Protein 2LT5 (pdb70)

Foldseek 3Di:
DLAAKDWDKDWAWFFFWDAQLATQGGAGTNDGDDDDDDDDPDPRRPPPHGRVVVCVQAEDCDPPDDPPCCCVPPNVPHDFKGKHWNDDRCQRRNQDDRDNPGGGDIDDGITIITMMGGDD

InterPro domains:
  IPR001427 Pancreatic ribonuclease [PTHR11437] (5-99)
  IPR023411 Ribonuclease A, active site [PS00127] (30-36)
  IPR023412 Ribonuclease A-domain [PF00074] (5-98)
  IPR023412 Ribonuclease A-domain [SM00092] (1-102)
  IPR036816 Ribonuclease A-like domain superfamily [G3DSA:3.10.130.10] (1-104)
  IPR036816 Ribonuclease A-like domain superfamily [SSF54076] (1-102)

Organism: Lithobates pipiens (NCBI:txid8404)

Sequence (120 aa):
RPCKYKLKKSTNKFCVTCENQAPVHFVGVGSCGSGGSGIFLETSLSAGSDWLTFQKKHITNTRDVDCDNIMSTNLFHCKDKNTFIYSRPEPVKAICKGIIASKNVLTTSEFYLSDCNVTSRPCKYKLKKSTNKFCVTCENQAPVHFVGVGSCGSGGSGIFLETSLSAGSDWLTFQKKHITNTRDVDCDNIMSTNLFHCKDKNTFIYSRPEPVKAICKGIIASKNVLTTSEFYLSDCNVTSRPCKYKLKKSTNKFCVTCENQAPVHFVGVGSCGSGGSGIFLETSLSAGSDWLTFQKKHITNTRDVDCDNIMSTNLFHCKDKNTFIYSRPEPVKAICKGIIASKNVLTTSEFYLSDCNVTSRPCKYKLKKSTNKFCVTCENQAPVHFVGVGSCGSGGSGIFLETSLSAGSDWLTFQKKHITNTRDVDCDNIMSTNLFHCKDKNTFIYSRPEPVKAICKGIIASKNVLTTSEFYLSDCNVTSRPCKYKLKKSTNKFCVTCENQAPVHFVGVGSCGSGGSGIFLETSLSAGSDWLTFQKKHITNTRDVDCDNIMSTNLFHCKDKNTFIYSRPEPVKAICKGIIASKNVLTTSEFYLSDCNVTSRPCKYKLKKSTNKFCVTCENQAPVHFVGVGSCGSGGSGIFLETSLSAGSDWLTFQKKHITNTRDVDCDNIMSTNLFHCKDKNTFIYSRPEPVKAICKGIIASKNVLTTSEFYLSDCNVTSRPCKYKLKKSTNKFCVTCENQAPVHFVGVGSCGSGGSGIFLETSLSAGSDWLTFQKKHITNTRDVDCDNIMSTNLFHCKDKNTFIYSRPEPVKAICKGIIASKNVLTTSEFYLSDCNVTSRPCKYKLKKSTNKFCVTCENQAPVHFVGVGSCGSGGSGIFLETSLSAGSDWLTFQKKHITNTRDVDCDNIMSTNLFHCKDKNTFIYSRPEPVKAICKGIIASKNVLTTSEFYLSDCNVTSRPCKYKLKKSTNKFCVTCENQAPVHFVGVGSCGSGGSGIFLETSLSAGSDWLTFQKKHITNTRDVDCDNIMSTNLFHCKDKNTFIYSRPEPVKAICKGIIASKNVLTTSEFYLSDCNVTSRPCKYKLKKSTNKFCVTCENQAPVHFVGVGSCGSGGSGIFLETSLSAGSDWLTFQKKHITNTRDVDCDNIMSTNLFHCKDKNTFIYSRPEPVKAICKGIIASKNVLTTSEFYLSDCNVTSRPCKYKLKKSTNKFCVTCENQAPVHFVGVGSCGSGGSGIFLETSLSAGSDWLTFQKKHITNTRDVDCDNIMSTNLFHCKDKNTFIYSRPEPVKAICKGIIASKNVLTTSEFYLSDCNVTSRPCKYKLKKSTNKFCVTCENQAPVHFVGVGSCGSGGSGIFLETSLSAGSDWLTFQKKHITNTRDVDCDNIMSTNLFHCKDKNTFIYSRPEPVKAICKGIIASKNVLTTSEFYLSDCNVTSRPCKYKLKKSTNKFCVTCENQAPVHFVGVGSCGSGGSGIFLETSLSAGSDWLTFQKKHITNTRDVDCDNIMSTNLFHCKDKNTFIYSRPEPVKAICKGIIASKNVLTTSEFYLSDCNVTSRPCKYKLKKSTNKFCVTCENQAPVHFVGVGSCGSGGSGIFLETSLSAGSDWLTFQKKHITNTRDVDCDNIMSTNLFHCKDKNTFIYSRPEPVKAICKGIIASKNVLTTSEFYLSDCNVTSRPCKYKLKKSTNKFCVTCENQAPVHFVGVGSCGSGGSGIFLETSLSAGSDWLTFQKKHITNTRDVDCDNIMSTNLFHCKDKNTFIYSRPEPVKAICKGIIASKNVLTTSEFYLSDCNVTSRPCKYKLKKSTNKFCVTCENQAPVHFVGVGSCGSGGSGIFLETSLSAGSDWLTFQKKHITNTRDVDCDNIMSTNLFHCKDKNTFIYSRPEPVKAICKGIIASKNVLTTSEFYLSDCNVTSRPCKYKLKKSTNKFCVTCENQAPVHFVGVGSCGSGGSGIFLETSLSAGSDWLTFQKKHITNTRDVDCDNIMSTNLFHCKDKNTFIYSRPEPVKAICKGIIASKNVLTTSEFYLSDCNVTSRPCKYKLKKSTNKFCVTCENQAPVHFVGVGSCGSGGSGIFLETSLSAGSDWLTFQKKHITNTRDVDCDNIMSTNLFHCKDKNTFIYSRPEPVKAICKGIIASKNVLTTSEFYLSDCNVTSRPCKYKLKKSTNKFCVTCENQAPVHFVGVGSCGSGGSGIFLETSLSAGSDWLTFQKKHITNTRDVDCDNIMSTNLFHCKDKNTFIYSRPEPVKAICKGIIASKNVLTTSEFYLSDCNVTSRPCKYKLKKSTNKFCVTCENQAPVHFVGVGSCGSGGSGIFLETSLSAGSDWLTFQKKHITNTRDVDCDNIMSTNLFHCKDKNTFIYSRPEPVKAICKGIIASKNVLTTSEFYLSDCNVTS

Solvent-accessible surface area: 7928 Å² total; per-residue (Å²): 189,50,19,131,33,111,142,114,77,50,67,29,55,0,2,2,26,0,57,89,80,13,0,11,43,37,41,15,58,38,67,64,50,121,74,86,80,86,132,168,177,97,80,31,7,51,89,89,53,75,13,107,67,0,40,135,88,11,22,32,118,84,96,137,29,98,11,32,93,5,121,103,67,114,24,114,122,72,44,117,120,25,12,14,0,98,12,166,59,111,52,0,81,77,41,5,193,52,55,116,88,54,142,23,97,50,19,112,59,122,24,124,1,2,23,3,42,54,58,168

Nearest PDB structures (foldseek):
  2lt5-assembly1_A  TM=9.961E-01  e=8.147E-23  Lithobates pipiens
  3phn-assembly1_A  TM=7.892E-01  e=6.060E-07  Lithobates pipiens
  3fd7-assembly1_A  TM=7.829E-01  e=6.432E-07  Lithobates pipiens
  1yv6-assembly1_A  TM=7.990E-01  e=1.573E-06  Lithobates pipiens
  1oj8-assembly1_A  TM=7.736E-01  e=8.734E-04  Aquarana catesbeiana

Structure (mmCIF, N/CA/C/O backbone):
data_2LT5
#
_entry.id   2LT5
#
loop_
_atom_site.group_PDB
_atom_site.id
_atom_site.type_symbol
_atom_site.label_atom_id
_atom_site.label_alt_id
_atom_site.label_comp_id
_atom_site.label_asym_id
_atom_site.label_entity_id
_atom_site.label_seq_id
_atom_site.pdbx_PDB_ins_code
_atom_site.Cartn_x
_atom_site.Cartn_y
_atom_site.Cartn_z
_atom_site.occupancy
_atom_site.B_iso_or_equiv
_atom_site.auth_seq_id
_atom_site.auth_comp_id
_atom_site.auth_asym_id
_atom_site.auth_atom_id
_atom_site.pdbx_PDB_model_num
ATOM 1 N N . ARG A 1 1 ? 17.682 -6.051 18.671 1.00 0.00 1 ARG A N 1
ATOM 2 C CA . ARG A 1 1 ? 18.215 -5.942 17.284 1.00 0.00 1 ARG A CA 1
ATOM 3 C C . ARG A 1 1 ? 17.873 -7.203 16.471 1.00 0.00 1 ARG A C 1
ATOM 4 O O . ARG A 1 1 ? 18.614 -8.185 16.566 1.00 0.00 1 ARG A O 1
ATOM 27 N N . PRO A 1 2 ? 16.760 -7.238 15.702 1.00 0.00 2 PRO A N 1
ATOM 28 C CA . PRO A 1 2 ? 16.366 -8.448 14.965 1.00 0.00 2 PRO A CA 1
ATOM 29 C C . PRO A 1 2 ? 17.264 -8.732 13.748 1.00 0.00 2 PRO A C 1
ATOM 30 O O . PRO A 1 2 ? 17.783 -9.841 13.602 1.00 0.00 2 PRO A O 1
ATOM 41 N N . CYS A 1 3 ? 17.437 -7.736 12.873 1.00 0.00 3 CYS A N 1
ATOM 42 C CA . CYS A 1 3 ? 18.187 -7.804 11.610 1.00 0.00 3 CYS A CA 1
ATOM 43 C C . CYS A 1 3 ? 18.932 -6.477 11.355 1.00 0.00 3 CYS A C 1
ATOM 44 O O . CYS A 1 3 ? 18.821 -5.535 12.146 1.00 0.00 3 CYS A O 1
ATOM 51 N N . LYS A 1 4 ? 19.695 -6.389 10.258 1.00 0.00 4 LYS A N 1
ATOM 52 C CA . LYS A 1 4 ? 20.487 -5.206 9.882 1.00 0.00 4 LYS A CA 1
ATOM 53 C C . LYS A 1 4 ? 19.819 -4.468 8.720 1.00 0.00 4 LYS A C 1
ATOM 54 O O . LYS A 1 4 ? 19.541 -5.072 7.682 1.00 0.00 4 LYS A O 1
ATOM 73 N N . TYR A 1 5 ? 19.585 -3.167 8.887 1.00 0.00 5 TYR A N 1
ATOM 74 C CA . TYR A 1 5 ? 18.932 -2.298 7.900 1.00 0.00 5 TYR A CA 1
ATOM 75 C C . TYR A 1 5 ? 19.698 -0.975 7.711 1.00 0.00 5 TYR A C 1
ATOM 76 O O . TYR A 1 5 ? 20.415 -0.529 8.613 1.00 0.00 5 TYR A O 1
ATOM 94 N N . LYS A 1 6 ? 19.527 -0.334 6.548 1.00 0.00 6 LYS A N 1
ATOM 95 C CA . LYS A 1 6 ? 20.104 0.975 6.190 1.00 0.00 6 LYS A CA 1
ATOM 96 C C . LYS A 1 6 ? 19.087 2.119 6.331 1.00 0.00 6 LYS A C 1
ATOM 97 O O . LYS A 1 6 ? 17.874 1.911 6.234 1.00 0.00 6 LYS A O 1
ATOM 116 N N . LEU A 1 7 ? 19.595 3.329 6.568 1.00 0.00 7 LEU A N 1
ATOM 117 C CA . LEU A 1 7 ? 18.822 4.534 6.894 1.00 0.00 7 LEU A CA 1
ATOM 118 C C . LEU A 1 7 ? 18.263 5.214 5.630 1.00 0.00 7 LEU A C 1
ATOM 119 O O . LEU A 1 7 ? 19.016 5.756 4.817 1.00 0.00 7 LEU A O 1
ATOM 135 N N . LYS A 1 8 ? 16.932 5.192 5.475 1.00 0.00 8 LYS A N 1
ATOM 136 C CA . LYS A 1 8 ? 16.179 5.877 4.420 1.00 0.00 8 LYS A CA 1
ATOM 137 C C . LYS A 1 8 ? 14.987 6.644 5.007 1.00 0.00 8 LYS A C 1
ATOM 138 O O . LYS A 1 8 ? 14.104 6.056 5.630 1.00 0.00 8 LYS A O 1
ATOM 157 N N . LYS A 1 9 ? 14.965 7.964 4.819 1.00 0.00 9 LYS A N 1
ATOM 158 C CA . LYS A 1 9 ? 13.834 8.860 5.146 1.00 0.00 9 LYS A CA 1
ATOM 159 C C . LYS A 1 9 ? 13.523 9.798 3.974 1.00 0.00 9 LYS A C 1
ATOM 160 O O . LYS A 1 9 ? 14.421 10.162 3.213 1.00 0.00 9 LYS A O 1
ATOM 179 N N . SER A 1 10 ? 12.258 10.196 3.841 1.00 0.00 10 SER A N 1
ATOM 180 C CA . SER A 1 10 ? 11.773 11.154 2.837 1.00 0.00 10 SER A CA 1
ATOM 181 C C . SER A 1 10 ? 10.561 11.946 3.347 1.00 0.00 10 SER A C 1
ATOM 182 O O . SER A 1 10 ? 10.020 11.666 4.421 1.00 0.00 10 SER A O 1
ATOM 190 N N . THR A 1 11 ? 10.093 12.921 2.566 1.00 0.00 11 THR A N 1
ATOM 191 C CA . THR A 1 11 ? 8.849 13.651 2.833 1.00 0.00 11 THR A CA 1
ATOM 192 C C . THR A 1 11 ? 8.088 13.929 1.537 1.00 0.00 11 THR A C 1
ATOM 193 O O . THR A 1 11 ? 8.489 14.783 0.746 1.00 0.00 11 THR A O 1
ATOM 204 N N . ASN A 1 12 ? 7.015 13.171 1.288 1.00 0.00 12 ASN A N 1
ATOM 205 C CA . ASN A 1 12 ? 6.256 13.173 0.028 1.00 0.00 12 ASN A CA 1
ATOM 206 C C . ASN A 1 12 ? 4.889 12.470 0.146 1.00 0.00 12 ASN A C 1
ATOM 207 O O . ASN A 1 12 ? 4.586 11.845 1.159 1.00 0.00 12 ASN A O 1
ATOM 218 N N . LYS A 1 13 ? 4.083 12.555 -0.917 1.00 0.00 13 LYS A N 1
ATOM 219 C CA . LYS A 1 13 ? 2.835 11.803 -1.143 1.00 0.00 13 LYS A CA 1
ATOM 220 C C . LYS A 1 13 ? 3.054 10.291 -1.307 1.00 0.00 13 LYS A C 1
ATOM 221 O O . LYS A 1 13 ? 4.184 9.811 -1.413 1.00 0.00 13 LYS A O 1
ATOM 240 N N . PHE A 1 14 ? 1.955 9.545 -1.373 1.00 0.00 14 PHE A N 1
ATOM 241 C CA . PHE A 1 14 ? 1.900 8.089 -1.547 1.00 0.00 14 PHE A CA 1
ATOM 242 C C . PHE A 1 14 ? 0.713 7.701 -2.436 1.00 0.00 14 PHE A C 1
ATOM 243 O O . PHE A 1 14 ? -0.262 8.453 -2.548 1.00 0.00 14 PHE A O 1
ATOM 260 N N . CYS A 1 15 ? 0.805 6.537 -3.079 1.00 0.00 15 CYS A N 1
ATOM 261 C CA . CYS A 1 15 ? -0.251 5.939 -3.900 1.00 0.00 15 CYS A CA 1
ATOM 262 C C . CYS A 1 15 ? -0.790 4.643 -3.279 1.00 0.00 15 CYS A C 1
ATOM 263 O O . CYS A 1 15 ? -0.048 3.859 -2.681 1.00 0.00 15 CYS A O 1
ATOM 270 N N . VAL A 1 16 ? -2.089 4.406 -3.469 1.00 0.00 16 VAL A N 1
ATOM 271 C CA . VAL A 1 16 ? -2.867 3.279 -2.904 1.00 0.00 16 VAL A CA 1
ATOM 272 C C . VAL A 1 16 ? -4.013 2.845 -3.845 1.00 0.00 16 VAL A C 1
ATOM 273 O O . VAL A 1 16 ? -4.187 3.434 -4.910 1.00 0.00 16 VAL A O 1
ATOM 286 N N . THR A 1 17 ? -4.818 1.841 -3.463 1.00 0.00 17 THR A N 1
ATOM 287 C CA . THR A 1 17 ? -6.030 1.386 -4.195 1.00 0.00 17 THR A CA 1
ATOM 288 C C . THR A 1 17 ? -7.275 1.396 -3.301 1.00 0.00 17 THR A C 1
ATOM 289 O O . THR A 1 17 ? -7.309 0.688 -2.294 1.00 0.00 17 THR A O 1
ATOM 300 N N . CYS A 1 18 ? -8.301 2.183 -3.656 1.00 0.00 18 CYS A N 1
ATOM 301 C CA . CYS A 1 18 ? -9.588 2.236 -2.956 1.00 0.00 18 CYS A CA 1
ATOM 302 C C . CYS A 1 18 ? -10.540 1.152 -3.453 1.00 0.00 18 CYS A C 1
ATOM 303 O O . CYS A 1 18 ? -10.771 1.023 -4.654 1.00 0.00 18 CYS A O 1
ATOM 310 N N . GLU A 1 19 ? -11.142 0.417 -2.526 1.00 0.00 19 GLU A N 1
ATOM 311 C CA . GLU A 1 19 ? -12.145 -0.606 -2.805 1.00 0.00 19 GLU A CA 1
ATOM 312 C C . GLU A 1 19 ? -13.258 -0.525 -1.753 1.00 0.00 19 GLU A C 1
ATOM 313 O O . GLU A 1 19 ? -13.028 -0.776 -0.571 1.00 0.00 19 GLU A O 1
ATOM 325 N N . ASN A 1 20 ? -14.459 -0.128 -2.185 1.00 0.00 20 ASN A N 1
ATOM 326 C CA . ASN A 1 20 ? -15.605 0.205 -1.325 1.00 0.00 20 ASN A CA 1
ATOM 327 C C . ASN A 1 20 ? -15.286 1.353 -0.333 1.00 0.00 20 ASN A C 1
ATOM 328 O O . ASN A 1 20 ? -15.434 1.225 0.884 1.00 0.00 20 ASN A O 1
ATOM 339 N N . GLN A 1 21 ? -14.896 2.510 -0.888 1.00 0.00 21 GLN A N 1
ATOM 340 C CA . GLN A 1 21 ? -14.735 3.819 -0.223 1.00 0.00 21 GLN A CA 1
ATOM 341 C C . GLN A 1 21 ? -13.632 3.867 0.854 1.00 0.00 21 GLN A C 1
ATOM 342 O O . GLN A 1 21 ? -13.691 4.678 1.782 1.00 0.00 21 GLN A O 1
ATOM 356 N N . ALA A 1 22 ? -12.626 2.997 0.745 1.00 0.00 22 ALA A N 1
ATOM 357 C CA . ALA A 1 22 ? -11.539 2.855 1.696 1.00 0.00 22 ALA A CA 1
ATOM 358 C C . ALA A 1 22 ? -10.340 2.159 1.016 1.00 0.00 22 ALA A C 1
ATOM 359 O O . ALA A 1 22 ? -10.531 1.192 0.271 1.00 0.00 22 ALA A O 1
ATOM 366 N N . PRO A 1 23 ? -9.107 2.654 1.206 1.00 0.00 23 PRO A N 1
ATOM 367 C CA . PRO A 1 23 ? -7.903 2.074 0.621 1.00 0.00 23 PRO A CA 1
ATOM 368 C C . PRO A 1 23 ? -7.427 0.794 1.328 1.00 0.00 23 PRO A C 1
ATOM 369 O O . PRO A 1 23 ? -6.948 0.825 2.459 1.00 0.00 23 PRO A O 1
ATOM 380 N N . VAL A 1 24 ? -7.545 -0.344 0.636 1.00 0.00 24 VAL A N 1
ATOM 381 C CA . VAL A 1 24 ? -7.175 -1.694 1.103 1.00 0.00 24 VAL A CA 1
ATOM 382 C C . VAL A 1 24 ? -5.938 -2.254 0.383 1.00 0.00 24 VAL A C 1
ATOM 383 O O . VAL A 1 24 ? -5.708 -3.459 0.421 1.00 0.00 24 VAL A O 1
ATOM 396 N N . HIS A 1 25 ? -5.139 -1.425 -0.307 1.00 0.00 25 HIS A N 1
ATOM 397 C CA . HIS A 1 25 ? -3.897 -1.864 -0.975 1.00 0.00 25 HIS A CA 1
ATOM 398 C C . HIS A 1 25 ? -2.905 -0.712 -1.074 1.00 0.00 25 HIS A C 1
ATOM 399 O O . HIS A 1 25 ? -3.293 0.392 -1.456 1.00 0.00 25 HIS A O 1
ATOM 414 N N . PHE A 1 26 ? -1.628 -0.963 -0.799 1.00 0.00 26 PHE A N 1
ATOM 415 C CA . PHE A 1 26 ? -0.558 -0.009 -1.104 1.00 0.00 26 PHE A CA 1
ATOM 416 C C . PHE A 1 26 ? -0.187 -0.093 -2.595 1.00 0.00 26 PHE A C 1
ATOM 417 O O . PHE A 1 26 ? -0.369 -1.145 -3.213 1.00 0.00 26 PHE A O 1
ATOM 434 N N . VAL A 1 27 ? 0.312 1.000 -3.182 1.00 0.00 27 VAL A N 1
ATOM 435 C CA . VAL A 1 27 ? 0.811 1.026 -4.576 1.00 0.00 27 VAL A CA 1
ATOM 436 C C . VAL A 1 27 ? 2.237 1.578 -4.687 1.00 0.00 27 VAL A C 1
ATOM 437 O O . VAL A 1 27 ? 3.061 0.974 -5.377 1.00 0.00 27 VAL A O 1
ATOM 450 N N . GLY A 1 28 ? 2.555 2.713 -4.053 1.00 0.00 28 GLY A N 1
ATOM 451 C CA . GLY A 1 28 ? 3.871 3.342 -4.206 1.00 0.00 28 GLY A CA 1
ATOM 452 C C . GLY A 1 28 ? 4.056 4.652 -3.442 1.00 0.00 28 GLY A C 1
ATOM 453 O O . GLY A 1 28 ? 3.194 5.080 -2.675 1.00 0.00 28 GLY A O 1
ATOM 457 N N . VAL A 1 29 ? 5.206 5.292 -3.658 1.00 0.00 29 VAL A N 1
ATOM 458 C CA . VAL A 1 29 ? 5.667 6.504 -2.958 1.00 0.00 29 VAL A CA 1
ATOM 459 C C . VAL A 1 29 ? 6.013 7.592 -3.978 1.00 0.00 29 VAL A C 1
ATOM 460 O O . VAL A 1 29 ? 6.835 7.368 -4.868 1.00 0.00 29 VAL A O 1
ATOM 473 N N . GLY A 1 30 ? 5.352 8.753 -3.892 1.00 0.00 30 GLY A N 1
ATOM 474 C CA . GLY A 1 30 ? 5.497 9.861 -4.851 1.00 0.00 30 GLY A CA 1
ATOM 475 C C . GLY A 1 30 ? 5.049 9.566 -6.297 1.00 0.00 30 GLY A C 1
ATOM 476 O O . GLY A 1 30 ? 5.230 10.409 -7.176 1.00 0.00 30 GLY A O 1
ATOM 480 N N . SER A 1 31 ? 4.487 8.380 -6.555 1.00 0.00 31 SER A N 1
ATOM 481 C CA . SER A 1 31 ? 4.041 7.859 -7.856 1.00 0.00 31 SER A CA 1
ATOM 482 C C . SER A 1 31 ? 3.194 6.587 -7.667 1.00 0.00 31 SER A C 1
ATOM 483 O O . SER A 1 31 ? 3.229 5.964 -6.601 1.00 0.00 31 SER A O 1
ATOM 491 N N . CYS A 1 32 ? 2.450 6.181 -8.699 1.00 0.00 32 CYS A N 1
ATOM 492 C CA . CYS A 1 32 ? 1.681 4.938 -8.770 1.00 0.00 32 CYS A CA 1
ATOM 493 C C . CYS A 1 32 ? 2.368 3.911 -9.694 1.00 0.00 32 CYS A C 1
ATOM 494 O O . CYS A 1 32 ? 2.459 4.116 -10.907 1.00 0.00 32 CYS A O 1
ATOM 501 N N . GLY A 1 33 ? 2.854 2.804 -9.124 1.00 0.00 33 GLY A N 1
ATOM 502 C CA . GLY A 1 33 ? 3.523 1.710 -9.842 1.00 0.00 33 GLY A CA 1
ATOM 503 C C . GLY A 1 33 ? 2.536 0.665 -10.378 1.00 0.00 33 GLY A C 1
ATOM 504 O O . GLY A 1 33 ? 1.809 0.040 -9.602 1.00 0.00 33 GLY A O 1
ATOM 508 N N . SER A 1 34 ? 2.503 0.464 -11.698 1.00 0.00 34 SER A N 1
ATOM 509 C CA . SER A 1 34 ? 1.630 -0.469 -12.412 1.00 0.00 34 SER A CA 1
ATOM 510 C C . SER A 1 34 ? 1.758 -1.924 -11.928 1.00 0.00 34 SER A C 1
ATOM 511 O O . SER A 1 34 ? 2.865 -2.440 -11.751 1.00 0.00 34 SER A O 1
ATOM 519 N N . GLY A 1 35 ? 0.618 -2.602 -11.744 1.00 0.00 35 GLY A N 1
ATOM 520 C CA . GLY A 1 35 ? 0.505 -3.952 -11.165 1.00 0.00 35 GLY A CA 1
ATOM 521 C C . GLY A 1 35 ? 0.244 -5.086 -12.169 1.00 0.00 35 GLY A C 1
ATOM 522 O O . GLY A 1 35 ? -0.143 -6.182 -11.764 1.00 0.00 35 GLY A O 1
ATOM 526 N N . GLY A 1 36 ? 0.431 -4.845 -13.471 1.00 0.00 36 GLY A N 1
ATOM 527 C CA . GLY A 1 36 ? 0.091 -5.744 -14.589 1.00 0.00 36 GLY A CA 1
ATOM 528 C C . GLY A 1 36 ? 1.008 -6.964 -14.796 1.00 0.00 36 GLY A C 1
ATOM 529 O O . GLY A 1 36 ? 1.216 -7.381 -15.938 1.00 0.00 36 GLY A O 1
ATOM 533 N N . SER A 1 37 ? 1.568 -7.530 -13.722 1.00 0.00 37 SER A N 1
ATOM 534 C CA . SER A 1 37 ? 2.457 -8.708 -13.710 1.00 0.00 37 SER A CA 1
ATOM 535 C C . SER A 1 37 ? 2.071 -9.708 -12.606 1.00 0.00 37 SER A C 1
ATOM 536 O O . SER A 1 37 ? 1.313 -9.384 -11.690 1.00 0.00 37 SER A O 1
ATOM 544 N N . GLY A 1 38 ? 2.630 -10.923 -12.652 1.00 0.00 38 GLY A N 1
ATOM 545 C CA . GLY A 1 38 ? 2.356 -12.032 -11.718 1.00 0.00 38 GLY A CA 1
ATOM 546 C C . GLY A 1 38 ? 3.023 -11.932 -10.334 1.00 0.00 38 GLY A C 1
ATOM 547 O O . GLY A 1 38 ? 3.119 -12.936 -9.625 1.00 0.00 38 GLY A O 1
ATOM 551 N N . ILE A 1 39 ? 3.526 -10.752 -9.959 1.00 0.00 39 ILE A N 1
ATOM 552 C CA . ILE A 1 39 ? 4.257 -10.479 -8.710 1.00 0.00 39 ILE A CA 1
ATOM 553 C C . ILE A 1 39 ? 3.341 -10.682 -7.489 1.00 0.00 39 ILE A C 1
ATOM 554 O O . ILE A 1 39 ? 2.175 -10.279 -7.486 1.00 0.00 39 ILE A O 1
ATOM 570 N N . PHE A 1 40 ? 3.898 -11.281 -6.434 1.00 0.00 40 PHE A N 1
ATOM 571 C CA . PHE A 1 40 ? 3.217 -11.599 -5.167 1.00 0.00 40 PHE A CA 1
ATOM 572 C C . PHE A 1 40 ? 4.095 -11.325 -3.921 1.00 0.00 40 PHE A C 1
ATOM 573 O O . PHE A 1 40 ? 3.836 -11.839 -2.833 1.00 0.00 40 PHE A O 1
ATOM 590 N N . LEU A 1 41 ? 5.161 -10.525 -4.067 1.00 0.00 41 LEU A N 1
ATOM 591 C CA . LEU A 1 41 ? 6.086 -10.177 -2.976 1.00 0.00 41 LEU A CA 1
ATOM 592 C C . LEU A 1 41 ? 5.488 -9.144 -1.999 1.00 0.00 41 LEU A C 1
ATOM 593 O O . LEU A 1 41 ? 5.970 -8.985 -0.877 1.00 0.00 41 LEU A O 1
ATOM 609 N N . GLU A 1 42 ? 4.437 -8.441 -2.427 1.00 0.00 42 GLU A N 1
ATOM 610 C CA . GLU A 1 42 ? 3.662 -7.485 -1.632 1.00 0.00 42 GLU A CA 1
ATOM 611 C C . GLU A 1 42 ? 2.735 -8.169 -0.604 1.00 0.00 42 GLU A C 1
ATOM 612 O O . GLU A 1 42 ? 2.529 -9.385 -0.629 1.00 0.00 42 GLU A O 1
ATOM 624 N N . THR A 1 43 ? 2.141 -7.378 0.298 1.00 0.00 43 THR A N 1
ATOM 625 C CA . THR A 1 43 ? 1.214 -7.888 1.336 1.00 0.00 43 THR A CA 1
ATOM 626 C C . THR A 1 43 ? -0.169 -8.267 0.773 1.00 0.00 43 THR A C 1
ATOM 627 O O . THR A 1 43 ? -0.849 -9.124 1.340 1.00 0.00 43 THR A O 1
ATOM 638 N N . SER A 1 44 ? -0.582 -7.651 -0.346 1.00 0.00 44 SER A N 1
ATOM 639 C CA . SER A 1 44 ? -1.879 -7.826 -1.032 1.00 0.00 44 SER A CA 1
ATOM 640 C C . SER A 1 44 ? -3.101 -7.882 -0.092 1.00 0.00 44 SER A C 1
ATOM 641 O O . SER A 1 44 ? -3.844 -8.865 -0.047 1.00 0.00 44 SER A O 1
ATOM 649 N N . LEU A 1 45 ? -3.340 -6.781 0.635 1.00 0.00 45 LEU A N 1
ATOM 650 C CA . LEU A 1 45 ? -4.465 -6.615 1.579 1.00 0.00 45 LEU A CA 1
ATOM 651 C C . LEU A 1 45 ? -5.872 -6.615 0.925 1.00 0.00 45 LEU A C 1
ATOM 652 O O . LEU A 1 45 ? -6.882 -6.607 1.630 1.00 0.00 45 LEU A O 1
ATOM 668 N N . SER A 1 46 ? -5.962 -6.674 -0.406 1.00 0.00 46 SER A N 1
ATOM 669 C CA . SER A 1 46 ? -7.222 -6.794 -1.167 1.00 0.00 46 SER A CA 1
ATOM 670 C C . SER A 1 46 ? -8.022 -8.064 -0.854 1.00 0.00 46 SER A C 1
ATOM 671 O O . SER A 1 46 ? -9.250 -8.010 -0.765 1.00 0.00 46 SER A O 1
ATOM 679 N N . ALA A 1 47 ? -7.341 -9.200 -0.679 1.00 0.00 47 ALA A N 1
ATOM 680 C CA . ALA A 1 47 ? -7.941 -10.512 -0.436 1.00 0.00 47 ALA A CA 1
ATOM 681 C C . ALA A 1 47 ? -7.490 -11.082 0.920 1.00 0.00 47 ALA A C 1
ATOM 682 O O . ALA A 1 47 ? -6.329 -11.458 1.104 1.00 0.00 47 ALA A O 1
ATOM 689 N N . GLY A 1 48 ? -8.418 -11.115 1.879 1.00 0.00 48 GLY A N 1
ATOM 690 C CA . GLY A 1 48 ? -8.197 -11.587 3.252 1.00 0.00 48 GLY A CA 1
ATOM 691 C C . GLY A 1 48 ? -7.892 -10.487 4.281 1.00 0.00 48 GLY A C 1
ATOM 692 O O . GLY A 1 48 ? -7.712 -10.805 5.460 1.00 0.00 48 GLY A O 1
ATOM 696 N N . SER A 1 49 ? -7.855 -9.209 3.876 1.00 0.00 49 SER A N 1
ATOM 697 C CA . SER A 1 49 ? -7.676 -8.050 4.767 1.00 0.00 49 SER A CA 1
ATOM 698 C C . SER A 1 49 ? -8.620 -6.897 4.385 1.00 0.00 49 SER A C 1
ATOM 699 O O . SER A 1 49 ? -9.574 -7.081 3.624 1.00 0.00 49 SER A O 1
ATOM 707 N N . ASP A 1 50 ? -8.412 -5.717 4.970 1.00 0.00 50 ASP A N 1
ATOM 708 C CA . ASP A 1 50 ? -9.252 -4.532 4.828 1.00 0.00 50 ASP A CA 1
ATOM 709 C C . ASP A 1 50 ? -8.411 -3.266 5.090 1.00 0.00 50 ASP A C 1
ATOM 710 O O . ASP A 1 50 ? -7.278 -3.323 5.574 1.00 0.00 50 ASP A O 1
ATOM 719 N N . TRP A 1 51 ? -8.995 -2.101 4.842 1.00 0.00 51 TRP A N 1
ATOM 720 C CA . TRP A 1 51 ? -8.495 -0.786 5.253 1.00 0.00 51 TRP A CA 1
ATOM 721 C C . TRP A 1 51 ? -8.269 -0.725 6.774 1.00 0.00 51 TRP A C 1
ATOM 722 O O . TRP A 1 51 ? -7.295 -0.139 7.254 1.00 0.00 51 TRP A O 1
ATOM 743 N N . LEU A 1 52 ? -9.154 -1.373 7.538 1.00 0.00 52 LEU A N 1
ATOM 744 C CA . LEU A 1 52 ? -9.144 -1.447 9.001 1.00 0.00 52 LEU A CA 1
ATOM 745 C C . LEU A 1 52 ? -7.846 -2.060 9.568 1.00 0.00 52 LEU A C 1
ATOM 746 O O . LEU A 1 52 ? -7.452 -1.728 10.686 1.00 0.00 52 LEU A O 1
ATOM 762 N N . THR A 1 53 ? -7.157 -2.907 8.795 1.00 0.00 53 THR A N 1
ATOM 763 C CA . THR A 1 53 ? -5.849 -3.503 9.126 1.00 0.00 53 THR A CA 1
ATOM 764 C C . THR A 1 53 ? -4.682 -2.930 8.309 1.00 0.00 53 THR A C 1
ATOM 765 O O . THR A 1 53 ? -3.563 -2.887 8.819 1.00 0.00 53 THR A O 1
ATOM 776 N N . PHE A 1 54 ? -4.927 -2.382 7.112 1.00 0.00 54 PHE A N 1
ATOM 777 C CA . PHE A 1 54 ? -3.965 -1.639 6.273 1.00 0.00 54 PHE A CA 1
ATOM 778 C C . PHE A 1 54 ? -3.231 -0.538 7.049 1.00 0.00 54 PHE A C 1
ATOM 779 O O . PHE A 1 54 ? -2.012 -0.394 6.928 1.00 0.00 54 PHE A O 1
ATOM 796 N N . GLN A 1 55 ? -3.973 0.196 7.884 1.00 0.00 55 GLN A N 1
ATOM 797 C CA . GLN A 1 55 ? -3.442 1.203 8.805 1.00 0.00 55 GLN A CA 1
ATOM 798 C C . GLN A 1 55 ? -2.386 0.591 9.729 1.00 0.00 55 GLN A C 1
ATOM 799 O O . GLN A 1 55 ? -1.214 0.957 9.650 1.00 0.00 55 GLN A O 1
ATOM 813 N N . LYS A 1 56 ? -2.775 -0.380 10.569 1.00 0.00 56 LYS A N 1
ATOM 814 C CA . LYS A 1 56 ? -1.824 -1.031 11.504 1.00 0.00 56 LYS A CA 1
ATOM 815 C C . LYS A 1 56 ? -0.635 -1.707 10.802 1.00 0.00 56 LYS A C 1
ATOM 816 O O . LYS A 1 56 ? 0.435 -1.824 11.401 1.00 0.00 56 LYS A O 1
ATOM 835 N N . LYS A 1 57 ? -0.805 -2.141 9.545 1.00 0.00 57 LYS A N 1
ATOM 836 C CA . LYS A 1 57 ? 0.216 -2.853 8.760 1.00 0.00 57 LYS A CA 1
ATOM 837 C C . LYS A 1 57 ? 1.479 -2.013 8.508 1.00 0.00 57 LYS A C 1
ATOM 838 O O . LYS A 1 57 ? 2.579 -2.480 8.806 1.00 0.00 57 LYS A O 1
ATOM 857 N N . HIS A 1 58 ? 1.347 -0.800 7.949 1.00 0.00 58 HIS A N 1
ATOM 858 C CA . HIS A 1 58 ? 2.495 0.058 7.586 1.00 0.00 58 HIS A CA 1
ATOM 859 C C . HIS A 1 58 ? 2.232 1.575 7.708 1.00 0.00 58 HIS A C 1
ATOM 860 O O . HIS A 1 58 ? 2.906 2.383 7.072 1.00 0.00 58 HIS A O 1
ATOM 875 N N . ILE A 1 59 ? 1.261 1.992 8.514 1.00 0.00 59 ILE A N 1
ATOM 876 C CA . ILE A 1 59 ? 0.961 3.409 8.807 1.00 0.00 59 ILE A CA 1
ATOM 877 C C . ILE A 1 59 ? 0.990 3.634 10.324 1.00 0.00 59 ILE A C 1
ATOM 878 O O . ILE A 1 59 ? 0.705 2.728 11.111 1.00 0.00 59 ILE A O 1
ATOM 894 N N . THR A 1 60 ? 1.351 4.843 10.751 1.00 0.00 60 THR A N 1
ATOM 895 C CA . THR A 1 60 ? 1.316 5.244 12.166 1.00 0.00 60 THR A CA 1
ATOM 896 C C . THR A 1 60 ? 0.939 6.714 12.364 1.00 0.00 60 THR A C 1
ATOM 897 O O . THR A 1 60 ? 1.251 7.570 11.537 1.00 0.00 60 THR A O 1
ATOM 908 N N . ASN A 1 61 ? 0.310 7.016 13.504 1.00 0.00 61 ASN A N 1
ATOM 909 C CA . ASN A 1 61 ? 0.076 8.365 14.014 1.00 0.00 61 ASN A CA 1
ATOM 910 C C . ASN A 1 61 ? 1.284 8.930 14.802 1.00 0.00 61 ASN A C 1
ATOM 911 O O . ASN A 1 61 ? 1.228 10.066 15.275 1.00 0.00 61 ASN A O 1
ATOM 922 N N . THR A 1 62 ? 2.367 8.155 14.954 1.00 0.00 62 THR A N 1
ATOM 923 C CA . THR A 1 62 ? 3.623 8.534 15.625 1.00 0.00 62 THR A CA 1
ATOM 924 C C . THR A 1 62 ? 4.772 7.585 15.239 1.00 0.00 62 THR A C 1
ATOM 925 O O . THR A 1 62 ? 4.787 6.411 15.620 1.00 0.00 62 THR A O 1
ATOM 936 N N . ARG A 1 63 ? 5.741 8.046 14.431 1.00 0.00 63 ARG A N 1
ATOM 937 C CA . ARG A 1 63 ? 6.957 7.266 14.135 1.00 0.00 63 ARG A CA 1
ATOM 938 C C . ARG A 1 63 ? 7.841 7.140 15.383 1.00 0.00 63 ARG A C 1
ATOM 939 O O . ARG A 1 63 ? 8.504 8.095 15.788 1.00 0.00 63 ARG A O 1
ATOM 960 N N . ASP A 1 64 ? 7.892 5.933 15.942 1.00 0.00 64 ASP A N 1
ATOM 961 C CA . ASP A 1 64 ? 8.800 5.528 17.029 1.00 0.00 64 ASP A CA 1
ATOM 962 C C . ASP A 1 64 ? 9.819 4.452 16.582 1.00 0.00 64 ASP A C 1
ATOM 963 O O . ASP A 1 64 ? 10.581 3.918 17.391 1.00 0.00 64 ASP A O 1
ATOM 972 N N . VAL A 1 65 ? 9.838 4.118 15.285 1.00 0.00 65 VAL A N 1
ATOM 973 C CA . VAL A 1 65 ? 10.678 3.066 14.691 1.00 0.00 65 VAL A CA 1
ATOM 974 C C . VAL A 1 65 ? 12.144 3.508 14.584 1.00 0.00 65 VAL A C 1
ATOM 975 O O . VAL A 1 65 ? 12.441 4.612 14.122 1.00 0.00 65 VAL A O 1
ATOM 988 N N . ASP A 1 66 ? 13.056 2.601 14.951 1.00 0.00 66 ASP A N 1
ATOM 989 C CA . ASP A 1 66 ? 14.521 2.762 14.874 1.00 0.00 66 ASP A CA 1
ATOM 990 C C . ASP A 1 66 ? 15.218 1.626 14.083 1.00 0.00 66 ASP A C 1
ATOM 991 O O . ASP A 1 66 ? 16.443 1.588 13.987 1.00 0.00 66 ASP A O 1
ATOM 1000 N N . CYS A 1 67 ? 14.438 0.698 13.506 1.00 0.00 67 CYS A N 1
ATOM 1001 C CA . CYS A 1 67 ? 14.876 -0.462 12.706 1.00 0.00 67 CYS A CA 1
ATOM 1002 C C . CYS A 1 67 ? 15.858 -1.416 13.434 1.00 0.00 67 CYS A C 1
ATOM 1003 O O . CYS A 1 67 ? 16.696 -2.075 12.821 1.00 0.00 67 CYS A O 1
ATOM 1010 N N . ASP A 1 68 ? 15.717 -1.507 14.761 1.00 0.00 68 ASP A N 1
ATOM 1011 C CA . ASP A 1 68 ? 16.495 -2.320 15.707 1.00 0.00 68 ASP A CA 1
ATOM 1012 C C . ASP A 1 68 ? 15.648 -2.840 16.894 1.00 0.00 68 ASP A C 1
ATOM 1013 O O . ASP A 1 68 ? 16.025 -3.826 17.526 1.00 0.00 68 ASP A O 1
ATOM 1022 N N . ASN A 1 69 ? 14.484 -2.236 17.178 1.00 0.00 69 ASN A N 1
ATOM 1023 C CA . ASN A 1 69 ? 13.560 -2.613 18.260 1.00 0.00 69 ASN A CA 1
ATOM 1024 C C . ASN A 1 69 ? 12.239 -3.234 17.753 1.00 0.00 69 ASN A C 1
ATOM 1025 O O . ASN A 1 69 ? 11.424 -3.688 18.556 1.00 0.00 69 ASN A O 1
ATOM 1036 N N . ILE A 1 70 ? 12.033 -3.322 16.430 1.00 0.00 70 ILE A N 1
ATOM 1037 C CA . ILE A 1 70 ? 10.831 -3.901 15.782 1.00 0.00 70 ILE A CA 1
ATOM 1038 C C . ILE A 1 70 ? 10.654 -5.411 16.025 1.00 0.00 70 ILE A C 1
ATOM 1039 O O . ILE A 1 70 ? 9.617 -5.981 15.703 1.00 0.00 70 ILE A O 1
ATOM 1055 N N . MET A 1 71 ? 11.628 -6.040 16.688 1.00 0.00 71 MET A N 1
ATOM 1056 C CA . MET A 1 71 ? 11.469 -7.333 17.378 1.00 0.00 71 MET A CA 1
ATOM 1057 C C . MET A 1 71 ? 10.309 -7.353 18.398 1.00 0.00 71 MET A C 1
ATOM 1058 O O . MET A 1 71 ? 9.732 -8.411 18.655 1.00 0.00 71 MET A O 1
ATOM 1072 N N . SER A 1 72 ? 9.964 -6.197 18.980 1.00 0.00 72 SER A N 1
ATOM 1073 C CA . SER A 1 72 ? 8.890 -6.028 19.971 1.00 0.00 72 SER A CA 1
ATOM 1074 C C . SER A 1 72 ? 7.509 -5.764 19.340 1.00 0.00 72 SER A C 1
ATOM 1075 O O . SER A 1 72 ? 6.480 -6.098 19.935 1.00 0.00 72 SER A O 1
ATOM 1083 N N . THR A 1 73 ? 7.463 -5.183 18.134 1.00 0.00 73 THR A N 1
ATOM 1084 C CA . THR A 1 73 ? 6.223 -4.864 17.397 1.00 0.00 73 THR A CA 1
ATOM 1085 C C . THR A 1 73 ? 5.751 -6.043 16.529 1.00 0.00 73 THR A C 1
ATOM 1086 O O . THR A 1 73 ? 6.364 -7.113 16.513 1.00 0.00 73 THR A O 1
ATOM 1097 N N . ASN A 1 74 ? 4.650 -5.869 15.786 1.00 0.00 74 ASN A N 1
ATOM 1098 C CA . ASN A 1 74 ? 4.126 -6.878 14.852 1.00 0.00 74 ASN A CA 1
ATOM 1099 C C . ASN A 1 74 ? 5.064 -7.162 13.656 1.00 0.00 74 ASN A C 1
ATOM 1100 O O . ASN A 1 74 ? 4.902 -8.173 12.975 1.00 0.00 74 ASN A O 1
ATOM 1111 N N . LEU A 1 75 ? 6.044 -6.290 13.393 1.00 0.00 75 LEU A N 1
ATOM 1112 C CA . LEU A 1 75 ? 6.947 -6.313 12.232 1.00 0.00 75 LEU A CA 1
ATOM 1113 C C . LEU A 1 75 ? 8.252 -7.113 12.467 1.00 0.00 75 LEU A C 1
ATOM 1114 O O . LEU A 1 75 ? 9.221 -6.966 11.719 1.00 0.00 75 LEU A O 1
ATOM 1130 N N . PHE A 1 76 ? 8.279 -7.994 13.471 1.00 0.00 76 PHE A N 1
ATOM 1131 C CA . PHE A 1 76 ? 9.423 -8.817 13.898 1.00 0.00 76 PHE A CA 1
ATOM 1132 C C . PHE A 1 76 ? 9.846 -9.892 12.881 1.00 0.00 76 PHE A C 1
ATOM 1133 O O . PHE A 1 76 ? 10.879 -10.541 13.047 1.00 0.00 76 PHE A O 1
ATOM 1150 N N . HIS A 1 77 ? 9.052 -10.072 11.820 1.00 0.00 77 HIS A N 1
ATOM 1151 C CA . HIS A 1 77 ? 9.149 -11.103 10.774 1.00 0.00 77 HIS A CA 1
ATOM 1152 C C . HIS A 1 77 ? 10.438 -11.083 9.926 1.00 0.00 77 HIS A C 1
ATOM 1153 O O . HIS A 1 77 ? 10.595 -11.925 9.041 1.00 0.00 77 HIS A O 1
ATOM 1168 N N . CYS A 1 78 ? 11.352 -10.141 10.180 1.00 0.00 78 CYS A N 1
ATOM 1169 C CA . CYS A 1 78 ? 12.603 -9.924 9.437 1.00 0.00 78 CYS A CA 1
ATOM 1170 C C . CYS A 1 78 ? 12.398 -9.860 7.904 1.00 0.00 78 CYS A C 1
ATOM 1171 O O . CYS A 1 78 ? 13.053 -10.561 7.125 1.00 0.00 78 CYS A O 1
ATOM 1178 N N . LYS A 1 79 ? 11.457 -9.008 7.472 1.00 0.00 79 LYS A N 1
ATOM 1179 C CA . LYS A 1 79 ? 11.228 -8.649 6.060 1.00 0.00 79 LYS A CA 1
ATOM 1180 C C . LYS A 1 79 ? 12.463 -7.998 5.409 1.00 0.00 79 LYS A C 1
ATOM 1181 O O . LYS A 1 79 ? 13.383 -7.554 6.094 1.00 0.00 79 LYS A O 1
ATOM 1200 N N . ASP A 1 80 ? 12.446 -7.878 4.083 1.00 0.00 80 ASP A N 1
ATOM 1201 C CA . ASP A 1 80 ? 13.504 -7.236 3.282 1.00 0.00 80 ASP A CA 1
ATOM 1202 C C . ASP A 1 80 ? 13.448 -5.700 3.350 1.00 0.00 80 ASP A C 1
ATOM 1203 O O . ASP A 1 80 ? 14.480 -5.032 3.263 1.00 0.00 80 ASP A O 1
ATOM 1212 N N . LYS A 1 81 ? 12.246 -5.142 3.530 1.00 0.00 81 LYS A N 1
ATOM 1213 C CA . LYS A 1 81 ? 11.970 -3.735 3.852 1.00 0.00 81 LYS A CA 1
ATOM 1214 C C . LYS A 1 81 ? 10.535 -3.550 4.357 1.00 0.00 81 LYS A C 1
ATOM 1215 O O . LYS A 1 81 ? 9.712 -4.458 4.235 1.00 0.00 81 LYS A O 1
ATOM 1234 N N . ASN A 1 82 ? 10.221 -2.370 4.888 1.00 0.00 82 ASN A N 1
ATOM 1235 C CA . ASN A 1 82 ? 8.846 -1.865 5.017 1.00 0.00 82 ASN A CA 1
ATOM 1236 C C . ASN A 1 82 ? 8.810 -0.342 4.790 1.00 0.00 82 ASN A C 1
ATOM 1237 O O . ASN A 1 82 ? 9.843 0.324 4.904 1.00 0.00 82 ASN A O 1
ATOM 1248 N N . THR A 1 83 ? 7.625 0.204 4.506 1.00 0.00 83 THR A N 1
ATOM 1249 C CA . THR A 1 83 ? 7.398 1.626 4.204 1.00 0.00 83 THR A CA 1
ATOM 1250 C C . THR A 1 83 ? 6.357 2.209 5.157 1.00 0.00 83 THR A C 1
ATOM 1251 O O . THR A 1 83 ? 5.150 2.126 4.908 1.00 0.00 83 THR A O 1
ATOM 1262 N N . PHE A 1 84 ? 6.826 2.778 6.268 1.00 0.00 84 PHE A N 1
ATOM 1263 C CA . PHE A 1 84 ? 5.989 3.427 7.277 1.00 0.00 84 PHE A CA 1
ATOM 1264 C C . PHE A 1 84 ? 5.568 4.833 6.830 1.00 0.00 84 PHE A C 1
ATOM 1265 O O . PHE A 1 84 ? 6.409 5.699 6.578 1.00 0.00 84 PHE A O 1
ATOM 1282 N N . ILE A 1 85 ? 4.260 5.069 6.748 1.00 0.00 85 ILE A N 1
ATOM 1283 C CA . ILE A 1 85 ? 3.661 6.387 6.506 1.00 0.00 85 ILE A CA 1
ATOM 1284 C C . ILE A 1 85 ? 3.319 7.008 7.866 1.00 0.00 85 ILE A C 1
ATOM 1285 O O . ILE A 1 85 ? 2.489 6.470 8.600 1.00 0.00 85 ILE A O 1
ATOM 1301 N N . TYR A 1 86 ? 3.952 8.125 8.226 1.00 0.00 86 TYR A N 1
ATOM 1302 C CA . TYR A 1 86 ? 3.528 8.947 9.360 1.00 0.00 86 TYR A CA 1
ATOM 1303 C C . TYR A 1 86 ? 2.456 9.955 8.903 1.00 0.00 86 TYR A C 1
ATOM 1304 O O . TYR A 1 86 ? 2.769 11.060 8.450 1.00 0.00 86 TYR A O 1
ATOM 1322 N N . SER A 1 87 ? 1.182 9.556 8.997 1.00 0.00 87 SER A N 1
ATOM 1323 C CA . SER A 1 87 ? 0.006 10.406 8.740 1.00 0.00 87 SER A CA 1
ATOM 1324 C C . SER A 1 87 ? -1.182 10.061 9.657 1.00 0.00 87 SER A C 1
ATOM 1325 O O . SER A 1 87 ? -1.185 9.043 10.355 1.00 0.00 87 SER A O 1
ATOM 1333 N N . ARG A 1 88 ? -2.227 10.898 9.634 1.00 0.00 88 ARG A N 1
ATOM 1334 C CA . ARG A 1 88 ? -3.562 10.578 10.173 1.00 0.00 88 ARG A CA 1
ATOM 1335 C C . ARG A 1 88 ? -4.327 9.681 9.183 1.00 0.00 88 ARG A C 1
ATOM 1336 O O . ARG A 1 88 ? -3.947 9.639 8.011 1.00 0.00 88 ARG A O 1
ATOM 1357 N N . PRO A 1 89 ? -5.413 8.995 9.589 1.00 0.00 89 PRO A N 1
ATOM 1358 C CA . PRO A 1 89 ? -6.204 8.170 8.670 1.00 0.00 89 PRO A CA 1
ATOM 1359 C C . PRO A 1 89 ? -7.059 8.980 7.681 1.00 0.00 89 PRO A C 1
ATOM 1360 O O . PRO A 1 89 ? -7.379 8.485 6.601 1.00 0.00 89 PRO A O 1
ATOM 1371 N N . GLU A 1 90 ? -7.420 10.226 8.007 1.00 0.00 90 GLU A N 1
ATOM 1372 C CA . GLU A 1 90 ? -8.277 11.085 7.172 1.00 0.00 90 GLU A CA 1
ATOM 1373 C C . GLU A 1 90 ? -7.688 11.359 5.770 1.00 0.00 90 GLU A C 1
ATOM 1374 O O . GLU A 1 90 ? -8.352 11.021 4.787 1.00 0.00 90 GLU A O 1
ATOM 1386 N N . PRO A 1 91 ? -6.451 11.888 5.624 1.00 0.00 91 PRO A N 1
ATOM 1387 C CA . PRO A 1 91 ? -5.840 12.151 4.313 1.00 0.00 91 PRO A CA 1
ATOM 1388 C C . PRO A 1 91 ? -5.463 10.895 3.513 1.00 0.00 91 PRO A C 1
ATOM 1389 O O . PRO A 1 91 ? -4.981 11.020 2.390 1.00 0.00 91 PRO A O 1
ATOM 1400 N N . VAL A 1 92 ? -5.679 9.699 4.067 1.00 0.00 92 VAL A N 1
ATOM 1401 C CA . VAL A 1 92 ? -5.489 8.393 3.417 1.00 0.00 92 VAL A CA 1
ATOM 1402 C C . VAL A 1 92 ? -6.839 7.866 2.922 1.00 0.00 92 VAL A C 1
ATOM 1403 O O . VAL A 1 92 ? -7.001 7.586 1.735 1.00 0.00 92 VAL A O 1
ATOM 1416 N N . LYS A 1 93 ? -7.839 7.768 3.806 1.00 0.00 93 LYS A N 1
ATOM 1417 C CA . LYS A 1 93 ? -9.177 7.251 3.474 1.00 0.00 93 LYS A CA 1
ATOM 1418 C C . LYS A 1 93 ? -9.939 8.153 2.497 1.00 0.00 93 LYS A C 1
ATOM 1419 O O . LYS A 1 93 ? -10.522 7.667 1.532 1.00 0.00 93 LYS A O 1
ATOM 1438 N N . ALA A 1 94 ? -9.924 9.465 2.743 1.00 0.00 94 ALA A N 1
ATOM 1439 C CA . ALA A 1 94 ? -10.732 10.456 2.026 1.00 0.00 94 ALA A CA 1
ATOM 1440 C C . ALA A 1 94 ? -10.216 10.806 0.618 1.00 0.00 94 ALA A C 1
ATOM 1441 O O . ALA A 1 94 ? -10.872 11.563 -0.103 1.00 0.00 94 ALA A O 1
ATOM 1448 N N . ILE A 1 95 ? -9.065 10.255 0.203 1.00 0.00 95 ILE A N 1
ATOM 1449 C CA . ILE A 1 95 ? -8.566 10.360 -1.180 1.00 0.00 95 ILE A CA 1
ATOM 1450 C C . ILE A 1 95 ? -9.634 9.867 -2.179 1.00 0.00 95 ILE A C 1
ATOM 1451 O O . ILE A 1 95 ? -9.804 10.456 -3.250 1.00 0.00 95 ILE A O 1
ATOM 1467 N N . CYS A 1 96 ? -10.406 8.840 -1.796 1.00 0.00 96 CYS A N 1
ATOM 1468 C CA . CYS A 1 96 ? -11.573 8.355 -2.531 1.00 0.00 96 CYS A CA 1
ATOM 1469 C C . CYS A 1 96 ? -12.907 8.667 -1.825 1.00 0.00 96 CYS A C 1
ATOM 1470 O O . CYS A 1 96 ? -12.963 8.867 -0.608 1.00 0.00 96 CYS A O 1
ATOM 1477 N N . LYS A 1 97 ? -13.998 8.672 -2.606 1.00 0.00 97 LYS A N 1
ATOM 1478 C CA . LYS A 1 97 ? -15.384 8.884 -2.154 1.00 0.00 97 LYS A CA 1
ATOM 1479 C C . LYS A 1 97 ? -16.376 8.253 -3.142 1.00 0.00 97 LYS A C 1
ATOM 1480 O O . LYS A 1 97 ? -16.510 8.719 -4.273 1.00 0.00 97 LYS A O 1
ATOM 1499 N N . GLY A 1 98 ? -17.017 7.151 -2.745 1.00 0.00 98 GLY A N 1
ATOM 1500 C CA . GLY A 1 98 ? -17.983 6.402 -3.571 1.00 0.00 98 GLY A CA 1
ATOM 1501 C C . GLY A 1 98 ? -17.361 5.354 -4.507 1.00 0.00 98 GLY A C 1
ATOM 1502 O O . GLY A 1 98 ? -18.085 4.694 -5.252 1.00 0.00 98 GLY A O 1
ATOM 1506 N N . ILE A 1 99 ? -16.034 5.183 -4.481 1.00 0.00 99 ILE A N 1
ATOM 1507 C CA . ILE A 1 99 ? -15.285 4.265 -5.355 1.00 0.00 99 ILE A CA 1
ATOM 1508 C C . ILE A 1 99 ? -15.464 2.804 -4.914 1.00 0.00 99 ILE A C 1
ATOM 1509 O O . ILE A 1 99 ? -15.095 2.420 -3.803 1.00 0.00 99 ILE A O 1
ATOM 1525 N N . ILE A 1 100 ? -16.009 1.982 -5.815 1.00 0.00 100 ILE A N 1
ATOM 1526 C CA . ILE A 1 100 ? -16.156 0.515 -5.696 1.00 0.00 100 ILE A CA 1
ATOM 1527 C C . ILE A 1 100 ? -15.230 -0.219 -6.699 1.00 0.00 100 ILE A C 1
ATOM 1528 O O . ILE A 1 100 ? -14.972 -1.415 -6.576 1.00 0.00 100 ILE A O 1
ATOM 1544 N N . ALA A 1 101 ? -14.668 0.511 -7.669 1.00 0.00 101 ALA A N 1
ATOM 1545 C CA . ALA A 1 101 ? -13.956 0.021 -8.856 1.00 0.00 101 ALA A CA 1
ATOM 1546 C C . ALA A 1 101 ? -12.545 -0.575 -8.618 1.00 0.00 101 ALA A C 1
ATOM 1547 O O . ALA A 1 101 ? -11.871 -0.935 -9.586 1.00 0.00 101 ALA A O 1
ATOM 1554 N N . SER A 1 102 ? -12.083 -0.683 -7.365 1.00 0.00 102 SER A N 1
ATOM 1555 C CA . SER A 1 102 ? -10.716 -1.089 -6.989 1.00 0.00 102 SER A CA 1
ATOM 1556 C C . SER A 1 102 ? -9.630 -0.228 -7.676 1.00 0.00 102 SER A C 1
ATOM 1557 O O . SER A 1 102 ? -8.851 -0.705 -8.509 1.00 0.00 102 SER A O 1
ATOM 1565 N N . LYS A 1 103 ? -9.595 1.076 -7.350 1.00 0.00 103 LYS A N 1
ATOM 1566 C CA . LYS A 1 103 ? -8.661 2.095 -7.883 1.00 0.00 103 LYS A CA 1
ATOM 1567 C C . LYS A 1 103 ? -8.570 3.290 -6.929 1.00 0.00 103 LYS A C 1
ATOM 1568 O O . LYS A 1 103 ? -9.523 3.573 -6.216 1.00 0.00 103 LYS A O 1
ATOM 1587 N N . ASN A 1 104 ? -7.454 4.010 -6.894 1.00 0.00 104 ASN A N 1
ATOM 1588 C CA . ASN A 1 104 ? -7.359 5.348 -6.296 1.00 0.00 104 ASN A CA 1
ATOM 1589 C C . ASN A 1 104 ? -6.543 6.295 -7.198 1.00 0.00 104 ASN A C 1
ATOM 1590 O O . ASN A 1 104 ? -6.209 5.956 -8.336 1.00 0.00 104 ASN A O 1
ATOM 1601 N N . VAL A 1 105 ? -6.194 7.470 -6.678 1.00 0.00 105 VAL A N 1
ATOM 1602 C CA . VAL A 1 105 ? -5.218 8.398 -7.259 1.00 0.00 105 VAL A CA 1
ATOM 1603 C C . VAL A 1 105 ? -4.110 8.669 -6.236 1.00 0.00 105 VAL A C 1
ATOM 1604 O O . VAL A 1 105 ? -4.342 8.610 -5.027 1.00 0.00 105 VAL A O 1
ATOM 1617 N N . LEU A 1 106 ? -2.896 8.960 -6.708 1.00 0.00 106 LEU A N 1
ATOM 1618 C CA . LEU A 1 106 ? -1.812 9.504 -5.889 1.00 0.00 106 LEU A CA 1
ATOM 1619 C C . LEU A 1 106 ? -2.281 10.736 -5.087 1.00 0.00 106 LEU A C 1
ATOM 1620 O O . LEU A 1 106 ? -2.996 11.598 -5.607 1.00 0.00 106 LEU A O 1
ATOM 1636 N N . THR A 1 107 ? -1.856 10.828 -3.824 1.00 0.00 107 THR A N 1
ATOM 1637 C CA . THR A 1 107 ? -2.086 12.004 -2.956 1.00 0.00 107 THR A CA 1
ATOM 1638 C C . THR A 1 107 ? -1.408 13.270 -3.520 1.00 0.00 107 THR A C 1
ATOM 1639 O O . THR A 1 107 ? -0.677 13.209 -4.507 1.00 0.00 107 THR A O 1
ATOM 1650 N N . THR A 1 108 ? -1.599 14.429 -2.880 1.00 0.00 108 THR A N 1
ATOM 1651 C CA . THR A 1 108 ? -0.988 15.716 -3.289 1.00 0.00 108 THR A CA 1
ATOM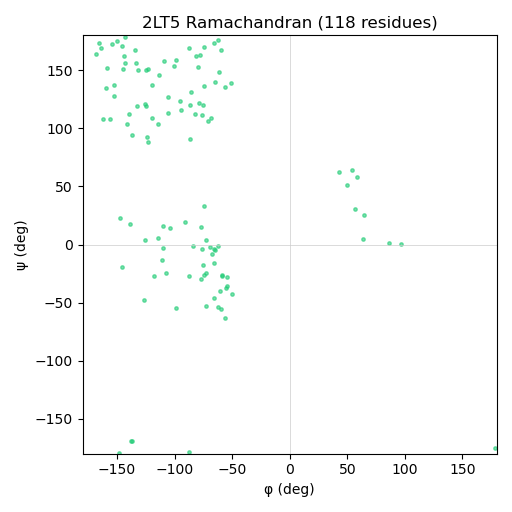 1652 C C . THR A 1 108 ? -0.041 16.319 -2.238 1.00 0.00 108 THR A C 1
ATOM 1653 O O . THR A 1 108 ? 0.921 17.004 -2.597 1.00 0.00 108 THR A O 1
ATOM 1664 N N . SER A 1 109 ? -0.252 16.014 -0.954 1.00 0.00 109 SER A N 1
ATOM 1665 C CA . SER A 1 109 ? 0.481 16.586 0.192 1.00 0.00 109 SER A CA 1
ATOM 1666 C C . SER A 1 109 ? 1.754 15.799 0.522 1.00 0.00 109 SER A C 1
ATOM 1667 O O . SER A 1 109 ? 1.970 14.705 0.007 1.00 0.00 109 SER A O 1
ATOM 1675 N N . GLU A 1 110 ? 2.615 16.333 1.390 1.00 0.00 110 GLU A N 1
ATOM 1676 C CA . GLU A 1 110 ? 3.924 15.744 1.709 1.00 0.00 110 GLU A CA 1
ATOM 1677 C C . GLU A 1 110 ? 3.992 15.269 3.170 1.00 0.00 110 GLU A C 1
ATOM 1678 O O . GLU A 1 110 ? 4.103 16.067 4.103 1.00 0.00 110 GLU A O 1
ATOM 1690 N N . PHE A 1 111 ? 3.888 13.952 3.359 1.00 0.00 111 PHE A N 1
ATOM 1691 C CA . PHE A 1 111 ? 3.853 13.262 4.656 1.00 0.00 111 PHE A CA 1
ATOM 1692 C C . PHE A 1 111 ? 5.237 12.699 5.000 1.00 0.00 111 PHE A C 1
ATOM 1693 O O . PHE A 1 111 ? 6.051 12.464 4.103 1.00 0.00 111 PHE A O 1
ATOM 1710 N N . TYR A 1 112 ? 5.509 12.440 6.282 1.00 0.00 112 TYR A N 1
ATOM 1711 C CA . TYR A 1 112 ? 6.773 11.838 6.715 1.00 0.00 112 TYR A CA 1
ATOM 1712 C C . TYR A 1 112 ? 6.840 10.363 6.293 1.00 0.00 112 TYR A C 1
ATOM 1713 O O . TYR A 1 112 ? 6.148 9.507 6.851 1.00 0.00 112 TYR A O 1
ATOM 1731 N N . LEU A 1 113 ? 7.659 10.073 5.281 1.00 0.00 113 LEU A N 1
ATOM 1732 C CA . LEU A 1 113 ? 7.894 8.719 4.774 1.00 0.00 113 LEU A CA 1
ATOM 1733 C C . LEU A 1 113 ? 9.147 8.090 5.398 1.00 0.00 113 LEU A C 1
ATOM 1734 O O . LEU A 1 113 ? 10.253 8.629 5.313 1.00 0.00 113 LEU A O 1
ATOM 1750 N N . SER A 1 114 ? 8.958 6.931 6.026 1.00 0.00 114 SER A N 1
ATOM 1751 C CA . SER A 1 114 ? 9.964 6.196 6.789 1.00 0.00 114 SER A CA 1
ATOM 1752 C C . SER A 1 114 ? 10.134 4.777 6.244 1.00 0.00 114 SER A C 1
ATOM 1753 O O . SER A 1 114 ? 9.469 3.828 6.660 1.00 0.00 114 SER A O 1
ATOM 1761 N N . ASP A 1 115 ? 11.028 4.633 5.268 1.00 0.00 115 ASP A N 1
ATOM 1762 C CA . ASP A 1 115 ? 11.499 3.328 4.802 1.00 0.00 115 ASP A CA 1
ATOM 1763 C C . ASP A 1 115 ? 12.599 2.758 5.720 1.00 0.00 115 ASP A C 1
ATOM 1764 O O . ASP A 1 115 ? 13.255 3.480 6.472 1.00 0.00 115 ASP A O 1
ATOM 1773 N N . CYS A 1 116 ? 12.850 1.456 5.617 1.00 0.00 116 CYS A N 1
ATOM 1774 C CA . CYS A 1 116 ? 14.060 0.791 6.103 1.00 0.00 116 CYS A CA 1
ATOM 1775 C C . CYS A 1 116 ? 14.303 -0.449 5.243 1.00 0.00 116 CYS A C 1
ATOM 1776 O O . CYS A 1 116 ? 13.384 -1.243 5.058 1.00 0.00 116 CYS A O 1
ATOM 1783 N N . ASN A 1 117 ? 15.510 -0.599 4.693 1.00 0.00 117 ASN A N 1
ATOM 1784 C CA . ASN A 1 117 ? 15.868 -1.649 3.732 1.00 0.00 117 ASN A CA 1
ATOM 1785 C C . ASN A 1 117 ? 17.001 -2.511 4.296 1.00 0.00 117 ASN A C 1
ATOM 1786 O O . ASN A 1 117 ? 17.935 -1.973 4.888 1.00 0.00 117 ASN A O 1
ATOM 1797 N N . VAL A 1 118 ? 16.928 -3.835 4.142 1.00 0.00 118 VAL A N 1
ATOM 1798 C CA . VAL A 1 118 ? 17.939 -4.768 4.689 1.00 0.00 118 VAL A CA 1
ATOM 1799 C C . VAL A 1 118 ? 19.339 -4.525 4.100 1.00 0.00 118 VAL A C 1
ATOM 1800 O O . VAL A 1 118 ? 19.492 -4.144 2.936 1.00 0.00 118 VAL A O 1
ATOM 1813 N N . THR A 1 119 ? 20.378 -4.781 4.903 1.00 0.00 119 THR A N 1
ATOM 1814 C CA . THR A 1 119 ? 21.793 -4.769 4.488 1.00 0.00 119 THR A CA 1
ATOM 1815 C C . THR A 1 119 ? 22.553 -5.964 5.087 1.00 0.00 119 THR A C 1
ATOM 1816 O O . THR A 1 119 ? 22.993 -5.954 6.238 1.00 0.00 119 THR A O 1
ATOM 1827 N N . SER A 1 120 ? 22.634 -7.042 4.298 1.00 0.00 120 SER A N 1
ATOM 1828 C CA . SER A 1 120 ? 23.330 -8.306 4.617 1.00 0.00 120 SER A CA 1
ATOM 1829 C C . SER A 1 120 ? 24.852 -8.124 4.745 1.00 0.00 120 SER A C 1
ATOM 1830 O O . SER A 1 120 ? 25.481 -7.608 3.790 1.00 0.00 120 SER A O 1
ATOM 1839 N N . ARG A 1 1 ? 17.485 -6.010 18.509 1.00 0.00 1 ARG A N 2
ATOM 1840 C CA . ARG A 1 1 ? 18.185 -5.791 17.212 1.00 0.00 1 ARG A CA 2
ATOM 1841 C C . ARG A 1 1 ? 17.938 -6.992 16.282 1.00 0.00 1 ARG A C 2
ATOM 1842 O O . ARG A 1 1 ? 18.771 -7.900 16.236 1.00 0.00 1 ARG A O 2
ATOM 1865 N N . PRO A 1 2 ? 16.775 -7.072 15.594 1.00 0.00 2 PRO A N 2
ATOM 1866 C CA . PRO A 1 2 ? 16.360 -8.310 14.918 1.00 0.00 2 PRO A CA 2
ATOM 1867 C C . PRO A 1 2 ? 17.152 -8.589 13.631 1.00 0.00 2 PRO A C 2
ATOM 1868 O O . PRO A 1 2 ? 17.613 -9.710 13.406 1.00 0.00 2 PRO A O 2
ATOM 1879 N N . CYS A 1 3 ? 17.302 -7.564 12.789 1.00 0.00 3 CYS A N 2
ATOM 1880 C CA . CYS A 1 3 ? 17.963 -7.589 11.479 1.00 0.00 3 CYS A CA 2
ATOM 1881 C C . CYS A 1 3 ? 18.684 -6.247 11.237 1.00 0.00 3 CYS A C 2
ATOM 1882 O O . CYS A 1 3 ? 18.515 -5.299 12.011 1.00 0.00 3 CYS A O 2
ATOM 1889 N N . LYS A 1 4 ? 19.479 -6.147 10.166 1.00 0.00 4 LYS A N 2
ATOM 1890 C CA . LYS A 1 4 ? 20.239 -4.936 9.806 1.00 0.00 4 LYS A CA 2
ATOM 1891 C C . LYS A 1 4 ? 19.541 -4.190 8.668 1.00 0.00 4 LYS A C 2
ATOM 1892 O O . LYS A 1 4 ? 19.229 -4.792 7.640 1.00 0.00 4 LYS A O 2
ATOM 1911 N N . TYR A 1 5 ? 19.328 -2.885 8.834 1.00 0.00 5 TYR A N 2
ATOM 1912 C CA . TYR A 1 5 ? 18.664 -2.010 7.859 1.00 0.00 5 TYR A CA 2
ATOM 1913 C C . TYR A 1 5 ? 19.443 -0.698 7.641 1.00 0.00 5 TYR A C 2
ATOM 1914 O O . TYR A 1 5 ? 20.190 -0.264 8.523 1.00 0.00 5 TYR A O 2
ATOM 1932 N N . LYS A 1 6 ? 19.252 -0.051 6.482 1.00 0.00 6 LYS A N 2
ATOM 1933 C CA . LYS A 1 6 ? 19.834 1.261 6.137 1.00 0.00 6 LYS A CA 2
ATOM 1934 C C . LYS A 1 6 ? 18.834 2.414 6.322 1.00 0.00 6 LYS A C 2
ATOM 1935 O O . LYS A 1 6 ? 17.621 2.230 6.198 1.00 0.00 6 LYS A O 2
ATOM 1954 N N . LEU A 1 7 ? 19.357 3.609 6.605 1.00 0.00 7 LEU A N 2
ATOM 1955 C CA . LEU A 1 7 ? 18.599 4.850 6.808 1.00 0.00 7 LEU A CA 2
ATOM 1956 C C . LEU A 1 7 ? 18.075 5.422 5.482 1.00 0.00 7 LEU A C 2
ATOM 1957 O O . LEU A 1 7 ? 18.853 5.752 4.581 1.00 0.00 7 LEU A O 2
ATOM 1973 N N . LYS A 1 8 ? 16.749 5.564 5.388 1.00 0.00 8 LYS A N 2
ATOM 1974 C CA . LYS A 1 8 ? 16.027 6.196 4.277 1.00 0.00 8 LYS A CA 2
ATOM 1975 C C . LYS A 1 8 ? 14.831 6.999 4.810 1.00 0.00 8 LYS A C 2
ATOM 1976 O O . LYS A 1 8 ? 13.921 6.443 5.428 1.00 0.00 8 LYS A O 2
ATOM 1995 N N . LYS A 1 9 ? 14.857 8.320 4.619 1.00 0.00 9 LYS A N 2
ATOM 1996 C CA . LYS A 1 9 ? 13.796 9.275 5.010 1.00 0.00 9 LYS A CA 2
ATOM 1997 C C . LYS A 1 9 ? 13.479 10.244 3.864 1.00 0.00 9 LYS A C 2
ATOM 1998 O O . LYS A 1 9 ? 14.367 10.596 3.083 1.00 0.00 9 LYS A O 2
ATOM 2017 N N . SER A 1 10 ? 12.221 10.672 3.762 1.00 0.00 10 SER A N 2
ATOM 2018 C CA . SER A 1 10 ? 11.714 11.605 2.741 1.00 0.00 10 SER A CA 2
ATOM 2019 C C . SER A 1 10 ? 10.471 12.363 3.236 1.00 0.00 10 SER A C 2
ATOM 2020 O O . SER A 1 10 ? 9.948 12.082 4.316 1.00 0.00 10 SER A O 2
ATOM 2028 N N . THR A 1 11 ? 9.965 13.314 2.445 1.00 0.00 11 THR A N 2
ATOM 2029 C CA . THR A 1 11 ? 8.693 14.008 2.688 1.00 0.00 11 THR A CA 2
ATOM 2030 C C . THR A 1 11 ? 7.930 14.195 1.374 1.00 0.00 11 THR A C 2
ATOM 2031 O O . THR A 1 11 ? 8.275 15.068 0.578 1.00 0.00 11 THR A O 2
ATOM 2042 N N . ASN A 1 12 ? 6.922 13.353 1.114 1.00 0.00 12 ASN A N 2
ATOM 2043 C CA . ASN A 1 12 ? 6.093 13.391 -0.104 1.00 0.00 12 ASN A CA 2
ATOM 2044 C C . ASN A 1 12 ? 4.756 12.625 0.035 1.00 0.00 12 ASN A C 2
ATOM 2045 O O . ASN A 1 12 ? 4.438 12.098 1.099 1.00 0.00 12 ASN A O 2
ATOM 2056 N N . LYS A 1 13 ? 3.955 12.632 -1.037 1.00 0.00 13 LYS A N 2
ATOM 2057 C CA . LYS A 1 13 ? 2.684 11.901 -1.238 1.00 0.00 13 LYS A CA 2
ATOM 2058 C C . LYS A 1 13 ? 2.862 10.378 -1.391 1.00 0.00 13 LYS A C 2
ATOM 2059 O O . LYS A 1 13 ? 3.978 9.878 -1.545 1.00 0.00 13 LYS A O 2
ATOM 2078 N N . PHE A 1 14 ? 1.757 9.633 -1.390 1.00 0.00 14 PHE A N 2
ATOM 2079 C CA . PHE A 1 14 ? 1.703 8.163 -1.446 1.00 0.00 14 PHE A CA 2
ATOM 2080 C C . PHE A 1 14 ? 0.531 7.662 -2.305 1.00 0.00 14 PHE A C 2
ATOM 2081 O O . PHE A 1 14 ? -0.561 8.235 -2.300 1.00 0.00 14 PHE A O 2
ATOM 2098 N N . CYS A 1 15 ? 0.758 6.593 -3.073 1.00 0.00 15 CYS A N 2
ATOM 2099 C CA . CYS A 1 15 ? -0.275 5.925 -3.870 1.00 0.00 15 CYS A CA 2
ATOM 2100 C C . CYS A 1 15 ? -0.762 4.634 -3.197 1.00 0.00 15 CYS A C 2
ATOM 2101 O O . CYS A 1 15 ? 0.012 3.863 -2.622 1.00 0.00 15 CYS A O 2
ATOM 2108 N N . VAL A 1 16 ? -2.063 4.384 -3.322 1.00 0.00 16 VAL A N 2
ATOM 2109 C CA . VAL A 1 16 ? -2.812 3.272 -2.693 1.00 0.00 16 VAL A CA 2
ATOM 2110 C C . VAL A 1 16 ? -3.966 2.795 -3.596 1.00 0.00 16 VAL A C 2
ATOM 2111 O O . VAL A 1 16 ? -4.158 3.345 -4.680 1.00 0.00 16 VAL A O 2
ATOM 2124 N N . THR A 1 17 ? -4.766 1.808 -3.167 1.00 0.00 17 THR A N 2
ATOM 2125 C CA . THR A 1 17 ? -5.970 1.348 -3.899 1.00 0.00 17 THR A CA 2
ATOM 2126 C C . THR A 1 17 ? -7.218 1.381 -3.007 1.00 0.00 17 THR A C 2
ATOM 2127 O O . THR A 1 17 ? -7.257 0.680 -1.994 1.00 0.00 17 THR A O 2
ATOM 2138 N N . CYS A 1 18 ? -8.234 2.187 -3.352 1.00 0.00 18 CYS A N 2
ATOM 2139 C CA . CYS A 1 18 ? -9.523 2.221 -2.651 1.00 0.00 18 CYS A CA 2
ATOM 2140 C C . CYS A 1 18 ? -10.481 1.163 -3.194 1.00 0.00 18 CYS A C 2
ATOM 2141 O O . CYS A 1 18 ? -10.704 1.059 -4.399 1.00 0.00 18 CYS A O 2
ATOM 2148 N N . GLU A 1 19 ? -11.086 0.409 -2.284 1.00 0.00 19 GLU A N 2
ATOM 2149 C CA . GLU A 1 19 ? -12.048 -0.648 -2.575 1.00 0.00 19 GLU A CA 2
ATOM 2150 C C . GLU A 1 19 ? -13.166 -0.592 -1.528 1.00 0.00 19 GLU A C 2
ATOM 2151 O O . GLU A 1 19 ? -12.933 -0.837 -0.345 1.00 0.00 19 GLU A O 2
ATOM 2163 N N . ASN A 1 20 ? -14.373 -0.210 -1.958 1.00 0.00 20 ASN A N 2
ATOM 2164 C CA . ASN A 1 20 ? -15.517 0.128 -1.097 1.00 0.00 20 ASN A CA 2
ATOM 2165 C C . ASN A 1 20 ? -15.212 1.314 -0.145 1.00 0.00 20 ASN A C 2
ATOM 2166 O O . ASN A 1 20 ? -15.369 1.230 1.074 1.00 0.00 20 ASN A O 2
ATOM 2177 N N . GLN A 1 21 ? -14.822 2.452 -0.739 1.00 0.00 21 GLN A N 2
ATOM 2178 C CA . GLN A 1 21 ? -14.675 3.788 -0.125 1.00 0.00 21 GLN A CA 2
ATOM 2179 C C . GLN A 1 21 ? -13.587 3.892 0.962 1.00 0.00 21 GLN A C 2
ATOM 2180 O O . GLN A 1 21 ? -13.654 4.750 1.847 1.00 0.00 21 GLN A O 2
ATOM 2194 N N . ALA A 1 22 ? -12.583 3.015 0.913 1.00 0.00 22 ALA A N 2
ATOM 2195 C CA . ALA A 1 22 ? -11.526 2.899 1.901 1.00 0.00 22 ALA A CA 2
ATOM 2196 C C . ALA A 1 22 ? -10.298 2.216 1.262 1.00 0.00 22 ALA A C 2
ATOM 2197 O O . ALA A 1 22 ? -10.452 1.223 0.543 1.00 0.00 22 ALA A O 2
ATOM 2204 N N . PRO A 1 23 ? -9.086 2.756 1.456 1.00 0.00 23 PRO A N 2
ATOM 2205 C CA . PRO A 1 23 ? -7.855 2.209 0.901 1.00 0.00 23 PRO A CA 2
ATOM 2206 C C . PRO A 1 23 ? -7.369 0.970 1.662 1.00 0.00 23 PRO A C 2
ATOM 2207 O O . PRO A 1 23 ? -6.842 1.055 2.769 1.00 0.00 23 PRO A O 2
ATOM 2218 N N . VAL A 1 24 ? -7.547 -0.204 1.054 1.00 0.00 24 VAL A N 2
ATOM 2219 C CA . VAL A 1 24 ? -7.169 -1.517 1.596 1.00 0.00 24 VAL A CA 2
ATOM 2220 C C . VAL A 1 24 ? -5.871 -2.046 0.974 1.00 0.00 24 VAL A C 2
ATOM 2221 O O . VAL A 1 24 ? -5.619 -3.240 1.055 1.00 0.00 24 VAL A O 2
ATOM 2234 N N . HIS A 1 25 ? -5.061 -1.218 0.293 1.00 0.00 25 HIS A N 2
ATOM 2235 C CA . HIS A 1 25 ? -3.850 -1.675 -0.416 1.00 0.00 25 HIS A CA 2
ATOM 2236 C C . HIS A 1 25 ? -2.826 -0.558 -0.618 1.00 0.00 25 HIS A C 2
ATOM 2237 O O . HIS A 1 25 ? -3.213 0.578 -0.880 1.00 0.00 25 HIS A O 2
ATOM 2252 N N . PHE A 1 26 ? -1.534 -0.888 -0.587 1.00 0.00 26 PHE A N 2
ATOM 2253 C CA . PHE A 1 26 ? -0.430 0.039 -0.864 1.00 0.00 26 PHE A CA 2
ATOM 2254 C C . PHE A 1 26 ? 0.119 -0.152 -2.288 1.00 0.00 26 PHE A C 2
ATOM 2255 O O . PHE A 1 26 ? 0.326 -1.287 -2.722 1.00 0.00 26 PHE A O 2
ATOM 2272 N N . VAL A 1 27 ? 0.364 0.950 -3.009 1.00 0.00 27 VAL A N 2
ATOM 2273 C CA . VAL A 1 27 ? 0.908 0.935 -4.384 1.00 0.00 27 VAL A CA 2
ATOM 2274 C C . VAL A 1 27 ? 2.347 1.464 -4.439 1.00 0.00 27 VAL A C 2
ATOM 2275 O O . VAL A 1 27 ? 3.218 0.784 -4.984 1.00 0.00 27 VAL A O 2
ATOM 2288 N N . GLY A 1 28 ? 2.617 2.666 -3.916 1.00 0.00 28 GLY A N 2
ATOM 2289 C CA . GLY A 1 28 ? 3.934 3.302 -4.033 1.00 0.00 28 GLY A CA 2
ATOM 2290 C C . GLY A 1 28 ? 4.039 4.669 -3.357 1.00 0.00 28 GLY A C 2
ATOM 2291 O O . GLY A 1 28 ? 3.118 5.124 -2.681 1.00 0.00 28 GLY A O 2
ATOM 2295 N N . VAL A 1 29 ? 5.180 5.333 -3.541 1.00 0.00 29 VAL A N 2
ATOM 2296 C CA . VAL A 1 29 ? 5.529 6.625 -2.919 1.00 0.00 29 VAL A CA 2
ATOM 2297 C C . VAL A 1 29 ? 5.865 7.644 -4.011 1.00 0.00 29 VAL A C 2
ATOM 2298 O O . VAL A 1 29 ? 6.657 7.345 -4.908 1.00 0.00 29 VAL A O 2
ATOM 2311 N N . GLY A 1 30 ? 5.228 8.821 -3.987 1.00 0.00 30 GLY A N 2
ATOM 2312 C CA . GLY A 1 30 ? 5.386 9.866 -5.011 1.00 0.00 30 GLY A CA 2
ATOM 2313 C C . GLY A 1 30 ? 4.941 9.497 -6.441 1.00 0.00 30 GLY A C 2
ATOM 2314 O O . GLY A 1 30 ? 5.143 10.289 -7.362 1.00 0.00 30 GLY A O 2
ATOM 2318 N N . SER A 1 31 ? 4.363 8.306 -6.643 1.00 0.00 31 SER A N 2
ATOM 2319 C CA . SER A 1 31 ? 3.953 7.721 -7.930 1.00 0.00 31 SER A CA 2
ATOM 2320 C C . SER A 1 31 ? 3.063 6.484 -7.718 1.00 0.00 31 SER A C 2
ATOM 2321 O O . SER A 1 31 ? 3.087 5.875 -6.646 1.00 0.00 31 SER A O 2
ATOM 2329 N N . CYS A 1 32 ? 2.305 6.086 -8.746 1.00 0.00 32 CYS A N 2
ATOM 2330 C CA . CYS A 1 32 ? 1.502 4.861 -8.807 1.00 0.00 32 CYS A CA 2
ATOM 2331 C C . CYS A 1 32 ? 2.131 3.835 -9.773 1.00 0.00 32 CYS A C 2
ATOM 2332 O O . CYS A 1 32 ? 2.090 4.007 -10.994 1.00 0.00 32 CYS A O 2
ATOM 2339 N N . GLY A 1 33 ? 2.714 2.757 -9.235 1.00 0.00 33 GLY A N 2
ATOM 2340 C CA . GLY A 1 33 ? 3.420 1.714 -9.995 1.00 0.00 33 GLY A CA 2
ATOM 2341 C C . GLY A 1 33 ? 2.489 0.672 -10.627 1.00 0.00 33 GLY A C 2
ATOM 2342 O O . GLY A 1 33 ? 2.487 -0.492 -10.221 1.00 0.00 33 GLY A O 2
ATOM 2346 N N . SER A 1 34 ? 1.694 1.091 -11.615 1.00 0.00 34 SER A N 2
ATOM 2347 C CA . SER A 1 34 ? 0.817 0.215 -12.412 1.00 0.00 34 SER A CA 2
ATOM 2348 C C . SER A 1 34 ? 1.609 -0.727 -13.345 1.00 0.00 34 SER A C 2
ATOM 2349 O O . SER A 1 34 ? 2.744 -0.429 -13.733 1.00 0.00 34 SER A O 2
ATOM 2357 N N . GLY A 1 35 ? 0.995 -1.848 -13.748 1.00 0.00 35 GLY A N 2
ATOM 2358 C CA . GLY A 1 35 ? 1.565 -2.845 -14.668 1.00 0.00 35 GLY A CA 2
ATOM 2359 C C . GLY A 1 35 ? 2.791 -3.604 -14.129 1.00 0.00 35 GLY A C 2
ATOM 2360 O O . GLY A 1 35 ? 3.116 -3.549 -12.939 1.00 0.00 35 GLY A O 2
ATOM 2364 N N . GLY A 1 36 ? 3.463 -4.344 -15.019 1.00 0.00 36 GLY A N 2
ATOM 2365 C CA . GLY A 1 36 ? 4.737 -5.037 -14.773 1.00 0.00 36 GLY A CA 2
ATOM 2366 C C . GLY A 1 36 ? 4.685 -6.534 -15.098 1.00 0.00 36 GLY A C 2
ATOM 2367 O O . GLY A 1 36 ? 4.810 -6.924 -16.263 1.00 0.00 36 GLY A O 2
ATOM 2371 N N . SER A 1 37 ? 4.513 -7.372 -14.072 1.00 0.00 37 SER A N 2
ATOM 2372 C CA . SER A 1 37 ? 4.549 -8.846 -14.148 1.00 0.00 37 SER A CA 2
ATOM 2373 C C . SER A 1 37 ? 3.602 -9.514 -13.134 1.00 0.00 37 SER A C 2
ATOM 2374 O O . SER A 1 37 ? 3.121 -8.874 -12.194 1.00 0.00 37 SER A O 2
ATOM 2382 N N . GLY A 1 38 ? 3.335 -10.814 -13.308 1.00 0.00 38 GLY A N 2
ATOM 2383 C CA . GLY A 1 38 ? 2.331 -11.599 -12.568 1.00 0.00 38 GLY A CA 2
ATOM 2384 C C . GLY A 1 38 ? 2.763 -12.074 -11.175 1.00 0.00 38 GLY A C 2
ATOM 2385 O O . GLY A 1 38 ? 2.628 -13.254 -10.843 1.00 0.00 38 GLY A O 2
ATOM 2389 N N . ILE A 1 39 ? 3.300 -11.163 -10.364 1.00 0.00 39 ILE A N 2
ATOM 2390 C CA . ILE A 1 39 ? 3.769 -11.407 -8.993 1.00 0.00 39 ILE A CA 2
ATOM 2391 C C . ILE A 1 39 ? 2.587 -11.545 -8.024 1.00 0.00 39 ILE A C 2
ATOM 2392 O O . ILE A 1 39 ? 1.559 -10.873 -8.151 1.00 0.00 39 ILE A O 2
ATOM 2408 N N . PHE A 1 40 ? 2.772 -12.413 -7.031 1.00 0.00 40 PHE A N 2
ATOM 2409 C CA . PHE A 1 40 ? 1.788 -12.757 -5.990 1.00 0.00 40 PHE A CA 2
ATOM 2410 C C . PHE A 1 40 ? 2.399 -12.880 -4.575 1.00 0.00 40 PHE A C 2
ATOM 2411 O O . PHE A 1 40 ? 1.720 -13.286 -3.630 1.00 0.00 40 PHE A O 2
ATOM 2428 N N . LEU A 1 41 ? 3.680 -12.516 -4.417 1.00 0.00 41 LEU A N 2
ATOM 2429 C CA . LEU A 1 41 ? 4.451 -12.585 -3.165 1.00 0.00 41 LEU A CA 2
ATOM 2430 C C . LEU A 1 41 ? 4.046 -11.507 -2.139 1.00 0.00 41 LEU A C 2
ATOM 2431 O O . LEU A 1 41 ? 4.436 -11.574 -0.972 1.00 0.00 41 LEU A O 2
ATOM 2447 N N . GLU A 1 42 ? 3.280 -10.504 -2.572 1.00 0.00 42 GLU A N 2
ATOM 2448 C CA . GLU A 1 42 ? 2.783 -9.398 -1.750 1.00 0.00 42 GLU A CA 2
ATOM 2449 C C . GLU A 1 42 ? 1.763 -9.840 -0.682 1.00 0.00 42 GLU A C 2
ATOM 2450 O O . GLU A 1 42 ? 1.164 -10.918 -0.758 1.00 0.00 42 GLU A O 2
ATOM 2462 N N . THR A 1 43 ? 1.504 -8.958 0.285 1.00 0.00 43 THR A N 2
ATOM 2463 C CA . THR A 1 43 ? 0.477 -9.160 1.329 1.00 0.00 43 THR A CA 2
ATOM 2464 C C . THR A 1 43 ? -0.945 -9.127 0.750 1.00 0.00 43 THR A C 2
ATOM 2465 O O . THR A 1 43 ? -1.816 -9.865 1.213 1.00 0.00 43 THR A O 2
ATOM 2476 N N . SER A 1 44 ? -1.175 -8.304 -0.284 1.00 0.00 44 SER A N 2
ATOM 2477 C CA . SER A 1 44 ? -2.450 -8.140 -1.005 1.00 0.00 44 SER A CA 2
ATOM 2478 C C . SER A 1 44 ? -3.669 -7.992 -0.074 1.00 0.00 44 SER A C 2
ATOM 2479 O O . SER A 1 44 ? -4.626 -8.766 -0.140 1.00 0.00 44 SER A O 2
ATOM 2487 N N . LEU A 1 45 ? -3.652 -6.958 0.784 1.00 0.00 45 LEU A N 2
ATOM 2488 C CA . LEU A 1 45 ? -4.682 -6.653 1.797 1.00 0.00 45 LEU A CA 2
ATOM 2489 C C . LEU A 1 45 ? -6.124 -6.511 1.244 1.00 0.00 45 LEU A C 2
ATOM 2490 O O . LEU A 1 45 ? -7.083 -6.635 2.005 1.00 0.00 45 LEU A O 2
ATOM 2506 N N . SER A 1 46 ? -6.285 -6.348 -0.075 1.00 0.00 46 SER A N 2
ATOM 2507 C CA . SER A 1 46 ? -7.557 -6.475 -0.817 1.00 0.00 46 SER A CA 2
ATOM 2508 C C . SER A 1 46 ? -8.285 -7.813 -0.572 1.00 0.00 46 SER A C 2
ATOM 2509 O O . SER A 1 46 ? -9.519 -7.848 -0.540 1.00 0.00 46 SER A O 2
ATOM 2517 N N . ALA A 1 47 ? -7.545 -8.902 -0.329 1.00 0.00 47 ALA A N 2
ATOM 2518 C CA . ALA A 1 47 ? -8.061 -10.244 -0.062 1.00 0.00 47 ALA A CA 2
ATOM 2519 C C . ALA A 1 47 ? -7.528 -10.787 1.277 1.00 0.00 47 ALA A C 2
ATOM 2520 O O . ALA A 1 47 ? -6.334 -11.060 1.430 1.00 0.00 47 ALA A O 2
ATOM 2527 N N . GLY A 1 48 ? -8.418 -10.923 2.265 1.00 0.00 48 GLY A N 2
ATOM 2528 C CA . GLY A 1 48 ? -8.099 -11.419 3.612 1.00 0.00 48 GLY A CA 2
ATOM 2529 C C . GLY A 1 48 ? -7.691 -10.338 4.629 1.00 0.00 48 GLY A C 2
ATOM 2530 O O . GLY A 1 48 ? -7.329 -10.679 5.758 1.00 0.00 48 GLY A O 2
ATOM 2534 N N . SER A 1 49 ? -7.753 -9.053 4.262 1.00 0.00 49 SER A N 2
ATOM 2535 C CA . SER A 1 49 ? -7.540 -7.904 5.156 1.00 0.00 49 SER A CA 2
ATOM 2536 C C . SER A 1 49 ? -8.548 -6.779 4.871 1.00 0.00 49 SER A C 2
ATOM 2537 O O . SER A 1 49 ? -9.568 -6.992 4.210 1.00 0.00 49 SER A O 2
ATOM 2545 N N . ASP A 1 50 ? -8.307 -5.589 5.422 1.00 0.00 50 ASP A N 2
ATOM 2546 C CA . ASP A 1 50 ? -9.157 -4.412 5.311 1.00 0.00 50 ASP A CA 2
ATOM 2547 C C . ASP A 1 50 ? -8.313 -3.131 5.470 1.00 0.00 50 ASP A C 2
ATOM 2548 O O . ASP A 1 50 ? -7.140 -3.153 5.842 1.00 0.00 50 ASP A O 2
ATOM 2557 N N . TRP A 1 51 ? -8.941 -1.989 5.242 1.00 0.00 51 TRP A N 2
ATOM 2558 C CA . TRP A 1 51 ? -8.463 -0.645 5.582 1.00 0.00 51 TRP A CA 2
ATOM 2559 C C . TRP A 1 51 ? -8.144 -0.512 7.083 1.00 0.00 51 TRP A C 2
ATOM 2560 O O . TRP A 1 51 ? -7.166 0.132 7.472 1.00 0.00 51 TRP A O 2
ATOM 2581 N N . LEU A 1 52 ? -8.958 -1.141 7.938 1.00 0.00 52 LEU A N 2
ATOM 2582 C CA . LEU A 1 52 ? -8.827 -1.112 9.396 1.00 0.00 52 LEU A CA 2
ATOM 2583 C C . LEU A 1 52 ? -7.460 -1.655 9.859 1.00 0.00 52 LEU A C 2
ATOM 2584 O O . LEU A 1 52 ? -6.802 -1.055 10.710 1.00 0.00 52 LEU A O 2
ATOM 2600 N N . THR A 1 53 ? -7.008 -2.759 9.258 1.00 0.00 53 THR A N 2
ATOM 2601 C CA . THR A 1 53 ? -5.683 -3.365 9.475 1.00 0.00 53 THR A CA 2
ATOM 2602 C C . THR A 1 53 ? -4.573 -2.716 8.642 1.00 0.00 53 THR A C 2
ATOM 2603 O O . THR A 1 53 ? -3.447 -2.625 9.124 1.00 0.00 53 THR A O 2
ATOM 2614 N N . PHE A 1 54 ? -4.863 -2.191 7.444 1.00 0.00 54 PHE A N 2
ATOM 2615 C CA . PHE A 1 54 ? -3.916 -1.480 6.564 1.00 0.00 54 PHE A CA 2
ATOM 2616 C C . PHE A 1 54 ? -3.189 -0.324 7.269 1.00 0.00 54 PHE A C 2
ATOM 2617 O O . PHE A 1 54 ? -1.987 -0.132 7.075 1.00 0.00 54 PHE A O 2
ATOM 2634 N N . GLN A 1 55 ? -3.903 0.410 8.125 1.00 0.00 55 GLN A N 2
ATOM 2635 C CA . GLN A 1 55 ? -3.323 1.426 9.006 1.00 0.00 55 GLN A CA 2
ATOM 2636 C C . GLN A 1 55 ? -2.274 0.803 9.935 1.00 0.00 55 GLN A C 2
ATOM 2637 O O . GLN A 1 55 ? -1.090 1.122 9.843 1.00 0.00 55 GLN A O 2
ATOM 2651 N N . LYS A 1 56 ? -2.692 -0.130 10.802 1.00 0.00 56 LYS A N 2
ATOM 2652 C CA . LYS A 1 56 ? -1.784 -0.802 11.761 1.00 0.00 56 LYS A CA 2
ATOM 2653 C C . LYS A 1 56 ? -0.614 -1.548 11.087 1.00 0.00 56 LYS A C 2
ATOM 2654 O O . LYS A 1 56 ? 0.433 -1.726 11.713 1.00 0.00 56 LYS A O 2
ATOM 2673 N N . LYS A 1 57 ? -0.760 -1.947 9.817 1.00 0.00 57 LYS A N 2
ATOM 2674 C CA . LYS A 1 57 ? 0.255 -2.627 8.992 1.00 0.00 57 LYS A CA 2
ATOM 2675 C C . LYS A 1 57 ? 1.496 -1.758 8.716 1.00 0.00 57 LYS A C 2
ATOM 2676 O O . LYS A 1 57 ? 2.605 -2.263 8.871 1.00 0.00 57 LYS A O 2
ATOM 2695 N N . HIS A 1 58 ? 1.349 -0.491 8.293 1.00 0.00 58 HIS A N 2
ATOM 2696 C CA . HIS A 1 58 ? 2.495 0.383 7.934 1.00 0.00 58 HIS A CA 2
ATOM 2697 C C . HIS A 1 58 ? 2.240 1.905 8.050 1.00 0.00 58 HIS A C 2
ATOM 2698 O O . HIS A 1 58 ? 2.878 2.706 7.370 1.00 0.00 58 HIS A O 2
ATOM 2713 N N . ILE A 1 59 ? 1.306 2.338 8.887 1.00 0.00 59 ILE A N 2
ATOM 2714 C CA . ILE A 1 59 ? 0.946 3.757 9.107 1.00 0.00 59 ILE A CA 2
ATOM 2715 C C . ILE A 1 59 ? 0.963 4.065 10.607 1.00 0.00 59 ILE A C 2
ATOM 2716 O O . ILE A 1 59 ? 0.671 3.201 11.437 1.00 0.00 59 ILE A O 2
ATOM 2732 N N . THR A 1 60 ? 1.318 5.300 10.967 1.00 0.00 60 THR A N 2
ATOM 2733 C CA . THR A 1 60 ? 1.329 5.758 12.367 1.00 0.00 60 THR A CA 2
ATOM 2734 C C . THR A 1 60 ? 0.975 7.241 12.532 1.00 0.00 60 THR A C 2
ATOM 2735 O O . THR A 1 60 ? 1.113 8.041 11.609 1.00 0.00 60 THR A O 2
ATOM 2746 N N . ASN A 1 61 ? 0.553 7.617 13.743 1.00 0.00 61 ASN A N 2
ATOM 2747 C CA . ASN A 1 61 ? 0.372 8.989 14.217 1.00 0.00 61 ASN A CA 2
ATOM 2748 C C . ASN A 1 61 ? 1.596 9.507 15.016 1.00 0.00 61 ASN A C 2
ATOM 2749 O O . ASN A 1 61 ? 1.563 10.618 15.548 1.00 0.00 61 ASN A O 2
ATOM 2760 N N . THR A 1 62 ? 2.675 8.719 15.112 1.00 0.00 62 THR A N 2
ATOM 2761 C CA . THR A 1 62 ? 3.974 9.086 15.705 1.00 0.00 62 THR A CA 2
ATOM 2762 C C . THR A 1 62 ? 5.079 8.119 15.247 1.00 0.00 62 THR A C 2
ATOM 2763 O O . THR A 1 62 ? 5.019 6.915 15.517 1.00 0.00 62 THR A O 2
ATOM 2774 N N . ARG A 1 63 ? 6.087 8.603 14.501 1.00 0.00 63 ARG A N 2
ATOM 2775 C CA . ARG A 1 63 ? 7.253 7.787 14.113 1.00 0.00 63 ARG A CA 2
ATOM 2776 C C . ARG A 1 63 ? 8.103 7.434 15.343 1.00 0.00 63 ARG A C 2
ATOM 2777 O O . ARG A 1 63 ? 8.838 8.275 15.861 1.00 0.00 63 ARG A O 2
ATOM 2798 N N . ASP A 1 64 ? 8.028 6.177 15.778 1.00 0.00 64 ASP A N 2
ATOM 2799 C CA . ASP A 1 64 ? 8.779 5.625 16.918 1.00 0.00 64 ASP A CA 2
ATOM 2800 C C . ASP A 1 64 ? 9.785 4.520 16.519 1.00 0.00 64 ASP A C 2
ATOM 2801 O O . ASP A 1 64 ? 10.451 3.923 17.368 1.00 0.00 64 ASP A O 2
ATOM 2810 N N . VAL A 1 65 ? 9.916 4.245 15.217 1.00 0.00 65 VAL A N 2
ATOM 2811 C CA . VAL A 1 65 ? 10.864 3.267 14.658 1.00 0.00 65 VAL A CA 2
ATOM 2812 C C . VAL A 1 65 ? 12.322 3.759 14.726 1.00 0.00 65 VAL A C 2
ATOM 2813 O O . VAL A 1 65 ? 12.614 4.933 14.497 1.00 0.00 65 VAL A O 2
ATOM 2826 N N . ASP A 1 66 ? 13.247 2.825 14.983 1.00 0.00 66 ASP A N 2
ATOM 2827 C CA . ASP A 1 66 ? 14.710 3.008 14.911 1.00 0.00 66 ASP A CA 2
ATOM 2828 C C . ASP A 1 66 ? 15.415 1.897 14.087 1.00 0.00 66 ASP A C 2
ATOM 2829 O O . ASP A 1 66 ? 16.643 1.835 14.025 1.00 0.00 66 ASP A O 2
ATOM 2838 N N . CYS A 1 67 ? 14.633 1.014 13.445 1.00 0.00 67 CYS A N 2
ATOM 2839 C CA . CYS A 1 67 ? 15.052 -0.150 12.645 1.00 0.00 67 CYS A CA 2
ATOM 2840 C C . CYS A 1 67 ? 16.048 -1.090 13.374 1.00 0.00 67 CYS A C 2
ATOM 2841 O O . CYS A 1 67 ? 16.978 -1.636 12.782 1.00 0.00 67 CYS A O 2
ATOM 2848 N N . ASP A 1 68 ? 15.824 -1.282 14.682 1.00 0.00 68 ASP A N 2
ATOM 2849 C CA . ASP A 1 68 ? 16.609 -2.093 15.630 1.00 0.00 68 ASP A CA 2
ATOM 2850 C C . ASP A 1 68 ? 15.774 -2.588 16.833 1.00 0.00 68 ASP A C 2
ATOM 2851 O O . ASP A 1 68 ? 16.055 -3.651 17.385 1.00 0.00 68 ASP A O 2
ATOM 2860 N N . ASN A 1 69 ? 14.721 -1.859 17.225 1.00 0.00 69 ASN A N 2
ATOM 2861 C CA . ASN A 1 69 ? 13.805 -2.195 18.323 1.00 0.00 69 ASN A CA 2
ATOM 2862 C C . ASN A 1 69 ? 12.413 -2.651 17.845 1.00 0.00 69 ASN A C 2
ATOM 2863 O O . ASN A 1 69 ? 11.546 -2.980 18.657 1.00 0.00 69 ASN A O 2
ATOM 2874 N N . ILE A 1 70 ? 12.200 -2.726 16.524 1.00 0.00 70 ILE A N 2
ATOM 2875 C CA . ILE A 1 70 ? 10.961 -3.209 15.883 1.00 0.00 70 ILE A CA 2
ATOM 2876 C C . ILE A 1 70 ? 10.605 -4.658 16.244 1.00 0.00 70 ILE A C 2
ATOM 2877 O O . ILE A 1 70 ? 9.461 -5.068 16.068 1.00 0.00 70 ILE A O 2
ATOM 2893 N N . MET A 1 71 ? 11.545 -5.399 16.839 1.00 0.00 71 MET A N 2
ATOM 2894 C CA . MET A 1 71 ? 11.321 -6.722 17.446 1.00 0.00 71 MET A CA 2
ATOM 2895 C C . MET A 1 71 ? 10.182 -6.757 18.490 1.00 0.00 71 MET A C 2
ATOM 2896 O O . MET A 1 71 ? 9.574 -7.806 18.703 1.00 0.00 71 MET A O 2
ATOM 2910 N N . SER A 1 72 ? 9.884 -5.619 19.133 1.00 0.00 72 SER A N 2
ATOM 2911 C CA . SER A 1 72 ? 8.805 -5.464 20.124 1.00 0.00 72 SER A CA 2
ATOM 2912 C C . SER A 1 72 ? 7.459 -5.019 19.510 1.00 0.00 72 SER A C 2
ATOM 2913 O O . SER A 1 72 ? 6.411 -5.097 20.156 1.00 0.00 72 SER A O 2
ATOM 2921 N N . THR A 1 73 ? 7.465 -4.566 18.249 1.00 0.00 73 THR A N 2
ATOM 2922 C CA . THR A 1 73 ? 6.288 -4.075 17.501 1.00 0.00 73 THR A CA 2
ATOM 2923 C C . THR A 1 73 ? 5.630 -5.186 16.666 1.00 0.00 73 THR A C 2
ATOM 2924 O O . THR A 1 73 ? 6.066 -6.338 16.685 1.00 0.00 73 THR A O 2
ATOM 2935 N N . ASN A 1 74 ? 4.601 -4.847 15.878 1.00 0.00 74 ASN A N 2
ATOM 2936 C CA . ASN A 1 74 ? 4.012 -5.739 14.866 1.00 0.00 74 ASN A CA 2
ATOM 2937 C C . ASN A 1 74 ? 4.985 -6.105 13.719 1.00 0.00 74 ASN A C 2
ATOM 2938 O O . ASN A 1 74 ? 4.758 -7.077 12.999 1.00 0.00 74 ASN A O 2
ATOM 2949 N N . LEU A 1 75 ? 6.062 -5.333 13.536 1.00 0.00 75 LEU A N 2
ATOM 2950 C CA . LEU A 1 75 ? 6.954 -5.358 12.370 1.00 0.00 75 LEU A CA 2
ATOM 2951 C C . LEU A 1 75 ? 8.184 -6.280 12.531 1.00 0.00 75 LEU A C 2
ATOM 2952 O O . LEU A 1 75 ? 9.092 -6.253 11.696 1.00 0.00 75 LEU A O 2
ATOM 2968 N N . PHE A 1 76 ? 8.201 -7.119 13.571 1.00 0.00 76 PHE A N 2
ATOM 2969 C CA . PHE A 1 76 ? 9.261 -8.049 13.986 1.00 0.00 76 PHE A CA 2
ATOM 2970 C C . PHE A 1 76 ? 9.551 -9.188 12.995 1.00 0.00 76 PHE A C 2
ATOM 2971 O O . PHE A 1 76 ? 10.502 -9.948 13.189 1.00 0.00 76 PHE A O 2
ATOM 2988 N N . HIS A 1 77 ? 8.748 -9.313 11.930 1.00 0.00 77 HIS A N 2
ATOM 2989 C CA . HIS A 1 77 ? 8.765 -10.398 10.933 1.00 0.00 77 HIS A CA 2
ATOM 2990 C C . HIS A 1 77 ? 10.080 -10.515 10.122 1.00 0.00 77 HIS A C 2
ATOM 2991 O O . HIS A 1 77 ? 10.207 -11.402 9.277 1.00 0.00 77 HIS A O 2
ATOM 3006 N N . CYS A 1 78 ? 11.050 -9.621 10.345 1.00 0.00 78 CYS A N 2
ATOM 3007 C CA . CYS A 1 78 ? 12.324 -9.509 9.611 1.00 0.00 78 CYS A CA 2
ATOM 3008 C C . CYS A 1 78 ? 12.155 -9.391 8.078 1.00 0.00 78 CYS A C 2
ATOM 3009 O O . CYS A 1 78 ? 12.961 -9.891 7.288 1.00 0.00 78 CYS A O 2
ATOM 3016 N N . LYS A 1 79 ? 11.072 -8.724 7.657 1.00 0.00 79 LYS A N 2
ATOM 3017 C CA . LYS A 1 79 ? 10.761 -8.377 6.260 1.00 0.00 79 LYS A CA 2
ATOM 3018 C C . LYS A 1 79 ? 11.861 -7.518 5.615 1.00 0.00 79 LYS A C 2
ATOM 3019 O O . LYS A 1 79 ? 12.599 -6.815 6.306 1.00 0.00 79 LYS A O 2
ATOM 3038 N N . ASP A 1 80 ? 11.954 -7.562 4.287 1.00 0.00 80 ASP A N 2
ATOM 3039 C CA . ASP A 1 80 ? 13.036 -6.955 3.493 1.00 0.00 80 ASP A CA 2
ATOM 3040 C C . ASP A 1 80 ? 13.016 -5.415 3.436 1.00 0.00 80 ASP A C 2
ATOM 3041 O O . ASP A 1 80 ? 14.072 -4.793 3.296 1.00 0.00 80 ASP A O 2
ATOM 3050 N N . LYS A 1 81 ? 11.839 -4.795 3.590 1.00 0.00 81 LYS A N 2
ATOM 3051 C CA . LYS A 1 81 ? 11.649 -3.352 3.824 1.00 0.00 81 LYS A CA 2
ATOM 3052 C C . LYS A 1 81 ? 10.236 -3.026 4.320 1.00 0.00 81 LYS A C 2
ATOM 3053 O O . LYS A 1 81 ? 9.328 -3.849 4.187 1.00 0.00 81 LYS A O 2
ATOM 3072 N N . ASN A 1 82 ? 10.033 -1.815 4.837 1.00 0.00 82 ASN A N 2
ATOM 3073 C CA . ASN A 1 82 ? 8.707 -1.239 5.094 1.00 0.00 82 ASN A CA 2
ATOM 3074 C C . ASN A 1 82 ? 8.641 0.238 4.671 1.00 0.00 82 ASN A C 2
ATOM 3075 O O . ASN A 1 82 ? 9.680 0.892 4.538 1.00 0.00 82 ASN A O 2
ATOM 3086 N N . THR A 1 83 ? 7.423 0.769 4.539 1.00 0.00 83 THR A N 2
ATOM 3087 C CA . THR A 1 83 ? 7.140 2.180 4.240 1.00 0.00 83 THR A CA 2
ATOM 3088 C C . THR A 1 83 ? 6.158 2.744 5.264 1.00 0.00 83 THR A C 2
ATOM 3089 O O . THR A 1 83 ? 4.938 2.634 5.096 1.00 0.00 83 THR A O 2
ATOM 3100 N N . PHE A 1 84 ? 6.683 3.334 6.339 1.00 0.00 84 PHE A N 2
ATOM 3101 C CA . PHE A 1 84 ? 5.890 4.008 7.364 1.00 0.00 84 PHE A CA 2
ATOM 3102 C C . PHE A 1 84 ? 5.419 5.380 6.874 1.00 0.00 84 PHE A C 2
ATOM 3103 O O . PHE A 1 84 ? 6.226 6.242 6.509 1.00 0.00 84 PHE A O 2
ATOM 3120 N N . ILE A 1 85 ? 4.104 5.581 6.884 1.00 0.00 85 ILE A N 2
ATOM 3121 C CA . ILE A 1 85 ? 3.445 6.854 6.578 1.00 0.00 85 ILE A CA 2
ATOM 3122 C C . ILE A 1 85 ? 3.084 7.527 7.908 1.00 0.00 85 ILE A C 2
ATOM 3123 O O . ILE A 1 85 ? 2.292 6.979 8.676 1.00 0.00 85 ILE A O 2
ATOM 3139 N N . TYR A 1 86 ? 3.666 8.693 8.205 1.00 0.00 86 TYR A N 2
ATOM 3140 C CA . TYR A 1 86 ? 3.229 9.528 9.324 1.00 0.00 86 TYR A CA 2
ATOM 3141 C C . TYR A 1 86 ? 2.132 10.509 8.870 1.00 0.00 86 TYR A C 2
ATOM 3142 O O . TYR A 1 86 ? 2.411 11.644 8.471 1.00 0.00 86 TYR A O 2
ATOM 3160 N N . SER A 1 87 ? 0.875 10.058 8.920 1.00 0.00 87 SER A N 2
ATOM 3161 C CA . SER A 1 87 ? -0.329 10.880 8.714 1.00 0.00 87 SER A CA 2
ATOM 3162 C C . SER A 1 87 ? -1.536 10.375 9.525 1.00 0.00 87 SER A C 2
ATOM 3163 O O . SER A 1 87 ? -1.536 9.256 10.051 1.00 0.00 87 SER A O 2
ATOM 3171 N N . ARG A 1 88 ? -2.585 11.205 9.627 1.00 0.00 88 ARG A N 2
ATOM 3172 C CA . ARG A 1 88 ? -3.901 10.831 10.175 1.00 0.00 88 ARG A CA 2
ATOM 3173 C C . ARG A 1 88 ? -4.691 9.954 9.194 1.00 0.00 88 ARG A C 2
ATOM 3174 O O . ARG A 1 88 ? -4.413 9.992 7.996 1.00 0.00 88 ARG A O 2
ATOM 3195 N N . PRO A 1 89 ? -5.725 9.223 9.648 1.00 0.00 89 PRO A N 2
ATOM 3196 C CA . PRO A 1 89 ? -6.550 8.400 8.762 1.00 0.00 89 PRO A CA 2
ATOM 3197 C C . PRO A 1 89 ? -7.425 9.200 7.781 1.00 0.00 89 PRO A C 2
ATOM 3198 O O . PRO A 1 89 ? -7.793 8.671 6.735 1.00 0.00 89 PRO A O 2
ATOM 3209 N N . GLU A 1 90 ? -7.739 10.468 8.060 1.00 0.00 90 GLU A N 2
ATOM 3210 C CA . GLU A 1 90 ? -8.594 11.315 7.210 1.00 0.00 90 GLU A CA 2
ATOM 3211 C C . GLU A 1 90 ? -7.980 11.575 5.819 1.00 0.00 90 GLU A C 2
ATOM 3212 O O . GLU A 1 90 ? -8.601 11.181 4.829 1.00 0.00 90 GLU A O 2
ATOM 3224 N N . PRO A 1 91 ? -6.764 12.156 5.692 1.00 0.00 91 PRO A N 2
ATOM 3225 C CA . PRO A 1 91 ? -6.121 12.399 4.392 1.00 0.00 91 PRO A CA 2
ATOM 3226 C C . PRO A 1 91 ? -5.692 11.132 3.634 1.00 0.00 91 PRO A C 2
ATOM 3227 O O . PRO A 1 91 ? -5.163 11.239 2.529 1.00 0.00 91 PRO A O 2
ATOM 3238 N N . VAL A 1 92 ? -5.919 9.946 4.203 1.00 0.00 92 VAL A N 2
ATOM 3239 C CA . VAL A 1 92 ? -5.686 8.628 3.596 1.00 0.00 92 VAL A CA 2
ATOM 3240 C C . VAL A 1 92 ? -7.014 8.046 3.099 1.00 0.00 92 VAL A C 2
ATOM 3241 O O . VAL A 1 92 ? -7.157 7.748 1.915 1.00 0.00 92 VAL A O 2
ATOM 3254 N N . LYS A 1 93 ? -8.024 7.925 3.969 1.00 0.00 93 LYS A N 2
ATOM 3255 C CA . LYS A 1 93 ? -9.343 7.374 3.621 1.00 0.00 93 LYS A CA 2
ATOM 3256 C C . LYS A 1 93 ? -10.114 8.250 2.626 1.00 0.00 93 LYS A C 2
ATOM 3257 O O . LYS A 1 93 ? -10.669 7.741 1.654 1.00 0.00 93 LYS A O 2
ATOM 3276 N N . ALA A 1 94 ? -10.138 9.565 2.857 1.00 0.00 94 ALA A N 2
ATOM 3277 C CA . ALA A 1 94 ? -10.942 10.531 2.104 1.00 0.00 94 ALA A CA 2
ATOM 3278 C C . ALA A 1 94 ? -10.393 10.866 0.704 1.00 0.00 94 ALA A C 2
ATOM 3279 O O . ALA A 1 94 ? -11.035 11.609 -0.044 1.00 0.00 94 ALA A O 2
ATOM 3286 N N . ILE A 1 95 ? -9.232 10.313 0.324 1.00 0.00 95 ILE A N 2
ATOM 3287 C CA . ILE A 1 95 ? -8.710 10.374 -1.053 1.00 0.00 95 ILE A CA 2
ATOM 3288 C C . ILE A 1 95 ? -9.766 9.858 -2.054 1.00 0.00 95 ILE A C 2
ATOM 3289 O O . ILE A 1 95 ? -9.911 10.418 -3.144 1.00 0.00 95 ILE A O 2
ATOM 3305 N N . CYS A 1 96 ? -10.551 8.846 -1.660 1.00 0.00 96 CYS A N 2
ATOM 3306 C CA . CYS A 1 96 ? -11.679 8.321 -2.429 1.00 0.00 96 CYS A CA 2
ATOM 3307 C C . CYS A 1 96 ? -13.047 8.635 -1.793 1.00 0.00 96 CYS A C 2
ATOM 3308 O O . CYS A 1 96 ? -13.155 8.901 -0.592 1.00 0.00 96 CYS A O 2
ATOM 3315 N N . LYS A 1 97 ? -14.104 8.581 -2.617 1.00 0.00 97 LYS A N 2
ATOM 3316 C CA . LYS A 1 97 ? -15.510 8.832 -2.247 1.00 0.00 97 LYS A CA 2
ATOM 3317 C C . LYS A 1 97 ? -16.446 8.133 -3.239 1.00 0.00 97 LYS A C 2
ATOM 3318 O O . LYS A 1 97 ? -16.592 8.576 -4.378 1.00 0.00 97 LYS A O 2
ATOM 3337 N N . GLY A 1 98 ? -17.025 7.001 -2.833 1.00 0.00 98 GLY A N 2
ATOM 3338 C CA . GLY A 1 98 ? -17.936 6.186 -3.655 1.00 0.00 98 GLY A CA 2
ATOM 3339 C C . GLY A 1 98 ? -17.246 5.139 -4.544 1.00 0.00 98 GLY A C 2
ATOM 3340 O O . GLY A 1 98 ? -17.919 4.455 -5.314 1.00 0.00 98 GLY A O 2
ATOM 3344 N N . ILE A 1 99 ? -15.917 4.997 -4.455 1.00 0.00 99 ILE A N 2
ATOM 3345 C CA . ILE A 1 99 ? -15.119 4.064 -5.269 1.00 0.00 99 ILE A CA 2
ATOM 3346 C C . ILE A 1 99 ? -15.289 2.615 -4.783 1.00 0.00 99 ILE A C 2
ATOM 3347 O O . ILE A 1 99 ? -14.900 2.265 -3.666 1.00 0.00 99 ILE A O 2
ATOM 3363 N N . ILE A 1 100 ? -15.850 1.766 -5.647 1.00 0.00 100 ILE A N 2
ATOM 3364 C CA . ILE A 1 100 ? -15.995 0.303 -5.476 1.00 0.00 100 ILE A CA 2
ATOM 3365 C C . ILE A 1 100 ? -15.073 -0.467 -6.456 1.00 0.00 100 ILE A C 2
ATOM 3366 O O . ILE A 1 100 ? -14.801 -1.653 -6.280 1.00 0.00 100 ILE A O 2
ATOM 3382 N N . ALA A 1 101 ? -14.521 0.225 -7.459 1.00 0.00 101 ALA A N 2
ATOM 3383 C CA . ALA A 1 101 ? -13.785 -0.310 -8.613 1.00 0.00 101 ALA A CA 2
ATOM 3384 C C . ALA A 1 101 ? -12.373 -0.879 -8.323 1.00 0.00 101 ALA A C 2
ATOM 3385 O O . ALA A 1 101 ? -11.681 -1.288 -9.260 1.00 0.00 101 ALA A O 2
ATOM 3392 N N . SER A 1 102 ? -11.925 -0.905 -7.061 1.00 0.00 102 SER A N 2
ATOM 3393 C CA . SER A 1 102 ? -10.547 -1.216 -6.642 1.00 0.00 102 SER A CA 2
ATOM 3394 C C . SER A 1 102 ? -9.495 -0.358 -7.383 1.00 0.00 102 SER A C 2
ATOM 3395 O O . SER A 1 102 ? -8.711 -0.848 -8.203 1.00 0.00 102 SER A O 2
ATOM 3403 N N . LYS A 1 103 ? -9.493 0.957 -7.103 1.00 0.00 103 LYS A N 2
ATOM 3404 C CA . LYS A 1 103 ? -8.552 1.972 -7.631 1.00 0.00 103 LYS A CA 2
ATOM 3405 C C . LYS A 1 103 ? -8.448 3.169 -6.678 1.00 0.00 103 LYS A C 2
ATOM 3406 O O . LYS A 1 103 ? -9.360 3.412 -5.897 1.00 0.00 103 LYS A O 2
ATOM 3425 N N . ASN A 1 104 ? -7.358 3.932 -6.710 1.00 0.00 104 ASN A N 2
ATOM 3426 C CA . ASN A 1 104 ? -7.288 5.278 -6.134 1.00 0.00 104 ASN A CA 2
ATOM 3427 C C . ASN A 1 104 ? -6.474 6.237 -7.024 1.00 0.00 104 ASN A C 2
ATOM 3428 O O . ASN A 1 104 ? -6.069 5.884 -8.135 1.00 0.00 104 ASN A O 2
ATOM 3439 N N . VAL A 1 105 ? -6.206 7.441 -6.517 1.00 0.00 105 VAL A N 2
ATOM 3440 C CA . VAL A 1 105 ? -5.320 8.445 -7.119 1.00 0.00 105 VAL A CA 2
ATOM 3441 C C . VAL A 1 105 ? -4.242 8.814 -6.098 1.00 0.00 105 VAL A C 2
ATOM 3442 O O . VAL A 1 105 ? -4.529 8.940 -4.907 1.00 0.00 105 VAL A O 2
ATOM 3455 N N . LEU A 1 106 ? -2.999 8.985 -6.553 1.00 0.00 106 LEU A N 2
ATOM 3456 C CA . LEU A 1 106 ? -1.891 9.532 -5.764 1.00 0.00 106 LEU A CA 2
ATOM 3457 C C . LEU A 1 106 ? -2.291 10.832 -5.034 1.00 0.00 106 LEU A C 2
ATOM 3458 O O . LEU A 1 106 ? -2.983 11.684 -5.599 1.00 0.00 106 LEU A O 2
ATOM 3474 N N . THR A 1 107 ? -1.836 10.999 -3.789 1.00 0.00 107 THR A N 2
ATOM 3475 C CA . THR A 1 107 ? -2.029 12.245 -3.012 1.00 0.00 107 THR A CA 2
ATOM 3476 C C . THR A 1 107 ? -1.374 13.479 -3.662 1.00 0.00 107 THR A C 2
ATOM 3477 O O . THR A 1 107 ? -0.642 13.376 -4.647 1.00 0.00 107 THR A O 2
ATOM 3488 N N . THR A 1 108 ? -1.607 14.665 -3.085 1.00 0.00 108 THR A N 2
ATOM 3489 C CA . THR A 1 108 ? -1.045 15.956 -3.548 1.00 0.00 108 THR A CA 2
ATOM 3490 C C . THR A 1 108 ? -0.224 16.705 -2.483 1.00 0.00 108 THR A C 2
ATOM 3491 O O . THR A 1 108 ? 0.638 17.514 -2.833 1.00 0.00 108 THR A O 2
ATOM 3502 N N . SER A 1 109 ? -0.438 16.410 -1.195 1.00 0.00 109 SER A N 2
ATOM 3503 C CA . SER A 1 109 ? 0.315 16.971 -0.056 1.00 0.00 109 SER A CA 2
ATOM 3504 C C . SER A 1 109 ? 1.590 16.168 0.234 1.00 0.00 109 SER A C 2
ATOM 3505 O O . SER A 1 109 ? 1.806 15.100 -0.334 1.00 0.00 109 SER A O 2
ATOM 3513 N N . GLU A 1 110 ? 2.450 16.665 1.122 1.00 0.00 110 GLU A N 2
ATOM 3514 C CA . GLU A 1 110 ? 3.743 16.048 1.452 1.00 0.00 110 GLU A CA 2
ATOM 3515 C C . GLU A 1 110 ? 3.811 15.657 2.936 1.00 0.00 110 GLU A C 2
ATOM 3516 O O . GLU A 1 110 ? 3.843 16.516 3.821 1.00 0.00 110 GLU A O 2
ATOM 3528 N N . PHE A 1 111 ? 3.793 14.349 3.205 1.00 0.00 111 PHE A N 2
ATOM 3529 C CA . PHE A 1 111 ? 3.723 13.743 4.541 1.00 0.00 111 PHE A CA 2
ATOM 3530 C C . PHE A 1 111 ? 5.091 13.178 4.941 1.00 0.00 111 PHE A C 2
ATOM 3531 O O . PHE A 1 111 ? 5.922 12.901 4.072 1.00 0.00 111 PHE A O 2
ATOM 3548 N N . TYR A 1 112 ? 5.327 12.966 6.239 1.00 0.00 112 TYR A N 2
ATOM 3549 C CA . TYR A 1 112 ? 6.584 12.390 6.725 1.00 0.00 112 TYR A CA 2
ATOM 3550 C C . TYR A 1 112 ? 6.694 10.916 6.305 1.00 0.00 112 TYR A C 2
ATOM 3551 O O . TYR A 1 112 ? 5.958 10.054 6.798 1.00 0.00 112 TYR A O 2
ATOM 3569 N N . LEU A 1 113 ? 7.594 10.643 5.360 1.00 0.00 113 LEU A N 2
ATOM 3570 C CA . LEU A 1 113 ? 7.845 9.322 4.788 1.00 0.00 113 LEU A CA 2
ATOM 3571 C C . LEU A 1 113 ? 9.081 8.671 5.418 1.00 0.00 113 LEU A C 2
ATOM 3572 O O . LEU A 1 113 ? 10.193 9.204 5.372 1.00 0.00 113 LEU A O 2
ATOM 3588 N N . SER A 1 114 ? 8.869 7.501 6.014 1.00 0.00 114 SER A N 2
ATOM 3589 C CA . SER A 1 114 ? 9.868 6.751 6.773 1.00 0.00 114 SER A CA 2
ATOM 3590 C C . SER A 1 114 ? 10.004 5.329 6.230 1.00 0.00 114 SER A C 2
ATOM 3591 O O . SER A 1 114 ? 9.300 4.401 6.623 1.00 0.00 114 SER A O 2
ATOM 3599 N N . ASP A 1 115 ? 10.913 5.156 5.275 1.00 0.00 115 ASP A N 2
ATOM 3600 C CA . ASP A 1 115 ? 11.319 3.845 4.775 1.00 0.00 115 ASP A CA 2
ATOM 3601 C C . ASP A 1 115 ? 12.354 3.193 5.718 1.00 0.00 115 ASP A C 2
ATOM 3602 O O . ASP A 1 115 ? 13.050 3.871 6.476 1.00 0.00 115 ASP A O 2
ATOM 3611 N N . CYS A 1 116 ? 12.529 1.876 5.622 1.00 0.00 116 CYS A N 2
ATOM 3612 C CA . CYS A 1 116 ? 13.749 1.182 6.049 1.00 0.00 116 CYS A CA 2
ATOM 3613 C C . CYS A 1 116 ? 13.920 -0.061 5.178 1.00 0.00 116 CYS A C 2
ATOM 3614 O O . CYS A 1 116 ? 12.943 -0.769 4.938 1.00 0.00 116 CYS A O 2
ATOM 3621 N N . ASN A 1 117 ? 15.134 -0.310 4.683 1.00 0.00 117 ASN A N 2
ATOM 3622 C CA . ASN A 1 117 ? 15.455 -1.388 3.743 1.00 0.00 117 ASN A CA 2
ATOM 3623 C C . ASN A 1 117 ? 16.597 -2.231 4.314 1.00 0.00 117 ASN A C 2
ATOM 3624 O O . ASN A 1 117 ? 17.505 -1.678 4.933 1.00 0.00 117 ASN A O 2
ATOM 3635 N N . VAL A 1 118 ? 16.556 -3.556 4.148 1.00 0.00 118 VAL A N 2
ATOM 3636 C CA . VAL A 1 118 ? 17.585 -4.461 4.707 1.00 0.00 118 VAL A CA 2
ATOM 3637 C C . VAL A 1 118 ? 18.979 -4.199 4.102 1.00 0.00 118 VAL A C 2
ATOM 3638 O O . VAL A 1 118 ? 19.118 -3.793 2.944 1.00 0.00 118 VAL A O 2
ATOM 3651 N N . THR A 1 119 ? 20.034 -4.434 4.891 1.00 0.00 119 THR A N 2
ATOM 3652 C CA . THR A 1 119 ? 21.443 -4.321 4.473 1.00 0.00 119 THR A CA 2
ATOM 3653 C C . THR A 1 119 ? 22.304 -5.454 5.051 1.00 0.00 119 THR A C 2
ATOM 3654 O O . THR A 1 119 ? 22.908 -5.346 6.121 1.00 0.00 119 THR A O 2
ATOM 3665 N N . SER A 1 120 ? 22.318 -6.579 4.330 1.00 0.00 120 SER A N 2
ATOM 3666 C CA . SER A 1 120 ? 23.079 -7.810 4.634 1.00 0.00 120 SER A CA 2
ATOM 3667 C C . SER A 1 120 ? 24.594 -7.588 4.743 1.00 0.00 120 SER A C 2
ATOM 3668 O O . SER A 1 120 ? 25.203 -8.110 5.704 1.00 0.00 120 SER A O 2
ATOM 3677 N N . ARG A 1 1 ? 18.662 -4.730 17.828 1.00 0.00 1 ARG A N 3
ATOM 3678 C CA . ARG A 1 1 ? 18.294 -4.848 16.391 1.00 0.00 1 ARG A CA 3
ATOM 3679 C C . ARG A 1 1 ? 18.021 -6.302 16.003 1.00 0.00 1 ARG A C 3
ATOM 3680 O O . ARG A 1 1 ? 18.894 -7.144 16.219 1.00 0.00 1 ARG A O 3
ATOM 3703 N N . PRO A 1 2 ? 16.839 -6.617 15.429 1.00 0.00 2 PRO A N 3
ATOM 3704 C CA . PRO A 1 2 ? 16.542 -7.971 14.945 1.00 0.00 2 PRO A CA 3
ATOM 3705 C C . PRO A 1 2 ? 17.398 -8.355 13.727 1.00 0.00 2 PRO A C 3
ATOM 3706 O O . PRO A 1 2 ? 17.977 -9.441 13.687 1.00 0.00 2 PRO A O 3
ATOM 3717 N N . CYS A 1 3 ? 17.473 -7.454 12.742 1.00 0.00 3 CYS A N 3
ATOM 3718 C CA . CYS A 1 3 ? 18.191 -7.613 11.471 1.00 0.00 3 CYS A CA 3
ATOM 3719 C C . CYS A 1 3 ? 18.917 -6.307 11.099 1.00 0.00 3 CYS A C 3
ATOM 3720 O O . CYS A 1 3 ? 18.805 -5.298 11.803 1.00 0.00 3 CYS A O 3
ATOM 3727 N N . LYS A 1 4 ? 19.683 -6.317 10.003 1.00 0.00 4 LYS A N 3
ATOM 3728 C CA . LYS A 1 4 ? 20.474 -5.173 9.528 1.00 0.00 4 LYS A CA 3
ATOM 3729 C C . LYS A 1 4 ? 19.689 -4.389 8.474 1.00 0.00 4 LYS A C 3
ATOM 3730 O O . LYS A 1 4 ? 19.250 -4.975 7.484 1.00 0.00 4 LYS A O 3
ATOM 3749 N N . TYR A 1 5 ? 19.547 -3.077 8.658 1.00 0.00 5 TYR A N 3
ATOM 3750 C CA . TYR A 1 5 ? 18.855 -2.173 7.725 1.00 0.00 5 TYR A CA 3
ATOM 3751 C C . TYR A 1 5 ? 19.647 -0.870 7.490 1.00 0.00 5 TYR A C 3
ATOM 3752 O O . TYR A 1 5 ? 20.484 -0.490 8.313 1.00 0.00 5 TYR A O 3
ATOM 3770 N N . LYS A 1 6 ? 19.366 -0.175 6.378 1.00 0.00 6 LYS A N 3
ATOM 3771 C CA . LYS A 1 6 ? 19.983 1.105 5.978 1.00 0.00 6 LYS A CA 3
ATOM 3772 C C . LYS A 1 6 ? 19.019 2.296 6.110 1.00 0.00 6 LYS A C 3
ATOM 3773 O O . LYS A 1 6 ? 17.799 2.146 6.005 1.00 0.00 6 LYS A O 3
ATOM 3792 N N . LEU A 1 7 ? 19.584 3.481 6.347 1.00 0.00 7 LEU A N 3
ATOM 3793 C CA . LEU A 1 7 ? 18.879 4.731 6.664 1.00 0.00 7 LEU A CA 3
ATOM 3794 C C . LEU A 1 7 ? 18.267 5.375 5.407 1.00 0.00 7 LEU A C 3
ATOM 3795 O O . LEU A 1 7 ? 18.987 5.880 4.541 1.00 0.00 7 LEU A O 3
ATOM 3811 N N . LYS A 1 8 ? 16.931 5.358 5.315 1.00 0.00 8 LYS A N 3
ATOM 3812 C CA . LYS A 1 8 ? 16.139 5.967 4.234 1.00 0.00 8 LYS A CA 3
ATOM 3813 C C . LYS A 1 8 ? 14.952 6.767 4.792 1.00 0.00 8 LYS A C 3
ATOM 3814 O O . LYS A 1 8 ? 14.072 6.214 5.451 1.00 0.00 8 LYS A O 3
ATOM 3833 N N . LYS A 1 9 ? 14.933 8.077 4.543 1.00 0.00 9 LYS A N 3
ATOM 3834 C CA . LYS A 1 9 ? 13.828 9.006 4.874 1.00 0.00 9 LYS A CA 3
ATOM 3835 C C . LYS A 1 9 ? 13.473 9.902 3.680 1.00 0.00 9 LYS A C 3
ATOM 3836 O O . LYS A 1 9 ? 14.334 10.199 2.849 1.00 0.00 9 LYS A O 3
ATOM 3855 N N . SER A 1 10 ? 12.215 10.338 3.600 1.00 0.00 10 SER A N 3
ATOM 3856 C CA . SER A 1 10 ? 11.703 11.265 2.576 1.00 0.00 10 SER A CA 3
ATOM 3857 C C . SER A 1 10 ? 10.502 12.080 3.085 1.00 0.00 10 SER A C 3
ATOM 3858 O O . SER A 1 10 ? 10.020 11.877 4.203 1.00 0.00 10 SER A O 3
ATOM 3866 N N . THR A 1 11 ? 9.987 13.000 2.266 1.00 0.00 11 THR A N 3
ATOM 3867 C CA . THR A 1 11 ? 8.769 13.769 2.555 1.00 0.00 11 THR A CA 3
ATOM 3868 C C . THR A 1 11 ? 7.964 14.026 1.277 1.00 0.00 11 THR A C 3
ATOM 3869 O O . THR A 1 11 ? 8.353 14.852 0.450 1.00 0.00 11 THR A O 3
ATOM 3880 N N . ASN A 1 12 ? 6.865 13.289 1.087 1.00 0.00 12 ASN A N 3
ATOM 3881 C CA . ASN A 1 12 ? 6.040 13.286 -0.135 1.00 0.00 12 ASN A CA 3
ATOM 3882 C C . ASN A 1 12 ? 4.702 12.532 0.035 1.00 0.00 12 ASN A C 3
ATOM 3883 O O . ASN A 1 12 ? 4.482 11.864 1.044 1.00 0.00 12 ASN A O 3
ATOM 3894 N N . LYS A 1 13 ? 3.834 12.616 -0.979 1.00 0.00 13 LYS A N 3
ATOM 3895 C CA . LYS A 1 13 ? 2.601 11.824 -1.179 1.00 0.00 13 LYS A CA 3
ATOM 3896 C C . LYS A 1 13 ? 2.834 10.309 -1.307 1.00 0.00 13 LYS A C 3
ATOM 3897 O O . LYS A 1 13 ? 3.966 9.840 -1.444 1.00 0.00 13 LYS A O 3
ATOM 3916 N N . PHE A 1 14 ? 1.740 9.549 -1.319 1.00 0.00 14 PHE A N 3
ATOM 3917 C CA . PHE A 1 14 ? 1.693 8.087 -1.427 1.00 0.00 14 PHE A CA 3
ATOM 3918 C C . PHE A 1 14 ? 0.505 7.621 -2.283 1.00 0.00 14 PHE A C 3
ATOM 3919 O O . PHE A 1 14 ? -0.560 8.241 -2.298 1.00 0.00 14 PHE A O 3
ATOM 3936 N N . CYS A 1 15 ? 0.687 6.523 -3.020 1.00 0.00 15 CYS A N 3
ATOM 3937 C CA . CYS A 1 15 ? -0.352 5.909 -3.847 1.00 0.00 15 CYS A CA 3
ATOM 3938 C C . CYS A 1 15 ? -0.878 4.608 -3.222 1.00 0.00 15 CYS A C 3
ATOM 3939 O O . CYS A 1 15 ? -0.125 3.806 -2.661 1.00 0.00 15 CYS A O 3
ATOM 3946 N N . VAL A 1 16 ? -2.185 4.388 -3.359 1.00 0.00 16 VAL A N 3
ATOM 3947 C CA . VAL A 1 16 ? -2.959 3.276 -2.758 1.00 0.00 16 VAL A CA 3
ATOM 3948 C C . VAL A 1 16 ? -4.119 2.833 -3.668 1.00 0.00 16 VAL A C 3
ATOM 3949 O O . VAL A 1 16 ? -4.316 3.420 -4.732 1.00 0.00 16 VAL A O 3
ATOM 3962 N N . THR A 1 17 ? -4.925 1.838 -3.262 1.00 0.00 17 THR A N 3
ATOM 3963 C CA . THR A 1 17 ? -6.136 1.412 -4.006 1.00 0.00 17 THR A CA 3
ATOM 3964 C C . THR A 1 17 ? -7.382 1.410 -3.113 1.00 0.00 17 THR A C 3
ATOM 3965 O O . THR A 1 17 ? -7.414 0.703 -2.105 1.00 0.00 17 THR A O 3
ATOM 3976 N N . CYS A 1 18 ? -8.403 2.206 -3.462 1.00 0.00 18 CYS A N 3
ATOM 3977 C CA . CYS A 1 18 ? -9.679 2.277 -2.744 1.00 0.00 18 CYS A CA 3
ATOM 3978 C C . CYS A 1 18 ? -10.643 1.194 -3.217 1.00 0.00 18 CYS A C 3
ATOM 3979 O O . CYS A 1 18 ? -10.917 1.078 -4.410 1.00 0.00 18 CYS A O 3
ATOM 3986 N N . GLU A 1 19 ? -11.197 0.445 -2.274 1.00 0.00 19 GLU A N 3
ATOM 3987 C CA . GLU A 1 19 ? -12.193 -0.594 -2.508 1.00 0.00 19 GLU A CA 3
ATOM 3988 C C . GLU A 1 19 ? -13.296 -0.476 -1.448 1.00 0.00 19 GLU A C 3
ATOM 3989 O O . GLU A 1 19 ? -13.051 -0.671 -0.259 1.00 0.00 19 GLU A O 3
ATOM 4001 N N . ASN A 1 20 ? -14.508 -0.117 -1.884 1.00 0.00 20 ASN A N 3
ATOM 4002 C CA . ASN A 1 20 ? -15.654 0.204 -1.020 1.00 0.00 20 ASN A CA 3
ATOM 4003 C C . ASN A 1 20 ? -15.352 1.372 -0.045 1.00 0.00 20 ASN A C 3
ATOM 4004 O O . ASN A 1 20 ? -15.495 1.259 1.174 1.00 0.00 20 ASN A O 3
ATOM 4015 N N . GLN A 1 21 ? -14.982 2.528 -0.616 1.00 0.00 21 GLN A N 3
ATOM 4016 C CA . GLN A 1 21 ? -14.824 3.841 0.039 1.00 0.00 21 GLN A CA 3
ATOM 4017 C C . GLN A 1 21 ? -13.712 3.901 1.106 1.00 0.00 21 GLN A C 3
ATOM 4018 O O . GLN A 1 21 ? -13.773 4.705 2.039 1.00 0.00 21 GLN A O 3
ATOM 4032 N N . ALA A 1 22 ? -12.695 3.045 0.984 1.00 0.00 22 ALA A N 3
ATOM 4033 C CA . ALA A 1 22 ? -11.597 2.919 1.925 1.00 0.00 22 ALA A CA 3
ATOM 4034 C C . ALA A 1 22 ? -10.389 2.263 1.223 1.00 0.00 22 ALA A C 3
ATOM 4035 O O . ALA A 1 22 ? -10.561 1.290 0.481 1.00 0.00 22 ALA A O 3
ATOM 4042 N N . PRO A 1 23 ? -9.169 2.794 1.394 1.00 0.00 23 PRO A N 3
ATOM 4043 C CA . PRO A 1 23 ? -7.953 2.227 0.824 1.00 0.00 23 PRO A CA 3
ATOM 4044 C C . PRO A 1 23 ? -7.488 0.973 1.578 1.00 0.00 23 PRO A C 3
ATOM 4045 O O . PRO A 1 23 ? -6.950 1.046 2.681 1.00 0.00 23 PRO A O 3
ATOM 4056 N N . VAL A 1 24 ? -7.693 -0.199 0.975 1.00 0.00 24 VAL A N 3
ATOM 4057 C CA . VAL A 1 24 ? -7.335 -1.514 1.530 1.00 0.00 24 VAL A CA 3
ATOM 4058 C C . VAL A 1 24 ? -6.017 -2.040 0.953 1.00 0.00 24 VAL A C 3
ATOM 4059 O O . VAL A 1 24 ? -5.745 -3.224 1.095 1.00 0.00 24 VAL A O 3
ATOM 4072 N N . HIS A 1 25 ? -5.222 -1.227 0.240 1.00 0.00 25 HIS A N 3
ATOM 4073 C CA . HIS A 1 25 ? -4.051 -1.700 -0.525 1.00 0.00 25 HIS A CA 3
ATOM 4074 C C . HIS A 1 25 ? -3.009 -0.602 -0.743 1.00 0.00 25 HIS A C 3
ATOM 4075 O O . HIS A 1 25 ? -3.380 0.534 -1.031 1.00 0.00 25 HIS A O 3
ATOM 4090 N N . PHE A 1 26 ? -1.722 -0.944 -0.684 1.00 0.00 26 PHE A N 3
ATOM 4091 C CA . PHE A 1 26 ? -0.608 -0.029 -0.957 1.00 0.00 26 PHE A CA 3
ATOM 4092 C C . PHE A 1 26 ? -0.087 -0.194 -2.396 1.00 0.00 26 PHE A C 3
ATOM 4093 O O . PHE A 1 26 ? 0.060 -1.320 -2.874 1.00 0.00 26 PHE A O 3
ATOM 4110 N N . VAL A 1 27 ? 0.203 0.921 -3.081 1.00 0.00 27 VAL A N 3
ATOM 4111 C CA . VAL A 1 27 ? 0.768 0.932 -4.448 1.00 0.00 27 VAL A CA 3
ATOM 4112 C C . VAL A 1 27 ? 2.213 1.445 -4.469 1.00 0.00 27 VAL A C 3
ATOM 4113 O O . VAL A 1 27 ? 3.089 0.758 -4.995 1.00 0.00 27 VAL A O 3
ATOM 4126 N N . GLY A 1 28 ? 2.482 2.647 -3.946 1.00 0.00 28 GLY A N 3
ATOM 4127 C CA . GLY A 1 28 ? 3.794 3.288 -4.096 1.00 0.00 28 GLY A CA 3
ATOM 4128 C C . GLY A 1 28 ? 3.944 4.633 -3.386 1.00 0.00 28 GLY A C 3
ATOM 4129 O O . GLY A 1 28 ? 3.071 5.067 -2.636 1.00 0.00 28 GLY A O 3
ATOM 4133 N N . VAL A 1 29 ? 5.079 5.291 -3.618 1.00 0.00 29 VAL A N 3
ATOM 4134 C CA . VAL A 1 29 ? 5.521 6.520 -2.933 1.00 0.00 29 VAL A CA 3
ATOM 4135 C C . VAL A 1 29 ? 5.882 7.592 -3.961 1.00 0.00 29 VAL A C 3
ATOM 4136 O O . VAL A 1 29 ? 6.690 7.344 -4.858 1.00 0.00 29 VAL A O 3
ATOM 4149 N N . GLY A 1 30 ? 5.255 8.773 -3.873 1.00 0.00 30 GLY A N 3
ATOM 4150 C CA . GLY A 1 30 ? 5.437 9.867 -4.842 1.00 0.00 30 GLY A CA 3
ATOM 4151 C C . GLY A 1 30 ? 4.967 9.566 -6.278 1.00 0.00 30 GLY A C 3
ATOM 4152 O O . GLY A 1 30 ? 5.165 10.388 -7.172 1.00 0.00 30 GLY A O 3
ATOM 4156 N N . SER A 1 31 ? 4.369 8.392 -6.507 1.00 0.00 31 SER A N 3
ATOM 4157 C CA . SER A 1 31 ? 3.946 7.837 -7.801 1.00 0.00 31 SER A CA 3
ATOM 4158 C C . SER A 1 31 ? 3.059 6.597 -7.603 1.00 0.00 31 SER A C 3
ATOM 4159 O O . SER A 1 31 ? 3.043 6.002 -6.521 1.00 0.00 31 SER A O 3
ATOM 4167 N N . CYS A 1 32 ? 2.339 6.184 -8.651 1.00 0.00 32 CYS A N 3
ATOM 4168 C CA . CYS A 1 32 ? 1.570 4.937 -8.707 1.00 0.00 32 CYS A CA 3
ATOM 4169 C C . CYS A 1 32 ? 2.287 3.897 -9.588 1.00 0.00 32 CYS A C 3
ATOM 4170 O O . CYS A 1 32 ? 2.315 4.017 -10.816 1.00 0.00 32 CYS A O 3
ATOM 4177 N N . GLY A 1 33 ? 2.883 2.880 -8.958 1.00 0.00 33 GLY A N 3
ATOM 4178 C CA . GLY A 1 33 ? 3.650 1.810 -9.606 1.00 0.00 33 GLY A CA 3
ATOM 4179 C C . GLY A 1 33 ? 2.806 0.552 -9.827 1.00 0.00 33 GLY A C 3
ATOM 4180 O O . GLY A 1 33 ? 2.743 -0.309 -8.948 1.00 0.00 33 GLY A O 3
ATOM 4184 N N . SER A 1 34 ? 2.151 0.449 -10.988 1.00 0.00 34 SER A N 3
ATOM 4185 C CA . SER A 1 34 ? 1.291 -0.683 -11.377 1.00 0.00 34 SER A CA 3
ATOM 4186 C C . SER A 1 34 ? 1.712 -1.305 -12.723 1.00 0.00 34 SER A C 3
ATOM 4187 O O . SER A 1 34 ? 2.530 -0.744 -13.460 1.00 0.00 34 SER A O 3
ATOM 4195 N N . GLY A 1 35 ? 1.159 -2.480 -13.044 1.00 0.00 35 GLY A N 3
ATOM 4196 C CA . GLY A 1 35 ? 1.531 -3.308 -14.198 1.00 0.00 35 GLY A CA 3
ATOM 4197 C C . GLY A 1 35 ? 2.878 -4.034 -14.041 1.00 0.00 35 GLY A C 3
ATOM 4198 O O . GLY A 1 35 ? 3.527 -3.970 -12.991 1.00 0.00 35 GLY A O 3
ATOM 4202 N N . GLY A 1 36 ? 3.297 -4.743 -15.097 1.00 0.00 36 GLY A N 3
ATOM 4203 C CA . GLY A 1 36 ? 4.584 -5.443 -15.200 1.00 0.00 36 GLY A CA 3
ATOM 4204 C C . GLY A 1 36 ? 4.434 -6.963 -15.328 1.00 0.00 36 GLY A C 3
ATOM 4205 O O . GLY A 1 36 ? 4.428 -7.492 -16.442 1.00 0.00 36 GLY A O 3
ATOM 4209 N N . SER A 1 37 ? 4.312 -7.660 -14.194 1.00 0.00 37 SER A N 3
ATOM 4210 C CA . SER A 1 37 ? 4.263 -9.133 -14.094 1.00 0.00 37 SER A CA 3
ATOM 4211 C C . SER A 1 37 ? 3.254 -9.618 -13.039 1.00 0.00 37 SER A C 3
ATOM 4212 O O . SER A 1 37 ? 2.811 -8.847 -12.183 1.00 0.00 37 SER A O 3
ATOM 4220 N N . GLY A 1 38 ? 2.920 -10.915 -13.058 1.00 0.00 38 GLY A N 3
ATOM 4221 C CA . GLY A 1 38 ? 1.953 -11.575 -12.161 1.00 0.00 38 GLY A CA 3
ATOM 4222 C C . GLY A 1 38 ? 2.486 -11.880 -10.753 1.00 0.00 38 GLY A C 3
ATOM 4223 O O . GLY A 1 38 ? 2.314 -12.990 -10.243 1.00 0.00 38 GLY A O 3
ATOM 4227 N N . ILE A 1 39 ? 3.162 -10.910 -10.133 1.00 0.00 39 ILE A N 3
ATOM 4228 C CA . ILE A 1 39 ? 3.774 -10.998 -8.799 1.00 0.00 39 ILE A CA 3
ATOM 4229 C C . ILE A 1 39 ? 2.682 -11.039 -7.717 1.00 0.00 39 ILE A C 3
ATOM 4230 O O . ILE A 1 39 ? 1.663 -10.349 -7.806 1.00 0.00 39 ILE A O 3
ATOM 4246 N N . PHE A 1 40 ? 2.925 -11.831 -6.671 1.00 0.00 40 PHE A N 3
ATOM 4247 C CA . PHE A 1 40 ? 2.023 -12.045 -5.528 1.00 0.00 40 PHE A CA 3
ATOM 4248 C C . PHE A 1 40 ? 2.738 -12.018 -4.158 1.00 0.00 40 PHE A C 3
ATOM 4249 O O . PHE A 1 40 ? 2.120 -12.280 -3.125 1.00 0.00 40 PHE A O 3
ATOM 4266 N N . LEU A 1 41 ? 4.035 -11.675 -4.137 1.00 0.00 41 LEU A N 3
ATOM 4267 C CA . LEU A 1 41 ? 4.877 -11.557 -2.933 1.00 0.00 41 LEU A CA 3
ATOM 4268 C C . LEU A 1 41 ? 4.533 -10.313 -2.087 1.00 0.00 41 LEU A C 3
ATOM 4269 O O . LEU A 1 41 ? 5.021 -10.155 -0.965 1.00 0.00 41 LEU A O 3
ATOM 4285 N N . GLU A 1 42 ? 3.679 -9.437 -2.617 1.00 0.00 42 GLU A N 3
ATOM 4286 C CA . GLU A 1 42 ? 3.036 -8.320 -1.924 1.00 0.00 42 GLU A CA 3
ATOM 4287 C C . GLU A 1 42 ? 2.176 -8.775 -0.727 1.00 0.00 42 GLU A C 3
ATOM 4288 O O . GLU A 1 42 ? 1.839 -9.952 -0.572 1.00 0.00 42 GLU A O 3
ATOM 4300 N N . THR A 1 43 ? 1.760 -7.817 0.104 1.00 0.00 43 THR A N 3
ATOM 4301 C CA . THR A 1 43 ? 0.903 -8.083 1.277 1.00 0.00 43 THR A CA 3
ATOM 4302 C C . THR A 1 43 ? -0.530 -8.481 0.885 1.00 0.00 43 THR A C 3
ATOM 4303 O O . THR A 1 43 ? -1.181 -9.236 1.609 1.00 0.00 43 THR A O 3
ATOM 4314 N N . SER A 1 44 ? -1.017 -8.035 -0.282 1.00 0.00 44 SER A N 3
ATOM 4315 C CA . SER A 1 44 ? -2.333 -8.363 -0.869 1.00 0.00 44 SER A CA 3
ATOM 4316 C C . SER A 1 44 ? -3.542 -8.160 0.068 1.00 0.00 44 SER A C 3
ATOM 4317 O O . SER A 1 44 ? -4.506 -8.925 0.037 1.00 0.00 44 SER A O 3
ATOM 4325 N N . LEU A 1 45 ? -3.525 -7.086 0.879 1.00 0.00 45 LEU A N 3
ATOM 4326 C CA . LEU A 1 45 ? -4.597 -6.723 1.832 1.00 0.00 45 LEU A CA 3
ATOM 4327 C C . LEU A 1 45 ? -6.005 -6.634 1.202 1.00 0.00 45 LEU A C 3
ATOM 4328 O O . LEU A 1 45 ? -7.009 -6.832 1.886 1.00 0.00 45 LEU A O 3
ATOM 4344 N N . SER A 1 46 ? -6.074 -6.395 -0.107 1.00 0.00 46 SER A N 3
ATOM 4345 C CA . SER A 1 46 ? -7.282 -6.451 -0.946 1.00 0.00 46 SER A CA 3
ATOM 4346 C C . SER A 1 46 ? -8.078 -7.760 -0.841 1.00 0.00 46 SER A C 3
ATOM 4347 O O . SER A 1 46 ? -9.307 -7.746 -0.939 1.00 0.00 46 SER A O 3
ATOM 4355 N N . ALA A 1 47 ? -7.397 -8.882 -0.606 1.00 0.00 47 ALA A N 3
ATOM 4356 C CA . ALA A 1 47 ? -7.973 -10.210 -0.398 1.00 0.00 47 ALA A CA 3
ATOM 4357 C C . ALA A 1 47 ? -7.506 -10.838 0.929 1.00 0.00 47 ALA A C 3
ATOM 4358 O O . ALA A 1 47 ? -6.376 -11.312 1.063 1.00 0.00 47 ALA A O 3
ATOM 4365 N N . GLY A 1 48 ? -8.403 -10.839 1.918 1.00 0.00 48 GLY A N 3
ATOM 4366 C CA . GLY A 1 48 ? -8.197 -11.412 3.257 1.00 0.00 48 GLY A CA 3
ATOM 4367 C C . GLY A 1 48 ? -7.900 -10.392 4.368 1.00 0.00 48 GLY A C 3
ATOM 4368 O O . GLY A 1 48 ? -7.810 -10.786 5.533 1.00 0.00 48 GLY A O 3
ATOM 4372 N N . SER A 1 49 ? -7.774 -9.100 4.040 1.00 0.00 49 SER A N 3
ATOM 4373 C CA . SER A 1 49 ? -7.640 -7.987 4.999 1.00 0.00 49 SER A CA 3
ATOM 4374 C C . SER A 1 49 ? -8.609 -6.838 4.656 1.00 0.00 49 SER A C 3
ATOM 4375 O O . SER A 1 49 ? -9.603 -7.039 3.952 1.00 0.00 49 SER A O 3
ATOM 4383 N N . ASP A 1 50 ? -8.382 -5.645 5.210 1.00 0.00 50 ASP A N 3
ATOM 4384 C CA . ASP A 1 50 ? -9.230 -4.465 5.079 1.00 0.00 50 ASP A CA 3
ATOM 4385 C C . ASP A 1 50 ? -8.391 -3.192 5.322 1.00 0.00 50 ASP A C 3
ATOM 4386 O O . ASP A 1 50 ? -7.240 -3.241 5.755 1.00 0.00 50 ASP A O 3
ATOM 4395 N N . TRP A 1 51 ? -8.997 -2.033 5.103 1.00 0.00 51 TRP A N 3
ATOM 4396 C CA . TRP A 1 51 ? -8.512 -0.704 5.488 1.00 0.00 51 TRP A CA 3
ATOM 4397 C C . TRP A 1 51 ? -8.216 -0.611 6.995 1.00 0.00 51 TRP A C 3
ATOM 4398 O O . TRP A 1 51 ? -7.240 0.017 7.415 1.00 0.00 51 TRP A O 3
ATOM 4419 N N . LEU A 1 52 ? -9.049 -1.253 7.817 1.00 0.00 52 LEU A N 3
ATOM 4420 C CA . LEU A 1 52 ? -8.949 -1.251 9.278 1.00 0.00 52 LEU A CA 3
ATOM 4421 C C . LEU A 1 52 ? -7.580 -1.782 9.747 1.00 0.00 52 LEU A C 3
ATOM 4422 O O . LEU A 1 52 ? -6.950 -1.188 10.624 1.00 0.00 52 LEU A O 3
ATOM 4438 N N . THR A 1 53 ? -7.093 -2.856 9.117 1.00 0.00 53 THR A N 3
ATOM 4439 C CA . THR A 1 53 ? -5.770 -3.461 9.352 1.00 0.00 53 THR A CA 3
ATOM 4440 C C . THR A 1 53 ? -4.644 -2.853 8.505 1.00 0.00 53 THR A C 3
ATOM 4441 O O . THR A 1 53 ? -3.513 -2.801 8.983 1.00 0.00 53 THR A O 3
ATOM 4452 N N . PHE A 1 54 ? -4.926 -2.304 7.316 1.00 0.00 54 PHE A N 3
ATOM 4453 C CA . PHE A 1 54 ? -3.977 -1.572 6.452 1.00 0.00 54 PHE A CA 3
ATOM 4454 C C . PHE A 1 54 ? -3.212 -0.476 7.205 1.00 0.00 54 PHE A C 3
ATOM 4455 O O . PHE A 1 54 ? -1.993 -0.355 7.061 1.00 0.00 54 PHE A O 3
ATOM 4472 N N . GLN A 1 55 ? -3.922 0.279 8.048 1.00 0.00 55 GLN A N 3
ATOM 4473 C CA . GLN A 1 55 ? -3.347 1.279 8.949 1.00 0.00 55 GLN A CA 3
ATOM 4474 C C . GLN A 1 55 ? -2.292 0.645 9.864 1.00 0.00 55 GLN A C 3
ATOM 4475 O O . GLN A 1 55 ? -1.113 0.981 9.779 1.00 0.00 55 GLN A O 3
ATOM 4489 N N . LYS A 1 56 ? -2.702 -0.312 10.708 1.00 0.00 56 LYS A N 3
ATOM 4490 C CA . LYS A 1 56 ? -1.783 -0.980 11.661 1.00 0.00 56 LYS A CA 3
ATOM 4491 C C . LYS A 1 56 ? -0.619 -1.718 10.974 1.00 0.00 56 LYS A C 3
ATOM 4492 O O . LYS A 1 56 ? 0.425 -1.913 11.597 1.00 0.00 56 LYS A O 3
ATOM 4511 N N . LYS A 1 57 ? -0.772 -2.099 9.697 1.00 0.00 57 LYS A N 3
ATOM 4512 C CA . LYS A 1 57 ? 0.248 -2.783 8.884 1.00 0.00 57 LYS A CA 3
ATOM 4513 C C . LYS A 1 57 ? 1.498 -1.921 8.630 1.00 0.00 57 LYS A C 3
ATOM 4514 O O . LYS A 1 57 ? 2.607 -2.400 8.872 1.00 0.00 57 LYS A O 3
ATOM 4533 N N . HIS A 1 58 ? 1.354 -0.683 8.124 1.00 0.00 58 HIS A N 3
ATOM 4534 C CA . HIS A 1 58 ? 2.498 0.182 7.753 1.00 0.00 58 HIS A CA 3
ATOM 4535 C C . HIS A 1 58 ? 2.250 1.703 7.889 1.00 0.00 58 HIS A C 3
ATOM 4536 O O . HIS A 1 58 ? 2.915 2.510 7.244 1.00 0.00 58 HIS A O 3
ATOM 4551 N N . ILE A 1 59 ? 1.296 2.124 8.710 1.00 0.00 59 ILE A N 3
ATOM 4552 C CA . ILE A 1 59 ? 0.971 3.542 8.980 1.00 0.00 59 ILE A CA 3
ATOM 4553 C C . ILE A 1 59 ? 1.017 3.792 10.492 1.00 0.00 59 ILE A C 3
ATOM 4554 O O . ILE A 1 59 ? 0.761 2.890 11.293 1.00 0.00 59 ILE A O 3
ATOM 4570 N N . THR A 1 60 ? 1.359 5.016 10.895 1.00 0.00 60 THR A N 3
ATOM 4571 C CA . THR A 1 60 ? 1.377 5.411 12.313 1.00 0.00 60 THR A CA 3
ATOM 4572 C C . THR A 1 60 ? 0.967 6.867 12.552 1.00 0.00 60 THR A C 3
ATOM 4573 O O . THR A 1 60 ? 1.175 7.743 11.711 1.00 0.00 60 THR A O 3
ATOM 4584 N N . ASN A 1 61 ? 0.422 7.130 13.744 1.00 0.00 61 ASN A N 3
ATOM 4585 C CA . ASN A 1 61 ? 0.165 8.455 14.300 1.00 0.00 61 ASN A CA 3
ATOM 4586 C C . ASN A 1 61 ? 1.403 9.066 15.003 1.00 0.00 61 ASN A C 3
ATOM 4587 O O . ASN A 1 61 ? 1.334 10.194 15.492 1.00 0.00 61 ASN A O 3
ATOM 4598 N N . THR A 1 62 ? 2.525 8.337 15.063 1.00 0.00 62 THR A N 3
ATOM 4599 C CA . THR A 1 62 ? 3.817 8.765 15.630 1.00 0.00 62 THR A CA 3
ATOM 4600 C C . THR A 1 62 ? 4.959 7.843 15.169 1.00 0.00 62 THR A C 3
ATOM 4601 O O . THR A 1 62 ? 4.970 6.647 15.471 1.00 0.00 62 THR A O 3
ATOM 4612 N N . ARG A 1 63 ? 5.923 8.354 14.386 1.00 0.00 63 ARG A N 3
ATOM 4613 C CA . ARG A 1 63 ? 7.126 7.588 14.005 1.00 0.00 63 ARG A CA 3
ATOM 4614 C C . ARG A 1 63 ? 8.006 7.313 15.234 1.00 0.00 63 ARG A C 3
ATOM 4615 O O . ARG A 1 63 ? 8.704 8.204 15.720 1.00 0.00 63 ARG A O 3
ATOM 4636 N N . ASP A 1 64 ? 7.994 6.067 15.706 1.00 0.00 64 ASP A N 3
ATOM 4637 C CA . ASP A 1 64 ? 8.779 5.585 16.857 1.00 0.00 64 ASP A CA 3
ATOM 4638 C C . ASP A 1 64 ? 9.840 4.524 16.482 1.00 0.00 64 ASP A C 3
ATOM 4639 O O . ASP A 1 64 ? 10.575 4.018 17.335 1.00 0.00 64 ASP A O 3
ATOM 4648 N N . VAL A 1 65 ? 9.945 4.190 15.191 1.00 0.00 65 VAL A N 3
ATOM 4649 C CA . VAL A 1 65 ? 10.923 3.233 14.647 1.00 0.00 65 VAL A CA 3
ATOM 4650 C C . VAL A 1 65 ? 12.352 3.802 14.640 1.00 0.00 65 VAL A C 3
ATOM 4651 O O . VAL A 1 65 ? 12.577 4.975 14.342 1.00 0.00 65 VAL A O 3
ATOM 4664 N N . ASP A 1 66 ? 13.329 2.933 14.919 1.00 0.00 66 ASP A N 3
ATOM 4665 C CA . ASP A 1 66 ? 14.778 3.181 14.787 1.00 0.00 66 ASP A CA 3
ATOM 4666 C C . ASP A 1 66 ? 15.499 2.047 14.014 1.00 0.00 66 ASP A C 3
ATOM 4667 O O . ASP A 1 66 ? 16.725 1.946 14.017 1.00 0.00 66 ASP A O 3
ATOM 4676 N N . CYS A 1 67 ? 14.719 1.171 13.362 1.00 0.00 67 CYS A N 3
ATOM 4677 C CA . CYS A 1 67 ? 15.128 -0.060 12.664 1.00 0.00 67 CYS A CA 3
ATOM 4678 C C . CYS A 1 67 ? 16.000 -0.985 13.546 1.00 0.00 67 CYS A C 3
ATOM 4679 O O . CYS A 1 67 ? 16.965 -1.607 13.098 1.00 0.00 67 CYS A O 3
ATOM 4686 N N . ASP A 1 68 ? 15.636 -1.047 14.832 1.00 0.00 68 ASP A N 3
ATOM 4687 C CA . ASP A 1 68 ? 16.378 -1.642 15.949 1.00 0.00 68 ASP A CA 3
ATOM 4688 C C . ASP A 1 68 ? 15.449 -2.237 17.024 1.00 0.00 68 ASP A C 3
ATOM 4689 O O . ASP A 1 68 ? 15.687 -3.348 17.496 1.00 0.00 68 ASP A O 3
ATOM 4698 N N . ASN A 1 69 ? 14.372 -1.526 17.381 1.00 0.00 69 ASN A N 3
ATOM 4699 C CA . ASN A 1 69 ? 13.399 -1.923 18.407 1.00 0.00 69 ASN A CA 3
ATOM 4700 C C . ASN A 1 69 ? 12.193 -2.690 17.839 1.00 0.00 69 ASN A C 3
ATOM 4701 O O . ASN A 1 69 ? 11.388 -3.225 18.601 1.00 0.00 69 ASN A O 3
ATOM 4712 N N . ILE A 1 70 ? 12.083 -2.802 16.507 1.00 0.00 70 ILE A N 3
ATOM 4713 C CA . ILE A 1 70 ? 10.974 -3.479 15.816 1.00 0.00 70 ILE A CA 3
ATOM 4714 C C . ILE A 1 70 ? 10.886 -4.982 16.125 1.00 0.00 70 ILE A C 3
ATOM 4715 O O . ILE A 1 70 ? 9.866 -5.610 15.863 1.00 0.00 70 ILE A O 3
ATOM 4731 N N . MET A 1 71 ? 11.915 -5.536 16.776 1.00 0.00 71 MET A N 3
ATOM 4732 C CA . MET A 1 71 ? 11.881 -6.850 17.445 1.00 0.00 71 MET A CA 3
ATOM 4733 C C . MET A 1 71 ? 10.770 -6.988 18.510 1.00 0.00 71 MET A C 3
ATOM 4734 O O . MET A 1 71 ? 10.390 -8.108 18.856 1.00 0.00 71 MET A O 3
ATOM 4748 N N . SER A 1 72 ? 10.238 -5.867 19.015 1.00 0.00 72 SER A N 3
ATOM 4749 C CA . SER A 1 72 ? 9.193 -5.784 20.047 1.00 0.00 72 SER A CA 3
ATOM 4750 C C . SER A 1 72 ? 7.868 -5.176 19.543 1.00 0.00 72 SER A C 3
ATOM 4751 O O . SER A 1 72 ? 6.895 -5.112 20.301 1.00 0.00 72 SER A O 3
ATOM 4759 N N . THR A 1 73 ? 7.793 -4.746 18.277 1.00 0.00 73 THR A N 3
ATOM 4760 C CA . THR A 1 73 ? 6.558 -4.284 17.607 1.00 0.00 73 THR A CA 3
ATOM 4761 C C . THR A 1 73 ? 5.951 -5.402 16.746 1.00 0.00 73 THR A C 3
ATOM 4762 O O . THR A 1 73 ? 6.431 -6.538 16.753 1.00 0.00 73 THR A O 3
ATOM 4773 N N . ASN A 1 74 ? 4.890 -5.110 15.981 1.00 0.00 74 ASN A N 3
ATOM 4774 C CA . ASN A 1 74 ? 4.302 -6.052 15.013 1.00 0.00 74 ASN A CA 3
ATOM 4775 C C . ASN A 1 74 ? 5.255 -6.426 13.856 1.00 0.00 74 ASN A C 3
ATOM 4776 O O . ASN A 1 74 ? 5.034 -7.421 13.163 1.00 0.00 74 ASN A O 3
ATOM 4787 N N . LEU A 1 75 ? 6.307 -5.632 13.626 1.00 0.00 75 LEU A N 3
ATOM 4788 C CA . LEU A 1 75 ? 7.146 -5.643 12.421 1.00 0.00 75 LEU A CA 3
ATOM 4789 C C . LEU A 1 75 ? 8.419 -6.515 12.540 1.00 0.00 75 LEU A C 3
ATOM 4790 O O . LEU A 1 75 ? 9.303 -6.436 11.683 1.00 0.00 75 LEU A O 3
ATOM 4806 N N . PHE A 1 76 ? 8.495 -7.375 13.560 1.00 0.00 76 PHE A N 3
ATOM 4807 C CA . PHE A 1 76 ? 9.611 -8.259 13.932 1.00 0.00 76 PHE A CA 3
ATOM 4808 C C . PHE A 1 76 ? 9.917 -9.377 12.921 1.00 0.00 76 PHE A C 3
ATOM 4809 O O . PHE A 1 76 ? 10.885 -10.119 13.091 1.00 0.00 76 PHE A O 3
ATOM 4826 N N . HIS A 1 77 ? 9.108 -9.500 11.861 1.00 0.00 77 HIS A N 3
ATOM 4827 C CA . HIS A 1 77 ? 9.148 -10.563 10.844 1.00 0.00 77 HIS A CA 3
ATOM 4828 C C . HIS A 1 77 ? 10.450 -10.625 10.007 1.00 0.00 77 HIS A C 3
ATOM 4829 O O . HIS A 1 77 ? 10.600 -11.509 9.165 1.00 0.00 77 HIS A O 3
ATOM 4844 N N . CYS A 1 78 ? 11.394 -9.697 10.220 1.00 0.00 78 CYS A N 3
ATOM 4845 C CA . CYS A 1 78 ? 12.659 -9.557 9.467 1.00 0.00 78 CYS A CA 3
ATOM 4846 C C . CYS A 1 78 ? 12.456 -9.375 7.942 1.00 0.00 78 CYS A C 3
ATOM 4847 O O . CYS A 1 78 ? 13.249 -9.840 7.117 1.00 0.00 78 CYS A O 3
ATOM 4854 N N . LYS A 1 79 ? 11.350 -8.723 7.562 1.00 0.00 79 LYS A N 3
ATOM 4855 C CA . LYS A 1 79 ? 10.973 -8.435 6.166 1.00 0.00 79 LYS A CA 3
ATOM 4856 C C . LYS A 1 79 ? 11.998 -7.533 5.458 1.00 0.00 79 LYS A C 3
ATOM 4857 O O . LYS A 1 79 ? 12.701 -6.754 6.098 1.00 0.00 79 LYS A O 3
ATOM 4876 N N . ASP A 1 80 ? 12.057 -7.613 4.129 1.00 0.00 80 ASP A N 3
ATOM 4877 C CA . ASP A 1 80 ? 13.096 -6.975 3.296 1.00 0.00 80 ASP A CA 3
ATOM 4878 C C . ASP A 1 80 ? 13.085 -5.437 3.339 1.00 0.00 80 ASP A C 3
ATOM 4879 O O . ASP A 1 80 ? 14.138 -4.807 3.227 1.00 0.00 80 ASP A O 3
ATOM 4888 N N . LYS A 1 81 ? 11.907 -4.832 3.525 1.00 0.00 81 LYS A N 3
ATOM 4889 C CA . LYS A 1 81 ? 11.707 -3.418 3.881 1.00 0.00 81 LYS A CA 3
ATOM 4890 C C . LYS A 1 81 ? 10.285 -3.165 4.386 1.00 0.00 81 LYS A C 3
ATOM 4891 O O . LYS A 1 81 ? 9.388 -3.970 4.134 1.00 0.00 81 LYS A O 3
ATOM 4910 N N . ASN A 1 82 ? 10.066 -2.025 5.037 1.00 0.00 82 ASN A N 3
ATOM 4911 C CA . ASN A 1 82 ? 8.727 -1.460 5.239 1.00 0.00 82 ASN A CA 3
ATOM 4912 C C . ASN A 1 82 ? 8.700 0.005 4.795 1.00 0.00 82 ASN A C 3
ATOM 4913 O O . ASN A 1 82 ? 9.746 0.660 4.769 1.00 0.00 82 ASN A O 3
ATOM 4924 N N . THR A 1 83 ? 7.504 0.527 4.513 1.00 0.00 83 THR A N 3
ATOM 4925 C CA . THR A 1 83 ? 7.259 1.939 4.199 1.00 0.00 83 THR A CA 3
ATOM 4926 C C . THR A 1 83 ? 6.252 2.516 5.190 1.00 0.00 83 THR A C 3
ATOM 4927 O O . THR A 1 83 ? 5.038 2.393 4.998 1.00 0.00 83 THR A O 3
ATOM 4938 N N . PHE A 1 84 ? 6.755 3.122 6.267 1.00 0.00 84 PHE A N 3
ATOM 4939 C CA . PHE A 1 84 ? 5.935 3.787 7.276 1.00 0.00 84 PHE A CA 3
ATOM 4940 C C . PHE A 1 84 ? 5.476 5.164 6.793 1.00 0.00 84 PHE A C 3
ATOM 4941 O O . PHE A 1 84 ? 6.286 6.005 6.390 1.00 0.00 84 PHE A O 3
ATOM 4958 N N . ILE A 1 85 ? 4.169 5.400 6.873 1.00 0.00 85 ILE A N 3
ATOM 4959 C CA . ILE A 1 85 ? 3.521 6.686 6.603 1.00 0.00 85 ILE A CA 3
ATOM 4960 C C . ILE A 1 85 ? 3.165 7.314 7.955 1.00 0.00 85 ILE A C 3
ATOM 4961 O O . ILE A 1 85 ? 2.317 6.788 8.678 1.00 0.00 85 ILE A O 3
ATOM 4977 N N . TYR A 1 86 ? 3.823 8.414 8.330 1.00 0.00 86 TYR A N 3
ATOM 4978 C CA . TYR A 1 86 ? 3.405 9.225 9.475 1.00 0.00 86 TYR A CA 3
ATOM 4979 C C . TYR A 1 86 ? 2.249 10.153 9.059 1.00 0.00 86 TYR A C 3
ATOM 4980 O O . TYR A 1 86 ? 2.469 11.270 8.580 1.00 0.00 86 TYR A O 3
ATOM 4998 N N . SER A 1 87 ? 1.007 9.669 9.181 1.00 0.00 87 SER A N 3
ATOM 4999 C CA . SER A 1 87 ? -0.228 10.422 8.893 1.00 0.00 87 SER A CA 3
ATOM 5000 C C . SER A 1 87 ? -1.411 9.982 9.765 1.00 0.00 87 SER A C 3
ATOM 5001 O O . SER A 1 87 ? -1.451 8.860 10.274 1.00 0.00 87 SER A O 3
ATOM 5009 N N . ARG A 1 88 ? -2.418 10.858 9.888 1.00 0.00 88 ARG A N 3
ATOM 5010 C CA . ARG A 1 88 ? -3.750 10.533 10.430 1.00 0.00 88 ARG A CA 3
ATOM 5011 C C . ARG A 1 88 ? -4.552 9.700 9.415 1.00 0.00 88 ARG A C 3
ATOM 5012 O O . ARG A 1 88 ? -4.221 9.728 8.229 1.00 0.00 88 ARG A O 3
ATOM 5033 N N . PRO A 1 89 ? -5.633 9.008 9.821 1.00 0.00 89 PRO A N 3
ATOM 5034 C CA . PRO A 1 89 ? -6.462 8.241 8.889 1.00 0.00 89 PRO A CA 3
ATOM 5035 C C . PRO A 1 89 ? -7.288 9.100 7.918 1.00 0.00 89 PRO A C 3
ATOM 5036 O O . PRO A 1 89 ? -7.649 8.623 6.845 1.00 0.00 89 PRO A O 3
ATOM 5047 N N . GLU A 1 90 ? -7.578 10.361 8.250 1.00 0.00 90 GLU A N 3
ATOM 5048 C CA . GLU A 1 90 ? -8.428 11.251 7.439 1.00 0.00 90 GLU A CA 3
ATOM 5049 C C . GLU A 1 90 ? -7.852 11.527 6.034 1.00 0.00 90 GLU A C 3
ATOM 5050 O O . GLU A 1 90 ? -8.526 11.192 5.056 1.00 0.00 90 GLU A O 3
ATOM 5062 N N . PRO A 1 91 ? -6.616 12.055 5.876 1.00 0.00 91 PRO A N 3
ATOM 5063 C CA . PRO A 1 91 ? -6.021 12.320 4.557 1.00 0.00 91 PRO A CA 3
ATOM 5064 C C . PRO A 1 91 ? -5.647 11.065 3.753 1.00 0.00 91 PRO A C 3
ATOM 5065 O O . PRO A 1 91 ? -5.168 11.187 2.628 1.00 0.00 91 PRO A O 3
ATOM 5076 N N . VAL A 1 92 ? -5.864 9.871 4.309 1.00 0.00 92 VAL A N 3
ATOM 5077 C CA . VAL A 1 92 ? -5.646 8.563 3.674 1.00 0.00 92 VAL A CA 3
ATOM 5078 C C . VAL A 1 92 ? -6.983 7.996 3.190 1.00 0.00 92 VAL A C 3
ATOM 5079 O O . VAL A 1 92 ? -7.139 7.701 2.007 1.00 0.00 92 VAL A O 3
ATOM 5092 N N . LYS A 1 93 ? -7.985 7.887 4.070 1.00 0.00 93 LYS A N 3
ATOM 5093 C CA . LYS A 1 93 ? -9.314 7.355 3.724 1.00 0.00 93 LYS A CA 3
ATOM 5094 C C . LYS A 1 93 ? -10.087 8.259 2.757 1.00 0.00 93 LYS A C 3
ATOM 5095 O O . LYS A 1 93 ? -10.670 7.772 1.790 1.00 0.00 93 LYS A O 3
ATOM 5114 N N . ALA A 1 94 ? -10.084 9.571 3.008 1.00 0.00 94 ALA A N 3
ATOM 5115 C CA . ALA A 1 94 ? -10.901 10.556 2.291 1.00 0.00 94 ALA A CA 3
ATOM 5116 C C . ALA A 1 94 ? -10.397 10.895 0.874 1.00 0.00 94 ALA A C 3
ATOM 5117 O O . ALA A 1 94 ? -11.066 11.633 0.147 1.00 0.00 94 ALA A O 3
ATOM 5124 N N . ILE A 1 95 ? -9.244 10.348 0.460 1.00 0.00 95 ILE A N 3
ATOM 5125 C CA . ILE A 1 95 ? -8.750 10.424 -0.926 1.00 0.00 95 ILE A CA 3
ATOM 5126 C C . ILE A 1 95 ? -9.824 9.928 -1.919 1.00 0.00 95 ILE A C 3
ATOM 5127 O O . ILE A 1 95 ? -9.981 10.499 -3.001 1.00 0.00 95 ILE A O 3
ATOM 5143 N N . CYS A 1 96 ? -10.612 8.920 -1.523 1.00 0.00 96 CYS A N 3
ATOM 5144 C CA . CYS A 1 96 ? -11.763 8.406 -2.265 1.00 0.00 96 CYS A CA 3
ATOM 5145 C C . CYS A 1 96 ? -13.110 8.677 -1.566 1.00 0.00 96 CYS A C 3
ATOM 5146 O O . CYS A 1 96 ? -13.181 8.873 -0.349 1.00 0.00 96 CYS A O 3
ATOM 5153 N N . LYS A 1 97 ? -14.194 8.659 -2.359 1.00 0.00 97 LYS A N 3
ATOM 5154 C CA . LYS A 1 97 ? -15.592 8.874 -1.941 1.00 0.00 97 LYS A CA 3
ATOM 5155 C C . LYS A 1 97 ? -16.542 8.184 -2.929 1.00 0.00 97 LYS A C 3
ATOM 5156 O O . LYS A 1 97 ? -16.667 8.616 -4.074 1.00 0.00 97 LYS A O 3
ATOM 5175 N N . GLY A 1 98 ? -17.167 7.079 -2.512 1.00 0.00 98 GLY A N 3
ATOM 5176 C CA . GLY A 1 98 ? -18.114 6.299 -3.329 1.00 0.00 98 GLY A CA 3
ATOM 5177 C C . GLY A 1 98 ? -17.466 5.268 -4.265 1.00 0.00 98 GLY A C 3
ATOM 5178 O O . GLY A 1 98 ? -18.169 4.608 -5.031 1.00 0.00 98 GLY A O 3
ATOM 5182 N N . ILE A 1 99 ? -16.136 5.114 -4.219 1.00 0.00 99 ILE A N 3
ATOM 5183 C CA . ILE A 1 99 ? -15.362 4.213 -5.089 1.00 0.00 99 ILE A CA 3
ATOM 5184 C C . ILE A 1 99 ? -15.507 2.752 -4.638 1.00 0.00 99 ILE A C 3
ATOM 5185 O O . ILE A 1 99 ? -15.094 2.376 -3.540 1.00 0.00 99 ILE A O 3
ATOM 5201 N N . ILE A 1 100 ? -16.074 1.919 -5.516 1.00 0.00 100 ILE A N 3
ATOM 5202 C CA . ILE A 1 100 ? -16.210 0.452 -5.383 1.00 0.00 100 ILE A CA 3
ATOM 5203 C C . ILE A 1 100 ? -15.325 -0.284 -6.423 1.00 0.00 100 ILE A C 3
ATOM 5204 O O . ILE A 1 100 ? -15.066 -1.480 -6.316 1.00 0.00 100 ILE A O 3
ATOM 5220 N N . ALA A 1 101 ? -14.794 0.451 -7.407 1.00 0.00 101 ALA A N 3
ATOM 5221 C CA . ALA A 1 101 ? -14.100 -0.035 -8.606 1.00 0.00 101 ALA A CA 3
ATOM 5222 C C . ALA A 1 101 ? -12.671 -0.593 -8.388 1.00 0.00 101 ALA A C 3
ATOM 5223 O O . ALA A 1 101 ? -12.003 -0.948 -9.361 1.00 0.00 101 ALA A O 3
ATOM 5230 N N . SER A 1 102 ? -12.186 -0.672 -7.141 1.00 0.00 102 SER A N 3
ATOM 5231 C CA . SER A 1 102 ? -10.797 -1.005 -6.777 1.00 0.00 102 SER A CA 3
ATOM 5232 C C . SER A 1 102 ? -9.753 -0.129 -7.507 1.00 0.00 102 SER A C 3
ATOM 5233 O O . SER A 1 102 ? -8.999 -0.598 -8.367 1.00 0.00 102 SER A O 3
ATOM 5241 N N . LYS A 1 103 ? -9.716 1.174 -7.175 1.00 0.00 103 LYS A N 3
ATOM 5242 C CA . LYS A 1 103 ? -8.765 2.183 -7.698 1.00 0.00 103 LYS A CA 3
ATOM 5243 C C . LYS A 1 103 ? -8.666 3.379 -6.746 1.00 0.00 103 LYS A C 3
ATOM 5244 O O . LYS A 1 103 ? -9.605 3.647 -6.011 1.00 0.00 103 LYS A O 3
ATOM 5263 N N . ASN A 1 104 ? -7.553 4.106 -6.722 1.00 0.00 104 ASN A N 3
ATOM 5264 C CA . ASN A 1 104 ? -7.454 5.429 -6.093 1.00 0.00 104 ASN A CA 3
ATOM 5265 C C . ASN A 1 104 ? -6.631 6.398 -6.964 1.00 0.00 104 ASN A C 3
ATOM 5266 O O . ASN A 1 104 ? -6.279 6.082 -8.104 1.00 0.00 104 ASN A O 3
ATOM 5277 N N . VAL A 1 105 ? -6.310 7.572 -6.420 1.00 0.00 105 VAL A N 3
ATOM 5278 C CA . VAL A 1 105 ? -5.416 8.571 -7.018 1.00 0.00 105 VAL A CA 3
ATOM 5279 C C . VAL A 1 105 ? -4.313 8.905 -6.009 1.00 0.00 105 VAL A C 3
ATOM 5280 O O . VAL A 1 105 ? -4.577 9.014 -4.811 1.00 0.00 105 VAL A O 3
ATOM 5293 N N . LEU A 1 106 ? -3.075 9.063 -6.483 1.00 0.00 106 LEU A N 3
ATOM 5294 C CA . LEU A 1 106 ? -1.946 9.579 -5.702 1.00 0.00 106 LEU A CA 3
ATOM 5295 C C . LEU A 1 106 ? -2.310 10.877 -4.950 1.00 0.00 106 LEU A C 3
ATOM 5296 O O . LEU A 1 106 ? -2.982 11.755 -5.498 1.00 0.00 106 LEU A O 3
ATOM 5312 N N . THR A 1 107 ? -1.845 11.013 -3.706 1.00 0.00 107 THR A N 3
ATOM 5313 C CA . THR A 1 107 ? -2.008 12.250 -2.909 1.00 0.00 107 THR A CA 3
ATOM 5314 C C . THR A 1 107 ? -1.314 13.477 -3.533 1.00 0.00 107 THR A C 3
ATOM 5315 O O . THR A 1 107 ? -0.549 13.372 -4.492 1.00 0.00 107 THR A O 3
ATOM 5326 N N . THR A 1 108 ? -1.549 14.661 -2.955 1.00 0.00 108 THR A N 3
ATOM 5327 C CA . THR A 1 108 ? -0.979 15.950 -3.411 1.00 0.00 108 THR A CA 3
ATOM 5328 C C . THR A 1 108 ? -0.118 16.662 -2.354 1.00 0.00 108 THR A C 3
ATOM 5329 O O . THR A 1 108 ? 0.781 17.428 -2.707 1.00 0.00 108 THR A O 3
ATOM 5340 N N . SER A 1 109 ? -0.346 16.386 -1.066 1.00 0.00 109 SER A N 3
ATOM 5341 C CA . SER A 1 109 ? 0.440 16.906 0.067 1.00 0.00 109 SER A CA 3
ATOM 5342 C C . SER A 1 109 ? 1.724 16.095 0.300 1.00 0.00 109 SER A C 3
ATOM 5343 O O . SER A 1 109 ? 1.940 15.052 -0.315 1.00 0.00 109 SER A O 3
ATOM 5351 N N . GLU A 1 110 ? 2.590 16.563 1.203 1.00 0.00 110 GLU A N 3
ATOM 5352 C CA . GLU A 1 110 ? 3.887 15.947 1.512 1.00 0.00 110 GLU A CA 3
ATOM 5353 C C . GLU A 1 110 ? 3.964 15.511 2.985 1.00 0.00 110 GLU A C 3
ATOM 5354 O O . GLU A 1 110 ? 4.070 16.338 3.894 1.00 0.00 110 GLU A O 3
ATOM 5366 N N . PHE A 1 111 ? 3.864 14.200 3.220 1.00 0.00 111 PHE A N 3
ATOM 5367 C CA . PHE A 1 111 ? 3.800 13.562 4.542 1.00 0.00 111 PHE A CA 3
ATOM 5368 C C . PHE A 1 111 ? 5.165 12.984 4.936 1.00 0.00 111 PHE A C 3
ATOM 5369 O O . PHE A 1 111 ? 6.017 12.767 4.071 1.00 0.00 111 PHE A O 3
ATOM 5386 N N . TYR A 1 112 ? 5.381 12.697 6.225 1.00 0.00 112 TYR A N 3
ATOM 5387 C CA . TYR A 1 112 ? 6.648 12.135 6.703 1.00 0.00 112 TYR A CA 3
ATOM 5388 C C . TYR A 1 112 ? 6.770 10.660 6.295 1.00 0.00 112 TYR A C 3
ATOM 5389 O O . TYR A 1 112 ? 6.096 9.785 6.847 1.00 0.00 112 TYR A O 3
ATOM 5407 N N . LEU A 1 113 ? 7.613 10.397 5.294 1.00 0.00 113 LEU A N 3
ATOM 5408 C CA . LEU A 1 113 ? 7.870 9.064 4.749 1.00 0.00 113 LEU A CA 3
ATOM 5409 C C . LEU A 1 113 ? 9.115 8.431 5.379 1.00 0.00 113 LEU A C 3
ATOM 5410 O O . LEU A 1 113 ? 10.217 8.982 5.328 1.00 0.00 113 LEU A O 3
ATOM 5426 N N . SER A 1 114 ? 8.928 7.252 5.970 1.00 0.00 114 SER A N 3
ATOM 5427 C CA . SER A 1 114 ? 9.945 6.522 6.727 1.00 0.00 114 SER A CA 3
ATOM 5428 C C . SER A 1 114 ? 10.087 5.089 6.209 1.00 0.00 114 SER A C 3
ATOM 5429 O O . SER A 1 114 ? 9.384 4.171 6.627 1.00 0.00 114 SER A O 3
ATOM 5437 N N . ASP A 1 115 ? 10.995 4.897 5.254 1.00 0.00 115 ASP A N 3
ATOM 5438 C CA . ASP A 1 115 ? 11.413 3.569 4.802 1.00 0.00 115 ASP A CA 3
ATOM 5439 C C . ASP A 1 115 ? 12.512 2.981 5.709 1.00 0.00 115 ASP A C 3
ATOM 5440 O O . ASP A 1 115 ? 13.179 3.693 6.463 1.00 0.00 115 ASP A O 3
ATOM 5449 N N . CYS A 1 116 ? 12.749 1.675 5.605 1.00 0.00 116 CYS A N 3
ATOM 5450 C CA . CYS A 1 116 ? 13.985 1.034 6.070 1.00 0.00 116 CYS A CA 3
ATOM 5451 C C . CYS A 1 116 ? 14.215 -0.246 5.267 1.00 0.00 116 CYS A C 3
ATOM 5452 O O . CYS A 1 116 ? 13.348 -1.118 5.259 1.00 0.00 116 CYS A O 3
ATOM 5459 N N . ASN A 1 117 ? 15.338 -0.338 4.551 1.00 0.00 117 ASN A N 3
ATOM 5460 C CA . ASN A 1 117 ? 15.646 -1.440 3.634 1.00 0.00 117 ASN A CA 3
ATOM 5461 C C . ASN A 1 117 ? 16.734 -2.335 4.229 1.00 0.00 117 ASN A C 3
ATOM 5462 O O . ASN A 1 117 ? 17.685 -1.822 4.816 1.00 0.00 117 ASN A O 3
ATOM 5473 N N . VAL A 1 118 ? 16.614 -3.657 4.087 1.00 0.00 118 VAL A N 3
ATOM 5474 C CA . VAL A 1 118 ? 17.610 -4.621 4.606 1.00 0.00 118 VAL A CA 3
ATOM 5475 C C . VAL A 1 118 ? 18.993 -4.435 3.956 1.00 0.00 118 VAL A C 3
ATOM 5476 O O . VAL A 1 118 ? 19.107 -4.030 2.796 1.00 0.00 118 VAL A O 3
ATOM 5489 N N . THR A 1 119 ? 20.063 -4.744 4.700 1.00 0.00 119 THR A N 3
ATOM 5490 C CA . THR A 1 119 ? 21.457 -4.714 4.201 1.00 0.00 119 THR A CA 3
ATOM 5491 C C . THR A 1 119 ? 22.310 -5.859 4.761 1.00 0.00 119 THR A C 3
ATOM 5492 O O . THR A 1 119 ? 22.862 -5.787 5.859 1.00 0.00 119 THR A O 3
ATOM 5503 N N . SER A 1 120 ? 22.394 -6.943 3.984 1.00 0.00 120 SER A N 3
ATOM 5504 C CA . SER A 1 120 ? 23.157 -8.178 4.264 1.00 0.00 120 SER A CA 3
ATOM 5505 C C . SER A 1 120 ? 24.644 -7.937 4.570 1.00 0.00 120 SER A C 3
ATOM 5506 O O . SER A 1 120 ? 25.147 -8.519 5.559 1.00 0.00 120 SER A O 3
ATOM 5515 N N . ARG A 1 1 ? 17.878 -5.655 18.186 1.00 0.00 1 ARG A N 4
ATOM 5516 C CA . ARG A 1 1 ? 18.344 -6.016 16.820 1.00 0.00 1 ARG A CA 4
ATOM 5517 C C . ARG A 1 1 ? 17.766 -7.364 16.358 1.00 0.00 1 ARG A C 4
ATOM 5518 O O . ARG A 1 1 ? 18.363 -8.401 16.656 1.00 0.00 1 ARG A O 4
ATOM 5541 N N . PRO A 1 2 ? 16.639 -7.403 15.611 1.00 0.00 2 PRO A N 4
ATOM 5542 C CA . PRO A 1 2 ? 16.187 -8.642 14.964 1.00 0.00 2 PRO A CA 4
ATOM 5543 C C . PRO A 1 2 ? 17.044 -8.996 13.733 1.00 0.00 2 PRO A C 4
ATOM 5544 O O . PRO A 1 2 ? 17.472 -10.141 13.578 1.00 0.00 2 PRO A O 4
ATOM 5555 N N . CYS A 1 3 ? 17.288 -8.009 12.863 1.00 0.00 3 CYS A N 4
ATOM 5556 C CA . CYS A 1 3 ? 17.978 -8.126 11.570 1.00 0.00 3 CYS A CA 4
ATOM 5557 C C . CYS A 1 3 ? 18.817 -6.861 11.281 1.00 0.00 3 CYS A C 4
ATOM 5558 O O . CYS A 1 3 ? 18.867 -5.940 12.103 1.00 0.00 3 CYS A O 4
ATOM 5565 N N . LYS A 1 4 ? 19.475 -6.804 10.116 1.00 0.00 4 LYS A N 4
ATOM 5566 C CA . LYS A 1 4 ? 20.278 -5.661 9.645 1.00 0.00 4 LYS A CA 4
ATOM 5567 C C . LYS A 1 4 ? 19.531 -4.900 8.547 1.00 0.00 4 LYS A C 4
ATOM 5568 O O . LYS A 1 4 ? 19.132 -5.503 7.550 1.00 0.00 4 LYS A O 4
ATOM 5587 N N . TYR A 1 5 ? 19.375 -3.586 8.707 1.00 0.00 5 TYR A N 4
ATOM 5588 C CA . TYR A 1 5 ? 18.693 -2.697 7.753 1.00 0.00 5 TYR A CA 4
ATOM 5589 C C . TYR A 1 5 ? 19.489 -1.401 7.491 1.00 0.00 5 TYR A C 4
ATOM 5590 O O . TYR A 1 5 ? 20.390 -1.048 8.258 1.00 0.00 5 TYR A O 4
ATOM 5608 N N . LYS A 1 6 ? 19.136 -0.682 6.417 1.00 0.00 6 LYS A N 4
ATOM 5609 C CA . LYS A 1 6 ? 19.747 0.581 5.959 1.00 0.00 6 LYS A CA 4
ATOM 5610 C C . LYS A 1 6 ? 18.768 1.764 6.009 1.00 0.00 6 LYS A C 4
ATOM 5611 O O . LYS A 1 6 ? 17.549 1.591 5.928 1.00 0.00 6 LYS A O 4
ATOM 5630 N N . LEU A 1 7 ? 19.323 2.967 6.158 1.00 0.00 7 LEU A N 4
ATOM 5631 C CA . LEU A 1 7 ? 18.623 4.218 6.479 1.00 0.00 7 LEU A CA 4
ATOM 5632 C C . LEU A 1 7 ? 18.068 4.902 5.207 1.00 0.00 7 LEU A C 4
ATOM 5633 O O . LEU A 1 7 ? 18.844 5.348 4.356 1.00 0.00 7 LEU A O 4
ATOM 5649 N N . LYS A 1 8 ? 16.735 4.992 5.066 1.00 0.00 8 LYS A N 4
ATOM 5650 C CA . LYS A 1 8 ? 16.032 5.635 3.942 1.00 0.00 8 LYS A CA 4
ATOM 5651 C C . LYS A 1 8 ? 14.828 6.480 4.407 1.00 0.00 8 LYS A C 4
ATOM 5652 O O . LYS A 1 8 ? 13.767 5.946 4.727 1.00 0.00 8 LYS A O 4
ATOM 5671 N N . LYS A 1 9 ? 14.983 7.809 4.437 1.00 0.00 9 LYS A N 4
ATOM 5672 C CA . LYS A 1 9 ? 13.930 8.780 4.810 1.00 0.00 9 LYS A CA 4
ATOM 5673 C C . LYS A 1 9 ? 13.590 9.708 3.640 1.00 0.00 9 LYS A C 4
ATOM 5674 O O . LYS A 1 9 ? 14.484 10.142 2.909 1.00 0.00 9 LYS A O 4
ATOM 5693 N N . SER A 1 10 ? 12.303 10.016 3.486 1.00 0.00 10 SER A N 4
ATOM 5694 C CA . SER A 1 10 ? 11.735 10.798 2.376 1.00 0.00 10 SER A CA 4
ATOM 5695 C C . SER A 1 10 ? 10.529 11.633 2.835 1.00 0.00 10 SER A C 4
ATOM 5696 O O . SER A 1 10 ? 9.956 11.377 3.896 1.00 0.00 10 SER A O 4
ATOM 5704 N N . THR A 1 11 ? 10.098 12.603 2.022 1.00 0.00 11 THR A N 4
ATOM 5705 C CA . THR A 1 11 ? 8.914 13.432 2.316 1.00 0.00 11 THR A CA 4
ATOM 5706 C C . THR A 1 11 ? 8.092 13.689 1.054 1.00 0.00 11 THR A C 4
ATOM 5707 O O . THR A 1 11 ? 8.501 14.471 0.194 1.00 0.00 11 THR A O 4
ATOM 5718 N N . ASN A 1 12 ? 6.963 12.988 0.907 1.00 0.00 12 ASN A N 4
ATOM 5719 C CA . ASN A 1 12 ? 6.166 12.927 -0.331 1.00 0.00 12 ASN A CA 4
ATOM 5720 C C . ASN A 1 12 ? 4.810 12.213 -0.148 1.00 0.00 12 ASN A C 4
ATOM 5721 O O . ASN A 1 12 ? 4.562 11.584 0.878 1.00 0.00 12 ASN A O 4
ATOM 5732 N N . LYS A 1 13 ? 3.954 12.288 -1.173 1.00 0.00 13 LYS A N 4
ATOM 5733 C CA . LYS A 1 13 ? 2.708 11.520 -1.363 1.00 0.00 13 LYS A CA 4
ATOM 5734 C C . LYS A 1 13 ? 2.921 10.002 -1.455 1.00 0.00 13 LYS A C 4
ATOM 5735 O O . LYS A 1 13 ? 4.046 9.515 -1.580 1.00 0.00 13 LYS A O 4
ATOM 5754 N N . PHE A 1 14 ? 1.816 9.262 -1.452 1.00 0.00 14 PHE A N 4
ATOM 5755 C CA . PHE A 1 14 ? 1.749 7.801 -1.547 1.00 0.00 14 PHE A CA 4
ATOM 5756 C C . PHE A 1 14 ? 0.560 7.348 -2.407 1.00 0.00 14 PHE A C 4
ATOM 5757 O O . PHE A 1 14 ? -0.489 7.995 -2.447 1.00 0.00 14 PHE A O 4
ATOM 5774 N N . CYS A 1 15 ? 0.723 6.235 -3.122 1.00 0.00 15 CYS A N 4
ATOM 5775 C CA . CYS A 1 15 ? -0.330 5.629 -3.938 1.00 0.00 15 CYS A CA 4
ATOM 5776 C C . CYS A 1 15 ? -0.891 4.369 -3.267 1.00 0.00 15 CYS A C 4
ATOM 5777 O O . CYS A 1 15 ? -0.161 3.593 -2.644 1.00 0.00 15 CYS A O 4
ATOM 5784 N N . VAL A 1 16 ? -2.196 4.161 -3.432 1.00 0.00 16 VAL A N 4
ATOM 5785 C CA . VAL A 1 16 ? -2.996 3.076 -2.819 1.00 0.00 16 VAL A CA 4
ATOM 5786 C C . VAL A 1 16 ? -4.160 2.636 -3.732 1.00 0.00 16 VAL A C 4
ATOM 5787 O O . VAL A 1 16 ? -4.324 3.178 -4.825 1.00 0.00 16 VAL A O 4
ATOM 5800 N N . THR A 1 17 ? -4.998 1.686 -3.292 1.00 0.00 17 THR A N 4
ATOM 5801 C CA . THR A 1 17 ? -6.204 1.212 -4.016 1.00 0.00 17 THR A CA 4
ATOM 5802 C C . THR A 1 17 ? -7.455 1.248 -3.128 1.00 0.00 17 THR A C 4
ATOM 5803 O O . THR A 1 17 ? -7.502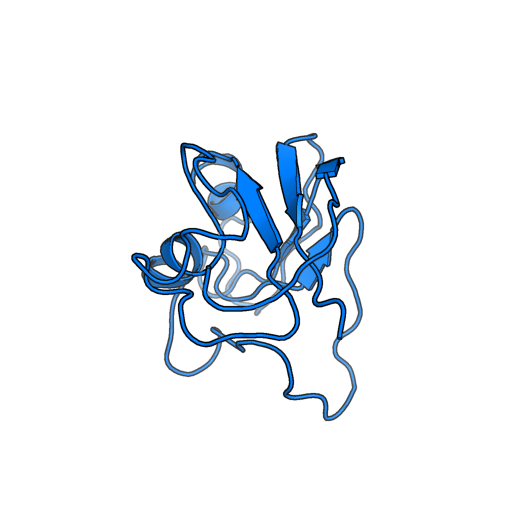 0.562 -2.107 1.00 0.00 17 THR A O 4
ATOM 5814 N N . CYS A 1 18 ? -8.466 2.048 -3.494 1.00 0.00 18 CYS A N 4
ATOM 5815 C CA . CYS A 1 18 ? -9.746 2.148 -2.782 1.00 0.00 18 CYS A CA 4
ATOM 5816 C C . CYS A 1 18 ? -10.730 1.073 -3.235 1.00 0.00 18 CYS A C 4
ATOM 5817 O O . CYS A 1 18 ? -11.005 0.939 -4.426 1.00 0.00 18 CYS A O 4
ATOM 5824 N N . GLU A 1 19 ? -11.309 0.358 -2.278 1.00 0.00 19 GLU A N 4
ATOM 5825 C CA . GLU A 1 19 ? -12.338 -0.655 -2.495 1.00 0.00 19 GLU A CA 4
ATOM 5826 C C . GLU A 1 19 ? -13.450 -0.472 -1.455 1.00 0.00 19 GLU A C 4
ATOM 5827 O O . GLU A 1 19 ? -13.222 -0.630 -0.256 1.00 0.00 19 GLU A O 4
ATOM 5839 N N . ASN A 1 20 ? -14.649 -0.103 -1.914 1.00 0.00 20 ASN A N 4
ATOM 5840 C CA . ASN A 1 20 ? -15.794 0.276 -1.069 1.00 0.00 20 ASN A CA 4
ATOM 5841 C C . ASN A 1 20 ? -15.465 1.459 -0.122 1.00 0.00 20 ASN A C 4
ATOM 5842 O O . ASN A 1 20 ? -15.629 1.384 1.098 1.00 0.00 20 ASN A O 4
ATOM 5853 N N . GLN A 1 21 ? -15.043 2.583 -0.718 1.00 0.00 21 GLN A N 4
ATOM 5854 C CA . GLN A 1 21 ? -14.849 3.909 -0.099 1.00 0.00 21 GLN A CA 4
ATOM 5855 C C . GLN A 1 21 ? -13.748 3.963 0.980 1.00 0.00 21 GLN A C 4
ATOM 5856 O O . GLN A 1 21 ? -13.794 4.799 1.887 1.00 0.00 21 GLN A O 4
ATOM 5870 N N . ALA A 1 22 ? -12.758 3.070 0.898 1.00 0.00 22 ALA A N 4
ATOM 5871 C CA . ALA A 1 22 ? -11.673 2.937 1.852 1.00 0.00 22 ALA A CA 4
ATOM 5872 C C . ALA A 1 22 ? -10.484 2.207 1.190 1.00 0.00 22 ALA A C 4
ATOM 5873 O O . ALA A 1 22 ? -10.688 1.218 0.480 1.00 0.00 22 ALA A O 4
ATOM 5880 N N . PRO A 1 23 ? -9.246 2.695 1.356 1.00 0.00 23 PRO A N 4
ATOM 5881 C CA . PRO A 1 23 ? -8.051 2.071 0.796 1.00 0.00 23 PRO A CA 4
ATOM 5882 C C . PRO A 1 23 ? -7.609 0.810 1.556 1.00 0.00 23 PRO A C 4
ATOM 5883 O O . PRO A 1 23 ? -7.118 0.874 2.681 1.00 0.00 23 PRO A O 4
ATOM 5894 N N . VAL A 1 24 ? -7.768 -0.354 0.916 1.00 0.00 24 VAL A N 4
ATOM 5895 C CA . VAL A 1 24 ? -7.410 -1.690 1.427 1.00 0.00 24 VAL A CA 4
ATOM 5896 C C . VAL A 1 24 ? -6.177 -2.275 0.720 1.00 0.00 24 VAL A C 4
ATOM 5897 O O . VAL A 1 24 ? -5.964 -3.483 0.768 1.00 0.00 24 VAL A O 4
ATOM 5910 N N . HIS A 1 25 ? -5.367 -1.464 0.020 1.00 0.00 25 HIS A N 4
ATOM 5911 C CA . HIS A 1 25 ? -4.152 -1.936 -0.671 1.00 0.00 25 HIS A CA 4
ATOM 5912 C C . HIS A 1 25 ? -3.130 -0.813 -0.814 1.00 0.00 25 HIS A C 4
ATOM 5913 O O . HIS A 1 25 ? -3.506 0.314 -1.135 1.00 0.00 25 HIS A O 4
ATOM 5928 N N . PHE A 1 26 ? -1.845 -1.117 -0.653 1.00 0.00 26 PHE A N 4
ATOM 5929 C CA . PHE A 1 26 ? -0.755 -0.191 -0.980 1.00 0.00 26 PHE A CA 4
ATOM 5930 C C . PHE A 1 26 ? -0.404 -0.287 -2.477 1.00 0.00 26 PHE A C 4
ATOM 5931 O O . PHE A 1 26 ? -0.655 -1.318 -3.104 1.00 0.00 26 PHE A O 4
ATOM 5948 N N . VAL A 1 27 ? 0.149 0.774 -3.074 1.00 0.00 27 VAL A N 4
ATOM 5949 C CA . VAL A 1 27 ? 0.646 0.751 -4.470 1.00 0.00 27 VAL A CA 4
ATOM 5950 C C . VAL A 1 27 ? 2.070 1.302 -4.618 1.00 0.00 27 VAL A C 4
ATOM 5951 O O . VAL A 1 27 ? 2.870 0.702 -5.339 1.00 0.00 27 VAL A O 4
ATOM 5964 N N . GLY A 1 28 ? 2.414 2.432 -3.987 1.00 0.00 28 GLY A N 4
ATOM 5965 C CA . GLY A 1 28 ? 3.726 3.061 -4.187 1.00 0.00 28 GLY A CA 4
ATOM 5966 C C . GLY A 1 28 ? 3.944 4.371 -3.429 1.00 0.00 28 GLY A C 4
ATOM 5967 O O . GLY A 1 28 ? 3.112 4.800 -2.631 1.00 0.00 28 GLY A O 4
ATOM 5971 N N . VAL A 1 29 ? 5.089 5.005 -3.683 1.00 0.00 29 VAL A N 4
ATOM 5972 C CA . VAL A 1 29 ? 5.591 6.202 -2.984 1.00 0.00 29 VAL A CA 4
ATOM 5973 C C . VAL A 1 29 ? 6.022 7.259 -4.000 1.00 0.00 29 VAL A C 4
ATOM 5974 O O . VAL A 1 29 ? 6.923 7.019 -4.806 1.00 0.00 29 VAL A O 4
ATOM 5987 N N . GLY A 1 30 ? 5.355 8.418 -4.005 1.00 0.00 30 GLY A N 4
ATOM 5988 C CA . GLY A 1 30 ? 5.579 9.486 -4.996 1.00 0.00 30 GLY A CA 4
ATOM 5989 C C . GLY A 1 30 ? 5.136 9.150 -6.433 1.00 0.00 30 GLY A C 4
ATOM 5990 O O . GLY A 1 30 ? 5.343 9.954 -7.344 1.00 0.00 30 GLY A O 4
ATOM 5994 N N . SER A 1 31 ? 4.538 7.974 -6.641 1.00 0.00 31 SER A N 4
ATOM 5995 C CA . SER A 1 31 ? 4.073 7.404 -7.914 1.00 0.00 31 SER A CA 4
ATOM 5996 C C . SER A 1 31 ? 3.182 6.178 -7.658 1.00 0.00 31 SER A C 4
ATOM 5997 O O . SER A 1 31 ? 3.139 5.648 -6.543 1.00 0.00 31 SER A O 4
ATOM 6005 N N . CYS A 1 32 ? 2.482 5.708 -8.694 1.00 0.00 32 CYS A N 4
ATOM 6006 C CA . CYS A 1 32 ? 1.727 4.456 -8.704 1.00 0.00 32 CYS A CA 4
ATOM 6007 C C . CYS A 1 32 ? 2.450 3.402 -9.562 1.00 0.00 32 CYS A C 4
ATOM 6008 O O . CYS A 1 32 ? 2.662 3.603 -10.761 1.00 0.00 32 CYS A O 4
ATOM 6015 N N . GLY A 1 33 ? 2.828 2.274 -8.953 1.00 0.00 33 GLY A N 4
ATOM 6016 C CA . GLY A 1 33 ? 3.431 1.119 -9.628 1.00 0.00 33 GLY A CA 4
ATOM 6017 C C . GLY A 1 33 ? 2.451 0.440 -10.593 1.00 0.00 33 GLY A C 4
ATOM 6018 O O . GLY A 1 33 ? 1.428 -0.097 -10.164 1.00 0.00 33 GLY A O 4
ATOM 6022 N N . SER A 1 34 ? 2.739 0.479 -11.897 1.00 0.00 34 SER A N 4
ATOM 6023 C CA . SER A 1 34 ? 1.943 -0.120 -12.966 1.00 0.00 34 SER A CA 4
ATOM 6024 C C . SER A 1 34 ? 1.816 -1.648 -12.835 1.00 0.00 34 SER A C 4
ATOM 6025 O O . SER A 1 34 ? 2.777 -2.356 -12.522 1.00 0.00 34 SER A O 4
ATOM 6033 N N . GLY A 1 35 ? 0.613 -2.174 -13.093 1.00 0.00 35 GLY A N 4
ATOM 6034 C CA . GLY A 1 35 ? 0.231 -3.583 -12.893 1.00 0.00 35 GLY A CA 4
ATOM 6035 C C . GLY A 1 35 ? 0.646 -4.541 -14.020 1.00 0.00 35 GLY A C 4
ATOM 6036 O O . GLY A 1 35 ? -0.112 -5.453 -14.359 1.00 0.00 35 GLY A O 4
ATOM 6040 N N . GLY A 1 36 ? 1.819 -4.328 -14.627 1.00 0.00 36 GLY A N 4
ATOM 6041 C CA . GLY A 1 36 ? 2.332 -5.106 -15.762 1.00 0.00 36 GLY A CA 4
ATOM 6042 C C . GLY A 1 36 ? 2.932 -6.458 -15.354 1.00 0.00 36 GLY A C 4
ATOM 6043 O O . GLY A 1 36 ? 2.440 -7.514 -15.760 1.00 0.00 36 GLY A O 4
ATOM 6047 N N . SER A 1 37 ? 4.015 -6.427 -14.572 1.00 0.00 37 SER A N 4
ATOM 6048 C CA . SER A 1 37 ? 4.761 -7.613 -14.113 1.00 0.00 37 SER A CA 4
ATOM 6049 C C . SER A 1 37 ? 3.965 -8.491 -13.129 1.00 0.00 37 SER A C 4
ATOM 6050 O O . SER A 1 37 ? 3.034 -8.031 -12.462 1.00 0.00 37 SER A O 4
ATOM 6058 N N . GLY A 1 38 ? 4.373 -9.757 -12.982 1.00 0.00 38 GLY A N 4
ATOM 6059 C CA . GLY A 1 38 ? 3.712 -10.787 -12.160 1.00 0.00 38 GLY A CA 4
ATOM 6060 C C . GLY A 1 38 ? 4.051 -10.774 -10.660 1.00 0.00 38 GLY A C 4
ATOM 6061 O O . GLY A 1 38 ? 3.883 -11.792 -9.985 1.00 0.00 38 GLY A O 4
ATOM 6065 N N . ILE A 1 39 ? 4.571 -9.658 -10.139 1.00 0.00 39 ILE A N 4
ATOM 6066 C CA . ILE A 1 39 ? 5.032 -9.493 -8.749 1.00 0.00 39 ILE A CA 4
ATOM 6067 C C . ILE A 1 39 ? 3.861 -9.659 -7.764 1.00 0.00 39 ILE A C 4
ATOM 6068 O O . ILE A 1 39 ? 2.785 -9.081 -7.945 1.00 0.00 39 ILE A O 4
ATOM 6084 N N . PHE A 1 40 ? 4.090 -10.438 -6.705 1.00 0.00 40 PHE A N 4
ATOM 6085 C CA . PHE A 1 40 ? 3.113 -10.757 -5.649 1.00 0.00 40 PHE A CA 4
ATOM 6086 C C . PHE A 1 40 ? 3.753 -10.903 -4.248 1.00 0.00 40 PHE A C 4
ATOM 6087 O O . PHE A 1 40 ? 3.187 -11.530 -3.352 1.00 0.00 40 PHE A O 4
ATOM 6104 N N . LEU A 1 41 ? 4.953 -10.343 -4.036 1.00 0.00 41 LEU A N 4
ATOM 6105 C CA . LEU A 1 41 ? 5.699 -10.451 -2.769 1.00 0.00 41 LEU A CA 4
ATOM 6106 C C . LEU A 1 41 ? 5.125 -9.548 -1.656 1.00 0.00 41 LEU A C 4
ATOM 6107 O O . LEU A 1 41 ? 5.494 -9.677 -0.488 1.00 0.00 41 LEU A O 4
ATOM 6123 N N . GLU A 1 42 ? 4.226 -8.628 -2.014 1.00 0.00 42 GLU A N 4
ATOM 6124 C CA . GLU A 1 42 ? 3.530 -7.712 -1.109 1.00 0.00 42 GLU A CA 4
ATOM 6125 C C . GLU A 1 42 ? 2.533 -8.418 -0.167 1.00 0.00 42 GLU A C 4
ATOM 6126 O O . GLU A 1 42 ? 2.143 -9.570 -0.375 1.00 0.00 42 GLU A O 4
ATOM 6138 N N . THR A 1 43 ? 2.058 -7.690 0.847 1.00 0.00 43 THR A N 4
ATOM 6139 C CA . THR A 1 43 ? 1.035 -8.161 1.805 1.00 0.00 43 THR A CA 4
ATOM 6140 C C . THR A 1 43 ? -0.318 -8.433 1.131 1.00 0.00 43 THR A C 4
ATOM 6141 O O . THR A 1 43 ? -1.033 -9.358 1.519 1.00 0.00 43 THR A O 4
ATOM 6152 N N . SER A 1 44 ? -0.660 -7.640 0.108 1.00 0.00 44 SER A N 4
ATOM 6153 C CA . SER A 1 44 ? -1.918 -7.650 -0.656 1.00 0.00 44 SER A CA 4
ATOM 6154 C C . SER A 1 44 ? -3.186 -7.787 0.209 1.00 0.00 44 SER A C 4
ATOM 6155 O O . SER A 1 44 ? -3.883 -8.804 0.209 1.00 0.00 44 SER A O 4
ATOM 6163 N N . LEU A 1 45 ? -3.515 -6.709 0.933 1.00 0.00 45 LEU A N 4
ATOM 6164 C CA . LEU A 1 45 ? -4.656 -6.602 1.862 1.00 0.00 45 LEU A CA 4
ATOM 6165 C C . LEU A 1 45 ? -6.058 -6.636 1.190 1.00 0.00 45 LEU A C 4
ATOM 6166 O O . LEU A 1 45 ? -7.077 -6.542 1.876 1.00 0.00 45 LEU A O 4
ATOM 6182 N N . SER A 1 46 ? -6.132 -6.813 -0.135 1.00 0.00 46 SER A N 4
ATOM 6183 C CA . SER A 1 46 ? -7.385 -6.919 -0.913 1.00 0.00 46 SER A CA 4
ATOM 6184 C C . SER A 1 46 ? -8.259 -8.112 -0.490 1.00 0.00 46 SER A C 4
ATOM 6185 O O . SER A 1 46 ? -9.484 -7.990 -0.411 1.00 0.00 46 SER A O 4
ATOM 6193 N N . ALA A 1 47 ? -7.636 -9.256 -0.187 1.00 0.00 47 ALA A N 4
ATOM 6194 C CA . ALA A 1 47 ? -8.300 -10.515 0.151 1.00 0.00 47 ALA A CA 4
ATOM 6195 C C . ALA A 1 47 ? -7.808 -11.045 1.510 1.00 0.00 47 ALA A C 4
ATOM 6196 O O . ALA A 1 47 ? -6.633 -11.387 1.671 1.00 0.00 47 ALA A O 4
ATOM 6203 N N . GLY A 1 48 ? -8.706 -11.074 2.500 1.00 0.00 48 GLY A N 4
ATOM 6204 C CA . GLY A 1 48 ? -8.426 -11.502 3.877 1.00 0.00 48 GLY A CA 4
ATOM 6205 C C . GLY A 1 48 ? -8.076 -10.368 4.853 1.00 0.00 48 GLY A C 4
ATOM 6206 O O . GLY A 1 48 ? -7.834 -10.643 6.032 1.00 0.00 48 GLY A O 4
ATOM 6210 N N . SER A 1 49 ? -8.067 -9.107 4.400 1.00 0.00 49 SER A N 4
ATOM 6211 C CA . SER A 1 49 ? -7.837 -7.910 5.225 1.00 0.00 49 SER A CA 4
ATOM 6212 C C . SER A 1 49 ? -8.796 -6.772 4.834 1.00 0.00 49 SER A C 4
ATOM 6213 O O . SER A 1 49 ? -9.753 -6.978 4.080 1.00 0.00 49 SER A O 4
ATOM 6221 N N . ASP A 1 50 ? -8.590 -5.579 5.390 1.00 0.00 50 ASP A N 4
ATOM 6222 C CA . ASP A 1 50 ? -9.434 -4.400 5.219 1.00 0.00 50 ASP A CA 4
ATOM 6223 C C . ASP A 1 50 ? -8.594 -3.125 5.434 1.00 0.00 50 ASP A C 4
ATOM 6224 O O . ASP A 1 50 ? -7.446 -3.166 5.880 1.00 0.00 50 ASP A O 4
ATOM 6233 N N . TRP A 1 51 ? -9.191 -1.970 5.176 1.00 0.00 51 TRP A N 4
ATOM 6234 C CA . TRP A 1 51 ? -8.682 -0.640 5.520 1.00 0.00 51 TRP A CA 4
ATOM 6235 C C . TRP A 1 51 ? -8.407 -0.508 7.026 1.00 0.00 51 TRP A C 4
ATOM 6236 O O . TRP A 1 51 ? -7.423 0.110 7.443 1.00 0.00 51 TRP A O 4
ATOM 6257 N N . LEU A 1 52 ? -9.263 -1.116 7.854 1.00 0.00 52 LEU A N 4
ATOM 6258 C CA . LEU A 1 52 ? -9.157 -1.100 9.313 1.00 0.00 52 LEU A CA 4
ATOM 6259 C C . LEU A 1 52 ? -7.818 -1.690 9.794 1.00 0.00 52 LEU A C 4
ATOM 6260 O O . LEU A 1 52 ? -7.210 -1.154 10.718 1.00 0.00 52 LEU A O 4
ATOM 6276 N N . THR A 1 53 ? -7.315 -2.740 9.135 1.00 0.00 53 THR A N 4
ATOM 6277 C CA . THR A 1 53 ? -6.000 -3.348 9.408 1.00 0.00 53 THR A CA 4
ATOM 6278 C C . THR A 1 53 ? -4.855 -2.753 8.578 1.00 0.00 53 THR A C 4
ATOM 6279 O O . THR A 1 53 ? -3.730 -2.699 9.072 1.00 0.00 53 THR A O 4
ATOM 6290 N N . PHE A 1 54 ? -5.117 -2.210 7.381 1.00 0.00 54 PHE A N 4
ATOM 6291 C CA . PHE A 1 54 ? -4.155 -1.493 6.521 1.00 0.00 54 PHE A CA 4
ATOM 6292 C C . PHE A 1 54 ? -3.397 -0.387 7.262 1.00 0.00 54 PHE A C 4
ATOM 6293 O O . PHE A 1 54 ? -2.175 -0.276 7.135 1.00 0.00 54 PHE A O 4
ATOM 6310 N N . GLN A 1 55 ? -4.117 0.387 8.081 1.00 0.00 55 GLN A N 4
ATOM 6311 C CA . GLN A 1 55 ? -3.552 1.397 8.977 1.00 0.00 55 GLN A CA 4
ATOM 6312 C C . GLN A 1 55 ? -2.514 0.776 9.918 1.00 0.00 55 GLN A C 4
ATOM 6313 O O . GLN A 1 55 ? -1.334 1.109 9.840 1.00 0.00 55 GLN A O 4
ATOM 6327 N N . LYS A 1 56 ? -2.934 -0.172 10.770 1.00 0.00 56 LYS A N 4
ATOM 6328 C CA . LYS A 1 56 ? -2.021 -0.837 11.732 1.00 0.00 56 LYS A CA 4
ATOM 6329 C C . LYS A 1 56 ? -0.826 -1.529 11.051 1.00 0.00 56 LYS A C 4
ATOM 6330 O O . LYS A 1 56 ? 0.232 -1.661 11.669 1.00 0.00 56 LYS A O 4
ATOM 6349 N N . LYS A 1 57 ? -0.976 -1.965 9.791 1.00 0.00 57 LYS A N 4
ATOM 6350 C CA . LYS A 1 57 ? 0.043 -2.704 9.025 1.00 0.00 57 LYS A CA 4
ATOM 6351 C C . LYS A 1 57 ? 1.310 -1.884 8.729 1.00 0.00 57 LYS A C 4
ATOM 6352 O O . LYS A 1 57 ? 2.411 -2.376 8.979 1.00 0.00 57 LYS A O 4
ATOM 6371 N N . HIS A 1 58 ? 1.191 -0.664 8.181 1.00 0.00 58 HIS A N 4
ATOM 6372 C CA . HIS A 1 58 ? 2.352 0.163 7.782 1.00 0.00 58 HIS A CA 4
ATOM 6373 C C . HIS A 1 58 ? 2.131 1.687 7.895 1.00 0.00 58 HIS A C 4
ATOM 6374 O O . HIS A 1 58 ? 2.800 2.477 7.230 1.00 0.00 58 HIS A O 4
ATOM 6389 N N . ILE A 1 59 ? 1.192 2.127 8.724 1.00 0.00 59 ILE A N 4
ATOM 6390 C CA . ILE A 1 59 ? 0.881 3.549 8.978 1.00 0.00 59 ILE A CA 4
ATOM 6391 C C . ILE A 1 59 ? 0.886 3.810 10.487 1.00 0.00 59 ILE A C 4
ATOM 6392 O O . ILE A 1 59 ? 0.552 2.935 11.2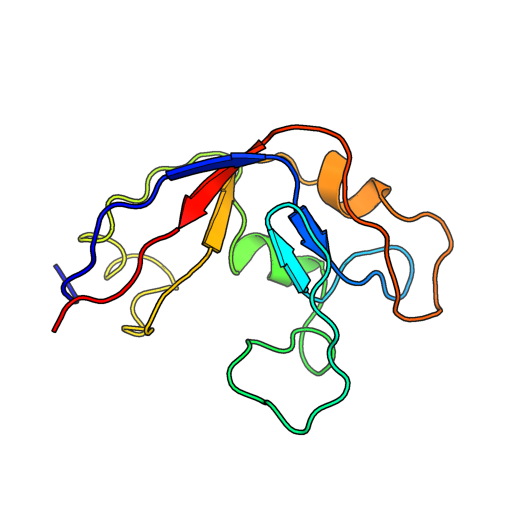90 1.00 0.00 59 ILE A O 4
ATOM 6408 N N . THR A 1 60 ? 1.277 5.020 10.890 1.00 0.00 60 THR A N 4
ATOM 6409 C CA . THR A 1 60 ? 1.218 5.449 12.298 1.00 0.00 60 THR A CA 4
ATOM 6410 C C . THR A 1 60 ? 0.947 6.947 12.470 1.00 0.00 60 THR A C 4
ATOM 6411 O O . THR A 1 60 ? 1.291 7.759 11.612 1.00 0.00 60 THR A O 4
ATOM 6422 N N . ASN A 1 61 ? 0.368 7.321 13.616 1.00 0.00 61 ASN A N 4
ATOM 6423 C CA . ASN A 1 61 ? 0.243 8.690 14.114 1.00 0.00 61 ASN A CA 4
ATOM 6424 C C . ASN A 1 61 ? 1.489 9.166 14.906 1.00 0.00 61 ASN A C 4
ATOM 6425 O O . ASN A 1 61 ? 1.506 10.288 15.415 1.00 0.00 61 ASN A O 4
ATOM 6436 N N . THR A 1 62 ? 2.525 8.326 15.024 1.00 0.00 62 THR A N 4
ATOM 6437 C CA . THR A 1 62 ? 3.819 8.609 15.671 1.00 0.00 62 THR A CA 4
ATOM 6438 C C . THR A 1 62 ? 4.886 7.590 15.236 1.00 0.00 62 THR A C 4
ATOM 6439 O O . THR A 1 62 ? 4.875 6.433 15.665 1.00 0.00 62 THR A O 4
ATOM 6450 N N . ARG A 1 63 ? 5.813 7.979 14.347 1.00 0.00 63 ARG A N 4
ATOM 6451 C CA . ARG A 1 63 ? 6.962 7.136 13.970 1.00 0.00 63 ARG A CA 4
ATOM 6452 C C . ARG A 1 63 ? 7.914 6.975 15.165 1.00 0.00 63 ARG A C 4
ATOM 6453 O O . ARG A 1 63 ? 8.626 7.909 15.532 1.00 0.00 63 ARG A O 4
ATOM 6474 N N . ASP A 1 64 ? 7.949 5.773 15.735 1.00 0.00 64 ASP A N 4
ATOM 6475 C CA . ASP A 1 64 ? 8.832 5.384 16.849 1.00 0.00 64 ASP A CA 4
ATOM 6476 C C . ASP A 1 64 ? 9.894 4.336 16.441 1.00 0.00 64 ASP A C 4
ATOM 6477 O O . ASP A 1 64 ? 10.639 3.823 17.279 1.00 0.00 64 ASP A O 4
ATOM 6486 N N . VAL A 1 65 ? 9.968 4.003 15.148 1.00 0.00 65 VAL A N 4
ATOM 6487 C CA . VAL A 1 65 ? 10.832 2.947 14.600 1.00 0.00 65 VAL A CA 4
ATOM 6488 C C . VAL A 1 65 ? 12.296 3.401 14.496 1.00 0.00 65 VAL A C 4
ATOM 6489 O O . VAL A 1 65 ? 12.588 4.515 14.058 1.00 0.00 65 VAL A O 4
ATOM 6502 N N . ASP A 1 66 ? 13.217 2.494 14.840 1.00 0.00 66 ASP A N 4
ATOM 6503 C CA . ASP A 1 66 ? 14.681 2.656 14.731 1.00 0.00 66 ASP A CA 4
ATOM 6504 C C . ASP A 1 66 ? 15.358 1.496 13.959 1.00 0.00 66 ASP A C 4
ATOM 6505 O O . ASP A 1 66 ? 16.584 1.399 13.903 1.00 0.00 66 ASP A O 4
ATOM 6514 N N . CYS A 1 67 ? 14.553 0.605 13.360 1.00 0.00 67 CYS A N 4
ATOM 6515 C CA . CYS A 1 67 ? 14.952 -0.590 12.594 1.00 0.00 67 CYS A CA 4
ATOM 6516 C C . CYS A 1 67 ? 15.918 -1.530 13.359 1.00 0.00 67 CYS A C 4
ATOM 6517 O O . CYS A 1 67 ? 16.831 -2.130 12.791 1.00 0.00 67 CYS A O 4
ATOM 6524 N N . ASP A 1 68 ? 15.687 -1.652 14.672 1.00 0.00 68 ASP A N 4
ATOM 6525 C CA . ASP A 1 68 ? 16.458 -2.427 15.655 1.00 0.00 68 ASP A CA 4
ATOM 6526 C C . ASP A 1 68 ? 15.572 -2.916 16.826 1.00 0.00 68 ASP A C 4
ATOM 6527 O O . ASP A 1 68 ? 15.755 -4.021 17.329 1.00 0.00 68 ASP A O 4
ATOM 6536 N N . ASN A 1 69 ? 14.557 -2.134 17.220 1.00 0.00 69 ASN A N 4
ATOM 6537 C CA . ASN A 1 69 ? 13.609 -2.434 18.303 1.00 0.00 69 ASN A CA 4
ATOM 6538 C C . ASN A 1 69 ? 12.284 -3.035 17.793 1.00 0.00 69 ASN A C 4
ATOM 6539 O O . ASN A 1 69 ? 11.447 -3.450 18.595 1.00 0.00 69 ASN A O 4
ATOM 6550 N N . ILE A 1 70 ? 12.087 -3.119 16.467 1.00 0.00 70 ILE A N 4
ATOM 6551 C CA . ILE A 1 70 ? 10.850 -3.606 15.825 1.00 0.00 70 ILE A CA 4
ATOM 6552 C C . ILE A 1 70 ? 10.523 -5.066 16.151 1.00 0.00 70 ILE A C 4
ATOM 6553 O O . ILE A 1 70 ? 9.392 -5.498 15.949 1.00 0.00 70 ILE A O 4
ATOM 6569 N N . MET A 1 71 ? 11.473 -5.798 16.741 1.00 0.00 71 MET A N 4
ATOM 6570 C CA . MET A 1 71 ? 11.234 -7.127 17.331 1.00 0.00 71 MET A CA 4
ATOM 6571 C C . MET A 1 71 ? 10.107 -7.107 18.392 1.00 0.00 71 MET A C 4
ATOM 6572 O O . MET A 1 71 ? 9.326 -8.051 18.499 1.00 0.00 71 MET A O 4
ATOM 6586 N N . SER A 1 72 ? 9.974 -5.999 19.132 1.00 0.00 72 SER A N 4
ATOM 6587 C CA . SER A 1 72 ? 8.917 -5.766 20.134 1.00 0.00 72 SER A CA 4
ATOM 6588 C C . SER A 1 72 ? 7.544 -5.386 19.531 1.00 0.00 72 SER A C 4
ATOM 6589 O O . SER A 1 72 ? 6.528 -5.406 20.230 1.00 0.00 72 SER A O 4
ATOM 6597 N N . THR A 1 73 ? 7.485 -5.053 18.234 1.00 0.00 73 THR A N 4
ATOM 6598 C CA . THR A 1 73 ? 6.274 -4.584 17.519 1.00 0.00 73 THR A CA 4
ATOM 6599 C C . THR A 1 73 ? 5.612 -5.699 16.693 1.00 0.00 73 THR A C 4
ATOM 6600 O O . THR A 1 73 ? 6.057 -6.848 16.705 1.00 0.00 73 THR A O 4
ATOM 6611 N N . ASN A 1 74 ? 4.563 -5.368 15.928 1.00 0.00 74 ASN A N 4
ATOM 6612 C CA . ASN A 1 74 ? 3.956 -6.265 14.932 1.00 0.00 74 ASN A CA 4
ATOM 6613 C C . ASN A 1 74 ? 4.909 -6.645 13.775 1.00 0.00 74 ASN A C 4
ATOM 6614 O O . ASN A 1 74 ? 4.679 -7.633 13.080 1.00 0.00 74 ASN A O 4
ATOM 6625 N N . LEU A 1 75 ? 5.971 -5.860 13.550 1.00 0.00 75 LEU A N 4
ATOM 6626 C CA . LEU A 1 75 ? 6.811 -5.877 12.347 1.00 0.00 75 LEU A CA 4
ATOM 6627 C C . LEU A 1 75 ? 8.069 -6.768 12.465 1.00 0.00 75 LEU A C 4
ATOM 6628 O O . LEU A 1 75 ? 8.949 -6.714 11.603 1.00 0.00 75 LEU A O 4
ATOM 6644 N N . PHE A 1 76 ? 8.136 -7.614 13.497 1.00 0.00 76 PHE A N 4
ATOM 6645 C CA . PHE A 1 76 ? 9.233 -8.509 13.889 1.00 0.00 76 PHE A CA 4
ATOM 6646 C C . PHE A 1 76 ? 9.554 -9.628 12.884 1.00 0.00 76 PHE A C 4
ATOM 6647 O O . PHE A 1 76 ? 10.526 -10.360 13.065 1.00 0.00 76 PHE A O 4
ATOM 6664 N N . HIS A 1 77 ? 8.750 -9.764 11.822 1.00 0.00 77 HIS A N 4
ATOM 6665 C CA . HIS A 1 77 ? 8.794 -10.839 10.815 1.00 0.00 77 HIS A CA 4
ATOM 6666 C C . HIS A 1 77 ? 10.108 -10.914 9.997 1.00 0.00 77 HIS A C 4
ATOM 6667 O O . HIS A 1 77 ? 10.249 -11.791 9.144 1.00 0.00 77 HIS A O 4
ATOM 6682 N N . CYS A 1 78 ? 11.060 -10.002 10.225 1.00 0.00 78 CYS A N 4
ATOM 6683 C CA . CYS A 1 78 ? 12.347 -9.889 9.508 1.00 0.00 78 CYS A CA 4
ATOM 6684 C C . CYS A 1 78 ? 12.202 -9.748 7.974 1.00 0.00 78 CYS A C 4
ATOM 6685 O O . CYS A 1 78 ? 13.030 -10.225 7.191 1.00 0.00 78 CYS A O 4
ATOM 6692 N N . LYS A 1 79 ? 11.104 -9.114 7.542 1.00 0.00 79 LYS A N 4
ATOM 6693 C CA . LYS A 1 79 ? 10.756 -8.854 6.136 1.00 0.00 79 LYS A CA 4
ATOM 6694 C C . LYS A 1 79 ? 11.772 -7.936 5.438 1.00 0.00 79 LYS A C 4
ATOM 6695 O O . LYS A 1 79 ? 12.457 -7.148 6.085 1.00 0.00 79 LYS A O 4
ATOM 6714 N N . ASP A 1 80 ? 11.842 -8.010 4.108 1.00 0.00 80 ASP A N 4
ATOM 6715 C CA . ASP A 1 80 ? 12.865 -7.339 3.283 1.00 0.00 80 ASP A CA 4
ATOM 6716 C C . ASP A 1 80 ? 12.826 -5.803 3.358 1.00 0.00 80 ASP A C 4
ATOM 6717 O O . ASP A 1 80 ? 13.876 -5.156 3.308 1.00 0.00 80 ASP A O 4
ATOM 6726 N N . LYS A 1 81 ? 11.629 -5.221 3.498 1.00 0.00 81 LYS A N 4
ATOM 6727 C CA . LYS A 1 81 ? 11.390 -3.806 3.825 1.00 0.00 81 LYS A CA 4
ATOM 6728 C C . LYS A 1 81 ? 9.969 -3.554 4.322 1.00 0.00 81 LYS A C 4
ATOM 6729 O O . LYS A 1 81 ? 9.059 -4.333 4.035 1.00 0.00 81 LYS A O 4
ATOM 6748 N N . ASN A 1 82 ? 9.770 -2.429 5.007 1.00 0.00 82 ASN A N 4
ATOM 6749 C CA . ASN A 1 82 ? 8.454 -1.819 5.218 1.00 0.00 82 ASN A CA 4
ATOM 6750 C C . ASN A 1 82 ? 8.496 -0.329 4.848 1.00 0.00 82 ASN A C 4
ATOM 6751 O O . ASN A 1 82 ? 9.567 0.284 4.861 1.00 0.00 82 ASN A O 4
ATOM 6762 N N . THR A 1 83 ? 7.328 0.250 4.572 1.00 0.00 83 THR A N 4
ATOM 6763 C CA . THR A 1 83 ? 7.148 1.661 4.218 1.00 0.00 83 THR A CA 4
ATOM 6764 C C . THR A 1 83 ? 6.159 2.308 5.187 1.00 0.00 83 THR A C 4
ATOM 6765 O O . THR A 1 83 ? 4.941 2.237 4.990 1.00 0.00 83 THR A O 4
ATOM 6776 N N . PHE A 1 84 ? 6.681 2.906 6.260 1.00 0.00 84 PHE A N 4
ATOM 6777 C CA . PHE A 1 84 ? 5.892 3.589 7.285 1.00 0.00 84 PHE A CA 4
ATOM 6778 C C . PHE A 1 84 ? 5.479 4.990 6.823 1.00 0.00 84 PHE A C 4
ATOM 6779 O O . PHE A 1 84 ? 6.324 5.836 6.515 1.00 0.00 84 PHE A O 4
ATOM 6796 N N . ILE A 1 85 ? 4.171 5.235 6.794 1.00 0.00 85 ILE A N 4
ATOM 6797 C CA . ILE A 1 85 ? 3.560 6.538 6.510 1.00 0.00 85 ILE A CA 4
ATOM 6798 C C . ILE A 1 85 ? 3.225 7.204 7.851 1.00 0.00 85 ILE A C 4
ATOM 6799 O O . ILE A 1 85 ? 2.419 6.670 8.618 1.00 0.00 85 ILE A O 4
ATOM 6815 N N . TYR A 1 86 ? 3.835 8.353 8.157 1.00 0.00 86 TYR A N 4
ATOM 6816 C CA . TYR A 1 86 ? 3.403 9.201 9.271 1.00 0.00 86 TYR A CA 4
ATOM 6817 C C . TYR A 1 86 ? 2.336 10.204 8.796 1.00 0.00 86 TYR A C 4
ATOM 6818 O O . TYR A 1 86 ? 2.652 11.302 8.330 1.00 0.00 86 TYR A O 4
ATOM 6836 N N . SER A 1 87 ? 1.061 9.809 8.895 1.00 0.00 87 SER A N 4
ATOM 6837 C CA . SER A 1 87 ? -0.116 10.660 8.650 1.00 0.00 87 SER A CA 4
ATOM 6838 C C . SER A 1 87 ? -1.288 10.321 9.589 1.00 0.00 87 SER A C 4
ATOM 6839 O O . SER A 1 87 ? -1.263 9.323 10.315 1.00 0.00 87 SER A O 4
ATOM 6847 N N . ARG A 1 88 ? -2.347 11.143 9.561 1.00 0.00 88 ARG A N 4
ATOM 6848 C CA . ARG A 1 88 ? -3.676 10.813 10.117 1.00 0.00 88 ARG A CA 4
ATOM 6849 C C . ARG A 1 88 ? -4.443 9.910 9.133 1.00 0.00 88 ARG A C 4
ATOM 6850 O O . ARG A 1 88 ? -4.067 9.862 7.960 1.00 0.00 88 ARG A O 4
ATOM 6871 N N . PRO A 1 89 ? -5.529 9.227 9.544 1.00 0.00 89 PRO A N 4
ATOM 6872 C CA . PRO A 1 89 ? -6.331 8.409 8.627 1.00 0.00 89 PRO A CA 4
ATOM 6873 C C . PRO A 1 89 ? -7.182 9.220 7.636 1.00 0.00 89 PRO A C 4
ATOM 6874 O O . PRO A 1 89 ? -7.533 8.707 6.575 1.00 0.00 89 PRO A O 4
ATOM 6885 N N . GLU A 1 90 ? -7.509 10.480 7.938 1.00 0.00 90 GLU A N 4
ATOM 6886 C CA . GLU A 1 90 ? -8.368 11.334 7.100 1.00 0.00 90 GLU A CA 4
ATOM 6887 C C . GLU A 1 90 ? -7.801 11.566 5.681 1.00 0.00 90 GLU A C 4
ATOM 6888 O O . GLU A 1 90 ? -8.489 11.218 4.718 1.00 0.00 90 GLU A O 4
ATOM 6900 N N . PRO A 1 91 ? -6.555 12.063 5.500 1.00 0.00 91 PRO A N 4
ATOM 6901 C CA . PRO A 1 91 ? -5.954 12.268 4.174 1.00 0.00 91 PRO A CA 4
ATOM 6902 C C . PRO A 1 91 ? -5.599 10.975 3.420 1.00 0.00 91 PRO A C 4
ATOM 6903 O O . PRO A 1 91 ? -5.117 11.049 2.293 1.00 0.00 91 PRO A O 4
ATOM 6914 N N . VAL A 1 92 ? -5.832 9.805 4.020 1.00 0.00 92 VAL A N 4
ATOM 6915 C CA . VAL A 1 92 ? -5.645 8.472 3.425 1.00 0.00 92 VAL A CA 4
ATOM 6916 C C . VAL A 1 92 ? -6.994 7.925 2.949 1.00 0.00 92 VAL A C 4
ATOM 6917 O O . VAL A 1 92 ? -7.150 7.589 1.777 1.00 0.00 92 VAL A O 4
ATOM 6930 N N . LYS A 1 93 ? -8.002 7.877 3.827 1.00 0.00 93 LYS A N 4
ATOM 6931 C CA . LYS A 1 93 ? -9.341 7.361 3.499 1.00 0.00 93 LYS A CA 4
ATOM 6932 C C . LYS A 1 93 ? -10.085 8.237 2.485 1.00 0.00 93 LYS A C 4
ATOM 6933 O O . LYS A 1 93 ? -10.665 7.724 1.531 1.00 0.00 93 LYS A O 4
ATOM 6952 N N . ALA A 1 94 ? -10.058 9.557 2.683 1.00 0.00 94 ALA A N 4
ATOM 6953 C CA . ALA A 1 94 ? -10.848 10.531 1.924 1.00 0.00 94 ALA A CA 4
ATOM 6954 C C . ALA A 1 94 ? -10.314 10.827 0.509 1.00 0.00 94 ALA A C 4
ATOM 6955 O O . ALA A 1 94 ? -10.954 11.567 -0.243 1.00 0.00 94 ALA A O 4
ATOM 6962 N N . ILE A 1 95 ? -9.167 10.247 0.124 1.00 0.00 95 ILE A N 4
ATOM 6963 C CA . ILE A 1 95 ? -8.655 10.294 -1.257 1.00 0.00 95 ILE A CA 4
ATOM 6964 C C . ILE A 1 95 ? -9.725 9.790 -2.247 1.00 0.00 95 ILE A C 4
ATOM 6965 O O . ILE A 1 95 ? -9.882 10.352 -3.335 1.00 0.00 95 ILE A O 4
ATOM 6981 N N . CYS A 1 96 ? -10.511 8.784 -1.841 1.00 0.00 96 CYS A N 4
ATOM 6982 C CA . CYS A 1 96 ? -11.679 8.292 -2.569 1.00 0.00 96 CYS A CA 4
ATOM 6983 C C . CYS A 1 96 ? -13.011 8.649 -1.883 1.00 0.00 96 CYS A C 4
ATOM 6984 O O . CYS A 1 96 ? -13.070 8.888 -0.673 1.00 0.00 96 CYS A O 4
ATOM 6991 N N . LYS A 1 97 ? -14.097 8.652 -2.670 1.00 0.00 97 LYS A N 4
ATOM 6992 C CA . LYS A 1 97 ? -15.475 8.926 -2.230 1.00 0.00 97 LYS A CA 4
ATOM 6993 C C . LYS A 1 97 ? -16.491 8.291 -3.192 1.00 0.00 97 LYS A C 4
ATOM 6994 O O . LYS A 1 97 ? -16.657 8.753 -4.321 1.00 0.00 97 LYS A O 4
ATOM 7013 N N . GLY A 1 98 ? -17.112 7.185 -2.775 1.00 0.00 98 GLY A N 4
ATOM 7014 C CA . GLY A 1 98 ? -18.081 6.415 -3.576 1.00 0.00 98 GLY A CA 4
ATOM 7015 C C . GLY A 1 98 ? -17.465 5.330 -4.474 1.00 0.00 98 GLY A C 4
ATOM 7016 O O . GLY A 1 98 ? -18.191 4.654 -5.202 1.00 0.00 98 GLY A O 4
ATOM 7020 N N . ILE A 1 99 ? -16.139 5.145 -4.434 1.00 0.00 99 ILE A N 4
ATOM 7021 C CA . ILE A 1 99 ? -15.399 4.178 -5.259 1.00 0.00 99 ILE A CA 4
ATOM 7022 C C . ILE A 1 99 ? -15.607 2.741 -4.754 1.00 0.00 99 ILE A C 4
ATOM 7023 O O . ILE A 1 99 ? -15.252 2.401 -3.623 1.00 0.00 99 ILE A O 4
ATOM 7039 N N . ILE A 1 100 ? -16.158 1.889 -5.622 1.00 0.00 100 ILE A N 4
ATOM 7040 C CA . ILE A 1 100 ? -16.333 0.431 -5.437 1.00 0.00 100 ILE A CA 4
ATOM 7041 C C . ILE A 1 100 ? -15.430 -0.364 -6.416 1.00 0.00 100 ILE A C 4
ATOM 7042 O O . ILE A 1 100 ? -15.187 -1.555 -6.240 1.00 0.00 100 ILE A O 4
ATOM 7058 N N . ALA A 1 101 ? -14.867 0.314 -7.422 1.00 0.00 101 ALA A N 4
ATOM 7059 C CA . ALA A 1 101 ? -14.170 -0.238 -8.591 1.00 0.00 101 ALA A CA 4
ATOM 7060 C C . ALA A 1 101 ? -12.754 -0.816 -8.338 1.00 0.00 101 ALA A C 4
ATOM 7061 O O . ALA A 1 101 ? -12.085 -1.217 -9.293 1.00 0.00 101 ALA A O 4
ATOM 7068 N N . SER A 1 102 ? -12.280 -0.862 -7.085 1.00 0.00 102 SER A N 4
ATOM 7069 C CA . SER A 1 102 ? -10.903 -1.221 -6.700 1.00 0.00 102 SER A CA 4
ATOM 7070 C C . SER A 1 102 ? -9.832 -0.386 -7.439 1.00 0.00 102 SER A C 4
ATOM 7071 O O . SER A 1 102 ? -9.093 -0.887 -8.293 1.00 0.00 102 SER A O 4
ATOM 7079 N N . LYS A 1 103 ? -9.763 0.921 -7.132 1.00 0.00 103 LYS A N 4
ATOM 7080 C CA . LYS A 1 103 ? -8.831 1.910 -7.723 1.00 0.00 103 LYS A CA 4
ATOM 7081 C C . LYS A 1 103 ? -8.689 3.138 -6.816 1.00 0.00 103 LYS A C 4
ATOM 7082 O O . LYS A 1 103 ? -9.605 3.442 -6.065 1.00 0.00 103 LYS A O 4
ATOM 7101 N N . ASN A 1 104 ? -7.569 3.854 -6.849 1.00 0.00 104 ASN A N 4
ATOM 7102 C CA . ASN A 1 104 ? -7.437 5.192 -6.254 1.00 0.00 104 ASN A CA 4
ATOM 7103 C C . ASN A 1 104 ? -6.571 6.119 -7.132 1.00 0.00 104 ASN A C 4
ATOM 7104 O O . ASN A 1 104 ? -6.215 5.769 -8.261 1.00 0.00 104 ASN A O 4
ATOM 7115 N N . VAL A 1 105 ? -6.212 7.292 -6.605 1.00 0.00 105 VAL A N 4
ATOM 7116 C CA . VAL A 1 105 ? -5.280 8.256 -7.209 1.00 0.00 105 VAL A CA 4
ATOM 7117 C C . VAL A 1 105 ? -4.164 8.556 -6.202 1.00 0.00 105 VAL A C 4
ATOM 7118 O O . VAL A 1 105 ? -4.417 8.640 -5.000 1.00 0.00 105 VAL A O 4
ATOM 7131 N N . LEU A 1 106 ? -2.926 8.724 -6.675 1.00 0.00 106 LEU A N 4
ATOM 7132 C CA . LEU A 1 106 ? -1.802 9.240 -5.883 1.00 0.00 106 LEU A CA 4
ATOM 7133 C C . LEU A 1 106 ? -2.165 10.561 -5.168 1.00 0.00 106 LEU A C 4
ATOM 7134 O O . LEU A 1 106 ? -2.827 11.429 -5.744 1.00 0.00 106 LEU A O 4
ATOM 7150 N N . THR A 1 107 ? -1.708 10.731 -3.922 1.00 0.00 107 THR A N 4
ATOM 7151 C CA . THR A 1 107 ? -1.856 11.993 -3.163 1.00 0.00 107 THR A CA 4
ATOM 7152 C C . THR A 1 107 ? -1.126 13.187 -3.810 1.00 0.00 107 THR A C 4
ATOM 7153 O O . THR A 1 107 ? -0.363 13.042 -4.766 1.00 0.00 107 THR A O 4
ATOM 7164 N N . THR A 1 108 ? -1.333 14.390 -3.263 1.00 0.00 108 THR A N 4
ATOM 7165 C CA . THR A 1 108 ? -0.714 15.653 -3.733 1.00 0.00 108 THR A CA 4
ATOM 7166 C C . THR A 1 108 ? 0.177 16.326 -2.675 1.00 0.00 108 THR A C 4
ATOM 7167 O O . THR A 1 108 ? 1.200 16.926 -3.015 1.00 0.00 108 THR A O 4
ATOM 7178 N N . SER A 1 109 ? -0.157 16.169 -1.390 1.00 0.00 109 SER A N 4
ATOM 7179 C CA . SER A 1 109 ? 0.619 16.652 -0.235 1.00 0.00 109 SER A CA 4
ATOM 7180 C C . SER A 1 109 ? 1.876 15.807 0.018 1.00 0.00 109 SER A C 4
ATOM 7181 O O . SER A 1 109 ? 2.057 14.741 -0.569 1.00 0.00 109 SER A O 4
ATOM 7189 N N . GLU A 1 110 ? 2.755 16.264 0.914 1.00 0.00 110 GLU A N 4
ATOM 7190 C CA . GLU A 1 110 ? 4.042 15.622 1.214 1.00 0.00 110 GLU A CA 4
ATOM 7191 C C . GLU A 1 110 ? 4.139 15.212 2.693 1.00 0.00 110 GLU A C 4
ATOM 7192 O O . GLU A 1 110 ? 4.338 16.043 3.582 1.00 0.00 110 GLU A O 4
ATOM 7204 N N . PHE A 1 111 ? 3.949 13.918 2.951 1.00 0.00 111 PHE A N 4
ATOM 7205 C CA . PHE A 1 111 ? 3.898 13.300 4.282 1.00 0.00 111 PHE A CA 4
ATOM 7206 C C . PHE A 1 111 ? 5.268 12.735 4.678 1.00 0.00 111 PHE A C 4
ATOM 7207 O O . PHE A 1 111 ? 6.119 12.494 3.820 1.00 0.00 111 PHE A O 4
ATOM 7224 N N . TYR A 1 112 ? 5.481 12.489 5.972 1.00 0.00 112 TYR A N 4
ATOM 7225 C CA . TYR A 1 112 ? 6.731 11.936 6.500 1.00 0.00 112 TYR A CA 4
ATOM 7226 C C . TYR A 1 112 ? 6.835 10.435 6.179 1.00 0.00 112 TYR A C 4
ATOM 7227 O O . TYR A 1 112 ? 6.208 9.598 6.835 1.00 0.00 112 TYR A O 4
ATOM 7245 N N . LEU A 1 113 ? 7.621 10.095 5.155 1.00 0.00 113 LEU A N 4
ATOM 7246 C CA . LEU A 1 113 ? 7.844 8.722 4.686 1.00 0.00 113 LEU A CA 4
ATOM 7247 C C . LEU A 1 113 ? 9.124 8.104 5.276 1.00 0.00 113 LEU A C 4
ATOM 7248 O O . LEU A 1 113 ? 10.213 8.681 5.222 1.00 0.00 113 LEU A O 4
ATOM 7264 N N . SER A 1 114 ? 8.980 6.907 5.845 1.00 0.00 114 SER A N 4
ATOM 7265 C CA . SER A 1 114 ? 10.012 6.184 6.592 1.00 0.00 114 SER A CA 4
ATOM 7266 C C . SER A 1 114 ? 10.144 4.747 6.079 1.00 0.00 114 SER A C 4
ATOM 7267 O O . SER A 1 114 ? 9.366 3.861 6.441 1.00 0.00 114 SER A O 4
ATOM 7275 N N . ASP A 1 115 ? 11.101 4.514 5.180 1.00 0.00 115 ASP A N 4
ATOM 7276 C CA . ASP A 1 115 ? 11.463 3.175 4.705 1.00 0.00 115 ASP A CA 4
ATOM 7277 C C . ASP A 1 115 ? 12.637 2.585 5.512 1.00 0.00 115 ASP A C 4
ATOM 7278 O O . ASP A 1 115 ? 13.464 3.304 6.078 1.00 0.00 115 ASP A O 4
ATOM 7287 N N . CYS A 1 116 ? 12.752 1.257 5.508 1.00 0.00 116 CYS A N 4
ATOM 7288 C CA . CYS A 1 116 ? 13.933 0.529 5.983 1.00 0.00 116 CYS A CA 4
ATOM 7289 C C . CYS A 1 116 ? 14.108 -0.748 5.163 1.00 0.00 116 CYS A C 4
ATOM 7290 O O . CYS A 1 116 ? 13.221 -1.597 5.163 1.00 0.00 116 CYS A O 4
ATOM 7297 N N . ASN A 1 117 ? 15.226 -0.869 4.443 1.00 0.00 117 ASN A N 4
ATOM 7298 C CA . ASN A 1 117 ? 15.537 -2.007 3.571 1.00 0.00 117 ASN A CA 4
ATOM 7299 C C . ASN A 1 117 ? 16.614 -2.887 4.217 1.00 0.00 117 ASN A C 4
ATOM 7300 O O . ASN A 1 117 ? 17.577 -2.367 4.778 1.00 0.00 117 ASN A O 4
ATOM 7311 N N . VAL A 1 118 ? 16.469 -4.211 4.146 1.00 0.00 118 VAL A N 4
ATOM 7312 C CA . VAL A 1 118 ? 17.454 -5.172 4.680 1.00 0.00 118 VAL A CA 4
ATOM 7313 C C . VAL A 1 118 ? 18.822 -5.023 3.992 1.00 0.00 118 VAL A C 4
ATOM 7314 O O . VAL A 1 118 ? 18.906 -4.714 2.800 1.00 0.00 118 VAL A O 4
ATOM 7327 N N . THR A 1 119 ? 19.907 -5.268 4.736 1.00 0.00 119 THR A N 4
ATOM 7328 C CA . THR A 1 119 ? 21.294 -5.301 4.227 1.00 0.00 119 THR A CA 4
ATOM 7329 C C . THR A 1 119 ? 22.084 -6.471 4.830 1.00 0.00 119 THR A C 4
ATOM 7330 O O . THR A 1 119 ? 22.717 -6.379 5.885 1.00 0.00 119 THR A O 4
ATOM 7341 N N . SER A 1 120 ? 21.993 -7.616 4.148 1.00 0.00 120 SER A N 4
ATOM 7342 C CA . SER A 1 120 ? 22.724 -8.867 4.436 1.00 0.00 120 SER A CA 4
ATOM 7343 C C . SER A 1 120 ? 24.239 -8.739 4.217 1.00 0.00 120 SER A C 4
ATOM 7344 O O . SER A 1 120 ? 24.658 -8.217 3.158 1.00 0.00 120 SER A O 4
ATOM 7353 N N . ARG A 1 1 ? 17.872 -6.787 17.411 1.00 0.00 1 ARG A N 5
ATOM 7354 C CA . ARG A 1 1 ? 18.651 -6.450 16.183 1.00 0.00 1 ARG A CA 5
ATOM 7355 C C . ARG A 1 1 ? 18.566 -7.610 15.170 1.00 0.00 1 ARG A C 5
ATOM 7356 O O . ARG A 1 1 ? 19.524 -8.380 15.046 1.00 0.00 1 ARG A O 5
ATOM 7379 N N . PRO A 1 2 ? 17.400 -7.824 14.510 1.00 0.00 2 PRO A N 5
ATOM 7380 C CA . PRO A 1 2 ? 17.095 -9.103 13.847 1.00 0.00 2 PRO A CA 5
ATOM 7381 C C . PRO A 1 2 ? 17.733 -9.267 12.449 1.00 0.00 2 PRO A C 5
ATOM 7382 O O . PRO A 1 2 ? 18.408 -10.268 12.199 1.00 0.00 2 PRO A O 5
ATOM 7393 N N . CYS A 1 3 ? 17.557 -8.285 11.557 1.00 0.00 3 CYS A N 5
ATOM 7394 C CA . CYS A 1 3 ? 18.249 -8.151 10.264 1.00 0.00 3 CYS A CA 5
ATOM 7395 C C . CYS A 1 3 ? 18.876 -6.748 10.151 1.00 0.00 3 CYS A C 5
ATOM 7396 O O . CYS A 1 3 ? 18.462 -5.818 10.849 1.00 0.00 3 CYS A O 5
ATOM 7403 N N . LYS A 1 4 ? 19.858 -6.580 9.257 1.00 0.00 4 LYS A N 5
ATOM 7404 C CA . LYS A 1 4 ? 20.466 -5.281 8.919 1.00 0.00 4 LYS A CA 5
ATOM 7405 C C . LYS A 1 4 ? 19.675 -4.605 7.791 1.00 0.00 4 LYS A C 5
ATOM 7406 O O . LYS A 1 4 ? 19.269 -5.270 6.836 1.00 0.00 4 LYS A O 5
ATOM 7425 N N . TYR A 1 5 ? 19.499 -3.287 7.879 1.00 0.00 5 TYR A N 5
ATOM 7426 C CA . TYR A 1 5 ? 18.764 -2.466 6.905 1.00 0.00 5 TYR A CA 5
ATOM 7427 C C . TYR A 1 5 ? 19.465 -1.127 6.623 1.00 0.00 5 TYR A C 5
ATOM 7428 O O . TYR A 1 5 ? 20.265 -0.635 7.424 1.00 0.00 5 TYR A O 5
ATOM 7446 N N . LYS A 1 6 ? 19.121 -0.522 5.482 1.00 0.00 6 LYS A N 5
ATOM 7447 C CA . LYS A 1 6 ? 19.605 0.775 4.983 1.00 0.00 6 LYS A CA 5
ATOM 7448 C C . LYS A 1 6 ? 18.687 1.931 5.405 1.00 0.00 6 LYS A C 5
ATOM 7449 O O . LYS A 1 6 ? 17.491 1.738 5.630 1.00 0.00 6 LYS A O 5
ATOM 7468 N N . LEU A 1 7 ? 19.243 3.141 5.449 1.00 0.00 7 LEU A N 5
ATOM 7469 C CA . LEU A 1 7 ? 18.565 4.396 5.794 1.00 0.00 7 LEU A CA 5
ATOM 7470 C C . LEU A 1 7 ? 17.972 5.069 4.542 1.00 0.00 7 LEU A C 5
ATOM 7471 O O . LEU A 1 7 ? 18.716 5.531 3.673 1.00 0.00 7 LEU A O 5
ATOM 7487 N N . LYS A 1 8 ? 16.635 5.146 4.458 1.00 0.00 8 LYS A N 5
ATOM 7488 C CA . LYS A 1 8 ? 15.895 5.857 3.396 1.00 0.00 8 LYS A CA 5
ATOM 7489 C C . LYS A 1 8 ? 14.715 6.666 3.961 1.00 0.00 8 LYS A C 5
ATOM 7490 O O . LYS A 1 8 ? 13.615 6.144 4.140 1.00 0.00 8 LYS A O 5
ATOM 7509 N N . LYS A 1 9 ? 14.947 7.949 4.261 1.00 0.00 9 LYS A N 5
ATOM 7510 C CA . LYS A 1 9 ? 13.933 8.899 4.763 1.00 0.00 9 LYS A CA 5
ATOM 7511 C C . LYS A 1 9 ? 13.584 9.938 3.691 1.00 0.00 9 LYS A C 5
ATOM 7512 O O . LYS A 1 9 ? 14.480 10.474 3.034 1.00 0.00 9 LYS A O 5
ATOM 7531 N N . SER A 1 10 ? 12.291 10.221 3.533 1.00 0.00 10 SER A N 5
ATOM 7532 C CA . SER A 1 10 ? 11.725 11.094 2.488 1.00 0.00 10 SER A CA 5
ATOM 7533 C C . SER A 1 10 ? 10.538 11.915 3.014 1.00 0.00 10 SER A C 5
ATOM 7534 O O . SER A 1 10 ? 10.042 11.679 4.117 1.00 0.00 10 SER A O 5
ATOM 7542 N N . THR A 1 11 ? 10.042 12.874 2.223 1.00 0.00 11 THR A N 5
ATOM 7543 C CA . THR A 1 11 ? 8.848 13.666 2.574 1.00 0.00 11 THR A CA 5
ATOM 7544 C C . THR A 1 11 ? 7.999 13.974 1.340 1.00 0.00 11 THR A C 5
ATOM 7545 O O . THR A 1 11 ? 8.387 14.796 0.509 1.00 0.00 11 THR A O 5
ATOM 7556 N N . ASN A 1 12 ? 6.867 13.277 1.184 1.00 0.00 12 ASN A N 5
ATOM 7557 C CA . ASN A 1 12 ? 6.033 13.275 -0.032 1.00 0.00 12 ASN A CA 5
ATOM 7558 C C . ASN A 1 12 ? 4.685 12.544 0.152 1.00 0.00 12 ASN A C 5
ATOM 7559 O O . ASN A 1 12 ? 4.458 11.892 1.168 1.00 0.00 12 ASN A O 5
ATOM 7570 N N . LYS A 1 13 ? 3.812 12.630 -0.859 1.00 0.00 13 LYS A N 5
ATOM 7571 C CA . LYS A 1 13 ? 2.572 11.847 -1.048 1.00 0.00 13 LYS A CA 5
ATOM 7572 C C . LYS A 1 13 ? 2.800 10.336 -1.223 1.00 0.00 13 LYS A C 5
ATOM 7573 O O . LYS A 1 13 ? 3.933 9.870 -1.366 1.00 0.00 13 LYS A O 5
ATOM 7592 N N . PHE A 1 14 ? 1.707 9.577 -1.260 1.00 0.00 14 PHE A N 5
ATOM 7593 C CA . PHE A 1 14 ? 1.655 8.118 -1.422 1.00 0.00 14 PHE A CA 5
ATOM 7594 C C . PHE A 1 14 ? 0.458 7.689 -2.287 1.00 0.00 14 PHE A C 5
ATOM 7595 O O . PHE A 1 14 ? -0.596 8.329 -2.285 1.00 0.00 14 PHE A O 5
ATOM 7612 N N . CYS A 1 15 ? 0.617 6.604 -3.049 1.00 0.00 15 CYS A N 5
ATOM 7613 C CA . CYS A 1 15 ? -0.441 6.023 -3.879 1.00 0.00 15 CYS A CA 5
ATOM 7614 C C . CYS A 1 15 ? -0.965 4.709 -3.284 1.00 0.00 15 CYS A C 5
ATOM 7615 O O . CYS A 1 15 ? -0.207 3.890 -2.758 1.00 0.00 15 CYS A O 5
ATOM 7622 N N . VAL A 1 16 ? -2.275 4.503 -3.408 1.00 0.00 16 VAL A N 5
ATOM 7623 C CA . VAL A 1 16 ? -3.046 3.384 -2.820 1.00 0.00 16 VAL A CA 5
ATOM 7624 C C . VAL A 1 16 ? -4.235 2.982 -3.713 1.00 0.00 16 VAL A C 5
ATOM 7625 O O . VAL A 1 16 ? -4.444 3.589 -4.763 1.00 0.00 16 VAL A O 5
ATOM 7638 N N . THR A 1 17 ? -5.048 1.999 -3.302 1.00 0.00 17 THR A N 5
ATOM 7639 C CA . THR A 1 17 ? -6.286 1.596 -4.007 1.00 0.00 17 THR A CA 5
ATOM 7640 C C . THR A 1 17 ? -7.492 1.592 -3.054 1.00 0.00 17 THR A C 5
ATOM 7641 O O . THR A 1 17 ? -7.478 0.863 -2.061 1.00 0.00 17 THR A O 5
ATOM 7652 N N . CYS A 1 18 ? -8.530 2.400 -3.325 1.00 0.00 18 CYS A N 5
ATOM 7653 C CA . CYS A 1 18 ? -9.784 2.399 -2.562 1.00 0.00 18 CYS A CA 5
ATOM 7654 C C . CYS A 1 18 ? -10.774 1.376 -3.119 1.00 0.00 18 CYS A C 5
ATOM 7655 O O . CYS A 1 18 ? -11.042 1.336 -4.319 1.00 0.00 18 CYS A O 5
ATOM 7662 N N . GLU A 1 19 ? -11.362 0.587 -2.227 1.00 0.00 19 GLU A N 5
ATOM 7663 C CA . GLU A 1 19 ? -12.415 -0.380 -2.519 1.00 0.00 19 GLU A CA 5
ATOM 7664 C C . GLU A 1 19 ? -13.484 -0.281 -1.423 1.00 0.00 19 GLU A C 5
ATOM 7665 O O . GLU A 1 19 ? -13.195 -0.486 -0.245 1.00 0.00 19 GLU A O 5
ATOM 7677 N N . ASN A 1 20 ? -14.711 0.077 -1.810 1.00 0.00 20 ASN A N 5
ATOM 7678 C CA . ASN A 1 20 ? -15.815 0.404 -0.894 1.00 0.00 20 ASN A CA 5
ATOM 7679 C C . ASN A 1 20 ? -15.450 1.544 0.092 1.00 0.00 20 ASN A C 5
ATOM 7680 O O . ASN A 1 20 ? -15.585 1.422 1.312 1.00 0.00 20 ASN A O 5
ATOM 7691 N N . GLN A 1 21 ? -15.030 2.688 -0.467 1.00 0.00 21 GLN A N 5
ATOM 7692 C CA . GLN A 1 21 ? -14.828 3.993 0.192 1.00 0.00 21 GLN A CA 5
ATOM 7693 C C . GLN A 1 21 ? -13.702 4.025 1.245 1.00 0.00 21 GLN A C 5
ATOM 7694 O O . GLN A 1 21 ? -13.721 4.843 2.169 1.00 0.00 21 GLN A O 5
ATOM 7708 N N . ALA A 1 22 ? -12.717 3.132 1.124 1.00 0.00 22 ALA A N 5
ATOM 7709 C CA . ALA A 1 22 ? -11.631 2.963 2.073 1.00 0.00 22 ALA A CA 5
ATOM 7710 C C . ALA A 1 22 ? -10.431 2.299 1.367 1.00 0.00 22 ALA A C 5
ATOM 7711 O O . ALA A 1 22 ? -10.615 1.342 0.607 1.00 0.00 22 ALA A O 5
ATOM 7718 N N . PRO A 1 23 ? -9.208 2.818 1.553 1.00 0.00 23 PRO A N 5
ATOM 7719 C CA . PRO A 1 23 ? -7.998 2.286 0.938 1.00 0.00 23 PRO A CA 5
ATOM 7720 C C . PRO A 1 23 ? -7.517 1.002 1.624 1.00 0.00 23 PRO A C 5
ATOM 7721 O O . PRO A 1 23 ? -6.955 1.024 2.717 1.00 0.00 23 PRO A O 5
ATOM 7732 N N . VAL A 1 24 ? -7.747 -0.139 0.969 1.00 0.00 24 VAL A N 5
ATOM 7733 C CA . VAL A 1 24 ? -7.387 -1.482 1.446 1.00 0.00 24 VAL A CA 5
ATOM 7734 C C . VAL A 1 24 ? -6.124 -2.020 0.763 1.00 0.00 24 VAL A C 5
ATOM 7735 O O . VAL A 1 24 ? -5.893 -3.223 0.804 1.00 0.00 24 VAL A O 5
ATOM 7748 N N . HIS A 1 25 ? -5.325 -1.190 0.076 1.00 0.00 25 HIS A N 5
ATOM 7749 C CA . HIS A 1 25 ? -4.177 -1.653 -0.727 1.00 0.00 25 HIS A CA 5
ATOM 7750 C C . HIS A 1 25 ? -3.130 -0.558 -0.925 1.00 0.00 25 HIS A C 5
ATOM 7751 O O . HIS A 1 25 ? -3.493 0.594 -1.156 1.00 0.00 25 HIS A O 5
ATOM 7766 N N . PHE A 1 26 ? -1.846 -0.913 -0.909 1.00 0.00 26 PHE A N 5
ATOM 7767 C CA . PHE A 1 26 ? -0.732 0.003 -1.182 1.00 0.00 26 PHE A CA 5
ATOM 7768 C C . PHE A 1 26 ? -0.259 -0.115 -2.641 1.00 0.00 26 PHE A C 5
ATOM 7769 O O . PHE A 1 26 ? -0.198 -1.220 -3.183 1.00 0.00 26 PHE A O 5
ATOM 7786 N N . VAL A 1 27 ? 0.090 1.015 -3.270 1.00 0.00 27 VAL A N 5
ATOM 7787 C CA . VAL A 1 27 ? 0.622 1.065 -4.651 1.00 0.00 27 VAL A CA 5
ATOM 7788 C C . VAL A 1 27 ? 2.065 1.583 -4.698 1.00 0.00 27 VAL A C 5
ATOM 7789 O O . VAL A 1 27 ? 2.919 0.925 -5.295 1.00 0.00 27 VAL A O 5
ATOM 7802 N N . GLY A 1 28 ? 2.355 2.757 -4.123 1.00 0.00 28 GLY A N 5
ATOM 7803 C CA . GLY A 1 28 ? 3.666 3.401 -4.277 1.00 0.00 28 GLY A CA 5
ATOM 7804 C C . GLY A 1 28 ? 3.839 4.712 -3.508 1.00 0.00 28 GLY A C 5
ATOM 7805 O O . GLY A 1 28 ? 2.993 5.108 -2.707 1.00 0.00 28 GLY A O 5
ATOM 7809 N N . VAL A 1 29 ? 4.964 5.386 -3.753 1.00 0.00 29 VAL A N 5
ATOM 7810 C CA . VAL A 1 29 ? 5.434 6.581 -3.028 1.00 0.00 29 VAL A CA 5
ATOM 7811 C C . VAL A 1 29 ? 5.774 7.695 -4.019 1.00 0.00 29 VAL A C 5
ATOM 7812 O O . VAL A 1 29 ? 6.581 7.489 -4.927 1.00 0.00 29 VAL A O 5
ATOM 7825 N N . GLY A 1 30 ? 5.134 8.864 -3.888 1.00 0.00 30 GLY A N 5
ATOM 7826 C CA . GLY A 1 30 ? 5.315 10.004 -4.804 1.00 0.00 30 GLY A CA 5
ATOM 7827 C C . GLY A 1 30 ? 4.808 9.796 -6.244 1.00 0.00 30 GLY A C 5
ATOM 7828 O O . GLY A 1 30 ? 4.963 10.688 -7.079 1.00 0.00 30 GLY A O 5
ATOM 7832 N N . SER A 1 31 ? 4.225 8.631 -6.544 1.00 0.00 31 SER A N 5
ATOM 7833 C CA . SER A 1 31 ? 3.731 8.179 -7.854 1.00 0.00 31 SER A CA 5
ATOM 7834 C C . SER A 1 31 ? 2.893 6.896 -7.696 1.00 0.00 31 SER A C 5
ATOM 7835 O O . SER A 1 31 ? 2.963 6.226 -6.661 1.00 0.00 31 SER A O 5
ATOM 7843 N N . CYS A 1 32 ? 2.120 6.533 -8.721 1.00 0.00 32 CYS A N 5
ATOM 7844 C CA . CYS A 1 32 ? 1.353 5.290 -8.818 1.00 0.00 32 CYS A CA 5
ATOM 7845 C C . CYS A 1 32 ? 2.028 4.293 -9.780 1.00 0.00 32 CYS A C 5
ATOM 7846 O O . CYS A 1 32 ? 2.073 4.511 -10.994 1.00 0.00 32 CYS A O 5
ATOM 7853 N N . GLY A 1 33 ? 2.552 3.190 -9.239 1.00 0.00 33 GLY A N 5
ATOM 7854 C CA . GLY A 1 33 ? 3.224 2.120 -9.987 1.00 0.00 33 GLY A CA 5
ATOM 7855 C C . GLY A 1 33 ? 2.239 1.175 -10.682 1.00 0.00 33 GLY A C 5
ATOM 7856 O O . GLY A 1 33 ? 1.942 0.096 -10.167 1.00 0.00 33 GLY A O 5
ATOM 7860 N N . SER A 1 34 ? 1.717 1.583 -11.843 1.00 0.00 34 SER A N 5
ATOM 7861 C CA . SER A 1 34 ? 0.846 0.763 -12.701 1.00 0.00 34 SER A CA 5
ATOM 7862 C C . SER A 1 34 ? 1.587 -0.468 -13.251 1.00 0.00 34 SER A C 5
ATOM 7863 O O . SER A 1 34 ? 2.606 -0.334 -13.937 1.00 0.00 34 SER A O 5
ATOM 7871 N N . GLY A 1 35 ? 1.088 -1.673 -12.945 1.00 0.00 35 GLY A N 5
ATOM 7872 C CA . GLY A 1 35 ? 1.698 -2.949 -13.346 1.00 0.00 35 GLY A CA 5
ATOM 7873 C C . GLY A 1 35 ? 3.048 -3.247 -12.669 1.00 0.00 35 GLY A C 5
ATOM 7874 O O . GLY A 1 35 ? 3.443 -2.598 -11.696 1.00 0.00 35 GLY A O 5
ATOM 7878 N N . GLY A 1 36 ? 3.754 -4.261 -13.176 1.00 0.00 36 GLY A N 5
ATOM 7879 C CA . GLY A 1 36 ? 5.095 -4.655 -12.723 1.00 0.00 36 GLY A CA 5
ATOM 7880 C C . GLY A 1 36 ? 5.459 -6.080 -13.150 1.00 0.00 36 GLY A C 5
ATOM 7881 O O . GLY A 1 36 ? 5.830 -6.304 -14.305 1.00 0.00 36 GLY A O 5
ATOM 7885 N N . SER A 1 37 ? 5.314 -7.038 -12.230 1.00 0.00 37 SER A N 5
ATOM 7886 C CA . SER A 1 37 ? 5.613 -8.469 -12.419 1.00 0.00 37 SER A CA 5
ATOM 7887 C C . SER A 1 37 ? 4.541 -9.358 -11.767 1.00 0.00 37 SER A C 5
ATOM 7888 O O . SER A 1 37 ? 3.834 -8.928 -10.853 1.00 0.00 37 SER A O 5
ATOM 7896 N N . GLY A 1 38 ? 4.439 -10.620 -12.199 1.00 0.00 38 GLY A N 5
ATOM 7897 C CA . GLY A 1 38 ? 3.422 -11.596 -11.766 1.00 0.00 38 GLY A CA 5
ATOM 7898 C C . GLY A 1 38 ? 3.697 -12.263 -10.408 1.00 0.00 38 GLY A C 5
ATOM 7899 O O . GLY A 1 38 ? 3.519 -13.474 -10.264 1.00 0.00 38 GLY A O 5
ATOM 7903 N N . ILE A 1 39 ? 4.171 -11.492 -9.426 1.00 0.00 39 ILE A N 5
ATOM 7904 C CA . ILE A 1 39 ? 4.590 -11.953 -8.092 1.00 0.00 39 ILE A CA 5
ATOM 7905 C C . ILE A 1 39 ? 3.405 -11.925 -7.110 1.00 0.00 39 ILE A C 5
ATOM 7906 O O . ILE A 1 39 ? 2.426 -11.201 -7.304 1.00 0.00 39 ILE A O 5
ATOM 7922 N N . PHE A 1 40 ? 3.505 -12.718 -6.040 1.00 0.00 40 PHE A N 5
ATOM 7923 C CA . PHE A 1 40 ? 2.437 -12.947 -5.050 1.00 0.00 40 PHE A CA 5
ATOM 7924 C C . PHE A 1 40 ? 2.925 -12.964 -3.585 1.00 0.00 40 PHE A C 5
ATOM 7925 O O . PHE A 1 40 ? 2.158 -13.286 -2.675 1.00 0.00 40 PHE A O 5
ATOM 7942 N N . LEU A 1 41 ? 4.195 -12.613 -3.344 1.00 0.00 41 LEU A N 5
ATOM 7943 C CA . LEU A 1 41 ? 4.832 -12.603 -2.018 1.00 0.00 41 LEU A CA 5
ATOM 7944 C C . LEU A 1 41 ? 4.452 -11.359 -1.190 1.00 0.00 41 LEU A C 5
ATOM 7945 O O . LEU A 1 41 ? 4.709 -11.306 0.013 1.00 0.00 41 LEU A O 5
ATOM 7961 N N . GLU A 1 42 ? 3.821 -10.365 -1.822 1.00 0.00 42 GLU A N 5
ATOM 7962 C CA . GLU A 1 42 ? 3.193 -9.222 -1.155 1.00 0.00 42 GLU A CA 5
ATOM 7963 C C . GLU A 1 42 ? 2.005 -9.645 -0.271 1.00 0.00 42 GLU A C 5
ATOM 7964 O O . GLU A 1 42 ? 1.436 -10.730 -0.418 1.00 0.00 42 GLU A O 5
ATOM 7976 N N . THR A 1 43 ? 1.580 -8.748 0.618 1.00 0.00 43 THR A N 5
ATOM 7977 C CA . THR A 1 43 ? 0.429 -8.979 1.514 1.00 0.00 43 THR A CA 5
ATOM 7978 C C . THR A 1 43 ? -0.901 -9.033 0.747 1.00 0.00 43 THR A C 5
ATOM 7979 O O . THR A 1 43 ? -1.794 -9.797 1.111 1.00 0.00 43 THR A O 5
ATOM 7990 N N . SER A 1 44 ? -1.025 -8.248 -0.335 1.00 0.00 44 SER A N 5
ATOM 7991 C CA . SER A 1 44 ? -2.219 -8.125 -1.189 1.00 0.00 44 SER A CA 5
ATOM 7992 C C . SER A 1 44 ? -3.513 -7.906 -0.380 1.00 0.00 44 SER A C 5
ATOM 7993 O O . SER A 1 44 ? -4.457 -8.698 -0.429 1.00 0.00 44 SER A O 5
ATOM 8001 N N . LEU A 1 45 ? -3.551 -6.812 0.402 1.00 0.00 45 LEU A N 5
ATOM 8002 C CA . LEU A 1 45 ? -4.625 -6.516 1.374 1.00 0.00 45 LEU A CA 5
ATOM 8003 C C . LEU A 1 45 ? -6.038 -6.366 0.761 1.00 0.00 45 LEU A C 5
ATOM 8004 O O . LEU A 1 45 ? -7.034 -6.408 1.485 1.00 0.00 45 LEU A O 5
ATOM 8020 N N . SER A 1 46 ? -6.143 -6.245 -0.563 1.00 0.00 46 SER A N 5
ATOM 8021 C CA . SER A 1 46 ? -7.394 -6.255 -1.337 1.00 0.00 46 SER A CA 5
ATOM 8022 C C . SER A 1 46 ? -8.238 -7.524 -1.164 1.00 0.00 46 SER A C 5
ATOM 8023 O O . SER A 1 46 ? -9.468 -7.461 -1.228 1.00 0.00 46 SER A O 5
ATOM 8031 N N . ALA A 1 47 ? -7.594 -8.666 -0.914 1.00 0.00 47 ALA A N 5
ATOM 8032 C CA . ALA A 1 47 ? -8.219 -9.969 -0.676 1.00 0.00 47 ALA A CA 5
ATOM 8033 C C . ALA A 1 47 ? -7.805 -10.564 0.686 1.00 0.00 47 ALA A C 5
ATOM 8034 O O . ALA A 1 47 ? -6.619 -10.751 0.967 1.00 0.00 47 ALA A O 5
ATOM 8041 N N . GLY A 1 48 ? -8.788 -10.859 1.547 1.00 0.00 48 GLY A N 5
ATOM 8042 C CA . GLY A 1 48 ? -8.569 -11.435 2.885 1.00 0.00 48 GLY A CA 5
ATOM 8043 C C . GLY A 1 48 ? -8.107 -10.434 3.956 1.00 0.00 48 GLY A C 5
ATOM 8044 O O . GLY A 1 48 ? -7.628 -10.843 5.015 1.00 0.00 48 GLY A O 5
ATOM 8048 N N . SER A 1 49 ? -8.220 -9.129 3.689 1.00 0.00 49 SER A N 5
ATOM 8049 C CA . SER A 1 49 ? -7.864 -8.013 4.575 1.00 0.00 49 SER A CA 5
ATOM 8050 C C . SER A 1 49 ? -8.731 -6.785 4.252 1.00 0.00 49 SER A C 5
ATOM 8051 O O . SER A 1 49 ? -9.639 -6.835 3.416 1.00 0.00 49 SER A O 5
ATOM 8059 N N . ASP A 1 50 ? -8.487 -5.686 4.962 1.00 0.00 50 ASP A N 5
ATOM 8060 C CA . ASP A 1 50 ? -9.299 -4.480 5.011 1.00 0.00 50 ASP A CA 5
ATOM 8061 C C . ASP A 1 50 ? -8.429 -3.251 5.327 1.00 0.00 50 ASP A C 5
ATOM 8062 O O . ASP A 1 50 ? -7.293 -3.340 5.798 1.00 0.00 50 ASP A O 5
ATOM 8071 N N . TRP A 1 51 ? -9.016 -2.076 5.144 1.00 0.00 51 TRP A N 5
ATOM 8072 C CA . TRP A 1 51 ? -8.494 -0.768 5.555 1.00 0.00 51 TRP A CA 5
ATOM 8073 C C . TRP A 1 51 ? -8.153 -0.717 7.058 1.00 0.00 51 TRP A C 5
ATOM 8074 O O . TRP A 1 51 ? -7.153 -0.118 7.464 1.00 0.00 51 TRP A O 5
ATOM 8095 N N . LEU A 1 52 ? -8.954 -1.382 7.896 1.00 0.00 52 LEU A N 5
ATOM 8096 C CA . LEU A 1 52 ? -8.758 -1.470 9.347 1.00 0.00 52 LEU A CA 5
ATOM 8097 C C . LEU A 1 52 ? -7.469 -2.221 9.738 1.00 0.00 52 LEU A C 5
ATOM 8098 O O . LEU A 1 52 ? -6.880 -1.937 10.780 1.00 0.00 52 LEU A O 5
ATOM 8114 N N . THR A 1 53 ? -6.988 -3.138 8.895 1.00 0.00 53 THR A N 5
ATOM 8115 C CA . THR A 1 53 ? -5.648 -3.754 8.998 1.00 0.00 53 THR A CA 5
ATOM 8116 C C . THR A 1 53 ? -4.556 -2.982 8.245 1.00 0.00 53 THR A C 5
ATOM 8117 O O . THR A 1 53 ? -3.419 -2.942 8.710 1.00 0.00 53 THR A O 5
ATOM 8128 N N . PHE A 1 54 ? -4.880 -2.312 7.132 1.00 0.00 54 PHE A N 5
ATOM 8129 C CA . PHE A 1 54 ? -3.953 -1.527 6.294 1.00 0.00 54 PHE A CA 5
ATOM 8130 C C . PHE A 1 54 ? -3.209 -0.438 7.077 1.00 0.00 54 PHE A C 5
ATOM 8131 O O . PHE A 1 54 ? -2.008 -0.241 6.883 1.00 0.00 54 PHE A O 5
ATOM 8148 N N . GLN A 1 55 ? -3.910 0.230 7.994 1.00 0.00 55 GLN A N 5
ATOM 8149 C CA . GLN A 1 55 ? -3.334 1.187 8.942 1.00 0.00 55 GLN A CA 5
ATOM 8150 C C . GLN A 1 55 ? -2.239 0.520 9.780 1.00 0.00 55 GLN A C 5
ATOM 8151 O O . GLN A 1 55 ? -1.062 0.850 9.640 1.00 0.00 55 GLN A O 5
ATOM 8165 N N . LYS A 1 56 ? -2.607 -0.461 10.616 1.00 0.00 56 LYS A N 5
ATOM 8166 C CA . LYS A 1 56 ? -1.631 -1.147 11.499 1.00 0.00 56 LYS A CA 5
ATOM 8167 C C . LYS A 1 56 ? -0.498 -1.872 10.750 1.00 0.00 56 LYS A C 5
ATOM 8168 O O . LYS A 1 56 ? 0.571 -2.077 11.328 1.00 0.00 56 LYS A O 5
ATOM 8187 N N . LYS A 1 57 ? -0.692 -2.228 9.472 1.00 0.00 57 LYS A N 5
ATOM 8188 C CA . LYS A 1 57 ? 0.309 -2.870 8.602 1.00 0.00 57 LYS A CA 5
ATOM 8189 C C . LYS A 1 57 ? 1.561 -2.005 8.372 1.00 0.00 57 LYS A C 5
ATOM 8190 O O . LYS A 1 57 ? 2.670 -2.492 8.593 1.00 0.00 57 LYS A O 5
ATOM 8209 N N . HIS A 1 58 ? 1.417 -0.761 7.892 1.00 0.00 58 HIS A N 5
ATOM 8210 C CA . HIS A 1 58 ? 2.557 0.090 7.488 1.00 0.00 58 HIS A CA 5
ATOM 8211 C C . HIS A 1 58 ? 2.341 1.604 7.710 1.00 0.00 58 HIS A C 5
ATOM 8212 O O . HIS A 1 58 ? 2.981 2.438 7.074 1.00 0.00 58 HIS A O 5
ATOM 8227 N N . ILE A 1 59 ? 1.431 1.982 8.601 1.00 0.00 59 ILE A N 5
ATOM 8228 C CA . ILE A 1 59 ? 1.113 3.383 8.949 1.00 0.00 59 ILE A CA 5
ATOM 8229 C C . ILE A 1 59 ? 1.153 3.559 10.471 1.00 0.00 59 ILE A C 5
ATOM 8230 O O . ILE A 1 59 ? 0.821 2.643 11.227 1.00 0.00 59 ILE A O 5
ATOM 8246 N N . THR A 1 60 ? 1.563 4.740 10.932 1.00 0.00 60 THR A N 5
ATOM 8247 C CA . THR A 1 60 ? 1.532 5.097 12.362 1.00 0.00 60 THR A CA 5
ATOM 8248 C C . THR A 1 60 ? 1.268 6.586 12.617 1.00 0.00 60 THR A C 5
ATOM 8249 O O . THR A 1 60 ? 1.603 7.445 11.802 1.00 0.00 60 THR A O 5
ATOM 8260 N N . ASN A 1 61 ? 0.702 6.896 13.788 1.00 0.00 61 ASN A N 5
ATOM 8261 C CA . ASN A 1 61 ? 0.577 8.238 14.356 1.00 0.00 61 ASN A CA 5
ATOM 8262 C C . ASN A 1 61 ? 1.839 8.689 15.135 1.00 0.00 61 ASN A C 5
ATOM 8263 O O . ASN A 1 61 ? 1.863 9.792 15.683 1.00 0.00 61 ASN A O 5
ATOM 8274 N N . THR A 1 62 ? 2.882 7.852 15.195 1.00 0.00 62 THR A N 5
ATOM 8275 C CA . THR A 1 62 ? 4.192 8.126 15.811 1.00 0.00 62 THR A CA 5
ATOM 8276 C C . THR A 1 62 ? 5.258 7.147 15.293 1.00 0.00 62 THR A C 5
ATOM 8277 O O . THR A 1 62 ? 5.257 5.964 15.642 1.00 0.00 62 THR A O 5
ATOM 8288 N N . ARG A 1 63 ? 6.169 7.599 14.417 1.00 0.00 63 ARG A N 5
ATOM 8289 C CA . ARG A 1 63 ? 7.308 6.783 13.960 1.00 0.00 63 ARG A CA 5
ATOM 8290 C C . ARG A 1 63 ? 8.276 6.528 15.124 1.00 0.00 63 ARG A C 5
ATOM 8291 O O . ARG A 1 63 ? 9.008 7.424 15.544 1.00 0.00 63 ARG A O 5
ATOM 8312 N N . ASP A 1 64 ? 8.300 5.290 15.607 1.00 0.00 64 ASP A N 5
ATOM 8313 C CA . ASP A 1 64 ? 9.195 4.809 16.673 1.00 0.00 64 ASP A CA 5
ATOM 8314 C C . ASP A 1 64 ? 10.203 3.747 16.182 1.00 0.00 64 ASP A C 5
ATOM 8315 O O . ASP A 1 64 ? 10.968 3.182 16.967 1.00 0.00 64 ASP A O 5
ATOM 8324 N N . VAL A 1 65 ? 10.213 3.461 14.874 1.00 0.00 65 VAL A N 5
ATOM 8325 C CA . VAL A 1 65 ? 11.028 2.397 14.268 1.00 0.00 65 VAL A CA 5
ATOM 8326 C C . VAL A 1 65 ? 12.460 2.876 13.991 1.00 0.00 65 VAL A C 5
ATOM 8327 O O . VAL A 1 65 ? 12.676 3.977 13.483 1.00 0.00 65 VAL A O 5
ATOM 8340 N N . ASP A 1 66 ? 13.436 2.011 14.284 1.00 0.00 66 ASP A N 5
ATOM 8341 C CA . ASP A 1 66 ? 14.880 2.223 14.068 1.00 0.00 66 ASP A CA 5
ATOM 8342 C C . ASP A 1 66 ? 15.519 1.103 13.211 1.00 0.00 66 ASP A C 5
ATOM 8343 O O . ASP A 1 66 ? 16.738 1.033 13.060 1.00 0.00 66 ASP A O 5
ATOM 8352 N N . CYS A 1 67 ? 14.683 0.221 12.644 1.00 0.00 67 CYS A N 5
ATOM 8353 C CA . CYS A 1 67 ? 15.038 -0.937 11.811 1.00 0.00 67 CYS A CA 5
ATOM 8354 C C . CYS A 1 67 ? 16.089 -1.863 12.468 1.00 0.00 67 CYS A C 5
ATOM 8355 O O . CYS A 1 67 ? 17.045 -2.310 11.839 1.00 0.00 67 CYS A O 5
ATOM 8362 N N . ASP A 1 68 ? 15.883 -2.143 13.763 1.00 0.00 68 ASP A N 5
ATOM 8363 C CA . ASP A 1 68 ? 16.698 -3.014 14.626 1.00 0.00 68 ASP A CA 5
ATOM 8364 C C . ASP A 1 68 ? 15.957 -3.503 15.895 1.00 0.00 68 ASP A C 5
ATOM 8365 O O . ASP A 1 68 ? 16.335 -4.531 16.454 1.00 0.00 68 ASP A O 5
ATOM 8374 N N . ASN A 1 69 ? 14.877 -2.837 16.334 1.00 0.00 69 ASN A N 5
ATOM 8375 C CA . ASN A 1 69 ? 14.029 -3.259 17.466 1.00 0.00 69 ASN A CA 5
ATOM 8376 C C . ASN A 1 69 ? 12.660 -3.824 17.037 1.00 0.00 69 ASN A C 5
ATOM 8377 O O . ASN A 1 69 ? 11.889 -4.298 17.873 1.00 0.00 69 ASN A O 5
ATOM 8388 N N . ILE A 1 70 ? 12.371 -3.836 15.729 1.00 0.00 70 ILE A N 5
ATOM 8389 C CA . ILE A 1 70 ? 11.110 -4.325 15.135 1.00 0.00 70 ILE A CA 5
ATOM 8390 C C . ILE A 1 70 ? 10.803 -5.794 15.436 1.00 0.00 70 ILE A C 5
ATOM 8391 O O . ILE A 1 70 ? 9.654 -6.210 15.328 1.00 0.00 70 ILE A O 5
ATOM 8407 N N . MET A 1 71 ? 11.794 -6.537 15.934 1.00 0.00 71 MET A N 5
ATOM 8408 C CA . MET A 1 71 ? 11.629 -7.852 16.581 1.00 0.00 71 MET A CA 5
ATOM 8409 C C . MET A 1 71 ? 10.566 -7.888 17.703 1.00 0.00 71 MET A C 5
ATOM 8410 O O . MET A 1 71 ? 10.005 -8.948 17.979 1.00 0.00 71 MET A O 5
ATOM 8424 N N . SER A 1 72 ? 10.273 -6.745 18.342 1.00 0.00 72 SER A N 5
ATOM 8425 C CA . SER A 1 72 ? 9.257 -6.587 19.398 1.00 0.00 72 SER A CA 5
ATOM 8426 C C . SER A 1 72 ? 7.892 -6.087 18.873 1.00 0.00 72 SER A C 5
ATOM 8427 O O . SER A 1 72 ? 6.875 -6.191 19.566 1.00 0.00 72 SER A O 5
ATOM 8435 N N . THR A 1 73 ? 7.846 -5.556 17.646 1.00 0.00 73 THR A N 5
ATOM 8436 C CA . THR A 1 73 ? 6.641 -5.000 16.990 1.00 0.00 73 THR A CA 5
ATOM 8437 C C . THR A 1 73 ? 5.878 -6.062 16.181 1.00 0.00 73 THR A C 5
ATOM 8438 O O . THR A 1 73 ? 6.248 -7.237 16.168 1.00 0.00 73 THR A O 5
ATOM 8449 N N . ASN A 1 74 ? 4.829 -5.658 15.453 1.00 0.00 74 ASN A N 5
ATOM 8450 C CA . ASN A 1 74 ? 4.155 -6.499 14.452 1.00 0.00 74 ASN A CA 5
ATOM 8451 C C . ASN A 1 74 ? 5.062 -6.893 13.264 1.00 0.00 74 ASN A C 5
ATOM 8452 O O . ASN A 1 74 ? 4.788 -7.869 12.566 1.00 0.00 74 ASN A O 5
ATOM 8463 N N . LEU A 1 75 ? 6.145 -6.143 13.025 1.00 0.00 75 LEU A N 5
ATOM 8464 C CA . LEU A 1 75 ? 7.017 -6.216 11.848 1.00 0.00 75 LEU A CA 5
ATOM 8465 C C . LEU A 1 75 ? 8.249 -7.125 12.052 1.00 0.00 75 LEU A C 5
ATOM 8466 O O . LEU A 1 75 ? 9.227 -7.027 11.307 1.00 0.00 75 LEU A O 5
ATOM 8482 N N . PHE A 1 76 ? 8.196 -8.031 13.034 1.00 0.00 76 PHE A N 5
ATOM 8483 C CA . PHE A 1 76 ? 9.275 -8.922 13.494 1.00 0.00 76 PHE A CA 5
ATOM 8484 C C . PHE A 1 76 ? 9.723 -9.966 12.462 1.00 0.00 76 PHE A C 5
ATOM 8485 O O . PHE A 1 76 ? 10.741 -10.634 12.641 1.00 0.00 76 PHE A O 5
ATOM 8502 N N . HIS A 1 77 ? 8.966 -10.091 11.371 1.00 0.00 77 HIS A N 5
ATOM 8503 C CA . HIS A 1 77 ? 9.110 -11.062 10.281 1.00 0.00 77 HIS A CA 5
ATOM 8504 C C . HIS A 1 77 ? 10.436 -10.979 9.491 1.00 0.00 77 HIS A C 5
ATOM 8505 O O . HIS A 1 77 ? 10.652 -11.789 8.590 1.00 0.00 77 HIS A O 5
ATOM 8520 N N . CYS A 1 78 ? 11.316 -10.014 9.798 1.00 0.00 78 CYS A N 5
ATOM 8521 C CA . CYS A 1 78 ? 12.606 -9.756 9.119 1.00 0.00 78 CYS A CA 5
ATOM 8522 C C . CYS A 1 78 ? 12.487 -9.548 7.586 1.00 0.00 78 CYS A C 5
ATOM 8523 O O . CYS A 1 78 ? 13.429 -9.804 6.830 1.00 0.00 78 CYS A O 5
ATOM 8530 N N . LYS A 1 79 ? 11.307 -9.102 7.125 1.00 0.00 79 LYS A N 5
ATOM 8531 C CA . LYS A 1 79 ? 10.947 -8.876 5.712 1.00 0.00 79 LYS A CA 5
ATOM 8532 C C . LYS A 1 79 ? 11.868 -7.878 4.992 1.00 0.00 79 LYS A C 5
ATOM 8533 O O . LYS A 1 79 ? 12.547 -7.075 5.629 1.00 0.00 79 LYS A O 5
ATOM 8552 N N . ASP A 1 80 ? 11.858 -7.910 3.660 1.00 0.00 80 ASP A N 5
ATOM 8553 C CA . ASP A 1 80 ? 12.824 -7.230 2.782 1.00 0.00 80 ASP A CA 5
ATOM 8554 C C . ASP A 1 80 ? 12.797 -5.696 2.878 1.00 0.00 80 ASP A C 5
ATOM 8555 O O . ASP A 1 80 ? 13.843 -5.055 2.761 1.00 0.00 80 ASP A O 5
ATOM 8564 N N . LYS A 1 81 ? 11.615 -5.105 3.089 1.00 0.00 81 LYS A N 5
ATOM 8565 C CA . LYS A 1 81 ? 11.406 -3.661 3.292 1.00 0.00 81 LYS A CA 5
ATOM 8566 C C . LYS A 1 81 ? 10.016 -3.345 3.857 1.00 0.00 81 LYS A C 5
ATOM 8567 O O . LYS A 1 81 ? 9.084 -4.131 3.692 1.00 0.00 81 LYS A O 5
ATOM 8586 N N . ASN A 1 82 ? 9.863 -2.177 4.482 1.00 0.00 82 ASN A N 5
ATOM 8587 C CA . ASN A 1 82 ? 8.571 -1.612 4.901 1.00 0.00 82 ASN A CA 5
ATOM 8588 C C . ASN A 1 82 ? 8.555 -0.093 4.653 1.00 0.00 82 ASN A C 5
ATOM 8589 O O . ASN A 1 82 ? 9.470 0.612 5.083 1.00 0.00 82 ASN A O 5
ATOM 8600 N N . THR A 1 83 ? 7.523 0.398 3.964 1.00 0.00 83 THR A N 5
ATOM 8601 C CA . THR A 1 83 ? 7.244 1.828 3.783 1.00 0.00 83 THR A CA 5
ATOM 8602 C C . THR A 1 83 ? 6.305 2.337 4.884 1.00 0.00 83 THR A C 5
ATOM 8603 O O . THR A 1 83 ? 5.078 2.245 4.753 1.00 0.00 83 THR A O 5
ATOM 8614 N N . PHE A 1 84 ? 6.866 2.891 5.963 1.00 0.00 84 PHE A N 5
ATOM 8615 C CA . PHE A 1 84 ? 6.092 3.507 7.044 1.00 0.00 84 PHE A CA 5
ATOM 8616 C C . PHE A 1 84 ? 5.641 4.924 6.665 1.00 0.00 84 PHE A C 5
ATOM 8617 O O . PHE A 1 84 ? 6.461 5.782 6.323 1.00 0.00 84 PHE A O 5
ATOM 8634 N N . ILE A 1 85 ? 4.336 5.179 6.761 1.00 0.00 85 ILE A N 5
ATOM 8635 C CA . ILE A 1 85 ? 3.713 6.498 6.592 1.00 0.00 85 ILE A CA 5
ATOM 8636 C C . ILE A 1 85 ? 3.441 7.077 7.985 1.00 0.00 85 ILE A C 5
ATOM 8637 O O . ILE A 1 85 ? 2.628 6.526 8.733 1.00 0.00 85 ILE A O 5
ATOM 8653 N N . TYR A 1 86 ? 4.107 8.174 8.357 1.00 0.00 86 TYR A N 5
ATOM 8654 C CA . TYR A 1 86 ? 3.729 8.956 9.535 1.00 0.00 86 TYR A CA 5
ATOM 8655 C C . TYR A 1 86 ? 2.623 9.964 9.169 1.00 0.00 86 TYR A C 5
ATOM 8656 O O . TYR A 1 86 ? 2.902 11.106 8.793 1.00 0.00 86 TYR A O 5
ATOM 8674 N N . SER A 1 87 ? 1.358 9.526 9.247 1.00 0.00 87 SER A N 5
ATOM 8675 C CA . SER A 1 87 ? 0.173 10.394 9.137 1.00 0.00 87 SER A CA 5
ATOM 8676 C C . SER A 1 87 ? -1.050 9.848 9.898 1.00 0.00 87 SER A C 5
ATOM 8677 O O . SER A 1 87 ? -1.051 8.715 10.389 1.00 0.00 87 SER A O 5
ATOM 8685 N N . ARG A 1 88 ? -2.104 10.667 9.995 1.00 0.00 88 ARG A N 5
ATOM 8686 C CA . ARG A 1 88 ? -3.429 10.344 10.553 1.00 0.00 88 ARG A CA 5
ATOM 8687 C C . ARG A 1 88 ? -4.258 9.514 9.553 1.00 0.00 88 ARG A C 5
ATOM 8688 O O . ARG A 1 88 ? -3.946 9.523 8.362 1.00 0.00 88 ARG A O 5
ATOM 8709 N N . PRO A 1 89 ? -5.349 8.845 9.975 1.00 0.00 89 PRO A N 5
ATOM 8710 C CA . PRO A 1 89 ? -6.218 8.101 9.056 1.00 0.00 89 PRO A CA 5
ATOM 8711 C C . PRO A 1 89 ? -7.076 8.987 8.134 1.00 0.00 89 PRO A C 5
ATOM 8712 O O . PRO A 1 89 ? -7.478 8.537 7.062 1.00 0.00 89 PRO A O 5
ATOM 8723 N N . GLU A 1 90 ? -7.346 10.242 8.508 1.00 0.00 90 GLU A N 5
ATOM 8724 C CA . GLU A 1 90 ? -8.199 11.176 7.751 1.00 0.00 90 GLU A CA 5
ATOM 8725 C C . GLU A 1 90 ? -7.674 11.462 6.327 1.00 0.00 90 GLU A C 5
ATOM 8726 O O . GLU A 1 90 ? -8.393 11.159 5.370 1.00 0.00 90 GLU A O 5
ATOM 8738 N N . PRO A 1 91 ? -6.438 11.972 6.133 1.00 0.00 91 PRO A N 5
ATOM 8739 C CA . PRO A 1 91 ? -5.886 12.259 4.800 1.00 0.00 91 PRO A CA 5
ATOM 8740 C C . PRO A 1 91 ? -5.557 11.018 3.958 1.00 0.00 91 PRO A C 5
ATOM 8741 O O . PRO A 1 91 ? -5.110 11.157 2.823 1.00 0.00 91 PRO A O 5
ATOM 8752 N N . VAL A 1 92 ? -5.776 9.815 4.494 1.00 0.00 92 VAL A N 5
ATOM 8753 C CA . VAL A 1 92 ? -5.601 8.518 3.824 1.00 0.00 92 VAL A CA 5
ATOM 8754 C C . VAL A 1 92 ? -6.962 7.993 3.361 1.00 0.00 92 VAL A C 5
ATOM 8755 O O . VAL A 1 92 ? -7.158 7.741 2.174 1.00 0.00 92 VAL A O 5
ATOM 8768 N N . LYS A 1 93 ? -7.939 7.869 4.267 1.00 0.00 93 LYS A N 5
ATOM 8769 C CA . LYS A 1 93 ? -9.282 7.360 3.942 1.00 0.00 93 LYS A CA 5
ATOM 8770 C C . LYS A 1 93 ? -10.069 8.296 3.016 1.00 0.00 93 LYS A C 5
ATOM 8771 O O . LYS A 1 93 ? -10.687 7.839 2.057 1.00 0.00 93 LYS A O 5
ATOM 8790 N N . ALA A 1 94 ? -10.034 9.602 3.292 1.00 0.00 94 ALA A N 5
ATOM 8791 C CA . ALA A 1 94 ? -10.843 10.616 2.609 1.00 0.00 94 ALA A CA 5
ATOM 8792 C C . ALA A 1 94 ? -10.360 10.972 1.190 1.00 0.00 94 ALA A C 5
ATOM 8793 O O . ALA A 1 94 ? -11.028 11.738 0.490 1.00 0.00 94 ALA A O 5
ATOM 8800 N N . ILE A 1 95 ? -9.224 10.413 0.744 1.00 0.00 95 ILE A N 5
ATOM 8801 C CA . ILE A 1 95 ? -8.756 10.512 -0.650 1.00 0.00 95 ILE A CA 5
ATOM 8802 C C . ILE A 1 95 ? -9.859 10.055 -1.629 1.00 0.00 95 ILE A C 5
ATOM 8803 O O . ILE A 1 95 ? -10.032 10.659 -2.690 1.00 0.00 95 ILE A O 5
ATOM 8819 N N . CYS A 1 96 ? -10.645 9.041 -1.245 1.00 0.00 96 CYS A N 5
ATOM 8820 C CA . CYS A 1 96 ? -11.799 8.553 -2.002 1.00 0.00 96 CYS A CA 5
ATOM 8821 C C . CYS A 1 96 ? -13.145 8.869 -1.321 1.00 0.00 96 CYS A C 5
ATOM 8822 O O . CYS A 1 96 ? -13.220 9.098 -0.111 1.00 0.00 96 CYS A O 5
ATOM 8829 N N . LYS A 1 97 ? -14.225 8.857 -2.119 1.00 0.00 97 LYS A N 5
ATOM 8830 C CA . LYS A 1 97 ? -15.609 9.123 -1.693 1.00 0.00 97 LYS A CA 5
ATOM 8831 C C . LYS A 1 97 ? -16.609 8.475 -2.662 1.00 0.00 97 LYS A C 5
ATOM 8832 O O . LYS A 1 97 ? -16.781 8.940 -3.788 1.00 0.00 97 LYS A O 5
ATOM 8851 N N . GLY A 1 98 ? -17.209 7.354 -2.255 1.00 0.00 98 GLY A N 5
ATOM 8852 C CA . GLY A 1 98 ? -18.170 6.585 -3.066 1.00 0.00 98 GLY A CA 5
ATOM 8853 C C . GLY A 1 98 ? -17.537 5.567 -4.027 1.00 0.00 98 GLY A C 5
ATOM 8854 O O . GLY A 1 98 ? -18.255 4.923 -4.791 1.00 0.00 98 GLY A O 5
ATOM 8858 N N . ILE A 1 99 ? -16.208 5.404 -4.002 1.00 0.00 99 ILE A N 5
ATOM 8859 C CA . ILE A 1 99 ? -15.462 4.492 -4.885 1.00 0.00 99 ILE A CA 5
ATOM 8860 C C . ILE A 1 99 ? -15.654 3.028 -4.460 1.00 0.00 99 ILE A C 5
ATOM 8861 O O . ILE A 1 99 ? -15.216 2.611 -3.386 1.00 0.00 99 ILE A O 5
ATOM 8877 N N . ILE A 1 100 ? -16.289 2.241 -5.332 1.00 0.00 100 ILE A N 5
ATOM 8878 C CA . ILE A 1 100 ? -16.450 0.774 -5.236 1.00 0.00 100 ILE A CA 5
ATOM 8879 C C . ILE A 1 100 ? -15.572 0.052 -6.290 1.00 0.00 100 ILE A C 5
ATOM 8880 O O . ILE A 1 100 ? -15.299 -1.142 -6.187 1.00 0.00 100 ILE A O 5
ATOM 8896 N N . ALA A 1 101 ? -15.059 0.796 -7.277 1.00 0.00 101 ALA A N 5
ATOM 8897 C CA . ALA A 1 101 ? -14.376 0.331 -8.491 1.00 0.00 101 ALA A CA 5
ATOM 8898 C C . ALA A 1 101 ? -12.948 -0.241 -8.302 1.00 0.00 101 ALA A C 5
ATOM 8899 O O . ALA A 1 101 ? -12.279 -0.536 -9.295 1.00 0.00 101 ALA A O 5
ATOM 8906 N N . SER A 1 102 ? -12.461 -0.392 -7.062 1.00 0.00 102 SER A N 5
ATOM 8907 C CA . SER A 1 102 ? -11.073 -0.761 -6.726 1.00 0.00 102 SER A CA 5
ATOM 8908 C C . SER A 1 102 ? -10.027 0.130 -7.433 1.00 0.00 102 SER A C 5
ATOM 8909 O O . SER A 1 102 ? -9.255 -0.327 -8.281 1.00 0.00 102 SER A O 5
ATOM 8917 N N . LYS A 1 103 ? -9.998 1.426 -7.080 1.00 0.00 103 LYS A N 5
ATOM 8918 C CA . LYS A 1 103 ? -9.063 2.452 -7.595 1.00 0.00 103 LYS A CA 5
ATOM 8919 C C . LYS A 1 103 ? -8.889 3.596 -6.588 1.00 0.00 103 LYS A C 5
ATOM 8920 O O . LYS A 1 103 ? -9.751 3.804 -5.743 1.00 0.00 103 LYS A O 5
ATOM 8939 N N . ASN A 1 104 ? -7.791 4.346 -6.642 1.00 0.00 104 ASN A N 5
ATOM 8940 C CA . ASN A 1 104 ? -7.659 5.653 -5.989 1.00 0.00 104 ASN A CA 5
ATOM 8941 C C . ASN A 1 104 ? -6.853 6.644 -6.851 1.00 0.00 104 ASN A C 5
ATOM 8942 O O . ASN A 1 104 ? -6.533 6.363 -8.009 1.00 0.00 104 ASN A O 5
ATOM 8953 N N . VAL A 1 105 ? -6.497 7.794 -6.274 1.00 0.00 105 VAL A N 5
ATOM 8954 C CA . VAL A 1 105 ? -5.592 8.800 -6.847 1.00 0.00 105 VAL A CA 5
ATOM 8955 C C . VAL A 1 105 ? -4.462 9.068 -5.847 1.00 0.00 105 VAL A C 5
ATOM 8956 O O . VAL A 1 105 ? -4.693 9.093 -4.638 1.00 0.00 105 VAL A O 5
ATOM 8969 N N . LEU A 1 106 ? -3.237 9.273 -6.338 1.00 0.00 106 LEU A N 5
ATOM 8970 C CA . LEU A 1 106 ? -2.096 9.760 -5.554 1.00 0.00 106 LEU A CA 5
ATOM 8971 C C . LEU A 1 106 ? -2.454 11.021 -4.735 1.00 0.00 106 LEU A C 5
ATOM 8972 O O . LEU A 1 106 ? -3.155 11.912 -5.225 1.00 0.00 106 LEU A O 5
ATOM 8988 N N . THR A 1 107 ? -1.949 11.116 -3.502 1.00 0.00 107 THR A N 5
ATOM 8989 C CA . THR A 1 107 ? -2.078 12.331 -2.666 1.00 0.00 107 THR A CA 5
ATOM 8990 C C . THR A 1 107 ? -1.389 13.571 -3.272 1.00 0.00 107 THR A C 5
ATOM 8991 O O . THR A 1 107 ? -0.657 13.488 -4.259 1.00 0.00 107 THR A O 5
ATOM 9002 N N . THR A 1 108 ? -1.590 14.738 -2.652 1.00 0.00 108 THR A N 5
ATOM 9003 C CA . THR A 1 108 ? -1.010 16.034 -3.076 1.00 0.00 108 THR A CA 5
ATOM 9004 C C . THR A 1 108 ? -0.077 16.662 -2.024 1.00 0.00 108 THR A C 5
ATOM 9005 O O . THR A 1 108 ? 0.908 17.315 -2.377 1.00 0.00 108 THR A O 5
ATOM 9016 N N . SER A 1 109 ? -0.334 16.414 -0.736 1.00 0.00 109 SER A N 5
ATOM 9017 C CA . SER A 1 109 ? 0.472 16.875 0.408 1.00 0.00 109 SER A CA 5
ATOM 9018 C C . SER A 1 109 ? 1.755 16.052 0.591 1.00 0.00 109 SER A C 5
ATOM 9019 O O . SER A 1 109 ? 1.947 15.019 -0.052 1.00 0.00 109 SER A O 5
ATOM 9027 N N . GLU A 1 110 ? 2.644 16.489 1.486 1.00 0.00 110 GLU A N 5
ATOM 9028 C CA . GLU A 1 110 ? 3.949 15.860 1.737 1.00 0.00 110 GLU A CA 5
ATOM 9029 C C . GLU A 1 110 ? 4.070 15.362 3.188 1.00 0.00 110 GLU A C 5
ATOM 9030 O O . GLU A 1 110 ? 4.263 16.141 4.123 1.00 0.00 110 GLU A O 5
ATOM 9042 N N . PHE A 1 111 ? 3.914 14.050 3.372 1.00 0.00 111 PHE A N 5
ATOM 9043 C CA . PHE A 1 111 ? 3.904 13.354 4.667 1.00 0.00 111 PHE A CA 5
ATOM 9044 C C . PHE A 1 111 ? 5.292 12.792 5.004 1.00 0.00 111 PHE A C 5
ATOM 9045 O O . PHE A 1 111 ? 6.128 12.621 4.113 1.00 0.00 111 PHE A O 5
ATOM 9062 N N . TYR A 1 112 ? 5.543 12.472 6.277 1.00 0.00 112 TYR A N 5
ATOM 9063 C CA . TYR A 1 112 ? 6.826 11.928 6.733 1.00 0.00 112 TYR A CA 5
ATOM 9064 C C . TYR A 1 112 ? 6.962 10.452 6.324 1.00 0.00 112 TYR A C 5
ATOM 9065 O O . TYR A 1 112 ? 6.386 9.559 6.953 1.00 0.00 112 TYR A O 5
ATOM 9083 N N . LEU A 1 113 ? 7.715 10.199 5.251 1.00 0.00 113 LEU A N 5
ATOM 9084 C CA . LEU A 1 113 ? 7.971 8.863 4.708 1.00 0.00 113 LEU A CA 5
ATOM 9085 C C . LEU A 1 113 ? 9.238 8.230 5.306 1.00 0.00 113 LEU A C 5
ATOM 9086 O O . LEU A 1 113 ? 10.317 8.828 5.313 1.00 0.00 113 LEU A O 5
ATOM 9102 N N . SER A 1 114 ? 9.100 7.000 5.795 1.00 0.00 114 SER A N 5
ATOM 9103 C CA . SER A 1 114 ? 10.138 6.237 6.493 1.00 0.00 114 SER A CA 5
ATOM 9104 C C . SER A 1 114 ? 10.250 4.832 5.894 1.00 0.00 114 SER A C 5
ATOM 9105 O O . SER A 1 114 ? 9.545 3.906 6.293 1.00 0.00 114 SER A O 5
ATOM 9113 N N . ASP A 1 115 ? 11.107 4.676 4.885 1.00 0.00 115 ASP A N 5
ATOM 9114 C CA . ASP A 1 115 ? 11.460 3.368 4.327 1.00 0.00 115 ASP A CA 5
ATOM 9115 C C . ASP A 1 115 ? 12.656 2.743 5.071 1.00 0.00 115 ASP A C 5
ATOM 9116 O O . ASP A 1 115 ? 13.461 3.432 5.707 1.00 0.00 115 ASP A O 5
ATOM 9125 N N . CYS A 1 116 ? 12.799 1.423 4.935 1.00 0.00 116 CYS A N 5
ATOM 9126 C CA . CYS A 1 116 ? 14.001 0.659 5.265 1.00 0.00 116 CYS A CA 5
ATOM 9127 C C . CYS A 1 116 ? 14.096 -0.514 4.290 1.00 0.00 116 CYS A C 5
ATOM 9128 O O . CYS A 1 116 ? 13.070 -1.093 3.940 1.00 0.00 116 CYS A O 5
ATOM 9135 N N . ASN A 1 117 ? 15.308 -0.873 3.859 1.00 0.00 117 ASN A N 5
ATOM 9136 C CA . ASN A 1 117 ? 15.564 -1.938 2.880 1.00 0.00 117 ASN A CA 5
ATOM 9137 C C . ASN A 1 117 ? 16.688 -2.850 3.388 1.00 0.00 117 ASN A C 5
ATOM 9138 O O . ASN A 1 117 ? 17.731 -2.345 3.807 1.00 0.00 117 ASN A O 5
ATOM 9149 N N . VAL A 1 118 ? 16.474 -4.169 3.402 1.00 0.00 118 VAL A N 5
ATOM 9150 C CA . VAL A 1 118 ? 17.438 -5.158 3.937 1.00 0.00 118 VAL A CA 5
ATOM 9151 C C . VAL A 1 118 ? 18.797 -5.068 3.227 1.00 0.00 118 VAL A C 5
ATOM 9152 O O . VAL A 1 118 ? 18.869 -4.791 2.026 1.00 0.00 118 VAL A O 5
ATOM 9165 N N . THR A 1 119 ? 19.878 -5.346 3.962 1.00 0.00 119 THR A N 5
ATOM 9166 C CA . THR A 1 119 ? 21.251 -5.410 3.425 1.00 0.00 119 THR A CA 5
ATOM 9167 C C . THR A 1 119 ? 22.034 -6.615 3.968 1.00 0.00 119 THR A C 5
ATOM 9168 O O . THR A 1 119 ? 22.443 -6.656 5.131 1.00 0.00 119 THR A O 5
ATOM 9179 N N . SER A 1 120 ? 22.178 -7.648 3.127 1.00 0.00 120 SER A N 5
ATOM 9180 C CA . SER A 1 120 ? 22.888 -8.915 3.402 1.00 0.00 120 SER A CA 5
ATOM 9181 C C . SER A 1 120 ? 24.385 -8.727 3.693 1.00 0.00 120 SER A C 5
ATOM 9182 O O . SER A 1 120 ? 24.870 -9.304 4.694 1.00 0.00 120 SER A O 5
ATOM 9191 N N . ARG A 1 1 ? 17.694 -5.990 18.208 1.00 0.00 1 ARG A N 6
ATOM 9192 C CA . ARG A 1 1 ? 18.347 -6.040 16.867 1.00 0.00 1 ARG A CA 6
ATOM 9193 C C . ARG A 1 1 ? 17.954 -7.308 16.083 1.00 0.00 1 ARG A C 6
ATOM 9194 O O . ARG A 1 1 ? 18.683 -8.301 16.143 1.00 0.00 1 ARG A O 6
ATOM 9217 N N . PRO A 1 2 ? 16.816 -7.334 15.352 1.00 0.00 2 PRO A N 6
ATOM 9218 C CA . PRO A 1 2 ? 16.390 -8.544 14.632 1.00 0.00 2 PRO A CA 6
ATOM 9219 C C . PRO A 1 2 ? 17.234 -8.809 13.373 1.00 0.00 2 PRO A C 6
ATOM 9220 O O . PRO A 1 2 ? 17.706 -9.927 13.158 1.00 0.00 2 PRO A O 6
ATOM 9231 N N . CYS A 1 3 ? 17.416 -7.778 12.543 1.00 0.00 3 CYS A N 6
ATOM 9232 C CA . CYS A 1 3 ? 18.126 -7.792 11.260 1.00 0.00 3 CYS A CA 6
ATOM 9233 C C . CYS A 1 3 ? 18.844 -6.442 11.035 1.00 0.00 3 CYS A C 6
ATOM 9234 O O . CYS A 1 3 ? 18.698 -5.516 11.838 1.00 0.00 3 CYS A O 6
ATOM 9241 N N . LYS A 1 4 ? 19.612 -6.319 9.946 1.00 0.00 4 LYS A N 6
ATOM 9242 C CA . LYS A 1 4 ? 20.381 -5.112 9.588 1.00 0.00 4 LYS A CA 6
ATOM 9243 C C . LYS A 1 4 ? 19.727 -4.384 8.412 1.00 0.00 4 LYS A C 6
ATOM 9244 O O . LYS A 1 4 ? 19.467 -5.000 7.378 1.00 0.00 4 LYS A O 6
ATOM 9263 N N . TYR A 1 5 ? 19.489 -3.079 8.555 1.00 0.00 5 TYR A N 6
ATOM 9264 C CA . TYR A 1 5 ? 18.820 -2.234 7.555 1.00 0.00 5 TYR A CA 6
ATOM 9265 C C . TYR A 1 5 ? 19.535 -0.888 7.342 1.00 0.00 5 TYR A C 6
ATOM 9266 O O . TYR A 1 5 ? 20.267 -0.399 8.207 1.00 0.00 5 TYR A O 6
ATOM 9284 N N . LYS A 1 6 ? 19.283 -0.281 6.179 1.00 0.00 6 LYS A N 6
ATOM 9285 C CA . LYS A 1 6 ? 19.807 1.011 5.708 1.00 0.00 6 LYS A CA 6
ATOM 9286 C C . LYS A 1 6 ? 18.903 2.173 6.140 1.00 0.00 6 LYS A C 6
ATOM 9287 O O . LYS A 1 6 ? 17.701 1.995 6.349 1.00 0.00 6 LYS A O 6
ATOM 9306 N N . LEU A 1 7 ? 19.478 3.371 6.224 1.00 0.00 7 LEU A N 6
ATOM 9307 C CA . LEU A 1 7 ? 18.826 4.601 6.694 1.00 0.00 7 LEU A CA 6
ATOM 9308 C C . LEU A 1 7 ? 18.239 5.391 5.504 1.00 0.00 7 LEU A C 6
ATOM 9309 O O . LEU A 1 7 ? 18.983 6.003 4.734 1.00 0.00 7 LEU A O 6
ATOM 9325 N N . LYS A 1 8 ? 16.907 5.359 5.332 1.00 0.00 8 LYS A N 6
ATOM 9326 C CA . LYS A 1 8 ? 16.180 5.984 4.209 1.00 0.00 8 LYS A CA 6
ATOM 9327 C C . LYS A 1 8 ? 14.969 6.808 4.684 1.00 0.00 8 LYS A C 6
ATOM 9328 O O . LYS A 1 8 ? 13.911 6.262 5.002 1.00 0.00 8 LYS A O 6
ATOM 9347 N N . LYS A 1 9 ? 15.125 8.135 4.723 1.00 0.00 9 LYS A N 6
ATOM 9348 C CA . LYS A 1 9 ? 14.079 9.114 5.085 1.00 0.00 9 LYS A CA 6
ATOM 9349 C C . LYS A 1 9 ? 13.711 9.992 3.885 1.00 0.00 9 LYS A C 6
ATOM 9350 O O . LYS A 1 9 ? 14.598 10.466 3.170 1.00 0.00 9 LYS A O 6
ATOM 9369 N N . SER A 1 10 ? 12.415 10.233 3.703 1.00 0.00 10 SER A N 6
ATOM 9370 C CA . SER A 1 10 ? 11.833 11.062 2.633 1.00 0.00 10 SER A CA 6
ATOM 9371 C C . SER A 1 10 ? 10.634 11.871 3.152 1.00 0.00 10 SER A C 6
ATOM 9372 O O . SER A 1 10 ? 10.126 11.620 4.248 1.00 0.00 10 SER A O 6
ATOM 9380 N N . THR A 1 11 ? 10.139 12.832 2.366 1.00 0.00 11 THR A N 6
ATOM 9381 C CA . THR A 1 11 ? 8.934 13.609 2.712 1.00 0.00 11 THR A CA 6
ATOM 9382 C C . THR A 1 11 ? 8.097 13.921 1.472 1.00 0.00 11 THR A C 6
ATOM 9383 O O . THR A 1 11 ? 8.475 14.768 0.663 1.00 0.00 11 THR A O 6
ATOM 9394 N N . ASN A 1 12 ? 6.986 13.201 1.291 1.00 0.00 12 ASN A N 6
ATOM 9395 C CA . ASN A 1 12 ? 6.162 13.221 0.073 1.00 0.00 12 ASN A CA 6
ATOM 9396 C C . ASN A 1 12 ? 4.811 12.488 0.230 1.00 0.00 12 ASN A C 6
ATOM 9397 O O . ASN A 1 12 ? 4.573 11.803 1.220 1.00 0.00 12 ASN A O 6
ATOM 9408 N N . LYS A 1 13 ? 3.957 12.615 -0.790 1.00 0.00 13 LYS A N 6
ATOM 9409 C CA . LYS A 1 13 ? 2.740 11.833 -1.085 1.00 0.00 13 LYS A CA 6
ATOM 9410 C C . LYS A 1 13 ? 2.975 10.320 -1.211 1.00 0.00 13 LYS A C 6
ATOM 9411 O O . LYS A 1 13 ? 4.113 9.851 -1.282 1.00 0.00 13 LYS A O 6
ATOM 9430 N N . PHE A 1 14 ? 1.886 9.561 -1.276 1.00 0.00 14 PHE A N 6
ATOM 9431 C CA . PHE A 1 14 ? 1.837 8.099 -1.412 1.00 0.00 14 PHE A CA 6
ATOM 9432 C C . PHE A 1 14 ? 0.635 7.655 -2.259 1.00 0.00 14 PHE A C 6
ATOM 9433 O O . PHE A 1 14 ? -0.402 8.323 -2.292 1.00 0.00 14 PHE A O 6
ATOM 9450 N N . CYS A 1 15 ? 0.763 6.526 -2.959 1.00 0.00 15 CYS A N 6
ATOM 9451 C CA . CYS A 1 15 ? -0.320 5.942 -3.758 1.00 0.00 15 CYS A CA 6
ATOM 9452 C C . CYS A 1 15 ? -0.824 4.614 -3.179 1.00 0.00 15 CYS A C 6
ATOM 9453 O O . CYS A 1 15 ? -0.063 3.813 -2.628 1.00 0.00 15 CYS A O 6
ATOM 9460 N N . VAL A 1 16 ? -2.126 4.384 -3.345 1.00 0.00 16 VAL A N 6
ATOM 9461 C CA . VAL A 1 16 ? -2.906 3.266 -2.766 1.00 0.00 16 VAL A CA 6
ATOM 9462 C C . VAL A 1 16 ? -4.077 2.851 -3.684 1.00 0.00 16 VAL A C 6
ATOM 9463 O O . VAL A 1 16 ? -4.249 3.425 -4.759 1.00 0.00 16 VAL A O 6
ATOM 9476 N N . THR A 1 17 ? -4.910 1.885 -3.269 1.00 0.00 17 THR A N 6
ATOM 9477 C CA . THR A 1 17 ? -6.109 1.419 -4.008 1.00 0.00 17 THR A CA 6
ATOM 9478 C C . THR A 1 17 ? -7.364 1.425 -3.125 1.00 0.00 17 THR A C 6
ATOM 9479 O O . THR A 1 17 ? -7.417 0.695 -2.135 1.00 0.00 17 THR A O 6
ATOM 9490 N N . CYS A 1 18 ? -8.371 2.246 -3.458 1.00 0.00 18 CYS A N 6
ATOM 9491 C CA . CYS A 1 18 ? -9.652 2.308 -2.745 1.00 0.00 18 CYS A CA 6
ATOM 9492 C C . CYS A 1 18 ? -10.617 1.232 -3.237 1.00 0.00 18 CYS A C 6
ATOM 9493 O O . CYS A 1 18 ? -10.872 1.117 -4.435 1.00 0.00 18 CYS A O 6
ATOM 9500 N N . GLU A 1 19 ? -11.200 0.489 -2.305 1.00 0.00 19 GLU A N 6
ATOM 9501 C CA . GLU A 1 19 ? -12.230 -0.513 -2.558 1.00 0.00 19 GLU A CA 6
ATOM 9502 C C . GLU A 1 19 ? -13.325 -0.382 -1.493 1.00 0.00 19 GLU A C 6
ATOM 9503 O O . GLU A 1 19 ? -13.076 -0.581 -0.305 1.00 0.00 19 GLU A O 6
ATOM 9515 N N . ASN A 1 20 ? -14.534 -0.010 -1.922 1.00 0.00 20 ASN A N 6
ATOM 9516 C CA . ASN A 1 20 ? -15.671 0.322 -1.049 1.00 0.00 20 ASN A CA 6
ATOM 9517 C C . ASN A 1 20 ? -15.345 1.472 -0.062 1.00 0.00 20 ASN A C 6
ATOM 9518 O O . ASN A 1 20 ? -15.493 1.348 1.155 1.00 0.00 20 ASN A O 6
ATOM 9529 N N . GLN A 1 21 ? -14.946 2.625 -0.618 1.00 0.00 21 GLN A N 6
ATOM 9530 C CA . GLN A 1 21 ? -14.767 3.927 0.055 1.00 0.00 21 GLN A CA 6
ATOM 9531 C C . GLN A 1 21 ? -13.655 3.953 1.127 1.00 0.00 21 GLN A C 6
ATOM 9532 O O . GLN A 1 21 ? -13.704 4.749 2.069 1.00 0.00 21 GLN A O 6
ATOM 9546 N N . ALA A 1 22 ? -12.654 3.079 0.998 1.00 0.00 22 ALA A N 6
ATOM 9547 C CA . ALA A 1 22 ? -11.560 2.914 1.938 1.00 0.00 22 ALA A CA 6
ATOM 9548 C C . ALA A 1 22 ? -10.371 2.227 1.231 1.00 0.00 22 ALA A C 6
ATOM 9549 O O . ALA A 1 22 ? -10.572 1.267 0.480 1.00 0.00 22 ALA A O 6
ATOM 9556 N N . PRO A 1 23 ? -9.135 2.716 1.409 1.00 0.00 23 PRO A N 6
ATOM 9557 C CA . PRO A 1 23 ? -7.940 2.117 0.824 1.00 0.00 23 PRO A CA 6
ATOM 9558 C C . PRO A 1 23 ? -7.493 0.829 1.537 1.00 0.00 23 PRO A C 6
ATOM 9559 O O . PRO A 1 23 ? -6.978 0.855 2.653 1.00 0.00 23 PRO A O 6
ATOM 9570 N N . VAL A 1 24 ? -7.679 -0.312 0.867 1.00 0.00 24 VAL A N 6
ATOM 9571 C CA . VAL A 1 24 ? -7.308 -1.666 1.320 1.00 0.00 24 VAL A CA 6
ATOM 9572 C C . VAL A 1 24 ? -6.083 -2.222 0.576 1.00 0.00 24 VAL A C 6
ATOM 9573 O O . VAL A 1 24 ? -5.863 -3.428 0.588 1.00 0.00 24 VAL A O 6
ATOM 9586 N N . HIS A 1 25 ? -5.283 -1.387 -0.108 1.00 0.00 25 HIS A N 6
ATOM 9587 C CA . HIS A 1 25 ? -4.051 -1.836 -0.783 1.00 0.00 25 HIS A CA 6
ATOM 9588 C C . HIS A 1 25 ? -3.038 -0.705 -0.896 1.00 0.00 25 HIS A C 6
ATOM 9589 O O . HIS A 1 25 ? -3.419 0.430 -1.183 1.00 0.00 25 HIS A O 6
ATOM 9604 N N . PHE A 1 26 ? -1.755 -1.017 -0.749 1.00 0.00 26 PHE A N 6
ATOM 9605 C CA . PHE A 1 26 ? -0.667 -0.087 -1.062 1.00 0.00 26 PHE A CA 6
ATOM 9606 C C . PHE A 1 26 ? -0.329 -0.142 -2.560 1.00 0.00 26 PHE A C 6
ATOM 9607 O O . PHE A 1 26 ? -0.552 -1.169 -3.209 1.00 0.00 26 PHE A O 6
ATOM 9624 N N . VAL A 1 27 ? 0.226 0.944 -3.106 1.00 0.00 27 VAL A N 6
ATOM 9625 C CA . VAL A 1 27 ? 0.843 0.959 -4.448 1.00 0.00 27 VAL A CA 6
ATOM 9626 C C . VAL A 1 27 ? 2.296 1.448 -4.416 1.00 0.00 27 VAL A C 6
ATOM 9627 O O . VAL A 1 27 ? 3.177 0.748 -4.919 1.00 0.00 27 VAL A O 6
ATOM 9640 N N . GLY A 1 28 ? 2.568 2.642 -3.874 1.00 0.00 28 GLY A N 6
ATOM 9641 C CA . GLY A 1 28 ? 3.891 3.265 -3.990 1.00 0.00 28 GLY A CA 6
ATOM 9642 C C . GLY A 1 28 ? 4.034 4.620 -3.293 1.00 0.00 28 GLY A C 6
ATOM 9643 O O . GLY A 1 28 ? 3.156 5.063 -2.553 1.00 0.00 28 GLY A O 6
ATOM 9647 N N . VAL A 1 29 ? 5.175 5.272 -3.521 1.00 0.00 29 VAL A N 6
ATOM 9648 C CA . VAL A 1 29 ? 5.642 6.470 -2.802 1.00 0.00 29 VAL A CA 6
ATOM 9649 C C . VAL A 1 29 ? 5.996 7.588 -3.787 1.00 0.00 29 VAL A C 6
ATOM 9650 O O . VAL A 1 29 ? 6.818 7.389 -4.683 1.00 0.00 29 VAL A O 6
ATOM 9663 N N . GLY A 1 30 ? 5.365 8.760 -3.642 1.00 0.00 30 GLY A N 6
ATOM 9664 C CA . GLY A 1 30 ? 5.592 9.950 -4.479 1.00 0.00 30 GLY A CA 6
ATOM 9665 C C . GLY A 1 30 ? 5.172 9.826 -5.956 1.00 0.00 30 GLY A C 6
ATOM 9666 O O . GLY A 1 30 ? 5.361 10.766 -6.728 1.00 0.00 30 GLY A O 6
ATOM 9670 N N . SER A 1 31 ? 4.624 8.674 -6.348 1.00 0.00 31 SER A N 6
ATOM 9671 C CA . SER A 1 31 ? 4.239 8.222 -7.693 1.00 0.00 31 SER A CA 6
ATOM 9672 C C . SER A 1 31 ? 3.343 6.979 -7.565 1.00 0.00 31 SER A C 6
ATOM 9673 O O . SER A 1 31 ? 3.272 6.371 -6.493 1.00 0.00 31 SER A O 6
ATOM 9681 N N . CYS A 1 32 ? 2.670 6.581 -8.648 1.00 0.00 32 CYS A N 6
ATOM 9682 C CA . CYS A 1 32 ? 1.765 5.429 -8.684 1.00 0.00 32 CYS A CA 6
ATOM 9683 C C . CYS A 1 32 ? 2.174 4.434 -9.787 1.00 0.00 32 CYS A C 6
ATOM 9684 O O . CYS A 1 32 ? 2.104 4.755 -10.977 1.00 0.00 32 CYS A O 6
ATOM 9691 N N . GLY A 1 33 ? 2.647 3.244 -9.399 1.00 0.00 33 GLY A N 6
ATOM 9692 C CA . GLY A 1 33 ? 3.185 2.224 -10.311 1.00 0.00 33 GLY A CA 6
ATOM 9693 C C . GLY A 1 33 ? 2.160 1.148 -10.695 1.00 0.00 33 GLY A C 6
ATOM 9694 O O . GLY A 1 33 ? 1.310 0.768 -9.887 1.00 0.00 33 GLY A O 6
ATOM 9698 N N . SER A 1 34 ? 2.259 0.626 -11.920 1.00 0.00 34 SER A N 6
ATOM 9699 C CA . SER A 1 34 ? 1.431 -0.472 -12.441 1.00 0.00 34 SER A CA 6
ATOM 9700 C C . SER A 1 34 ? 2.163 -1.273 -13.535 1.00 0.00 34 SER A C 6
ATOM 9701 O O . SER A 1 34 ? 3.210 -0.850 -14.037 1.00 0.00 34 SER A O 6
ATOM 9709 N N . GLY A 1 35 ? 1.611 -2.426 -13.918 1.00 0.00 35 GLY A N 6
ATOM 9710 C CA . GLY A 1 35 ? 2.117 -3.305 -14.979 1.00 0.00 35 GLY A CA 6
ATOM 9711 C C . GLY A 1 35 ? 1.500 -4.711 -14.956 1.00 0.00 35 GLY A C 6
ATOM 9712 O O . GLY A 1 35 ? 0.806 -5.093 -14.008 1.00 0.00 35 GLY A O 6
ATOM 9716 N N . GLY A 1 36 ? 1.768 -5.494 -16.005 1.00 0.00 36 GLY A N 6
ATOM 9717 C CA . GLY A 1 36 ? 1.254 -6.856 -16.204 1.00 0.00 36 GLY A CA 6
ATOM 9718 C C . GLY A 1 36 ? 2.277 -7.931 -15.825 1.00 0.00 36 GLY A C 6
ATOM 9719 O O . GLY A 1 36 ? 2.970 -8.460 -16.697 1.00 0.00 36 GLY A O 6
ATOM 9723 N N . SER A 1 37 ? 2.380 -8.248 -14.529 1.00 0.00 37 SER A N 6
ATOM 9724 C CA . SER A 1 37 ? 3.263 -9.295 -13.984 1.00 0.00 37 SER A CA 6
ATOM 9725 C C . SER A 1 37 ? 2.602 -10.090 -12.842 1.00 0.00 37 SER A C 6
ATOM 9726 O O . SER A 1 37 ? 1.533 -9.724 -12.344 1.00 0.00 37 SER A O 6
ATOM 9734 N N . GLY A 1 38 ? 3.237 -11.187 -12.419 1.00 0.00 38 GLY A N 6
ATOM 9735 C CA . GLY A 1 38 ? 2.737 -12.170 -11.443 1.00 0.00 38 GLY A CA 6
ATOM 9736 C C . GLY A 1 38 ? 3.176 -11.942 -9.989 1.00 0.00 38 GLY A C 6
ATOM 9737 O O . GLY A 1 38 ? 3.051 -12.847 -9.162 1.00 0.00 38 GLY A O 6
ATOM 9741 N N . ILE A 1 39 ? 3.731 -10.766 -9.676 1.00 0.00 39 ILE A N 6
ATOM 9742 C CA . ILE A 1 39 ? 4.315 -10.405 -8.372 1.00 0.00 39 ILE A CA 6
ATOM 9743 C C . ILE A 1 39 ? 3.272 -10.506 -7.243 1.00 0.00 39 ILE A C 6
ATOM 9744 O O . ILE A 1 39 ? 2.136 -10.039 -7.374 1.00 0.00 39 ILE A O 6
ATOM 9760 N N . PHE A 1 40 ? 3.683 -11.097 -6.118 1.00 0.00 40 PHE A N 6
ATOM 9761 C CA . PHE A 1 40 ? 2.872 -11.302 -4.907 1.00 0.00 40 PHE A CA 6
ATOM 9762 C C . PHE A 1 40 ? 3.689 -11.175 -3.596 1.00 0.00 40 PHE A C 6
ATOM 9763 O O . PHE A 1 40 ? 3.294 -11.685 -2.548 1.00 0.00 40 PHE A O 6
ATOM 9780 N N . LEU A 1 41 ? 4.862 -10.528 -3.638 1.00 0.00 41 LEU A N 6
ATOM 9781 C CA . LEU A 1 41 ? 5.791 -10.425 -2.496 1.00 0.00 41 LEU A CA 6
ATOM 9782 C C . LEU A 1 41 ? 5.251 -9.578 -1.321 1.00 0.00 41 LEU A C 6
ATOM 9783 O O . LEU A 1 41 ? 5.671 -9.758 -0.177 1.00 0.00 41 LEU A O 6
ATOM 9799 N N . GLU A 1 42 ? 4.328 -8.656 -1.596 1.00 0.00 42 GLU A N 6
ATOM 9800 C CA . GLU A 1 42 ? 3.597 -7.837 -0.616 1.00 0.00 42 GLU A CA 6
ATOM 9801 C C . GLU A 1 42 ? 2.529 -8.623 0.182 1.00 0.00 42 GLU A C 6
ATOM 9802 O O . GLU A 1 42 ? 2.177 -9.755 -0.156 1.00 0.00 42 GLU A O 6
ATOM 9814 N N . THR A 1 43 ? 1.962 -8.007 1.231 1.00 0.00 43 THR A N 6
ATOM 9815 C CA . THR A 1 43 ? 0.845 -8.588 2.018 1.00 0.00 43 THR A CA 6
ATOM 9816 C C . THR A 1 43 ? -0.419 -8.806 1.166 1.00 0.00 43 THR A C 6
ATOM 9817 O O . THR A 1 43 ? -1.157 -9.769 1.375 1.00 0.00 43 THR A O 6
ATOM 9828 N N . SER A 1 44 ? -0.653 -7.918 0.190 1.00 0.00 44 SER A N 6
ATOM 9829 C CA . SER A 1 44 ? -1.815 -7.856 -0.711 1.00 0.00 44 SER A CA 6
ATOM 9830 C C . SER A 1 44 ? -3.172 -7.957 0.014 1.00 0.00 44 SER A C 6
ATOM 9831 O O . SER A 1 44 ? -3.892 -8.955 -0.052 1.00 0.00 44 SER A O 6
ATOM 9839 N N . LEU A 1 45 ? -3.523 -6.876 0.722 1.00 0.00 45 LEU A N 6
ATOM 9840 C CA . LEU A 1 45 ? -4.711 -6.742 1.581 1.00 0.00 45 LEU A CA 6
ATOM 9841 C C . LEU A 1 45 ? -6.076 -6.716 0.839 1.00 0.00 45 LEU A C 6
ATOM 9842 O O . LEU A 1 45 ? -7.123 -6.630 1.482 1.00 0.00 45 LEU A O 6
ATOM 9858 N N . SER A 1 46 ? -6.096 -6.818 -0.494 1.00 0.00 46 SER A N 6
ATOM 9859 C CA . SER A 1 46 ? -7.305 -6.799 -1.341 1.00 0.00 46 SER A CA 6
ATOM 9860 C C . SER A 1 46 ? -8.279 -7.953 -1.073 1.00 0.00 46 SER A C 6
ATOM 9861 O O . SER A 1 46 ? -9.495 -7.761 -1.133 1.00 0.00 46 SER A O 6
ATOM 9869 N N . ALA A 1 47 ? -7.757 -9.143 -0.766 1.00 0.00 47 ALA A N 6
ATOM 9870 C CA . ALA A 1 47 ? -8.520 -10.361 -0.491 1.00 0.00 47 ALA A CA 6
ATOM 9871 C C . ALA A 1 47 ? -8.069 -11.009 0.830 1.00 0.00 47 ALA A C 6
ATOM 9872 O O . ALA A 1 47 ? -6.928 -11.462 0.960 1.00 0.00 47 ALA A O 6
ATOM 9879 N N . GLY A 1 48 ? -8.963 -11.023 1.825 1.00 0.00 48 GLY A N 6
ATOM 9880 C CA . GLY A 1 48 ? -8.720 -11.566 3.170 1.00 0.00 48 GLY A CA 6
ATOM 9881 C C . GLY A 1 48 ? -8.324 -10.527 4.231 1.00 0.00 48 GLY A C 6
ATOM 9882 O O . GLY A 1 48 ? -8.118 -10.897 5.391 1.00 0.00 48 GLY A O 6
ATOM 9886 N N . SER A 1 49 ? -8.238 -9.240 3.869 1.00 0.00 49 SER A N 6
ATOM 9887 C CA . SER A 1 49 ? -7.963 -8.114 4.779 1.00 0.00 49 SER A CA 6
ATOM 9888 C C . SER A 1 49 ? -8.864 -6.906 4.467 1.00 0.00 49 SER A C 6
ATOM 9889 O O . SER A 1 49 ? -9.820 -7.007 3.692 1.00 0.00 49 SER A O 6
ATOM 9897 N N . ASP A 1 50 ? -8.606 -5.767 5.112 1.00 0.00 50 ASP A N 6
ATOM 9898 C CA . ASP A 1 50 ? -9.399 -4.543 5.038 1.00 0.00 50 ASP A CA 6
ATOM 9899 C C . ASP A 1 50 ? -8.525 -3.309 5.353 1.00 0.00 50 ASP A C 6
ATOM 9900 O O . ASP A 1 50 ? -7.384 -3.409 5.815 1.00 0.00 50 ASP A O 6
ATOM 9909 N N . TRP A 1 51 ? -9.090 -2.125 5.161 1.00 0.00 51 TRP A N 6
ATOM 9910 C CA . TRP A 1 51 ? -8.542 -0.820 5.541 1.00 0.00 51 TRP A CA 6
ATOM 9911 C C . TRP A 1 51 ? -8.231 -0.733 7.046 1.00 0.00 51 TRP A C 6
ATOM 9912 O O . TRP A 1 51 ? -7.230 -0.138 7.454 1.00 0.00 51 TRP A O 6
ATOM 9933 N N . LEU A 1 52 ? -9.060 -1.365 7.884 1.00 0.00 52 LEU A N 6
ATOM 9934 C CA . LEU A 1 52 ? -8.902 -1.419 9.343 1.00 0.00 52 LEU A CA 6
ATOM 9935 C C . LEU A 1 52 ? -7.568 -2.071 9.768 1.00 0.00 52 LEU A C 6
ATOM 9936 O O . LEU A 1 52 ? -6.972 -1.669 10.771 1.00 0.00 52 LEU A O 6
ATOM 9952 N N . THR A 1 53 ? -7.071 -3.032 8.979 1.00 0.00 53 THR A N 6
ATOM 9953 C CA . THR A 1 53 ? -5.749 -3.672 9.128 1.00 0.00 53 THR A CA 6
ATOM 9954 C C . THR A 1 53 ? -4.637 -2.996 8.315 1.00 0.00 53 THR A C 6
ATOM 9955 O O . THR A 1 53 ? -3.487 -2.997 8.751 1.00 0.00 53 THR A O 6
ATOM 9966 N N . PHE A 1 54 ? -4.958 -2.359 7.179 1.00 0.00 54 PHE A N 6
ATOM 9967 C CA . PHE A 1 54 ? -4.020 -1.607 6.327 1.00 0.00 54 PHE A CA 6
ATOM 9968 C C . PHE A 1 54 ? -3.224 -0.559 7.112 1.00 0.00 54 PHE A C 6
ATOM 9969 O O . PHE A 1 54 ? -2.001 -0.479 6.986 1.00 0.00 54 PHE A O 6
ATOM 9986 N N . GLN A 1 55 ? -3.915 0.202 7.963 1.00 0.00 55 GLN A N 6
ATOM 9987 C CA . GLN A 1 55 ? -3.316 1.184 8.869 1.00 0.00 55 GLN A CA 6
ATOM 9988 C C . GLN A 1 55 ? -2.252 0.529 9.755 1.00 0.00 55 GLN A C 6
ATOM 9989 O O . GLN A 1 55 ? -1.076 0.879 9.669 1.00 0.00 55 GLN A O 6
ATOM 10003 N N . LYS A 1 56 ? -2.647 -0.462 10.566 1.00 0.00 56 LYS A N 6
ATOM 10004 C CA . LYS A 1 56 ? -1.743 -1.149 11.518 1.00 0.00 56 LYS A CA 6
ATOM 10005 C C . LYS A 1 56 ? -0.520 -1.805 10.854 1.00 0.00 56 LYS A C 6
ATOM 10006 O O . LYS A 1 56 ? 0.509 -1.971 11.509 1.00 0.00 56 LYS A O 6
ATOM 10025 N N . LYS A 1 57 ? -0.614 -2.162 9.566 1.00 0.00 57 LYS A N 6
ATOM 10026 C CA . LYS A 1 57 ? 0.467 -2.784 8.778 1.00 0.00 57 LYS A CA 6
ATOM 10027 C C . LYS A 1 57 ? 1.650 -1.842 8.501 1.00 0.00 57 LYS A C 6
ATOM 10028 O O . LYS A 1 57 ? 2.795 -2.203 8.770 1.00 0.00 57 LYS A O 6
ATOM 10047 N N . HIS A 1 58 ? 1.387 -0.665 7.924 1.00 0.00 58 HIS A N 6
ATOM 10048 C CA . HIS A 1 58 ? 2.414 0.250 7.381 1.00 0.00 58 HIS A CA 6
ATOM 10049 C C . HIS A 1 58 ? 2.159 1.752 7.604 1.00 0.00 58 HIS A C 6
ATOM 10050 O O . HIS A 1 58 ? 2.820 2.601 7.006 1.00 0.00 58 HIS A O 6
ATOM 10065 N N . ILE A 1 59 ? 1.242 2.109 8.496 1.00 0.00 59 ILE A N 6
ATOM 10066 C CA . ILE A 1 59 ? 0.955 3.502 8.885 1.00 0.00 59 ILE A CA 6
ATOM 10067 C C . ILE A 1 59 ? 1.045 3.652 10.408 1.00 0.00 59 ILE A C 6
ATOM 10068 O O . ILE A 1 59 ? 0.710 2.741 11.167 1.00 0.00 59 ILE A O 6
ATOM 10084 N N . THR A 1 60 ? 1.500 4.818 10.864 1.00 0.00 60 THR A N 6
ATOM 10085 C CA . THR A 1 60 ? 1.452 5.207 12.281 1.00 0.00 60 THR A CA 6
ATOM 10086 C C . THR A 1 60 ? 1.141 6.693 12.466 1.00 0.00 60 THR A C 6
ATOM 10087 O O . THR A 1 60 ? 1.481 7.524 11.624 1.00 0.00 60 THR A O 6
ATOM 10098 N N . ASN A 1 61 ? 0.521 7.037 13.597 1.00 0.00 61 ASN A N 6
ATOM 10099 C CA . ASN A 1 61 ? 0.304 8.406 14.055 1.00 0.00 61 ASN A CA 6
ATOM 10100 C C . ASN A 1 61 ? 1.495 8.940 14.889 1.00 0.00 61 ASN A C 6
ATOM 10101 O O . ASN A 1 61 ? 1.453 10.073 15.368 1.00 0.00 61 ASN A O 6
ATOM 10112 N N . THR A 1 62 ? 2.546 8.132 15.085 1.00 0.00 62 THR A N 6
ATOM 10113 C CA . THR A 1 62 ? 3.805 8.484 15.763 1.00 0.00 62 THR A CA 6
ATOM 10114 C C . THR A 1 62 ? 4.926 7.515 15.358 1.00 0.00 62 THR A C 6
ATOM 10115 O O . THR A 1 62 ? 4.923 6.343 15.743 1.00 0.00 62 THR A O 6
ATOM 10126 N N . ARG A 1 63 ? 5.886 7.964 14.536 1.00 0.00 63 ARG A N 6
ATOM 10127 C CA . ARG A 1 63 ? 7.063 7.158 14.162 1.00 0.00 63 ARG A CA 6
ATOM 10128 C C . ARG A 1 63 ? 7.940 6.864 15.388 1.00 0.00 63 ARG A C 6
ATOM 10129 O O . ARG A 1 63 ? 8.680 7.727 15.857 1.00 0.00 63 ARG A O 6
ATOM 10150 N N . ASP A 1 64 ? 7.879 5.624 15.870 1.00 0.00 64 ASP A N 6
ATOM 10151 C CA . ASP A 1 64 ? 8.666 5.111 17.005 1.00 0.00 64 ASP A CA 6
ATOM 10152 C C . ASP A 1 64 ? 9.713 4.048 16.597 1.00 0.00 64 ASP A C 6
ATOM 10153 O O . ASP A 1 64 ? 10.434 3.508 17.438 1.00 0.00 64 ASP A O 6
ATOM 10162 N N . VAL A 1 65 ? 9.812 3.748 15.297 1.00 0.00 65 VAL A N 6
ATOM 10163 C CA . VAL A 1 65 ? 10.754 2.774 14.723 1.00 0.00 65 VAL A CA 6
ATOM 10164 C C . VAL A 1 65 ? 12.196 3.310 14.665 1.00 0.00 65 VAL A C 6
ATOM 10165 O O . VAL A 1 65 ? 12.432 4.490 14.403 1.00 0.00 65 VAL A O 6
ATOM 10178 N N . ASP A 1 66 ? 13.165 2.409 14.861 1.00 0.00 66 ASP A N 6
ATOM 10179 C CA . ASP A 1 66 ? 14.615 2.642 14.710 1.00 0.00 66 ASP A CA 6
ATOM 10180 C C . ASP A 1 66 ? 15.318 1.536 13.879 1.00 0.00 66 ASP A C 6
ATOM 10181 O O . ASP A 1 66 ? 16.545 1.485 13.799 1.00 0.00 66 ASP A O 6
ATOM 10190 N N . CYS A 1 67 ? 14.536 0.632 13.268 1.00 0.00 67 CYS A N 6
ATOM 10191 C CA . CYS A 1 67 ? 14.957 -0.553 12.496 1.00 0.00 67 CYS A CA 6
ATOM 10192 C C . CYS A 1 67 ? 15.964 -1.466 13.241 1.00 0.00 67 CYS A C 6
ATOM 10193 O O . CYS A 1 67 ? 16.868 -2.057 12.652 1.00 0.00 67 CYS A O 6
ATOM 10200 N N . ASP A 1 68 ? 15.759 -1.596 14.556 1.00 0.00 68 ASP A N 6
ATOM 10201 C CA . ASP A 1 68 ? 16.494 -2.431 15.517 1.00 0.00 68 ASP A CA 6
ATOM 10202 C C . ASP A 1 68 ? 15.604 -2.943 16.673 1.00 0.00 68 ASP A C 6
ATOM 10203 O O . ASP A 1 68 ? 15.921 -3.971 17.270 1.00 0.00 68 ASP A O 6
ATOM 10212 N N . ASN A 1 69 ? 14.473 -2.285 16.971 1.00 0.00 69 ASN A N 6
ATOM 10213 C CA . ASN A 1 69 ? 13.533 -2.641 18.048 1.00 0.00 69 ASN A CA 6
ATOM 10214 C C . ASN A 1 69 ? 12.219 -3.266 17.533 1.00 0.00 69 ASN A C 6
ATOM 10215 O O . ASN A 1 69 ? 11.394 -3.712 18.331 1.00 0.00 69 ASN A O 6
ATOM 10226 N N . ILE A 1 70 ? 12.027 -3.360 16.208 1.00 0.00 70 ILE A N 6
ATOM 10227 C CA . ILE A 1 70 ? 10.832 -3.948 15.562 1.00 0.00 70 ILE A CA 6
ATOM 10228 C C . ILE A 1 70 ? 10.658 -5.451 15.842 1.00 0.00 70 ILE A C 6
ATOM 10229 O O . ILE A 1 70 ? 9.599 -6.020 15.595 1.00 0.00 70 ILE A O 6
ATOM 10245 N N . MET A 1 71 ? 11.667 -6.078 16.456 1.00 0.00 71 MET A N 6
ATOM 10246 C CA . MET A 1 71 ? 11.580 -7.402 17.092 1.00 0.00 71 MET A CA 6
ATOM 10247 C C . MET A 1 71 ? 10.485 -7.482 18.180 1.00 0.00 71 MET A C 6
ATOM 10248 O O . MET A 1 71 ? 9.983 -8.567 18.474 1.00 0.00 71 MET A O 6
ATOM 10262 N N . SER A 1 72 ? 10.095 -6.337 18.758 1.00 0.00 72 SER A N 6
ATOM 10263 C CA . SER A 1 72 ? 9.054 -6.193 19.787 1.00 0.00 72 SER A CA 6
ATOM 10264 C C . SER A 1 72 ? 7.690 -5.718 19.241 1.00 0.00 72 SER A C 6
ATOM 10265 O O . SER A 1 72 ? 6.724 -5.632 20.005 1.00 0.00 72 SER A O 6
ATOM 10273 N N . THR A 1 73 ? 7.574 -5.418 17.939 1.00 0.00 73 THR A N 6
ATOM 10274 C CA . THR A 1 73 ? 6.318 -5.015 17.268 1.00 0.00 73 THR A CA 6
ATOM 10275 C C . THR A 1 73 ? 5.781 -6.136 16.365 1.00 0.00 73 THR A C 6
ATOM 10276 O O . THR A 1 73 ? 6.344 -7.231 16.311 1.00 0.00 73 THR A O 6
ATOM 10287 N N . ASN A 1 74 ? 4.681 -5.890 15.640 1.00 0.00 74 ASN A N 6
ATOM 10288 C CA . ASN A 1 74 ? 4.115 -6.849 14.680 1.00 0.00 74 ASN A CA 6
ATOM 10289 C C . ASN A 1 74 ? 5.049 -7.147 13.484 1.00 0.00 74 ASN A C 6
ATOM 10290 O O . ASN A 1 74 ? 4.862 -8.144 12.790 1.00 0.00 74 ASN A O 6
ATOM 10301 N N . LEU A 1 75 ? 6.058 -6.301 13.239 1.00 0.00 75 LEU A N 6
ATOM 10302 C CA . LEU A 1 75 ? 6.972 -6.338 12.089 1.00 0.00 75 LEU A CA 6
ATOM 10303 C C . LEU A 1 75 ? 8.266 -7.152 12.343 1.00 0.00 75 LEU A C 6
ATOM 10304 O O . LEU A 1 75 ? 9.236 -7.033 11.590 1.00 0.00 75 LEU A O 6
ATOM 10320 N N . PHE A 1 76 ? 8.284 -8.014 13.364 1.00 0.00 76 PHE A N 6
ATOM 10321 C CA . PHE A 1 76 ? 9.418 -8.855 13.787 1.00 0.00 76 PHE A CA 6
ATOM 10322 C C . PHE A 1 76 ? 9.812 -9.943 12.772 1.00 0.00 76 PHE A C 6
ATOM 10323 O O . PHE A 1 76 ? 10.838 -10.605 12.929 1.00 0.00 76 PHE A O 6
ATOM 10340 N N . HIS A 1 77 ? 9.002 -10.115 11.722 1.00 0.00 77 HIS A N 6
ATOM 10341 C CA . HIS A 1 77 ? 9.083 -11.137 10.667 1.00 0.00 77 HIS A CA 6
ATOM 10342 C C . HIS A 1 77 ? 10.370 -11.130 9.818 1.00 0.00 77 HIS A C 6
ATOM 10343 O O . HIS A 1 77 ? 10.524 -11.981 8.942 1.00 0.00 77 HIS A O 6
ATOM 10358 N N . CYS A 1 78 ? 11.283 -10.184 10.059 1.00 0.00 78 CYS A N 6
ATOM 10359 C CA . CYS A 1 78 ? 12.516 -9.952 9.292 1.00 0.00 78 CYS A CA 6
ATOM 10360 C C . CYS A 1 78 ? 12.277 -9.890 7.765 1.00 0.00 78 CYS A C 6
ATOM 10361 O O . CYS A 1 78 ? 12.895 -10.612 6.975 1.00 0.00 78 CYS A O 6
ATOM 10368 N N . LYS A 1 79 ? 11.346 -9.016 7.352 1.00 0.00 79 LYS A N 6
ATOM 10369 C CA . LYS A 1 79 ? 11.102 -8.656 5.943 1.00 0.00 79 LYS A CA 6
ATOM 10370 C C . LYS A 1 79 ? 12.340 -8.025 5.278 1.00 0.00 79 LYS A C 6
ATOM 10371 O O . LYS A 1 79 ? 13.276 -7.596 5.951 1.00 0.00 79 LYS A O 6
ATOM 10390 N N . ASP A 1 80 ? 12.310 -7.905 3.953 1.00 0.00 80 ASP A N 6
ATOM 10391 C CA . ASP A 1 80 ? 13.374 -7.291 3.139 1.00 0.00 80 ASP A CA 6
ATOM 10392 C C . ASP A 1 80 ? 13.366 -5.755 3.210 1.00 0.00 80 ASP A C 6
ATOM 10393 O O . ASP A 1 80 ? 14.409 -5.115 3.072 1.00 0.00 80 ASP A O 6
ATOM 10402 N N . LYS A 1 81 ? 12.185 -5.164 3.424 1.00 0.00 81 LYS A N 6
ATOM 10403 C CA . LYS A 1 81 ? 11.921 -3.727 3.595 1.00 0.00 81 LYS A CA 6
ATOM 10404 C C . LYS A 1 81 ? 10.479 -3.494 4.054 1.00 0.00 81 LYS A C 6
ATOM 10405 O O . LYS A 1 81 ? 9.630 -4.371 3.884 1.00 0.00 81 LYS A O 6
ATOM 10424 N N . ASN A 1 82 ? 10.187 -2.319 4.611 1.00 0.00 82 ASN A N 6
ATOM 10425 C CA . ASN A 1 82 ? 8.816 -1.825 4.795 1.00 0.00 82 ASN A CA 6
ATOM 10426 C C . ASN A 1 82 ? 8.765 -0.295 4.666 1.00 0.00 82 ASN A C 6
ATOM 10427 O O . ASN A 1 82 ? 9.678 0.406 5.110 1.00 0.00 82 ASN A O 6
ATOM 10438 N N . THR A 1 83 ? 7.684 0.216 4.077 1.00 0.00 83 THR A N 6
ATOM 10439 C CA . THR A 1 83 ? 7.341 1.645 4.035 1.00 0.00 83 THR A CA 6
ATOM 10440 C C . THR A 1 83 ? 6.467 1.988 5.242 1.00 0.00 83 THR A C 6
ATOM 10441 O O . THR A 1 83 ? 5.345 1.495 5.321 1.00 0.00 83 THR A O 6
ATOM 10452 N N . PHE A 1 84 ? 6.930 2.827 6.171 1.00 0.00 84 PHE A N 6
ATOM 10453 C CA . PHE A 1 84 ? 6.063 3.451 7.178 1.00 0.00 84 PHE A CA 6
ATOM 10454 C C . PHE A 1 84 ? 5.646 4.863 6.747 1.00 0.00 84 PHE A C 6
ATOM 10455 O O . PHE A 1 84 ? 6.485 5.706 6.417 1.00 0.00 84 PHE A O 6
ATOM 10472 N N . ILE A 1 85 ? 4.340 5.125 6.777 1.00 0.00 85 ILE A N 6
ATOM 10473 C CA . ILE A 1 85 ? 3.725 6.428 6.520 1.00 0.00 85 ILE A CA 6
ATOM 10474 C C . ILE A 1 85 ? 3.403 7.051 7.885 1.00 0.00 85 ILE A C 6
ATOM 10475 O O . ILE A 1 85 ? 2.572 6.521 8.626 1.00 0.00 85 ILE A O 6
ATOM 10491 N N . TYR A 1 86 ? 4.076 8.141 8.258 1.00 0.00 86 TYR A N 6
ATOM 10492 C CA . TYR A 1 86 ? 3.706 8.935 9.431 1.00 0.00 86 TYR A CA 6
ATOM 10493 C C . TYR A 1 86 ? 2.650 9.981 9.035 1.00 0.00 86 TYR A C 6
ATOM 10494 O O . TYR A 1 86 ? 2.974 11.079 8.573 1.00 0.00 86 TYR A O 6
ATOM 10512 N N . SER A 1 87 ? 1.374 9.610 9.183 1.00 0.00 87 SER A N 6
ATOM 10513 C CA . SER A 1 87 ? 0.198 10.451 8.903 1.00 0.00 87 SER A CA 6
ATOM 10514 C C . SER A 1 87 ? -0.983 10.156 9.847 1.00 0.00 87 SER A C 6
ATOM 10515 O O . SER A 1 87 ? -0.926 9.266 10.703 1.00 0.00 87 SER A O 6
ATOM 10523 N N . ARG A 1 88 ? -2.076 10.916 9.702 1.00 0.00 88 ARG A N 6
ATOM 10524 C CA . ARG A 1 88 ? -3.410 10.606 10.248 1.00 0.00 88 ARG A CA 6
ATOM 10525 C C . ARG A 1 88 ? -4.215 9.748 9.252 1.00 0.00 88 ARG A C 6
ATOM 10526 O O . ARG A 1 88 ? -3.929 9.794 8.057 1.00 0.00 88 ARG A O 6
ATOM 10547 N N . PRO A 1 89 ? -5.268 9.024 9.686 1.00 0.00 89 PRO A N 6
ATOM 10548 C CA . PRO A 1 89 ? -6.102 8.220 8.782 1.00 0.00 89 PRO A CA 6
ATOM 10549 C C . PRO A 1 89 ? -7.030 9.046 7.874 1.00 0.00 89 PRO A C 6
ATOM 10550 O O . PRO A 1 89 ? -7.441 8.566 6.820 1.00 0.00 89 PRO A O 6
ATOM 10561 N N . GLU A 1 90 ? -7.353 10.289 8.245 1.00 0.00 90 GLU A N 6
ATOM 10562 C CA . GLU A 1 90 ? -8.255 11.182 7.501 1.00 0.00 90 GLU A CA 6
ATOM 10563 C C . GLU A 1 90 ? -7.742 11.480 6.073 1.00 0.00 90 GLU A C 6
ATOM 10564 O O . GLU A 1 90 ? -8.455 11.154 5.119 1.00 0.00 90 GLU A O 6
ATOM 10576 N N . PRO A 1 91 ? -6.509 11.999 5.870 1.00 0.00 91 PRO A N 6
ATOM 10577 C CA . PRO A 1 91 ? -5.942 12.239 4.534 1.00 0.00 91 PRO A CA 6
ATOM 10578 C C . PRO A 1 91 ? -5.591 10.973 3.735 1.00 0.00 91 PRO A C 6
ATOM 10579 O O . PRO A 1 91 ? -5.131 11.088 2.601 1.00 0.00 91 PRO A O 6
ATOM 10590 N N . VAL A 1 92 ? -5.800 9.779 4.298 1.00 0.00 92 VAL A N 6
ATOM 10591 C CA . VAL A 1 92 ? -5.613 8.472 3.640 1.00 0.00 92 VAL A CA 6
ATOM 10592 C C . VAL A 1 92 ? -6.963 7.924 3.171 1.00 0.00 92 VAL A C 6
ATOM 10593 O O . VAL A 1 92 ? -7.138 7.629 1.989 1.00 0.00 92 VAL A O 6
ATOM 10606 N N . LYS A 1 93 ? -7.952 7.823 4.065 1.00 0.00 93 LYS A N 6
ATOM 10607 C CA . LYS A 1 93 ? -9.290 7.302 3.736 1.00 0.00 93 LYS A CA 6
ATOM 10608 C C . LYS A 1 93 ? -10.063 8.216 2.779 1.00 0.00 93 LYS A C 6
ATOM 10609 O O . LYS A 1 93 ? -10.668 7.739 1.821 1.00 0.00 93 LYS A O 6
ATOM 10628 N N . ALA A 1 94 ? -10.026 9.528 3.024 1.00 0.00 94 ALA A N 6
ATOM 10629 C CA . ALA A 1 94 ? -10.820 10.534 2.312 1.00 0.00 94 ALA A CA 6
ATOM 10630 C C . ALA A 1 94 ? -10.301 10.881 0.903 1.00 0.00 94 ALA A C 6
ATOM 10631 O O . ALA A 1 94 ? -10.947 11.649 0.186 1.00 0.00 94 ALA A O 6
ATOM 10638 N N . ILE A 1 95 ? -9.162 10.310 0.482 1.00 0.00 95 ILE A N 6
ATOM 10639 C CA . ILE A 1 95 ? -8.669 10.397 -0.905 1.00 0.00 95 ILE A CA 6
ATOM 10640 C C . ILE A 1 95 ? -9.759 9.928 -1.892 1.00 0.00 95 ILE A C 6
ATOM 10641 O O . ILE A 1 95 ? -9.924 10.517 -2.963 1.00 0.00 95 ILE A O 6
ATOM 10657 N N . CYS A 1 96 ? -10.549 8.920 -1.499 1.00 0.00 96 CYS A N 6
ATOM 10658 C CA . CYS A 1 96 ? -11.722 8.444 -2.230 1.00 0.00 96 CYS A CA 6
ATOM 10659 C C . CYS A 1 96 ? -13.053 8.744 -1.510 1.00 0.00 96 CYS A C 6
ATOM 10660 O O . CYS A 1 96 ? -13.106 8.912 -0.289 1.00 0.00 96 CYS A O 6
ATOM 10667 N N . LYS A 1 97 ? -14.142 8.773 -2.292 1.00 0.00 97 LYS A N 6
ATOM 10668 C CA . LYS A 1 97 ? -15.539 8.943 -1.848 1.00 0.00 97 LYS A CA 6
ATOM 10669 C C . LYS A 1 97 ? -16.488 8.311 -2.871 1.00 0.00 97 LYS A C 6
ATOM 10670 O O . LYS A 1 97 ? -16.591 8.783 -4.002 1.00 0.00 97 LYS A O 6
ATOM 10689 N N . GLY A 1 98 ? -17.134 7.207 -2.493 1.00 0.00 98 GLY A N 6
ATOM 10690 C CA . GLY A 1 98 ? -18.076 6.456 -3.341 1.00 0.00 98 GLY A CA 6
ATOM 10691 C C . GLY A 1 98 ? -17.422 5.439 -4.290 1.00 0.00 98 GLY A C 6
ATOM 10692 O O . GLY A 1 98 ? -18.119 4.807 -5.082 1.00 0.00 98 GLY A O 6
ATOM 10696 N N . ILE A 1 99 ? -16.096 5.268 -4.223 1.00 0.00 99 ILE A N 6
ATOM 10697 C CA . ILE A 1 99 ? -15.323 4.368 -5.093 1.00 0.00 99 ILE A CA 6
ATOM 10698 C C . ILE A 1 99 ? -15.475 2.906 -4.649 1.00 0.00 99 ILE A C 6
ATOM 10699 O O . ILE A 1 99 ? -15.065 2.519 -3.553 1.00 0.00 99 ILE A O 6
ATOM 10715 N N . ILE A 1 100 ? -16.057 2.091 -5.531 1.00 0.00 100 ILE A N 6
ATOM 10716 C CA . ILE A 1 100 ? -16.210 0.625 -5.415 1.00 0.00 100 ILE A CA 6
ATOM 10717 C C . ILE A 1 100 ? -15.333 -0.104 -6.465 1.00 0.00 100 ILE A C 6
ATOM 10718 O O . ILE A 1 100 ? -15.093 -1.306 -6.380 1.00 0.00 100 ILE A O 6
ATOM 10734 N N . ALA A 1 101 ? -14.785 0.642 -7.431 1.00 0.00 101 ALA A N 6
ATOM 10735 C CA . ALA A 1 101 ? -14.087 0.176 -8.637 1.00 0.00 101 ALA A CA 6
ATOM 10736 C C . ALA A 1 101 ? -12.660 -0.388 -8.424 1.00 0.00 101 ALA A C 6
ATOM 10737 O O . ALA A 1 101 ? -11.977 -0.688 -9.406 1.00 0.00 101 ALA A O 6
ATOM 10744 N N . SER A 1 102 ? -12.190 -0.534 -7.176 1.00 0.00 102 SER A N 6
ATOM 10745 C CA . SER A 1 102 ? -10.816 -0.932 -6.818 1.00 0.00 102 SER A CA 6
ATOM 10746 C C . SER A 1 102 ? -9.737 -0.057 -7.499 1.00 0.00 102 SER A C 6
ATOM 10747 O O . SER A 1 102 ? -8.955 -0.531 -8.330 1.00 0.00 102 SER A O 6
ATOM 10755 N N . LYS A 1 103 ? -9.694 1.241 -7.156 1.00 0.00 103 LYS A N 6
ATOM 10756 C CA . LYS A 1 103 ? -8.752 2.254 -7.690 1.00 0.00 103 LYS A CA 6
ATOM 10757 C C . LYS A 1 103 ? -8.610 3.428 -6.717 1.00 0.00 103 LYS A C 6
ATOM 10758 O O . LYS A 1 103 ? -9.537 3.707 -5.969 1.00 0.00 103 LYS A O 6
ATOM 10777 N N . ASN A 1 104 ? -7.483 4.134 -6.701 1.00 0.00 104 ASN A N 6
ATOM 10778 C CA . ASN A 1 104 ? -7.363 5.456 -6.072 1.00 0.00 104 ASN A CA 6
ATOM 10779 C C . ASN A 1 104 ? -6.526 6.422 -6.934 1.00 0.00 104 ASN A C 6
ATOM 10780 O O . ASN A 1 104 ? -6.155 6.102 -8.066 1.00 0.00 104 ASN A O 6
ATOM 10791 N N . VAL A 1 105 ? -6.214 7.597 -6.386 1.00 0.00 105 VAL A N 6
ATOM 10792 C CA . VAL A 1 105 ? -5.312 8.600 -6.969 1.00 0.00 105 VAL A CA 6
ATOM 10793 C C . VAL A 1 105 ? -4.209 8.911 -5.953 1.00 0.00 105 VAL A C 6
ATOM 10794 O O . VAL A 1 105 ? -4.470 8.983 -4.752 1.00 0.00 105 VAL A O 6
ATOM 10807 N N . LEU A 1 106 ? -2.973 9.096 -6.422 1.00 0.00 106 LEU A N 6
ATOM 10808 C CA . LEU A 1 106 ? -1.849 9.602 -5.626 1.00 0.00 106 LEU A CA 6
ATOM 10809 C C . LEU A 1 106 ? -2.225 10.887 -4.855 1.00 0.00 106 LEU A C 6
ATOM 10810 O O . LEU A 1 106 ? -2.920 11.759 -5.386 1.00 0.00 106 LEU A O 6
ATOM 10826 N N . THR A 1 107 ? -1.750 11.021 -3.612 1.00 0.00 107 THR A N 6
ATOM 10827 C CA . THR A 1 107 ? -1.916 12.246 -2.796 1.00 0.00 107 THR A CA 6
ATOM 10828 C C . THR A 1 107 ? -1.254 13.489 -3.418 1.00 0.00 107 THR A C 6
ATOM 10829 O O . THR A 1 107 ? -0.544 13.408 -4.419 1.00 0.00 107 THR A O 6
ATOM 10840 N N . THR A 1 108 ? -1.461 14.660 -2.805 1.00 0.00 108 THR A N 6
ATOM 10841 C CA . THR A 1 108 ? -0.898 15.961 -3.239 1.00 0.00 108 THR A CA 6
ATOM 10842 C C . THR A 1 108 ? -0.048 16.661 -2.160 1.00 0.00 108 THR A C 6
ATOM 10843 O O . THR A 1 108 ? 0.820 17.477 -2.477 1.00 0.00 108 THR A O 6
ATOM 10854 N N . SER A 1 109 ? -0.241 16.301 -0.887 1.00 0.00 109 SER A N 6
ATOM 10855 C CA . SER A 1 109 ? 0.514 16.805 0.274 1.00 0.00 109 SER A CA 6
ATOM 10856 C C . SER A 1 109 ? 1.808 16.010 0.505 1.00 0.00 109 SER A C 6
ATOM 10857 O O . SER A 1 109 ? 2.034 14.974 -0.117 1.00 0.00 109 SER A O 6
ATOM 10865 N N . GLU A 1 110 ? 2.663 16.473 1.420 1.00 0.00 110 GLU A N 6
ATOM 10866 C CA . GLU A 1 110 ? 3.959 15.853 1.737 1.00 0.00 110 GLU A CA 6
ATOM 10867 C C . GLU A 1 110 ? 4.006 15.364 3.195 1.00 0.00 110 GLU A C 6
ATOM 10868 O O . GLU A 1 110 ? 4.023 16.162 4.134 1.00 0.00 110 GLU A O 6
ATOM 10880 N N . PHE A 1 111 ? 3.997 14.040 3.380 1.00 0.00 111 PHE A N 6
ATOM 10881 C CA . PHE A 1 111 ? 3.950 13.351 4.677 1.00 0.00 111 PHE A CA 6
ATOM 10882 C C . PHE A 1 111 ? 5.328 12.767 5.020 1.00 0.00 111 PHE A C 6
ATOM 10883 O O . PHE A 1 111 ? 6.153 12.555 4.127 1.00 0.00 111 PHE A O 6
ATOM 10900 N N . TYR A 1 112 ? 5.584 12.470 6.298 1.00 0.00 112 TYR A N 6
ATOM 10901 C CA . TYR A 1 112 ? 6.849 11.868 6.731 1.00 0.00 112 TYR A CA 6
ATOM 10902 C C . TYR A 1 112 ? 6.935 10.402 6.281 1.00 0.00 112 TYR A C 6
ATOM 10903 O O . TYR A 1 112 ? 6.225 9.534 6.798 1.00 0.00 112 TYR A O 6
ATOM 10921 N N . LEU A 1 113 ? 7.801 10.133 5.304 1.00 0.00 113 LEU A N 6
ATOM 10922 C CA . LEU A 1 113 ? 8.078 8.792 4.785 1.00 0.00 113 LEU A CA 6
ATOM 10923 C C . LEU A 1 113 ? 9.313 8.171 5.455 1.00 0.00 113 LEU A C 6
ATOM 10924 O O . LEU A 1 113 ? 10.419 8.717 5.409 1.00 0.00 113 LEU A O 6
ATOM 10940 N N . SER A 1 114 ? 9.106 7.012 6.076 1.00 0.00 114 SER A N 6
ATOM 10941 C CA . SER A 1 114 ? 10.090 6.261 6.861 1.00 0.00 114 SER A CA 6
ATOM 10942 C C . SER A 1 114 ? 10.256 4.858 6.267 1.00 0.00 114 SER A C 6
ATOM 10943 O O . SER A 1 114 ? 9.533 3.919 6.603 1.00 0.00 114 SER A O 6
ATOM 10951 N N . ASP A 1 115 ? 11.173 4.720 5.309 1.00 0.00 115 ASP A N 6
ATOM 10952 C CA . ASP A 1 115 ? 11.557 3.428 4.732 1.00 0.00 115 ASP A CA 6
ATOM 10953 C C . ASP A 1 115 ? 12.696 2.773 5.541 1.00 0.00 115 ASP A C 6
ATOM 10954 O O . ASP A 1 115 ? 13.486 3.454 6.201 1.00 0.00 115 ASP A O 6
ATOM 10963 N N . CYS A 1 116 ? 12.845 1.452 5.417 1.00 0.00 116 CYS A N 6
ATOM 10964 C CA . CYS A 1 116 ? 14.057 0.724 5.800 1.00 0.00 116 CYS A CA 6
ATOM 10965 C C . CYS A 1 116 ? 14.251 -0.441 4.830 1.00 0.00 116 CYS A C 6
ATOM 10966 O O . CYS A 1 116 ? 13.272 -1.069 4.431 1.00 0.00 116 CYS A O 6
ATOM 10973 N N . ASN A 1 117 ? 15.499 -0.722 4.446 1.00 0.00 117 ASN A N 6
ATOM 10974 C CA . ASN A 1 117 ? 15.868 -1.705 3.419 1.00 0.00 117 ASN A CA 6
ATOM 10975 C C . ASN A 1 117 ? 17.012 -2.590 3.927 1.00 0.00 117 ASN A C 6
ATOM 10976 O O . ASN A 1 117 ? 18.008 -2.057 4.416 1.00 0.00 117 ASN A O 6
ATOM 10987 N N . VAL A 1 118 ? 16.879 -3.918 3.860 1.00 0.00 118 VAL A N 6
ATOM 10988 C CA . VAL A 1 118 ? 17.881 -4.860 4.410 1.00 0.00 118 VAL A CA 6
ATOM 10989 C C . VAL A 1 118 ? 19.269 -4.683 3.772 1.00 0.00 118 VAL A C 6
ATOM 10990 O O . VAL A 1 118 ? 19.392 -4.409 2.576 1.00 0.00 118 VAL A O 6
ATOM 11003 N N . THR A 1 119 ? 20.320 -4.895 4.571 1.00 0.00 119 THR A N 6
ATOM 11004 C CA . THR A 1 119 ? 21.730 -4.934 4.147 1.00 0.00 119 THR A CA 6
ATOM 11005 C C . THR A 1 119 ? 22.451 -6.153 4.743 1.00 0.00 119 THR A C 6
ATOM 11006 O O . THR A 1 119 ? 22.824 -6.176 5.918 1.00 0.00 119 THR A O 6
ATOM 11017 N N . SER A 1 120 ? 22.604 -7.202 3.927 1.00 0.00 120 SER A N 6
ATOM 11018 C CA . SER A 1 120 ? 23.226 -8.498 4.267 1.00 0.00 120 SER A CA 6
ATOM 11019 C C . SER A 1 120 ? 24.075 -9.036 3.108 1.00 0.00 120 SER A C 6
ATOM 11020 O O . SER A 1 120 ? 25.298 -9.230 3.302 1.00 0.00 120 SER A O 6
ATOM 11029 N N . ARG A 1 1 ? 17.730 -5.854 18.699 1.00 0.00 1 ARG A N 7
ATOM 11030 C CA . ARG A 1 1 ? 18.311 -5.862 17.328 1.00 0.00 1 ARG A CA 7
ATOM 11031 C C . ARG A 1 1 ? 17.930 -7.146 16.573 1.00 0.00 1 ARG A C 7
ATOM 11032 O O . ARG A 1 1 ? 18.609 -8.160 16.749 1.00 0.00 1 ARG A O 7
ATOM 11055 N N . PRO A 1 2 ? 16.860 -7.146 15.744 1.00 0.00 2 PRO A N 7
ATOM 11056 C CA . PRO A 1 2 ? 16.489 -8.319 14.937 1.00 0.00 2 PRO A CA 7
ATOM 11057 C C . PRO A 1 2 ? 17.464 -8.541 13.766 1.00 0.00 2 PRO A C 7
ATOM 11058 O O . PRO A 1 2 ? 18.106 -9.587 13.675 1.00 0.00 2 PRO A O 7
ATOM 11069 N N . CYS A 1 3 ? 17.588 -7.536 12.893 1.00 0.00 3 CYS A N 7
ATOM 11070 C CA . CYS A 1 3 ? 18.501 -7.452 11.751 1.00 0.00 3 CYS A CA 7
ATOM 11071 C C . CYS A 1 3 ? 19.076 -6.024 11.645 1.00 0.00 3 CYS A C 7
ATOM 11072 O O . CYS A 1 3 ? 18.632 -5.114 12.353 1.00 0.00 3 CYS A O 7
ATOM 11079 N N . LYS A 1 4 ? 20.054 -5.818 10.759 1.00 0.00 4 LYS A N 7
ATOM 11080 C CA . LYS A 1 4 ? 20.655 -4.505 10.462 1.00 0.00 4 LYS A CA 7
ATOM 11081 C C . LYS A 1 4 ? 19.917 -3.828 9.297 1.00 0.00 4 LYS A C 7
ATOM 11082 O O . LYS A 1 4 ? 19.625 -4.470 8.286 1.00 0.00 4 LYS A O 7
ATOM 11101 N N . TYR A 1 5 ? 19.658 -2.525 9.425 1.00 0.00 5 TYR A N 7
ATOM 11102 C CA . TYR A 1 5 ? 19.016 -1.685 8.405 1.00 0.00 5 TYR A CA 7
ATOM 11103 C C . TYR A 1 5 ? 19.706 -0.313 8.271 1.00 0.00 5 TYR A C 7
ATOM 11104 O O . TYR A 1 5 ? 20.470 0.110 9.145 1.00 0.00 5 TYR A O 7
ATOM 11122 N N . LYS A 1 6 ? 19.404 0.394 7.177 1.00 0.00 6 LYS A N 7
ATOM 11123 C CA . LYS A 1 6 ? 19.931 1.715 6.796 1.00 0.00 6 LYS A CA 7
ATOM 11124 C C . LYS A 1 6 ? 18.959 2.852 7.158 1.00 0.00 6 LYS A C 7
ATOM 11125 O O . LYS A 1 6 ? 17.751 2.635 7.278 1.00 0.00 6 LYS A O 7
ATOM 11144 N N . LEU A 1 7 ? 19.484 4.075 7.264 1.00 0.00 7 LEU A N 7
ATOM 11145 C CA . LEU A 1 7 ? 18.744 5.321 7.519 1.00 0.00 7 LEU A CA 7
ATOM 11146 C C . LEU A 1 7 ? 18.332 6.013 6.208 1.00 0.00 7 LEU A C 7
ATOM 11147 O O . LEU A 1 7 ? 19.179 6.537 5.479 1.00 0.00 7 LEU A O 7
ATOM 11163 N N . LYS A 1 8 ? 17.024 6.016 5.916 1.00 0.00 8 LYS A N 7
ATOM 11164 C CA . LYS A 1 8 ? 16.394 6.663 4.753 1.00 0.00 8 LYS A CA 7
ATOM 11165 C C . LYS A 1 8 ? 15.116 7.421 5.158 1.00 0.00 8 LYS A C 7
ATOM 11166 O O . LYS A 1 8 ? 14.133 6.827 5.592 1.00 0.00 8 LYS A O 7
ATOM 11185 N N . LYS A 1 9 ? 15.116 8.747 5.008 1.00 0.00 9 LYS A N 7
ATOM 11186 C CA . LYS A 1 9 ? 13.950 9.618 5.275 1.00 0.00 9 LYS A CA 7
ATOM 11187 C C . LYS A 1 9 ? 13.557 10.427 4.036 1.00 0.00 9 LYS A C 7
ATOM 11188 O O . LYS A 1 9 ? 14.412 10.763 3.213 1.00 0.00 9 LYS A O 7
ATOM 11207 N N . SER A 1 10 ? 12.269 10.750 3.913 1.00 0.00 10 SER A N 7
ATOM 11208 C CA . SER A 1 10 ? 11.715 11.626 2.869 1.00 0.00 10 SER A CA 7
ATOM 11209 C C . SER A 1 10 ? 10.465 12.373 3.356 1.00 0.00 10 SER A C 7
ATOM 11210 O O . SER A 1 10 ? 9.919 12.065 4.418 1.00 0.00 10 SER A O 7
ATOM 11218 N N . THR A 1 11 ? 9.981 13.340 2.571 1.00 0.00 11 THR A N 7
ATOM 11219 C CA . THR A 1 11 ? 8.740 14.076 2.849 1.00 0.00 11 THR A CA 7
ATOM 11220 C C . THR A 1 11 ? 7.954 14.329 1.562 1.00 0.00 11 THR A C 7
ATOM 11221 O O . THR A 1 11 ? 8.342 15.168 0.747 1.00 0.00 11 THR A O 7
ATOM 11232 N N . ASN A 1 12 ? 6.872 13.572 1.347 1.00 0.00 12 ASN A N 7
ATOM 11233 C CA . ASN A 1 12 ? 6.077 13.563 0.109 1.00 0.00 12 ASN A CA 7
ATOM 11234 C C . ASN A 1 12 ? 4.743 12.805 0.262 1.00 0.00 12 ASN A C 7
ATOM 11235 O O . ASN A 1 12 ? 4.506 12.149 1.274 1.00 0.00 12 ASN A O 7
ATOM 11246 N N . LYS A 1 13 ? 3.893 12.870 -0.769 1.00 0.00 13 LYS A N 7
ATOM 11247 C CA . LYS A 1 13 ? 2.685 12.044 -0.962 1.00 0.00 13 LYS A CA 7
ATOM 11248 C C . LYS A 1 13 ? 2.971 10.540 -1.081 1.00 0.00 13 LYS A C 7
ATOM 11249 O O . LYS A 1 13 ? 4.116 10.105 -1.223 1.00 0.00 13 LYS A O 7
ATOM 11268 N N . PHE A 1 14 ? 1.898 9.757 -1.093 1.00 0.00 14 PHE A N 7
ATOM 11269 C CA . PHE A 1 14 ? 1.885 8.301 -1.262 1.00 0.00 14 PHE A CA 7
ATOM 11270 C C . PHE A 1 14 ? 0.724 7.885 -2.174 1.00 0.00 14 PHE A C 7
ATOM 11271 O O . PHE A 1 14 ? -0.266 8.612 -2.305 1.00 0.00 14 PHE A O 7
ATOM 11288 N N . CYS A 1 15 ? 0.857 6.725 -2.818 1.00 0.00 15 CYS A N 7
ATOM 11289 C CA . CYS A 1 15 ? -0.176 6.099 -3.647 1.00 0.00 15 CYS A CA 7
ATOM 11290 C C . CYS A 1 15 ? -0.676 4.783 -3.036 1.00 0.00 15 CYS A C 7
ATOM 11291 O O . CYS A 1 15 ? 0.083 4.020 -2.432 1.00 0.00 15 CYS A O 7
ATOM 11298 N N . VAL A 1 16 ? -1.965 4.511 -3.243 1.00 0.00 16 VAL A N 7
ATOM 11299 C CA . VAL A 1 16 ? -2.724 3.369 -2.682 1.00 0.00 16 VAL A CA 7
ATOM 11300 C C . VAL A 1 16 ? -3.847 2.906 -3.634 1.00 0.00 16 VAL A C 7
ATOM 11301 O O . VAL A 1 16 ? -4.016 3.483 -4.708 1.00 0.00 16 VAL A O 7
ATOM 11314 N N . THR A 1 17 ? -4.646 1.898 -3.253 1.00 0.00 17 THR A N 7
ATOM 11315 C CA . THR A 1 17 ? -5.819 1.408 -4.017 1.00 0.00 17 THR A CA 7
ATOM 11316 C C . THR A 1 17 ? -7.092 1.405 -3.162 1.00 0.00 17 THR A C 7
ATOM 11317 O O . THR A 1 17 ? -7.150 0.702 -2.152 1.00 0.00 17 THR A O 7
ATOM 11328 N N . CYS A 1 18 ? -8.111 2.186 -3.543 1.00 0.00 18 CYS A N 7
ATOM 11329 C CA . CYS A 1 18 ? -9.409 2.233 -2.863 1.00 0.00 18 CYS A CA 7
ATOM 11330 C C . CYS A 1 18 ? -10.331 1.115 -3.340 1.00 0.00 18 CYS A C 7
ATOM 11331 O O . CYS A 1 18 ? -10.540 0.943 -4.539 1.00 0.00 18 CYS A O 7
ATOM 11338 N N . GLU A 1 19 ? -10.926 0.397 -2.397 1.00 0.00 19 GLU A N 7
ATOM 11339 C CA . GLU A 1 19 ? -11.892 -0.670 -2.638 1.00 0.00 19 GLU A CA 7
ATOM 11340 C C . GLU A 1 19 ? -13.028 -0.555 -1.614 1.00 0.00 19 GLU A C 7
ATOM 11341 O O . GLU A 1 19 ? -12.817 -0.734 -0.415 1.00 0.00 19 GLU A O 7
ATOM 11353 N N . ASN A 1 20 ? -14.232 -0.220 -2.088 1.00 0.00 20 ASN A N 7
ATOM 11354 C CA . ASN A 1 20 ? -15.406 0.092 -1.259 1.00 0.00 20 ASN A CA 7
ATOM 11355 C C . ASN A 1 20 ? -15.146 1.269 -0.283 1.00 0.00 20 ASN A C 7
ATOM 11356 O O . ASN A 1 20 ? -15.318 1.159 0.932 1.00 0.00 20 ASN A O 7
ATOM 11367 N N . GLN A 1 21 ? -14.773 2.428 -0.848 1.00 0.00 21 GLN A N 7
ATOM 11368 C CA . GLN A 1 21 ? -14.644 3.746 -0.192 1.00 0.00 21 GLN A CA 7
ATOM 11369 C C . GLN A 1 21 ? -13.559 3.820 0.903 1.00 0.00 21 GLN A C 7
ATOM 11370 O O . GLN A 1 21 ? -13.660 4.617 1.840 1.00 0.00 21 GLN A O 7
ATOM 11384 N N . ALA A 1 22 ? -12.523 2.984 0.802 1.00 0.00 22 ALA A N 7
ATOM 11385 C CA . ALA A 1 22 ? -11.446 2.863 1.770 1.00 0.00 22 ALA A CA 7
ATOM 11386 C C . ALA A 1 22 ? -10.220 2.200 1.106 1.00 0.00 22 ALA A C 7
ATOM 11387 O O . ALA A 1 22 ? -10.373 1.227 0.362 1.00 0.00 22 ALA A O 7
ATOM 11394 N N . PRO A 1 23 ? -9.002 2.722 1.316 1.00 0.00 23 PRO A N 7
ATOM 11395 C CA . PRO A 1 23 ? -7.774 2.156 0.768 1.00 0.00 23 PRO A CA 7
ATOM 11396 C C . PRO A 1 23 ? -7.303 0.892 1.505 1.00 0.00 23 PRO A C 7
ATOM 11397 O O . PRO A 1 23 ? -6.826 0.943 2.636 1.00 0.00 23 PRO A O 7
ATOM 11408 N N . VAL A 1 24 ? -7.426 -0.259 0.837 1.00 0.00 24 VAL A N 7
ATOM 11409 C CA . VAL A 1 24 ? -7.041 -1.599 1.316 1.00 0.00 24 VAL A CA 7
ATOM 11410 C C . VAL A 1 24 ? -5.806 -2.157 0.590 1.00 0.00 24 VAL A C 7
ATOM 11411 O O . VAL A 1 24 ? -5.588 -3.364 0.617 1.00 0.00 24 VAL A O 7
ATOM 11424 N N . HIS A 1 25 ? -4.999 -1.333 -0.095 1.00 0.00 25 HIS A N 7
ATOM 11425 C CA . HIS A 1 25 ? -3.748 -1.779 -0.741 1.00 0.00 25 HIS A CA 7
ATOM 11426 C C . HIS A 1 25 ? -2.750 -0.625 -0.838 1.00 0.00 25 HIS A C 7
ATOM 11427 O O . HIS A 1 25 ? -3.142 0.486 -1.191 1.00 0.00 25 HIS A O 7
ATOM 11442 N N . PHE A 1 26 ? -1.467 -0.879 -0.586 1.00 0.00 26 PHE A N 7
ATOM 11443 C CA . PHE A 1 26 ? -0.395 0.093 -0.840 1.00 0.00 26 PHE A CA 7
ATOM 11444 C C . PHE A 1 26 ? 0.069 0.027 -2.305 1.00 0.00 26 PHE A C 7
ATOM 11445 O O . PHE A 1 26 ? 0.047 -1.052 -2.899 1.00 0.00 26 PHE A O 7
ATOM 11462 N N . VAL A 1 27 ? 0.498 1.149 -2.891 1.00 0.00 27 VAL A N 7
ATOM 11463 C CA . VAL A 1 27 ? 1.060 1.190 -4.260 1.00 0.00 27 VAL A CA 7
ATOM 11464 C C . VAL A 1 27 ? 2.489 1.743 -4.293 1.00 0.00 27 VAL A C 7
ATOM 11465 O O . VAL A 1 27 ? 3.370 1.090 -4.854 1.00 0.00 27 VAL A O 7
ATOM 11478 N N . GLY A 1 28 ? 2.740 2.940 -3.748 1.00 0.00 28 GLY A N 7
ATOM 11479 C CA . GLY A 1 28 ? 4.036 3.610 -3.907 1.00 0.00 28 GLY A CA 7
ATOM 11480 C C . GLY A 1 28 ? 4.170 4.946 -3.178 1.00 0.00 28 GLY A C 7
ATOM 11481 O O . GLY A 1 28 ? 3.300 5.350 -2.408 1.00 0.00 28 GLY A O 7
ATOM 11485 N N . VAL A 1 29 ? 5.289 5.628 -3.418 1.00 0.00 29 VAL A N 7
ATOM 11486 C CA . VAL A 1 29 ? 5.720 6.855 -2.722 1.00 0.00 29 VAL A CA 7
ATOM 11487 C C . VAL A 1 29 ? 6.085 7.937 -3.738 1.00 0.00 29 VAL A C 7
ATOM 11488 O O . VAL A 1 29 ? 6.976 7.738 -4.564 1.00 0.00 29 VAL A O 7
ATOM 11501 N N . GLY A 1 30 ? 5.372 9.069 -3.715 1.00 0.00 30 GLY A N 7
ATOM 11502 C CA . GLY A 1 30 ? 5.534 10.155 -4.698 1.00 0.00 30 GLY A CA 7
ATOM 11503 C C . GLY A 1 30 ? 5.121 9.814 -6.144 1.00 0.00 30 GLY A C 7
ATOM 11504 O O . GLY A 1 30 ? 5.310 10.635 -7.044 1.00 0.00 30 GLY A O 7
ATOM 11508 N N . SER A 1 31 ? 4.567 8.621 -6.377 1.00 0.00 31 SER A N 7
ATOM 11509 C CA . SER A 1 31 ? 4.117 8.076 -7.668 1.00 0.00 31 SER A CA 7
ATOM 11510 C C . SER A 1 31 ? 3.228 6.837 -7.467 1.00 0.00 31 SER A C 7
ATOM 11511 O O . SER A 1 31 ? 3.195 6.255 -6.377 1.00 0.00 31 SER A O 7
ATOM 11519 N N . CYS A 1 32 ? 2.522 6.415 -8.520 1.00 0.00 32 CYS A N 7
ATOM 11520 C CA . CYS A 1 32 ? 1.745 5.175 -8.577 1.00 0.00 32 CYS A CA 7
ATOM 11521 C C . CYS A 1 32 ? 2.408 4.166 -9.532 1.00 0.00 32 CYS A C 7
ATOM 11522 O O . CYS A 1 32 ? 2.421 4.373 -10.749 1.00 0.00 32 CYS A O 7
ATOM 11529 N N . GLY A 1 33 ? 2.962 3.076 -8.992 1.00 0.00 33 GLY A N 7
ATOM 11530 C CA . GLY A 1 33 ? 3.494 1.961 -9.785 1.00 0.00 33 GLY A CA 7
ATOM 11531 C C . GLY A 1 33 ? 2.390 1.090 -10.406 1.00 0.00 33 GLY A C 7
ATOM 11532 O O . GLY A 1 33 ? 1.241 1.097 -9.955 1.00 0.00 33 GLY A O 7
ATOM 11536 N N . SER A 1 34 ? 2.744 0.316 -11.433 1.00 0.00 34 SER A N 7
ATOM 11537 C CA . SER A 1 34 ? 1.863 -0.634 -12.132 1.00 0.00 34 SER A CA 7
ATOM 11538 C C . SER A 1 34 ? 2.657 -1.811 -12.730 1.00 0.00 34 SER A C 7
ATOM 11539 O O . SER A 1 34 ? 3.888 -1.856 -12.637 1.00 0.00 34 SER A O 7
ATOM 11547 N N . GLY A 1 35 ? 1.967 -2.774 -13.346 1.00 0.00 35 GLY A N 7
ATOM 11548 C CA . GLY A 1 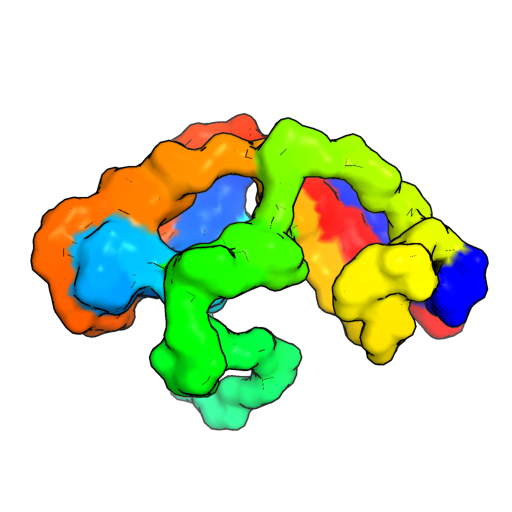35 ? 2.551 -3.952 -13.995 1.00 0.00 35 GLY A CA 7
ATOM 11549 C C . GLY A 1 35 ? 1.543 -4.769 -14.814 1.00 0.00 35 GLY A C 7
ATOM 11550 O O . GLY A 1 35 ? 0.342 -4.484 -14.817 1.00 0.00 35 GLY A O 7
ATOM 11554 N N . GLY A 1 36 ? 2.043 -5.796 -15.510 1.00 0.00 36 GLY A N 7
ATOM 11555 C CA . GLY A 1 36 ? 1.286 -6.654 -16.438 1.00 0.00 36 GLY A CA 7
ATOM 11556 C C . GLY A 1 36 ? 1.486 -8.163 -16.238 1.00 0.00 36 GLY A C 7
ATOM 11557 O O . GLY A 1 36 ? 1.191 -8.945 -17.147 1.00 0.00 36 GLY A O 7
ATOM 11561 N N . SER A 1 37 ? 1.986 -8.577 -15.069 1.00 0.00 37 SER A N 7
ATOM 11562 C CA . SER A 1 37 ? 2.341 -9.967 -14.725 1.00 0.00 37 SER A CA 7
ATOM 11563 C C . SER A 1 37 ? 1.615 -10.458 -13.464 1.00 0.00 37 SER A C 7
ATOM 11564 O O . SER A 1 37 ? 1.218 -9.663 -12.607 1.00 0.00 37 SER A O 7
ATOM 11572 N N . GLY A 1 38 ? 1.469 -11.780 -13.319 1.00 0.00 38 GLY A N 7
ATOM 11573 C CA . GLY A 1 38 ? 0.698 -12.444 -12.255 1.00 0.00 38 GLY A CA 7
ATOM 11574 C C . GLY A 1 38 ? 1.440 -12.591 -10.921 1.00 0.00 38 GLY A C 7
ATOM 11575 O O . GLY A 1 38 ? 1.495 -13.682 -10.350 1.00 0.00 38 GLY A O 7
ATOM 11579 N N . ILE A 1 39 ? 2.035 -11.500 -10.436 1.00 0.00 39 ILE A N 7
ATOM 11580 C CA . ILE A 1 39 ? 2.822 -11.442 -9.196 1.00 0.00 39 ILE A CA 7
ATOM 11581 C C . ILE A 1 39 ? 1.921 -11.546 -7.959 1.00 0.00 39 ILE A C 7
ATOM 11582 O O . ILE A 1 39 ? 0.809 -11.013 -7.915 1.00 0.00 39 ILE A O 7
ATOM 11598 N N . PHE A 1 40 ? 2.443 -12.230 -6.941 1.00 0.00 40 PHE A N 7
ATOM 11599 C CA . PHE A 1 40 ? 1.763 -12.529 -5.670 1.00 0.00 40 PHE A CA 7
ATOM 11600 C C . PHE A 1 40 ? 2.671 -12.421 -4.422 1.00 0.00 40 PHE A C 7
ATOM 11601 O O . PHE A 1 40 ? 2.243 -12.752 -3.316 1.00 0.00 40 PHE A O 7
ATOM 11618 N N . LEU A 1 41 ? 3.918 -11.956 -4.585 1.00 0.00 41 LEU A N 7
ATOM 11619 C CA . LEU A 1 41 ? 4.906 -11.786 -3.505 1.00 0.00 41 LEU A CA 7
ATOM 11620 C C . LEU A 1 41 ? 4.522 -10.675 -2.502 1.00 0.00 41 LEU A C 7
ATOM 11621 O O . LEU A 1 41 ? 4.979 -10.686 -1.357 1.00 0.00 41 LEU A O 7
ATOM 11637 N N . GLU A 1 42 ? 3.678 -9.727 -2.914 1.00 0.00 42 GLU A N 7
ATOM 11638 C CA . GLU A 1 42 ? 3.042 -8.727 -2.044 1.00 0.00 42 GLU A CA 7
ATOM 11639 C C . GLU A 1 42 ? 2.068 -9.351 -1.019 1.00 0.00 42 GLU A C 7
ATOM 11640 O O . GLU A 1 42 ? 1.581 -10.472 -1.181 1.00 0.00 42 GLU A O 7
ATOM 11652 N N . THR A 1 43 ? 1.713 -8.589 0.019 1.00 0.00 43 THR A N 7
ATOM 11653 C CA . THR A 1 43 ? 0.700 -8.974 1.022 1.00 0.00 43 THR A CA 7
ATOM 11654 C C . THR A 1 43 ? -0.717 -9.069 0.431 1.00 0.00 43 THR A C 7
ATOM 11655 O O . THR A 1 43 ? -1.520 -9.889 0.875 1.00 0.00 43 THR A O 7
ATOM 11666 N N . SER A 1 44 ? -1.023 -8.231 -0.570 1.00 0.00 44 SER A N 7
ATOM 11667 C CA . SER A 1 44 ? -2.349 -7.987 -1.167 1.00 0.00 44 SER A CA 7
ATOM 11668 C C . SER A 1 44 ? -3.493 -7.927 -0.143 1.00 0.00 44 SER A C 7
ATOM 11669 O O . SER A 1 44 ? -4.354 -8.804 -0.065 1.00 0.00 44 SER A O 7
ATOM 11677 N N . LEU A 1 45 ? -3.529 -6.839 0.637 1.00 0.00 45 LEU A N 7
ATOM 11678 C CA . LEU A 1 45 ? -4.560 -6.577 1.651 1.00 0.00 45 LEU A CA 7
ATOM 11679 C C . LEU A 1 45 ? -6.004 -6.504 1.093 1.00 0.00 45 LEU A C 7
ATOM 11680 O O . LEU A 1 45 ? -6.958 -6.633 1.858 1.00 0.00 45 LEU A O 7
ATOM 11696 N N . SER A 1 46 ? -6.174 -6.398 -0.230 1.00 0.00 46 SER A N 7
ATOM 11697 C CA . SER A 1 46 ? -7.445 -6.581 -0.959 1.00 0.00 46 SER A CA 7
ATOM 11698 C C . SER A 1 46 ? -8.096 -7.957 -0.719 1.00 0.00 46 SER A C 7
ATOM 11699 O O . SER A 1 46 ? -9.325 -8.060 -0.675 1.00 0.00 46 SER A O 7
ATOM 11707 N N . ALA A 1 47 ? -7.295 -9.007 -0.500 1.00 0.00 47 ALA A N 7
ATOM 11708 C CA . ALA A 1 47 ? -7.746 -10.380 -0.268 1.00 0.00 47 ALA A CA 7
ATOM 11709 C C . ALA A 1 47 ? -7.228 -10.922 1.077 1.00 0.00 47 ALA A C 7
ATOM 11710 O O . ALA A 1 47 ? -6.047 -11.236 1.238 1.00 0.00 47 ALA A O 7
ATOM 11717 N N . GLY A 1 48 ? -8.131 -11.013 2.057 1.00 0.00 48 GLY A N 7
ATOM 11718 C CA . GLY A 1 48 ? -7.851 -11.494 3.417 1.00 0.00 48 GLY A CA 7
ATOM 11719 C C . GLY A 1 48 ? -7.510 -10.403 4.445 1.00 0.00 48 GLY A C 7
ATOM 11720 O O . GLY A 1 48 ? -7.227 -10.732 5.599 1.00 0.00 48 GLY A O 7
ATOM 11724 N N . SER A 1 49 ? -7.549 -9.120 4.059 1.00 0.00 49 SER A N 7
ATOM 11725 C CA . SER A 1 49 ? -7.383 -7.957 4.944 1.00 0.00 49 SER A CA 7
ATOM 11726 C C . SER A 1 49 ? -8.409 -6.861 4.608 1.00 0.00 49 SER A C 7
ATOM 11727 O O . SER A 1 49 ? -9.390 -7.095 3.894 1.00 0.00 49 SER A O 7
ATOM 11735 N N . ASP A 1 50 ? -8.226 -5.673 5.177 1.00 0.00 50 ASP A N 7
ATOM 11736 C CA . ASP A 1 50 ? -9.073 -4.497 5.041 1.00 0.00 50 ASP A CA 7
ATOM 11737 C C . ASP A 1 50 ? -8.268 -3.213 5.320 1.00 0.00 50 ASP A C 7
ATOM 11738 O O . ASP A 1 50 ? -7.088 -3.233 5.677 1.00 0.00 50 ASP A O 7
ATOM 11747 N N . TRP A 1 51 ? -8.923 -2.069 5.153 1.00 0.00 51 TRP A N 7
ATOM 11748 C CA . TRP A 1 51 ? -8.404 -0.738 5.482 1.00 0.00 51 TRP A CA 7
ATOM 11749 C C . TRP A 1 51 ? -8.041 -0.586 6.973 1.00 0.00 51 TRP A C 7
ATOM 11750 O O . TRP A 1 51 ? -7.066 0.087 7.320 1.00 0.00 51 TRP A O 7
ATOM 11771 N N . LEU A 1 52 ? -8.801 -1.222 7.867 1.00 0.00 52 LEU A N 7
ATOM 11772 C CA . LEU A 1 52 ? -8.574 -1.200 9.316 1.00 0.00 52 LEU A CA 7
ATOM 11773 C C . LEU A 1 52 ? -7.187 -1.774 9.666 1.00 0.00 52 LEU A C 7
ATOM 11774 O O . LEU A 1 52 ? -6.405 -1.149 10.384 1.00 0.00 52 LEU A O 7
ATOM 11790 N N . THR A 1 53 ? -6.857 -2.934 9.098 1.00 0.00 53 THR A N 7
ATOM 11791 C CA . THR A 1 53 ? -5.549 -3.596 9.210 1.00 0.00 53 THR A CA 7
ATOM 11792 C C . THR A 1 53 ? -4.453 -2.929 8.371 1.00 0.00 53 THR A C 7
ATOM 11793 O O . THR A 1 53 ? -3.307 -2.894 8.816 1.00 0.00 53 THR A O 7
ATOM 11804 N N . PHE A 1 54 ? -4.774 -2.319 7.223 1.00 0.00 54 PHE A N 7
ATOM 11805 C CA . PHE A 1 54 ? -3.833 -1.567 6.371 1.00 0.00 54 PHE A CA 7
ATOM 11806 C C . PHE A 1 54 ? -3.092 -0.457 7.128 1.00 0.00 54 PHE A C 7
ATOM 11807 O O . PHE A 1 54 ? -1.883 -0.291 6.961 1.00 0.00 54 PHE A O 7
ATOM 11824 N N . GLN A 1 55 ? -3.802 0.268 7.995 1.00 0.00 55 GLN A N 7
ATOM 11825 C CA . GLN A 1 55 ? -3.210 1.260 8.895 1.00 0.00 55 GLN A CA 7
ATOM 11826 C C . GLN A 1 55 ? -2.193 0.597 9.829 1.00 0.00 55 GLN A C 7
ATOM 11827 O O . GLN A 1 55 ? -1.003 0.897 9.776 1.00 0.00 55 GLN A O 7
ATOM 11841 N N . LYS A 1 56 ? -2.653 -0.348 10.659 1.00 0.00 56 LYS A N 7
ATOM 11842 C CA . LYS A 1 56 ? -1.811 -1.050 11.654 1.00 0.00 56 LYS A CA 7
ATOM 11843 C C . LYS A 1 56 ? -0.617 -1.813 11.048 1.00 0.00 56 LYS A C 7
ATOM 11844 O O . LYS A 1 56 ? 0.370 -2.055 11.748 1.00 0.00 56 LYS A O 7
ATOM 11863 N N . LYS A 1 57 ? -0.675 -2.150 9.753 1.00 0.00 57 LYS A N 7
ATOM 11864 C CA . LYS A 1 57 ? 0.405 -2.765 8.965 1.00 0.00 57 LYS A CA 7
ATOM 11865 C C . LYS A 1 57 ? 1.629 -1.845 8.800 1.00 0.00 57 LYS A C 7
ATOM 11866 O O . LYS A 1 57 ? 2.732 -2.266 9.142 1.00 0.00 57 LYS A O 7
ATOM 11885 N N . HIS A 1 58 ? 1.477 -0.625 8.259 1.00 0.00 58 HIS A N 7
ATOM 11886 C CA . HIS A 1 58 ? 2.619 0.256 7.910 1.00 0.00 58 HIS A CA 7
ATOM 11887 C C . HIS A 1 58 ? 2.359 1.772 8.055 1.00 0.00 58 HIS A C 7
ATOM 11888 O O . HIS A 1 58 ? 3.024 2.593 7.427 1.00 0.00 58 HIS A O 7
ATOM 11903 N N . ILE A 1 59 ? 1.393 2.172 8.871 1.00 0.00 59 ILE A N 7
ATOM 11904 C CA . ILE A 1 59 ? 1.035 3.579 9.148 1.00 0.00 59 ILE A CA 7
ATOM 11905 C C . ILE A 1 59 ? 1.044 3.815 10.662 1.00 0.00 59 ILE A C 7
ATOM 11906 O O . ILE A 1 59 ? 0.733 2.917 11.447 1.00 0.00 59 ILE A O 7
ATOM 11922 N N . THR A 1 60 ? 1.401 5.030 11.079 1.00 0.00 60 THR A N 7
ATOM 11923 C CA . THR A 1 60 ? 1.366 5.433 12.495 1.00 0.00 60 THR A CA 7
ATOM 11924 C C . THR A 1 60 ? 0.938 6.890 12.701 1.00 0.00 60 THR A C 7
ATOM 11925 O O . THR A 1 60 ? 1.164 7.754 11.854 1.00 0.00 60 THR A O 7
ATOM 11936 N N . ASN A 1 61 ? 0.349 7.169 13.870 1.00 0.00 61 ASN A N 7
ATOM 11937 C CA . ASN A 1 61 ? 0.066 8.504 14.388 1.00 0.00 61 ASN A CA 7
ATOM 11938 C C . ASN A 1 61 ? 1.278 9.134 15.118 1.00 0.00 61 ASN A C 7
ATOM 11939 O O . ASN A 1 61 ? 1.187 10.269 15.587 1.00 0.00 61 ASN A O 7
ATOM 11950 N N . THR A 1 62 ? 2.402 8.413 15.225 1.00 0.00 62 THR A N 7
ATOM 11951 C CA . THR A 1 62 ? 3.676 8.864 15.812 1.00 0.00 62 THR A CA 7
ATOM 11952 C C . THR A 1 62 ? 4.836 7.954 15.375 1.00 0.00 62 THR A C 7
ATOM 11953 O O . THR A 1 62 ? 4.906 6.781 15.755 1.00 0.00 62 THR A O 7
ATOM 11964 N N . ARG A 1 63 ? 5.748 8.449 14.523 1.00 0.00 63 ARG A N 7
ATOM 11965 C CA . ARG A 1 63 ? 6.977 7.719 14.165 1.00 0.00 63 ARG A CA 7
ATOM 11966 C C . ARG A 1 63 ? 7.910 7.604 15.381 1.00 0.00 63 ARG A C 7
ATOM 11967 O O . ARG A 1 63 ? 8.576 8.569 15.755 1.00 0.00 63 ARG A O 7
ATOM 11988 N N . ASP A 1 64 ? 7.993 6.404 15.952 1.00 0.00 64 ASP A N 7
ATOM 11989 C CA . ASP A 1 64 ? 8.877 6.061 17.081 1.00 0.00 64 ASP A CA 7
ATOM 11990 C C . ASP A 1 64 ? 9.943 5.000 16.715 1.00 0.00 64 ASP A C 7
ATOM 11991 O O . ASP A 1 64 ? 10.723 4.560 17.563 1.00 0.00 64 ASP A O 7
ATOM 12000 N N . VAL A 1 65 ? 9.986 4.574 15.446 1.00 0.00 65 VAL A N 7
ATOM 12001 C CA . VAL A 1 65 ? 10.859 3.497 14.951 1.00 0.00 65 VAL A CA 7
ATOM 12002 C C . VAL A 1 65 ? 12.331 3.924 14.818 1.00 0.00 65 VAL A C 7
ATOM 12003 O O . VAL A 1 65 ? 12.638 5.065 14.467 1.00 0.00 65 VAL A O 7
ATOM 12016 N N . ASP A 1 66 ? 13.239 2.968 15.047 1.00 0.00 66 ASP A N 7
ATOM 12017 C CA . ASP A 1 66 ? 14.699 3.094 14.876 1.00 0.00 66 ASP A CA 7
ATOM 12018 C C . ASP A 1 66 ? 15.327 1.917 14.085 1.00 0.00 66 ASP A C 7
ATOM 12019 O O . ASP A 1 66 ? 16.542 1.866 13.896 1.00 0.00 66 ASP A O 7
ATOM 12028 N N . CYS A 1 67 ? 14.501 0.967 13.618 1.00 0.00 67 CYS A N 7
ATOM 12029 C CA . CYS A 1 67 ? 14.871 -0.288 12.942 1.00 0.00 67 CYS A CA 7
ATOM 12030 C C . CYS A 1 67 ? 16.022 -1.047 13.645 1.00 0.00 67 CYS A C 7
ATOM 12031 O O . CYS A 1 67 ? 17.041 -1.408 13.058 1.00 0.00 67 CYS A O 7
ATOM 12038 N N . ASP A 1 68 ? 15.799 -1.296 14.942 1.00 0.00 68 ASP A N 7
ATOM 12039 C CA . ASP A 1 68 ? 16.657 -2.019 15.894 1.00 0.00 68 ASP A CA 7
ATOM 12040 C C . ASP A 1 68 ? 15.832 -2.668 17.031 1.00 0.00 68 ASP A C 7
ATOM 12041 O O . ASP A 1 68 ? 16.185 -3.739 17.518 1.00 0.00 68 ASP A O 7
ATOM 12050 N N . ASN A 1 69 ? 14.688 -2.081 17.412 1.00 0.00 69 ASN A N 7
ATOM 12051 C CA . ASN A 1 69 ? 13.796 -2.550 18.485 1.00 0.00 69 ASN A CA 7
ATOM 12052 C C . ASN A 1 69 ? 12.462 -3.137 17.984 1.00 0.00 69 ASN A C 7
ATOM 12053 O O . ASN A 1 69 ? 11.695 -3.678 18.782 1.00 0.00 69 ASN A O 7
ATOM 12064 N N . ILE A 1 70 ? 12.190 -3.099 16.670 1.00 0.00 70 ILE A N 7
ATOM 12065 C CA . ILE A 1 70 ? 10.937 -3.590 16.053 1.00 0.00 70 ILE A CA 7
ATOM 12066 C C . ILE A 1 70 ? 10.678 -5.091 16.242 1.00 0.00 70 ILE A C 7
ATOM 12067 O O . ILE A 1 70 ? 9.578 -5.564 15.963 1.00 0.00 70 ILE A O 7
ATOM 12083 N N . MET A 1 71 ? 11.653 -5.822 16.786 1.00 0.00 71 MET A N 7
ATOM 12084 C CA . MET A 1 71 ? 11.516 -7.213 17.248 1.00 0.00 71 MET A CA 7
ATOM 12085 C C . MET A 1 71 ? 10.336 -7.434 18.224 1.00 0.00 71 MET A C 7
ATOM 12086 O O . MET A 1 71 ? 9.770 -8.528 18.263 1.00 0.00 71 MET A O 7
ATOM 12100 N N . SER A 1 72 ? 9.930 -6.409 18.988 1.00 0.00 72 SER A N 7
ATOM 12101 C CA . SER A 1 72 ? 8.766 -6.456 19.896 1.00 0.00 72 SER A CA 7
ATOM 12102 C C . SER A 1 72 ? 7.430 -6.021 19.261 1.00 0.00 72 SER A C 7
ATOM 12103 O O . SER A 1 72 ? 6.384 -6.122 19.907 1.00 0.00 72 SER A O 7
ATOM 12111 N N . THR A 1 73 ? 7.437 -5.546 18.009 1.00 0.00 73 THR A N 7
ATOM 12112 C CA . THR A 1 73 ? 6.248 -5.103 17.246 1.00 0.00 73 THR A CA 7
ATOM 12113 C C . THR A 1 73 ? 5.775 -6.179 16.256 1.00 0.00 73 THR A C 7
ATOM 12114 O O . THR A 1 73 ? 6.383 -7.244 16.148 1.00 0.00 73 THR A O 7
ATOM 12125 N N . ASN A 1 74 ? 4.712 -5.909 15.487 1.00 0.00 74 ASN A N 7
ATOM 12126 C CA . ASN A 1 74 ? 4.283 -6.789 14.390 1.00 0.00 74 ASN A CA 7
ATOM 12127 C C . ASN A 1 74 ? 5.258 -6.819 13.184 1.00 0.00 74 ASN A C 7
ATOM 12128 O O . ASN A 1 74 ? 5.212 -7.745 12.374 1.00 0.00 74 ASN A O 7
ATOM 12139 N N . LEU A 1 75 ? 6.183 -5.855 13.094 1.00 0.00 75 LEU A N 7
ATOM 12140 C CA . LEU A 1 75 ? 7.192 -5.713 12.035 1.00 0.00 75 LEU A CA 7
ATOM 12141 C C . LEU A 1 75 ? 8.452 -6.591 12.216 1.00 0.00 75 LEU A C 7
ATOM 12142 O O . LEU A 1 75 ? 9.386 -6.485 11.416 1.00 0.00 75 LEU A O 7
ATOM 12158 N N . PHE A 1 76 ? 8.487 -7.475 13.218 1.00 0.00 76 PHE A N 7
ATOM 12159 C CA . PHE A 1 76 ? 9.613 -8.324 13.636 1.00 0.00 76 PHE A CA 7
ATOM 12160 C C . PHE A 1 76 ? 10.083 -9.348 12.592 1.00 0.00 76 PHE A C 7
ATOM 12161 O O . PHE A 1 76 ? 11.111 -10.000 12.780 1.00 0.00 76 PHE A O 7
ATOM 12178 N N . HIS A 1 77 ? 9.339 -9.492 11.491 1.00 0.00 77 HIS A N 7
ATOM 12179 C CA . HIS A 1 77 ? 9.521 -10.504 10.440 1.00 0.00 77 HIS A CA 7
ATOM 12180 C C . HIS A 1 77 ? 10.875 -10.424 9.691 1.00 0.00 77 HIS A C 7
ATOM 12181 O O . HIS A 1 77 ? 11.154 -11.275 8.845 1.00 0.00 77 HIS A O 7
ATOM 12196 N N . CYS A 1 78 ? 11.703 -9.406 9.960 1.00 0.00 78 CYS A N 7
ATOM 12197 C CA . CYS A 1 78 ? 12.928 -9.062 9.207 1.00 0.00 78 CYS A CA 7
ATOM 12198 C C . CYS A 1 78 ? 12.703 -9.048 7.673 1.00 0.00 78 CYS A C 7
ATOM 12199 O O . CYS A 1 78 ? 13.472 -9.593 6.875 1.00 0.00 78 CYS A O 7
ATOM 12206 N N . LYS A 1 79 ? 11.600 -8.411 7.258 1.00 0.00 79 LYS A N 7
ATOM 12207 C CA . LYS A 1 79 ? 11.312 -8.050 5.860 1.00 0.00 79 LYS A CA 7
ATOM 12208 C C . LYS A 1 79 ? 12.348 -7.059 5.305 1.00 0.00 79 LYS A C 7
ATOM 12209 O O . LYS A 1 79 ? 12.984 -6.328 6.062 1.00 0.00 79 LYS A O 7
ATOM 12228 N N . ASP A 1 80 ? 12.494 -7.006 3.982 1.00 0.00 80 ASP A N 7
ATOM 12229 C CA . ASP A 1 80 ? 13.557 -6.259 3.285 1.00 0.00 80 ASP A CA 7
ATOM 12230 C C . ASP A 1 80 ? 13.491 -4.737 3.493 1.00 0.00 80 ASP A C 7
ATOM 12231 O O . ASP A 1 80 ? 14.527 -4.071 3.556 1.00 0.00 80 ASP A O 7
ATOM 12240 N N . LYS A 1 81 ? 12.276 -4.191 3.605 1.00 0.00 81 LYS A N 7
ATOM 12241 C CA . LYS A 1 81 ? 11.985 -2.789 3.928 1.00 0.00 81 LYS A CA 7
ATOM 12242 C C . LYS A 1 81 ? 10.537 -2.600 4.379 1.00 0.00 81 LYS A C 7
ATOM 12243 O O . LYS A 1 81 ? 9.673 -3.415 4.053 1.00 0.00 81 LYS A O 7
ATOM 12262 N N . ASN A 1 82 ? 10.266 -1.508 5.095 1.00 0.00 82 ASN A N 7
ATOM 12263 C CA . ASN A 1 82 ? 8.920 -1.093 5.506 1.00 0.00 82 ASN A CA 7
ATOM 12264 C C . ASN A 1 82 ? 8.726 0.404 5.240 1.00 0.00 82 ASN A C 7
ATOM 12265 O O . ASN A 1 82 ? 9.501 1.219 5.744 1.00 0.00 82 ASN A O 7
ATOM 12276 N N . THR A 1 83 ? 7.717 0.766 4.447 1.00 0.00 83 THR A N 7
ATOM 12277 C CA . THR A 1 83 ? 7.363 2.167 4.187 1.00 0.00 83 THR A CA 7
ATOM 12278 C C . THR A 1 83 ? 6.378 2.666 5.250 1.00 0.00 83 THR A C 7
ATOM 12279 O O . THR A 1 83 ? 5.162 2.494 5.108 1.00 0.00 83 THR A O 7
ATOM 12290 N N . PHE A 1 84 ? 6.883 3.271 6.326 1.00 0.00 84 PHE A N 7
ATOM 12291 C CA . PHE A 1 84 ? 6.046 3.889 7.358 1.00 0.00 84 PHE A CA 7
ATOM 12292 C C . PHE A 1 84 ? 5.532 5.264 6.908 1.00 0.00 84 PHE A C 7
ATOM 12293 O O . PHE A 1 84 ? 6.318 6.149 6.558 1.00 0.00 84 PHE A O 7
ATOM 12310 N N . ILE A 1 85 ? 4.211 5.453 6.961 1.00 0.00 85 ILE A N 7
ATOM 12311 C CA . ILE A 1 85 ? 3.538 6.744 6.752 1.00 0.00 85 ILE A CA 7
ATOM 12312 C C . ILE A 1 85 ? 3.212 7.338 8.125 1.00 0.00 85 ILE A C 7
ATOM 12313 O O . ILE A 1 85 ? 2.419 6.764 8.876 1.00 0.00 85 ILE A O 7
ATOM 12329 N N . TYR A 1 86 ? 3.811 8.478 8.471 1.00 0.00 86 TYR A N 7
ATOM 12330 C CA . TYR A 1 86 ? 3.387 9.281 9.619 1.00 0.00 86 TYR A CA 7
ATOM 12331 C C . TYR A 1 86 ? 2.301 10.284 9.188 1.00 0.00 86 TYR A C 7
ATOM 12332 O O . TYR A 1 86 ? 2.597 11.420 8.805 1.00 0.00 86 TYR A O 7
ATOM 12350 N N . SER A 1 87 ? 1.033 9.848 9.221 1.00 0.00 87 SER A N 7
ATOM 12351 C CA . SER A 1 87 ? -0.146 10.709 9.020 1.00 0.00 87 SER A CA 7
ATOM 12352 C C . SER A 1 87 ? -1.399 10.197 9.759 1.00 0.00 87 SER A C 7
ATOM 12353 O O . SER A 1 87 ? -1.418 9.087 10.299 1.00 0.00 87 SER A O 7
ATOM 12361 N N . ARG A 1 88 ? -2.459 11.017 9.779 1.00 0.00 88 ARG A N 7
ATOM 12362 C CA . ARG A 1 88 ? -3.808 10.691 10.279 1.00 0.00 88 ARG A CA 7
ATOM 12363 C C . ARG A 1 88 ? -4.557 9.779 9.288 1.00 0.00 88 ARG A C 7
ATOM 12364 O O . ARG A 1 88 ? -4.185 9.734 8.114 1.00 0.00 88 ARG A O 7
ATOM 12385 N N . PRO A 1 89 ? -5.651 9.105 9.692 1.00 0.00 89 PRO A N 7
ATOM 12386 C CA . PRO A 1 89 ? -6.462 8.302 8.768 1.00 0.00 89 PRO A CA 7
ATOM 12387 C C . PRO A 1 89 ? -7.281 9.127 7.760 1.00 0.00 89 PRO A C 7
ATOM 12388 O O . PRO A 1 89 ? -7.617 8.627 6.689 1.00 0.00 89 PRO A O 7
ATOM 12399 N N . GLU A 1 90 ? -7.597 10.387 8.069 1.00 0.00 90 GLU A N 7
ATOM 12400 C CA . GLU A 1 90 ? -8.450 11.266 7.253 1.00 0.00 90 GLU A CA 7
ATOM 12401 C C . GLU A 1 90 ? -7.869 11.533 5.847 1.00 0.00 90 GLU A C 7
ATOM 12402 O O . GLU A 1 90 ? -8.533 11.183 4.867 1.00 0.00 90 GLU A O 7
ATOM 12414 N N . PRO A 1 91 ? -6.636 12.070 5.693 1.00 0.00 91 PRO A N 7
ATOM 12415 C CA . PRO A 1 91 ? -6.032 12.333 4.381 1.00 0.00 91 PRO A CA 7
ATOM 12416 C C . PRO A 1 91 ? -5.628 11.074 3.599 1.00 0.00 91 PRO A C 7
ATOM 12417 O O . PRO A 1 91 ? -5.137 11.194 2.481 1.00 0.00 91 PRO A O 7
ATOM 12428 N N . VAL A 1 92 ? -5.831 9.881 4.165 1.00 0.00 92 VAL A N 7
ATOM 12429 C CA . VAL A 1 92 ? -5.593 8.570 3.542 1.00 0.00 92 VAL A CA 7
ATOM 12430 C C . VAL A 1 92 ? -6.917 7.993 3.034 1.00 0.00 92 VAL A C 7
ATOM 12431 O O . VAL A 1 92 ? -7.050 7.688 1.850 1.00 0.00 92 VAL A O 7
ATOM 12444 N N . LYS A 1 93 ? -7.930 7.881 3.901 1.00 0.00 93 LYS A N 7
ATOM 12445 C CA . LYS A 1 93 ? -9.247 7.322 3.550 1.00 0.00 93 LYS A CA 7
ATOM 12446 C C . LYS A 1 93 ? -10.025 8.204 2.566 1.00 0.00 93 LYS A C 7
ATOM 12447 O O . LYS A 1 93 ? -10.587 7.699 1.596 1.00 0.00 93 LYS A O 7
ATOM 12466 N N . ALA A 1 94 ? -10.047 9.517 2.806 1.00 0.00 94 ALA A N 7
ATOM 12467 C CA . ALA A 1 94 ? -10.868 10.483 2.070 1.00 0.00 94 ALA A CA 7
ATOM 12468 C C . ALA A 1 94 ? -10.342 10.829 0.663 1.00 0.00 94 ALA A C 7
ATOM 12469 O O . ALA A 1 94 ? -11.010 11.555 -0.078 1.00 0.00 94 ALA A O 7
ATOM 12476 N N . ILE A 1 95 ? -9.172 10.304 0.273 1.00 0.00 95 ILE A N 7
ATOM 12477 C CA . ILE A 1 95 ? -8.652 10.397 -1.103 1.00 0.00 95 ILE A CA 7
ATOM 12478 C C . ILE A 1 95 ? -9.693 9.873 -2.115 1.00 0.00 95 ILE A C 7
ATOM 12479 O O . ILE A 1 95 ? -9.852 10.444 -3.196 1.00 0.00 95 ILE A O 7
ATOM 12495 N N . CYS A 1 96 ? -10.454 8.838 -1.734 1.00 0.00 96 CYS A N 7
ATOM 12496 C CA . CYS A 1 96 ? -11.587 8.310 -2.493 1.00 0.00 96 CYS A CA 7
ATOM 12497 C C . CYS A 1 96 ? -12.946 8.577 -1.819 1.00 0.00 96 CYS A C 7
ATOM 12498 O O . CYS A 1 96 ? -13.038 8.772 -0.604 1.00 0.00 96 CYS A O 7
ATOM 12505 N N . LYS A 1 97 ? -14.016 8.551 -2.629 1.00 0.00 97 LYS A N 7
ATOM 12506 C CA . LYS A 1 97 ? -15.419 8.721 -2.215 1.00 0.00 97 LYS A CA 7
ATOM 12507 C C . LYS A 1 97 ? -16.360 8.051 -3.227 1.00 0.00 97 LYS A C 7
ATOM 12508 O O . LYS A 1 97 ? -16.467 8.494 -4.370 1.00 0.00 97 LYS A O 7
ATOM 12527 N N . GLY A 1 98 ? -16.985 6.940 -2.830 1.00 0.00 98 GLY A N 7
ATOM 12528 C CA . GLY A 1 98 ? -17.904 6.151 -3.671 1.00 0.00 98 GLY A CA 7
ATOM 12529 C C . GLY A 1 98 ? -17.222 5.119 -4.583 1.00 0.00 98 GLY A C 7
ATOM 12530 O O . GLY A 1 98 ? -17.901 4.442 -5.353 1.00 0.00 98 GLY A O 7
ATOM 12534 N N . ILE A 1 99 ? -15.892 4.983 -4.511 1.00 0.00 99 ILE A N 7
ATOM 12535 C CA . ILE A 1 99 ? -15.094 4.083 -5.358 1.00 0.00 99 ILE A CA 7
ATOM 12536 C C . ILE A 1 99 ? -15.231 2.622 -4.901 1.00 0.00 99 ILE A C 7
ATOM 12537 O O . ILE A 1 99 ? -14.857 2.263 -3.782 1.00 0.00 99 ILE A O 7
ATOM 12553 N N . ILE A 1 100 ? -15.747 1.777 -5.796 1.00 0.00 100 ILE A N 7
ATOM 12554 C CA . ILE A 1 100 ? -15.855 0.307 -5.670 1.00 0.00 100 ILE A CA 7
ATOM 12555 C C . ILE A 1 100 ? -14.941 -0.405 -6.703 1.00 0.00 100 ILE A C 7
ATOM 12556 O O . ILE A 1 100 ? -14.698 -1.607 -6.626 1.00 0.00 100 ILE A O 7
ATOM 12572 N N . ALA A 1 101 ? -14.376 0.354 -7.647 1.00 0.00 101 ALA A N 7
ATOM 12573 C CA . ALA A 1 101 ? -13.638 -0.097 -8.835 1.00 0.00 101 ALA A CA 7
ATOM 12574 C C . ALA A 1 101 ? -12.202 -0.617 -8.585 1.00 0.00 101 ALA A C 7
ATOM 12575 O O . ALA A 1 101 ? -11.469 -0.868 -9.544 1.00 0.00 101 ALA A O 7
ATOM 12582 N N . SER A 1 102 ? -11.775 -0.776 -7.324 1.00 0.00 102 SER A N 7
ATOM 12583 C CA . SER A 1 102 ? -10.401 -1.128 -6.918 1.00 0.00 102 SER A CA 7
ATOM 12584 C C . SER A 1 102 ? -9.308 -0.244 -7.569 1.00 0.00 102 SER A C 7
ATOM 12585 O O . SER A 1 102 ? -8.443 -0.735 -8.300 1.00 0.00 102 SER A O 7
ATOM 12593 N N . LYS A 1 103 ? -9.331 1.076 -7.301 1.00 0.00 103 LYS A N 7
ATOM 12594 C CA . LYS A 1 103 ? -8.336 2.070 -7.773 1.00 0.00 103 LYS A CA 7
ATOM 12595 C C . LYS A 1 103 ? -8.307 3.296 -6.853 1.00 0.00 103 LYS A C 7
ATOM 12596 O O . LYS A 1 103 ? -9.288 3.566 -6.172 1.00 0.00 103 LYS A O 7
ATOM 12615 N N . ASN A 1 104 ? -7.210 4.047 -6.801 1.00 0.00 104 ASN A N 7
ATOM 12616 C CA . ASN A 1 104 ? -7.151 5.381 -6.189 1.00 0.00 104 ASN A CA 7
ATOM 12617 C C . ASN A 1 104 ? -6.311 6.349 -7.047 1.00 0.00 104 ASN A C 7
ATOM 12618 O O . ASN A 1 104 ? -5.896 6.012 -8.158 1.00 0.00 104 ASN A O 7
ATOM 12629 N N . VAL A 1 105 ? -6.038 7.544 -6.522 1.00 0.00 105 VAL A N 7
ATOM 12630 C CA . VAL A 1 105 ? -5.139 8.545 -7.112 1.00 0.00 105 VAL A CA 7
ATOM 12631 C C . VAL A 1 105 ? -4.075 8.917 -6.075 1.00 0.00 105 VAL A C 7
ATOM 12632 O O . VAL A 1 105 ? -4.375 9.006 -4.884 1.00 0.00 105 VAL A O 7
ATOM 12645 N N . LEU A 1 106 ? -2.834 9.135 -6.515 1.00 0.00 106 LEU A N 7
ATOM 12646 C CA . LEU A 1 106 ? -1.753 9.690 -5.694 1.00 0.00 106 LEU A CA 7
ATOM 12647 C C . LEU A 1 106 ? -2.202 10.948 -4.921 1.00 0.00 106 LEU A C 7
ATOM 12648 O O . LEU A 1 106 ? -2.870 11.828 -5.473 1.00 0.00 106 LEU A O 7
ATOM 12664 N N . THR A 1 107 ? -1.807 11.042 -3.649 1.00 0.00 107 THR A N 7
ATOM 12665 C CA . THR A 1 107 ? -2.058 12.226 -2.799 1.00 0.00 107 THR A CA 7
ATOM 12666 C C . THR A 1 107 ? -1.360 13.492 -3.338 1.00 0.00 107 THR A C 7
ATOM 12667 O O . THR A 1 107 ? -0.532 13.430 -4.246 1.00 0.00 107 THR A O 7
ATOM 12678 N N . THR A 1 108 ? -1.648 14.655 -2.747 1.00 0.00 108 THR A N 7
ATOM 12679 C CA . THR A 1 108 ? -1.090 15.964 -3.159 1.00 0.00 108 THR A CA 7
ATOM 12680 C C . THR A 1 108 ? -0.251 16.653 -2.069 1.00 0.00 108 THR A C 7
ATOM 12681 O O . THR A 1 108 ? 0.673 17.409 -2.380 1.00 0.00 108 THR A O 7
ATOM 12692 N N . SER A 1 109 ? -0.509 16.350 -0.792 1.00 0.00 109 SER A N 7
ATOM 12693 C CA . SER A 1 109 ? 0.228 16.893 0.364 1.00 0.00 109 SER A CA 7
ATOM 12694 C C . SER A 1 109 ? 1.533 16.126 0.626 1.00 0.00 109 SER A C 7
ATOM 12695 O O . SER A 1 109 ? 1.773 15.067 0.048 1.00 0.00 109 SER A O 7
ATOM 12703 N N . GLU A 1 110 ? 2.390 16.645 1.509 1.00 0.00 110 GLU A N 7
ATOM 12704 C CA . GLU A 1 110 ? 3.715 16.084 1.804 1.00 0.00 110 GLU A CA 7
ATOM 12705 C C . GLU A 1 110 ? 3.814 15.617 3.267 1.00 0.00 110 GLU A C 7
ATOM 12706 O O . GLU A 1 110 ? 3.920 16.423 4.193 1.00 0.00 110 GLU A O 7
ATOM 12718 N N . PHE A 1 111 ? 3.739 14.300 3.470 1.00 0.00 111 PHE A N 7
ATOM 12719 C CA . PHE A 1 111 ? 3.711 13.634 4.778 1.00 0.00 111 PHE A CA 7
ATOM 12720 C C . PHE A 1 111 ? 5.104 13.118 5.161 1.00 0.00 111 PHE A C 7
ATOM 12721 O O . PHE A 1 111 ? 5.965 12.949 4.293 1.00 0.00 111 PHE A O 7
ATOM 12738 N N . TYR A 1 112 ? 5.328 12.823 6.446 1.00 0.00 112 TYR A N 7
ATOM 12739 C CA . TYR A 1 112 ? 6.594 12.252 6.918 1.00 0.00 112 TYR A CA 7
ATOM 12740 C C . TYR A 1 112 ? 6.707 10.784 6.481 1.00 0.00 112 TYR A C 7
ATOM 12741 O O . TYR A 1 112 ? 6.023 9.906 7.015 1.00 0.00 112 TYR A O 7
ATOM 12759 N N . LEU A 1 113 ? 7.555 10.531 5.482 1.00 0.00 113 LEU A N 7
ATOM 12760 C CA . LEU A 1 113 ? 7.836 9.197 4.947 1.00 0.00 113 LEU A CA 7
ATOM 12761 C C . LEU A 1 113 ? 9.124 8.607 5.543 1.00 0.00 113 LEU A C 7
ATOM 12762 O O . LEU A 1 113 ? 10.202 9.204 5.486 1.00 0.00 113 LEU A O 7
ATOM 12778 N N . SER A 1 114 ? 8.992 7.416 6.126 1.00 0.00 114 SER A N 7
ATOM 12779 C CA . SER A 1 114 ? 10.024 6.727 6.901 1.00 0.00 114 SER A CA 7
ATOM 12780 C C . SER A 1 114 ? 10.253 5.323 6.338 1.00 0.00 114 SER A C 7
ATOM 12781 O O . SER A 1 114 ? 9.517 4.378 6.625 1.00 0.00 114 SER A O 7
ATOM 12789 N N . ASP A 1 115 ? 11.251 5.199 5.465 1.00 0.00 115 ASP A N 7
ATOM 12790 C CA . ASP A 1 115 ? 11.715 3.933 4.896 1.00 0.00 115 ASP A CA 7
ATOM 12791 C C . ASP A 1 115 ? 12.889 3.368 5.721 1.00 0.00 115 ASP A C 7
ATOM 12792 O O . ASP A 1 115 ? 13.825 4.080 6.086 1.00 0.00 115 ASP A O 7
ATOM 12801 N N . CYS A 1 116 ? 12.895 2.057 5.953 1.00 0.00 116 CYS A N 7
ATOM 12802 C CA . CYS A 1 116 ? 14.100 1.324 6.361 1.00 0.00 116 CYS A CA 7
ATOM 12803 C C . CYS A 1 116 ? 14.491 0.371 5.235 1.00 0.00 116 CYS A C 7
ATOM 12804 O O . CYS A 1 116 ? 13.611 -0.088 4.517 1.00 0.00 116 CYS A O 7
ATOM 12811 N N . ASN A 1 117 ? 15.776 0.040 5.084 1.00 0.00 117 ASN A N 7
ATOM 12812 C CA . ASN A 1 117 ? 16.264 -0.899 4.065 1.00 0.00 117 ASN A CA 7
ATOM 12813 C C . ASN A 1 117 ? 17.276 -1.856 4.699 1.00 0.00 117 ASN A C 7
ATOM 12814 O O . ASN A 1 117 ? 18.247 -1.393 5.298 1.00 0.00 117 ASN A O 7
ATOM 12825 N N . VAL A 1 118 ? 17.049 -3.170 4.611 1.00 0.00 118 VAL A N 7
ATOM 12826 C CA . VAL A 1 118 ? 17.953 -4.198 5.174 1.00 0.00 118 VAL A CA 7
ATOM 12827 C C . VAL A 1 118 ? 19.376 -4.065 4.611 1.00 0.00 118 VAL A C 7
ATOM 12828 O O . VAL A 1 118 ? 19.565 -3.725 3.440 1.00 0.00 118 VAL A O 7
ATOM 12841 N N . THR A 1 119 ? 20.382 -4.376 5.434 1.00 0.00 119 THR A N 7
ATOM 12842 C CA . THR A 1 119 ? 21.799 -4.433 5.028 1.00 0.00 119 THR A CA 7
ATOM 12843 C C . THR A 1 119 ? 22.499 -5.678 5.588 1.00 0.00 119 THR A C 7
ATOM 12844 O O . THR A 1 119 ? 22.787 -5.781 6.783 1.00 0.00 119 THR A O 7
ATOM 12855 N N . SER A 1 120 ? 22.709 -6.673 4.717 1.00 0.00 120 SER A N 7
ATOM 12856 C CA . SER A 1 120 ? 23.363 -7.965 4.996 1.00 0.00 120 SER A CA 7
ATOM 12857 C C . SER A 1 120 ? 24.111 -8.493 3.763 1.00 0.00 120 SER A C 7
ATOM 12858 O O . SER A 1 120 ? 23.475 -8.654 2.695 1.00 0.00 120 SER A O 7
ATOM 12867 N N . ARG A 1 1 ? 16.931 -6.457 18.769 1.00 0.00 1 ARG A N 8
ATOM 12868 C CA . ARG A 1 1 ? 17.781 -6.142 17.585 1.00 0.00 1 ARG A CA 8
ATOM 12869 C C . ARG A 1 1 ? 17.674 -7.287 16.563 1.00 0.00 1 ARG A C 8
ATOM 12870 O O . ARG A 1 1 ? 18.559 -8.146 16.523 1.00 0.00 1 ARG A O 8
ATOM 12893 N N . PRO A 1 2 ? 16.564 -7.383 15.790 1.00 0.00 2 PRO A N 8
ATOM 12894 C CA . PRO A 1 2 ? 16.241 -8.605 15.031 1.00 0.00 2 PRO A CA 8
ATOM 12895 C C . PRO A 1 2 ? 17.158 -8.827 13.816 1.00 0.00 2 PRO A C 8
ATOM 12896 O O . PRO A 1 2 ? 17.705 -9.915 13.634 1.00 0.00 2 PRO A O 8
ATOM 12907 N N . CYS A 1 3 ? 17.337 -7.780 13.011 1.00 0.00 3 CYS A N 8
ATOM 12908 C CA . CYS A 1 3 ? 18.222 -7.686 11.846 1.00 0.00 3 CYS A CA 8
ATOM 12909 C C . CYS A 1 3 ? 18.952 -6.324 11.866 1.00 0.00 3 CYS A C 8
ATOM 12910 O O . CYS A 1 3 ? 18.930 -5.615 12.881 1.00 0.00 3 CYS A O 8
ATOM 12917 N N . LYS A 1 4 ? 19.615 -5.938 10.771 1.00 0.00 4 LYS A N 8
ATOM 12918 C CA . LYS A 1 4 ? 20.144 -4.587 10.551 1.00 0.00 4 LYS A CA 8
ATOM 12919 C C . LYS A 1 4 ? 19.468 -3.972 9.323 1.00 0.00 4 LYS A C 8
ATOM 12920 O O . LYS A 1 4 ? 19.113 -4.681 8.377 1.00 0.00 4 LYS A O 8
ATOM 12939 N N . TYR A 1 5 ? 19.281 -2.654 9.361 1.00 0.00 5 TYR A N 8
ATOM 12940 C CA . TYR A 1 5 ? 18.653 -1.855 8.308 1.00 0.00 5 TYR A CA 8
ATOM 12941 C C . TYR A 1 5 ? 19.375 -0.504 8.156 1.00 0.00 5 TYR A C 8
ATOM 12942 O O . TYR A 1 5 ? 20.058 -0.054 9.084 1.00 0.00 5 TYR A O 8
ATOM 12960 N N . LYS A 1 6 ? 19.188 0.172 7.016 1.00 0.00 6 LYS A N 8
ATOM 12961 C CA . LYS A 1 6 ? 19.752 1.503 6.718 1.00 0.00 6 LYS A CA 8
ATOM 12962 C C . LYS A 1 6 ? 18.723 2.640 6.785 1.00 0.00 6 LYS A C 8
ATOM 12963 O O . LYS A 1 6 ? 17.515 2.427 6.662 1.00 0.00 6 LYS A O 8
ATOM 12982 N N . LEU A 1 7 ? 19.234 3.856 6.979 1.00 0.00 7 LEU A N 8
ATOM 12983 C CA . LEU A 1 7 ? 18.486 5.088 7.251 1.00 0.00 7 LEU A CA 8
ATOM 12984 C C . LEU A 1 7 ? 17.957 5.729 5.946 1.00 0.00 7 LEU A C 8
ATOM 12985 O O . LEU A 1 7 ? 18.748 6.221 5.137 1.00 0.00 7 LEU A O 8
ATOM 13001 N N . LYS A 1 8 ? 16.633 5.719 5.723 1.00 0.00 8 LYS A N 8
ATOM 13002 C CA . LYS A 1 8 ? 15.968 6.283 4.529 1.00 0.00 8 LYS A CA 8
ATOM 13003 C C . LYS A 1 8 ? 14.725 7.115 4.893 1.00 0.00 8 LYS A C 8
ATOM 13004 O O . LYS A 1 8 ? 13.639 6.579 5.118 1.00 0.00 8 LYS A O 8
ATOM 13023 N N . LYS A 1 9 ? 14.882 8.442 4.949 1.00 0.00 9 LYS A N 8
ATOM 13024 C CA . LYS A 1 9 ? 13.826 9.415 5.299 1.00 0.00 9 LYS A CA 8
ATOM 13025 C C . LYS A 1 9 ? 13.521 10.347 4.123 1.00 0.00 9 LYS A C 8
ATOM 13026 O O . LYS A 1 9 ? 14.439 10.828 3.452 1.00 0.00 9 LYS A O 8
ATOM 13045 N N . SER A 1 10 ? 12.235 10.599 3.892 1.00 0.00 10 SER A N 8
ATOM 13046 C CA . SER A 1 10 ? 11.691 11.381 2.768 1.00 0.00 10 SER A CA 8
ATOM 13047 C C . SER A 1 10 ? 10.437 12.162 3.195 1.00 0.00 10 SER A C 8
ATOM 13048 O O . SER A 1 10 ? 9.866 11.898 4.255 1.00 0.00 10 SER A O 8
ATOM 13056 N N . THR A 1 11 ? 9.974 13.112 2.374 1.00 0.00 11 THR A N 8
ATOM 13057 C CA . THR A 1 11 ? 8.752 13.892 2.655 1.00 0.00 11 THR A CA 8
ATOM 13058 C C . THR A 1 11 ? 7.933 14.114 1.385 1.00 0.00 11 THR A C 8
ATOM 13059 O O . THR A 1 11 ? 8.323 14.906 0.526 1.00 0.00 11 THR A O 8
ATOM 13070 N N . ASN A 1 12 ? 6.825 13.380 1.233 1.00 0.00 12 ASN A N 8
ATOM 13071 C CA . ASN A 1 12 ? 6.023 13.309 -0.000 1.00 0.00 12 ASN A CA 8
ATOM 13072 C C . ASN A 1 12 ? 4.694 12.541 0.180 1.00 0.00 12 ASN A C 8
ATOM 13073 O O . ASN A 1 12 ? 4.456 11.916 1.210 1.00 0.00 12 ASN A O 8
ATOM 13084 N N . LYS A 1 13 ? 3.848 12.588 -0.852 1.00 0.00 13 LYS A N 8
ATOM 13085 C CA . LYS A 1 13 ? 2.622 11.795 -1.081 1.00 0.00 13 LYS A CA 8
ATOM 13086 C C . LYS A 1 13 ? 2.880 10.285 -1.216 1.00 0.00 13 LYS A C 8
ATOM 13087 O O . LYS A 1 13 ? 4.024 9.835 -1.318 1.00 0.00 13 LYS A O 8
ATOM 13106 N N . PHE A 1 14 ? 1.799 9.510 -1.273 1.00 0.00 14 PHE A N 8
ATOM 13107 C CA . PHE A 1 14 ? 1.777 8.046 -1.384 1.00 0.00 14 PHE A CA 8
ATOM 13108 C C . PHE A 1 14 ? 0.619 7.562 -2.272 1.00 0.00 14 PHE A C 8
ATOM 13109 O O . PHE A 1 14 ? -0.459 8.162 -2.300 1.00 0.00 14 PHE A O 8
ATOM 13126 N N . CYS A 1 15 ? 0.838 6.479 -3.022 1.00 0.00 15 CYS A N 8
ATOM 13127 C CA . CYS A 1 15 ? -0.174 5.859 -3.883 1.00 0.00 15 CYS A CA 8
ATOM 13128 C C . CYS A 1 15 ? -0.704 4.556 -3.270 1.00 0.00 15 CYS A C 8
ATOM 13129 O O . CYS A 1 15 ? 0.050 3.741 -2.731 1.00 0.00 15 CYS A O 8
ATOM 13136 N N . VAL A 1 16 ? -2.015 4.357 -3.386 1.00 0.00 16 VAL A N 8
ATOM 13137 C CA . VAL A 1 16 ? -2.791 3.253 -2.778 1.00 0.00 16 VAL A CA 8
ATOM 13138 C C . VAL A 1 16 ? -3.969 2.832 -3.680 1.00 0.00 16 VAL A C 8
ATOM 13139 O O . VAL A 1 16 ? -4.167 3.419 -4.744 1.00 0.00 16 VAL A O 8
ATOM 13152 N N . THR A 1 17 ? -4.781 1.855 -3.255 1.00 0.00 17 THR A N 8
ATOM 13153 C CA . THR A 1 17 ? -5.984 1.380 -3.983 1.00 0.00 17 THR A CA 8
ATOM 13154 C C . THR A 1 17 ? -7.227 1.396 -3.087 1.00 0.00 17 THR A C 8
ATOM 13155 O O . THR A 1 17 ? -7.270 0.666 -2.095 1.00 0.00 17 THR A O 8
ATOM 13166 N N . CYS A 1 18 ? -8.238 2.216 -3.411 1.00 0.00 18 CYS A N 8
ATOM 13167 C CA . CYS A 1 18 ? -9.527 2.224 -2.709 1.00 0.00 18 CYS A CA 8
ATOM 13168 C C . CYS A 1 18 ? -10.483 1.174 -3.275 1.00 0.00 18 CYS A C 8
ATOM 13169 O O . CYS A 1 18 ? -10.710 1.099 -4.481 1.00 0.00 18 CYS A O 8
ATOM 13176 N N . GLU A 1 19 ? -11.084 0.396 -2.382 1.00 0.00 19 GLU A N 8
ATOM 13177 C CA . GLU A 1 19 ? -12.086 -0.618 -2.689 1.00 0.00 19 GLU A CA 8
ATOM 13178 C C . GLU A 1 19 ? -13.189 -0.552 -1.625 1.00 0.00 19 GLU A C 8
ATOM 13179 O O . GLU A 1 19 ? -12.933 -0.773 -0.443 1.00 0.00 19 GLU A O 8
ATOM 13191 N N . ASN A 1 20 ? -14.408 -0.196 -2.042 1.00 0.00 20 ASN A N 8
ATOM 13192 C CA . ASN A 1 20 ? -15.540 0.124 -1.160 1.00 0.00 20 ASN A CA 8
ATOM 13193 C C . ASN A 1 20 ? -15.224 1.300 -0.198 1.00 0.00 20 ASN A C 8
ATOM 13194 O O . ASN A 1 20 ? -15.388 1.209 1.019 1.00 0.00 20 ASN A O 8
ATOM 13205 N N . GLN A 1 21 ? -14.812 2.436 -0.781 1.00 0.00 21 GLN A N 8
ATOM 13206 C CA . GLN A 1 21 ? -14.646 3.762 -0.150 1.00 0.00 21 GLN A CA 8
ATOM 13207 C C . GLN A 1 21 ? -13.550 3.838 0.934 1.00 0.00 21 GLN A C 8
ATOM 13208 O O . GLN A 1 21 ? -13.612 4.675 1.839 1.00 0.00 21 GLN A O 8
ATOM 13222 N N . ALA A 1 22 ? -12.547 2.963 0.860 1.00 0.00 22 ALA A N 8
ATOM 13223 C CA . ALA A 1 22 ? -11.488 2.826 1.844 1.00 0.00 22 ALA A CA 8
ATOM 13224 C C . ALA A 1 22 ? -10.256 2.161 1.192 1.00 0.00 22 ALA A C 8
ATOM 13225 O O . ALA A 1 22 ? -10.408 1.184 0.451 1.00 0.00 22 ALA A O 8
ATOM 13232 N N . PRO A 1 23 ? -9.045 2.699 1.400 1.00 0.00 23 PRO A N 8
ATOM 13233 C CA . PRO A 1 23 ? -7.813 2.173 0.822 1.00 0.00 23 PRO A CA 8
ATOM 13234 C C . PRO A 1 23 ? -7.316 0.901 1.525 1.00 0.00 23 PRO A C 8
ATOM 13235 O O . PRO A 1 23 ? -6.830 0.938 2.654 1.00 0.00 23 PRO A O 8
ATOM 13246 N N . VAL A 1 24 ? -7.436 -0.239 0.838 1.00 0.00 24 VAL A N 8
ATOM 13247 C CA . VAL A 1 24 ? -7.062 -1.584 1.312 1.00 0.00 24 VAL A CA 8
ATOM 13248 C C . VAL A 1 24 ? -5.845 -2.164 0.576 1.00 0.00 24 VAL A C 8
ATOM 13249 O O . VAL A 1 24 ? -5.628 -3.369 0.636 1.00 0.00 24 VAL A O 8
ATOM 13262 N N . HIS A 1 25 ? -5.050 -1.361 -0.149 1.00 0.00 25 HIS A N 8
ATOM 13263 C CA . HIS A 1 25 ? -3.830 -1.838 -0.835 1.00 0.00 25 HIS A CA 8
ATOM 13264 C C . HIS A 1 25 ? -2.795 -0.717 -0.961 1.00 0.00 25 HIS A C 8
ATOM 13265 O O . HIS A 1 25 ? -3.169 0.429 -1.211 1.00 0.00 25 HIS A O 8
ATOM 13280 N N . PHE A 1 26 ? -1.507 -1.040 -0.839 1.00 0.00 26 PHE A N 8
ATOM 13281 C CA . PHE A 1 26 ? -0.391 -0.096 -0.986 1.00 0.00 26 PHE A CA 8
ATOM 13282 C C . PHE A 1 26 ? 0.294 -0.245 -2.356 1.00 0.00 26 PHE A C 8
ATOM 13283 O O . PHE A 1 26 ? 0.684 -1.352 -2.730 1.00 0.00 26 PHE A O 8
ATOM 13300 N N . VAL A 1 27 ? 0.433 0.855 -3.105 1.00 0.00 27 VAL A N 8
ATOM 13301 C CA . VAL A 1 27 ? 1.048 0.865 -4.449 1.00 0.00 27 VAL A CA 8
ATOM 13302 C C . VAL A 1 27 ? 2.489 1.385 -4.413 1.00 0.00 27 VAL A C 8
ATOM 13303 O O . VAL A 1 27 ? 3.393 0.699 -4.892 1.00 0.00 27 VAL A O 8
ATOM 13316 N N . GLY A 1 28 ? 2.720 2.599 -3.898 1.00 0.00 28 GLY A N 8
ATOM 13317 C CA . GLY A 1 28 ? 4.025 3.266 -4.001 1.00 0.00 28 GLY A CA 8
ATOM 13318 C C . GLY A 1 28 ? 4.116 4.621 -3.295 1.00 0.00 28 GLY A C 8
ATOM 13319 O O . GLY A 1 28 ? 3.221 5.023 -2.551 1.00 0.00 28 GLY A O 8
ATOM 13323 N N . VAL A 1 29 ? 5.229 5.321 -3.516 1.00 0.00 29 VAL A N 8
ATOM 13324 C CA . VAL A 1 29 ? 5.645 6.539 -2.795 1.00 0.00 29 VAL A CA 8
ATOM 13325 C C . VAL A 1 29 ? 6.052 7.628 -3.790 1.00 0.00 29 VAL A C 8
ATOM 13326 O O . VAL A 1 29 ? 6.950 7.416 -4.606 1.00 0.00 29 VAL A O 8
ATOM 13339 N N . GLY A 1 30 ? 5.375 8.782 -3.759 1.00 0.00 30 GLY A N 8
ATOM 13340 C CA . GLY A 1 30 ? 5.590 9.878 -4.722 1.00 0.00 30 GLY A CA 8
ATOM 13341 C C . GLY A 1 30 ? 5.150 9.587 -6.171 1.00 0.00 30 GLY A C 8
ATOM 13342 O O . GLY A 1 30 ? 5.340 10.432 -7.046 1.00 0.00 30 GLY A O 8
ATOM 13346 N N . SER A 1 31 ? 4.576 8.408 -6.431 1.00 0.00 31 SER A N 8
ATOM 13347 C CA . SER A 1 31 ? 4.146 7.880 -7.736 1.00 0.00 31 SER A CA 8
ATOM 13348 C C . SER A 1 31 ? 3.317 6.594 -7.567 1.00 0.00 31 SER A C 8
ATOM 13349 O O . SER A 1 31 ? 3.302 5.990 -6.489 1.00 0.00 31 SER A O 8
ATOM 13357 N N . CYS A 1 32 ? 2.639 6.157 -8.633 1.00 0.00 32 CYS A N 8
ATOM 13358 C CA . CYS A 1 32 ? 1.905 4.889 -8.716 1.00 0.00 32 CYS A CA 8
ATOM 13359 C C . CYS A 1 32 ? 2.646 3.879 -9.618 1.00 0.00 32 CYS A C 8
ATOM 13360 O O . CYS A 1 32 ? 2.725 4.056 -10.837 1.00 0.00 32 CYS A O 8
ATOM 13367 N N . GLY A 1 33 ? 3.197 2.816 -9.022 1.00 0.00 33 GLY A N 8
ATOM 13368 C CA . GLY A 1 33 ? 3.992 1.780 -9.697 1.00 0.00 33 GLY A CA 8
ATOM 13369 C C . GLY A 1 33 ? 3.144 0.621 -10.235 1.00 0.00 33 GLY A C 8
ATOM 13370 O O . GLY A 1 33 ? 3.079 -0.442 -9.615 1.00 0.00 33 GLY A O 8
ATOM 13374 N N . SER A 1 34 ? 2.479 0.829 -11.376 1.00 0.00 34 SER A N 8
ATOM 13375 C CA . SER A 1 34 ? 1.661 -0.187 -12.067 1.00 0.00 34 SER A CA 8
ATOM 13376 C C . SER A 1 34 ? 2.496 -1.145 -12.948 1.00 0.00 34 SER A C 8
ATOM 13377 O O . SER A 1 34 ? 3.707 -0.973 -13.114 1.00 0.00 34 SER A O 8
ATOM 13385 N N . GLY A 1 35 ? 1.849 -2.165 -13.522 1.00 0.00 35 GLY A N 8
ATOM 13386 C CA . GLY A 1 35 ? 2.440 -3.190 -14.395 1.00 0.00 35 GLY A CA 8
ATOM 13387 C C . GLY A 1 35 ? 1.433 -4.259 -14.849 1.00 0.00 35 GLY A C 8
ATOM 13388 O O . GLY A 1 35 ? 0.250 -4.206 -14.499 1.00 0.00 35 GLY A O 8
ATOM 13392 N N . GLY A 1 36 ? 1.902 -5.235 -15.635 1.00 0.00 36 GLY A N 8
ATOM 13393 C CA . GLY A 1 36 ? 1.095 -6.304 -16.246 1.00 0.00 36 GLY A CA 8
ATOM 13394 C C . GLY A 1 36 ? 1.721 -7.696 -16.103 1.00 0.00 36 GLY A C 8
ATOM 13395 O O . GLY A 1 36 ? 2.010 -8.354 -17.106 1.00 0.00 36 GLY A O 8
ATOM 13399 N N . SER A 1 37 ? 1.928 -8.140 -14.860 1.00 0.00 37 SER A N 8
ATOM 13400 C CA . SER A 1 37 ? 2.542 -9.434 -14.498 1.00 0.00 37 SER A CA 8
ATOM 13401 C C . SER A 1 37 ? 1.795 -10.127 -13.345 1.00 0.00 37 SER A C 8
ATOM 13402 O O . SER A 1 37 ? 1.078 -9.483 -12.575 1.00 0.00 37 SER A O 8
ATOM 13410 N N . GLY A 1 38 ? 2.001 -11.438 -13.179 1.00 0.00 38 GLY A N 8
ATOM 13411 C CA . GLY A 1 38 ? 1.323 -12.303 -12.194 1.00 0.00 38 GLY A CA 8
ATOM 13412 C C . GLY A 1 38 ? 1.877 -12.242 -10.760 1.00 0.00 38 GLY A C 8
ATOM 13413 O O . GLY A 1 38 ? 1.776 -13.223 -10.019 1.00 0.00 38 GLY A O 8
ATOM 13417 N N . ILE A 1 39 ? 2.504 -11.127 -10.375 1.00 0.00 39 ILE A N 8
ATOM 13418 C CA . ILE A 1 39 ? 3.172 -10.917 -9.079 1.00 0.00 39 ILE A CA 8
ATOM 13419 C C . ILE A 1 39 ? 2.149 -10.936 -7.926 1.00 0.00 39 ILE A C 8
ATOM 13420 O O . ILE A 1 39 ? 1.051 -10.383 -8.039 1.00 0.00 39 ILE A O 8
ATOM 13436 N N . PHE A 1 40 ? 2.523 -11.568 -6.808 1.00 0.00 40 PHE A N 8
ATOM 13437 C CA . PHE A 1 40 ? 1.690 -11.723 -5.601 1.00 0.00 40 PHE A CA 8
ATOM 13438 C C . PHE A 1 40 ? 2.508 -11.819 -4.291 1.00 0.00 40 PHE A C 8
ATOM 13439 O O . PHE A 1 40 ? 1.969 -12.130 -3.230 1.00 0.00 40 PHE A O 8
ATOM 13456 N N . LEU A 1 41 ? 3.824 -11.573 -4.350 1.00 0.00 41 LEU A N 8
ATOM 13457 C CA . LEU A 1 41 ? 4.758 -11.652 -3.214 1.00 0.00 41 LEU A CA 8
ATOM 13458 C C . LEU A 1 41 ? 4.471 -10.658 -2.073 1.00 0.00 41 LEU A C 8
ATOM 13459 O O . LEU A 1 41 ? 4.783 -10.912 -0.908 1.00 0.00 41 LEU A O 8
ATOM 13475 N N . GLU A 1 42 ? 3.867 -9.530 -2.428 1.00 0.00 42 GLU A N 8
ATOM 13476 C CA . GLU A 1 42 ? 3.322 -8.501 -1.531 1.00 0.00 42 GLU A CA 8
ATOM 13477 C C . GLU A 1 42 ? 2.225 -9.030 -0.583 1.00 0.00 42 GLU A C 8
ATOM 13478 O O . GLU A 1 42 ? 1.608 -10.071 -0.821 1.00 0.00 42 GLU A O 8
ATOM 13490 N N . THR A 1 43 ? 1.928 -8.279 0.486 1.00 0.00 43 THR A N 8
ATOM 13491 C CA . THR A 1 43 ? 0.880 -8.617 1.471 1.00 0.00 43 THR A CA 8
ATOM 13492 C C . THR A 1 43 ? -0.515 -8.752 0.835 1.00 0.00 43 THR A C 8
ATOM 13493 O O . THR A 1 43 ? -1.329 -9.556 1.290 1.00 0.00 43 THR A O 8
ATOM 13504 N N . SER A 1 44 ? -0.780 -7.994 -0.237 1.00 0.00 44 SER A N 8
ATOM 13505 C CA . SER A 1 44 ? -2.030 -7.967 -1.014 1.00 0.00 44 SER A CA 8
ATOM 13506 C C . SER A 1 44 ? -3.291 -7.861 -0.136 1.00 0.00 44 SER A C 8
ATOM 13507 O O . SER A 1 44 ? -4.182 -8.712 -0.156 1.00 0.00 44 SER A O 8
ATOM 13515 N N . LEU A 1 45 ? -3.363 -6.778 0.652 1.00 0.00 45 LEU A N 8
ATOM 13516 C CA . LEU A 1 45 ? -4.403 -6.533 1.671 1.00 0.00 45 LEU A CA 8
ATOM 13517 C C . LEU A 1 45 ? -5.851 -6.481 1.125 1.00 0.00 45 LEU A C 8
ATOM 13518 O O . LEU A 1 45 ? -6.808 -6.606 1.889 1.00 0.00 45 LEU A O 8
ATOM 13534 N N . SER A 1 46 ? -6.023 -6.367 -0.191 1.00 0.00 46 SER A N 8
ATOM 13535 C CA . SER A 1 46 ? -7.310 -6.478 -0.900 1.00 0.00 46 SER A CA 8
ATOM 13536 C C . SER A 1 46 ? -7.987 -7.848 -0.761 1.00 0.00 46 SER A C 8
ATOM 13537 O O . SER A 1 46 ? -9.216 -7.934 -0.786 1.00 0.00 46 SER A O 8
ATOM 13545 N N . ALA A 1 47 ? -7.199 -8.908 -0.576 1.00 0.00 47 ALA A N 8
ATOM 13546 C CA . ALA A 1 47 ? -7.657 -10.275 -0.329 1.00 0.00 47 ALA A CA 8
ATOM 13547 C C . ALA A 1 47 ? -7.057 -10.849 0.968 1.00 0.00 47 ALA A C 8
ATOM 13548 O O . ALA A 1 47 ? -5.882 -11.221 1.033 1.00 0.00 47 ALA A O 8
ATOM 13555 N N . GLY A 1 48 ? -7.887 -10.913 2.013 1.00 0.00 48 GLY A N 8
ATOM 13556 C CA . GLY A 1 48 ? -7.541 -11.427 3.347 1.00 0.00 48 GLY A CA 8
ATOM 13557 C C . GLY A 1 48 ? -7.300 -10.355 4.420 1.00 0.00 48 GLY A C 8
ATOM 13558 O O . GLY A 1 48 ? -7.077 -10.708 5.581 1.00 0.00 48 GLY A O 8
ATOM 13562 N N . SER A 1 49 ? -7.367 -9.064 4.070 1.00 0.00 49 SER A N 8
ATOM 13563 C CA . SER A 1 49 ? -7.253 -7.927 5.003 1.00 0.00 49 SER A CA 8
ATOM 13564 C C . SER A 1 49 ? -8.309 -6.845 4.704 1.00 0.00 49 SER A C 8
ATOM 13565 O O . SER A 1 49 ? -9.303 -7.100 4.018 1.00 0.00 49 SER A O 8
ATOM 13573 N N . ASP A 1 50 ? -8.146 -5.649 5.274 1.00 0.00 50 ASP A N 8
ATOM 13574 C CA . ASP A 1 50 ? -9.034 -4.494 5.153 1.00 0.00 50 ASP A CA 8
ATOM 13575 C C . ASP A 1 50 ? -8.220 -3.203 5.359 1.00 0.00 50 ASP A C 8
ATOM 13576 O O . ASP A 1 50 ? -7.078 -3.225 5.817 1.00 0.00 50 ASP A O 8
ATOM 13585 N N . TRP A 1 51 ? -8.840 -2.061 5.091 1.00 0.00 51 TRP A N 8
ATOM 13586 C CA . TRP A 1 51 ? -8.369 -0.727 5.468 1.00 0.00 51 TRP A CA 8
ATOM 13587 C C . TRP A 1 51 ? -8.086 -0.612 6.980 1.00 0.00 51 TRP A C 8
ATOM 13588 O O . TRP A 1 51 ? -7.122 0.042 7.389 1.00 0.00 51 TRP A O 8
ATOM 13609 N N . LEU A 1 52 ? -8.899 -1.260 7.823 1.00 0.00 52 LEU A N 8
ATOM 13610 C CA . LEU A 1 52 ? -8.761 -1.224 9.282 1.00 0.00 52 LEU A CA 8
ATOM 13611 C C . LEU A 1 52 ? -7.383 -1.754 9.733 1.00 0.00 52 LEU A C 8
ATOM 13612 O O . LEU A 1 52 ? -6.707 -1.131 10.552 1.00 0.00 52 LEU A O 8
ATOM 13628 N N . THR A 1 53 ? -6.935 -2.870 9.151 1.00 0.00 53 THR A N 8
ATOM 13629 C CA . THR A 1 53 ? -5.611 -3.465 9.405 1.00 0.00 53 THR A CA 8
ATOM 13630 C C . THR A 1 53 ? -4.489 -2.864 8.550 1.00 0.00 53 THR A C 8
ATOM 13631 O O . THR A 1 53 ? -3.351 -2.814 9.011 1.00 0.00 53 THR A O 8
ATOM 13642 N N . PHE A 1 54 ? -4.784 -2.313 7.365 1.00 0.00 54 PHE A N 8
ATOM 13643 C CA . PHE A 1 54 ? -3.842 -1.588 6.493 1.00 0.00 54 PHE A CA 8
ATOM 13644 C C . PHE A 1 54 ? -3.095 -0.466 7.221 1.00 0.00 54 PHE A C 8
ATOM 13645 O O . PHE A 1 54 ? -1.880 -0.324 7.069 1.00 0.00 54 PHE A O 8
ATOM 13662 N N . GLN A 1 55 ? -3.813 0.293 8.052 1.00 0.00 55 GLN A N 8
ATOM 13663 C CA . GLN A 1 55 ? -3.239 1.303 8.942 1.00 0.00 55 GLN A CA 8
ATOM 13664 C C . GLN A 1 55 ? -2.203 0.668 9.876 1.00 0.00 55 GLN A C 8
ATOM 13665 O O . GLN A 1 55 ? -1.017 0.978 9.798 1.00 0.00 55 GLN A O 8
ATOM 13679 N N . LYS A 1 56 ? -2.638 -0.269 10.727 1.00 0.00 56 LYS A N 8
ATOM 13680 C CA . LYS A 1 56 ? -1.774 -0.957 11.710 1.00 0.00 56 LYS A CA 8
ATOM 13681 C C . LYS A 1 56 ? -0.577 -1.707 11.096 1.00 0.00 56 LYS A C 8
ATOM 13682 O O . LYS A 1 56 ? 0.424 -1.922 11.785 1.00 0.00 56 LYS A O 8
ATOM 13701 N N . LYS A 1 57 ? -0.652 -2.064 9.807 1.00 0.00 57 LYS A N 8
ATOM 13702 C CA . LYS A 1 57 ? 0.414 -2.706 9.019 1.00 0.00 57 LYS A CA 8
ATOM 13703 C C . LYS A 1 57 ? 1.613 -1.773 8.784 1.00 0.00 57 LYS A C 8
ATOM 13704 O O . LYS A 1 57 ? 2.735 -2.162 9.098 1.00 0.00 57 LYS A O 8
ATOM 13723 N N . HIS A 1 58 ? 1.425 -0.570 8.218 1.00 0.00 58 HIS A N 8
ATOM 13724 C CA . HIS A 1 58 ? 2.546 0.322 7.836 1.00 0.00 58 HIS A CA 8
ATOM 13725 C C . HIS A 1 58 ? 2.272 1.836 7.970 1.00 0.00 58 HIS A C 8
ATOM 13726 O O . HIS A 1 58 ? 2.924 2.655 7.327 1.00 0.00 58 HIS A O 8
ATOM 13741 N N . ILE A 1 59 ? 1.313 2.237 8.793 1.00 0.00 59 ILE A N 8
ATOM 13742 C CA . ILE A 1 59 ? 0.960 3.645 9.065 1.00 0.00 59 ILE A CA 8
ATOM 13743 C C . ILE A 1 59 ? 0.980 3.881 10.579 1.00 0.00 59 ILE A C 8
ATOM 13744 O O . ILE A 1 59 ? 0.684 2.980 11.368 1.00 0.00 59 ILE A O 8
ATOM 13760 N N . THR A 1 60 ? 1.340 5.094 10.997 1.00 0.00 60 THR A N 8
ATOM 13761 C CA . THR A 1 60 ? 1.328 5.482 12.417 1.00 0.00 60 THR A CA 8
ATOM 13762 C C . THR A 1 60 ? 0.891 6.931 12.646 1.00 0.00 60 THR A C 8
ATOM 13763 O O . THR A 1 60 ? 1.102 7.808 11.810 1.00 0.00 60 THR A O 8
ATOM 13774 N N . ASN A 1 61 ? 0.310 7.185 13.823 1.00 0.00 61 ASN A N 8
ATOM 13775 C CA . ASN A 1 61 ? 0.016 8.509 14.363 1.00 0.00 61 ASN A CA 8
ATOM 13776 C C . ASN A 1 61 ? 1.234 9.152 15.070 1.00 0.00 61 ASN A C 8
ATOM 13777 O O . ASN A 1 61 ? 1.135 10.281 15.550 1.00 0.00 61 ASN A O 8
ATOM 13788 N N . THR A 1 62 ? 2.374 8.450 15.141 1.00 0.00 62 THR A N 8
ATOM 13789 C CA . THR A 1 62 ? 3.648 8.915 15.717 1.00 0.00 62 THR A CA 8
ATOM 13790 C C . THR A 1 62 ? 4.826 8.031 15.265 1.00 0.00 62 THR A C 8
ATOM 13791 O O . THR A 1 62 ? 4.953 6.873 15.673 1.00 0.00 62 THR A O 8
ATOM 13802 N N . ARG A 1 63 ? 5.696 8.537 14.374 1.00 0.00 63 ARG A N 8
ATOM 13803 C CA . ARG A 1 63 ? 6.956 7.856 14.010 1.00 0.00 63 ARG A CA 8
ATOM 13804 C C . ARG A 1 63 ? 7.926 7.850 15.202 1.00 0.00 63 ARG A C 8
ATOM 13805 O O . ARG A 1 63 ? 8.486 8.886 15.561 1.00 0.00 63 ARG A O 8
ATOM 13826 N N . ASP A 1 64 ? 8.154 6.669 15.772 1.00 0.00 64 ASP A N 8
ATOM 13827 C CA . ASP A 1 64 ? 9.097 6.417 16.878 1.00 0.00 64 ASP A CA 8
ATOM 13828 C C . ASP A 1 64 ? 10.065 5.241 16.595 1.00 0.00 64 ASP A C 8
ATOM 13829 O O . ASP A 1 64 ? 10.806 4.798 17.475 1.00 0.00 64 ASP A O 8
ATOM 13838 N N . VAL A 1 65 ? 10.055 4.707 15.367 1.00 0.00 65 VAL A N 8
ATOM 13839 C CA . VAL A 1 65 ? 10.793 3.494 14.971 1.00 0.00 65 VAL A CA 8
ATOM 13840 C C . VAL A 1 65 ? 12.298 3.766 14.798 1.00 0.00 65 VAL A C 8
ATOM 13841 O O . VAL A 1 65 ? 12.699 4.797 14.256 1.00 0.00 65 VAL A O 8
ATOM 13854 N N . ASP A 1 66 ? 13.128 2.806 15.224 1.00 0.00 66 ASP A N 8
ATOM 13855 C CA . ASP A 1 66 ? 14.603 2.855 15.192 1.00 0.00 66 ASP A CA 8
ATOM 13856 C C . ASP A 1 66 ? 15.245 1.638 14.478 1.00 0.00 66 ASP A C 8
ATOM 13857 O O . ASP A 1 66 ? 16.467 1.500 14.440 1.00 0.00 66 ASP A O 8
ATOM 13866 N N . CYS A 1 67 ? 14.418 0.758 13.895 1.00 0.00 67 CYS A N 8
ATOM 13867 C CA . CYS A 1 67 ? 14.798 -0.436 13.123 1.00 0.00 67 CYS A CA 8
ATOM 13868 C C . CYS A 1 67 ? 15.732 -1.414 13.881 1.00 0.00 67 CYS A C 8
ATOM 13869 O O . CYS A 1 67 ? 16.661 -1.991 13.319 1.00 0.00 67 CYS A O 8
ATOM 13876 N N . ASP A 1 68 ? 15.459 -1.606 15.179 1.00 0.00 68 ASP A N 8
ATOM 13877 C CA . ASP A 1 68 ? 16.173 -2.490 16.115 1.00 0.00 68 ASP A CA 8
ATOM 13878 C C . ASP A 1 68 ? 15.285 -3.012 17.265 1.00 0.00 68 ASP A C 8
ATOM 13879 O O . ASP A 1 68 ? 15.530 -4.103 17.777 1.00 0.00 68 ASP A O 8
ATOM 13888 N N . ASN A 1 69 ? 14.225 -2.287 17.647 1.00 0.00 69 ASN A N 8
ATOM 13889 C CA . ASN A 1 69 ? 13.253 -2.702 18.672 1.00 0.00 69 ASN A CA 8
ATOM 13890 C C . ASN A 1 69 ? 11.954 -3.288 18.085 1.00 0.00 69 ASN A C 8
ATOM 13891 O O . ASN A 1 69 ? 11.126 -3.820 18.827 1.00 0.00 69 ASN A O 8
ATOM 13902 N N . ILE A 1 70 ? 11.788 -3.265 16.754 1.00 0.00 70 ILE A N 8
ATOM 13903 C CA . ILE A 1 70 ? 10.602 -3.782 16.040 1.00 0.00 70 ILE A CA 8
ATOM 13904 C C . ILE A 1 70 ? 10.393 -5.298 16.170 1.00 0.00 70 ILE A C 8
ATOM 13905 O O . ILE A 1 70 ? 9.353 -5.818 15.783 1.00 0.00 70 ILE A O 8
ATOM 13921 N N . MET A 1 71 ? 11.336 -5.998 16.809 1.00 0.00 71 MET A N 8
ATOM 13922 C CA . MET A 1 71 ? 11.117 -7.336 17.385 1.00 0.00 71 MET A CA 8
ATOM 13923 C C . MET A 1 71 ? 9.910 -7.408 18.350 1.00 0.00 71 MET A C 8
ATOM 13924 O O . MET A 1 71 ? 9.325 -8.478 18.525 1.00 0.00 71 MET A O 8
ATOM 13938 N N . SER A 1 72 ? 9.538 -6.281 18.976 1.00 0.00 72 SER A N 8
ATOM 13939 C CA . SER A 1 72 ? 8.437 -6.160 19.945 1.00 0.00 72 SER A CA 8
ATOM 13940 C C . SER A 1 72 ? 7.122 -5.642 19.332 1.00 0.00 72 SER A C 8
ATOM 13941 O O . SER A 1 72 ? 6.063 -5.780 19.950 1.00 0.00 72 SER A O 8
ATOM 13949 N N . THR A 1 73 ? 7.158 -5.058 18.128 1.00 0.00 73 THR A N 8
ATOM 13950 C CA . THR A 1 73 ? 5.973 -4.608 17.368 1.00 0.00 73 THR A CA 8
ATOM 13951 C C . THR A 1 73 ? 5.517 -5.686 16.373 1.00 0.00 73 THR A C 8
ATOM 13952 O O . THR A 1 73 ? 6.108 -6.764 16.293 1.00 0.00 73 THR A O 8
ATOM 13963 N N . ASN A 1 74 ? 4.452 -5.430 15.601 1.00 0.00 74 ASN A N 8
ATOM 13964 C CA . ASN A 1 74 ? 3.952 -6.379 14.594 1.00 0.00 74 ASN A CA 8
ATOM 13965 C C . ASN A 1 74 ? 4.893 -6.584 13.380 1.00 0.00 74 ASN A C 8
ATOM 13966 O O . ASN A 1 74 ? 4.719 -7.527 12.611 1.00 0.00 74 ASN A O 8
ATOM 13977 N N . LEU A 1 75 ? 5.922 -5.743 13.238 1.00 0.00 75 LEU A N 8
ATOM 13978 C CA . LEU A 1 75 ? 6.927 -5.731 12.167 1.00 0.00 75 LEU A CA 8
ATOM 13979 C C . LEU A 1 75 ? 8.131 -6.675 12.396 1.00 0.00 75 LEU A C 8
ATOM 13980 O O . LEU A 1 75 ? 9.122 -6.596 11.664 1.00 0.00 75 LEU A O 8
ATOM 13996 N N . PHE A 1 76 ? 8.051 -7.586 13.371 1.00 0.00 76 PHE A N 8
ATOM 13997 C CA . PHE A 1 76 ? 9.131 -8.460 13.860 1.00 0.00 76 PHE A CA 8
ATOM 13998 C C . PHE A 1 76 ? 9.609 -9.515 12.854 1.00 0.00 76 PHE A C 8
ATOM 13999 O O . PHE A 1 76 ? 10.616 -10.189 13.073 1.00 0.00 76 PHE A O 8
ATOM 14016 N N . HIS A 1 77 ? 8.888 -9.644 11.741 1.00 0.00 77 HIS A N 8
ATOM 14017 C CA . HIS A 1 77 ? 9.054 -10.645 10.682 1.00 0.00 77 HIS A CA 8
ATOM 14018 C C . HIS A 1 77 ? 10.405 -10.597 9.930 1.00 0.00 77 HIS A C 8
ATOM 14019 O O . HIS A 1 77 ? 10.658 -11.458 9.089 1.00 0.00 77 HIS A O 8
ATOM 14034 N N . CYS A 1 78 ? 11.248 -9.588 10.195 1.00 0.00 78 CYS A N 8
ATOM 14035 C CA . CYS A 1 78 ? 12.426 -9.196 9.398 1.00 0.00 78 CYS A CA 8
ATOM 14036 C C . CYS A 1 78 ? 12.172 -9.263 7.872 1.00 0.00 78 CYS A C 8
ATOM 14037 O O . CYS A 1 78 ? 12.861 -9.939 7.100 1.00 0.00 78 CYS A O 8
ATOM 14044 N N . LYS A 1 79 ? 11.132 -8.538 7.443 1.00 0.00 79 LYS A N 8
ATOM 14045 C CA . LYS A 1 79 ? 10.841 -8.221 6.035 1.00 0.00 79 LYS A CA 8
ATOM 14046 C C . LYS A 1 79 ? 11.914 -7.302 5.428 1.00 0.00 79 LYS A C 8
ATOM 14047 O O . LYS A 1 79 ? 12.609 -6.592 6.152 1.00 0.00 79 LYS A O 8
ATOM 14066 N N . ASP A 1 80 ? 12.029 -7.280 4.101 1.00 0.00 80 ASP A N 8
ATOM 14067 C CA . ASP A 1 80 ? 13.106 -6.587 3.365 1.00 0.00 80 ASP A CA 8
ATOM 14068 C C . ASP A 1 80 ? 13.080 -5.055 3.505 1.00 0.00 80 ASP A C 8
ATOM 14069 O O . ASP A 1 80 ? 14.134 -4.417 3.557 1.00 0.00 80 ASP A O 8
ATOM 14078 N N . LYS A 1 81 ? 11.881 -4.466 3.574 1.00 0.00 81 LYS A N 8
ATOM 14079 C CA . LYS A 1 81 ? 11.626 -3.054 3.903 1.00 0.00 81 LYS A CA 8
ATOM 14080 C C . LYS A 1 81 ? 10.184 -2.835 4.358 1.00 0.00 81 LYS A C 8
ATOM 14081 O O . LYS A 1 81 ? 9.291 -3.602 3.998 1.00 0.00 81 LYS A O 8
ATOM 14100 N N . ASN A 1 82 ? 9.962 -1.766 5.117 1.00 0.00 82 ASN A N 8
ATOM 14101 C CA . ASN A 1 82 ? 8.636 -1.273 5.499 1.00 0.00 82 ASN A CA 8
ATOM 14102 C C . ASN A 1 82 ? 8.553 0.231 5.238 1.00 0.00 82 ASN A C 8
ATOM 14103 O O . ASN A 1 82 ? 9.427 0.979 5.677 1.00 0.00 82 ASN A O 8
ATOM 14114 N N . THR A 1 83 ? 7.505 0.667 4.541 1.00 0.00 83 THR A N 8
ATOM 14115 C CA . THR A 1 83 ? 7.251 2.082 4.254 1.00 0.00 83 THR A CA 8
ATOM 14116 C C . THR A 1 83 ? 6.262 2.645 5.275 1.00 0.00 83 THR A C 8
ATOM 14117 O O . THR A 1 83 ? 5.045 2.520 5.104 1.00 0.00 83 THR A O 8
ATOM 14128 N N . PHE A 1 84 ? 6.776 3.245 6.351 1.00 0.00 84 PHE A N 8
ATOM 14129 C CA . PHE A 1 84 ? 5.964 3.910 7.371 1.00 0.00 84 PHE A CA 8
ATOM 14130 C C . PHE A 1 84 ? 5.494 5.291 6.899 1.00 0.00 84 PHE A C 8
ATOM 14131 O O . PHE A 1 84 ? 6.299 6.135 6.494 1.00 0.00 84 PHE A O 8
ATOM 14148 N N . ILE A 1 85 ? 4.187 5.523 6.993 1.00 0.00 85 ILE A N 8
ATOM 14149 C CA . ILE A 1 85 ? 3.513 6.794 6.699 1.00 0.00 85 ILE A CA 8
ATOM 14150 C C . ILE A 1 85 ? 3.114 7.436 8.034 1.00 0.00 85 ILE A C 8
ATOM 14151 O O . ILE A 1 85 ? 2.289 6.880 8.763 1.00 0.00 85 ILE A O 8
ATOM 14167 N N . TYR A 1 86 ? 3.702 8.583 8.383 1.00 0.00 86 TYR A N 8
ATOM 14168 C CA . TYR A 1 86 ? 3.259 9.381 9.530 1.00 0.00 86 TYR A CA 8
ATOM 14169 C C . TYR A 1 86 ? 2.123 10.338 9.115 1.00 0.00 86 TYR A C 8
ATOM 14170 O O . TYR A 1 86 ? 2.358 11.509 8.802 1.00 0.00 86 TYR A O 8
ATOM 14188 N N . SER A 1 87 ? 0.888 9.816 9.117 1.00 0.00 87 SER A N 8
ATOM 14189 C CA . SER A 1 87 ? -0.353 10.545 8.795 1.00 0.00 87 SER A CA 8
ATOM 14190 C C . SER A 1 87 ? -1.532 10.127 9.684 1.00 0.00 87 SER A C 8
ATOM 14191 O O . SER A 1 87 ? -1.572 9.014 10.214 1.00 0.00 87 SER A O 8
ATOM 14199 N N . ARG A 1 88 ? -2.541 11.003 9.790 1.00 0.00 88 ARG A N 8
ATOM 14200 C CA . ARG A 1 88 ? -3.885 10.683 10.303 1.00 0.00 88 ARG A CA 8
ATOM 14201 C C . ARG A 1 88 ? -4.668 9.836 9.288 1.00 0.00 88 ARG A C 8
ATOM 14202 O O . ARG A 1 88 ? -4.331 9.859 8.104 1.00 0.00 88 ARG A O 8
ATOM 14223 N N . PRO A 1 89 ? -5.742 9.133 9.695 1.00 0.00 89 PRO A N 8
ATOM 14224 C CA . PRO A 1 89 ? -6.562 8.349 8.771 1.00 0.00 89 PRO A CA 8
ATOM 14225 C C . PRO A 1 89 ? -7.417 9.192 7.809 1.00 0.00 89 PRO A C 8
ATOM 14226 O O . PRO A 1 89 ? -7.788 8.697 6.746 1.00 0.00 89 PRO A O 8
ATOM 14237 N N . GLU A 1 90 ? -7.710 10.457 8.124 1.00 0.00 90 GLU A N 8
ATOM 14238 C CA . GLU A 1 90 ? -8.544 11.346 7.297 1.00 0.00 90 GLU A CA 8
ATOM 14239 C C . GLU A 1 90 ? -7.940 11.593 5.898 1.00 0.00 90 GLU A C 8
ATOM 14240 O O . GLU A 1 90 ? -8.589 11.228 4.914 1.00 0.00 90 GLU A O 8
ATOM 14252 N N . PRO A 1 91 ? -6.705 12.126 5.756 1.00 0.00 91 PRO A N 8
ATOM 14253 C CA . PRO A 1 91 ? -6.079 12.368 4.447 1.00 0.00 91 PRO A CA 8
ATOM 14254 C C . PRO A 1 91 ? -5.682 11.102 3.672 1.00 0.00 91 PRO A C 8
ATOM 14255 O O . PRO A 1 91 ? -5.149 11.209 2.571 1.00 0.00 91 PRO A O 8
ATOM 14266 N N . VAL A 1 92 ? -5.937 9.915 4.228 1.00 0.00 92 VAL A N 8
ATOM 14267 C CA . VAL A 1 92 ? -5.685 8.599 3.625 1.00 0.00 92 VAL A CA 8
ATOM 14268 C C . VAL A 1 92 ? -7.002 7.997 3.128 1.00 0.00 92 VAL A C 8
ATOM 14269 O O . VAL A 1 92 ? -7.135 7.686 1.946 1.00 0.00 92 VAL A O 8
ATOM 14282 N N . LYS A 1 93 ? -8.015 7.875 3.993 1.00 0.00 93 LYS A N 8
ATOM 14283 C CA . LYS A 1 93 ? -9.329 7.315 3.634 1.00 0.00 93 LYS A CA 8
ATOM 14284 C C . LYS A 1 93 ? -10.108 8.202 2.656 1.00 0.00 93 LYS A C 8
ATOM 14285 O O . LYS A 1 93 ? -10.671 7.704 1.685 1.00 0.00 93 LYS A O 8
ATOM 14304 N N . ALA A 1 94 ? -10.128 9.515 2.900 1.00 0.00 94 ALA A N 8
ATOM 14305 C CA . ALA A 1 94 ? -10.930 10.487 2.150 1.00 0.00 94 ALA A CA 8
ATOM 14306 C C . ALA A 1 94 ? -10.375 10.833 0.756 1.00 0.00 94 ALA A C 8
ATOM 14307 O O . ALA A 1 94 ? -11.017 11.577 0.010 1.00 0.00 94 ALA A O 8
ATOM 14314 N N . ILE A 1 95 ? -9.209 10.287 0.379 1.00 0.00 95 ILE A N 8
ATOM 14315 C CA . ILE A 1 95 ? -8.685 10.351 -0.997 1.00 0.00 95 ILE A CA 8
ATOM 14316 C C . ILE A 1 95 ? -9.740 9.848 -2.005 1.00 0.00 95 ILE A C 8
ATOM 14317 O O . ILE A 1 95 ? -9.880 10.419 -3.089 1.00 0.00 95 ILE A O 8
ATOM 14333 N N . CYS A 1 96 ? -10.531 8.833 -1.624 1.00 0.00 96 CYS A N 8
ATOM 14334 C CA . CYS A 1 96 ? -11.651 8.319 -2.414 1.00 0.00 96 CYS A CA 8
ATOM 14335 C C . CYS A 1 96 ? -13.028 8.644 -1.802 1.00 0.00 96 CYS A C 8
ATOM 14336 O O . CYS A 1 96 ? -13.156 8.910 -0.603 1.00 0.00 96 CYS A O 8
ATOM 14343 N N . LYS A 1 97 ? -14.073 8.585 -2.641 1.00 0.00 97 LYS A N 8
ATOM 14344 C CA . LYS A 1 97 ? -15.483 8.795 -2.273 1.00 0.00 97 LYS A CA 8
ATOM 14345 C C . LYS A 1 97 ? -16.412 8.076 -3.263 1.00 0.00 97 LYS A C 8
ATOM 14346 O O . LYS A 1 97 ? -16.517 8.472 -4.423 1.00 0.00 97 LYS A O 8
ATOM 14365 N N . GLY A 1 98 ? -17.028 6.976 -2.827 1.00 0.00 98 GLY A N 8
ATOM 14366 C CA . GLY A 1 98 ? -17.938 6.155 -3.645 1.00 0.00 98 GLY A CA 8
ATOM 14367 C C . GLY A 1 98 ? -17.243 5.139 -4.563 1.00 0.00 98 GLY A C 8
ATOM 14368 O O . GLY A 1 98 ? -17.909 4.489 -5.369 1.00 0.00 98 GLY A O 8
ATOM 14372 N N . ILE A 1 99 ? -15.916 4.987 -4.460 1.00 0.00 99 ILE A N 8
ATOM 14373 C CA . ILE A 1 99 ? -15.112 4.081 -5.295 1.00 0.00 99 ILE A CA 8
ATOM 14374 C C . ILE A 1 99 ? -15.277 2.621 -4.839 1.00 0.00 99 ILE A C 8
ATOM 14375 O O . ILE A 1 99 ? -14.875 2.244 -3.737 1.00 0.00 99 ILE A O 8
ATOM 14391 N N . ILE A 1 100 ? -15.855 1.798 -5.717 1.00 0.00 100 ILE A N 8
ATOM 14392 C CA . ILE A 1 100 ? -16.015 0.333 -5.587 1.00 0.00 100 ILE A CA 8
ATOM 14393 C C . ILE A 1 100 ? -15.147 -0.413 -6.633 1.00 0.00 100 ILE A C 8
ATOM 14394 O O . ILE A 1 100 ? -14.926 -1.619 -6.542 1.00 0.00 100 ILE A O 8
ATOM 14410 N N . ALA A 1 101 ? -14.584 0.319 -7.600 1.00 0.00 101 ALA A N 8
ATOM 14411 C CA . ALA A 1 101 ? -13.843 -0.168 -8.771 1.00 0.00 101 ALA A CA 8
ATOM 14412 C C . ALA A 1 101 ? -12.418 -0.705 -8.489 1.00 0.00 101 ALA A C 8
ATOM 14413 O O . ALA A 1 101 ? -11.705 -1.062 -9.431 1.00 0.00 101 ALA A O 8
ATOM 14420 N N . SER A 1 102 ? -11.986 -0.766 -7.222 1.00 0.00 102 SER A N 8
ATOM 14421 C CA . SER A 1 102 ? -10.622 -1.122 -6.792 1.00 0.00 102 SER A CA 8
ATOM 14422 C C . SER A 1 102 ? -9.530 -0.267 -7.476 1.00 0.00 102 SER A C 8
ATOM 14423 O O . SER A 1 102 ? -8.726 -0.756 -8.277 1.00 0.00 102 SER A O 8
ATOM 14431 N N . LYS A 1 103 ? -9.511 1.042 -7.173 1.00 0.00 103 LYS A N 8
ATOM 14432 C CA . LYS A 1 103 ? -8.525 2.037 -7.650 1.00 0.00 103 LYS A CA 8
ATOM 14433 C C . LYS A 1 103 ? -8.442 3.239 -6.700 1.00 0.00 103 LYS A C 8
ATOM 14434 O O . LYS A 1 103 ? -9.354 3.466 -5.914 1.00 0.00 103 LYS A O 8
ATOM 14453 N N . ASN A 1 104 ? -7.369 4.024 -6.740 1.00 0.00 104 ASN A N 8
ATOM 14454 C CA . ASN A 1 104 ? -7.298 5.360 -6.137 1.00 0.00 104 ASN A CA 8
ATOM 14455 C C . ASN A 1 104 ? -6.486 6.339 -7.011 1.00 0.00 104 ASN A C 8
ATOM 14456 O O . ASN A 1 104 ? -6.121 6.020 -8.145 1.00 0.00 104 ASN A O 8
ATOM 14467 N N . VAL A 1 105 ? -6.176 7.518 -6.467 1.00 0.00 105 VAL A N 8
ATOM 14468 C CA . VAL A 1 105 ? -5.276 8.522 -7.053 1.00 0.00 105 VAL A CA 8
ATOM 14469 C C . VAL A 1 105 ? -4.181 8.857 -6.035 1.00 0.00 105 VAL A C 8
ATOM 14470 O O . VAL A 1 105 ? -4.456 8.966 -4.839 1.00 0.00 105 VAL A O 8
ATOM 14483 N N . LEU A 1 106 ? -2.936 9.017 -6.494 1.00 0.00 106 LEU A N 8
ATOM 14484 C CA . LEU A 1 106 ? -1.811 9.529 -5.701 1.00 0.00 106 LEU A CA 8
ATOM 14485 C C . LEU A 1 106 ? -2.176 10.835 -4.963 1.00 0.00 106 LEU A C 8
ATOM 14486 O O . LEU A 1 106 ? -2.834 11.715 -5.526 1.00 0.00 106 LEU A O 8
ATOM 14502 N N . THR A 1 107 ? -1.727 10.977 -3.712 1.00 0.00 107 THR A N 8
ATOM 14503 C CA . THR A 1 107 ? -1.896 12.218 -2.923 1.00 0.00 107 THR A CA 8
ATOM 14504 C C . THR A 1 107 ? -1.194 13.445 -3.541 1.00 0.00 107 THR A C 8
ATOM 14505 O O . THR A 1 107 ? -0.422 13.339 -4.494 1.00 0.00 107 THR A O 8
ATOM 14516 N N . THR A 1 108 ? -1.436 14.630 -2.969 1.00 0.00 108 THR A N 8
ATOM 14517 C CA . THR A 1 108 ? -0.875 15.923 -3.426 1.00 0.00 108 THR A CA 8
ATOM 14518 C C . THR A 1 108 ? -0.070 16.668 -2.345 1.00 0.00 108 THR A C 8
ATOM 14519 O O . THR A 1 108 ? 0.916 17.341 -2.656 1.00 0.00 108 THR A O 8
ATOM 14530 N N . SER A 1 109 ? -0.429 16.493 -1.067 1.00 0.00 109 SER A N 8
ATOM 14531 C CA . SER A 1 109 ? 0.339 16.984 0.092 1.00 0.00 109 SER A CA 8
ATOM 14532 C C . SER A 1 109 ? 1.582 16.122 0.354 1.00 0.00 109 SER A C 8
ATOM 14533 O O . SER A 1 109 ? 1.751 15.054 -0.236 1.00 0.00 109 SER A O 8
ATOM 14541 N N . GLU A 1 110 ? 2.471 16.577 1.241 1.00 0.00 110 GLU A N 8
ATOM 14542 C CA . GLU A 1 110 ? 3.772 15.945 1.498 1.00 0.00 110 GLU A CA 8
ATOM 14543 C C . GLU A 1 110 ? 3.939 15.582 2.981 1.00 0.00 110 GLU A C 8
ATOM 14544 O O . GLU A 1 110 ? 4.121 16.443 3.843 1.00 0.00 110 GLU A O 8
ATOM 14556 N N . PHE A 1 111 ? 3.817 14.284 3.268 1.00 0.00 111 PHE A N 8
ATOM 14557 C CA . PHE A 1 111 ? 3.751 13.686 4.606 1.00 0.00 111 PHE A CA 8
ATOM 14558 C C . PHE A 1 111 ? 5.110 13.102 5.010 1.00 0.00 111 PHE A C 8
ATOM 14559 O O . PHE A 1 111 ? 5.973 12.879 4.156 1.00 0.00 111 PHE A O 8
ATOM 14576 N N . TYR A 1 112 ? 5.311 12.824 6.301 1.00 0.00 112 TYR A N 8
ATOM 14577 C CA . TYR A 1 112 ? 6.568 12.269 6.813 1.00 0.00 112 TYR A CA 8
ATOM 14578 C C . TYR A 1 112 ? 6.695 10.786 6.429 1.00 0.00 112 TYR A C 8
ATOM 14579 O O . TYR A 1 112 ? 6.031 9.917 7.003 1.00 0.00 112 TYR A O 8
ATOM 14597 N N . LEU A 1 113 ? 7.539 10.510 5.431 1.00 0.00 113 LEU A N 8
ATOM 14598 C CA . LEU A 1 113 ? 7.821 9.167 4.912 1.00 0.00 113 LEU A CA 8
ATOM 14599 C C . LEU A 1 113 ? 9.099 8.573 5.524 1.00 0.00 113 LEU A C 8
ATOM 14600 O O . LEU A 1 113 ? 10.156 9.208 5.574 1.00 0.00 113 LEU A O 8
ATOM 14616 N N . SER A 1 114 ? 8.992 7.334 5.999 1.00 0.00 114 SER A N 8
ATOM 14617 C CA . SER A 1 114 ? 10.027 6.630 6.759 1.00 0.00 114 SER A CA 8
ATOM 14618 C C . SER A 1 114 ? 10.179 5.190 6.265 1.00 0.00 114 SER A C 8
ATOM 14619 O O . SER A 1 114 ? 9.405 4.304 6.625 1.00 0.00 114 SER A O 8
ATOM 14627 N N . ASP A 1 115 ? 11.154 4.957 5.386 1.00 0.00 115 ASP A N 8
ATOM 14628 C CA . ASP A 1 115 ? 11.551 3.613 4.953 1.00 0.00 115 ASP A CA 8
ATOM 14629 C C . ASP A 1 115 ? 12.715 3.061 5.798 1.00 0.00 115 ASP A C 8
ATOM 14630 O O . ASP A 1 115 ? 13.535 3.808 6.339 1.00 0.00 115 ASP A O 8
ATOM 14639 N N . CYS A 1 116 ? 12.827 1.731 5.869 1.00 0.00 116 CYS A N 8
ATOM 14640 C CA . CYS A 1 116 ? 13.979 1.041 6.476 1.00 0.00 116 CYS A CA 8
ATOM 14641 C C . CYS A 1 116 ? 14.327 -0.237 5.698 1.00 0.00 116 CYS A C 8
ATOM 14642 O O . CYS A 1 116 ? 13.659 -1.258 5.843 1.00 0.00 116 CYS A O 8
ATOM 14649 N N . ASN A 1 117 ? 15.338 -0.166 4.825 1.00 0.00 117 ASN A N 8
ATOM 14650 C CA . ASN A 1 117 ? 15.790 -1.277 3.974 1.00 0.00 117 ASN A CA 8
ATOM 14651 C C . ASN A 1 117 ? 16.812 -2.159 4.708 1.00 0.00 117 ASN A C 8
ATOM 14652 O O . ASN A 1 117 ? 17.760 -1.634 5.292 1.00 0.00 117 ASN A O 8
ATOM 14663 N N . VAL A 1 118 ? 16.643 -3.486 4.658 1.00 0.00 118 VAL A N 8
ATOM 14664 C CA . VAL A 1 118 ? 17.561 -4.484 5.254 1.00 0.00 118 VAL A CA 8
ATOM 14665 C C . VAL A 1 118 ? 18.992 -4.338 4.719 1.00 0.00 118 VAL A C 8
ATOM 14666 O O . VAL A 1 118 ? 19.202 -3.994 3.553 1.00 0.00 118 VAL A O 8
ATOM 14679 N N . THR A 1 119 ? 19.983 -4.648 5.562 1.00 0.00 119 THR A N 8
ATOM 14680 C CA . THR A 1 119 ? 21.421 -4.577 5.242 1.00 0.00 119 THR A CA 8
ATOM 14681 C C . THR A 1 119 ? 22.102 -5.942 5.404 1.00 0.00 119 THR A C 8
ATOM 14682 O O . THR A 1 119 ? 22.471 -6.347 6.512 1.00 0.00 119 THR A O 8
ATOM 14693 N N . SER A 1 120 ? 22.237 -6.673 4.288 1.00 0.00 120 SER A N 8
ATOM 14694 C CA . SER A 1 120 ? 22.924 -7.978 4.196 1.00 0.00 120 SER A CA 8
ATOM 14695 C C . SER A 1 120 ? 24.408 -7.899 4.595 1.00 0.00 120 SER A C 8
ATOM 14696 O O . SER A 1 120 ? 24.873 -8.786 5.347 1.00 0.00 120 SER A O 8
ATOM 14705 N N . ARG A 1 1 ? 16.925 -7.071 17.617 1.00 0.00 1 ARG A N 9
ATOM 14706 C CA . ARG A 1 1 ? 17.672 -6.872 16.340 1.00 0.00 1 ARG A CA 9
ATOM 14707 C C . ARG A 1 1 ? 17.389 -8.041 15.378 1.00 0.00 1 ARG A C 9
ATOM 14708 O O . ARG A 1 1 ? 18.150 -9.011 15.377 1.00 0.00 1 ARG A O 9
ATOM 14731 N N . PRO A 1 2 ? 16.275 -8.024 14.608 1.00 0.00 2 PRO A N 9
ATOM 14732 C CA . PRO A 1 2 ? 15.840 -9.204 13.846 1.00 0.00 2 PRO A CA 9
ATOM 14733 C C . PRO A 1 2 ? 16.732 -9.490 12.625 1.00 0.00 2 PRO A C 9
ATOM 14734 O O . PRO A 1 2 ? 17.233 -10.604 12.465 1.00 0.00 2 PRO A O 9
ATOM 14745 N N . CYS A 1 3 ? 16.943 -8.474 11.785 1.00 0.00 3 CYS A N 9
ATOM 14746 C CA . CYS A 1 3 ? 17.807 -8.469 10.601 1.00 0.00 3 CYS A CA 9
ATOM 14747 C C . CYS A 1 3 ? 18.527 -7.113 10.478 1.00 0.00 3 CYS A C 9
ATOM 14748 O O . CYS A 1 3 ? 18.170 -6.146 11.158 1.00 0.00 3 CYS A O 9
ATOM 14755 N N . LYS A 1 4 ? 19.528 -7.027 9.594 1.00 0.00 4 LYS A N 9
ATOM 14756 C CA . LYS A 1 4 ? 20.221 -5.779 9.228 1.00 0.00 4 LYS A CA 9
ATOM 14757 C C . LYS A 1 4 ? 19.484 -5.089 8.071 1.00 0.00 4 LYS A C 9
ATOM 14758 O O . LYS A 1 4 ? 19.096 -5.748 7.104 1.00 0.00 4 LYS A O 9
ATOM 14777 N N . TYR A 1 5 ? 19.334 -3.766 8.147 1.00 0.00 5 TYR A N 9
ATOM 14778 C CA . TYR A 1 5 ? 18.694 -2.935 7.115 1.00 0.00 5 TYR A CA 9
ATOM 14779 C C . TYR A 1 5 ? 19.468 -1.633 6.852 1.00 0.00 5 TYR A C 9
ATOM 14780 O O . TYR A 1 5 ? 20.257 -1.171 7.682 1.00 0.00 5 TYR A O 9
ATOM 14798 N N . LYS A 1 6 ? 19.202 -1.027 5.693 1.00 0.00 6 LYS A N 9
ATOM 14799 C CA . LYS A 1 6 ? 19.764 0.236 5.190 1.00 0.00 6 LYS A CA 9
ATOM 14800 C C . LYS A 1 6 ? 18.838 1.419 5.488 1.00 0.00 6 LYS A C 9
ATOM 14801 O O . LYS A 1 6 ? 17.618 1.253 5.577 1.00 0.00 6 LYS A O 9
ATOM 14820 N N . LEU A 1 7 ? 19.409 2.620 5.559 1.00 0.00 7 LEU A N 9
ATOM 14821 C CA . LEU A 1 7 ? 18.681 3.881 5.739 1.00 0.00 7 LEU A CA 9
ATOM 14822 C C . LEU A 1 7 ? 18.082 4.379 4.407 1.00 0.00 7 LEU A C 9
ATOM 14823 O O . LEU A 1 7 ? 18.803 4.532 3.418 1.00 0.00 7 LEU A O 9
ATOM 14839 N N . LYS A 1 8 ? 16.777 4.679 4.397 1.00 0.00 8 LYS A N 9
ATOM 14840 C CA . LYS A 1 8 ? 16.061 5.337 3.287 1.00 0.00 8 LYS A CA 9
ATOM 14841 C C . LYS A 1 8 ? 14.914 6.234 3.791 1.00 0.00 8 LYS A C 9
ATOM 14842 O O . LYS A 1 8 ? 13.811 5.769 4.070 1.00 0.00 8 LYS A O 9
ATOM 14861 N N . LYS A 1 9 ? 15.176 7.538 3.918 1.00 0.00 9 LYS A N 9
ATOM 14862 C CA . LYS A 1 9 ? 14.181 8.578 4.254 1.00 0.00 9 LYS A CA 9
ATOM 14863 C C . LYS A 1 9 ? 13.728 9.338 3.001 1.00 0.00 9 LYS A C 9
ATOM 14864 O O . LYS A 1 9 ? 14.502 9.496 2.054 1.00 0.00 9 LYS A O 9
ATOM 14883 N N . SER A 1 10 ? 12.482 9.811 2.988 1.00 0.00 10 SER A N 9
ATOM 14884 C CA . SER A 1 10 ? 11.879 10.651 1.934 1.00 0.00 10 SER A CA 9
ATOM 14885 C C . SER A 1 10 ? 10.707 11.479 2.487 1.00 0.00 10 SER A C 9
ATOM 14886 O O . SER A 1 10 ? 10.232 11.229 3.596 1.00 0.00 10 SER A O 9
ATOM 14894 N N . THR A 1 11 ? 10.202 12.452 1.717 1.00 0.00 11 THR A N 9
ATOM 14895 C CA . THR A 1 11 ? 9.012 13.247 2.081 1.00 0.00 11 THR A CA 9
ATOM 14896 C C . THR A 1 11 ? 8.139 13.515 0.853 1.00 0.00 11 THR A C 9
ATOM 14897 O O . THR A 1 11 ? 8.518 14.311 -0.006 1.00 0.00 11 THR A O 9
ATOM 14908 N N . ASN A 1 12 ? 7.000 12.822 0.730 1.00 0.00 12 ASN A N 9
ATOM 14909 C CA . ASN A 1 12 ? 6.143 12.817 -0.472 1.00 0.00 12 ASN A CA 9
ATOM 14910 C C . ASN A 1 12 ? 4.776 12.124 -0.257 1.00 0.00 12 ASN A C 9
ATOM 14911 O O . ASN A 1 12 ? 4.559 11.479 0.766 1.00 0.00 12 ASN A O 9
ATOM 14922 N N . LYS A 1 13 ? 3.884 12.225 -1.252 1.00 0.00 13 LYS A N 9
ATOM 14923 C CA . LYS A 1 13 ? 2.614 11.480 -1.425 1.00 0.00 13 LYS A CA 9
ATOM 14924 C C . LYS A 1 13 ? 2.779 9.954 -1.537 1.00 0.00 13 LYS A C 9
ATOM 14925 O O . LYS A 1 13 ? 3.893 9.436 -1.640 1.00 0.00 13 LYS A O 9
ATOM 14944 N N . PHE A 1 14 ? 1.657 9.238 -1.574 1.00 0.00 14 PHE A N 9
ATOM 14945 C CA . PHE A 1 14 ? 1.546 7.779 -1.710 1.00 0.00 14 PHE A CA 9
ATOM 14946 C C . PHE A 1 14 ? 0.330 7.378 -2.563 1.00 0.00 14 PHE A C 9
ATOM 14947 O O . PHE A 1 14 ? -0.724 8.018 -2.525 1.00 0.00 14 PHE A O 9
ATOM 14964 N N . CYS A 1 15 ? 0.472 6.318 -3.362 1.00 0.00 15 CYS A N 9
ATOM 14965 C CA . CYS A 1 15 ? -0.595 5.754 -4.192 1.00 0.00 15 CYS A CA 9
ATOM 14966 C C . CYS A 1 15 ? -1.166 4.476 -3.564 1.00 0.00 15 CYS A C 9
ATOM 14967 O O . CYS A 1 15 ? -0.431 3.631 -3.042 1.00 0.00 15 CYS A O 9
ATOM 14974 N N . VAL A 1 16 ? -2.486 4.324 -3.649 1.00 0.00 16 VAL A N 9
ATOM 14975 C CA . VAL A 1 16 ? -3.276 3.233 -3.035 1.00 0.00 16 VAL A CA 9
ATOM 14976 C C . VAL A 1 16 ? -4.498 2.859 -3.897 1.00 0.00 16 VAL A C 9
ATOM 14977 O O . VAL A 1 16 ? -4.736 3.485 -4.930 1.00 0.00 16 VAL A O 9
ATOM 14990 N N . THR A 1 17 ? -5.307 1.884 -3.462 1.00 0.00 17 THR A N 9
ATOM 14991 C CA . THR A 1 17 ? -6.570 1.474 -4.122 1.00 0.00 17 THR A CA 9
ATOM 14992 C C . THR A 1 17 ? -7.754 1.513 -3.148 1.00 0.00 17 THR A C 9
ATOM 14993 O O . THR A 1 17 ? -7.747 0.780 -2.159 1.00 0.00 17 THR A O 9
ATOM 15004 N N . CYS A 1 18 ? -8.770 2.353 -3.405 1.00 0.00 18 CYS A N 9
ATOM 15005 C CA . CYS A 1 18 ? -10.019 2.378 -2.634 1.00 0.00 18 CYS A CA 9
ATOM 15006 C C . CYS A 1 18 ? -11.026 1.356 -3.164 1.00 0.00 18 CYS A C 9
ATOM 15007 O O . CYS A 1 18 ? -11.321 1.305 -4.357 1.00 0.00 18 CYS A O 9
ATOM 15014 N N . GLU A 1 19 ? -11.595 0.575 -2.250 1.00 0.00 19 GLU A N 9
ATOM 15015 C CA . GLU A 1 19 ? -12.655 -0.397 -2.501 1.00 0.00 19 GLU A CA 9
ATOM 15016 C C . GLU A 1 19 ? -13.718 -0.250 -1.404 1.00 0.00 19 GLU A C 9
ATOM 15017 O O . GLU A 1 19 ? -13.433 -0.451 -0.225 1.00 0.00 19 GLU A O 9
ATOM 15029 N N . ASN A 1 20 ? -14.937 0.147 -1.788 1.00 0.00 20 ASN A N 9
ATOM 15030 C CA . ASN A 1 20 ? -16.026 0.516 -0.869 1.00 0.00 20 ASN A CA 9
ATOM 15031 C C . ASN A 1 20 ? -15.618 1.651 0.106 1.00 0.00 20 ASN A C 9
ATOM 15032 O O . ASN A 1 20 ? -15.743 1.540 1.327 1.00 0.00 20 ASN A O 9
ATOM 15043 N N . GLN A 1 21 ? -15.172 2.777 -0.468 1.00 0.00 21 GLN A N 9
ATOM 15044 C CA . GLN A 1 21 ? -14.917 4.077 0.181 1.00 0.00 21 GLN A CA 9
ATOM 15045 C C . GLN A 1 21 ? -13.771 4.075 1.212 1.00 0.00 21 GLN A C 9
ATOM 15046 O O . GLN A 1 21 ? -13.747 4.903 2.127 1.00 0.00 21 GLN A O 9
ATOM 15060 N N . ALA A 1 22 ? -12.820 3.148 1.083 1.00 0.00 22 ALA A N 9
ATOM 15061 C CA . ALA A 1 22 ? -11.724 2.961 2.014 1.00 0.00 22 ALA A CA 9
ATOM 15062 C C . ALA A 1 22 ? -10.542 2.284 1.291 1.00 0.00 22 ALA A C 9
ATOM 15063 O O . ALA A 1 22 ? -10.747 1.308 0.559 1.00 0.00 22 ALA A O 9
ATOM 15070 N N . PRO A 1 23 ? -9.316 2.810 1.428 1.00 0.00 23 PRO A N 9
ATOM 15071 C CA . PRO A 1 23 ? -8.125 2.278 0.780 1.00 0.00 23 PRO A CA 9
ATOM 15072 C C . PRO A 1 23 ? -7.612 1.010 1.471 1.00 0.00 23 PRO A C 9
ATOM 15073 O O . PRO A 1 23 ? -6.985 1.068 2.527 1.00 0.00 23 PRO A O 9
ATOM 15084 N N . VAL A 1 24 ? -7.887 -0.156 0.882 1.00 0.00 24 VAL A N 9
ATOM 15085 C CA . VAL A 1 24 ? -7.483 -1.456 1.430 1.00 0.00 24 VAL A CA 9
ATOM 15086 C C . VAL A 1 24 ? -6.111 -1.904 0.923 1.00 0.00 24 VAL A C 9
ATOM 15087 O O . VAL A 1 24 ? -5.584 -2.852 1.477 1.00 0.00 24 VAL A O 9
ATOM 15100 N N . HIS A 1 25 ? -5.502 -1.246 -0.079 1.00 0.00 25 HIS A N 9
ATOM 15101 C CA . HIS A 1 25 ? -4.370 -1.785 -0.865 1.00 0.00 25 HIS A CA 9
ATOM 15102 C C . HIS A 1 25 ? -3.317 -0.710 -1.117 1.00 0.00 25 HIS A C 9
ATOM 15103 O O . HIS A 1 25 ? -3.664 0.389 -1.552 1.00 0.00 25 HIS A O 9
ATOM 15118 N N . PHE A 1 26 ? -2.038 -1.017 -0.905 1.00 0.00 26 PHE A N 9
ATOM 15119 C CA . PHE A 1 26 ? -0.931 -0.128 -1.284 1.00 0.00 26 PHE A CA 9
ATOM 15120 C C . PHE A 1 26 ? -0.585 -0.316 -2.772 1.00 0.00 26 PHE A C 9
ATOM 15121 O O . PHE A 1 26 ? -0.691 -1.431 -3.288 1.00 0.00 26 PHE A O 9
ATOM 15138 N N . VAL A 1 27 ? -0.196 0.755 -3.469 1.00 0.00 27 VAL A N 9
ATOM 15139 C CA . VAL A 1 27 ? 0.256 0.702 -4.879 1.00 0.00 27 VAL A CA 9
ATOM 15140 C C . VAL A 1 27 ? 1.722 1.125 -5.019 1.00 0.00 27 VAL A C 9
ATOM 15141 O O . VAL A 1 27 ? 2.508 0.405 -5.638 1.00 0.00 27 VAL A O 9
ATOM 15154 N N . GLY A 1 28 ? 2.101 2.285 -4.476 1.00 0.00 28 GLY A N 9
ATOM 15155 C CA . GLY A 1 28 ? 3.451 2.839 -4.609 1.00 0.00 28 GLY A CA 9
ATOM 15156 C C . GLY A 1 28 ? 3.629 4.164 -3.868 1.00 0.00 28 GLY A C 9
ATOM 15157 O O . GLY A 1 28 ? 2.716 4.642 -3.195 1.00 0.00 28 GLY A O 9
ATOM 15161 N N . VAL A 1 29 ? 4.811 4.767 -3.983 1.00 0.00 29 VAL A N 9
ATOM 15162 C CA . VAL A 1 29 ? 5.203 5.982 -3.249 1.00 0.00 29 VAL A CA 9
ATOM 15163 C C . VAL A 1 29 ? 5.653 7.095 -4.204 1.00 0.00 29 VAL A C 9
ATOM 15164 O O . VAL A 1 29 ? 6.395 6.846 -5.154 1.00 0.00 29 VAL A O 9
ATOM 15177 N N . GLY A 1 30 ? 5.157 8.322 -3.994 1.00 0.00 30 GLY A N 9
ATOM 15178 C CA . GLY A 1 30 ? 5.440 9.494 -4.841 1.00 0.00 30 GLY A CA 9
ATOM 15179 C C . GLY A 1 30 ? 4.799 9.474 -6.241 1.00 0.00 30 GLY A C 9
ATOM 15180 O O . GLY A 1 30 ? 4.889 10.463 -6.970 1.00 0.00 30 GLY A O 9
ATOM 15184 N N . SER A 1 31 ? 4.166 8.359 -6.616 1.00 0.00 31 SER A N 9
ATOM 15185 C CA . SER A 1 31 ? 3.675 7.964 -7.942 1.00 0.00 31 SER A CA 9
ATOM 15186 C C . SER A 1 31 ? 2.873 6.653 -7.816 1.00 0.00 31 SER A C 9
ATOM 15187 O O . SER A 1 31 ? 2.911 6.000 -6.768 1.00 0.00 31 SER A O 9
ATOM 15195 N N . CYS A 1 32 ? 2.158 6.246 -8.866 1.00 0.00 32 CYS A N 9
ATOM 15196 C CA . CYS A 1 32 ? 1.457 4.968 -8.974 1.00 0.00 32 CYS A CA 9
ATOM 15197 C C . CYS A 1 32 ? 2.235 3.996 -9.879 1.00 0.00 32 CYS A C 9
ATOM 15198 O O . CYS A 1 32 ? 2.653 4.340 -10.988 1.00 0.00 32 CYS A O 9
ATOM 15205 N N . GLY A 1 33 ? 2.409 2.763 -9.402 1.00 0.00 33 GLY A N 9
ATOM 15206 C CA . GLY A 1 33 ? 3.117 1.668 -10.076 1.00 0.00 33 GLY A CA 9
ATOM 15207 C C . GLY A 1 33 ? 2.316 1.056 -11.230 1.00 0.00 33 GLY A C 9
ATOM 15208 O O . GLY A 1 33 ? 1.614 0.059 -11.044 1.00 0.00 33 GLY A O 9
ATOM 15212 N N . SER A 1 34 ? 2.408 1.659 -12.420 1.00 0.00 34 SER A N 9
ATOM 15213 C CA . SER A 1 34 ? 1.761 1.189 -13.657 1.00 0.00 34 SER A CA 9
ATOM 15214 C C . SER A 1 34 ? 2.247 -0.209 -14.099 1.00 0.00 34 SER A C 9
ATOM 15215 O O . SER A 1 34 ? 3.274 -0.711 -13.632 1.00 0.00 34 SER A O 9
ATOM 15223 N N . GLY A 1 35 ? 1.508 -0.857 -15.003 1.00 0.00 35 GLY A N 9
ATOM 15224 C CA . GLY A 1 35 ? 1.785 -2.193 -15.553 1.00 0.00 35 GLY A CA 9
ATOM 15225 C C . GLY A 1 35 ? 1.431 -3.363 -14.619 1.00 0.00 35 GLY A C 9
ATOM 15226 O O . GLY A 1 35 ? 0.849 -4.352 -15.069 1.00 0.00 35 GLY A O 9
ATOM 15230 N N . GLY A 1 36 ? 1.756 -3.252 -13.326 1.00 0.00 36 GLY A N 9
ATOM 15231 C CA . GLY A 1 36 ? 1.472 -4.245 -12.281 1.00 0.00 36 GLY A CA 9
ATOM 15232 C C . GLY A 1 36 ? 2.690 -5.113 -11.943 1.00 0.00 36 GLY A C 9
ATOM 15233 O O . GLY A 1 36 ? 2.886 -6.178 -12.535 1.00 0.00 36 GLY A O 9
ATOM 15237 N N . SER A 1 37 ? 3.516 -4.655 -10.997 1.00 0.00 37 SER A N 9
ATOM 15238 C CA . SER A 1 37 ? 4.739 -5.331 -10.527 1.00 0.00 37 SER A CA 9
ATOM 15239 C C . SER A 1 37 ? 4.476 -6.756 -10.009 1.00 0.00 37 SER A C 9
ATOM 15240 O O . SER A 1 37 ? 3.551 -6.984 -9.226 1.00 0.00 37 SER A O 9
ATOM 15248 N N . GLY A 1 38 ? 5.317 -7.718 -10.406 1.00 0.00 38 GLY A N 9
ATOM 15249 C CA . GLY A 1 38 ? 5.185 -9.159 -10.119 1.00 0.00 38 GLY A CA 9
ATOM 15250 C C . GLY A 1 38 ? 5.599 -9.598 -8.705 1.00 0.00 38 GLY A C 9
ATOM 15251 O O . GLY A 1 38 ? 6.182 -10.671 -8.534 1.00 0.00 38 GLY A O 9
ATOM 15255 N N . ILE A 1 39 ? 5.337 -8.768 -7.694 1.00 0.00 39 ILE A N 9
ATOM 15256 C CA . ILE A 1 39 ? 5.667 -9.004 -6.279 1.00 0.00 39 ILE A CA 9
ATOM 15257 C C . ILE A 1 39 ? 4.791 -10.138 -5.717 1.00 0.00 39 ILE A C 9
ATOM 15258 O O . ILE A 1 39 ? 3.594 -10.222 -6.007 1.00 0.00 39 ILE A O 9
ATOM 15274 N N . PHE A 1 40 ? 5.393 -10.994 -4.889 1.00 0.00 40 PHE A N 9
ATOM 15275 C CA . PHE A 1 40 ? 4.763 -12.178 -4.283 1.00 0.00 40 PHE A CA 9
ATOM 15276 C C . PHE A 1 40 ? 5.069 -12.360 -2.780 1.00 0.00 40 PHE A C 9
ATOM 15277 O O . PHE A 1 40 ? 4.552 -13.286 -2.150 1.00 0.00 40 PHE A O 9
ATOM 15294 N N . LEU A 1 41 ? 5.894 -11.483 -2.191 1.00 0.00 41 LEU A N 9
ATOM 15295 C CA . LEU A 1 41 ? 6.334 -11.542 -0.790 1.00 0.00 41 LEU A CA 9
ATOM 15296 C C . LEU A 1 41 ? 5.198 -11.228 0.207 1.00 0.00 41 LEU A C 9
ATOM 15297 O O . LEU A 1 41 ? 5.263 -11.633 1.369 1.00 0.00 41 LEU A O 9
ATOM 15313 N N . GLU A 1 42 ? 4.144 -10.548 -0.250 1.00 0.00 42 GLU A N 9
ATOM 15314 C CA . GLU A 1 42 ? 2.900 -10.266 0.477 1.00 0.00 42 GLU A CA 9
ATOM 15315 C C . GLU A 1 42 ? 1.665 -10.405 -0.429 1.00 0.00 42 GLU A C 9
ATOM 15316 O O . GLU A 1 42 ? 1.749 -10.314 -1.657 1.00 0.00 42 GLU A O 9
ATOM 15328 N N . THR A 1 43 ? 0.494 -10.549 0.200 1.00 0.00 43 THR A N 9
ATOM 15329 C CA . THR A 1 43 ? -0.832 -10.451 -0.451 1.00 0.00 43 THR A CA 9
ATOM 15330 C C . THR A 1 43 ? -1.202 -8.994 -0.788 1.00 0.00 43 THR A C 9
ATOM 15331 O O . THR A 1 43 ? -2.044 -8.748 -1.652 1.00 0.00 43 THR A O 9
ATOM 15342 N N . SER A 1 44 ? -0.560 -8.015 -0.132 1.00 0.00 44 SER A N 9
ATOM 15343 C CA . SER A 1 44 ? -0.798 -6.566 -0.271 1.00 0.00 44 SER A CA 9
ATOM 15344 C C . SER A 1 44 ? -2.268 -6.154 -0.045 1.00 0.00 44 SER A C 9
ATOM 15345 O O . SER A 1 44 ? -2.733 -5.162 -0.606 1.00 0.00 44 SER A O 9
ATOM 15353 N N . LEU A 1 45 ? -2.983 -6.904 0.807 1.00 0.00 45 LEU A N 9
ATOM 15354 C CA . LEU A 1 45 ? -4.393 -6.731 1.185 1.00 0.00 45 LEU A CA 9
ATOM 15355 C C . LEU A 1 45 ? -5.333 -6.710 -0.044 1.00 0.00 45 LEU A C 9
ATOM 15356 O O . LEU A 1 45 ? -5.846 -5.674 -0.471 1.00 0.00 45 LEU A O 9
ATOM 15372 N N . SER A 1 46 ? -5.557 -7.906 -0.605 1.00 0.00 46 SER A N 9
ATOM 15373 C CA . SER A 1 46 ? -6.349 -8.160 -1.822 1.00 0.00 46 SER A CA 9
ATOM 15374 C C . SER A 1 46 ? -7.602 -9.021 -1.577 1.00 0.00 46 SER A C 9
ATOM 15375 O O . SER A 1 46 ? -8.666 -8.732 -2.130 1.00 0.00 46 SER A O 9
ATOM 15383 N N . ALA A 1 47 ? -7.510 -10.045 -0.718 1.00 0.00 47 ALA A N 9
ATOM 15384 C CA . ALA A 1 47 ? -8.610 -10.939 -0.337 1.00 0.00 47 ALA A CA 9
ATOM 15385 C C . ALA A 1 47 ? -8.608 -11.204 1.180 1.00 0.00 47 ALA A C 9
ATOM 15386 O O . ALA A 1 47 ? -7.553 -11.447 1.773 1.00 0.00 47 ALA A O 9
ATOM 15393 N N . GLY A 1 48 ? -9.783 -11.136 1.817 1.00 0.00 48 GLY A N 9
ATOM 15394 C CA . GLY A 1 48 ? -9.963 -11.346 3.263 1.00 0.00 48 GLY A CA 9
ATOM 15395 C C . GLY A 1 48 ? -9.327 -10.280 4.174 1.00 0.00 48 GLY A C 9
ATOM 15396 O O . GLY A 1 48 ? -9.226 -10.498 5.384 1.00 0.00 48 GLY A O 9
ATOM 15400 N N . SER A 1 49 ? -8.884 -9.146 3.620 1.00 0.00 49 SER A N 9
ATOM 15401 C CA . SER A 1 49 ? -8.231 -8.032 4.316 1.00 0.00 49 SER A CA 9
ATOM 15402 C C . SER A 1 49 ? -9.176 -6.837 4.492 1.00 0.00 49 SER A C 9
ATOM 15403 O O . SER A 1 49 ? -10.343 -6.881 4.088 1.00 0.00 49 SER A O 9
ATOM 15411 N N . ASP A 1 50 ? -8.691 -5.756 5.108 1.00 0.00 50 ASP A N 9
ATOM 15412 C CA . ASP A 1 50 ? -9.449 -4.521 5.287 1.00 0.00 50 ASP A CA 9
ATOM 15413 C C . ASP A 1 50 ? -8.528 -3.296 5.411 1.00 0.00 50 ASP A C 9
ATOM 15414 O O . ASP A 1 50 ? -7.393 -3.366 5.880 1.00 0.00 50 ASP A O 9
ATOM 15423 N N . TRP A 1 51 ? -9.079 -2.133 5.094 1.00 0.00 51 TRP A N 9
ATOM 15424 C CA . TRP A 1 51 ? -8.569 -0.808 5.461 1.00 0.00 51 TRP A CA 9
ATOM 15425 C C . TRP A 1 51 ? -8.261 -0.710 6.969 1.00 0.00 51 TRP A C 9
ATOM 15426 O O . TRP A 1 51 ? -7.268 -0.102 7.377 1.00 0.00 51 TRP A O 9
ATOM 15447 N N . LEU A 1 52 ? -9.090 -1.343 7.805 1.00 0.00 52 LEU A N 9
ATOM 15448 C CA . LEU A 1 52 ? -8.966 -1.373 9.266 1.00 0.00 52 LEU A CA 9
ATOM 15449 C C . LEU A 1 52 ? -7.623 -1.965 9.746 1.00 0.00 52 LEU A C 9
ATOM 15450 O O . LEU A 1 52 ? -7.132 -1.580 10.809 1.00 0.00 52 LEU A O 9
ATOM 15466 N N . THR A 1 53 ? -7.002 -2.848 8.953 1.00 0.00 53 THR A N 9
ATOM 15467 C CA . THR A 1 53 ? -5.668 -3.432 9.189 1.00 0.00 53 THR A CA 9
ATOM 15468 C C . THR A 1 53 ? -4.574 -2.882 8.262 1.00 0.00 53 THR A C 9
ATOM 15469 O O . THR A 1 53 ? -3.405 -2.901 8.646 1.00 0.00 53 THR A O 9
ATOM 15480 N N . PHE A 1 54 ? -4.920 -2.293 7.108 1.00 0.00 54 PHE A N 9
ATOM 15481 C CA . PHE A 1 54 ? -4.014 -1.569 6.194 1.00 0.00 54 PHE A CA 9
ATOM 15482 C C . PHE A 1 54 ? -3.179 -0.504 6.915 1.00 0.00 54 PHE A C 9
ATOM 15483 O O . PHE A 1 54 ? -1.980 -0.365 6.671 1.00 0.00 54 PHE A O 9
ATOM 15500 N N . GLN A 1 55 ? -3.820 0.216 7.839 1.00 0.00 55 GLN A N 9
ATOM 15501 C CA . GLN A 1 55 ? -3.184 1.182 8.732 1.00 0.00 55 GLN A CA 9
ATOM 15502 C C . GLN A 1 55 ? -2.088 0.505 9.563 1.00 0.00 55 GLN A C 9
ATOM 15503 O O . GLN A 1 55 ? -0.906 0.786 9.379 1.00 0.00 55 GLN A O 9
ATOM 15517 N N . LYS A 1 56 ? -2.463 -0.435 10.442 1.00 0.00 56 LYS A N 9
ATOM 15518 C CA . LYS A 1 56 ? -1.500 -1.120 11.341 1.00 0.00 56 LYS A CA 9
ATOM 15519 C C . LYS A 1 56 ? -0.401 -1.915 10.613 1.00 0.00 56 LYS A C 9
ATOM 15520 O O . LYS A 1 56 ? 0.667 -2.143 11.187 1.00 0.00 56 LYS A O 9
ATOM 15539 N N . LYS A 1 57 ? -0.632 -2.298 9.351 1.00 0.00 57 LYS A N 9
ATOM 15540 C CA . LYS A 1 57 ? 0.333 -2.952 8.453 1.00 0.00 57 LYS A CA 9
ATOM 15541 C C . LYS A 1 57 ? 1.556 -2.084 8.125 1.00 0.00 57 LYS A C 9
ATOM 15542 O O . LYS A 1 57 ? 2.669 -2.600 8.188 1.00 0.00 57 LYS A O 9
ATOM 15561 N N . HIS A 1 58 ? 1.394 -0.807 7.742 1.00 0.00 58 HIS A N 9
ATOM 15562 C CA . HIS A 1 58 ? 2.532 0.043 7.318 1.00 0.00 58 HIS A CA 9
ATOM 15563 C C . HIS A 1 58 ? 2.337 1.564 7.498 1.00 0.00 58 HIS A C 9
ATOM 15564 O O . HIS A 1 58 ? 3.002 2.365 6.844 1.00 0.00 58 HIS A O 9
ATOM 15579 N N . ILE A 1 59 ? 1.429 1.995 8.366 1.00 0.00 59 ILE A N 9
ATOM 15580 C CA . ILE A 1 59 ? 1.131 3.411 8.658 1.00 0.00 59 ILE A CA 9
ATOM 15581 C C . ILE A 1 59 ? 1.184 3.640 10.171 1.00 0.00 59 ILE A C 9
ATOM 15582 O O . ILE A 1 59 ? 0.858 2.751 10.961 1.00 0.00 59 ILE A O 9
ATOM 15598 N N . THR A 1 60 ? 1.604 4.836 10.585 1.00 0.00 60 THR A N 9
ATOM 15599 C CA . THR A 1 60 ? 1.633 5.224 12.006 1.00 0.00 60 THR A CA 9
ATOM 15600 C C . THR A 1 60 ? 1.304 6.701 12.243 1.00 0.00 60 THR A C 9
ATOM 15601 O O . THR A 1 60 ? 1.538 7.556 11.389 1.00 0.00 60 THR A O 9
ATOM 15612 N N . ASN A 1 61 ? 0.800 7.008 13.444 1.00 0.00 61 ASN A N 9
ATOM 15613 C CA . ASN A 1 61 ? 0.642 8.354 13.993 1.00 0.00 61 ASN A CA 9
ATOM 15614 C C . ASN A 1 61 ? 1.918 8.856 14.715 1.00 0.00 61 ASN A C 9
ATOM 15615 O O . ASN A 1 61 ? 1.926 9.964 15.252 1.00 0.00 61 ASN A O 9
ATOM 15626 N N . THR A 1 62 ? 2.989 8.052 14.755 1.00 0.00 62 THR A N 9
ATOM 15627 C CA . THR A 1 62 ? 4.308 8.379 15.324 1.00 0.00 62 THR A CA 9
ATOM 15628 C C . THR A 1 62 ? 5.389 7.408 14.821 1.00 0.00 62 THR A C 9
ATOM 15629 O O . THR A 1 62 ? 5.386 6.218 15.155 1.00 0.00 62 THR A O 9
ATOM 15640 N N . ARG A 1 63 ? 6.317 7.874 13.970 1.00 0.00 63 ARG A N 9
ATOM 15641 C CA . ARG A 1 63 ? 7.504 7.093 13.575 1.00 0.00 63 ARG A CA 9
ATOM 15642 C C . ARG A 1 63 ? 8.438 6.898 14.778 1.00 0.00 63 ARG A C 9
ATOM 15643 O O . ARG A 1 63 ? 9.177 7.805 15.160 1.00 0.00 63 ARG A O 9
ATOM 15664 N N . ASP A 1 64 ? 8.428 5.690 15.334 1.00 0.00 64 ASP A N 9
ATOM 15665 C CA . ASP A 1 64 ? 9.302 5.238 16.429 1.00 0.00 64 ASP A CA 9
ATOM 15666 C C . ASP A 1 64 ? 10.269 4.111 15.994 1.00 0.00 64 ASP A C 9
ATOM 15667 O O . ASP A 1 64 ? 10.994 3.541 16.813 1.00 0.00 64 ASP A O 9
ATOM 15676 N N . VAL A 1 65 ? 10.285 3.774 14.699 1.00 0.00 65 VAL A N 9
ATOM 15677 C CA . VAL A 1 65 ? 11.048 2.643 14.147 1.00 0.00 65 VAL A CA 9
ATOM 15678 C C . VAL A 1 65 ? 12.519 3.017 13.917 1.00 0.00 65 VAL A C 9
ATOM 15679 O O . VAL A 1 65 ? 12.831 4.101 13.424 1.00 0.00 65 VAL A O 9
ATOM 15692 N N . ASP A 1 66 ? 13.417 2.078 14.235 1.00 0.00 66 ASP A N 9
ATOM 15693 C CA . ASP A 1 66 ? 14.880 2.180 14.071 1.00 0.00 66 ASP A CA 9
ATOM 15694 C C . ASP A 1 66 ? 15.471 0.997 13.264 1.00 0.00 66 ASP A C 9
ATOM 15695 O O . ASP A 1 66 ? 16.687 0.843 13.160 1.00 0.00 66 ASP A O 9
ATOM 15704 N N . CYS A 1 67 ? 14.600 0.153 12.690 1.00 0.00 67 CYS A N 9
ATOM 15705 C CA . CYS A 1 67 ? 14.912 -1.053 11.907 1.00 0.00 67 CYS A CA 9
ATOM 15706 C C . CYS A 1 67 ? 15.848 -2.041 12.643 1.00 0.00 67 CYS A C 9
ATOM 15707 O O . CYS A 1 67 ? 16.753 -2.638 12.064 1.00 0.00 67 CYS A O 9
ATOM 15714 N N . ASP A 1 68 ? 15.595 -2.210 13.947 1.00 0.00 68 ASP A N 9
ATOM 15715 C CA . ASP A 1 68 ? 16.290 -3.096 14.893 1.00 0.00 68 ASP A CA 9
ATOM 15716 C C . ASP A 1 68 ? 15.392 -3.540 16.070 1.00 0.00 68 ASP A C 9
ATOM 15717 O O . ASP A 1 68 ? 15.596 -4.628 16.610 1.00 0.00 68 ASP A O 9
ATOM 15726 N N . ASN A 1 69 ? 14.372 -2.754 16.448 1.00 0.00 69 ASN A N 9
ATOM 15727 C CA . ASN A 1 69 ? 13.419 -3.075 17.524 1.00 0.00 69 ASN A CA 9
ATOM 15728 C C . ASN A 1 69 ? 12.079 -3.642 17.019 1.00 0.00 69 ASN A C 9
ATOM 15729 O O . ASN A 1 69 ? 11.255 -4.081 17.820 1.00 0.00 69 ASN A O 9
ATOM 15740 N N . ILE A 1 70 ? 11.866 -3.690 15.696 1.00 0.00 70 ILE A N 9
ATOM 15741 C CA . ILE A 1 70 ? 10.630 -4.186 15.058 1.00 0.00 70 ILE A CA 9
ATOM 15742 C C . ILE A 1 70 ? 10.350 -5.676 15.305 1.00 0.00 70 ILE A C 9
ATOM 15743 O O . ILE A 1 70 ? 9.256 -6.158 15.029 1.00 0.00 70 ILE A O 9
ATOM 15759 N N . MET A 1 71 ? 11.305 -6.392 15.904 1.00 0.00 71 MET A N 9
ATOM 15760 C CA . MET A 1 71 ? 11.085 -7.710 16.522 1.00 0.00 71 MET A CA 9
ATOM 15761 C C . MET A 1 71 ? 9.967 -7.688 17.593 1.00 0.00 71 MET A C 9
ATOM 15762 O O . MET A 1 71 ? 9.238 -8.668 17.750 1.00 0.00 71 MET A O 9
ATOM 15776 N N . SER A 1 72 ? 9.787 -6.556 18.286 1.00 0.00 72 SER A N 9
ATOM 15777 C CA . SER A 1 72 ? 8.756 -6.336 19.316 1.00 0.00 72 SER A CA 9
ATOM 15778 C C . SER A 1 72 ? 7.414 -5.802 18.779 1.00 0.00 72 SER A C 9
ATOM 15779 O O . SER A 1 72 ? 6.438 -5.757 19.533 1.00 0.00 72 SER A O 9
ATOM 15787 N N . THR A 1 73 ? 7.329 -5.406 17.502 1.00 0.00 73 THR A N 9
ATOM 15788 C CA . THR A 1 73 ? 6.096 -4.924 16.836 1.00 0.00 73 THR A CA 9
ATOM 15789 C C . THR A 1 73 ? 5.538 -5.979 15.868 1.00 0.00 73 THR A C 9
ATOM 15790 O O . THR A 1 73 ? 6.107 -7.062 15.722 1.00 0.00 73 THR A O 9
ATOM 15801 N N . ASN A 1 74 ? 4.410 -5.705 15.195 1.00 0.00 74 ASN A N 9
ATOM 15802 C CA . ASN A 1 74 ? 3.814 -6.650 14.232 1.00 0.00 74 ASN A CA 9
ATOM 15803 C C . ASN A 1 74 ? 4.684 -6.906 12.976 1.00 0.00 74 ASN A C 9
ATOM 15804 O O . ASN A 1 74 ? 4.491 -7.897 12.272 1.00 0.00 74 ASN A O 9
ATOM 15815 N N . LEU A 1 75 ? 5.680 -6.050 12.727 1.00 0.00 75 LEU A N 9
ATOM 15816 C CA . LEU A 1 75 ? 6.621 -6.081 11.604 1.00 0.00 75 LEU A CA 9
ATOM 15817 C C . LEU A 1 75 ? 7.788 -7.084 11.766 1.00 0.00 75 LEU A C 9
ATOM 15818 O O . LEU A 1 75 ? 8.688 -7.107 10.923 1.00 0.00 75 LEU A O 9
ATOM 15834 N N . PHE A 1 76 ? 7.779 -7.933 12.799 1.00 0.00 76 PHE A N 9
ATOM 15835 C CA . PHE A 1 76 ? 8.852 -8.858 13.198 1.00 0.00 76 PHE A CA 9
ATOM 15836 C C . PHE A 1 76 ? 9.180 -9.953 12.176 1.00 0.00 76 PHE A C 9
ATOM 15837 O O . PHE A 1 76 ? 10.162 -10.680 12.335 1.00 0.00 76 PHE A O 9
ATOM 15854 N N . HIS A 1 77 ? 8.370 -10.067 11.121 1.00 0.00 77 HIS A N 9
ATOM 15855 C CA . HIS A 1 77 ? 8.432 -11.108 10.089 1.00 0.00 77 HIS A CA 9
ATOM 15856 C C . HIS A 1 77 ? 9.754 -11.145 9.282 1.00 0.00 77 HIS A C 9
ATOM 15857 O O . HIS A 1 77 ? 9.983 -12.083 8.519 1.00 0.00 77 HIS A O 9
ATOM 15872 N N . CYS A 1 78 ? 10.610 -10.124 9.428 1.00 0.00 78 CYS A N 9
ATOM 15873 C CA . CYS A 1 78 ? 11.762 -9.802 8.565 1.00 0.00 78 CYS A CA 9
ATOM 15874 C C . CYS A 1 78 ? 11.475 -10.014 7.058 1.00 0.00 78 CYS A C 9
ATOM 15875 O O . CYS A 1 78 ? 12.095 -10.822 6.359 1.00 0.00 78 CYS A O 9
ATOM 15882 N N . LYS A 1 79 ? 10.506 -9.241 6.553 1.00 0.00 79 LYS A N 9
ATOM 15883 C CA . LYS A 1 79 ? 10.316 -8.967 5.117 1.00 0.00 79 LYS A CA 9
ATOM 15884 C C . LYS A 1 79 ? 11.445 -8.085 4.550 1.00 0.00 79 LYS A C 9
ATOM 15885 O O . LYS A 1 79 ? 12.125 -7.381 5.296 1.00 0.00 79 LYS A O 9
ATOM 15904 N N . ASP A 1 80 ? 11.621 -8.104 3.230 1.00 0.00 80 ASP A N 9
ATOM 15905 C CA . ASP A 1 80 ? 12.749 -7.480 2.509 1.00 0.00 80 ASP A CA 9
ATOM 15906 C C . ASP A 1 80 ? 12.794 -5.945 2.595 1.00 0.00 80 ASP A C 9
ATOM 15907 O O . ASP A 1 80 ? 13.876 -5.355 2.591 1.00 0.00 80 ASP A O 9
ATOM 15916 N N . LYS A 1 81 ? 11.629 -5.296 2.691 1.00 0.00 81 LYS A N 9
ATOM 15917 C CA . LYS A 1 81 ? 11.468 -3.870 3.012 1.00 0.00 81 LYS A CA 9
ATOM 15918 C C . LYS A 1 81 ? 10.058 -3.563 3.507 1.00 0.00 81 LYS A C 9
ATOM 15919 O O . LYS A 1 81 ? 9.113 -4.272 3.163 1.00 0.00 81 LYS A O 9
ATOM 15938 N N . ASN A 1 82 ? 9.909 -2.477 4.264 1.00 0.00 82 ASN A N 9
ATOM 15939 C CA . ASN A 1 82 ? 8.608 -1.900 4.618 1.00 0.00 82 ASN A CA 9
ATOM 15940 C C . ASN A 1 82 ? 8.584 -0.405 4.287 1.00 0.00 82 ASN A C 9
ATOM 15941 O O . ASN A 1 82 ? 9.620 0.256 4.373 1.00 0.00 82 ASN A O 9
ATOM 15952 N N . THR A 1 83 ? 7.408 0.126 3.943 1.00 0.00 83 THR A N 9
ATOM 15953 C CA . THR A 1 83 ? 7.211 1.545 3.610 1.00 0.00 83 THR A CA 9
ATOM 15954 C C . THR A 1 83 ? 6.294 2.197 4.646 1.00 0.00 83 THR A C 9
ATOM 15955 O O . THR A 1 83 ? 5.067 2.147 4.514 1.00 0.00 83 THR A O 9
ATOM 15966 N N . PHE A 1 84 ? 6.877 2.776 5.700 1.00 0.00 84 PHE A N 9
ATOM 15967 C CA . PHE A 1 84 ? 6.115 3.442 6.760 1.00 0.00 84 PHE A CA 9
ATOM 15968 C C . PHE A 1 84 ? 5.696 4.852 6.340 1.00 0.00 84 PHE A C 9
ATOM 15969 O O . PHE A 1 84 ? 6.524 5.674 5.943 1.00 0.00 84 PHE A O 9
ATOM 15986 N N . ILE A 1 85 ? 4.402 5.132 6.477 1.00 0.00 85 ILE A N 9
ATOM 15987 C CA . ILE A 1 85 ? 3.769 6.426 6.215 1.00 0.00 85 ILE A CA 9
ATOM 15988 C C . ILE A 1 85 ? 3.438 7.058 7.571 1.00 0.00 85 ILE A C 9
ATOM 15989 O O . ILE A 1 85 ? 2.606 6.531 8.313 1.00 0.00 85 ILE A O 9
ATOM 16005 N N . TYR A 1 86 ? 4.086 8.170 7.923 1.00 0.00 86 TYR A N 9
ATOM 16006 C CA . TYR A 1 86 ? 3.678 8.987 9.067 1.00 0.00 86 TYR A CA 9
ATOM 16007 C C . TYR A 1 86 ? 2.561 9.963 8.647 1.00 0.00 86 TYR A C 9
ATOM 16008 O O . TYR A 1 86 ? 2.825 11.085 8.208 1.00 0.00 86 TYR A O 9
ATOM 16026 N N . SER A 1 87 ? 1.303 9.518 8.756 1.00 0.00 87 SER A N 9
ATOM 16027 C CA . SER A 1 87 ? 0.104 10.354 8.578 1.00 0.00 87 SER A CA 9
ATOM 16028 C C . SER A 1 87 ? -1.083 9.886 9.439 1.00 0.00 87 SER A C 9
ATOM 16029 O O . SER A 1 87 ? -1.097 8.763 9.953 1.00 0.00 87 SER A O 9
ATOM 16037 N N . ARG A 1 88 ? -2.096 10.751 9.592 1.00 0.00 88 ARG A N 9
ATOM 16038 C CA . ARG A 1 88 ? -3.394 10.424 10.217 1.00 0.00 88 ARG A CA 9
ATOM 16039 C C . ARG A 1 88 ? -4.273 9.614 9.248 1.00 0.00 88 ARG A C 9
ATOM 16040 O O . ARG A 1 88 ? -4.048 9.683 8.041 1.00 0.00 88 ARG A O 9
ATOM 16061 N N . PRO A 1 89 ? -5.319 8.906 9.715 1.00 0.00 89 PRO A N 9
ATOM 16062 C CA . PRO A 1 89 ? -6.208 8.154 8.825 1.00 0.00 89 PRO A CA 9
ATOM 16063 C C . PRO A 1 89 ? -7.093 9.027 7.918 1.00 0.00 89 PRO A C 9
ATOM 16064 O O . PRO A 1 89 ? -7.544 8.552 6.878 1.00 0.00 89 PRO A O 9
ATOM 16075 N N . GLU A 1 90 ? -7.335 10.298 8.260 1.00 0.00 90 GLU A N 9
ATOM 16076 C CA . GLU A 1 90 ? -8.199 11.208 7.490 1.00 0.00 90 GLU A CA 9
ATOM 16077 C C . GLU A 1 90 ? -7.668 11.484 6.065 1.00 0.00 90 GLU A C 9
ATOM 16078 O O . GLU A 1 90 ? -8.375 11.152 5.110 1.00 0.00 90 GLU A O 9
ATOM 16090 N N . PRO A 1 91 ? -6.433 12.001 5.867 1.00 0.00 91 PRO A N 9
ATOM 16091 C CA . PRO A 1 91 ? -5.862 12.248 4.535 1.00 0.00 91 PRO A CA 9
ATOM 16092 C C . PRO A 1 91 ? -5.543 10.987 3.717 1.00 0.00 91 PRO A C 9
ATOM 16093 O O . PRO A 1 91 ? -5.075 11.101 2.586 1.00 0.00 91 PRO A O 9
ATOM 16104 N N . VAL A 1 92 ? -5.793 9.797 4.267 1.00 0.00 92 VAL A N 9
ATOM 16105 C CA . VAL A 1 92 ? -5.646 8.488 3.613 1.00 0.00 92 VAL A CA 9
ATOM 16106 C C . VAL A 1 92 ? -7.021 7.976 3.175 1.00 0.00 92 VAL A C 9
ATOM 16107 O O . VAL A 1 92 ? -7.243 7.734 1.991 1.00 0.00 92 VAL A O 9
ATOM 16120 N N . LYS A 1 93 ? -7.980 7.855 4.099 1.00 0.00 93 LYS A N 9
ATOM 16121 C CA . LYS A 1 93 ? -9.332 7.358 3.801 1.00 0.00 93 LYS A CA 9
ATOM 16122 C C . LYS A 1 93 ? -10.127 8.295 2.883 1.00 0.00 93 LYS A C 9
ATOM 16123 O O . LYS A 1 93 ? -10.770 7.840 1.941 1.00 0.00 93 LYS A O 9
ATOM 16142 N N . ALA A 1 94 ? -10.068 9.604 3.144 1.00 0.00 94 ALA A N 9
ATOM 16143 C CA . ALA A 1 94 ? -10.864 10.625 2.455 1.00 0.00 94 ALA A CA 9
ATOM 16144 C C . ALA A 1 94 ? -10.373 10.969 1.036 1.00 0.00 94 ALA A C 9
ATOM 16145 O O . ALA A 1 94 ? -11.023 11.755 0.340 1.00 0.00 94 ALA A O 9
ATOM 16152 N N . ILE A 1 95 ? -9.256 10.381 0.582 1.00 0.00 95 ILE A N 9
ATOM 16153 C CA . ILE A 1 95 ? -8.802 10.467 -0.817 1.00 0.00 95 ILE A CA 9
ATOM 16154 C C . ILE A 1 95 ? -9.924 10.028 -1.780 1.00 0.00 95 ILE A C 9
ATOM 16155 O O . ILE A 1 95 ? -10.097 10.632 -2.842 1.00 0.00 95 ILE A O 9
ATOM 16171 N N . CYS A 1 96 ? -10.730 9.032 -1.384 1.00 0.00 96 CYS A N 9
ATOM 16172 C CA . CYS A 1 96 ? -11.904 8.576 -2.129 1.00 0.00 96 CYS A CA 9
ATOM 16173 C C . CYS A 1 96 ? -13.237 8.949 -1.452 1.00 0.00 96 CYS A C 9
ATOM 16174 O O . CYS A 1 96 ? -13.301 9.203 -0.246 1.00 0.00 96 CYS A O 9
ATOM 16181 N N . LYS A 1 97 ? -14.317 8.960 -2.247 1.00 0.00 97 LYS A N 9
ATOM 16182 C CA . LYS A 1 97 ? -15.689 9.298 -1.833 1.00 0.00 97 LYS A CA 9
ATOM 16183 C C . LYS A 1 97 ? -16.714 8.613 -2.750 1.00 0.00 97 LYS A C 9
ATOM 16184 O O . LYS A 1 97 ? -16.904 9.025 -3.895 1.00 0.00 97 LYS A O 9
ATOM 16203 N N . GLY A 1 98 ? -17.321 7.521 -2.280 1.00 0.00 98 GLY A N 9
ATOM 16204 C CA . GLY A 1 98 ? -18.314 6.736 -3.035 1.00 0.00 98 GLY A CA 9
ATOM 16205 C C . GLY A 1 98 ? -17.718 5.698 -3.999 1.00 0.00 98 GLY A C 9
ATOM 16206 O O . GLY A 1 98 ? -18.463 5.064 -4.745 1.00 0.00 98 GLY A O 9
ATOM 16210 N N . ILE A 1 99 ? -16.392 5.509 -3.999 1.00 0.00 99 ILE A N 9
ATOM 16211 C CA . ILE A 1 99 ? -15.683 4.574 -4.886 1.00 0.00 99 ILE A CA 9
ATOM 16212 C C . ILE A 1 99 ? -15.905 3.118 -4.449 1.00 0.00 99 ILE A C 9
ATOM 16213 O O . ILE A 1 99 ? -15.469 2.696 -3.377 1.00 0.00 99 ILE A O 9
ATOM 16229 N N . ILE A 1 100 ? -16.564 2.343 -5.313 1.00 0.00 100 ILE A N 9
ATOM 16230 C CA . ILE A 1 100 ? -16.762 0.881 -5.213 1.00 0.00 100 ILE A CA 9
ATOM 16231 C C . ILE A 1 100 ? -15.927 0.137 -6.288 1.00 0.00 100 ILE A C 9
ATOM 16232 O O . ILE A 1 100 ? -15.714 -1.071 -6.215 1.00 0.00 100 ILE A O 9
ATOM 16248 N N . ALA A 1 101 ? -15.384 0.876 -7.262 1.00 0.00 101 ALA A N 9
ATOM 16249 C CA . ALA A 1 101 ? -14.728 0.398 -8.487 1.00 0.00 101 ALA A CA 9
ATOM 16250 C C . ALA A 1 101 ? -13.312 -0.206 -8.314 1.00 0.00 101 ALA A C 9
ATOM 16251 O O . ALA A 1 101 ? -12.665 -0.520 -9.315 1.00 0.00 101 ALA A O 9
ATOM 16258 N N . SER A 1 102 ? -12.812 -0.369 -7.080 1.00 0.00 102 SER A N 9
ATOM 16259 C CA . SER A 1 102 ? -11.436 -0.798 -6.764 1.00 0.00 102 SER A CA 9
ATOM 16260 C C . SER A 1 102 ? -10.365 0.056 -7.479 1.00 0.00 102 SER A C 9
ATOM 16261 O O . SER A 1 102 ? -9.618 -0.428 -8.336 1.00 0.00 102 SER A O 9
ATOM 16269 N N . LYS A 1 103 ? -10.294 1.351 -7.132 1.00 0.00 103 LYS A N 9
ATOM 16270 C CA . LYS A 1 103 ? -9.361 2.357 -7.688 1.00 0.00 103 LYS A CA 9
ATOM 16271 C C . LYS A 1 103 ? -9.147 3.513 -6.704 1.00 0.00 103 LYS A C 9
ATOM 16272 O O . LYS A 1 103 ? -9.975 3.733 -5.829 1.00 0.00 103 LYS A O 9
ATOM 16291 N N . ASN A 1 104 ? -8.052 4.263 -6.809 1.00 0.00 104 ASN A N 9
ATOM 16292 C CA . ASN A 1 104 ? -7.893 5.573 -6.172 1.00 0.00 104 ASN A CA 9
ATOM 16293 C C . ASN A 1 104 ? -7.079 6.545 -7.053 1.00 0.00 104 ASN A C 9
ATOM 16294 O O . ASN A 1 104 ? -6.781 6.248 -8.212 1.00 0.00 104 ASN A O 9
ATOM 16305 N N . VAL A 1 105 ? -6.689 7.691 -6.488 1.00 0.00 105 VAL A N 9
ATOM 16306 C CA . VAL A 1 105 ? -5.762 8.666 -7.079 1.00 0.00 105 VAL A CA 9
ATOM 16307 C C . VAL A 1 105 ? -4.610 8.910 -6.095 1.00 0.00 105 VAL A C 9
ATOM 16308 O O . VAL A 1 105 ? -4.827 8.970 -4.885 1.00 0.00 105 VAL A O 9
ATOM 16321 N N . LEU A 1 106 ? -3.384 9.055 -6.604 1.00 0.00 106 LEU A N 9
ATOM 16322 C CA . LEU A 1 106 ? -2.209 9.497 -5.841 1.00 0.00 106 LEU A CA 9
ATOM 16323 C C . LEU A 1 106 ? -2.490 10.794 -5.051 1.00 0.00 106 LEU A C 9
ATOM 16324 O O . LEU A 1 106 ? -3.155 11.706 -5.550 1.00 0.00 106 LEU A O 9
ATOM 16340 N N . THR A 1 107 ? -1.955 10.895 -3.830 1.00 0.00 107 THR A N 9
ATOM 16341 C CA . THR A 1 107 ? -2.021 12.127 -3.010 1.00 0.00 107 THR A CA 9
ATOM 16342 C C . THR A 1 107 ? -1.302 13.333 -3.646 1.00 0.00 107 THR A C 9
ATOM 16343 O O . THR A 1 107 ? -0.576 13.212 -4.633 1.00 0.00 107 THR A O 9
ATOM 16354 N N . THR A 1 108 ? -1.472 14.516 -3.046 1.00 0.00 108 THR A N 9
ATOM 16355 C CA . THR A 1 108 ? -0.875 15.792 -3.507 1.00 0.00 108 THR A CA 9
ATOM 16356 C C . THR A 1 108 ? 0.006 16.488 -2.454 1.00 0.00 108 THR A C 9
ATOM 16357 O O . THR A 1 108 ? 0.868 17.294 -2.806 1.00 0.00 108 THR A O 9
ATOM 16368 N N . SER A 1 109 ? -0.169 16.158 -1.170 1.00 0.00 109 SER A N 9
ATOM 16369 C CA . SER A 1 109 ? 0.665 16.633 -0.053 1.00 0.00 109 SER A CA 9
ATOM 16370 C C . SER A 1 109 ? 1.932 15.779 0.111 1.00 0.00 109 SER A C 9
ATOM 16371 O O . SER A 1 109 ? 2.070 14.719 -0.500 1.00 0.00 109 SER A O 9
ATOM 16379 N N . GLU A 1 110 ? 2.865 16.222 0.957 1.00 0.00 110 GLU A N 9
ATOM 16380 C CA . GLU A 1 110 ? 4.147 15.552 1.209 1.00 0.00 110 GLU A CA 9
ATOM 16381 C C . GLU A 1 110 ? 4.258 15.107 2.678 1.00 0.00 110 GLU A C 9
ATOM 16382 O O . GLU A 1 110 ? 4.418 15.928 3.583 1.00 0.00 110 GLU A O 9
ATOM 16394 N N . PHE A 1 111 ? 4.125 13.800 2.913 1.00 0.00 111 PHE A N 9
ATOM 16395 C CA . PHE A 1 111 ? 4.090 13.166 4.238 1.00 0.00 111 PHE A CA 9
ATOM 16396 C C . PHE A 1 111 ? 5.466 12.586 4.588 1.00 0.00 111 PHE A C 9
ATOM 16397 O O . PHE A 1 111 ? 6.271 12.317 3.694 1.00 0.00 111 PHE A O 9
ATOM 16414 N N . TYR A 1 112 ? 5.739 12.361 5.876 1.00 0.00 112 TYR A N 9
ATOM 16415 C CA . TYR A 1 112 ? 7.004 11.774 6.330 1.00 0.00 112 TYR A CA 9
ATOM 16416 C C . TYR A 1 112 ? 7.073 10.290 5.936 1.00 0.00 112 TYR A C 9
ATOM 16417 O O . TYR A 1 112 ? 6.366 9.449 6.500 1.00 0.00 112 TYR A O 9
ATOM 16435 N N . LEU A 1 113 ? 7.903 9.979 4.939 1.00 0.00 113 LEU A N 9
ATOM 16436 C CA . LEU A 1 113 ? 8.119 8.628 4.418 1.00 0.00 113 LEU A CA 9
ATOM 16437 C C . LEU A 1 113 ? 9.386 7.986 5.005 1.00 0.00 113 LEU A C 9
ATOM 16438 O O . LEU A 1 113 ? 10.464 8.587 5.037 1.00 0.00 113 LEU A O 9
ATOM 16454 N N . SER A 1 114 ? 9.250 6.743 5.462 1.00 0.00 114 SER A N 9
ATOM 16455 C CA . SER A 1 114 ? 10.289 5.998 6.177 1.00 0.00 114 SER A CA 9
ATOM 16456 C C . SER A 1 114 ? 10.360 4.565 5.646 1.00 0.00 114 SER A C 9
ATOM 16457 O O . SER A 1 114 ? 9.601 3.685 6.051 1.00 0.00 114 SER A O 9
ATOM 16465 N N . ASP A 1 115 ? 11.245 4.340 4.678 1.00 0.00 115 ASP A N 9
ATOM 16466 C CA . ASP A 1 115 ? 11.576 3.008 4.174 1.00 0.00 115 ASP A CA 9
ATOM 16467 C C . ASP A 1 115 ? 12.728 2.392 4.993 1.00 0.00 115 ASP A C 9
ATOM 16468 O O . ASP A 1 115 ? 13.546 3.095 5.596 1.00 0.00 115 ASP A O 9
ATOM 16477 N N . CYS A 1 116 ? 12.843 1.066 4.937 1.00 0.00 116 CYS A N 9
ATOM 16478 C CA . CYS A 1 116 ? 14.052 0.326 5.311 1.00 0.00 116 CYS A CA 9
ATOM 16479 C C . CYS A 1 116 ? 14.218 -0.877 4.382 1.00 0.00 116 CYS A C 9
ATOM 16480 O O . CYS A 1 116 ? 13.228 -1.528 4.061 1.00 0.00 116 CYS A O 9
ATOM 16487 N N . ASN A 1 117 ? 15.449 -1.177 3.957 1.00 0.00 117 ASN A N 9
ATOM 16488 C CA . ASN A 1 117 ? 15.759 -2.223 2.970 1.00 0.00 117 ASN A CA 9
ATOM 16489 C C . ASN A 1 117 ? 16.765 -3.226 3.546 1.00 0.00 117 ASN A C 9
ATOM 16490 O O . ASN A 1 117 ? 17.817 -2.808 4.026 1.00 0.00 117 ASN A O 9
ATOM 16501 N N . VAL A 1 118 ? 16.457 -4.527 3.531 1.00 0.00 118 VAL A N 9
ATOM 16502 C CA . VAL A 1 118 ? 17.336 -5.584 4.087 1.00 0.00 118 VAL A CA 9
ATOM 16503 C C . VAL A 1 118 ? 18.728 -5.563 3.437 1.00 0.00 118 VAL A C 9
ATOM 16504 O O . VAL A 1 118 ? 18.865 -5.307 2.237 1.00 0.00 118 VAL A O 9
ATOM 16517 N N . THR A 1 119 ? 19.760 -5.882 4.223 1.00 0.00 119 THR A N 9
ATOM 16518 C CA . THR A 1 119 ? 21.147 -6.050 3.752 1.00 0.00 119 THR A CA 9
ATOM 16519 C C . THR A 1 119 ? 21.801 -7.296 4.365 1.00 0.00 119 THR A C 9
ATOM 16520 O O . THR A 1 119 ? 22.114 -7.345 5.557 1.00 0.00 119 THR A O 9
ATOM 16531 N N . SER A 1 120 ? 21.947 -8.347 3.548 1.00 0.00 120 SER A N 9
ATOM 16532 C CA . SER A 1 120 ? 22.531 -9.657 3.897 1.00 0.00 120 SER A CA 9
ATOM 16533 C C . SER A 1 120 ? 23.382 -10.218 2.751 1.00 0.00 120 SER A C 9
ATOM 16534 O O . SER A 1 120 ? 24.597 -10.447 2.962 1.00 0.00 120 SER A O 9
ATOM 16543 N N . ARG A 1 1 ? 17.501 -5.991 18.813 1.00 0.00 1 ARG A N 10
ATOM 16544 C CA . ARG A 1 1 ? 18.313 -5.714 17.593 1.00 0.00 1 ARG A CA 10
ATOM 16545 C C . ARG A 1 1 ? 18.280 -6.920 16.633 1.00 0.00 1 ARG A C 10
ATOM 16546 O O . ARG A 1 1 ? 19.233 -7.705 16.616 1.00 0.00 1 ARG A O 10
ATOM 16569 N N . PRO A 1 2 ? 17.171 -7.150 15.890 1.00 0.00 2 PRO A N 10
ATOM 16570 C CA . PRO A 1 2 ? 16.931 -8.442 15.226 1.00 0.00 2 PRO A CA 10
ATOM 16571 C C . PRO A 1 2 ? 17.680 -8.612 13.887 1.00 0.00 2 PRO A C 10
ATOM 16572 O O . PRO A 1 2 ? 18.318 -9.642 13.664 1.00 0.00 2 PRO A O 10
ATOM 16583 N N . CYS A 1 3 ? 17.635 -7.596 13.019 1.00 0.00 3 CYS A N 10
ATOM 16584 C CA . CYS A 1 3 ? 18.409 -7.465 11.774 1.00 0.00 3 CYS A CA 10
ATOM 16585 C C . CYS A 1 3 ? 18.982 -6.040 11.663 1.00 0.00 3 CYS A C 10
ATOM 16586 O O . CYS A 1 3 ? 18.539 -5.133 12.374 1.00 0.00 3 CYS A O 10
ATOM 16593 N N . LYS A 1 4 ? 19.940 -5.820 10.753 1.00 0.00 4 LYS A N 10
ATOM 16594 C CA . LYS A 1 4 ? 20.484 -4.488 10.437 1.00 0.00 4 LYS A CA 10
ATOM 16595 C C . LYS A 1 4 ? 19.775 -3.880 9.225 1.00 0.00 4 LYS A C 10
ATOM 16596 O O . LYS A 1 4 ? 19.468 -4.579 8.258 1.00 0.00 4 LYS A O 10
ATOM 16615 N N . TYR A 1 5 ? 19.560 -2.565 9.271 1.00 0.00 5 TYR A N 10
ATOM 16616 C CA . TYR A 1 5 ? 18.909 -1.770 8.222 1.00 0.00 5 TYR A CA 10
ATOM 16617 C C . TYR A 1 5 ? 19.662 -0.446 7.985 1.00 0.00 5 TYR A C 10
ATOM 16618 O O . TYR A 1 5 ? 20.342 0.056 8.884 1.00 0.00 5 TYR A O 10
ATOM 16636 N N . LYS A 1 6 ? 19.515 0.139 6.790 1.00 0.00 6 LYS A N 10
ATOM 16637 C CA . LYS A 1 6 ? 20.032 1.474 6.427 1.00 0.00 6 LYS A CA 10
ATOM 16638 C C . LYS A 1 6 ? 18.984 2.581 6.631 1.00 0.00 6 LYS A C 10
ATOM 16639 O O . LYS A 1 6 ? 17.777 2.348 6.539 1.00 0.00 6 LYS A O 10
ATOM 16658 N N . LEU A 1 7 ? 19.469 3.794 6.905 1.00 0.00 7 LEU A N 10
ATOM 16659 C CA . LEU A 1 7 ? 18.694 4.992 7.254 1.00 0.00 7 LEU A CA 10
ATOM 16660 C C . LEU A 1 7 ? 18.134 5.685 5.996 1.00 0.00 7 LEU A C 10
ATOM 16661 O O . LEU A 1 7 ? 18.887 6.272 5.215 1.00 0.00 7 LEU A O 10
ATOM 16677 N N . LYS A 1 8 ? 16.808 5.628 5.807 1.00 0.00 8 LYS A N 10
ATOM 16678 C CA . LYS A 1 8 ? 16.068 6.306 4.733 1.00 0.00 8 LYS A CA 10
ATOM 16679 C C . LYS A 1 8 ? 14.863 7.085 5.285 1.00 0.00 8 LYS A C 10
ATOM 16680 O O . LYS A 1 8 ? 13.943 6.507 5.865 1.00 0.00 8 LYS A O 10
ATOM 16699 N N . LYS A 1 9 ? 14.879 8.409 5.121 1.00 0.00 9 LYS A N 10
ATOM 16700 C CA . LYS A 1 9 ? 13.781 9.341 5.464 1.00 0.00 9 LYS A CA 10
ATOM 16701 C C . LYS A 1 9 ? 13.475 10.279 4.290 1.00 0.00 9 LYS A C 10
ATOM 16702 O O . LYS A 1 9 ? 14.359 10.583 3.486 1.00 0.00 9 LYS A O 10
ATOM 16721 N N . SER A 1 10 ? 12.223 10.722 4.174 1.00 0.00 10 SER A N 10
ATOM 16722 C CA . SER A 1 10 ? 11.704 11.598 3.106 1.00 0.00 10 SER A CA 10
ATOM 16723 C C . SER A 1 10 ? 10.448 12.357 3.563 1.00 0.00 10 SER A C 10
ATOM 16724 O O . SER A 1 10 ? 9.911 12.103 4.645 1.00 0.00 10 SER A O 10
ATOM 16732 N N . THR A 1 11 ? 9.940 13.283 2.740 1.00 0.00 11 THR A N 10
ATOM 16733 C CA . THR A 1 11 ? 8.687 14.007 3.015 1.00 0.00 11 THR A CA 10
ATOM 16734 C C . THR A 1 11 ? 7.914 14.268 1.722 1.00 0.00 11 THR A C 10
ATOM 16735 O O . THR A 1 11 ? 8.285 15.148 0.945 1.00 0.00 11 THR A O 10
ATOM 16746 N N . ASN A 1 12 ? 6.876 13.467 1.456 1.00 0.00 12 ASN A N 10
ATOM 16747 C CA . ASN A 1 12 ? 6.059 13.514 0.230 1.00 0.00 12 ASN A CA 10
ATOM 16748 C C . ASN A 1 12 ? 4.741 12.714 0.348 1.00 0.00 12 ASN A C 10
ATOM 16749 O O . ASN A 1 12 ? 4.472 12.095 1.377 1.00 0.00 12 ASN A O 10
ATOM 16760 N N . LYS A 1 13 ? 3.906 12.781 -0.694 1.00 0.00 13 LYS A N 10
ATOM 16761 C CA . LYS A 1 13 ? 2.667 12.013 -0.920 1.00 0.00 13 LYS A CA 10
ATOM 16762 C C . LYS A 1 13 ? 2.910 10.508 -1.096 1.00 0.00 13 LYS A C 10
ATOM 16763 O O . LYS A 1 13 ? 4.040 10.058 -1.291 1.00 0.00 13 LYS A O 10
ATOM 16782 N N . PHE A 1 14 ? 1.827 9.738 -1.097 1.00 0.00 14 PHE A N 10
ATOM 16783 C CA . PHE A 1 14 ? 1.814 8.280 -1.238 1.00 0.00 14 PHE A CA 10
ATOM 16784 C C . PHE A 1 14 ? 0.653 7.803 -2.120 1.00 0.00 14 PHE A C 10
ATOM 16785 O O . PHE A 1 14 ? -0.439 8.377 -2.116 1.00 0.00 14 PHE A O 10
ATOM 16802 N N . CYS A 1 15 ? 0.892 6.757 -2.913 1.00 0.00 15 CYS A N 10
ATOM 16803 C CA . CYS A 1 15 ? -0.129 6.117 -3.740 1.00 0.00 15 CYS A CA 10
ATOM 16804 C C . CYS A 1 15 ? -0.619 4.810 -3.105 1.00 0.00 15 CYS A C 10
ATOM 16805 O O . CYS A 1 15 ? 0.148 4.043 -2.516 1.00 0.00 15 CYS A O 10
ATOM 16812 N N . VAL A 1 16 ? -1.913 4.550 -3.273 1.00 0.00 16 VAL A N 10
ATOM 16813 C CA . VAL A 1 16 ? -2.661 3.404 -2.707 1.00 0.00 16 VAL A CA 10
ATOM 16814 C C . VAL A 1 16 ? -3.794 2.945 -3.648 1.00 0.00 16 VAL A C 10
ATOM 16815 O O . VAL A 1 16 ? -3.967 3.517 -4.723 1.00 0.00 16 VAL A O 10
ATOM 16828 N N . THR A 1 17 ? -4.590 1.940 -3.259 1.00 0.00 17 THR A N 10
ATOM 16829 C CA . THR A 1 17 ? -5.748 1.430 -4.033 1.00 0.00 17 THR A CA 10
ATOM 16830 C C . THR A 1 17 ? -7.027 1.403 -3.185 1.00 0.00 17 THR A C 10
ATOM 16831 O O . THR A 1 17 ? -7.095 0.672 -2.198 1.00 0.00 17 THR A O 10
ATOM 16842 N N . CYS A 1 18 ? -8.041 2.204 -3.546 1.00 0.00 18 CYS A N 10
ATOM 16843 C CA . CYS A 1 18 ? -9.344 2.234 -2.875 1.00 0.00 18 CYS A CA 10
ATOM 16844 C C . CYS A 1 18 ? -10.264 1.132 -3.391 1.00 0.00 18 CYS A C 10
ATOM 16845 O O . CYS A 1 18 ? -10.474 1.000 -4.595 1.00 0.00 18 CYS A O 10
ATOM 16852 N N . GLU A 1 19 ? -10.851 0.372 -2.477 1.00 0.00 19 GLU A N 10
ATOM 16853 C CA . GLU A 1 19 ? -11.807 -0.692 -2.775 1.00 0.00 19 GLU A CA 10
ATOM 16854 C C . GLU A 1 19 ? -12.925 -0.652 -1.724 1.00 0.00 19 GLU A C 10
ATOM 16855 O O . GLU A 1 19 ? -12.680 -0.835 -0.530 1.00 0.00 19 GLU A O 10
ATOM 16867 N N . ASN A 1 20 ? -14.137 -0.306 -2.167 1.00 0.00 20 ASN A N 10
ATOM 16868 C CA . ASN A 1 20 ? -15.299 0.007 -1.321 1.00 0.00 20 ASN A CA 10
ATOM 16869 C C . ASN A 1 20 ? -15.033 1.170 -0.332 1.00 0.00 20 ASN A C 10
ATOM 16870 O O . ASN A 1 20 ? -15.187 1.042 0.885 1.00 0.00 20 ASN A O 10
ATOM 16881 N N . GLN A 1 21 ? -14.696 2.341 -0.891 1.00 0.00 21 GLN A N 10
ATOM 16882 C CA . GLN A 1 21 ? -14.590 3.658 -0.230 1.00 0.00 21 GLN A CA 10
ATOM 16883 C C . GLN A 1 21 ? -13.512 3.745 0.870 1.00 0.00 21 GLN A C 10
ATOM 16884 O O . GLN A 1 21 ? -13.622 4.543 1.804 1.00 0.00 21 GLN A O 10
ATOM 16898 N N . ALA A 1 22 ? -12.470 2.917 0.773 1.00 0.00 22 ALA A N 10
ATOM 16899 C CA . ALA A 1 22 ? -11.394 2.806 1.740 1.00 0.00 22 ALA A CA 10
ATOM 16900 C C . ALA A 1 22 ? -10.160 2.164 1.069 1.00 0.00 22 ALA A C 10
ATOM 16901 O O . ALA A 1 22 ? -10.302 1.195 0.316 1.00 0.00 22 ALA A O 10
ATOM 16908 N N . PRO A 1 23 ? -8.951 2.705 1.279 1.00 0.00 23 PRO A N 10
ATOM 16909 C CA . PRO A 1 23 ? -7.715 2.159 0.730 1.00 0.00 23 PRO A CA 10
ATOM 16910 C C . PRO A 1 23 ? -7.236 0.896 1.464 1.00 0.00 23 PRO A C 10
ATOM 16911 O O . PRO A 1 23 ? -6.751 0.950 2.593 1.00 0.00 23 PRO A O 10
ATOM 16922 N N . VAL A 1 24 ? -7.364 -0.257 0.804 1.00 0.00 24 VAL A N 10
ATOM 16923 C CA . VAL A 1 24 ? -6.981 -1.596 1.285 1.00 0.00 24 VAL A CA 10
ATOM 16924 C C . VAL A 1 24 ? -5.738 -2.147 0.570 1.00 0.00 24 VAL A C 10
ATOM 16925 O O . VAL A 1 24 ? -5.520 -3.353 0.592 1.00 0.00 24 VAL A O 10
ATOM 16938 N N . HIS A 1 25 ? -4.927 -1.319 -0.105 1.00 0.00 25 HIS A N 10
ATOM 16939 C CA . HIS A 1 25 ? -3.678 -1.764 -0.761 1.00 0.00 25 HIS A CA 10
ATOM 16940 C C . HIS A 1 25 ? -2.681 -0.611 -0.856 1.00 0.00 25 HIS A C 10
ATOM 16941 O O . HIS A 1 25 ? -3.073 0.508 -1.184 1.00 0.00 25 HIS A O 10
ATOM 16956 N N . PHE A 1 26 ? -1.396 -0.883 -0.637 1.00 0.00 26 PHE A N 10
ATOM 16957 C CA . PHE A 1 26 ? -0.322 0.084 -0.889 1.00 0.00 26 PHE A CA 10
ATOM 16958 C C . PHE A 1 26 ? 0.129 0.013 -2.357 1.00 0.00 26 PHE A C 10
ATOM 16959 O O . PHE A 1 26 ? 0.087 -1.063 -2.957 1.00 0.00 26 PHE A O 10
ATOM 16976 N N . VAL A 1 27 ? 0.565 1.136 -2.938 1.00 0.00 27 VAL A N 10
ATOM 16977 C CA . VAL A 1 27 ? 1.157 1.182 -4.292 1.00 0.00 27 VAL A CA 10
ATOM 16978 C C . VAL A 1 27 ? 2.600 1.695 -4.264 1.00 0.00 27 VAL A C 10
ATOM 16979 O O . VAL A 1 27 ? 3.500 0.995 -4.730 1.00 0.00 27 VAL A O 10
ATOM 16992 N N . GLY A 1 28 ? 2.836 2.912 -3.761 1.00 0.00 28 GLY A N 10
ATOM 16993 C CA . GLY A 1 28 ? 4.148 3.561 -3.848 1.00 0.00 28 GLY A CA 10
ATOM 16994 C C . GLY A 1 28 ? 4.215 4.926 -3.165 1.00 0.00 28 GLY A C 10
ATOM 16995 O O . GLY A 1 28 ? 3.288 5.343 -2.471 1.00 0.00 28 GLY A O 10
ATOM 16999 N N . VAL A 1 29 ? 5.334 5.624 -3.352 1.00 0.00 29 VAL A N 10
ATOM 17000 C CA . VAL A 1 29 ? 5.669 6.889 -2.674 1.00 0.00 29 VAL A CA 10
ATOM 17001 C C . VAL A 1 29 ? 6.073 7.943 -3.708 1.00 0.00 29 VAL A C 10
ATOM 17002 O O . VAL A 1 29 ? 6.960 7.696 -4.528 1.00 0.00 29 VAL A O 10
ATOM 17015 N N . GLY A 1 30 ? 5.396 9.098 -3.714 1.00 0.00 30 GLY A N 10
ATOM 17016 C CA . GLY A 1 30 ? 5.604 10.166 -4.704 1.00 0.00 30 GLY A CA 10
ATOM 17017 C C . GLY A 1 30 ? 5.187 9.837 -6.151 1.00 0.00 30 GLY A C 10
ATOM 17018 O O . GLY A 1 30 ? 5.397 10.659 -7.045 1.00 0.00 30 GLY A O 10
ATOM 17022 N N . SER A 1 31 ? 4.610 8.657 -6.394 1.00 0.00 31 SER A N 10
ATOM 17023 C CA . SER A 1 31 ? 4.181 8.129 -7.700 1.00 0.00 31 SER A CA 10
ATOM 17024 C C . SER A 1 31 ? 3.256 6.910 -7.537 1.00 0.00 31 SER A C 10
ATOM 17025 O O . SER A 1 31 ? 3.198 6.302 -6.464 1.00 0.00 31 SER A O 10
ATOM 17033 N N . CYS A 1 32 ? 2.555 6.531 -8.611 1.00 0.00 32 CYS A N 10
ATOM 17034 C CA . CYS A 1 32 ? 1.752 5.310 -8.719 1.00 0.00 32 CYS A CA 10
ATOM 17035 C C . CYS A 1 32 ? 2.375 4.340 -9.740 1.00 0.00 32 CYS A C 10
ATOM 17036 O O . CYS A 1 32 ? 2.331 4.592 -10.948 1.00 0.00 32 CYS A O 10
ATOM 17043 N N . GLY A 1 33 ? 2.953 3.231 -9.267 1.00 0.00 33 GLY A N 10
ATOM 17044 C CA . GLY A 1 33 ? 3.432 2.129 -10.114 1.00 0.00 33 GLY A CA 10
ATOM 17045 C C . GLY A 1 33 ? 2.355 1.062 -10.360 1.00 0.00 33 GLY A C 10
ATOM 17046 O O . GLY A 1 33 ? 1.349 1.000 -9.653 1.00 0.00 33 GLY A O 10
ATOM 17050 N N . SER A 1 34 ? 2.568 0.199 -11.356 1.00 0.00 34 SER A N 10
ATOM 17051 C CA . SER A 1 34 ? 1.713 -0.957 -11.667 1.00 0.00 34 SER A CA 10
ATOM 17052 C C . SER A 1 34 ? 2.498 -2.069 -12.389 1.00 0.00 34 SER A C 10
ATOM 17053 O O . SER A 1 34 ? 3.699 -1.933 -12.643 1.00 0.00 34 SER A O 10
ATOM 17061 N N . GLY A 1 35 ? 1.829 -3.175 -12.724 1.00 0.00 35 GLY A N 10
ATOM 17062 C CA . GLY A 1 35 ? 2.383 -4.321 -13.457 1.00 0.00 35 GLY A CA 10
ATOM 17063 C C . GLY A 1 35 ? 1.336 -5.085 -14.279 1.00 0.00 35 GLY A C 10
ATOM 17064 O O . GLY A 1 35 ? 0.131 -4.831 -14.178 1.00 0.00 35 GLY A O 10
ATOM 17068 N N . GLY A 1 36 ? 1.805 -6.036 -15.092 1.00 0.00 36 GLY A N 10
ATOM 17069 C CA . GLY A 1 36 ? 1.007 -6.825 -16.047 1.00 0.00 36 GLY A CA 10
ATOM 17070 C C . GLY A 1 36 ? 1.217 -8.343 -15.962 1.00 0.00 36 GLY A C 10
ATOM 17071 O O . GLY A 1 36 ? 0.944 -9.055 -16.931 1.00 0.00 36 GLY A O 10
ATOM 17075 N N . SER A 1 37 ? 1.717 -8.837 -14.825 1.00 0.00 37 SER A N 10
ATOM 17076 C CA . SER A 1 37 ? 2.123 -10.235 -14.593 1.00 0.00 37 SER A CA 10
ATOM 17077 C C . SER A 1 37 ? 1.428 -10.852 -13.368 1.00 0.00 37 SER A C 10
ATOM 17078 O O . SER A 1 37 ? 0.902 -10.139 -12.511 1.00 0.00 37 SER A O 10
ATOM 17086 N N . GLY A 1 38 ? 1.475 -12.184 -13.244 1.00 0.00 38 GLY A N 10
ATOM 17087 C CA . GLY A 1 38 ? 0.840 -12.979 -12.175 1.00 0.00 38 GLY A CA 10
ATOM 17088 C C . GLY A 1 38 ? 1.549 -12.955 -10.809 1.00 0.00 38 GLY A C 10
ATOM 17089 O O . GLY A 1 38 ? 1.391 -13.884 -10.013 1.00 0.00 38 GLY A O 10
ATOM 17093 N N . ILE A 1 39 ? 2.363 -11.930 -10.549 1.00 0.00 39 ILE A N 10
ATOM 17094 C CA . ILE A 1 39 ? 3.156 -11.728 -9.326 1.00 0.00 39 ILE A CA 10
ATOM 17095 C C . ILE A 1 39 ? 2.230 -11.520 -8.109 1.00 0.00 39 ILE A C 10
ATOM 17096 O O . ILE A 1 39 ? 1.137 -10.960 -8.230 1.00 0.00 39 ILE A O 10
ATOM 17112 N N . PHE A 1 40 ? 2.678 -11.973 -6.933 1.00 0.00 40 PHE A N 10
ATOM 17113 C CA . PHE A 1 40 ? 1.926 -11.931 -5.668 1.00 0.00 40 PHE A CA 10
ATOM 17114 C C . PHE A 1 40 ? 2.805 -11.578 -4.443 1.00 0.00 40 PHE A C 10
ATOM 17115 O O . PHE A 1 40 ? 2.403 -11.787 -3.300 1.00 0.00 40 PHE A O 10
ATOM 17132 N N . LEU A 1 41 ? 4.027 -11.068 -4.663 1.00 0.00 41 LEU A N 10
ATOM 17133 C CA . LEU A 1 41 ? 5.007 -10.761 -3.605 1.00 0.00 41 LEU A CA 10
ATOM 17134 C C . LEU A 1 41 ? 4.610 -9.580 -2.691 1.00 0.00 41 LEU A C 10
ATOM 17135 O O . LEU A 1 41 ? 5.188 -9.418 -1.615 1.00 0.00 41 LEU A O 10
ATOM 17151 N N . GLU A 1 42 ? 3.634 -8.760 -3.090 1.00 0.00 42 GLU A N 10
ATOM 17152 C CA . GLU A 1 42 ? 3.014 -7.735 -2.236 1.00 0.00 42 GLU A CA 10
ATOM 17153 C C . GLU A 1 42 ? 2.262 -8.323 -1.018 1.00 0.00 42 GLU A C 10
ATOM 17154 O O . GLU A 1 42 ? 2.016 -9.528 -0.925 1.00 0.00 42 GLU A O 10
ATOM 17166 N N . THR A 1 43 ? 1.848 -7.462 -0.080 1.00 0.00 43 THR A N 10
ATOM 17167 C CA . THR A 1 43 ? 1.047 -7.870 1.096 1.00 0.00 43 THR A CA 10
ATOM 17168 C C . THR A 1 43 ? -0.397 -8.281 0.734 1.00 0.00 43 THR A C 10
ATOM 17169 O O . THR A 1 43 ? -1.040 -8.998 1.500 1.00 0.00 43 THR A O 10
ATOM 17180 N N . SER A 1 44 ? -0.900 -7.847 -0.435 1.00 0.00 44 SER A N 10
ATOM 17181 C CA . SER A 1 44 ? -2.219 -8.178 -1.017 1.00 0.00 44 SER A CA 10
ATOM 17182 C C . SER A 1 44 ? -3.406 -8.087 -0.036 1.00 0.00 44 SER A C 10
ATOM 17183 O O . SER A 1 44 ? -4.325 -8.910 -0.055 1.00 0.00 44 SER A O 10
ATOM 17191 N N . LEU A 1 45 ? -3.431 -7.024 0.786 1.00 0.00 45 LEU A N 10
ATOM 17192 C CA . LEU A 1 45 ? -4.481 -6.732 1.783 1.00 0.00 45 LEU A CA 10
ATOM 17193 C C . LEU A 1 45 ? -5.910 -6.678 1.203 1.00 0.00 45 LEU A C 10
ATOM 17194 O O . LEU A 1 45 ? -6.883 -6.869 1.930 1.00 0.00 45 LEU A O 10
ATOM 17210 N N . SER A 1 46 ? -6.036 -6.468 -0.106 1.00 0.00 46 SER A N 10
ATOM 17211 C CA . SER A 1 46 ? -7.287 -6.521 -0.882 1.00 0.00 46 SER A CA 10
ATOM 17212 C C . SER A 1 46 ? -8.064 -7.836 -0.755 1.00 0.00 46 SER A C 10
ATOM 17213 O O . SER A 1 46 ? -9.296 -7.831 -0.775 1.00 0.00 46 SER A O 10
ATOM 17221 N N . ALA A 1 47 ? -7.352 -8.953 -0.598 1.00 0.00 47 ALA A N 10
ATOM 17222 C CA . ALA A 1 47 ? -7.902 -10.292 -0.400 1.00 0.00 47 ALA A CA 10
ATOM 17223 C C . ALA A 1 47 ? -7.361 -10.935 0.888 1.00 0.00 47 ALA A C 10
ATOM 17224 O O . ALA A 1 47 ? -6.212 -11.381 0.959 1.00 0.00 47 ALA A O 10
ATOM 17231 N N . GLY A 1 48 ? -8.205 -10.964 1.922 1.00 0.00 48 GLY A N 10
ATOM 17232 C CA . GLY A 1 48 ? -7.903 -11.507 3.253 1.00 0.00 48 GLY A CA 10
ATOM 17233 C C . GLY A 1 48 ? -7.595 -10.458 4.333 1.00 0.00 48 GLY A C 10
ATOM 17234 O O . GLY A 1 48 ? -7.354 -10.834 5.483 1.00 0.00 48 GLY A O 10
ATOM 17238 N N . SER A 1 49 ? -7.618 -9.161 3.998 1.00 0.00 49 SER A N 10
ATOM 17239 C CA . SER A 1 49 ? -7.473 -8.036 4.939 1.00 0.00 49 SER A CA 10
ATOM 17240 C C . SER A 1 49 ? -8.483 -6.919 4.624 1.00 0.00 49 SER A C 10
ATOM 17241 O O . SER A 1 49 ? -9.476 -7.139 3.925 1.00 0.00 49 SER A O 10
ATOM 17249 N N . ASP A 1 50 ? -8.285 -5.730 5.196 1.00 0.00 50 ASP A N 10
ATOM 17250 C CA . ASP A 1 50 ? -9.141 -4.559 5.052 1.00 0.00 50 ASP A CA 10
ATOM 17251 C C . ASP A 1 50 ? -8.316 -3.282 5.308 1.00 0.00 50 ASP A C 10
ATOM 17252 O O . ASP A 1 50 ? -7.180 -3.323 5.787 1.00 0.00 50 ASP A O 10
ATOM 17261 N N . TRP A 1 51 ? -8.911 -2.127 5.054 1.00 0.00 51 TRP A N 10
ATOM 17262 C CA . TRP A 1 51 ? -8.413 -0.798 5.423 1.00 0.00 51 TRP A CA 10
ATOM 17263 C C . TRP A 1 51 ? -8.128 -0.682 6.933 1.00 0.00 51 TRP A C 10
ATOM 17264 O O . TRP A 1 51 ? -7.152 -0.053 7.349 1.00 0.00 51 TRP A O 10
ATOM 17285 N N . LEU A 1 52 ? -8.957 -1.320 7.767 1.00 0.00 52 LEU A N 10
ATOM 17286 C CA . LEU A 1 52 ? -8.822 -1.345 9.225 1.00 0.00 52 LEU A CA 10
ATOM 17287 C C . LEU A 1 52 ? -7.469 -1.941 9.676 1.00 0.00 52 LEU A C 10
ATOM 17288 O O . LEU A 1 52 ? -6.849 -1.442 10.616 1.00 0.00 52 LEU A O 10
ATOM 17304 N N . THR A 1 53 ? -6.977 -2.968 8.971 1.00 0.00 53 THR A N 10
ATOM 17305 C CA . THR A 1 53 ? -5.654 -3.579 9.196 1.00 0.00 53 THR A CA 10
ATOM 17306 C C . THR A 1 53 ? -4.530 -2.922 8.384 1.00 0.00 53 THR A C 10
ATOM 17307 O O . THR A 1 53 ? -3.402 -2.867 8.869 1.00 0.00 53 THR A O 10
ATOM 17318 N N . PHE A 1 54 ? -4.817 -2.331 7.217 1.00 0.00 54 PHE A N 10
ATOM 17319 C CA . PHE A 1 54 ? -3.871 -1.567 6.381 1.00 0.00 54 PHE A CA 10
ATOM 17320 C C . PHE A 1 54 ? -3.132 -0.472 7.158 1.00 0.00 54 PHE A C 10
ATOM 17321 O O . PHE A 1 54 ? -1.909 -0.348 7.047 1.00 0.00 54 PHE A O 10
ATOM 17338 N N . GLN A 1 55 ? -3.867 0.279 7.982 1.00 0.00 55 GLN A N 10
ATOM 17339 C CA . GLN A 1 55 ? -3.315 1.272 8.904 1.00 0.00 55 GLN A CA 10
ATOM 17340 C C . GLN A 1 55 ? -2.279 0.628 9.832 1.00 0.00 55 GLN A C 10
ATOM 17341 O O . GLN A 1 55 ? -1.094 0.953 9.771 1.00 0.00 55 GLN A O 10
ATOM 17355 N N . LYS A 1 56 ? -2.711 -0.329 10.662 1.00 0.00 56 LYS A N 10
ATOM 17356 C CA . LYS A 1 56 ? -1.833 -1.009 11.637 1.00 0.00 56 LYS A CA 10
ATOM 17357 C C . LYS A 1 56 ? -0.648 -1.764 11.010 1.00 0.00 56 LYS A C 10
ATOM 17358 O O . LYS A 1 56 ? 0.344 -2.007 11.699 1.00 0.00 56 LYS A O 10
ATOM 17377 N N . LYS A 1 57 ? -0.713 -2.099 9.715 1.00 0.00 57 LYS A N 10
ATOM 17378 C CA . LYS A 1 57 ? 0.354 -2.780 8.961 1.00 0.00 57 LYS A CA 10
ATOM 17379 C C . LYS A 1 57 ? 1.586 -1.893 8.714 1.00 0.00 57 LYS A C 10
ATOM 17380 O O . LYS A 1 57 ? 2.704 -2.367 8.916 1.00 0.00 57 LYS A O 10
ATOM 17399 N N . HIS A 1 58 ? 1.423 -0.635 8.265 1.00 0.00 58 HIS A N 10
ATOM 17400 C CA . HIS A 1 58 ? 2.557 0.260 7.926 1.00 0.00 58 HIS A CA 10
ATOM 17401 C C . HIS A 1 58 ? 2.277 1.776 8.058 1.00 0.00 58 HIS A C 10
ATOM 17402 O O . HIS A 1 58 ? 2.932 2.595 7.415 1.00 0.00 58 HIS A O 10
ATOM 17417 N N . ILE A 1 59 ? 1.310 2.185 8.868 1.00 0.00 59 ILE A N 10
ATOM 17418 C CA . ILE A 1 59 ? 0.939 3.597 9.112 1.00 0.00 59 ILE A CA 10
ATOM 17419 C C . ILE A 1 59 ? 0.902 3.857 10.620 1.00 0.00 59 ILE A C 10
ATOM 17420 O O . ILE A 1 59 ? 0.580 2.965 11.411 1.00 0.00 59 ILE A O 10
ATOM 17436 N N . THR A 1 60 ? 1.240 5.078 11.034 1.00 0.00 60 THR A N 10
ATOM 17437 C CA . THR A 1 60 ? 1.189 5.483 12.450 1.00 0.00 60 THR A CA 10
ATOM 17438 C C . THR A 1 60 ? 0.845 6.962 12.655 1.00 0.00 60 THR A C 10
ATOM 17439 O O . THR A 1 60 ? 1.102 7.804 11.796 1.00 0.00 60 THR A O 10
ATOM 17450 N N . ASN A 1 61 ? 0.298 7.288 13.831 1.00 0.00 61 ASN A N 10
ATOM 17451 C CA . ASN A 1 61 ? 0.117 8.643 14.356 1.00 0.00 61 ASN A CA 10
ATOM 17452 C C . ASN A 1 61 ? 1.340 9.141 15.170 1.00 0.00 61 ASN A C 10
ATOM 17453 O O . ASN A 1 61 ? 1.307 10.242 15.721 1.00 0.00 61 ASN A O 10
ATOM 17464 N N . THR A 1 62 ? 2.412 8.345 15.270 1.00 0.00 62 THR A N 10
ATOM 17465 C CA . THR A 1 62 ? 3.690 8.684 15.922 1.00 0.00 62 THR A CA 10
ATOM 17466 C C . THR A 1 62 ? 4.823 7.767 15.436 1.00 0.00 62 THR A C 10
ATOM 17467 O O . THR A 1 62 ? 4.788 6.551 15.651 1.00 0.00 62 THR A O 10
ATOM 17478 N N . ARG A 1 63 ? 5.831 8.310 14.732 1.00 0.00 63 ARG A N 10
ATOM 17479 C CA . ARG A 1 63 ? 7.036 7.545 14.360 1.00 0.00 63 ARG A CA 10
ATOM 17480 C C . ARG A 1 63 ? 7.845 7.176 15.612 1.00 0.00 63 ARG A C 10
ATOM 17481 O O . ARG A 1 63 ? 8.575 8.003 16.158 1.00 0.00 63 ARG A O 10
ATOM 17502 N N . ASP A 1 64 ? 7.739 5.917 16.030 1.00 0.00 64 ASP A N 10
ATOM 17503 C CA . ASP A 1 64 ? 8.446 5.349 17.187 1.00 0.00 64 ASP A CA 10
ATOM 17504 C C . ASP A 1 64 ? 9.497 4.284 16.803 1.00 0.00 64 ASP A C 10
ATOM 17505 O O . ASP A 1 64 ? 10.143 3.688 17.666 1.00 0.00 64 ASP A O 10
ATOM 17514 N N . VAL A 1 65 ? 9.689 4.044 15.499 1.00 0.00 65 VAL A N 10
ATOM 17515 C CA . VAL A 1 65 ? 10.671 3.087 14.967 1.00 0.00 65 VAL A CA 10
ATOM 17516 C C . VAL A 1 65 ? 12.113 3.623 15.042 1.00 0.00 65 VAL A C 10
ATOM 17517 O O . VAL A 1 65 ? 12.370 4.809 14.829 1.00 0.00 65 VAL A O 10
ATOM 17530 N N . ASP A 1 66 ? 13.064 2.716 15.292 1.00 0.00 66 ASP A N 10
ATOM 17531 C CA . ASP A 1 66 ? 14.522 2.951 15.257 1.00 0.00 66 ASP A CA 10
ATOM 17532 C C . ASP A 1 66 ? 15.280 1.889 14.416 1.00 0.00 66 ASP A C 10
ATOM 17533 O O . ASP A 1 66 ? 16.510 1.849 14.406 1.00 0.00 66 ASP A O 10
ATOM 17542 N N . CYS A 1 67 ? 14.540 1.022 13.709 1.00 0.00 67 CYS A N 10
ATOM 17543 C CA . CYS A 1 67 ? 15.008 -0.107 12.888 1.00 0.00 67 CYS A CA 10
ATOM 17544 C C . CYS A 1 67 ? 16.036 -1.004 13.614 1.00 0.00 67 CYS A C 10
ATOM 17545 O O . CYS A 1 67 ? 17.118 -1.305 13.109 1.00 0.00 67 CYS A O 10
ATOM 17552 N N . ASP A 1 68 ? 15.669 -1.419 14.834 1.00 0.00 68 ASP A N 10
ATOM 17553 C CA . ASP A 1 68 ? 16.425 -2.294 15.745 1.00 0.00 68 ASP A CA 10
ATOM 17554 C C . ASP A 1 68 ? 15.591 -2.777 16.961 1.00 0.00 68 ASP A C 10
ATOM 17555 O O . ASP A 1 68 ? 15.945 -3.774 17.589 1.00 0.00 68 ASP A O 10
ATOM 17564 N N . ASN A 1 69 ? 14.456 -2.130 17.274 1.00 0.00 69 ASN A N 10
ATOM 17565 C CA . ASN A 1 69 ? 13.538 -2.475 18.378 1.00 0.00 69 ASN A CA 10
ATOM 17566 C C . ASN A 1 69 ? 12.181 -3.044 17.905 1.00 0.00 69 ASN A C 10
ATOM 17567 O O . ASN A 1 69 ? 11.363 -3.471 18.720 1.00 0.00 69 ASN A O 10
ATOM 17578 N N . ILE A 1 70 ? 11.945 -3.111 16.587 1.00 0.00 70 ILE A N 10
ATOM 17579 C CA . ILE A 1 70 ? 10.714 -3.639 15.957 1.00 0.00 70 ILE A CA 10
ATOM 17580 C C . ILE A 1 70 ? 10.474 -5.133 16.216 1.00 0.00 70 ILE A C 10
ATOM 17581 O O . ILE A 1 70 ? 9.384 -5.641 15.972 1.00 0.00 70 ILE A O 10
ATOM 17597 N N . MET A 1 71 ? 11.456 -5.820 16.806 1.00 0.00 71 MET A N 10
ATOM 17598 C CA . MET A 1 71 ? 11.285 -7.135 17.450 1.00 0.00 71 MET A CA 10
ATOM 17599 C C . MET A 1 71 ? 10.155 -7.179 18.504 1.00 0.00 71 MET A C 10
ATOM 17600 O O . MET A 1 71 ? 9.615 -8.252 18.775 1.00 0.00 71 MET A O 10
ATOM 17614 N N . SER A 1 72 ? 9.769 -6.025 19.068 1.00 0.00 72 SER A N 10
ATOM 17615 C CA . SER A 1 72 ? 8.678 -5.874 20.043 1.00 0.00 72 SER A CA 10
ATOM 17616 C C . SER A 1 72 ? 7.343 -5.407 19.424 1.00 0.00 72 SER A C 10
ATOM 17617 O O . SER A 1 72 ? 6.277 -5.633 20.005 1.00 0.00 72 SER A O 10
ATOM 17625 N N . THR A 1 73 ? 7.364 -4.781 18.238 1.00 0.00 73 THR A N 10
ATOM 17626 C CA . THR A 1 73 ? 6.161 -4.317 17.511 1.00 0.00 73 THR A CA 10
ATOM 17627 C C . THR A 1 73 ? 5.574 -5.420 16.612 1.00 0.00 73 THR A C 10
ATOM 17628 O O . THR A 1 73 ? 6.069 -6.549 16.581 1.00 0.00 73 THR A O 10
ATOM 17639 N N . ASN A 1 74 ? 4.507 -5.117 15.860 1.00 0.00 74 ASN A N 10
ATOM 17640 C CA . ASN A 1 74 ? 3.897 -6.045 14.892 1.00 0.00 74 ASN A CA 10
ATOM 17641 C C . ASN A 1 74 ? 4.839 -6.436 13.729 1.00 0.00 74 ASN A C 10
ATOM 17642 O O . ASN A 1 74 ? 4.640 -7.467 13.086 1.00 0.00 74 ASN A O 10
ATOM 17653 N N . LEU A 1 75 ? 5.875 -5.633 13.469 1.00 0.00 75 LEU A N 10
ATOM 17654 C CA . LEU A 1 75 ? 6.832 -5.769 12.362 1.00 0.00 75 LEU A CA 10
ATOM 17655 C C . LEU A 1 75 ? 8.061 -6.639 12.718 1.00 0.00 75 LEU A C 10
ATOM 17656 O O . LEU A 1 75 ? 9.094 -6.564 12.048 1.00 0.00 75 LEU A O 10
ATOM 17672 N N . PHE A 1 76 ? 7.954 -7.508 13.730 1.00 0.00 76 PHE A N 10
ATOM 17673 C CA . PHE A 1 76 ? 9.015 -8.398 14.223 1.00 0.00 76 PHE A CA 10
ATOM 17674 C C . PHE A 1 76 ? 9.495 -9.449 13.207 1.00 0.00 76 PHE A C 10
ATOM 17675 O O . PHE A 1 76 ? 10.479 -10.148 13.455 1.00 0.00 76 PHE A O 10
ATOM 17692 N N . HIS A 1 77 ? 8.824 -9.553 12.054 1.00 0.00 77 HIS A N 10
ATOM 17693 C CA . HIS A 1 77 ? 9.097 -10.530 10.991 1.00 0.00 77 HIS A CA 10
ATOM 17694 C C . HIS A 1 77 ? 10.477 -10.370 10.305 1.00 0.00 77 HIS A C 10
ATOM 17695 O O . HIS A 1 77 ? 10.860 -11.204 9.486 1.00 0.00 77 HIS A O 10
ATOM 17710 N N . CYS A 1 78 ? 11.232 -9.311 10.626 1.00 0.00 78 CYS A N 10
ATOM 17711 C CA . CYS A 1 78 ? 12.542 -8.964 10.039 1.00 0.00 78 CYS A CA 10
ATOM 17712 C C . CYS A 1 78 ? 12.545 -8.858 8.492 1.00 0.00 78 CYS A C 10
ATOM 17713 O O . CYS A 1 78 ? 13.524 -9.203 7.823 1.00 0.00 78 CYS A O 10
ATOM 17720 N N . LYS A 1 79 ? 11.420 -8.398 7.918 1.00 0.00 79 LYS A N 10
ATOM 17721 C CA . LYS A 1 79 ? 11.197 -8.210 6.471 1.00 0.00 79 LYS A CA 10
ATOM 17722 C C . LYS A 1 79 ? 12.243 -7.309 5.790 1.00 0.00 79 LYS A C 10
ATOM 17723 O O . LYS A 1 79 ? 12.876 -6.475 6.431 1.00 0.00 79 LYS A O 10
ATOM 17742 N N . ASP A 1 80 ? 12.383 -7.448 4.472 1.00 0.00 80 ASP A N 10
ATOM 17743 C CA . ASP A 1 80 ? 13.414 -6.793 3.649 1.00 0.00 80 ASP A CA 10
ATOM 17744 C C . ASP A 1 80 ? 13.340 -5.254 3.621 1.00 0.00 80 ASP A C 10
ATOM 17745 O O . ASP A 1 80 ? 14.382 -4.594 3.626 1.00 0.00 80 ASP A O 10
ATOM 17754 N N . LYS A 1 81 ? 12.131 -4.674 3.645 1.00 0.00 81 LYS A N 10
ATOM 17755 C CA . LYS A 1 81 ? 11.877 -3.249 3.933 1.00 0.00 81 LYS A CA 10
ATOM 17756 C C . LYS A 1 81 ? 10.428 -2.976 4.337 1.00 0.00 81 LYS A C 10
ATOM 17757 O O . LYS A 1 81 ? 9.540 -3.784 4.063 1.00 0.00 81 LYS A O 10
ATOM 17776 N N . ASN A 1 82 ? 10.183 -1.810 4.936 1.00 0.00 82 ASN A N 10
ATOM 17777 C CA . ASN A 1 82 ? 8.837 -1.256 5.135 1.00 0.00 82 ASN A CA 10
ATOM 17778 C C . ASN A 1 82 ? 8.767 0.214 4.695 1.00 0.00 82 ASN A C 10
ATOM 17779 O O . ASN A 1 82 ? 9.799 0.869 4.536 1.00 0.00 82 ASN A O 10
ATOM 17790 N N . THR A 1 83 ? 7.545 0.736 4.560 1.00 0.00 83 THR A N 10
ATOM 17791 C CA . THR A 1 83 ? 7.264 2.158 4.314 1.00 0.00 83 THR A CA 10
ATOM 17792 C C . THR A 1 83 ? 6.274 2.670 5.364 1.00 0.00 83 THR A C 10
ATOM 17793 O O . THR A 1 83 ? 5.059 2.521 5.196 1.00 0.00 83 THR A O 10
ATOM 17804 N N . PHE A 1 84 ? 6.779 3.248 6.457 1.00 0.00 84 PHE A N 10
ATOM 17805 C CA . PHE A 1 84 ? 5.952 3.881 7.485 1.00 0.00 84 PHE A CA 10
ATOM 17806 C C . PHE A 1 84 ? 5.483 5.265 7.028 1.00 0.00 84 PHE A C 10
ATOM 17807 O O . PHE A 1 84 ? 6.292 6.147 6.719 1.00 0.00 84 PHE A O 10
ATOM 17824 N N . ILE A 1 85 ? 4.167 5.456 7.004 1.00 0.00 85 ILE A N 10
ATOM 17825 C CA . ILE A 1 85 ? 3.509 6.735 6.721 1.00 0.00 85 ILE A CA 10
ATOM 17826 C C . ILE A 1 85 ? 3.123 7.372 8.062 1.00 0.00 85 ILE A C 10
ATOM 17827 O O . ILE A 1 85 ? 2.294 6.819 8.788 1.00 0.00 85 ILE A O 10
ATOM 17843 N N . TYR A 1 86 ? 3.721 8.512 8.415 1.00 0.00 86 TYR A N 10
ATOM 17844 C CA . TYR A 1 86 ? 3.248 9.334 9.530 1.00 0.00 86 TYR A CA 10
ATOM 17845 C C . TYR A 1 86 ? 2.163 10.312 9.044 1.00 0.00 86 TYR A C 10
ATOM 17846 O O . TYR A 1 86 ? 2.446 11.459 8.682 1.00 0.00 86 TYR A O 10
ATOM 17864 N N . SER A 1 87 ? 0.911 9.845 9.024 1.00 0.00 87 SER A N 10
ATOM 17865 C CA . SER A 1 87 ? -0.291 10.668 8.820 1.00 0.00 87 SER A CA 10
ATOM 17866 C C . SER A 1 87 ? -1.495 10.146 9.620 1.00 0.00 87 SER A C 10
ATOM 17867 O O . SER A 1 87 ? -1.495 9.013 10.113 1.00 0.00 87 SER A O 10
ATOM 17875 N N . ARG A 1 88 ? -2.547 10.968 9.723 1.00 0.00 88 ARG A N 10
ATOM 17876 C CA . ARG A 1 88 ? -3.869 10.568 10.236 1.00 0.00 88 ARG A CA 10
ATOM 17877 C C . ARG A 1 88 ? -4.621 9.694 9.221 1.00 0.00 88 ARG A C 10
ATOM 17878 O O . ARG A 1 88 ? -4.274 9.716 8.040 1.00 0.00 88 ARG A O 10
ATOM 17899 N N . PRO A 1 89 ? -5.690 8.983 9.628 1.00 0.00 89 PRO A N 10
ATOM 17900 C CA . PRO A 1 89 ? -6.527 8.214 8.706 1.00 0.00 89 PRO A CA 10
ATOM 17901 C C . PRO A 1 89 ? -7.402 9.070 7.772 1.00 0.00 89 PRO A C 10
ATOM 17902 O O . PRO A 1 89 ? -7.776 8.603 6.698 1.00 0.00 89 PRO A O 10
ATOM 17913 N N . GLU A 1 90 ? -7.715 10.318 8.132 1.00 0.00 90 GLU A N 10
ATOM 17914 C CA . GLU A 1 90 ? -8.551 11.234 7.336 1.00 0.00 90 GLU A CA 10
ATOM 17915 C C . GLU A 1 90 ? -7.965 11.514 5.934 1.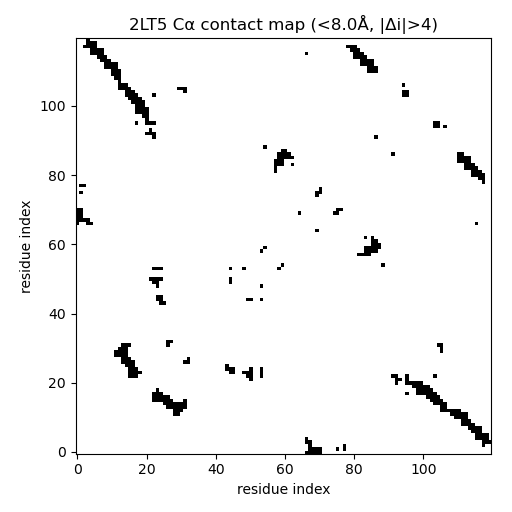00 0.00 90 GLU A C 10
ATOM 17916 O O . GLU A 1 90 ? -8.625 11.176 4.949 1.00 0.00 90 GLU A O 10
ATOM 17928 N N . PRO A 1 91 ? -6.732 12.049 5.795 1.00 0.00 91 PRO A N 10
ATOM 17929 C CA . PRO A 1 91 ? -6.112 12.321 4.489 1.00 0.00 91 PRO A CA 10
ATOM 17930 C C . PRO A 1 91 ? -5.716 11.071 3.687 1.00 0.00 91 PRO A C 10
ATOM 17931 O O . PRO A 1 91 ? -5.183 11.201 2.588 1.00 0.00 91 PRO A O 10
ATOM 17942 N N . VAL A 1 92 ? -5.973 9.873 4.218 1.00 0.00 92 VAL A N 10
ATOM 17943 C CA . VAL A 1 92 ? -5.722 8.565 3.594 1.00 0.00 92 VAL A CA 10
ATOM 17944 C C . VAL A 1 92 ? -7.037 7.976 3.076 1.00 0.00 92 VAL A C 10
ATOM 17945 O O . VAL A 1 92 ? -7.166 7.694 1.887 1.00 0.00 92 VAL A O 10
ATOM 17958 N N . LYS A 1 93 ? -8.051 7.833 3.936 1.00 0.00 93 LYS A N 10
ATOM 17959 C CA . LYS A 1 93 ? -9.362 7.280 3.561 1.00 0.00 93 LYS A CA 10
ATOM 17960 C C . LYS A 1 93 ? -10.131 8.183 2.590 1.00 0.00 93 LYS A C 10
ATOM 17961 O O . LYS A 1 93 ? -10.705 7.696 1.619 1.00 0.00 93 LYS A O 10
ATOM 17980 N N . ALA A 1 94 ? -10.125 9.495 2.837 1.00 0.00 94 ALA A N 10
ATOM 17981 C CA . ALA A 1 94 ? -10.915 10.486 2.097 1.00 0.00 94 ALA A CA 10
ATOM 17982 C C . ALA A 1 94 ? -10.366 10.824 0.699 1.00 0.00 94 ALA A C 10
ATOM 17983 O O . ALA A 1 94 ? -11.021 11.548 -0.055 1.00 0.00 94 ALA A O 10
ATOM 17990 N N . ILE A 1 95 ? -9.190 10.295 0.329 1.00 0.00 95 ILE A N 10
ATOM 17991 C CA . ILE A 1 95 ? -8.650 10.384 -1.040 1.00 0.00 95 ILE A CA 10
ATOM 17992 C C . ILE A 1 95 ? -9.681 9.864 -2.065 1.00 0.00 95 ILE A C 10
ATOM 17993 O O . ILE A 1 95 ? -9.826 10.437 -3.147 1.00 0.00 95 ILE A O 10
ATOM 18009 N N . CYS A 1 96 ? -10.446 8.827 -1.695 1.00 0.00 96 CYS A N 10
ATOM 18010 C CA . CYS A 1 96 ? -11.556 8.287 -2.479 1.00 0.00 96 CYS A CA 10
ATOM 18011 C C . CYS A 1 96 ? -12.930 8.536 -1.830 1.00 0.00 96 CYS A C 10
ATOM 18012 O O . CYS A 1 96 ? -13.047 8.744 -0.618 1.00 0.00 96 CYS A O 10
ATOM 18019 N N . LYS A 1 97 ? -13.986 8.488 -2.656 1.00 0.00 97 LYS A N 10
ATOM 18020 C CA . LYS A 1 97 ? -15.393 8.676 -2.265 1.00 0.00 97 LYS A CA 10
ATOM 18021 C C . LYS A 1 97 ? -16.329 7.987 -3.269 1.00 0.00 97 LYS A C 10
ATOM 18022 O O . LYS A 1 97 ? -16.463 8.438 -4.406 1.00 0.00 97 LYS A O 10
ATOM 18041 N N . GLY A 1 98 ? -16.917 6.853 -2.878 1.00 0.00 98 GLY A N 10
ATOM 18042 C CA . GLY A 1 98 ? -17.811 6.051 -3.733 1.00 0.00 98 GLY A CA 10
ATOM 18043 C C . GLY A 1 98 ? -17.093 5.067 -4.669 1.00 0.00 98 GLY A C 10
ATOM 18044 O O . GLY A 1 98 ? -17.743 4.428 -5.497 1.00 0.00 98 GLY A O 10
ATOM 18048 N N . ILE A 1 99 ? -15.765 4.932 -4.558 1.00 0.00 99 ILE A N 10
ATOM 18049 C CA . ILE A 1 99 ? -14.941 4.050 -5.397 1.00 0.00 99 ILE A CA 10
ATOM 18050 C C . ILE A 1 99 ? -15.072 2.588 -4.947 1.00 0.00 99 ILE A C 10
ATOM 18051 O O . ILE A 1 99 ? -14.687 2.217 -3.836 1.00 0.00 99 ILE A O 10
ATOM 18067 N N . ILE A 1 100 ? -15.610 1.754 -5.839 1.00 0.00 100 ILE A N 10
ATOM 18068 C CA . ILE A 1 100 ? -15.756 0.289 -5.705 1.00 0.00 100 ILE A CA 10
ATOM 18069 C C . ILE A 1 100 ? -14.826 -0.452 -6.699 1.00 0.00 100 ILE A C 10
ATOM 18070 O O . ILE A 1 100 ? -14.557 -1.643 -6.563 1.00 0.00 100 ILE A O 10
ATOM 18086 N N . ALA A 1 101 ? -14.258 0.278 -7.665 1.00 0.00 101 ALA A N 10
ATOM 18087 C CA . ALA A 1 101 ? -13.501 -0.205 -8.825 1.00 0.00 101 ALA A CA 10
ATOM 18088 C C . ALA A 1 101 ? -12.068 -0.722 -8.537 1.00 0.00 101 ALA A C 10
ATOM 18089 O O . ALA A 1 101 ? -11.329 -0.994 -9.486 1.00 0.00 101 ALA A O 10
ATOM 18096 N N . SER A 1 102 ? -11.651 -0.852 -7.268 1.00 0.00 102 SER A N 10
ATOM 18097 C CA . SER A 1 102 ? -10.266 -1.162 -6.859 1.00 0.00 102 SER A CA 10
ATOM 18098 C C . SER A 1 102 ? -9.209 -0.256 -7.540 1.00 0.00 102 SER A C 10
ATOM 18099 O O . SER A 1 102 ? -8.397 -0.710 -8.353 1.00 0.00 102 SER A O 10
ATOM 18107 N N . LYS A 1 103 ? -9.220 1.055 -7.228 1.00 0.00 103 LYS A N 10
ATOM 18108 C CA . LYS A 1 103 ? -8.284 2.073 -7.765 1.00 0.00 103 LYS A CA 10
ATOM 18109 C C . LYS A 1 103 ? -8.228 3.312 -6.862 1.00 0.00 103 LYS A C 10
ATOM 18110 O O . LYS A 1 103 ? -9.155 3.544 -6.099 1.00 0.00 103 LYS A O 10
ATOM 18129 N N . ASN A 1 104 ? -7.166 4.114 -6.901 1.00 0.00 104 ASN A N 10
ATOM 18130 C CA . ASN A 1 104 ? -7.113 5.435 -6.260 1.00 0.00 104 ASN A CA 10
ATOM 18131 C C . ASN A 1 104 ? -6.280 6.444 -7.079 1.00 0.00 104 ASN A C 10
ATOM 18132 O O . ASN A 1 104 ? -5.898 6.168 -8.220 1.00 0.00 104 ASN A O 10
ATOM 18143 N N . VAL A 1 105 ? -5.978 7.602 -6.488 1.00 0.00 105 VAL A N 10
ATOM 18144 C CA . VAL A 1 105 ? -5.075 8.635 -7.016 1.00 0.00 105 VAL A CA 10
ATOM 18145 C C . VAL A 1 105 ? -4.005 8.944 -5.962 1.00 0.00 105 VAL A C 10
ATOM 18146 O O . VAL A 1 105 ? -4.294 8.958 -4.765 1.00 0.00 105 VAL A O 10
ATOM 18159 N N . LEU A 1 106 ? -2.768 9.203 -6.394 1.00 0.00 106 LEU A N 10
ATOM 18160 C CA . LEU A 1 106 ? -1.692 9.749 -5.559 1.00 0.00 106 LEU A CA 10
ATOM 18161 C C . LEU A 1 106 ? -2.140 11.013 -4.792 1.00 0.00 106 LEU A C 10
ATOM 18162 O O . LEU A 1 106 ? -2.855 11.860 -5.337 1.00 0.00 106 LEU A O 10
ATOM 18178 N N . THR A 1 107 ? -1.693 11.166 -3.542 1.00 0.00 107 THR A N 10
ATOM 18179 C CA . THR A 1 107 ? -1.907 12.394 -2.744 1.00 0.00 107 THR A CA 10
ATOM 18180 C C . THR A 1 107 ? -1.237 13.646 -3.348 1.00 0.00 107 THR A C 10
ATOM 18181 O O . THR A 1 107 ? -0.461 13.571 -4.301 1.00 0.00 107 THR A O 10
ATOM 18192 N N . THR A 1 108 ? -1.509 14.817 -2.762 1.00 0.00 108 THR A N 10
ATOM 18193 C CA . THR A 1 108 ? -0.952 16.123 -3.184 1.00 0.00 108 THR A CA 10
ATOM 18194 C C . THR A 1 108 ? -0.142 16.830 -2.085 1.00 0.00 108 THR A C 10
ATOM 18195 O O . THR A 1 108 ? 0.808 17.556 -2.388 1.00 0.00 108 THR A O 10
ATOM 18206 N N . SER A 1 109 ? -0.472 16.591 -0.812 1.00 0.00 109 SER A N 10
ATOM 18207 C CA . SER A 1 109 ? 0.271 17.068 0.366 1.00 0.00 109 SER A CA 10
ATOM 18208 C C . SER A 1 109 ? 1.542 16.242 0.613 1.00 0.00 109 SER A C 10
ATOM 18209 O O . SER A 1 109 ? 1.764 15.211 -0.023 1.00 0.00 109 SER A O 10
ATOM 18217 N N . GLU A 1 110 ? 2.388 16.680 1.547 1.00 0.00 110 GLU A N 10
ATOM 18218 C CA . GLU A 1 110 ? 3.690 16.062 1.835 1.00 0.00 110 GLU A CA 10
ATOM 18219 C C . GLU A 1 110 ? 3.790 15.642 3.309 1.00 0.00 110 GLU A C 10
ATOM 18220 O O . GLU A 1 110 ? 3.816 16.481 4.213 1.00 0.00 110 GLU A O 10
ATOM 18232 N N . PHE A 1 111 ? 3.793 14.328 3.546 1.00 0.00 111 PHE A N 10
ATOM 18233 C CA . PHE A 1 111 ? 3.712 13.685 4.864 1.00 0.00 111 PHE A CA 10
ATOM 18234 C C . PHE A 1 111 ? 5.079 13.117 5.262 1.00 0.00 111 PHE A C 10
ATOM 18235 O O . PHE A 1 111 ? 5.922 12.869 4.395 1.00 0.00 111 PHE A O 10
ATOM 18252 N N . TYR A 1 112 ? 5.304 12.876 6.556 1.00 0.00 112 TYR A N 10
ATOM 18253 C CA . TYR A 1 112 ? 6.558 12.297 7.042 1.00 0.00 112 TYR A CA 10
ATOM 18254 C C . TYR A 1 112 ? 6.675 10.828 6.611 1.00 0.00 112 TYR A C 10
ATOM 18255 O O . TYR A 1 112 ? 5.937 9.959 7.085 1.00 0.00 112 TYR A O 10
ATOM 18273 N N . LEU A 1 113 ? 7.591 10.564 5.680 1.00 0.00 113 LEU A N 10
ATOM 18274 C CA . LEU A 1 113 ? 7.859 9.245 5.109 1.00 0.00 113 LEU A CA 10
ATOM 18275 C C . LEU A 1 113 ? 9.106 8.611 5.737 1.00 0.00 113 LEU A C 10
ATOM 18276 O O . LEU A 1 113 ? 10.201 9.180 5.720 1.00 0.00 113 LEU A O 10
ATOM 18292 N N . SER A 1 114 ? 8.924 7.420 6.302 1.00 0.00 114 SER A N 10
ATOM 18293 C CA . SER A 1 114 ? 9.926 6.685 7.071 1.00 0.00 114 SER A CA 10
ATOM 18294 C C . SER A 1 114 ? 10.098 5.269 6.520 1.00 0.00 114 SER A C 10
ATOM 18295 O O . SER A 1 114 ? 9.367 4.341 6.862 1.00 0.00 114 SER A O 10
ATOM 18303 N N . ASP A 1 115 ? 11.067 5.102 5.625 1.00 0.00 115 ASP A N 10
ATOM 18304 C CA . ASP A 1 115 ? 11.460 3.789 5.108 1.00 0.00 115 ASP A CA 10
ATOM 18305 C C . ASP A 1 115 ? 12.533 3.155 6.016 1.00 0.00 115 ASP A C 10
ATOM 18306 O O . ASP A 1 115 ? 13.217 3.840 6.778 1.00 0.00 115 ASP A O 10
ATOM 18315 N N . CYS A 1 116 ? 12.743 1.845 5.880 1.00 0.00 116 CYS A N 10
ATOM 18316 C CA . CYS A 1 116 ? 13.977 1.181 6.302 1.00 0.00 116 CYS A CA 10
ATOM 18317 C C . CYS A 1 116 ? 14.206 -0.040 5.415 1.00 0.00 116 CYS A C 10
ATOM 18318 O O . CYS A 1 116 ? 13.248 -0.743 5.104 1.00 0.00 116 CYS A O 10
ATOM 18325 N N . ASN A 1 117 ? 15.451 -0.285 5.000 1.00 0.00 117 ASN A N 10
ATOM 18326 C CA . ASN A 1 117 ? 15.833 -1.361 4.078 1.00 0.00 117 ASN A CA 10
ATOM 18327 C C . ASN A 1 117 ? 16.949 -2.195 4.710 1.00 0.00 117 ASN A C 10
ATOM 18328 O O . ASN A 1 117 ? 17.888 -1.627 5.265 1.00 0.00 117 ASN A O 10
ATOM 18339 N N . VAL A 1 118 ? 16.853 -3.523 4.650 1.00 0.00 118 VAL A N 10
ATOM 18340 C CA . VAL A 1 118 ? 17.842 -4.442 5.253 1.00 0.00 118 VAL A CA 10
ATOM 18341 C C . VAL A 1 118 ? 19.244 -4.252 4.646 1.00 0.00 118 VAL A C 10
ATOM 18342 O O . VAL A 1 118 ? 19.397 -3.907 3.471 1.00 0.00 118 VAL A O 10
ATOM 18355 N N . THR A 1 119 ? 20.282 -4.512 5.446 1.00 0.00 119 THR A N 10
ATOM 18356 C CA . THR A 1 119 ? 21.693 -4.560 5.020 1.00 0.00 119 THR A CA 10
ATOM 18357 C C . THR A 1 119 ? 22.400 -5.792 5.602 1.00 0.00 119 THR A C 10
ATOM 18358 O O . THR A 1 119 ? 22.639 -5.896 6.807 1.00 0.00 119 THR A O 10
ATOM 18369 N N . SER A 1 120 ? 22.657 -6.777 4.729 1.00 0.00 120 SER A N 10
ATOM 18370 C CA . SER A 1 120 ? 23.327 -8.060 5.031 1.00 0.00 120 SER A CA 10
ATOM 18371 C C . SER A 1 120 ? 24.799 -7.877 5.436 1.00 0.00 120 SER A C 10
ATOM 18372 O O . SER A 1 120 ? 25.551 -7.200 4.697 1.00 0.00 120 SER A O 10
ATOM 18381 N N . ARG A 1 1 ? 17.585 -5.610 17.980 1.00 0.00 1 ARG A N 11
ATOM 18382 C CA . ARG A 1 1 ? 18.217 -5.935 16.671 1.00 0.00 1 ARG A CA 11
ATOM 18383 C C . ARG A 1 1 ? 17.696 -7.255 16.073 1.00 0.00 1 ARG A C 11
ATOM 18384 O O . ARG A 1 1 ? 18.325 -8.296 16.274 1.00 0.00 1 ARG A O 11
ATOM 18407 N N . PRO A 1 2 ? 16.574 -7.264 15.316 1.00 0.00 2 PRO A N 11
ATOM 18408 C CA . PRO A 1 2 ? 16.142 -8.468 14.594 1.00 0.00 2 PRO A CA 11
ATOM 18409 C C . PRO A 1 2 ? 17.041 -8.749 13.375 1.00 0.00 2 PRO A C 11
ATOM 18410 O O . PRO A 1 2 ? 17.526 -9.867 13.196 1.00 0.00 2 PRO A O 11
ATOM 18421 N N . CYS A 1 3 ? 17.258 -7.723 12.544 1.00 0.00 3 CYS A N 11
ATOM 18422 C CA . CYS A 1 3 ? 18.016 -7.733 11.288 1.00 0.00 3 CYS A CA 11
ATOM 18423 C C . CYS A 1 3 ? 18.732 -6.377 11.105 1.00 0.00 3 CYS A C 11
ATOM 18424 O O . CYS A 1 3 ? 18.602 -5.487 11.953 1.00 0.00 3 CYS A O 11
ATOM 18431 N N . LYS A 1 4 ? 19.490 -6.203 10.015 1.00 0.00 4 LYS A N 11
ATOM 18432 C CA . LYS A 1 4 ? 20.275 -4.989 9.725 1.00 0.00 4 LYS A CA 11
ATOM 18433 C C . LYS A 1 4 ? 19.668 -4.219 8.548 1.00 0.00 4 LYS A C 11
ATOM 18434 O O . LYS A 1 4 ? 19.381 -4.807 7.502 1.00 0.00 4 LYS A O 11
ATOM 18453 N N . TYR A 1 5 ? 19.481 -2.910 8.716 1.00 0.00 5 TYR A N 11
ATOM 18454 C CA . TYR A 1 5 ? 18.840 -2.014 7.744 1.00 0.00 5 TYR A CA 11
ATOM 18455 C C . TYR A 1 5 ? 19.629 -0.700 7.564 1.00 0.00 5 TYR A C 11
ATOM 18456 O O . TYR A 1 5 ? 20.439 -0.333 8.421 1.00 0.00 5 TYR A O 11
ATOM 18474 N N . LYS A 1 6 ? 19.373 0.024 6.466 1.00 0.00 6 LYS A N 11
ATOM 18475 C CA . LYS A 1 6 ? 19.978 1.327 6.125 1.00 0.00 6 LYS A CA 11
ATOM 18476 C C . LYS A 1 6 ? 18.993 2.499 6.278 1.00 0.00 6 LYS A C 11
ATOM 18477 O O . LYS A 1 6 ? 17.780 2.339 6.131 1.00 0.00 6 LYS A O 11
ATOM 18496 N N . LEU A 1 7 ? 19.539 3.678 6.580 1.00 0.00 7 LEU A N 11
ATOM 18497 C CA . LEU A 1 7 ? 18.820 4.914 6.923 1.00 0.00 7 LEU A CA 11
ATOM 18498 C C . LEU A 1 7 ? 18.272 5.616 5.665 1.00 0.00 7 LEU A C 11
ATOM 18499 O O . LEU A 1 7 ? 19.045 6.097 4.831 1.00 0.00 7 LEU A O 11
ATOM 18515 N N . LYS A 1 8 ? 16.940 5.672 5.522 1.00 0.00 8 LYS A N 11
ATOM 18516 C CA . LYS A 1 8 ? 16.228 6.295 4.391 1.00 0.00 8 LYS A CA 11
ATOM 18517 C C . LYS A 1 8 ? 14.985 7.074 4.855 1.00 0.00 8 LYS A C 11
ATOM 18518 O O . LYS A 1 8 ? 13.988 6.485 5.268 1.00 0.00 8 LYS A O 11
ATOM 18537 N N . LYS A 1 9 ? 15.040 8.407 4.780 1.00 0.00 9 LYS A N 11
ATOM 18538 C CA . LYS A 1 9 ? 13.923 9.331 5.086 1.00 0.00 9 LYS A CA 11
ATOM 18539 C C . LYS A 1 9 ? 13.519 10.156 3.858 1.00 0.00 9 LYS A C 11
ATOM 18540 O O . LYS A 1 9 ? 14.339 10.395 2.969 1.00 0.00 9 LYS A O 11
ATOM 18559 N N . SER A 1 10 ? 12.262 10.599 3.811 1.00 0.00 10 SER A N 11
ATOM 18560 C CA . SER A 1 10 ? 11.689 11.489 2.780 1.00 0.00 10 SER A CA 11
ATOM 18561 C C . SER A 1 10 ? 10.463 12.252 3.310 1.00 0.00 10 SER A C 11
ATOM 18562 O O . SER A 1 10 ? 9.961 11.957 4.396 1.00 0.00 10 SER A O 11
ATOM 18570 N N . THR A 1 11 ? 9.944 13.210 2.533 1.00 0.00 11 THR A N 11
ATOM 18571 C CA . THR A 1 11 ? 8.709 13.951 2.855 1.00 0.00 11 THR A CA 11
ATOM 18572 C C . THR A 1 11 ? 7.881 14.192 1.590 1.00 0.00 11 THR A C 11
ATOM 18573 O O . THR A 1 11 ? 8.260 15.011 0.753 1.00 0.00 11 THR A O 11
ATOM 18584 N N . ASN A 1 12 ? 6.784 13.447 1.410 1.00 0.00 12 ASN A N 11
ATOM 18585 C CA . ASN A 1 12 ? 5.985 13.415 0.170 1.00 0.00 12 ASN A CA 11
ATOM 18586 C C . ASN A 1 12 ? 4.636 12.675 0.320 1.00 0.00 12 ASN A C 11
ATOM 18587 O O . ASN A 1 12 ? 4.388 12.027 1.333 1.00 0.00 12 ASN A O 11
ATOM 18598 N N . LYS A 1 13 ? 3.795 12.744 -0.720 1.00 0.00 13 LYS A N 11
ATOM 18599 C CA . LYS A 1 13 ? 2.566 11.953 -0.960 1.00 0.00 13 LYS A CA 11
ATOM 18600 C C . LYS A 1 13 ? 2.800 10.439 -1.087 1.00 0.00 13 LYS A C 11
ATOM 18601 O O . LYS A 1 13 ? 3.936 9.967 -1.146 1.00 0.00 13 LYS A O 11
ATOM 18620 N N . PHE A 1 14 ? 1.708 9.683 -1.185 1.00 0.00 14 PHE A N 11
ATOM 18621 C CA . PHE A 1 14 ? 1.662 8.220 -1.317 1.00 0.00 14 PHE A CA 11
ATOM 18622 C C . PHE A 1 14 ? 0.496 7.765 -2.214 1.00 0.00 14 PHE A C 11
ATOM 18623 O O . PHE A 1 14 ? -0.560 8.398 -2.264 1.00 0.00 14 PHE A O 11
ATOM 18640 N N . CYS A 1 15 ? 0.691 6.668 -2.950 1.00 0.00 15 CYS A N 11
ATOM 18641 C CA . CYS A 1 15 ? -0.307 6.068 -3.841 1.00 0.00 15 CYS A CA 11
ATOM 18642 C C . CYS A 1 15 ? -0.847 4.749 -3.270 1.00 0.00 15 CYS A C 11
ATOM 18643 O O . CYS A 1 15 ? -0.096 3.884 -2.811 1.00 0.00 15 CYS A O 11
ATOM 18650 N N . VAL A 1 16 ? -2.167 4.592 -3.330 1.00 0.00 16 VAL A N 11
ATOM 18651 C CA . VAL A 1 16 ? -2.937 3.476 -2.736 1.00 0.00 16 VAL A CA 11
ATOM 18652 C C . VAL A 1 16 ? -4.096 3.037 -3.646 1.00 0.00 16 VAL A C 11
ATOM 18653 O O . VAL A 1 16 ? -4.278 3.603 -4.724 1.00 0.00 16 VAL A O 11
ATOM 18666 N N . THR A 1 17 ? -4.902 2.051 -3.229 1.00 0.00 17 THR A N 11
ATOM 18667 C CA . THR A 1 17 ? -6.069 1.564 -4.000 1.00 0.00 17 THR A CA 11
ATOM 18668 C C . THR A 1 17 ? -7.335 1.503 -3.138 1.00 0.00 17 THR A C 11
ATOM 18669 O O . THR A 1 17 ? -7.388 0.743 -2.169 1.00 0.00 17 THR A O 11
ATOM 18680 N N . CYS A 1 18 ? -8.348 2.318 -3.459 1.00 0.00 18 CYS A N 11
ATOM 18681 C CA . CYS A 1 18 ? -9.636 2.357 -2.761 1.00 0.00 18 CYS A CA 11
ATOM 18682 C C . CYS A 1 18 ? -10.575 1.269 -3.272 1.00 0.00 18 CYS A C 11
ATOM 18683 O O . CYS A 1 18 ? -10.827 1.171 -4.472 1.00 0.00 18 CYS A O 11
ATOM 18690 N N . GLU A 1 19 ? -11.130 0.488 -2.356 1.00 0.00 19 GLU A N 11
ATOM 18691 C CA . GLU A 1 19 ? -12.095 -0.572 -2.641 1.00 0.00 19 GLU A CA 11
ATOM 18692 C C . GLU A 1 19 ? -13.199 -0.523 -1.576 1.00 0.00 19 GLU A C 11
ATOM 18693 O O . GLU A 1 19 ? -12.944 -0.713 -0.386 1.00 0.00 19 GLU A O 11
ATOM 18705 N N . ASN A 1 20 ? -14.412 -0.153 -2.005 1.00 0.00 20 ASN A N 11
ATOM 18706 C CA . ASN A 1 20 ? -15.559 0.175 -1.148 1.00 0.00 20 ASN A CA 11
ATOM 18707 C C . ASN A 1 20 ? -15.250 1.300 -0.129 1.00 0.00 20 ASN A C 11
ATOM 18708 O O . ASN A 1 20 ? -15.383 1.143 1.086 1.00 0.00 20 ASN A O 11
ATOM 18719 N N . GLN A 1 21 ? -14.897 2.476 -0.667 1.00 0.00 21 GLN A N 11
ATOM 18720 C CA . GLN A 1 21 ? -14.767 3.778 0.015 1.00 0.00 21 GLN A CA 11
ATOM 18721 C C . GLN A 1 21 ? -13.672 3.832 1.101 1.00 0.00 21 GLN A C 11
ATOM 18722 O O . GLN A 1 21 ? -13.761 4.609 2.055 1.00 0.00 21 GLN A O 11
ATOM 18736 N N . ALA A 1 22 ? -12.637 3.002 0.965 1.00 0.00 22 ALA A N 11
ATOM 18737 C CA . ALA A 1 22 ? -11.541 2.868 1.907 1.00 0.00 22 ALA A CA 11
ATOM 18738 C C . ALA A 1 22 ? -10.324 2.241 1.196 1.00 0.00 22 ALA A C 11
ATOM 18739 O O . ALA A 1 22 ? -10.481 1.276 0.439 1.00 0.00 22 ALA A O 11
ATOM 18746 N N . PRO A 1 23 ? -9.111 2.786 1.377 1.00 0.00 23 PRO A N 11
ATOM 18747 C CA . PRO A 1 23 ? -7.886 2.246 0.803 1.00 0.00 23 PRO A CA 11
ATOM 18748 C C . PRO A 1 23 ? -7.399 0.996 1.550 1.00 0.00 23 PRO A C 11
ATOM 18749 O O . PRO A 1 23 ? -6.855 1.074 2.649 1.00 0.00 23 PRO A O 11
ATOM 18760 N N . VAL A 1 24 ? -7.588 -0.178 0.946 1.00 0.00 24 VAL A N 11
ATOM 18761 C CA . VAL A 1 24 ? -7.186 -1.480 1.497 1.00 0.00 24 VAL A CA 11
ATOM 18762 C C . VAL A 1 24 ? -5.844 -1.956 0.926 1.00 0.00 24 VAL A C 11
ATOM 18763 O O . VAL A 1 24 ? -5.551 -3.139 1.020 1.00 0.00 24 VAL A O 11
ATOM 18776 N N . HIS A 1 25 ? -5.047 -1.101 0.264 1.00 0.00 25 HIS A N 11
ATOM 18777 C CA . HIS A 1 25 ? -3.880 -1.531 -0.536 1.00 0.00 25 HIS A CA 11
ATOM 18778 C C . HIS A 1 25 ? -2.854 -0.413 -0.748 1.00 0.00 25 HIS A C 11
ATOM 18779 O O . HIS A 1 25 ? -3.246 0.739 -0.917 1.00 0.00 25 HIS A O 11
ATOM 18794 N N . PHE A 1 26 ? -1.566 -0.753 -0.835 1.00 0.00 26 PHE A N 11
ATOM 18795 C CA . PHE A 1 26 ? -0.464 0.180 -1.117 1.00 0.00 26 PHE A CA 11
ATOM 18796 C C . PHE A 1 26 ? 0.101 -0.045 -2.529 1.00 0.00 26 PHE A C 11
ATOM 18797 O O . PHE A 1 26 ? 0.436 -1.176 -2.890 1.00 0.00 26 PHE A O 11
ATOM 18814 N N . VAL A 1 27 ? 0.199 1.022 -3.331 1.00 0.00 27 VAL A N 11
ATOM 18815 C CA . VAL A 1 27 ? 0.822 0.995 -4.671 1.00 0.00 27 VAL A CA 11
ATOM 18816 C C . VAL A 1 27 ? 2.300 1.395 -4.597 1.00 0.00 27 VAL A C 11
ATOM 18817 O O . VAL A 1 27 ? 3.169 0.636 -5.027 1.00 0.00 27 VAL A O 11
ATOM 18830 N N . GLY A 1 28 ? 2.594 2.596 -4.088 1.00 0.00 28 GLY A N 11
ATOM 18831 C CA . GLY A 1 28 ? 3.934 3.192 -4.089 1.00 0.00 28 GLY A CA 11
ATOM 18832 C C . GLY A 1 28 ? 3.965 4.573 -3.432 1.00 0.00 28 GLY A C 11
ATOM 18833 O O . GLY A 1 28 ? 2.965 5.037 -2.888 1.00 0.00 28 GLY A O 11
ATOM 18837 N N . VAL A 1 29 ? 5.120 5.239 -3.463 1.00 0.00 29 VAL A N 11
ATOM 18838 C CA . VAL A 1 29 ? 5.375 6.501 -2.742 1.00 0.00 29 VAL A CA 11
ATOM 18839 C C . VAL A 1 29 ? 5.809 7.624 -3.693 1.00 0.00 29 VAL A C 11
ATOM 18840 O O . VAL A 1 29 ? 6.591 7.392 -4.617 1.00 0.00 29 VAL A O 11
ATOM 18853 N N . GLY A 1 30 ? 5.272 8.841 -3.510 1.00 0.00 30 GLY A N 11
ATOM 18854 C CA . GLY A 1 30 ? 5.551 10.010 -4.363 1.00 0.00 30 GLY A CA 11
ATOM 18855 C C . GLY A 1 30 ? 5.016 9.942 -5.807 1.00 0.00 30 GLY A C 11
ATOM 18856 O O . GLY A 1 30 ? 5.137 10.918 -6.547 1.00 0.00 30 GLY A O 11
ATOM 18860 N N . SER A 1 31 ? 4.444 8.805 -6.213 1.00 0.00 31 SER A N 11
ATOM 18861 C CA . SER A 1 31 ? 4.003 8.396 -7.558 1.00 0.00 31 SER A CA 11
ATOM 18862 C C . SER A 1 31 ? 3.234 7.063 -7.465 1.00 0.00 31 SER A C 11
ATOM 18863 O O . SER A 1 31 ? 3.315 6.365 -6.451 1.00 0.00 31 SER A O 11
ATOM 18871 N N . CYS A 1 32 ? 2.509 6.688 -8.522 1.00 0.00 32 CYS A N 11
ATOM 18872 C CA . CYS A 1 32 ? 1.824 5.397 -8.659 1.00 0.00 32 CYS A CA 11
ATOM 18873 C C . CYS A 1 32 ? 2.631 4.454 -9.574 1.00 0.00 32 CYS A C 11
ATOM 18874 O O . CYS A 1 32 ? 2.769 4.705 -10.773 1.00 0.00 32 CYS A O 11
ATOM 18881 N N . GLY A 1 33 ? 3.181 3.382 -8.999 1.00 0.00 33 GLY A N 11
ATOM 18882 C CA . GLY A 1 33 ? 4.087 2.427 -9.657 1.00 0.00 33 GLY A CA 11
ATOM 18883 C C . GLY A 1 33 ? 3.439 1.060 -9.900 1.00 0.00 33 GLY A C 11
ATOM 18884 O O . GLY A 1 33 ? 3.646 0.129 -9.121 1.00 0.00 33 GLY A O 11
ATOM 18888 N N . SER A 1 34 ? 2.639 0.945 -10.965 1.00 0.00 34 SER A N 11
ATOM 18889 C CA . SER A 1 34 ? 1.941 -0.294 -11.357 1.00 0.00 34 SER A CA 11
ATOM 18890 C C . SER A 1 34 ? 2.763 -1.185 -12.315 1.00 0.00 34 SER A C 11
ATOM 18891 O O . SER A 1 34 ? 3.838 -0.801 -12.786 1.00 0.00 34 SER A O 11
ATOM 18899 N N . GLY A 1 35 ? 2.243 -2.382 -12.612 1.00 0.00 35 GLY A N 11
ATOM 18900 C CA . GLY A 1 35 ? 2.783 -3.389 -13.536 1.00 0.00 35 GLY A CA 11
ATOM 18901 C C . GLY A 1 35 ? 3.096 -4.737 -12.866 1.00 0.00 35 GLY A C 11
ATOM 18902 O O . GLY A 1 35 ? 3.473 -4.792 -11.691 1.00 0.00 35 GLY A O 11
ATOM 18906 N N . GLY A 1 36 ? 2.976 -5.828 -13.631 1.00 0.00 36 GLY A N 11
ATOM 18907 C CA . GLY A 1 36 ? 3.285 -7.206 -13.217 1.00 0.00 36 GLY A CA 11
ATOM 18908 C C . GLY A 1 36 ? 2.463 -8.273 -13.959 1.00 0.00 36 GLY A C 11
ATOM 18909 O O . GLY A 1 36 ? 1.448 -7.967 -14.590 1.00 0.00 36 GLY A O 11
ATOM 18913 N N . SER A 1 37 ? 2.900 -9.535 -13.863 1.00 0.00 37 SER A N 11
ATOM 18914 C CA . SER A 1 37 ? 2.356 -10.688 -14.610 1.00 0.00 37 SER A CA 11
ATOM 18915 C C . SER A 1 37 ? 2.354 -11.964 -13.754 1.00 0.00 37 SER A C 11
ATOM 18916 O O . SER A 1 37 ? 3.347 -12.693 -13.702 1.00 0.00 37 SER A O 11
ATOM 18924 N N . GLY A 1 38 ? 1.255 -12.221 -13.032 1.00 0.00 38 GLY A N 11
ATOM 18925 C CA . GLY A 1 38 ? 1.107 -13.366 -12.113 1.00 0.00 38 GLY A CA 11
ATOM 18926 C C . GLY A 1 38 ? 1.891 -13.249 -10.791 1.00 0.00 38 GLY A C 11
ATOM 18927 O O . GLY A 1 38 ? 1.923 -14.196 -10.001 1.00 0.00 38 GLY A O 11
ATOM 18931 N N . ILE A 1 39 ? 2.536 -12.103 -10.554 1.00 0.00 39 ILE A N 11
ATOM 18932 C CA . ILE A 1 39 ? 3.360 -11.790 -9.376 1.00 0.00 39 ILE A CA 11
ATOM 18933 C C . ILE A 1 39 ? 2.462 -11.586 -8.141 1.00 0.00 39 ILE A C 11
ATOM 18934 O O . ILE A 1 39 ? 1.363 -11.033 -8.237 1.00 0.00 39 ILE A O 11
ATOM 18950 N N . PHE A 1 40 ? 2.951 -12.015 -6.974 1.00 0.00 40 PHE A N 11
ATOM 18951 C CA . PHE A 1 40 ? 2.237 -11.976 -5.684 1.00 0.00 40 PHE A CA 11
ATOM 18952 C C . PHE A 1 40 ? 3.113 -11.523 -4.492 1.00 0.00 40 PHE A C 11
ATOM 18953 O O . PHE A 1 40 ? 2.733 -11.697 -3.334 1.00 0.00 40 PHE A O 11
ATOM 18970 N N . LEU A 1 41 ? 4.285 -10.931 -4.766 1.00 0.00 41 LEU A N 11
ATOM 18971 C CA . LEU A 1 41 ? 5.257 -10.429 -3.775 1.00 0.00 41 LEU A CA 11
ATOM 18972 C C . LEU A 1 41 ? 4.712 -9.309 -2.860 1.00 0.00 41 LEU A C 11
ATOM 18973 O O . LEU A 1 41 ? 5.248 -9.080 -1.775 1.00 0.00 41 LEU A O 11
ATOM 18989 N N . GLU A 1 42 ? 3.654 -8.617 -3.283 1.00 0.00 42 GLU A N 11
ATOM 18990 C CA . GLU A 1 42 ? 2.887 -7.660 -2.471 1.00 0.00 42 GLU A CA 11
ATOM 18991 C C . GLU A 1 42 ? 2.168 -8.312 -1.266 1.00 0.00 42 GLU A C 11
ATOM 18992 O O . GLU A 1 42 ? 2.007 -9.532 -1.183 1.00 0.00 42 GLU A O 11
ATOM 19004 N N . THR A 1 43 ? 1.672 -7.493 -0.334 1.00 0.00 43 THR A N 11
ATOM 19005 C CA . THR A 1 43 ? 0.900 -7.948 0.842 1.00 0.00 43 THR A CA 11
ATOM 19006 C C . THR A 1 43 ? -0.536 -8.399 0.498 1.00 0.00 43 THR A C 11
ATOM 19007 O O . THR A 1 43 ? -1.147 -9.141 1.268 1.00 0.00 43 THR A O 11
ATOM 19018 N N . SER A 1 44 ? -1.075 -7.961 -0.650 1.00 0.00 44 SER A N 11
ATOM 19019 C CA . SER A 1 44 ? -2.407 -8.293 -1.203 1.00 0.00 44 SER A CA 11
ATOM 19020 C C . SER A 1 44 ? -3.596 -8.179 -0.223 1.00 0.00 44 SER A C 11
ATOM 19021 O O . SER A 1 44 ? -4.576 -8.919 -0.325 1.00 0.00 44 SER A O 11
ATOM 19029 N N . LEU A 1 45 ? -3.563 -7.178 0.676 1.00 0.00 45 LEU A N 11
ATOM 19030 C CA . LEU A 1 45 ? -4.614 -6.858 1.670 1.00 0.00 45 LEU A CA 11
ATOM 19031 C C . LEU A 1 45 ? -6.043 -6.783 1.088 1.00 0.00 45 LEU A C 11
ATOM 19032 O O . LEU A 1 45 ? -7.010 -7.074 1.790 1.00 0.00 45 LEU A O 11
ATOM 19048 N N . SER A 1 46 ? -6.176 -6.434 -0.194 1.00 0.00 46 SER A N 11
ATOM 19049 C CA . SER A 1 46 ? -7.453 -6.377 -0.932 1.00 0.00 46 SER A CA 11
ATOM 19050 C C . SER A 1 46 ? -8.234 -7.708 -0.956 1.00 0.00 46 SER A C 11
ATOM 19051 O O . SER A 1 46 ? -9.460 -7.705 -1.100 1.00 0.00 46 SER A O 11
ATOM 19059 N N . ALA A 1 47 ? -7.558 -8.843 -0.739 1.00 0.00 47 ALA A N 11
ATOM 19060 C CA . ALA A 1 47 ? -8.155 -10.170 -0.580 1.00 0.00 47 ALA A CA 11
ATOM 19061 C C . ALA A 1 47 ? -7.686 -10.835 0.729 1.00 0.00 47 ALA A C 11
ATOM 19062 O O . ALA A 1 47 ? -6.530 -11.243 0.865 1.00 0.00 47 ALA A O 11
ATOM 19069 N N . GLY A 1 48 ? -8.592 -10.922 1.705 1.00 0.00 48 GLY A N 11
ATOM 19070 C CA . GLY A 1 48 ? -8.352 -11.513 3.030 1.00 0.00 48 GLY A CA 11
ATOM 19071 C C . GLY A 1 48 ? -7.987 -10.514 4.141 1.00 0.00 48 GLY A C 11
ATOM 19072 O O . GLY A 1 48 ? -7.766 -10.936 5.278 1.00 0.00 48 GLY A O 11
ATOM 19076 N N . SER A 1 49 ? -7.938 -9.209 3.844 1.00 0.00 49 SER A N 11
ATOM 19077 C CA . SER A 1 49 ? -7.709 -8.122 4.809 1.00 0.00 49 SER A CA 11
ATOM 19078 C C . SER A 1 49 ? -8.641 -6.929 4.543 1.00 0.00 49 SER A C 11
ATOM 19079 O O . SER A 1 49 ? -9.662 -7.065 3.862 1.00 0.00 49 SER A O 11
ATOM 19087 N N . ASP A 1 50 ? -8.348 -5.768 5.131 1.00 0.00 50 ASP A N 11
ATOM 19088 C CA . ASP A 1 50 ? -9.162 -4.562 5.069 1.00 0.00 50 ASP A CA 11
ATOM 19089 C C . ASP A 1 50 ? -8.293 -3.302 5.268 1.00 0.00 50 ASP A C 11
ATOM 19090 O O . ASP A 1 50 ? -7.112 -3.349 5.612 1.00 0.00 50 ASP A O 11
ATOM 19099 N N . TRP A 1 51 ? -8.916 -2.148 5.098 1.00 0.00 51 TRP A N 11
ATOM 19100 C CA . TRP A 1 51 ? -8.428 -0.815 5.465 1.00 0.00 51 TRP A CA 11
ATOM 19101 C C . TRP A 1 51 ? -8.077 -0.715 6.961 1.00 0.00 51 TRP A C 11
ATOM 19102 O O . TRP A 1 51 ? -7.099 -0.068 7.342 1.00 0.00 51 TRP A O 11
ATOM 19123 N N . LEU A 1 52 ? -8.859 -1.376 7.821 1.00 0.00 52 LEU A N 11
ATOM 19124 C CA . LEU A 1 52 ? -8.672 -1.394 9.274 1.00 0.00 52 LEU A CA 11
ATOM 19125 C C . LEU A 1 52 ? -7.285 -1.948 9.661 1.00 0.00 52 LEU A C 11
ATOM 19126 O O . LEU A 1 52 ? -6.583 -1.369 10.491 1.00 0.00 52 LEU A O 11
ATOM 19142 N N . THR A 1 53 ? -6.859 -3.034 9.010 1.00 0.00 53 THR A N 11
ATOM 19143 C CA . THR A 1 53 ? -5.526 -3.644 9.161 1.00 0.00 53 THR A CA 11
ATOM 19144 C C . THR A 1 53 ? -4.443 -2.968 8.310 1.00 0.00 53 THR A C 11
ATOM 19145 O O . THR A 1 53 ? -3.295 -2.912 8.749 1.00 0.00 53 THR A O 11
ATOM 19156 N N . PHE A 1 54 ? -4.775 -2.378 7.153 1.00 0.00 54 PHE A N 11
ATOM 19157 C CA . PHE A 1 54 ? -3.855 -1.612 6.289 1.00 0.00 54 PHE A CA 11
ATOM 19158 C C . PHE A 1 54 ? -3.106 -0.511 7.051 1.00 0.00 54 PHE A C 11
ATOM 19159 O O . PHE A 1 54 ? -1.890 -0.368 6.905 1.00 0.00 54 PHE A O 11
ATOM 19176 N N . GLN A 1 55 ? -3.823 0.230 7.901 1.00 0.00 55 GLN A N 11
ATOM 19177 C CA . GLN A 1 55 ? -3.250 1.229 8.804 1.00 0.00 55 GLN A CA 11
ATOM 19178 C C . GLN A 1 55 ? -2.194 0.590 9.712 1.00 0.00 55 GLN A C 11
ATOM 19179 O O . GLN A 1 55 ? -1.015 0.930 9.637 1.00 0.00 55 GLN A O 11
ATOM 19193 N N . LYS A 1 56 ? -2.602 -0.383 10.536 1.00 0.00 56 LYS A N 11
ATOM 19194 C CA . LYS A 1 56 ? -1.714 -1.075 11.496 1.00 0.00 56 LYS A CA 11
ATOM 19195 C C . LYS A 1 56 ? -0.519 -1.802 10.851 1.00 0.00 56 LYS A C 11
ATOM 19196 O O . LYS A 1 56 ? 0.480 -2.052 11.532 1.00 0.00 56 LYS A O 11
ATOM 19215 N N . LYS A 1 57 ? -0.590 -2.101 9.547 1.00 0.00 57 LYS A N 11
ATOM 19216 C CA . LYS A 1 57 ? 0.488 -2.701 8.741 1.00 0.00 57 LYS A CA 11
ATOM 19217 C C . LYS A 1 57 ? 1.660 -1.737 8.493 1.00 0.00 57 LYS A C 11
ATOM 19218 O O . LYS A 1 57 ? 2.803 -2.150 8.665 1.00 0.00 57 LYS A O 11
ATOM 19237 N N . HIS A 1 58 ? 1.433 -0.484 8.063 1.00 0.00 58 HIS A N 11
ATOM 19238 C CA . HIS A 1 58 ? 2.535 0.446 7.712 1.00 0.00 58 HIS A CA 11
ATOM 19239 C C . HIS A 1 58 ? 2.224 1.950 7.881 1.00 0.00 58 HIS A C 11
ATOM 19240 O O . HIS A 1 58 ? 2.856 2.796 7.251 1.00 0.00 58 HIS A O 11
ATOM 19255 N N . ILE A 1 59 ? 1.258 2.315 8.714 1.00 0.00 59 ILE A N 11
ATOM 19256 C CA . ILE A 1 59 ? 0.876 3.711 9.002 1.00 0.00 59 ILE A CA 11
ATOM 19257 C C . ILE A 1 59 ? 0.862 3.936 10.517 1.00 0.00 59 ILE A C 11
ATOM 19258 O O . ILE A 1 59 ? 0.503 3.043 11.288 1.00 0.00 59 ILE A O 11
ATOM 19274 N N . THR A 1 60 ? 1.265 5.130 10.952 1.00 0.00 60 THR A N 11
ATOM 19275 C CA . THR A 1 60 ? 1.277 5.501 12.378 1.00 0.00 60 THR A CA 11
ATOM 19276 C C . THR A 1 60 ? 0.899 6.963 12.638 1.00 0.00 60 THR A C 11
ATOM 19277 O O . THR A 1 60 ? 1.066 7.831 11.783 1.00 0.00 60 THR A O 11
ATOM 19288 N N . ASN A 1 61 ? 0.420 7.238 13.857 1.00 0.00 61 ASN A N 11
ATOM 19289 C CA . ASN A 1 61 ? 0.225 8.570 14.434 1.00 0.00 61 ASN A CA 11
ATOM 19290 C C . ASN A 1 61 ? 1.465 9.060 15.229 1.00 0.00 61 ASN A C 11
ATOM 19291 O O . ASN A 1 61 ? 1.442 10.152 15.796 1.00 0.00 61 ASN A O 11
ATOM 19302 N N . THR A 1 62 ? 2.541 8.264 15.290 1.00 0.00 62 THR A N 11
ATOM 19303 C CA . THR A 1 62 ? 3.835 8.590 15.919 1.00 0.00 62 THR A CA 11
ATOM 19304 C C . THR A 1 62 ? 4.943 7.639 15.436 1.00 0.00 62 THR A C 11
ATOM 19305 O O . THR A 1 62 ? 4.909 6.432 15.698 1.00 0.00 62 THR A O 11
ATOM 19316 N N . ARG A 1 63 ? 5.925 8.144 14.673 1.00 0.00 63 ARG A N 11
ATOM 19317 C CA . ARG A 1 63 ? 7.106 7.365 14.259 1.00 0.00 63 ARG A CA 11
ATOM 19318 C C . ARG A 1 63 ? 7.999 7.048 15.470 1.00 0.00 63 ARG A C 11
ATOM 19319 O O . ARG A 1 63 ? 8.706 7.923 15.971 1.00 0.00 63 ARG A O 11
ATOM 19340 N N . ASP A 1 64 ? 7.997 5.787 15.902 1.00 0.00 64 ASP A N 11
ATOM 19341 C CA . ASP A 1 64 ? 8.803 5.273 17.026 1.00 0.00 64 ASP A CA 11
ATOM 19342 C C . ASP A 1 64 ? 9.858 4.222 16.605 1.00 0.00 64 ASP A C 11
ATOM 19343 O O . ASP A 1 64 ? 10.603 3.693 17.433 1.00 0.00 64 ASP A O 11
ATOM 19352 N N . VAL A 1 65 ? 9.946 3.926 15.304 1.00 0.00 65 VAL A N 11
ATOM 19353 C CA . VAL A 1 65 ? 10.913 2.986 14.714 1.00 0.00 65 VAL A CA 11
ATOM 19354 C C . VAL A 1 65 ? 12.356 3.523 14.752 1.00 0.00 65 VAL A C 11
ATOM 19355 O O . VAL A 1 65 ? 12.608 4.706 14.519 1.00 0.00 65 VAL A O 11
ATOM 19368 N N . ASP A 1 66 ? 13.312 2.619 14.990 1.00 0.00 66 ASP A N 11
ATOM 19369 C CA . ASP A 1 66 ? 14.768 2.835 14.870 1.00 0.00 66 ASP A CA 11
ATOM 19370 C C . ASP A 1 66 ? 15.466 1.719 14.050 1.00 0.00 66 ASP A C 11
ATOM 19371 O O . ASP A 1 66 ? 16.691 1.600 14.042 1.00 0.00 66 ASP A O 11
ATOM 19380 N N . CYS A 1 67 ? 14.671 0.883 13.366 1.00 0.00 67 CYS A N 11
ATOM 19381 C CA . CYS A 1 67 ? 15.060 -0.303 12.584 1.00 0.00 67 CYS A CA 11
ATOM 19382 C C . CYS A 1 67 ? 15.958 -1.285 13.374 1.00 0.00 67 CYS A C 11
ATOM 19383 O O . CYS A 1 67 ? 16.931 -1.840 12.864 1.00 0.00 67 CYS A O 11
ATOM 19390 N N . ASP A 1 68 ? 15.609 -1.477 14.652 1.00 0.00 68 ASP A N 11
ATOM 19391 C CA . ASP A 1 68 ? 16.335 -2.250 15.668 1.00 0.00 68 ASP A CA 11
ATOM 19392 C C . ASP A 1 68 ? 15.378 -2.793 16.752 1.00 0.00 68 ASP A C 11
ATOM 19393 O O . ASP A 1 68 ? 15.501 -3.943 17.170 1.00 0.00 68 ASP A O 11
ATOM 19402 N N . ASN A 1 69 ? 14.370 -2.012 17.166 1.00 0.00 69 ASN A N 11
ATOM 19403 C CA . ASN A 1 69 ? 13.386 -2.399 18.186 1.00 0.00 69 ASN A CA 11
ATOM 19404 C C . ASN A 1 69 ? 12.134 -3.078 17.604 1.00 0.00 69 ASN A C 11
ATOM 19405 O O . ASN A 1 69 ? 11.330 -3.624 18.359 1.00 0.00 69 ASN A O 11
ATOM 19416 N N . ILE A 1 70 ? 11.974 -3.099 16.271 1.00 0.00 70 ILE A N 11
ATOM 19417 C CA . ILE A 1 70 ? 10.781 -3.626 15.585 1.00 0.00 70 ILE A CA 11
ATOM 19418 C C . ILE A 1 70 ? 10.536 -5.121 15.833 1.00 0.00 70 ILE A C 11
ATOM 19419 O O . ILE A 1 70 ? 9.445 -5.619 15.564 1.00 0.00 70 ILE A O 11
ATOM 19435 N N . MET A 1 71 ? 11.511 -5.809 16.434 1.00 0.00 71 MET A N 11
ATOM 19436 C CA . MET A 1 71 ? 11.385 -7.156 17.009 1.00 0.00 71 MET A CA 11
ATOM 19437 C C . MET A 1 71 ? 10.185 -7.304 17.972 1.00 0.00 71 MET A C 11
ATOM 19438 O O . MET A 1 71 ? 9.536 -8.351 17.976 1.00 0.00 71 MET A O 11
ATOM 19452 N N . SER A 1 72 ? 9.853 -6.268 18.757 1.00 0.00 72 SER A N 11
ATOM 19453 C CA . SER A 1 72 ? 8.702 -6.274 19.682 1.00 0.00 72 SER A CA 11
ATOM 19454 C C . SER A 1 72 ? 7.368 -5.831 19.050 1.00 0.00 72 SER A C 11
ATOM 19455 O O . SER A 1 72 ? 6.305 -6.062 19.633 1.00 0.00 72 SER A O 11
ATOM 19463 N N . THR A 1 73 ? 7.398 -5.213 17.863 1.00 0.00 73 THR A N 11
ATOM 19464 C CA . THR A 1 73 ? 6.209 -4.774 17.099 1.00 0.00 73 THR A CA 11
ATOM 19465 C C . THR A 1 73 ? 5.649 -5.900 16.214 1.00 0.00 73 THR A C 11
ATOM 19466 O O . THR A 1 73 ? 6.189 -7.007 16.182 1.00 0.00 73 THR A O 11
ATOM 19477 N N . ASN A 1 74 ? 4.582 -5.632 15.447 1.00 0.00 74 ASN A N 11
ATOM 19478 C CA . ASN A 1 74 ? 4.070 -6.568 14.435 1.00 0.00 74 ASN A CA 11
ATOM 19479 C C . ASN A 1 74 ? 4.979 -6.721 13.190 1.00 0.00 74 ASN A C 11
ATOM 19480 O O . ASN A 1 74 ? 4.808 -7.661 12.415 1.00 0.00 74 ASN A O 11
ATOM 19491 N N . LEU A 1 75 ? 5.973 -5.843 13.015 1.00 0.00 75 LEU A N 11
ATOM 19492 C CA . LEU A 1 75 ? 6.902 -5.772 11.877 1.00 0.00 75 LEU A CA 11
ATOM 19493 C C . LEU A 1 75 ? 8.148 -6.681 11.993 1.00 0.00 75 LEU A C 11
ATOM 19494 O O . LEU A 1 75 ? 9.065 -6.578 11.175 1.00 0.00 75 LEU A O 11
ATOM 19510 N N . PHE A 1 76 ? 8.182 -7.582 12.977 1.00 0.00 76 PHE A N 11
ATOM 19511 C CA . PHE A 1 76 ? 9.312 -8.430 13.390 1.00 0.00 76 PHE A CA 11
ATOM 19512 C C . PHE A 1 76 ? 9.721 -9.496 12.362 1.00 0.00 76 PHE A C 11
ATOM 19513 O O . PHE A 1 76 ? 10.741 -10.167 12.524 1.00 0.00 76 PHE A O 11
ATOM 19530 N N . HIS A 1 77 ? 8.930 -9.643 11.296 1.00 0.00 77 HIS A N 11
ATOM 19531 C CA . HIS A 1 77 ? 9.016 -10.654 10.231 1.00 0.00 77 HIS A CA 11
ATOM 19532 C C . HIS A 1 77 ? 10.313 -10.639 9.391 1.00 0.00 77 HIS A C 11
ATOM 19533 O O . HIS A 1 77 ? 10.450 -11.443 8.469 1.00 0.00 77 HIS A O 11
ATOM 19548 N N . CYS A 1 78 ? 11.258 -9.737 9.685 1.00 0.00 78 CYS A N 11
ATOM 19549 C CA . CYS A 1 78 ? 12.538 -9.552 8.975 1.00 0.00 78 CYS A CA 11
ATOM 19550 C C . CYS A 1 78 ? 12.389 -9.286 7.456 1.00 0.00 78 CYS A C 11
ATOM 19551 O O . CYS A 1 78 ? 13.232 -9.674 6.642 1.00 0.00 78 CYS A O 11
ATOM 19558 N N . LYS A 1 79 ? 11.282 -8.639 7.068 1.00 0.00 79 LYS A N 11
ATOM 19559 C CA . LYS A 1 79 ? 10.957 -8.281 5.676 1.00 0.00 79 LYS A CA 11
ATOM 19560 C C . LYS A 1 79 ? 11.979 -7.309 5.061 1.00 0.00 79 LYS A C 11
ATOM 19561 O O . LYS A 1 79 ? 12.630 -6.548 5.774 1.00 0.00 79 LYS A O 11
ATOM 19580 N N . ASP A 1 80 ? 12.096 -7.322 3.732 1.00 0.00 80 ASP A N 11
ATOM 19581 C CA . ASP A 1 80 ? 13.155 -6.631 2.970 1.00 0.00 80 ASP A CA 11
ATOM 19582 C C . ASP A 1 80 ? 13.128 -5.099 3.095 1.00 0.00 80 ASP A C 11
ATOM 19583 O O . ASP A 1 80 ? 14.183 -4.461 3.101 1.00 0.00 80 ASP A O 11
ATOM 19592 N N . LYS A 1 81 ? 11.934 -4.508 3.218 1.00 0.00 81 LYS A N 11
ATOM 19593 C CA . LYS A 1 81 ? 11.708 -3.111 3.623 1.00 0.00 81 LYS A CA 11
ATOM 19594 C C . LYS A 1 81 ? 10.269 -2.877 4.087 1.00 0.00 81 LYS A C 11
ATOM 19595 O O . LYS A 1 81 ? 9.382 -3.671 3.773 1.00 0.00 81 LYS A O 11
ATOM 19614 N N . ASN A 1 82 ? 10.026 -1.766 4.780 1.00 0.00 82 ASN A N 11
ATOM 19615 C CA . ASN A 1 82 ? 8.676 -1.238 5.022 1.00 0.00 82 ASN A CA 11
ATOM 19616 C C . ASN A 1 82 ? 8.623 0.269 4.731 1.00 0.00 82 ASN A C 11
ATOM 19617 O O . ASN A 1 82 ? 9.654 0.945 4.777 1.00 0.00 82 ASN A O 11
ATOM 19628 N N . THR A 1 83 ? 7.418 0.792 4.493 1.00 0.00 83 THR A N 11
ATOM 19629 C CA . THR A 1 83 ? 7.173 2.210 4.200 1.00 0.00 83 THR A CA 11
ATOM 19630 C C . THR A 1 83 ? 6.189 2.798 5.209 1.00 0.00 83 THR A C 11
ATOM 19631 O O . THR A 1 83 ? 4.971 2.738 5.011 1.00 0.00 83 THR A O 11
ATOM 19642 N N . PHE A 1 84 ? 6.714 3.340 6.311 1.00 0.00 84 PHE A N 11
ATOM 19643 C CA . PHE A 1 84 ? 5.916 3.965 7.366 1.00 0.00 84 PHE A CA 11
ATOM 19644 C C . PHE A 1 84 ? 5.455 5.367 6.953 1.00 0.00 84 PHE A C 11
ATOM 19645 O O . PHE A 1 84 ? 6.267 6.259 6.694 1.00 0.00 84 PHE A O 11
ATOM 19662 N N . ILE A 1 85 ? 4.138 5.554 6.909 1.00 0.00 85 ILE A N 11
ATOM 19663 C CA . ILE A 1 85 ? 3.465 6.833 6.672 1.00 0.00 85 ILE A CA 11
ATOM 19664 C C . ILE A 1 85 ? 3.103 7.428 8.038 1.00 0.00 85 ILE A C 11
ATOM 19665 O O . ILE A 1 85 ? 2.273 6.863 8.756 1.00 0.00 85 ILE A O 11
ATOM 19681 N N . TYR A 1 86 ? 3.720 8.545 8.430 1.00 0.00 86 TYR A N 11
ATOM 19682 C CA . TYR A 1 86 ? 3.252 9.326 9.577 1.00 0.00 86 TYR A CA 11
ATOM 19683 C C . TYR A 1 86 ? 2.068 10.215 9.154 1.00 0.00 86 TYR A C 11
ATOM 19684 O O . TYR A 1 86 ? 2.255 11.343 8.689 1.00 0.00 86 TYR A O 11
ATOM 19702 N N . SER A 1 87 ? 0.841 9.692 9.264 1.00 0.00 87 SER A N 11
ATOM 19703 C CA . SER A 1 87 ? -0.410 10.431 9.007 1.00 0.00 87 SER A CA 11
ATOM 19704 C C . SER A 1 87 ? -1.581 9.942 9.866 1.00 0.00 87 SER A C 11
ATOM 19705 O O . SER A 1 87 ? -1.607 8.798 10.327 1.00 0.00 87 SER A O 11
ATOM 19713 N N . ARG A 1 88 ? -2.599 10.798 10.021 1.00 0.00 88 ARG A N 11
ATOM 19714 C CA . ARG A 1 88 ? -3.934 10.427 10.517 1.00 0.00 88 ARG A CA 11
ATOM 19715 C C . ARG A 1 88 ? -4.701 9.598 9.475 1.00 0.00 88 ARG A C 11
ATOM 19716 O O . ARG A 1 88 ? -4.349 9.641 8.297 1.00 0.00 88 ARG A O 11
ATOM 19737 N N . PRO A 1 89 ? -5.784 8.899 9.862 1.00 0.00 89 PRO A N 11
ATOM 19738 C CA . PRO A 1 89 ? -6.606 8.143 8.916 1.00 0.00 89 PRO A CA 11
ATOM 19739 C C . PRO A 1 89 ? -7.420 9.017 7.951 1.00 0.00 89 PRO A C 11
ATOM 19740 O O . PRO A 1 89 ? -7.763 8.563 6.864 1.00 0.00 89 PRO A O 11
ATOM 19751 N N . GLU A 1 90 ? -7.726 10.268 8.308 1.00 0.00 90 GLU A N 11
ATOM 19752 C CA . GLU A 1 90 ? -8.580 11.167 7.516 1.00 0.00 90 GLU A CA 11
ATOM 19753 C C . GLU A 1 90 ? -7.991 11.493 6.125 1.00 0.00 90 GLU A C 11
ATOM 19754 O O . GLU A 1 90 ? -8.649 11.176 5.130 1.00 0.00 90 GLU A O 11
ATOM 19766 N N . PRO A 1 91 ? -6.758 12.035 5.997 1.00 0.00 91 PRO A N 11
ATOM 19767 C CA . PRO A 1 91 ? -6.147 12.335 4.694 1.00 0.00 91 PRO A CA 11
ATOM 19768 C C . PRO A 1 91 ? -5.748 11.100 3.868 1.00 0.00 91 PRO A C 11
ATOM 19769 O O . PRO A 1 91 ? -5.242 11.251 2.759 1.00 0.00 91 PRO A O 11
ATOM 19780 N N . VAL A 1 92 ? -5.975 9.892 4.390 1.00 0.00 92 VAL A N 11
ATOM 19781 C CA . VAL A 1 92 ? -5.722 8.600 3.737 1.00 0.00 92 VAL A CA 11
ATOM 19782 C C . VAL A 1 92 ? -7.042 8.006 3.236 1.00 0.00 92 VAL A C 11
ATOM 19783 O O . VAL A 1 92 ? -7.186 7.732 2.046 1.00 0.00 92 VAL A O 11
ATOM 19796 N N . LYS A 1 93 ? -8.045 7.856 4.108 1.00 0.00 93 LYS A N 11
ATOM 19797 C CA . LYS A 1 93 ? -9.364 7.307 3.752 1.00 0.00 93 LYS A CA 11
ATOM 19798 C C . LYS A 1 93 ? -10.149 8.215 2.800 1.00 0.00 93 LYS A C 11
ATOM 19799 O O . LYS A 1 93 ? -10.707 7.738 1.814 1.00 0.00 93 LYS A O 11
ATOM 19818 N N . ALA A 1 94 ? -10.180 9.521 3.082 1.00 0.00 94 ALA A N 11
ATOM 19819 C CA . ALA A 1 94 ? -11.010 10.503 2.378 1.00 0.00 94 ALA A CA 11
ATOM 19820 C C . ALA A 1 94 ? -10.490 10.896 0.982 1.00 0.00 94 ALA A C 11
ATOM 19821 O O . ALA A 1 94 ? -11.163 11.643 0.266 1.00 0.00 94 ALA A O 11
ATOM 19828 N N . ILE A 1 95 ? -9.320 10.383 0.567 1.00 0.00 95 ILE A N 11
ATOM 19829 C CA . ILE A 1 95 ? -8.824 10.496 -0.815 1.00 0.00 95 ILE A CA 11
ATOM 19830 C C . ILE A 1 95 ? -9.885 9.990 -1.816 1.00 0.00 95 ILE A C 11
ATOM 19831 O O . ILE A 1 95 ? -10.062 10.580 -2.885 1.00 0.00 95 ILE A O 11
ATOM 19847 N N . CYS A 1 96 ? -10.642 8.949 -1.440 1.00 0.00 96 CYS A N 11
ATOM 19848 C CA . CYS A 1 96 ? -11.793 8.441 -2.184 1.00 0.00 96 CYS A CA 11
ATOM 19849 C C . CYS A 1 96 ? -13.136 8.690 -1.470 1.00 0.00 96 CYS A C 11
ATOM 19850 O O . CYS A 1 96 ? -13.202 8.851 -0.248 1.00 0.00 96 CYS A O 11
ATOM 19857 N N . LYS A 1 97 ? -14.223 8.693 -2.257 1.00 0.00 97 LYS A N 11
ATOM 19858 C CA . LYS A 1 97 ? -15.618 8.894 -1.827 1.00 0.00 97 LYS A CA 11
ATOM 19859 C C . LYS A 1 97 ? -16.574 8.243 -2.836 1.00 0.00 97 LYS A C 11
ATOM 19860 O O . LYS A 1 97 ? -16.717 8.730 -3.957 1.00 0.00 97 LYS A O 11
ATOM 19879 N N . GLY A 1 98 ? -17.174 7.109 -2.469 1.00 0.00 98 GLY A N 11
ATOM 19880 C CA . GLY A 1 98 ? -18.107 6.348 -3.319 1.00 0.00 98 GLY A CA 11
ATOM 19881 C C . GLY A 1 98 ? -17.437 5.358 -4.283 1.00 0.00 98 GLY A C 11
ATOM 19882 O O . GLY A 1 98 ? -18.125 4.715 -5.074 1.00 0.00 98 GLY A O 11
ATOM 19886 N N . ILE A 1 99 ? -16.107 5.219 -4.230 1.00 0.00 99 ILE A N 11
ATOM 19887 C CA . ILE A 1 99 ? -15.322 4.334 -5.104 1.00 0.00 99 ILE A CA 11
ATOM 19888 C C . ILE A 1 99 ? -15.464 2.869 -4.668 1.00 0.00 99 ILE A C 11
ATOM 19889 O O . ILE A 1 99 ? -15.044 2.475 -3.577 1.00 0.00 99 ILE A O 11
ATOM 19905 N N . ILE A 1 100 ? -16.050 2.058 -5.549 1.00 0.00 100 ILE A N 11
ATOM 19906 C CA . ILE A 1 100 ? -16.185 0.593 -5.437 1.00 0.00 100 ILE A CA 11
ATOM 19907 C C . ILE A 1 100 ? -15.203 -0.125 -6.396 1.00 0.00 100 ILE A C 11
ATOM 19908 O O . ILE A 1 100 ? -14.854 -1.288 -6.203 1.00 0.00 100 ILE A O 11
ATOM 19924 N N . ALA A 1 101 ? -14.691 0.596 -7.399 1.00 0.00 101 ALA A N 11
ATOM 19925 C CA . ALA A 1 101 ? -13.964 0.116 -8.580 1.00 0.00 101 ALA A CA 11
ATOM 19926 C C . ALA A 1 101 ? -12.523 -0.407 -8.352 1.00 0.00 101 ALA A C 11
ATOM 19927 O O . ALA A 1 101 ? -11.816 -0.657 -9.331 1.00 0.00 101 ALA A O 11
ATOM 19934 N N . SER A 1 102 ? -12.062 -0.573 -7.104 1.00 0.00 102 SER A N 11
ATOM 19935 C CA . SER A 1 102 ? -10.671 -0.937 -6.764 1.00 0.00 102 SER A CA 11
ATOM 19936 C C . SER A 1 102 ? -9.613 -0.042 -7.454 1.00 0.00 102 SER A C 11
ATOM 19937 O O . SER A 1 102 ? -8.786 -0.522 -8.237 1.00 0.00 102 SER A O 11
ATOM 19945 N N . LYS A 1 103 ? -9.620 1.272 -7.162 1.00 0.00 103 LYS A N 11
ATOM 19946 C CA . LYS A 1 103 ? -8.639 2.275 -7.642 1.00 0.00 103 LYS A CA 11
ATOM 19947 C C . LYS A 1 103 ? -8.601 3.501 -6.720 1.00 0.00 103 LYS A C 11
ATOM 19948 O O . LYS A 1 103 ? -9.577 3.775 -6.038 1.00 0.00 103 LYS A O 11
ATOM 19967 N N . ASN A 1 104 ? -7.497 4.243 -6.662 1.00 0.00 104 ASN A N 11
ATOM 19968 C CA . ASN A 1 104 ? -7.424 5.565 -6.022 1.00 0.00 104 ASN A CA 11
ATOM 19969 C C . ASN A 1 104 ? -6.598 6.557 -6.865 1.00 0.00 104 ASN A C 11
ATOM 19970 O O . ASN A 1 104 ? -6.218 6.261 -8.002 1.00 0.00 104 ASN A O 11
ATOM 19981 N N . VAL A 1 105 ? -6.298 7.727 -6.298 1.00 0.00 105 VAL A N 11
ATOM 19982 C CA . VAL A 1 105 ? -5.410 8.752 -6.863 1.00 0.00 105 VAL A CA 11
ATOM 19983 C C . VAL A 1 105 ? -4.287 9.031 -5.858 1.00 0.00 105 VAL A C 11
ATOM 19984 O O . VAL A 1 105 ? -4.523 9.051 -4.649 1.00 0.00 105 VAL A O 11
ATOM 19997 N N . LEU A 1 106 ? -3.064 9.250 -6.343 1.00 0.00 106 LEU A N 11
ATOM 19998 C CA . LEU A 1 106 ? -1.938 9.754 -5.549 1.00 0.00 106 LEU A CA 11
ATOM 19999 C C . LEU A 1 106 ? -2.317 11.028 -4.765 1.00 0.00 106 LEU A C 11
ATOM 20000 O O . LEU A 1 106 ? -3.006 11.909 -5.289 1.00 0.00 106 LEU A O 11
ATOM 20016 N N . THR A 1 107 ? -1.835 11.150 -3.527 1.00 0.00 107 THR A N 11
ATOM 20017 C CA . THR A 1 107 ? -1.981 12.390 -2.733 1.00 0.00 107 THR A CA 11
ATOM 20018 C C . THR A 1 107 ? -1.257 13.602 -3.348 1.00 0.00 107 THR A C 11
ATOM 20019 O O . THR A 1 107 ? -0.465 13.496 -4.283 1.00 0.00 107 THR A O 11
ATOM 20030 N N . THR A 1 108 ? -1.506 14.783 -2.785 1.00 0.00 108 THR A N 11
ATOM 20031 C CA . THR A 1 108 ? -1.001 16.090 -3.231 1.00 0.00 108 THR A CA 11
ATOM 20032 C C . THR A 1 108 ? -0.122 16.790 -2.188 1.00 0.00 108 THR A C 11
ATOM 20033 O O . THR A 1 108 ? 0.805 17.518 -2.545 1.00 0.00 108 THR A O 11
ATOM 20044 N N . SER A 1 109 ? -0.394 16.554 -0.901 1.00 0.00 109 SER A N 11
ATOM 20045 C CA . SER A 1 109 ? 0.378 17.058 0.247 1.00 0.00 109 SER A CA 11
ATOM 20046 C C . SER A 1 109 ? 1.636 16.217 0.511 1.00 0.00 109 SER A C 11
ATOM 20047 O O . SER A 1 109 ? 1.825 15.151 -0.075 1.00 0.00 109 SER A O 11
ATOM 20055 N N . GLU A 1 110 ? 2.505 16.685 1.407 1.00 0.00 110 GLU A N 11
ATOM 20056 C CA . GLU A 1 110 ? 3.789 16.054 1.738 1.00 0.00 110 GLU A CA 11
ATOM 20057 C C . GLU A 1 110 ? 3.837 15.635 3.218 1.00 0.00 110 GLU A C 11
ATOM 20058 O O . GLU A 1 110 ? 3.861 16.478 4.117 1.00 0.00 110 GLU A O 11
ATOM 20070 N N . PHE A 1 111 ? 3.812 14.323 3.466 1.00 0.00 111 PHE A N 11
ATOM 20071 C CA . PHE A 1 111 ? 3.717 13.701 4.793 1.00 0.00 111 PHE A CA 11
ATOM 20072 C C . PHE A 1 111 ? 5.078 13.135 5.216 1.00 0.00 111 PHE A C 11
ATOM 20073 O O . PHE A 1 111 ? 5.943 12.905 4.366 1.00 0.00 111 PHE A O 11
ATOM 20090 N N . TYR A 1 112 ? 5.280 12.886 6.515 1.00 0.00 112 TYR A N 11
ATOM 20091 C CA . TYR A 1 112 ? 6.549 12.354 7.022 1.00 0.00 112 TYR A CA 11
ATOM 20092 C C . TYR A 1 112 ? 6.716 10.886 6.611 1.00 0.00 112 TYR A C 11
ATOM 20093 O O . TYR A 1 112 ? 6.000 10.003 7.095 1.00 0.00 112 TYR A O 11
ATOM 20111 N N . LEU A 1 113 ? 7.644 10.638 5.685 1.00 0.00 113 LEU A N 11
ATOM 20112 C CA . LEU A 1 113 ? 7.913 9.323 5.110 1.00 0.00 113 LEU A CA 11
ATOM 20113 C C . LEU A 1 113 ? 9.155 8.668 5.729 1.00 0.00 113 LEU A C 11
ATOM 20114 O O . LEU A 1 113 ? 10.248 9.241 5.762 1.00 0.00 113 LEU A O 11
ATOM 20130 N N . SER A 1 114 ? 8.973 7.442 6.215 1.00 0.00 114 SER A N 11
ATOM 20131 C CA . SER A 1 114 ? 9.971 6.668 6.954 1.00 0.00 114 SER A CA 11
ATOM 20132 C C . SER A 1 114 ? 10.113 5.277 6.334 1.00 0.00 114 SER A C 11
ATOM 20133 O O . SER A 1 114 ? 9.367 4.344 6.636 1.00 0.00 114 SER A O 11
ATOM 20141 N N . ASP A 1 115 ? 11.044 5.149 5.393 1.00 0.00 115 ASP A N 11
ATOM 20142 C CA . ASP A 1 115 ? 11.471 3.862 4.849 1.00 0.00 115 ASP A CA 11
ATOM 20143 C C . ASP A 1 115 ? 12.511 3.204 5.778 1.00 0.00 115 ASP A C 11
ATOM 20144 O O . ASP A 1 115 ? 13.187 3.866 6.572 1.00 0.00 115 ASP A O 11
ATOM 20153 N N . CYS A 1 116 ? 12.715 1.896 5.626 1.00 0.00 116 CYS A N 11
ATOM 20154 C CA . CYS A 1 116 ? 13.946 1.220 6.054 1.00 0.00 116 CYS A CA 11
ATOM 20155 C C . CYS A 1 116 ? 14.188 -0.003 5.173 1.00 0.00 116 CYS A C 11
ATOM 20156 O O . CYS A 1 116 ? 13.272 -0.803 4.994 1.00 0.00 116 CYS A O 11
ATOM 20163 N N . ASN A 1 117 ? 15.389 -0.142 4.604 1.00 0.00 117 ASN A N 11
ATOM 20164 C CA . ASN A 1 117 ? 15.729 -1.185 3.628 1.00 0.00 117 ASN A CA 11
ATOM 20165 C C . ASN A 1 117 ? 16.819 -2.098 4.192 1.00 0.00 117 ASN A C 11
ATOM 20166 O O . ASN A 1 117 ? 17.774 -1.606 4.793 1.00 0.00 117 ASN A O 11
ATOM 20177 N N . VAL A 1 118 ? 16.690 -3.415 4.015 1.00 0.00 118 VAL A N 11
ATOM 20178 C CA . VAL A 1 118 ? 17.675 -4.399 4.519 1.00 0.00 118 VAL A CA 11
ATOM 20179 C C . VAL A 1 118 ? 19.073 -4.178 3.915 1.00 0.00 118 VAL A C 11
ATOM 20180 O O . VAL A 1 118 ? 19.218 -3.771 2.759 1.00 0.00 118 VAL A O 11
ATOM 20193 N N . THR A 1 119 ? 20.117 -4.475 4.695 1.00 0.00 119 THR A N 11
ATOM 20194 C CA . THR A 1 119 ? 21.526 -4.486 4.257 1.00 0.00 119 THR A CA 11
ATOM 20195 C C . THR A 1 119 ? 22.275 -5.700 4.822 1.00 0.00 119 THR A C 11
ATOM 20196 O O . THR A 1 119 ? 22.604 -5.773 6.009 1.00 0.00 119 THR A O 11
ATOM 20207 N N . SER A 1 120 ? 22.461 -6.712 3.966 1.00 0.00 120 SER A N 11
ATOM 20208 C CA . SER A 1 120 ? 23.165 -7.980 4.242 1.00 0.00 120 SER A CA 11
ATOM 20209 C C . SER A 1 120 ? 24.679 -7.829 4.476 1.00 0.00 120 SER A C 11
ATOM 20210 O O . SER A 1 120 ? 25.322 -6.921 3.898 1.00 0.00 120 SER A O 11
ATOM 20219 N N . ARG A 1 1 ? 16.715 -6.273 18.692 1.00 0.00 1 ARG A N 12
ATOM 20220 C CA . ARG A 1 1 ? 17.573 -5.963 17.511 1.00 0.00 1 ARG A CA 12
ATOM 20221 C C . ARG A 1 1 ? 17.538 -7.123 16.502 1.00 0.00 1 ARG A C 12
ATOM 20222 O O . ARG A 1 1 ? 18.389 -8.013 16.576 1.00 0.00 1 ARG A O 12
ATOM 20245 N N . PRO A 1 2 ? 16.528 -7.179 15.600 1.00 0.00 2 PRO A N 12
ATOM 20246 C CA . PRO A 1 2 ? 16.274 -8.370 14.771 1.00 0.00 2 PRO A CA 12
ATOM 20247 C C . PRO A 1 2 ? 17.286 -8.548 13.625 1.00 0.00 2 PRO A C 12
ATOM 20248 O O . PRO A 1 2 ? 17.870 -9.622 13.465 1.00 0.00 2 PRO A O 12
ATOM 20259 N N . CYS A 1 3 ? 17.491 -7.492 12.835 1.00 0.00 3 CYS A N 12
ATOM 20260 C CA . CYS A 1 3 ? 18.392 -7.395 11.680 1.00 0.00 3 CYS A CA 12
ATOM 20261 C C . CYS A 1 3 ? 19.124 -6.039 11.720 1.00 0.00 3 CYS A C 12
ATOM 20262 O O . CYS A 1 3 ? 19.085 -5.356 12.746 1.00 0.00 3 CYS A O 12
ATOM 20269 N N . LYS A 1 4 ? 19.800 -5.623 10.642 1.00 0.00 4 LYS A N 12
ATOM 20270 C CA . LYS A 1 4 ? 20.313 -4.259 10.450 1.00 0.00 4 LYS A CA 12
ATOM 20271 C C . LYS A 1 4 ? 19.711 -3.651 9.179 1.00 0.00 4 LYS A C 12
ATOM 20272 O O . LYS A 1 4 ? 19.388 -4.366 8.226 1.00 0.00 4 LYS A O 12
ATOM 20291 N N . TYR A 1 5 ? 19.548 -2.330 9.193 1.00 0.00 5 TYR A N 12
ATOM 20292 C CA . TYR A 1 5 ? 18.935 -1.530 8.132 1.00 0.00 5 TYR A CA 12
ATOM 20293 C C . TYR A 1 5 ? 19.669 -0.187 7.988 1.00 0.00 5 TYR A C 12
ATOM 20294 O O . TYR A 1 5 ? 20.312 0.278 8.935 1.00 0.00 5 TYR A O 12
ATOM 20312 N N . LYS A 1 6 ? 19.537 0.468 6.828 1.00 0.00 6 LYS A N 12
ATOM 20313 C CA . LYS A 1 6 ? 20.106 1.801 6.552 1.00 0.00 6 LYS A CA 12
ATOM 20314 C C . LYS A 1 6 ? 19.083 2.934 6.703 1.00 0.00 6 LYS A C 12
ATOM 20315 O O . LYS A 1 6 ? 17.872 2.722 6.620 1.00 0.00 6 LYS A O 12
ATOM 20334 N N . LEU A 1 7 ? 19.592 4.143 6.937 1.00 0.00 7 LEU A N 12
ATOM 20335 C CA . LEU A 1 7 ? 18.821 5.327 7.334 1.00 0.00 7 LEU A CA 12
ATOM 20336 C C . LEU A 1 7 ? 18.263 6.062 6.104 1.00 0.00 7 LEU A C 12
ATOM 20337 O O . LEU A 1 7 ? 18.992 6.762 5.397 1.00 0.00 7 LEU A O 12
ATOM 20353 N N . LYS A 1 8 ? 16.962 5.886 5.847 1.00 0.00 8 LYS A N 12
ATOM 20354 C CA . LYS A 1 8 ? 16.229 6.472 4.714 1.00 0.00 8 LYS A CA 12
ATOM 20355 C C . LYS A 1 8 ? 14.968 7.205 5.191 1.00 0.00 8 LYS A C 12
ATOM 20356 O O . LYS A 1 8 ? 14.047 6.601 5.747 1.00 0.00 8 LYS A O 12
ATOM 20375 N N . LYS A 1 9 ? 14.944 8.525 5.007 1.00 0.00 9 LYS A N 12
ATOM 20376 C CA . LYS A 1 9 ? 13.816 9.426 5.320 1.00 0.00 9 LYS A CA 12
ATOM 20377 C C . LYS A 1 9 ? 13.505 10.345 4.132 1.00 0.00 9 LYS A C 12
ATOM 20378 O O . LYS A 1 9 ? 14.407 10.723 3.381 1.00 0.00 9 LYS A O 12
ATOM 20397 N N . SER A 1 10 ? 12.232 10.698 3.966 1.00 0.00 10 SER A N 12
ATOM 20398 C CA . SER A 1 10 ? 11.710 11.561 2.895 1.00 0.00 10 SER A CA 12
ATOM 20399 C C . SER A 1 10 ? 10.457 12.320 3.361 1.00 0.00 10 SER A C 12
ATOM 20400 O O . SER A 1 10 ? 9.893 12.016 4.415 1.00 0.00 10 SER A O 12
ATOM 20408 N N . THR A 1 11 ? 9.984 13.290 2.570 1.00 0.00 11 THR A N 12
ATOM 20409 C CA . THR A 1 11 ? 8.725 14.003 2.823 1.00 0.00 11 THR A CA 12
ATOM 20410 C C . THR A 1 11 ? 7.960 14.234 1.517 1.00 0.00 11 THR A C 12
ATOM 20411 O O . THR A 1 11 ? 8.318 15.119 0.741 1.00 0.00 11 THR A O 12
ATOM 20422 N N . ASN A 1 12 ? 6.939 13.412 1.243 1.00 0.00 12 ASN A N 12
ATOM 20423 C CA . ASN A 1 12 ? 6.123 13.463 0.017 1.00 0.00 12 ASN A CA 12
ATOM 20424 C C . ASN A 1 12 ? 4.792 12.681 0.128 1.00 0.00 12 ASN A C 12
ATOM 20425 O O . ASN A 1 12 ? 4.501 12.084 1.164 1.00 0.00 12 ASN A O 12
ATOM 20436 N N . LYS A 1 13 ? 3.964 12.736 -0.923 1.00 0.00 13 LYS A N 12
ATOM 20437 C CA . LYS A 1 13 ? 2.723 11.956 -1.134 1.00 0.00 13 LYS A CA 12
ATOM 20438 C C . LYS A 1 13 ? 2.961 10.442 -1.259 1.00 0.00 13 LYS A C 12
ATOM 20439 O O . LYS A 1 13 ? 4.089 9.978 -1.428 1.00 0.00 13 LYS A O 12
ATOM 20458 N N . PHE A 1 14 ? 1.875 9.673 -1.249 1.00 0.00 14 PHE A N 12
ATOM 20459 C CA . PHE A 1 14 ? 1.851 8.208 -1.342 1.00 0.00 14 PHE A CA 12
ATOM 20460 C C . PHE A 1 14 ? 0.682 7.717 -2.209 1.00 0.00 14 PHE A C 12
ATOM 20461 O O . PHE A 1 14 ? -0.412 8.284 -2.191 1.00 0.00 14 PHE A O 12
ATOM 20478 N N . CYS A 1 15 ? 0.914 6.665 -2.996 1.00 0.00 15 CYS A N 12
ATOM 20479 C CA . CYS A 1 15 ? -0.126 6.004 -3.788 1.00 0.00 15 CYS A CA 12
ATOM 20480 C C . CYS A 1 15 ? -0.617 4.718 -3.107 1.00 0.00 15 CYS A C 12
ATOM 20481 O O . CYS A 1 15 ? 0.160 3.947 -2.535 1.00 0.00 15 CYS A O 12
ATOM 20488 N N . VAL A 1 16 ? -1.921 4.476 -3.226 1.00 0.00 16 VAL A N 12
ATOM 20489 C CA . VAL A 1 16 ? -2.664 3.339 -2.638 1.00 0.00 16 VAL A CA 12
ATOM 20490 C C . VAL A 1 16 ? -3.832 2.909 -3.553 1.00 0.00 16 VAL A C 12
ATOM 20491 O O . VAL A 1 16 ? -4.033 3.506 -4.610 1.00 0.00 16 VAL A O 12
ATOM 20504 N N . THR A 1 17 ? -4.630 1.911 -3.150 1.00 0.00 17 THR A N 12
ATOM 20505 C CA . THR A 1 17 ? -5.820 1.422 -3.891 1.00 0.00 17 THR A CA 12
ATOM 20506 C C . THR A 1 17 ? -7.070 1.414 -3.005 1.00 0.00 17 THR A C 12
ATOM 20507 O O . THR A 1 17 ? -7.100 0.692 -2.007 1.00 0.00 17 THR A O 12
ATOM 20518 N N . CYS A 1 18 ? -8.105 2.199 -3.344 1.00 0.00 18 CYS A N 12
ATOM 20519 C CA . CYS A 1 18 ? -9.395 2.189 -2.647 1.00 0.00 18 CYS A CA 12
ATOM 20520 C C . CYS A 1 18 ? -10.338 1.132 -3.219 1.00 0.00 18 CYS A C 12
ATOM 20521 O O . CYS A 1 18 ? -10.544 1.039 -4.428 1.00 0.00 18 CYS A O 12
ATOM 20528 N N . GLU A 1 19 ? -10.956 0.363 -2.329 1.00 0.00 19 GLU A N 12
ATOM 20529 C CA . GLU A 1 19 ? -11.946 -0.661 -2.644 1.00 0.00 19 GLU A CA 12
ATOM 20530 C C . GLU A 1 19 ? -13.059 -0.602 -1.591 1.00 0.00 19 GLU A C 12
ATOM 20531 O O . GLU A 1 19 ? -12.820 -0.847 -0.410 1.00 0.00 19 GLU A O 12
ATOM 20543 N N . ASN A 1 20 ? -14.268 -0.221 -2.015 1.00 0.00 20 ASN A N 12
ATOM 20544 C CA . ASN A 1 20 ? -15.408 0.113 -1.149 1.00 0.00 20 ASN A CA 12
ATOM 20545 C C . ASN A 1 20 ? -15.096 1.291 -0.188 1.00 0.00 20 ASN A C 12
ATOM 20546 O O . ASN A 1 20 ? -15.249 1.196 1.030 1.00 0.00 20 ASN A O 12
ATOM 20557 N N . GLN A 1 21 ? -14.702 2.433 -0.772 1.00 0.00 21 GLN A N 12
ATOM 20558 C CA . GLN A 1 21 ? -14.542 3.760 -0.142 1.00 0.00 21 GLN A CA 12
ATOM 20559 C C . GLN A 1 21 ? -13.451 3.841 0.944 1.00 0.00 21 GLN A C 12
ATOM 20560 O O . GLN A 1 21 ? -13.512 4.686 1.842 1.00 0.00 21 GLN A O 12
ATOM 20574 N N . ALA A 1 22 ? -12.453 2.959 0.882 1.00 0.00 22 ALA A N 12
ATOM 20575 C CA . ALA A 1 22 ? -11.410 2.815 1.881 1.00 0.00 22 ALA A CA 12
ATOM 20576 C C . ALA A 1 22 ? -10.178 2.132 1.250 1.00 0.00 22 ALA A C 12
ATOM 20577 O O . ALA A 1 22 ? -10.330 1.149 0.517 1.00 0.00 22 ALA A O 12
ATOM 20584 N N . PRO A 1 23 ? -8.964 2.662 1.466 1.00 0.00 23 PRO A N 12
ATOM 20585 C CA . PRO A 1 23 ? -7.735 2.109 0.916 1.00 0.00 23 PRO A CA 12
ATOM 20586 C C . PRO A 1 23 ? -7.254 0.852 1.657 1.00 0.00 23 PRO A C 12
ATOM 20587 O O . PRO A 1 23 ? -6.786 0.910 2.791 1.00 0.00 23 PRO A O 12
ATOM 20598 N N . VAL A 1 24 ? -7.370 -0.301 0.994 1.00 0.00 24 VAL A N 12
ATOM 20599 C CA . VAL A 1 24 ? -6.994 -1.640 1.483 1.00 0.00 24 VAL A CA 12
ATOM 20600 C C . VAL A 1 24 ? -5.740 -2.191 0.785 1.00 0.00 24 VAL A C 12
ATOM 20601 O O . VAL A 1 24 ? -5.530 -3.400 0.785 1.00 0.00 24 VAL A O 12
ATOM 20614 N N . HIS A 1 25 ? -4.918 -1.353 0.132 1.00 0.00 25 HIS A N 12
ATOM 20615 C CA . HIS A 1 25 ? -3.710 -1.798 -0.589 1.00 0.00 25 HIS A CA 12
ATOM 20616 C C . HIS A 1 25 ? -2.705 -0.656 -0.721 1.00 0.00 25 HIS A C 12
ATOM 20617 O O . HIS A 1 25 ? -3.095 0.455 -1.083 1.00 0.00 25 HIS A O 12
ATOM 20632 N N . PHE A 1 26 ? -1.418 -0.926 -0.507 1.00 0.00 26 PHE A N 12
ATOM 20633 C CA . PHE A 1 26 ? -0.349 0.015 -0.858 1.00 0.00 26 PHE A CA 12
ATOM 20634 C C . PHE A 1 26 ? -0.024 -0.076 -2.360 1.00 0.00 26 PHE A C 12
ATOM 20635 O O . PHE A 1 26 ? -0.232 -1.128 -2.975 1.00 0.00 26 PHE A O 12
ATOM 20652 N N . VAL A 1 27 ? 0.493 1.010 -2.945 1.00 0.00 27 VAL A N 12
ATOM 20653 C CA . VAL A 1 27 ? 1.028 1.037 -4.324 1.00 0.00 27 VAL A CA 12
ATOM 20654 C C . VAL A 1 27 ? 2.464 1.574 -4.377 1.00 0.00 27 VAL A C 12
ATOM 20655 O O . VAL A 1 27 ? 3.334 0.905 -4.937 1.00 0.00 27 VAL A O 12
ATOM 20668 N N . GLY A 1 28 ? 2.736 2.771 -3.839 1.00 0.00 28 GLY A N 12
ATOM 20669 C CA . GLY A 1 28 ? 4.053 3.407 -3.958 1.00 0.00 28 GLY A CA 12
ATOM 20670 C C . GLY A 1 28 ? 4.171 4.767 -3.265 1.00 0.00 28 GLY A C 12
ATOM 20671 O O . GLY A 1 28 ? 3.272 5.199 -2.544 1.00 0.00 28 GLY A O 12
ATOM 20675 N N . VAL A 1 29 ? 5.296 5.448 -3.483 1.00 0.00 29 VAL A N 12
ATOM 20676 C CA . VAL A 1 29 ? 5.650 6.738 -2.858 1.00 0.00 29 VAL A CA 12
ATOM 20677 C C . VAL A 1 29 ? 5.992 7.767 -3.939 1.00 0.00 29 VAL A C 12
ATOM 20678 O O . VAL A 1 29 ? 6.775 7.472 -4.843 1.00 0.00 29 VAL A O 12
ATOM 20691 N N . GLY A 1 30 ? 5.379 8.955 -3.885 1.00 0.00 30 GLY A N 12
ATOM 20692 C CA . GLY A 1 30 ? 5.585 10.040 -4.860 1.00 0.00 30 GLY A CA 12
ATOM 20693 C C . GLY A 1 30 ? 5.060 9.796 -6.286 1.00 0.00 30 GLY A C 12
ATOM 20694 O O . GLY A 1 30 ? 5.113 10.707 -7.113 1.00 0.00 30 GLY A O 12
ATOM 20698 N N . SER A 1 31 ? 4.546 8.592 -6.555 1.00 0.00 31 SER A N 12
ATOM 20699 C CA . SER A 1 31 ? 4.116 8.024 -7.840 1.00 0.00 31 SER A CA 12
ATOM 20700 C C . SER A 1 31 ? 3.207 6.809 -7.596 1.00 0.00 31 SER A C 12
ATOM 20701 O O . SER A 1 31 ? 3.236 6.214 -6.515 1.00 0.00 31 SER A O 12
ATOM 20709 N N . CYS A 1 32 ? 2.455 6.389 -8.616 1.00 0.00 32 CYS A N 12
ATOM 20710 C CA . CYS A 1 32 ? 1.736 5.115 -8.666 1.00 0.00 32 CYS A CA 12
ATOM 20711 C C . CYS A 1 32 ? 2.449 4.153 -9.630 1.00 0.00 32 CYS A C 12
ATOM 20712 O O . CYS A 1 32 ? 2.599 4.454 -10.818 1.00 0.00 32 CYS A O 12
ATOM 20719 N N . GLY A 1 33 ? 2.895 2.998 -9.129 1.00 0.00 33 GLY A N 12
ATOM 20720 C CA . GLY A 1 33 ? 3.457 1.924 -9.955 1.00 0.00 33 GLY A CA 12
ATOM 20721 C C . GLY A 1 33 ? 2.426 1.345 -10.936 1.00 0.00 33 GLY A C 12
ATOM 20722 O O . GLY A 1 33 ? 1.238 1.246 -10.617 1.00 0.00 33 GLY A O 12
ATOM 20726 N N . SER A 1 34 ? 2.883 0.945 -12.125 1.00 0.00 34 SER A N 12
ATOM 20727 C CA . SER A 1 34 ? 2.061 0.344 -13.189 1.00 0.00 34 SER A CA 12
ATOM 20728 C C . SER A 1 34 ? 2.847 -0.720 -13.975 1.00 0.00 34 SER A C 12
ATOM 20729 O O . SER A 1 34 ? 4.081 -0.742 -13.952 1.00 0.00 34 SER A O 12
ATOM 20737 N N . GLY A 1 35 ? 2.134 -1.614 -14.664 1.00 0.00 35 GLY A N 12
ATOM 20738 C CA . GLY A 1 35 ? 2.682 -2.776 -15.374 1.00 0.00 35 GLY A CA 12
ATOM 20739 C C . GLY A 1 35 ? 1.675 -3.923 -15.526 1.00 0.00 35 GLY A C 12
ATOM 20740 O O . GLY A 1 35 ? 0.494 -3.785 -15.192 1.00 0.00 35 GLY A O 12
ATOM 20744 N N . GLY A 1 36 ? 2.147 -5.063 -16.038 1.00 0.00 36 GLY A N 12
ATOM 20745 C CA . GLY A 1 36 ? 1.359 -6.278 -16.284 1.00 0.00 36 GLY A CA 12
ATOM 20746 C C . GLY A 1 36 ? 2.155 -7.552 -15.987 1.00 0.00 36 GLY A C 12
ATOM 20747 O O . GLY A 1 36 ? 2.819 -8.093 -16.875 1.00 0.00 36 GLY A O 12
ATOM 20751 N N . SER A 1 37 ? 2.105 -8.023 -14.737 1.00 0.00 37 SER A N 12
ATOM 20752 C CA . SER A 1 37 ? 2.816 -9.213 -14.237 1.00 0.00 37 SER A CA 12
ATOM 20753 C C . SER A 1 37 ? 1.934 -10.110 -13.347 1.00 0.00 37 SER A C 12
ATOM 20754 O O . SER A 1 37 ? 0.823 -9.736 -12.961 1.00 0.00 37 SER A O 12
ATOM 20762 N N . GLY A 1 38 ? 2.431 -11.311 -13.024 1.00 0.00 38 GLY A N 12
ATOM 20763 C CA . GLY A 1 38 ? 1.730 -12.358 -12.261 1.00 0.00 38 GLY A CA 12
ATOM 20764 C C . GLY A 1 38 ? 2.185 -12.515 -10.802 1.00 0.00 38 GLY A C 12
ATOM 20765 O O . GLY A 1 38 ? 1.935 -13.556 -10.189 1.00 0.00 38 GLY A O 12
ATOM 20769 N N . ILE A 1 39 ? 2.893 -11.523 -10.255 1.00 0.00 39 ILE A N 12
ATOM 20770 C CA . ILE A 1 39 ? 3.501 -11.546 -8.914 1.00 0.00 39 ILE A CA 12
ATOM 20771 C C . ILE A 1 39 ? 2.419 -11.668 -7.827 1.00 0.00 39 ILE A C 12
ATOM 20772 O O . ILE A 1 39 ? 1.383 -10.999 -7.867 1.00 0.00 39 ILE A O 12
ATOM 20788 N N . PHE A 1 40 ? 2.695 -12.518 -6.838 1.00 0.00 40 PHE A N 12
ATOM 20789 C CA . PHE A 1 40 ? 1.797 -12.880 -5.731 1.00 0.00 40 PHE A CA 12
ATOM 20790 C C . PHE A 1 40 ? 2.492 -12.905 -4.351 1.00 0.00 40 PHE A C 12
ATOM 20791 O O . PHE A 1 40 ? 1.884 -13.292 -3.351 1.00 0.00 40 PHE A O 12
ATOM 20808 N N . LEU A 1 41 ? 3.765 -12.488 -4.283 1.00 0.00 41 LEU A N 12
ATOM 20809 C CA . LEU A 1 41 ? 4.606 -12.495 -3.076 1.00 0.00 41 LEU A CA 12
ATOM 20810 C C . LEU A 1 41 ? 4.211 -11.394 -2.072 1.00 0.00 41 LEU A C 12
ATOM 20811 O O . LEU A 1 41 ? 4.606 -11.440 -0.904 1.00 0.00 41 LEU A O 12
ATOM 20827 N N . GLU A 1 42 ? 3.438 -10.403 -2.517 1.00 0.00 42 GLU A N 12
ATOM 20828 C CA . GLU A 1 42 ? 2.903 -9.318 -1.692 1.00 0.00 42 GLU A CA 12
ATOM 20829 C C . GLU A 1 42 ? 1.861 -9.797 -0.667 1.00 0.00 42 GLU A C 12
ATOM 20830 O O . GLU A 1 42 ? 1.263 -10.870 -0.790 1.00 0.00 42 GLU A O 12
ATOM 20842 N N . THR A 1 43 ? 1.589 -8.948 0.324 1.00 0.00 43 THR A N 12
ATOM 20843 C CA . THR A 1 43 ? 0.552 -9.180 1.349 1.00 0.00 43 THR A CA 12
ATOM 20844 C C . THR A 1 43 ? -0.861 -9.163 0.746 1.00 0.00 43 THR A C 12
ATOM 20845 O O . THR A 1 43 ? -1.739 -9.896 1.200 1.00 0.00 43 THR A O 12
ATOM 20856 N N . SER A 1 44 ? -1.068 -8.328 -0.283 1.00 0.00 44 SER A N 12
ATOM 20857 C CA . SER A 1 44 ? -2.333 -7.997 -0.957 1.00 0.00 44 SER A CA 12
ATOM 20858 C C . SER A 1 44 ? -3.553 -7.976 -0.023 1.00 0.00 44 SER A C 12
ATOM 20859 O O . SER A 1 44 ? -4.441 -8.831 -0.073 1.00 0.00 44 SER A O 12
ATOM 20867 N N . LEU A 1 45 ? -3.601 -6.944 0.829 1.00 0.00 45 LEU A N 12
ATOM 20868 C CA . LEU A 1 45 ? -4.644 -6.709 1.842 1.00 0.00 45 LEU A CA 12
ATOM 20869 C C . LEU A 1 45 ? -6.087 -6.605 1.288 1.00 0.00 45 LEU A C 12
ATOM 20870 O O . LEU A 1 45 ? -7.043 -6.673 2.062 1.00 0.00 45 LEU A O 12
ATOM 20886 N N . SER A 1 46 ? -6.266 -6.515 -0.034 1.00 0.00 46 SER A N 12
ATOM 20887 C CA . SER A 1 46 ? -7.570 -6.591 -0.719 1.00 0.00 46 SER A CA 12
ATOM 20888 C C . SER A 1 46 ? -8.346 -7.885 -0.448 1.00 0.00 46 SER A C 12
ATOM 20889 O O . SER A 1 46 ? -9.566 -7.858 -0.273 1.00 0.00 46 SER A O 12
ATOM 20897 N N . ALA A 1 47 ? -7.636 -9.012 -0.386 1.00 0.00 47 ALA A N 12
ATOM 20898 C CA . ALA A 1 47 ? -8.170 -10.354 -0.169 1.00 0.00 47 ALA A CA 12
ATOM 20899 C C . ALA A 1 47 ? -7.630 -10.956 1.140 1.00 0.00 47 ALA A C 12
ATOM 20900 O O . ALA A 1 47 ? -6.456 -11.318 1.250 1.00 0.00 47 ALA A O 12
ATOM 20907 N N . GLY A 1 48 ? -8.501 -11.033 2.150 1.00 0.00 48 GLY A N 12
ATOM 20908 C CA . GLY A 1 48 ? -8.191 -11.546 3.492 1.00 0.00 48 GLY A CA 12
ATOM 20909 C C . GLY A 1 48 ? -7.809 -10.479 4.530 1.00 0.00 48 GLY A C 12
ATOM 20910 O O . GLY A 1 48 ? -7.505 -10.837 5.670 1.00 0.00 48 GLY A O 12
ATOM 20914 N N . SER A 1 49 ? -7.834 -9.187 4.173 1.00 0.00 49 SER A N 12
ATOM 20915 C CA . SER A 1 49 ? -7.632 -8.053 5.090 1.00 0.00 49 SER A CA 12
ATOM 20916 C C . SER A 1 49 ? -8.619 -6.911 4.799 1.00 0.00 49 SER A C 12
ATOM 20917 O O . SER A 1 49 ? -9.628 -7.106 4.113 1.00 0.00 49 SER A O 12
ATOM 20925 N N . ASP A 1 50 ? -8.379 -5.730 5.369 1.00 0.00 50 ASP A N 12
ATOM 20926 C CA . ASP A 1 50 ? -9.211 -4.540 5.237 1.00 0.00 50 ASP A CA 12
ATOM 20927 C C . ASP A 1 50 ? -8.364 -3.267 5.447 1.00 0.00 50 ASP A C 12
ATOM 20928 O O . ASP A 1 50 ? -7.202 -3.304 5.851 1.00 0.00 50 ASP A O 12
ATOM 20937 N N . TRP A 1 51 ? -8.974 -2.113 5.219 1.00 0.00 51 TRP A N 12
ATOM 20938 C CA . TRP A 1 51 ? -8.471 -0.779 5.560 1.00 0.00 51 TRP A CA 12
ATOM 20939 C C . TRP A 1 51 ? -8.155 -0.638 7.061 1.00 0.00 51 TRP A C 12
ATOM 20940 O O . TRP A 1 51 ? -7.181 0.014 7.445 1.00 0.00 51 TRP A O 12
ATOM 20961 N N . LEU A 1 52 ? -8.966 -1.266 7.920 1.00 0.00 52 LEU A N 12
ATOM 20962 C CA . LEU A 1 52 ? -8.831 -1.237 9.379 1.00 0.00 52 LEU A CA 12
ATOM 20963 C C . LEU A 1 52 ? -7.459 -1.777 9.828 1.00 0.00 52 LEU A C 12
ATOM 20964 O O . LEU A 1 52 ? -6.770 -1.158 10.641 1.00 0.00 52 LEU A O 12
ATOM 20980 N N . THR A 1 53 ? -7.030 -2.901 9.247 1.00 0.00 53 THR A N 12
ATOM 20981 C CA . THR A 1 53 ? -5.697 -3.495 9.445 1.00 0.00 53 THR A CA 12
ATOM 20982 C C . THR A 1 53 ? -4.601 -2.828 8.604 1.00 0.00 53 THR A C 12
ATOM 20983 O O . THR A 1 53 ? -3.471 -2.734 9.077 1.00 0.00 53 THR A O 12
ATOM 20994 N N . PHE A 1 54 ? -4.905 -2.297 7.410 1.00 0.00 54 PHE A N 12
ATOM 20995 C CA . PHE A 1 54 ? -3.961 -1.590 6.527 1.00 0.00 54 PHE A CA 12
ATOM 20996 C C . PHE A 1 54 ? -3.225 -0.442 7.228 1.00 0.00 54 PHE A C 12
ATOM 20997 O O . PHE A 1 54 ? -2.003 -0.324 7.106 1.00 0.00 54 PHE A O 12
ATOM 21014 N N . GLN A 1 55 ? -3.959 0.362 8.004 1.00 0.00 55 GLN A N 12
ATOM 21015 C CA . GLN A 1 55 ? -3.401 1.408 8.865 1.00 0.00 55 GLN A CA 12
ATOM 21016 C C . GLN A 1 55 ? -2.325 0.825 9.785 1.00 0.00 55 GLN A C 12
ATOM 21017 O O . GLN A 1 55 ? -1.155 1.183 9.678 1.00 0.00 55 GLN A O 12
ATOM 21031 N N . LYS A 1 56 ? -2.700 -0.126 10.649 1.00 0.00 56 LYS A N 12
ATOM 21032 C CA . LYS A 1 56 ? -1.757 -0.790 11.576 1.00 0.00 56 LYS A CA 12
ATOM 21033 C C . LYS A 1 56 ? -0.590 -1.523 10.886 1.00 0.00 56 LYS A C 12
ATOM 21034 O O . LYS A 1 56 ? 0.441 -1.752 11.523 1.00 0.00 56 LYS A O 12
ATOM 21053 N N . LYS A 1 57 ? -0.715 -1.861 9.596 1.00 0.00 57 LYS A N 12
ATOM 21054 C CA . LYS A 1 57 ? 0.313 -2.515 8.764 1.00 0.00 57 LYS A CA 12
ATOM 21055 C C . LYS A 1 57 ? 1.483 -1.591 8.379 1.00 0.00 57 LYS A C 12
ATOM 21056 O O . LYS A 1 57 ? 2.637 -1.963 8.589 1.00 0.00 57 LYS A O 12
ATOM 21075 N N . HIS A 1 58 ? 1.219 -0.408 7.806 1.00 0.00 58 HIS A N 12
ATOM 21076 C CA . HIS A 1 58 ? 2.259 0.523 7.294 1.00 0.00 58 HIS A CA 12
ATOM 21077 C C . HIS A 1 58 ? 2.113 2.003 7.690 1.00 0.00 58 HIS A C 12
ATOM 21078 O O . HIS A 1 58 ? 2.832 2.854 7.169 1.00 0.00 58 HIS A O 12
ATOM 21093 N N . ILE A 1 59 ? 1.188 2.352 8.576 1.00 0.00 59 ILE A N 12
ATOM 21094 C CA . ILE A 1 59 ? 0.852 3.749 8.917 1.00 0.00 59 ILE A CA 12
ATOM 21095 C C . ILE A 1 59 ? 0.917 3.951 10.434 1.00 0.00 59 ILE A C 12
ATOM 21096 O O . ILE A 1 59 ? 0.632 3.041 11.217 1.00 0.00 59 ILE A O 12
ATOM 21112 N N . THR A 1 60 ? 1.301 5.153 10.860 1.00 0.00 60 THR A N 12
ATOM 21113 C CA . THR A 1 60 ? 1.293 5.545 12.278 1.00 0.00 60 THR A CA 12
ATOM 21114 C C . THR A 1 60 ? 0.895 7.007 12.498 1.00 0.00 60 THR A C 12
ATOM 21115 O O . THR A 1 60 ? 1.095 7.864 11.639 1.00 0.00 60 THR A O 12
ATOM 21126 N N . ASN A 1 61 ? 0.370 7.299 13.692 1.00 0.00 61 ASN A N 12
ATOM 21127 C CA . ASN A 1 61 ? 0.127 8.637 14.223 1.00 0.00 61 ASN A CA 12
ATOM 21128 C C . ASN A 1 61 ? 1.331 9.176 15.037 1.00 0.00 61 ASN A C 12
ATOM 21129 O O . ASN A 1 61 ? 1.271 10.289 15.562 1.00 0.00 61 ASN A O 12
ATOM 21140 N N . THR A 1 62 ? 2.421 8.405 15.156 1.00 0.00 62 THR A N 12
ATOM 21141 C CA . THR A 1 62 ? 3.694 8.789 15.794 1.00 0.00 62 THR A CA 12
ATOM 21142 C C . THR A 1 62 ? 4.842 7.878 15.335 1.00 0.00 62 THR A C 12
ATOM 21143 O O . THR A 1 62 ? 4.833 6.669 15.589 1.00 0.00 62 THR A O 12
ATOM 21154 N N . ARG A 1 63 ? 5.836 8.416 14.610 1.00 0.00 63 ARG A N 12
ATOM 21155 C CA . ARG A 1 63 ? 7.057 7.665 14.260 1.00 0.00 63 ARG A CA 12
ATOM 21156 C C . ARG A 1 63 ? 7.897 7.388 15.516 1.00 0.00 63 ARG A C 12
ATOM 21157 O O . ARG A 1 63 ? 8.609 8.265 16.006 1.00 0.00 63 ARG A O 12
ATOM 21178 N N . ASP A 1 64 ? 7.836 6.152 16.000 1.00 0.00 64 ASP A N 12
ATOM 21179 C CA . ASP A 1 64 ? 8.602 5.647 17.153 1.00 0.00 64 ASP A CA 12
ATOM 21180 C C . ASP A 1 64 ? 9.639 4.569 16.765 1.00 0.00 64 ASP A C 12
ATOM 21181 O O . ASP A 1 64 ? 10.302 3.983 17.624 1.00 0.00 64 ASP A O 12
ATOM 21190 N N . VAL A 1 65 ? 9.794 4.297 15.463 1.00 0.00 65 VAL A N 12
ATOM 21191 C CA . VAL A 1 65 ? 10.688 3.256 14.931 1.00 0.00 65 VAL A CA 12
ATOM 21192 C C . VAL A 1 65 ? 12.146 3.733 14.894 1.00 0.00 65 VAL A C 12
ATOM 21193 O O . VAL A 1 65 ? 12.433 4.881 14.549 1.00 0.00 65 VAL A O 12
ATOM 21206 N N . ASP A 1 66 ? 13.074 2.817 15.194 1.00 0.00 66 ASP A N 12
ATOM 21207 C CA . ASP A 1 66 ? 14.536 3.009 15.130 1.00 0.00 66 ASP A CA 12
ATOM 21208 C C . ASP A 1 66 ? 15.245 1.896 14.320 1.00 0.00 66 ASP A C 12
ATOM 21209 O O . ASP A 1 66 ? 16.472 1.798 14.312 1.00 0.00 66 ASP A O 12
ATOM 21218 N N . CYS A 1 67 ? 14.462 1.050 13.634 1.00 0.00 67 CYS A N 12
ATOM 21219 C CA . CYS A 1 67 ? 14.883 -0.103 12.824 1.00 0.00 67 CYS A CA 12
ATOM 21220 C C . CYS A 1 67 ? 15.808 -1.076 13.591 1.00 0.00 67 CYS A C 12
ATOM 21221 O O . CYS A 1 67 ? 16.829 -1.546 13.090 1.00 0.00 67 CYS A O 12
ATOM 21228 N N . ASP A 1 68 ? 15.425 -1.363 14.840 1.00 0.00 68 ASP A N 12
ATOM 21229 C CA . ASP A 1 68 ? 16.130 -2.215 15.807 1.00 0.00 68 ASP A CA 12
ATOM 21230 C C . ASP A 1 68 ? 15.223 -2.717 16.952 1.00 0.00 68 ASP A C 12
ATOM 21231 O O . ASP A 1 68 ? 15.473 -3.786 17.507 1.00 0.00 68 ASP A O 12
ATOM 21240 N N . ASN A 1 69 ? 14.137 -2.003 17.279 1.00 0.00 69 ASN A N 12
ATOM 21241 C CA . ASN A 1 69 ? 13.145 -2.401 18.289 1.00 0.00 69 ASN A CA 12
ATOM 21242 C C . ASN A 1 69 ? 11.859 -3.003 17.691 1.00 0.00 69 ASN A C 12
ATOM 21243 O O . ASN A 1 69 ? 11.011 -3.502 18.431 1.00 0.00 69 ASN A O 12
ATOM 21254 N N . ILE A 1 70 ? 11.723 -3.010 16.356 1.00 0.00 70 ILE A N 12
ATOM 21255 C CA . ILE A 1 70 ? 10.536 -3.507 15.630 1.00 0.00 70 ILE A CA 12
ATOM 21256 C C . ILE A 1 70 ? 10.240 -4.994 15.862 1.00 0.00 70 ILE A C 12
ATOM 21257 O O . ILE A 1 70 ? 9.133 -5.449 15.585 1.00 0.00 70 ILE A O 12
ATOM 21273 N N . MET A 1 71 ? 11.180 -5.728 16.465 1.00 0.00 71 MET A N 12
ATOM 21274 C CA . MET A 1 71 ? 10.947 -7.081 16.999 1.00 0.00 71 MET A CA 12
ATOM 21275 C C . MET A 1 71 ? 9.808 -7.128 18.046 1.00 0.00 71 MET A C 12
ATOM 21276 O O . MET A 1 71 ? 9.093 -8.125 18.147 1.00 0.00 71 MET A O 12
ATOM 21290 N N . SER A 1 72 ? 9.583 -6.027 18.774 1.00 0.00 72 SER A N 12
ATOM 21291 C CA . SER A 1 72 ? 8.490 -5.838 19.743 1.00 0.00 72 SER A CA 12
ATOM 21292 C C . SER A 1 72 ? 7.152 -5.389 19.111 1.00 0.00 72 SER A C 12
ATOM 21293 O O . SER A 1 72 ? 6.175 -5.169 19.832 1.00 0.00 72 SER A O 12
ATOM 21301 N N . THR A 1 73 ? 7.081 -5.237 17.782 1.00 0.00 73 THR A N 12
ATOM 21302 C CA . THR A 1 73 ? 5.907 -4.731 17.033 1.00 0.00 73 THR A CA 12
ATOM 21303 C C . THR A 1 73 ? 5.345 -5.786 16.069 1.00 0.00 73 THR A C 12
ATOM 21304 O O . THR A 1 73 ? 5.849 -6.906 15.994 1.00 0.00 73 THR A O 12
ATOM 21315 N N . ASN A 1 74 ? 4.317 -5.435 15.285 1.00 0.00 74 ASN A N 12
ATOM 21316 C CA . ASN A 1 74 ? 3.796 -6.274 14.195 1.00 0.00 74 ASN A CA 12
ATOM 21317 C C . ASN A 1 74 ? 4.818 -6.516 13.059 1.00 0.00 74 ASN A C 12
ATOM 21318 O O . ASN A 1 74 ? 4.657 -7.443 12.266 1.00 0.00 74 ASN A O 12
ATOM 21329 N N . LEU A 1 75 ? 5.872 -5.695 12.976 1.00 0.00 75 LEU A N 12
ATOM 21330 C CA . LEU A 1 75 ? 6.841 -5.638 11.877 1.00 0.00 75 LEU A CA 12
ATOM 21331 C C . LEU A 1 75 ? 8.090 -6.521 12.088 1.00 0.00 75 LEU A C 12
ATOM 21332 O O . LEU A 1 75 ? 9.051 -6.424 11.321 1.00 0.00 75 LEU A O 12
ATOM 21348 N N . PHE A 1 76 ? 8.072 -7.409 13.085 1.00 0.00 76 PHE A N 12
ATOM 21349 C CA . PHE A 1 76 ? 9.168 -8.280 13.536 1.00 0.00 76 PHE A CA 12
ATOM 21350 C C . PHE A 1 76 ? 9.654 -9.309 12.507 1.00 0.00 76 PHE A C 12
ATOM 21351 O O . PHE A 1 76 ? 10.671 -9.970 12.721 1.00 0.00 76 PHE A O 12
ATOM 21368 N N . HIS A 1 77 ? 8.936 -9.446 11.387 1.00 0.00 77 HIS A N 12
ATOM 21369 C CA . HIS A 1 77 ? 9.143 -10.460 10.346 1.00 0.00 77 HIS A CA 12
ATOM 21370 C C . HIS A 1 77 ? 10.516 -10.386 9.632 1.00 0.00 77 HIS A C 12
ATOM 21371 O O . HIS A 1 77 ? 10.859 -11.282 8.862 1.00 0.00 77 HIS A O 12
ATOM 21386 N N . CYS A 1 78 ? 11.288 -9.315 9.863 1.00 0.00 78 CYS A N 12
ATOM 21387 C CA . CYS A 1 78 ? 12.480 -8.898 9.099 1.00 0.00 78 CYS A CA 12
ATOM 21388 C C . CYS A 1 78 ? 12.324 -9.091 7.569 1.00 0.00 78 CYS A C 12
ATOM 21389 O O . CYS A 1 78 ? 13.086 -9.791 6.895 1.00 0.00 78 CYS A O 12
ATOM 21396 N N . LYS A 1 79 ? 11.302 -8.425 7.017 1.00 0.00 79 LYS A N 12
ATOM 21397 C CA . LYS A 1 79 ? 11.158 -8.144 5.576 1.00 0.00 79 LYS A CA 12
ATOM 21398 C C . LYS A 1 79 ? 12.225 -7.151 5.079 1.00 0.00 79 LYS A C 12
ATOM 21399 O O . LYS A 1 79 ? 12.810 -6.414 5.871 1.00 0.00 79 LYS A O 12
ATOM 21418 N N . ASP A 1 80 ? 12.454 -7.109 3.766 1.00 0.00 80 ASP A N 12
ATOM 21419 C CA . ASP A 1 80 ? 13.542 -6.350 3.115 1.00 0.00 80 ASP A CA 12
ATOM 21420 C C . ASP A 1 80 ? 13.443 -4.823 3.287 1.00 0.00 80 ASP A C 12
ATOM 21421 O O . ASP A 1 80 ? 14.466 -4.145 3.401 1.00 0.00 80 ASP A O 12
ATOM 21430 N N . LYS A 1 81 ? 12.218 -4.287 3.324 1.00 0.00 81 LYS A N 12
ATOM 21431 C CA . LYS A 1 81 ? 11.894 -2.914 3.741 1.00 0.00 81 LYS A CA 12
ATOM 21432 C C . LYS A 1 81 ? 10.427 -2.770 4.133 1.00 0.00 81 LYS A C 12
ATOM 21433 O O . LYS A 1 81 ? 9.576 -3.518 3.652 1.00 0.00 81 LYS A O 12
ATOM 21452 N N . ASN A 1 82 ? 10.130 -1.760 4.946 1.00 0.00 82 ASN A N 12
ATOM 21453 C CA . ASN A 1 82 ? 8.781 -1.208 5.092 1.00 0.00 82 ASN A CA 12
ATOM 21454 C C . ASN A 1 82 ? 8.799 0.285 4.735 1.00 0.00 82 ASN A C 12
ATOM 21455 O O . ASN A 1 82 ? 9.825 0.951 4.895 1.00 0.00 82 ASN A O 12
ATOM 21466 N N . THR A 1 83 ? 7.661 0.801 4.278 1.00 0.00 83 THR A N 12
ATOM 21467 C CA . THR A 1 83 ? 7.431 2.223 4.008 1.00 0.00 83 THR A CA 12
ATOM 21468 C C . THR A 1 83 ? 6.411 2.738 5.022 1.00 0.00 83 THR A C 12
ATOM 21469 O O . THR A 1 83 ? 5.209 2.521 4.850 1.00 0.00 83 THR A O 12
ATOM 21480 N N . PHE A 1 84 ? 6.857 3.380 6.101 1.00 0.00 84 PHE A N 12
ATOM 21481 C CA . PHE A 1 84 ? 5.944 3.973 7.079 1.00 0.00 84 PHE A CA 12
ATOM 21482 C C . PHE A 1 84 ? 5.445 5.349 6.632 1.00 0.00 84 PHE A C 12
ATOM 21483 O O . PHE A 1 84 ? 6.224 6.199 6.192 1.00 0.00 84 PHE A O 12
ATOM 21500 N N . ILE A 1 85 ? 4.144 5.573 6.809 1.00 0.00 85 ILE A N 12
ATOM 21501 C CA . ILE A 1 85 ? 3.443 6.827 6.532 1.00 0.00 85 ILE A CA 12
ATOM 21502 C C . ILE A 1 85 ? 3.065 7.438 7.885 1.00 0.00 85 ILE A C 12
ATOM 21503 O O . ILE A 1 85 ? 2.228 6.890 8.604 1.00 0.00 85 ILE A O 12
ATOM 21519 N N . TYR A 1 86 ? 3.706 8.539 8.276 1.00 0.00 86 TYR A N 12
ATOM 21520 C CA . TYR A 1 86 ? 3.292 9.318 9.444 1.00 0.00 86 TYR A CA 12
ATOM 21521 C C . TYR A 1 86 ? 2.144 10.263 9.049 1.00 0.00 86 TYR A C 12
ATOM 21522 O O . TYR A 1 86 ? 2.369 11.391 8.599 1.00 0.00 86 TYR A O 12
ATOM 21540 N N . SER A 1 87 ? 0.902 9.779 9.163 1.00 0.00 87 SER A N 12
ATOM 21541 C CA . SER A 1 87 ? -0.329 10.541 8.893 1.00 0.00 87 SER A CA 12
ATOM 21542 C C . SER A 1 87 ? -1.511 10.079 9.753 1.00 0.00 87 SER A C 12
ATOM 21543 O O . SER A 1 87 ? -1.550 8.943 10.231 1.00 0.00 87 SER A O 12
ATOM 21551 N N . ARG A 1 88 ? -2.526 10.945 9.884 1.00 0.00 88 ARG A N 12
ATOM 21552 C CA . ARG A 1 88 ? -3.865 10.585 10.372 1.00 0.00 88 ARG A CA 12
ATOM 21553 C C . ARG A 1 88 ? -4.616 9.723 9.347 1.00 0.00 88 ARG A C 12
ATOM 21554 O O . ARG A 1 88 ? -4.255 9.739 8.170 1.00 0.00 88 ARG A O 12
ATOM 21575 N N . PRO A 1 89 ? -5.698 9.027 9.743 1.00 0.00 89 PRO A N 12
ATOM 21576 C CA . PRO A 1 89 ? -6.511 8.246 8.809 1.00 0.00 89 PRO A CA 12
ATOM 21577 C C . PRO A 1 89 ? -7.339 9.095 7.831 1.00 0.00 89 PRO A C 12
ATOM 21578 O O . PRO A 1 89 ? -7.680 8.615 6.754 1.00 0.00 89 PRO A O 12
ATOM 21589 N N . GLU A 1 90 ? -7.652 10.351 8.161 1.00 0.00 90 GLU A N 12
ATOM 21590 C CA . GLU A 1 90 ? -8.483 11.242 7.334 1.00 0.00 90 GLU A CA 12
ATOM 21591 C C . GLU A 1 90 ? -7.873 11.521 5.944 1.00 0.00 90 GLU A C 12
ATOM 21592 O O . GLU A 1 90 ? -8.515 11.172 4.951 1.00 0.00 90 GLU A O 12
ATOM 21604 N N . PRO A 1 91 ? -6.641 12.065 5.820 1.00 0.00 91 PRO A N 12
ATOM 21605 C CA . PRO A 1 91 ? -6.010 12.333 4.520 1.00 0.00 91 PRO A CA 12
ATOM 21606 C C . PRO A 1 91 ? -5.593 11.079 3.733 1.00 0.00 91 PRO A C 12
ATOM 21607 O O . PRO A 1 91 ? -5.050 11.203 2.639 1.00 0.00 91 PRO A O 12
ATOM 21618 N N . VAL A 1 92 ? -5.843 9.884 4.274 1.00 0.00 92 VAL A N 12
ATOM 21619 C CA . VAL A 1 92 ? -5.585 8.574 3.659 1.00 0.00 92 VAL A CA 12
ATOM 21620 C C . VAL A 1 92 ? -6.899 7.975 3.146 1.00 0.00 92 VAL A C 12
ATOM 21621 O O . VAL A 1 92 ? -7.021 7.668 1.961 1.00 0.00 92 VAL A O 12
ATOM 21634 N N . LYS A 1 93 ? -7.920 7.849 4.002 1.00 0.00 93 LYS A N 12
ATOM 21635 C CA . LYS A 1 93 ? -9.236 7.297 3.633 1.00 0.00 93 LYS A CA 12
ATOM 21636 C C . LYS A 1 93 ? -9.998 8.190 2.650 1.00 0.00 93 LYS A C 12
ATOM 21637 O O . LYS A 1 93 ? -10.534 7.702 1.657 1.00 0.00 93 LYS A O 12
ATOM 21656 N N . ALA A 1 94 ? -10.034 9.498 2.914 1.00 0.00 94 ALA A N 12
ATOM 21657 C CA . ALA A 1 94 ? -10.840 10.474 2.174 1.00 0.00 94 ALA A CA 12
ATOM 21658 C C . ALA A 1 94 ? -10.278 10.840 0.788 1.00 0.00 94 ALA A C 12
ATOM 21659 O O . ALA A 1 94 ? -10.919 11.589 0.045 1.00 0.00 94 ALA A O 12
ATOM 21666 N N . ILE A 1 95 ? -9.107 10.305 0.413 1.00 0.00 95 ILE A N 12
ATOM 21667 C CA . ILE A 1 95 ? -8.581 10.379 -0.960 1.00 0.00 95 ILE A CA 12
ATOM 21668 C C . ILE A 1 95 ? -9.628 9.857 -1.966 1.00 0.00 95 ILE A C 12
ATOM 21669 O O . ILE A 1 95 ? -9.784 10.431 -3.047 1.00 0.00 95 ILE A O 12
ATOM 21685 N N . CYS A 1 96 ? -10.395 8.823 -1.587 1.00 0.00 96 CYS A N 12
ATOM 21686 C CA . CYS A 1 96 ? -11.510 8.297 -2.375 1.00 0.00 96 CYS A CA 12
ATOM 21687 C C . CYS A 1 96 ? -12.892 8.627 -1.777 1.00 0.00 96 CYS A C 12
ATOM 21688 O O . CYS A 1 96 ? -13.032 8.902 -0.581 1.00 0.00 96 CYS A O 12
ATOM 21695 N N . LYS A 1 97 ? -13.925 8.573 -2.630 1.00 0.00 97 LYS A N 12
ATOM 21696 C CA . LYS A 1 97 ? -15.339 8.842 -2.311 1.00 0.00 97 LYS A CA 12
ATOM 21697 C 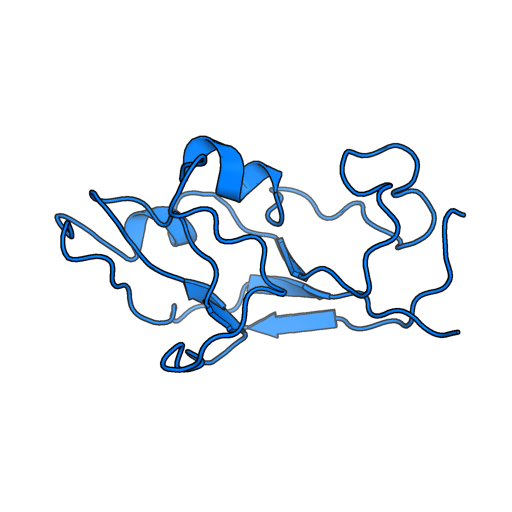C . LYS A 1 97 ? -16.245 8.085 -3.290 1.00 0.00 97 LYS A C 12
ATOM 21698 O O . LYS A 1 97 ? -16.313 8.430 -4.469 1.00 0.00 97 LYS A O 12
ATOM 21717 N N . GLY A 1 98 ? -16.891 7.018 -2.821 1.00 0.00 98 GLY A N 12
ATOM 21718 C CA . GLY A 1 98 ? -17.810 6.186 -3.619 1.00 0.00 98 GLY A CA 12
ATOM 21719 C C . GLY A 1 98 ? -17.128 5.137 -4.509 1.00 0.00 98 GLY A C 12
ATOM 21720 O O . GLY A 1 98 ? -17.805 4.459 -5.281 1.00 0.00 98 GLY A O 12
ATOM 21724 N N . ILE A 1 99 ? -15.800 4.987 -4.419 1.00 0.00 99 ILE A N 12
ATOM 21725 C CA . ILE A 1 99 ? -15.002 4.076 -5.256 1.00 0.00 99 ILE A CA 12
ATOM 21726 C C . ILE A 1 99 ? -15.169 2.616 -4.805 1.00 0.00 99 ILE A C 12
ATOM 21727 O O . ILE A 1 99 ? -14.771 2.238 -3.701 1.00 0.00 99 ILE A O 12
ATOM 21743 N N . ILE A 1 100 ? -15.737 1.791 -5.687 1.00 0.00 100 ILE A N 12
ATOM 21744 C CA . ILE A 1 100 ? -15.876 0.324 -5.559 1.00 0.00 100 ILE A CA 12
ATOM 21745 C C . ILE A 1 100 ? -14.971 -0.411 -6.580 1.00 0.00 100 ILE A C 12
ATOM 21746 O O . ILE A 1 100 ? -14.732 -1.613 -6.477 1.00 0.00 100 ILE A O 12
ATOM 21762 N N . ALA A 1 101 ? -14.399 0.323 -7.540 1.00 0.00 101 ALA A N 12
ATOM 21763 C CA . ALA A 1 101 ? -13.653 -0.161 -8.710 1.00 0.00 101 ALA A CA 12
ATOM 21764 C C . ALA A 1 101 ? -12.238 -0.726 -8.429 1.00 0.00 101 ALA A C 12
ATOM 21765 O O . ALA A 1 101 ? -11.526 -1.078 -9.372 1.00 0.00 101 ALA A O 12
ATOM 21772 N N . SER A 1 102 ? -11.810 -0.814 -7.161 1.00 0.00 102 SER A N 12
ATOM 21773 C CA . SER A 1 102 ? -10.445 -1.175 -6.737 1.00 0.00 102 SER A CA 12
ATOM 21774 C C . SER A 1 102 ? -9.360 -0.304 -7.412 1.00 0.00 102 SER A C 12
ATOM 21775 O O . SER A 1 102 ? -8.541 -0.780 -8.206 1.00 0.00 102 SER A O 12
ATOM 21783 N N . LYS A 1 103 ? -9.372 1.006 -7.115 1.00 0.00 103 LYS A N 12
ATOM 21784 C CA . LYS A 1 103 ? -8.441 2.039 -7.622 1.00 0.00 103 LYS A CA 12
ATOM 21785 C C . LYS A 1 103 ? -8.367 3.232 -6.659 1.00 0.00 103 LYS A C 12
ATOM 21786 O O . LYS A 1 103 ? -9.271 3.431 -5.857 1.00 0.00 103 LYS A O 12
ATOM 21805 N N . ASN A 1 104 ? -7.310 4.038 -6.705 1.00 0.00 104 ASN A N 12
ATOM 21806 C CA . ASN A 1 104 ? -7.265 5.372 -6.099 1.00 0.00 104 ASN A CA 12
ATOM 21807 C C . ASN A 1 104 ? -6.496 6.371 -6.989 1.00 0.00 104 ASN A C 12
ATOM 21808 O O . ASN A 1 104 ? -6.174 6.074 -8.142 1.00 0.00 104 ASN A O 12
ATOM 21819 N N . VAL A 1 105 ? -6.167 7.539 -6.438 1.00 0.00 105 VAL A N 12
ATOM 21820 C CA . VAL A 1 105 ? -5.221 8.508 -7.004 1.00 0.00 105 VAL A CA 12
ATOM 21821 C C . VAL A 1 105 ? -4.126 8.814 -5.976 1.00 0.00 105 VAL A C 12
ATOM 21822 O O . VAL A 1 105 ? -4.374 8.827 -4.770 1.00 0.00 105 VAL A O 12
ATOM 21835 N N . LEU A 1 106 ? -2.902 9.050 -6.448 1.00 0.00 106 LEU A N 12
ATOM 21836 C CA . LEU A 1 106 ? -1.794 9.593 -5.658 1.00 0.00 106 LEU A CA 12
ATOM 21837 C C . LEU A 1 106 ? -2.192 10.888 -4.921 1.00 0.00 106 LEU A C 12
ATOM 21838 O O . LEU A 1 106 ? -2.904 11.734 -5.470 1.00 0.00 106 LEU A O 12
ATOM 21854 N N . THR A 1 107 ? -1.702 11.067 -3.692 1.00 0.00 107 THR A N 12
ATOM 21855 C CA . THR A 1 107 ? -1.871 12.320 -2.925 1.00 0.00 107 THR A CA 12
ATOM 21856 C C . THR A 1 107 ? -1.177 13.538 -3.567 1.00 0.00 107 THR A C 12
ATOM 21857 O O . THR A 1 107 ? -0.413 13.424 -4.526 1.00 0.00 107 THR A O 12
ATOM 21868 N N . THR A 1 108 ? -1.416 14.728 -3.004 1.00 0.00 108 THR A N 12
ATOM 21869 C CA . THR A 1 108 ? -0.847 16.018 -3.463 1.00 0.00 108 THR A CA 12
ATOM 21870 C C . THR A 1 108 ? -0.049 16.769 -2.381 1.00 0.00 108 THR A C 12
ATOM 21871 O O . THR A 1 108 ? 0.878 17.520 -2.696 1.00 0.00 108 THR A O 12
ATOM 21882 N N . SER A 1 109 ? -0.345 16.523 -1.098 1.00 0.00 109 SER A N 12
ATOM 21883 C CA . SER A 1 109 ? 0.418 17.038 0.055 1.00 0.00 109 SER A CA 12
ATOM 21884 C C . SER A 1 109 ? 1.681 16.205 0.328 1.00 0.00 109 SER A C 12
ATOM 21885 O O . SER A 1 109 ? 1.875 15.137 -0.249 1.00 0.00 109 SER A O 12
ATOM 21893 N N . GLU A 1 110 ? 2.546 16.681 1.225 1.00 0.00 110 GLU A N 12
ATOM 21894 C CA . GLU A 1 110 ? 3.824 16.047 1.573 1.00 0.00 110 GLU A CA 12
ATOM 21895 C C . GLU A 1 110 ? 3.855 15.624 3.052 1.00 0.00 110 GLU A C 12
ATOM 21896 O O . GLU A 1 110 ? 3.862 16.465 3.954 1.00 0.00 110 GLU A O 12
ATOM 21908 N N . PHE A 1 111 ? 3.844 14.311 3.298 1.00 0.00 111 PHE A N 12
ATOM 21909 C CA . PHE A 1 111 ? 3.763 13.684 4.625 1.00 0.00 111 PHE A CA 12
ATOM 21910 C C . PHE A 1 111 ? 5.120 13.092 5.026 1.00 0.00 111 PHE A C 12
ATOM 21911 O O . PHE A 1 111 ? 5.969 12.857 4.161 1.00 0.00 111 PHE A O 12
ATOM 21928 N N . TYR A 1 112 ? 5.335 12.816 6.315 1.00 0.00 112 TYR A N 12
ATOM 21929 C CA . TYR A 1 112 ? 6.589 12.222 6.793 1.00 0.00 112 TYR A CA 12
ATOM 21930 C C . TYR A 1 112 ? 6.681 10.752 6.360 1.00 0.00 112 TYR A C 12
ATOM 21931 O O . TYR A 1 112 ? 5.955 9.888 6.864 1.00 0.00 112 TYR A O 12
ATOM 21949 N N . LEU A 1 113 ? 7.563 10.481 5.398 1.00 0.00 113 LEU A N 12
ATOM 21950 C CA . LEU A 1 113 ? 7.825 9.158 4.831 1.00 0.00 113 LEU A CA 12
ATOM 21951 C C . LEU A 1 113 ? 9.090 8.549 5.451 1.00 0.00 113 LEU A C 12
ATOM 21952 O O . LEU A 1 113 ? 10.187 9.107 5.362 1.00 0.00 113 LEU A O 12
ATOM 21968 N N . SER A 1 114 ? 8.923 7.403 6.109 1.00 0.00 114 SER A N 12
ATOM 21969 C CA . SER A 1 114 ? 9.949 6.741 6.920 1.00 0.00 114 SER A CA 12
ATOM 21970 C C . SER A 1 114 ? 10.202 5.322 6.408 1.00 0.00 114 SER A C 12
ATOM 21971 O O . SER A 1 114 ? 9.459 4.387 6.705 1.00 0.00 114 SER A O 12
ATOM 21979 N N . ASP A 1 115 ? 11.244 5.166 5.593 1.00 0.00 115 ASP A N 12
ATOM 21980 C CA . ASP A 1 115 ? 11.662 3.869 5.053 1.00 0.00 115 ASP A CA 12
ATOM 21981 C C . ASP A 1 115 ? 12.743 3.223 5.939 1.00 0.00 115 ASP A C 12
ATOM 21982 O O . ASP A 1 115 ? 13.421 3.902 6.715 1.00 0.00 115 ASP A O 12
ATOM 21991 N N . CYS A 1 116 ? 12.966 1.918 5.778 1.00 0.00 116 CYS A N 12
ATOM 21992 C CA . CYS A 1 116 ? 14.170 1.239 6.281 1.00 0.00 116 CYS A CA 12
ATOM 21993 C C . CYS A 1 116 ? 14.516 -0.001 5.449 1.00 0.00 116 CYS A C 12
ATOM 21994 O O . CYS A 1 116 ? 13.812 -1.004 5.516 1.00 0.00 116 CYS A O 12
ATOM 22001 N N . ASN A 1 117 ? 15.584 0.072 4.649 1.00 0.00 117 ASN A N 12
ATOM 22002 C CA . ASN A 1 117 ? 16.061 -1.022 3.792 1.00 0.00 117 ASN A CA 12
ATOM 22003 C C . ASN A 1 117 ? 17.120 -1.871 4.512 1.00 0.00 117 ASN A C 12
ATOM 22004 O O . ASN A 1 117 ? 18.059 -1.320 5.089 1.00 0.00 117 ASN A O 12
ATOM 22015 N N . VAL A 1 118 ? 16.978 -3.201 4.468 1.00 0.00 118 VAL A N 12
ATOM 22016 C CA . VAL A 1 118 ? 17.902 -4.185 5.076 1.00 0.00 118 VAL A CA 12
ATOM 22017 C C . VAL A 1 118 ? 19.339 -4.018 4.563 1.00 0.00 118 VAL A C 12
ATOM 22018 O O . VAL A 1 118 ? 19.561 -3.669 3.400 1.00 0.00 118 VAL A O 12
ATOM 22031 N N . THR A 1 119 ? 20.322 -4.320 5.419 1.00 0.00 119 THR A N 12
ATOM 22032 C CA . THR A 1 119 ? 21.765 -4.242 5.111 1.00 0.00 119 THR A CA 12
ATOM 22033 C C . THR A 1 119 ? 22.442 -5.614 5.217 1.00 0.00 119 THR A C 12
ATOM 22034 O O . THR A 1 119 ? 22.960 -6.001 6.271 1.00 0.00 119 THR A O 12
ATOM 22045 N N . SER A 1 120 ? 22.408 -6.373 4.115 1.00 0.00 120 SER A N 12
ATOM 22046 C CA . SER A 1 120 ? 23.103 -7.663 3.932 1.00 0.00 120 SER A CA 12
ATOM 22047 C C . SER A 1 120 ? 24.639 -7.557 3.935 1.00 0.00 120 SER A C 12
ATOM 22048 O O . SER A 1 120 ? 25.291 -8.568 4.282 1.00 0.00 120 SER A O 12
ATOM 22057 N N . ARG A 1 1 ? 18.254 -7.598 16.674 1.00 0.00 1 ARG A N 13
ATOM 22058 C CA . ARG A 1 1 ? 18.799 -7.489 15.292 1.00 0.00 1 ARG A CA 13
ATOM 22059 C C . ARG A 1 1 ? 18.342 -8.662 14.404 1.00 0.00 1 ARG A C 13
ATOM 22060 O O . ARG A 1 1 ? 19.011 -9.697 14.388 1.00 0.00 1 ARG A O 13
ATOM 22083 N N . PRO A 1 2 ? 17.207 -8.567 13.674 1.00 0.00 2 PRO A N 13
ATOM 22084 C CA . PRO A 1 2 ? 16.726 -9.686 12.854 1.00 0.00 2 PRO A CA 13
ATOM 22085 C C . PRO A 1 2 ? 17.603 -9.908 11.609 1.00 0.00 2 PRO A C 13
ATOM 22086 O O . PRO A 1 2 ? 18.179 -10.985 11.442 1.00 0.00 2 PRO A O 13
ATOM 22097 N N . CYS A 1 3 ? 17.704 -8.894 10.742 1.00 0.00 3 CYS A N 13
ATOM 22098 C CA . CYS A 1 3 ? 18.439 -8.906 9.468 1.00 0.00 3 CYS A CA 13
ATOM 22099 C C . CYS A 1 3 ? 19.150 -7.555 9.244 1.00 0.00 3 CYS A C 13
ATOM 22100 O O . CYS A 1 3 ? 19.006 -6.630 10.049 1.00 0.00 3 CYS A O 13
ATOM 22107 N N . LYS A 1 4 ? 19.936 -7.432 8.167 1.00 0.00 4 LYS A N 13
ATOM 22108 C CA . LYS A 1 4 ? 20.715 -6.226 7.835 1.00 0.00 4 LYS A CA 13
ATOM 22109 C C . LYS A 1 4 ? 19.963 -5.365 6.817 1.00 0.00 4 LYS A C 13
ATOM 22110 O O . LYS A 1 4 ? 19.535 -5.876 5.780 1.00 0.00 4 LYS A O 13
ATOM 22129 N N . TYR A 1 5 ? 19.828 -4.067 7.092 1.00 0.00 5 TYR A N 13
ATOM 22130 C CA . TYR A 1 5 ? 19.127 -3.095 6.240 1.00 0.00 5 TYR A CA 13
ATOM 22131 C C . TYR A 1 5 ? 19.930 -1.790 6.062 1.00 0.00 5 TYR A C 13
ATOM 22132 O O . TYR A 1 5 ? 20.812 -1.479 6.869 1.00 0.00 5 TYR A O 13
ATOM 22150 N N . LYS A 1 6 ? 19.604 -1.013 5.020 1.00 0.00 6 LYS A N 13
ATOM 22151 C CA . LYS A 1 6 ? 20.188 0.300 4.687 1.00 0.00 6 LYS A CA 13
ATOM 22152 C C . LYS A 1 6 ? 19.201 1.457 4.917 1.00 0.00 6 LYS A C 13
ATOM 22153 O O . LYS A 1 6 ? 17.982 1.277 4.863 1.00 0.00 6 LYS A O 13
ATOM 22172 N N . LEU A 1 7 ? 19.747 2.643 5.186 1.00 0.00 7 LEU A N 13
ATOM 22173 C CA . LEU A 1 7 ? 19.034 3.849 5.628 1.00 0.00 7 LEU A CA 13
ATOM 22174 C C . LEU A 1 7 ? 18.415 4.615 4.439 1.00 0.00 7 LEU A C 13
ATOM 22175 O O . LEU A 1 7 ? 19.141 5.159 3.602 1.00 0.00 7 LEU A O 13
ATOM 22191 N N . LYS A 1 8 ? 17.077 4.657 4.355 1.00 0.00 8 LYS A N 13
ATOM 22192 C CA . LYS A 1 8 ? 16.309 5.323 3.284 1.00 0.00 8 LYS A CA 13
ATOM 22193 C C . LYS A 1 8 ? 15.076 6.062 3.825 1.00 0.00 8 LYS A C 13
ATOM 22194 O O . LYS A 1 8 ? 14.067 5.431 4.124 1.00 0.00 8 LYS A O 13
ATOM 22213 N N . LYS A 1 9 ? 15.129 7.393 3.937 1.00 0.00 9 LYS A N 13
ATOM 22214 C CA . LYS A 1 9 ? 13.997 8.240 4.384 1.00 0.00 9 LYS A CA 13
ATOM 22215 C C . LYS A 1 9 ? 13.663 9.326 3.356 1.00 0.00 9 LYS A C 13
ATOM 22216 O O . LYS A 1 9 ? 14.546 9.801 2.640 1.00 0.00 9 LYS A O 13
ATOM 22235 N N . SER A 1 10 ? 12.392 9.721 3.294 1.00 0.00 10 SER A N 13
ATOM 22236 C CA . SER A 1 10 ? 11.864 10.773 2.411 1.00 0.00 10 SER A CA 13
ATOM 22237 C C . SER A 1 10 ? 10.671 11.509 3.045 1.00 0.00 10 SER A C 13
ATOM 22238 O O . SER A 1 10 ? 10.182 11.120 4.109 1.00 0.00 10 SER A O 13
ATOM 22246 N N . THR A 1 11 ? 10.173 12.557 2.383 1.00 0.00 11 THR A N 13
ATOM 22247 C CA . THR A 1 11 ? 8.993 13.318 2.816 1.00 0.00 11 THR A CA 13
ATOM 22248 C C . THR A 1 11 ? 8.119 13.702 1.620 1.00 0.00 11 THR A C 13
ATOM 22249 O O . THR A 1 11 ? 8.470 14.604 0.857 1.00 0.00 11 THR A O 13
ATOM 22260 N N . ASN A 1 12 ? 7.004 12.992 1.417 1.00 0.00 12 ASN A N 13
ATOM 22261 C CA . ASN A 1 12 ? 6.127 13.117 0.239 1.00 0.00 12 ASN A CA 13
ATOM 22262 C C . ASN A 1 12 ? 4.777 12.383 0.397 1.00 0.00 12 ASN A C 13
ATOM 22263 O O . ASN A 1 12 ? 4.589 11.601 1.326 1.00 0.00 12 ASN A O 13
ATOM 22274 N N . LYS A 1 13 ? 3.856 12.621 -0.544 1.00 0.00 13 LYS A N 13
ATOM 22275 C CA . LYS A 1 13 ? 2.590 11.899 -0.777 1.00 0.00 13 LYS A CA 13
ATOM 22276 C C . LYS A 1 13 ? 2.781 10.407 -1.091 1.00 0.00 13 LYS A C 13
ATOM 22277 O O . LYS A 1 13 ? 3.891 9.941 -1.356 1.00 0.00 13 LYS A O 13
ATOM 22296 N N . PHE A 1 14 ? 1.672 9.674 -1.122 1.00 0.00 14 PHE A N 13
ATOM 22297 C CA . PHE A 1 14 ? 1.588 8.236 -1.392 1.00 0.00 14 PHE A CA 13
ATOM 22298 C C . PHE A 1 14 ? 0.335 7.886 -2.210 1.00 0.00 14 PHE A C 13
ATOM 22299 O O . PHE A 1 14 ? -0.707 8.536 -2.100 1.00 0.00 14 PHE A O 13
ATOM 22316 N N . CYS A 1 15 ? 0.434 6.860 -3.058 1.00 0.00 15 CYS A N 13
ATOM 22317 C CA . CYS A 1 15 ? -0.672 6.366 -3.880 1.00 0.00 15 CYS A CA 13
ATOM 22318 C C . CYS A 1 15 ? -1.221 5.035 -3.348 1.00 0.00 15 CYS A C 13
ATOM 22319 O O . CYS A 1 15 ? -0.472 4.156 -2.912 1.00 0.00 15 CYS A O 13
ATOM 22326 N N . VAL A 1 16 ? -2.541 4.886 -3.423 1.00 0.00 16 VAL A N 13
ATOM 22327 C CA . VAL A 1 16 ? -3.325 3.746 -2.889 1.00 0.00 16 VAL A CA 13
ATOM 22328 C C . VAL A 1 16 ? -4.542 3.419 -3.778 1.00 0.00 16 VAL A C 13
ATOM 22329 O O . VAL A 1 16 ? -4.764 4.097 -4.781 1.00 0.00 16 VAL A O 13
ATOM 22342 N N . THR A 1 17 ? -5.357 2.417 -3.418 1.00 0.00 17 THR A N 13
ATOM 22343 C CA . THR A 1 17 ? -6.604 2.058 -4.138 1.00 0.00 17 THR A CA 13
ATOM 22344 C C . THR A 1 17 ? -7.814 1.997 -3.195 1.00 0.00 17 THR A C 13
ATOM 22345 O O . THR A 1 17 ? -7.818 1.199 -2.256 1.00 0.00 17 THR A O 13
ATOM 22356 N N . CYS A 1 18 ? -8.835 2.839 -3.416 1.00 0.00 18 CYS A N 13
ATOM 22357 C CA . CYS A 1 18 ? -10.062 2.879 -2.609 1.00 0.00 18 CYS A CA 13
ATOM 22358 C C . CYS A 1 18 ? -11.110 1.895 -3.122 1.00 0.00 18 CYS A C 13
ATOM 22359 O O . CYS A 1 18 ? -11.483 1.928 -4.293 1.00 0.00 18 CYS A O 13
ATOM 22366 N N . GLU A 1 19 ? -11.621 1.057 -2.229 1.00 0.00 19 GLU A N 13
ATOM 22367 C CA . GLU A 1 19 ? -12.674 0.082 -2.500 1.00 0.00 19 GLU A CA 13
ATOM 22368 C C . GLU A 1 19 ? -13.701 0.123 -1.362 1.00 0.00 19 GLU A C 13
ATOM 22369 O O . GLU A 1 19 ? -13.384 -0.184 -0.213 1.00 0.00 19 GLU A O 13
ATOM 22381 N N . ASN A 1 20 ? -14.930 0.539 -1.682 1.00 0.00 20 ASN A N 13
ATOM 22382 C CA . ASN A 1 20 ? -16.007 0.809 -0.718 1.00 0.00 20 ASN A CA 13
ATOM 22383 C C . ASN A 1 20 ? -15.605 1.868 0.341 1.00 0.00 20 ASN A C 13
ATOM 22384 O O . ASN A 1 20 ? -15.687 1.644 1.551 1.00 0.00 20 ASN A O 13
ATOM 22395 N N . GLN A 1 21 ? -15.216 3.056 -0.142 1.00 0.00 21 GLN A N 13
ATOM 22396 C CA . GLN A 1 21 ? -14.971 4.298 0.618 1.00 0.00 21 GLN A CA 13
ATOM 22397 C C . GLN A 1 21 ? -13.800 4.221 1.620 1.00 0.00 21 GLN A C 13
ATOM 22398 O O . GLN A 1 21 ? -13.782 4.937 2.625 1.00 0.00 21 GLN A O 13
ATOM 22412 N N . ALA A 1 22 ? -12.822 3.352 1.359 1.00 0.00 22 ALA A N 13
ATOM 22413 C CA . ALA A 1 22 ? -11.670 3.116 2.210 1.00 0.00 22 ALA A CA 13
ATOM 22414 C C . ALA A 1 22 ? -10.531 2.493 1.376 1.00 0.00 22 ALA A C 13
ATOM 22415 O O . ALA A 1 22 ? -10.783 1.602 0.559 1.00 0.00 22 ALA A O 13
ATOM 22422 N N . PRO A 1 23 ? -9.284 2.964 1.525 1.00 0.00 23 PRO A N 13
ATOM 22423 C CA . PRO A 1 23 ? -8.126 2.423 0.825 1.00 0.00 23 PRO A CA 13
ATOM 22424 C C . PRO A 1 23 ? -7.655 1.084 1.412 1.00 0.00 23 PRO A C 13
ATOM 22425 O O . PRO A 1 23 ? -7.084 1.023 2.499 1.00 0.00 23 PRO A O 13
ATOM 22436 N N . VAL A 1 24 ? -7.893 -0.007 0.680 1.00 0.00 24 VAL A N 13
ATOM 22437 C CA . VAL A 1 24 ? -7.524 -1.379 1.050 1.00 0.00 24 VAL A CA 13
ATOM 22438 C C . VAL A 1 24 ? -6.255 -1.851 0.334 1.00 0.00 24 VAL A C 13
ATOM 22439 O O . VAL A 1 24 ? -5.936 -3.025 0.450 1.00 0.00 24 VAL A O 13
ATOM 22452 N N . HIS A 1 25 ? -5.535 -1.003 -0.422 1.00 0.00 25 HIS A N 13
ATOM 22453 C CA . HIS A 1 25 ? -4.355 -1.414 -1.211 1.00 0.00 25 HIS A CA 13
ATOM 22454 C C . HIS A 1 25 ? -3.314 -0.301 -1.334 1.00 0.00 25 HIS A C 13
ATOM 22455 O O . HIS A 1 25 ? -3.686 0.864 -1.455 1.00 0.00 25 HIS A O 13
ATOM 22470 N N . PHE A 1 26 ? -2.028 -0.655 -1.379 1.00 0.00 26 PHE A N 13
ATOM 22471 C CA . PHE A 1 26 ? -0.911 0.276 -1.576 1.00 0.00 26 PHE A CA 13
ATOM 22472 C C . PHE A 1 26 ? -0.379 0.205 -3.015 1.00 0.00 26 PHE A C 13
ATOM 22473 O O . PHE A 1 26 ? -0.141 -0.886 -3.536 1.00 0.00 26 PHE A O 13
ATOM 22490 N N . VAL A 1 27 ? -0.199 1.364 -3.659 1.00 0.00 27 VAL A N 13
ATOM 22491 C CA . VAL A 1 27 ? 0.309 1.474 -5.041 1.00 0.00 27 VAL A CA 13
ATOM 22492 C C . VAL A 1 27 ? 1.771 1.938 -5.083 1.00 0.00 27 VAL A C 13
ATOM 22493 O O . VAL A 1 27 ? 2.588 1.292 -5.740 1.00 0.00 27 VAL A O 13
ATOM 22506 N N . GLY A 1 28 ? 2.119 3.054 -4.430 1.00 0.00 28 GLY A N 13
ATOM 22507 C CA . GLY A 1 28 ? 3.460 3.642 -4.537 1.00 0.00 28 GLY A CA 13
ATOM 22508 C C . GLY A 1 28 ? 3.662 4.935 -3.745 1.00 0.00 28 GLY A C 13
ATOM 22509 O O . GLY A 1 28 ? 2.808 5.352 -2.964 1.00 0.00 28 GLY A O 13
ATOM 22513 N N . VAL A 1 29 ? 4.817 5.570 -3.946 1.00 0.00 29 VAL A N 13
ATOM 22514 C CA . VAL A 1 29 ? 5.292 6.750 -3.200 1.00 0.00 29 VAL A CA 13
ATOM 22515 C C . VAL A 1 29 ? 5.597 7.902 -4.163 1.00 0.00 29 VAL A C 13
ATOM 22516 O O . VAL A 1 29 ? 6.368 7.728 -5.107 1.00 0.00 29 VAL A O 13
ATOM 22529 N N . GLY A 1 30 ? 4.975 9.072 -3.958 1.00 0.00 30 GLY A N 13
ATOM 22530 C CA . GLY A 1 30 ? 5.140 10.251 -4.827 1.00 0.00 30 GLY A CA 13
ATOM 22531 C C . GLY A 1 30 ? 4.607 10.106 -6.264 1.00 0.00 30 GLY A C 13
ATOM 22532 O O . GLY A 1 30 ? 4.788 11.015 -7.075 1.00 0.00 30 GLY A O 13
ATOM 22536 N N . SER A 1 31 ? 3.978 8.972 -6.593 1.00 0.00 31 SER A N 13
ATOM 22537 C CA . SER A 1 31 ? 3.436 8.567 -7.903 1.00 0.00 31 SER A CA 13
ATOM 22538 C C . SER A 1 31 ? 2.579 7.297 -7.759 1.00 0.00 31 SER A C 13
ATOM 22539 O O . SER A 1 31 ? 2.686 6.575 -6.766 1.00 0.00 31 SER A O 13
ATOM 22547 N N . CYS A 1 32 ? 1.760 6.999 -8.770 1.00 0.00 32 CYS A N 13
ATOM 22548 C CA . CYS A 1 32 ? 0.973 5.768 -8.896 1.00 0.00 32 CYS A CA 13
ATOM 22549 C C . CYS A 1 32 ? 1.616 4.818 -9.927 1.00 0.00 32 CYS A C 13
ATOM 22550 O O . CYS A 1 32 ? 1.558 5.065 -11.134 1.00 0.00 32 CYS A O 13
ATOM 22557 N N . GLY A 1 33 ? 2.254 3.744 -9.452 1.00 0.00 33 GLY A N 13
ATOM 22558 C CA . GLY A 1 33 ? 3.043 2.795 -10.253 1.00 0.00 33 GLY A CA 13
ATOM 22559 C C . GLY A 1 33 ? 2.344 1.447 -10.451 1.00 0.00 33 GLY A C 13
ATOM 22560 O O . GLY A 1 33 ? 2.759 0.437 -9.877 1.00 0.00 33 GLY A O 13
ATOM 22564 N N . SER A 1 34 ? 1.282 1.430 -11.262 1.00 0.00 34 SER A N 13
ATOM 22565 C CA . SER A 1 34 ? 0.576 0.203 -11.674 1.00 0.00 34 SER A CA 13
ATOM 22566 C C . SER A 1 34 ? 1.431 -0.683 -12.605 1.00 0.00 34 SER A C 13
ATOM 22567 O O . SER A 1 34 ? 2.404 -0.221 -13.210 1.00 0.00 34 SER A O 13
ATOM 22575 N N . GLY A 1 35 ? 1.063 -1.960 -12.742 1.00 0.00 35 GLY A N 13
ATOM 22576 C CA . GLY A 1 35 ? 1.766 -2.962 -13.553 1.00 0.00 35 GLY A CA 13
ATOM 22577 C C . GLY A 1 35 ? 1.359 -4.409 -13.240 1.00 0.00 35 GLY A C 13
ATOM 22578 O O . GLY A 1 35 ? 0.506 -4.663 -12.383 1.00 0.00 35 GLY A O 13
ATOM 22582 N N . GLY A 1 36 ? 1.982 -5.360 -13.941 1.00 0.00 36 GLY A N 13
ATOM 22583 C CA . GLY A 1 36 ? 1.753 -6.807 -13.831 1.00 0.00 36 GLY A CA 13
ATOM 22584 C C . GLY A 1 36 ? 3.055 -7.570 -13.569 1.00 0.00 36 GLY A C 13
ATOM 22585 O O . GLY A 1 36 ? 3.887 -7.705 -14.471 1.00 0.00 36 GLY A O 13
ATOM 22589 N N . SER A 1 37 ? 3.244 -8.049 -12.335 1.00 0.00 37 SER A N 13
ATOM 22590 C CA . SER A 1 37 ? 4.425 -8.810 -11.890 1.00 0.00 37 SER A CA 13
ATOM 22591 C C . SER A 1 37 ? 4.047 -9.973 -10.953 1.00 0.00 37 SER A C 13
ATOM 22592 O O . SER A 1 37 ? 2.899 -10.094 -10.515 1.00 0.00 37 SER A O 13
ATOM 22600 N N . GLY A 1 38 ? 5.018 -10.835 -10.630 1.00 0.00 38 GLY A N 13
ATOM 22601 C CA . GLY A 1 38 ? 4.864 -12.047 -9.809 1.00 0.00 38 GLY A CA 13
ATOM 22602 C C . GLY A 1 38 ? 5.090 -11.854 -8.301 1.00 0.00 38 GLY A C 13
ATOM 22603 O O . GLY A 1 38 ? 5.146 -12.837 -7.559 1.00 0.00 38 GLY A O 13
ATOM 22607 N N . ILE A 1 39 ? 5.261 -10.608 -7.844 1.00 0.00 39 ILE A N 13
ATOM 22608 C CA . ILE A 1 39 ? 5.598 -10.237 -6.459 1.00 0.00 39 ILE A CA 13
ATOM 22609 C C . ILE A 1 39 ? 4.526 -10.722 -5.467 1.00 0.00 39 ILE A C 13
ATOM 22610 O O . ILE A 1 39 ? 3.322 -10.558 -5.680 1.00 0.00 39 ILE A O 13
ATOM 22626 N N . PHE A 1 40 ? 4.995 -11.281 -4.349 1.00 0.00 40 PHE A N 13
ATOM 22627 C CA . PHE A 1 40 ? 4.198 -11.773 -3.213 1.00 0.00 40 PHE A CA 13
ATOM 22628 C C . PHE A 1 40 ? 4.873 -11.490 -1.846 1.00 0.00 40 PHE A C 13
ATOM 22629 O O . PHE A 1 40 ? 4.584 -12.134 -0.838 1.00 0.00 40 PHE A O 13
ATOM 22646 N N . LEU A 1 41 ? 5.830 -10.552 -1.814 1.00 0.00 41 LEU A N 13
ATOM 22647 C CA . LEU A 1 41 ? 6.711 -10.283 -0.665 1.00 0.00 41 LEU A CA 13
ATOM 22648 C C . LEU A 1 41 ? 6.006 -9.620 0.540 1.00 0.00 41 LEU A C 13
ATOM 22649 O O . LEU A 1 41 ? 6.521 -9.680 1.658 1.00 0.00 41 LEU A O 13
ATOM 22665 N N . GLU A 1 42 ? 4.819 -9.042 0.341 1.00 0.00 42 GLU A N 13
ATOM 22666 C CA . GLU A 1 42 ? 3.894 -8.591 1.385 1.00 0.00 42 GLU A CA 13
ATOM 22667 C C . GLU A 1 42 ? 2.523 -9.291 1.304 1.00 0.00 42 GLU A C 13
ATOM 22668 O O . GLU A 1 42 ? 2.228 -10.030 0.363 1.00 0.00 42 GLU A O 13
ATOM 22680 N N . THR A 1 43 ? 1.655 -9.015 2.283 1.00 0.00 43 THR A N 13
ATOM 22681 C CA . THR A 1 43 ? 0.278 -9.532 2.404 1.00 0.00 43 THR A CA 13
ATOM 22682 C C . THR A 1 43 ? -0.604 -9.215 1.184 1.00 0.00 43 THR A C 13
ATOM 22683 O O . THR A 1 43 ? -1.560 -9.941 0.912 1.00 0.00 43 THR A O 13
ATOM 22694 N N . SER A 1 44 ? -0.261 -8.161 0.426 1.00 0.00 44 SER A N 13
ATOM 22695 C CA . SER A 1 44 ? -0.927 -7.660 -0.788 1.00 0.00 44 SER A CA 13
ATOM 22696 C C . SER A 1 44 ? -2.457 -7.646 -0.660 1.00 0.00 44 SER A C 13
ATOM 22697 O O . SER A 1 44 ? -3.185 -8.416 -1.292 1.00 0.00 44 SER A O 13
ATOM 22705 N N . LEU A 1 45 ? -2.929 -6.750 0.214 1.00 0.00 45 LEU A N 13
ATOM 22706 C CA . LEU A 1 45 ? -4.330 -6.553 0.603 1.00 0.00 45 LEU A CA 13
ATOM 22707 C C . LEU A 1 45 ? -5.230 -6.395 -0.636 1.00 0.00 45 LEU A C 13
ATOM 22708 O O . LEU A 1 45 ? -5.149 -5.393 -1.348 1.00 0.00 45 LEU A O 13
ATOM 22724 N N . SER A 1 46 ? -6.014 -7.428 -0.954 1.00 0.00 46 SER A N 13
ATOM 22725 C CA . SER A 1 46 ? -6.830 -7.512 -2.177 1.00 0.00 46 SER A CA 13
ATOM 22726 C C . SER A 1 46 ? -8.024 -8.457 -1.989 1.00 0.00 46 SER A C 13
ATOM 22727 O O . SER A 1 46 ? -9.174 -8.014 -1.986 1.00 0.00 46 SER A O 13
ATOM 22735 N N . ALA A 1 47 ? -7.758 -9.752 -1.777 1.00 0.00 47 ALA A N 13
ATOM 22736 C CA . ALA A 1 47 ? -8.756 -10.798 -1.541 1.00 0.00 47 ALA A CA 13
ATOM 22737 C C . ALA A 1 47 ? -8.798 -11.181 -0.050 1.00 0.00 47 ALA A C 13
ATOM 22738 O O . ALA A 1 47 ? -7.808 -11.662 0.507 1.00 0.00 47 ALA A O 13
ATOM 22745 N N . GLY A 1 48 ? -9.932 -10.929 0.613 1.00 0.00 48 GLY A N 13
ATOM 22746 C CA . GLY A 1 48 ? -10.136 -11.218 2.040 1.00 0.00 48 GLY A CA 13
ATOM 22747 C C . GLY A 1 48 ? -9.434 -10.253 3.012 1.00 0.00 48 GLY A C 13
ATOM 22748 O O . GLY A 1 48 ? -9.391 -10.532 4.212 1.00 0.00 48 GLY A O 13
ATOM 22752 N N . SER A 1 49 ? -8.886 -9.133 2.521 1.00 0.00 49 SER A N 13
ATOM 22753 C CA . SER A 1 49 ? -8.237 -8.082 3.316 1.00 0.00 49 SER A CA 13
ATOM 22754 C C . SER A 1 49 ? -9.087 -6.807 3.355 1.00 0.00 49 SER A C 13
ATOM 22755 O O . SER A 1 49 ? -10.090 -6.692 2.646 1.00 0.00 49 SER A O 13
ATOM 22763 N N . ASP A 1 50 ? -8.685 -5.830 4.168 1.00 0.00 50 ASP A N 13
ATOM 22764 C CA . ASP A 1 50 ? -9.409 -4.578 4.360 1.00 0.00 50 ASP A CA 13
ATOM 22765 C C . ASP A 1 50 ? -8.506 -3.425 4.836 1.00 0.00 50 ASP A C 13
ATOM 22766 O O . ASP A 1 50 ? -7.349 -3.586 5.226 1.00 0.00 50 ASP A O 13
ATOM 22775 N N . TRP A 1 51 ? -9.074 -2.225 4.791 1.00 0.00 51 TRP A N 13
ATOM 22776 C CA . TRP A 1 51 ? -8.512 -0.962 5.271 1.00 0.00 51 TRP A CA 13
ATOM 22777 C C . TRP A 1 51 ? -8.125 -0.981 6.761 1.00 0.00 51 TRP A C 13
ATOM 22778 O O . TRP A 1 51 ? -7.150 -0.339 7.160 1.00 0.00 51 TRP A O 13
ATOM 22799 N N . LEU A 1 52 ? -8.863 -1.709 7.603 1.00 0.00 52 LEU A N 13
ATOM 22800 C CA . LEU A 1 52 ? -8.566 -1.815 9.032 1.00 0.00 52 LEU A CA 13
ATOM 22801 C C . LEU A 1 52 ? -7.195 -2.480 9.253 1.00 0.00 52 LEU A C 13
ATOM 22802 O O . LEU A 1 52 ? -6.369 -1.947 9.996 1.00 0.00 52 LEU A O 13
ATOM 22818 N N . THR A 1 53 ? -6.902 -3.586 8.560 1.00 0.00 53 THR A N 13
ATOM 22819 C CA . THR A 1 53 ? -5.576 -4.228 8.594 1.00 0.00 53 THR A CA 13
ATOM 22820 C C . THR A 1 53 ? -4.516 -3.506 7.752 1.00 0.00 53 THR A C 13
ATOM 22821 O O . THR A 1 53 ? -3.342 -3.547 8.119 1.00 0.00 53 THR A O 13
ATOM 22832 N N . PHE A 1 54 ? -4.894 -2.770 6.696 1.00 0.00 54 PHE A N 13
ATOM 22833 C CA . PHE A 1 54 ? -3.999 -1.951 5.856 1.00 0.00 54 PHE A CA 13
ATOM 22834 C C . PHE A 1 54 ? -3.149 -0.979 6.681 1.00 0.00 54 PHE A C 13
ATOM 22835 O O . PHE A 1 54 ? -1.934 -0.895 6.491 1.00 0.00 54 PHE A O 13
ATOM 22852 N N . GLN A 1 55 ? -3.780 -0.280 7.629 1.00 0.00 55 GLN A N 13
ATOM 22853 C CA . GLN A 1 55 ? -3.108 0.619 8.570 1.00 0.00 55 GLN A CA 13
ATOM 22854 C C . GLN A 1 55 ? -2.028 -0.127 9.357 1.00 0.00 55 GLN A C 13
ATOM 22855 O O . GLN A 1 55 ? -0.846 0.190 9.239 1.00 0.00 55 GLN A O 13
ATOM 22869 N N . LYS A 1 56 ? -2.421 -1.161 10.117 1.00 0.00 56 LYS A N 13
ATOM 22870 C CA . LYS A 1 56 ? -1.478 -1.958 10.936 1.00 0.00 56 LYS A CA 13
ATOM 22871 C C . LYS A 1 56 ? -0.342 -2.610 10.121 1.00 0.00 56 LYS A C 13
ATOM 22872 O O . LYS A 1 56 ? 0.729 -2.867 10.674 1.00 0.00 56 LYS A O 13
ATOM 22891 N N . LYS A 1 57 ? -0.546 -2.856 8.819 1.00 0.00 57 LYS A N 13
ATOM 22892 C CA . LYS A 1 57 ? 0.433 -3.458 7.894 1.00 0.00 57 LYS A CA 13
ATOM 22893 C C . LYS A 1 57 ? 1.666 -2.581 7.630 1.00 0.00 57 LYS A C 13
ATOM 22894 O O . LYS A 1 57 ? 2.795 -3.053 7.767 1.00 0.00 57 LYS A O 13
ATOM 22913 N N . HIS A 1 58 ? 1.456 -1.336 7.196 1.00 0.00 58 HIS A N 13
ATOM 22914 C CA . HIS A 1 58 ? 2.514 -0.434 6.692 1.00 0.00 58 HIS A CA 13
ATOM 22915 C C . HIS A 1 58 ? 2.305 1.067 6.982 1.00 0.00 58 HIS A C 13
ATOM 22916 O O . HIS A 1 58 ? 2.926 1.929 6.362 1.00 0.00 58 HIS A O 13
ATOM 22931 N N . ILE A 1 59 ? 1.474 1.399 7.967 1.00 0.00 59 ILE A N 13
ATOM 22932 C CA . ILE A 1 59 ? 1.259 2.774 8.471 1.00 0.00 59 ILE A CA 13
ATOM 22933 C C . ILE A 1 59 ? 1.466 2.806 9.994 1.00 0.00 59 ILE A C 13
ATOM 22934 O O . ILE A 1 59 ? 1.229 1.819 10.690 1.00 0.00 59 ILE A O 13
ATOM 22950 N N . THR A 1 60 ? 1.912 3.947 10.524 1.00 0.00 60 THR A N 13
ATOM 22951 C CA . THR A 1 60 ? 1.990 4.197 11.974 1.00 0.00 60 THR A CA 13
ATOM 22952 C C . THR A 1 60 ? 1.615 5.631 12.358 1.00 0.00 60 THR A C 13
ATOM 22953 O O . THR A 1 60 ? 1.826 6.573 11.593 1.00 0.00 60 THR A O 13
ATOM 22964 N N . ASN A 1 61 ? 1.101 5.808 13.580 1.00 0.00 61 ASN A N 13
ATOM 22965 C CA . ASN A 1 61 ? 0.866 7.097 14.225 1.00 0.00 61 ASN A CA 13
ATOM 22966 C C . ASN A 1 61 ? 2.127 7.659 14.926 1.00 0.00 61 ASN A C 13
ATOM 22967 O O . ASN A 1 61 ? 2.087 8.769 15.456 1.00 0.00 61 ASN A O 13
ATOM 22978 N N . THR A 1 62 ? 3.235 6.907 14.939 1.00 0.00 62 THR A N 13
ATOM 22979 C CA . THR A 1 62 ? 4.541 7.289 15.505 1.00 0.00 62 THR A CA 13
ATOM 22980 C C . THR A 1 62 ? 5.661 6.388 14.962 1.00 0.00 62 THR A C 13
ATOM 22981 O O . THR A 1 62 ? 5.628 5.167 15.139 1.00 0.00 62 THR A O 13
ATOM 22992 N N . ARG A 1 63 ? 6.653 6.947 14.252 1.00 0.00 63 ARG A N 13
ATOM 22993 C CA . ARG A 1 63 ? 7.826 6.178 13.804 1.00 0.00 63 ARG A CA 13
ATOM 22994 C C . ARG A 1 63 ? 8.717 5.775 14.988 1.00 0.00 63 ARG A C 13
ATOM 22995 O O . ARG A 1 63 ? 9.540 6.559 15.461 1.00 0.00 63 ARG A O 13
ATOM 23016 N N . ASP A 1 64 ? 8.580 4.524 15.422 1.00 0.00 64 ASP A N 13
ATOM 23017 C CA . ASP A 1 64 ? 9.417 3.876 16.446 1.00 0.00 64 ASP A CA 13
ATOM 23018 C C . ASP A 1 64 ? 10.385 2.820 15.862 1.00 0.00 64 ASP A C 13
ATOM 23019 O O . ASP A 1 64 ? 11.106 2.134 16.592 1.00 0.00 64 ASP A O 13
ATOM 23028 N N . VAL A 1 65 ? 10.416 2.681 14.530 1.00 0.00 65 VAL A N 13
ATOM 23029 C CA . VAL A 1 65 ? 11.259 1.727 13.794 1.00 0.00 65 VAL A CA 13
ATOM 23030 C C . VAL A 1 65 ? 12.723 2.191 13.748 1.00 0.00 65 VAL A C 13
ATOM 23031 O O . VAL A 1 65 ? 13.009 3.360 13.491 1.00 0.00 65 VAL A O 13
ATOM 23044 N N . ASP A 1 66 ? 13.651 1.243 13.929 1.00 0.00 66 ASP A N 13
ATOM 23045 C CA . ASP A 1 66 ? 15.111 1.434 13.829 1.00 0.00 66 ASP A CA 13
ATOM 23046 C C . ASP A 1 66 ? 15.791 0.436 12.858 1.00 0.00 66 ASP A C 13
ATOM 23047 O O . ASP A 1 66 ? 17.014 0.417 12.725 1.00 0.00 66 ASP A O 13
ATOM 23056 N N . CYS A 1 67 ? 14.994 -0.396 12.168 1.00 0.00 67 CYS A N 13
ATOM 23057 C CA . CYS A 1 67 ? 15.415 -1.452 11.228 1.00 0.00 67 CYS A CA 13
ATOM 23058 C C . CYS A 1 67 ? 16.427 -2.452 11.842 1.00 0.00 67 CYS A C 13
ATOM 23059 O O . CYS A 1 67 ? 17.348 -2.935 11.184 1.00 0.00 67 CYS A O 13
ATOM 23066 N N . ASP A 1 68 ? 16.241 -2.740 13.135 1.00 0.00 68 ASP A N 13
ATOM 23067 C CA . ASP A 1 68 ? 17.115 -3.527 14.016 1.00 0.00 68 ASP A CA 13
ATOM 23068 C C . ASP A 1 68 ? 16.341 -4.192 15.177 1.00 0.00 68 ASP A C 13
ATOM 23069 O O . ASP A 1 68 ? 16.724 -5.262 15.648 1.00 0.00 68 ASP A O 13
ATOM 23078 N N . ASN A 1 69 ? 15.217 -3.601 15.603 1.00 0.00 69 ASN A N 13
ATOM 23079 C CA . ASN A 1 69 ? 14.348 -4.073 16.689 1.00 0.00 69 ASN A CA 13
ATOM 23080 C C . ASN A 1 69 ? 12.937 -4.493 16.234 1.00 0.00 69 ASN A C 13
ATOM 23081 O O . ASN A 1 69 ? 12.111 -4.888 17.055 1.00 0.00 69 ASN A O 13
ATOM 23092 N N . ILE A 1 70 ? 12.658 -4.471 14.924 1.00 0.00 70 ILE A N 13
ATOM 23093 C CA . ILE A 1 70 ? 11.401 -4.958 14.310 1.00 0.00 70 ILE A CA 13
ATOM 23094 C C . ILE A 1 70 ? 11.169 -6.470 14.495 1.00 0.00 70 ILE A C 13
ATOM 23095 O O . ILE A 1 70 ? 10.076 -6.974 14.257 1.00 0.00 70 ILE A O 13
ATOM 23111 N N . MET A 1 71 ? 12.172 -7.185 15.015 1.00 0.00 71 MET A N 13
ATOM 23112 C CA . MET A 1 71 ? 12.035 -8.527 15.600 1.00 0.00 71 MET A CA 13
ATOM 23113 C C . MET A 1 71 ? 10.959 -8.589 16.709 1.00 0.00 71 MET A C 13
ATOM 23114 O O . MET A 1 71 ? 10.338 -9.632 16.913 1.00 0.00 71 MET A O 13
ATOM 23128 N N . SER A 1 72 ? 10.714 -7.468 17.402 1.00 0.00 72 SER A N 13
ATOM 23129 C CA . SER A 1 72 ? 9.718 -7.310 18.473 1.00 0.00 72 SER A CA 13
ATOM 23130 C C . SER A 1 72 ? 8.345 -6.794 17.990 1.00 0.00 72 SER A C 13
ATOM 23131 O O . SER A 1 72 ? 7.430 -6.642 18.803 1.00 0.00 72 SER A O 13
ATOM 23139 N N . THR A 1 73 ? 8.169 -6.524 16.689 1.00 0.00 73 THR A N 13
ATOM 23140 C CA . THR A 1 73 ? 6.916 -6.023 16.079 1.00 0.00 73 THR A CA 13
ATOM 23141 C C . THR A 1 73 ? 6.314 -7.052 15.109 1.00 0.00 73 THR A C 13
ATOM 23142 O O . THR A 1 73 ? 6.813 -8.171 14.986 1.00 0.00 73 THR A O 13
ATOM 23153 N N . ASN A 1 74 ? 5.224 -6.703 14.411 1.00 0.00 74 ASN A N 13
ATOM 23154 C CA . ASN A 1 74 ? 4.587 -7.570 13.402 1.00 0.00 74 ASN A CA 13
ATOM 23155 C C . ASN A 1 74 ? 5.485 -7.863 12.178 1.00 0.00 74 ASN A C 13
ATOM 23156 O O . ASN A 1 74 ? 5.191 -8.769 11.399 1.00 0.00 74 ASN A O 13
ATOM 23167 N N . LEU A 1 75 ? 6.558 -7.088 11.981 1.00 0.00 75 LEU A N 13
ATOM 23168 C CA . LEU A 1 75 ? 7.336 -6.985 10.741 1.00 0.00 75 LEU A CA 13
ATOM 23169 C C . LEU A 1 75 ? 8.648 -7.803 10.745 1.00 0.00 75 LEU A C 13
ATOM 23170 O O . LEU A 1 75 ? 9.524 -7.582 9.905 1.00 0.00 75 LEU A O 13
ATOM 23186 N N . PHE A 1 76 ? 8.770 -8.769 11.659 1.00 0.00 76 PHE A N 13
ATOM 23187 C CA . PHE A 1 76 ? 9.940 -9.608 11.970 1.00 0.00 76 PHE A CA 13
ATOM 23188 C C . PHE A 1 76 ? 10.317 -10.615 10.873 1.00 0.00 76 PHE A C 13
ATOM 23189 O O . PHE A 1 76 ? 11.354 -11.272 10.954 1.00 0.00 76 PHE A O 13
ATOM 23206 N N . HIS A 1 77 ? 9.473 -10.737 9.844 1.00 0.00 77 HIS A N 13
ATOM 23207 C CA . HIS A 1 77 ? 9.495 -11.737 8.761 1.00 0.00 77 HIS A CA 13
ATOM 23208 C C . HIS A 1 77 ? 10.734 -11.703 7.839 1.00 0.00 77 HIS A C 13
ATOM 23209 O O . HIS A 1 77 ? 10.796 -12.466 6.875 1.00 0.00 77 HIS A O 13
ATOM 23224 N N . CYS A 1 78 ? 11.706 -10.822 8.103 1.00 0.00 78 CYS A N 13
ATOM 23225 C CA . CYS A 1 78 ? 12.928 -10.601 7.300 1.00 0.00 78 CYS A CA 13
ATOM 23226 C C . CYS A 1 78 ? 12.655 -10.236 5.819 1.00 0.00 78 CYS A C 13
ATOM 23227 O O . CYS A 1 78 ? 13.450 -10.530 4.921 1.00 0.00 78 CYS A O 13
ATOM 23234 N N . LYS A 1 79 ? 11.500 -9.612 5.552 1.00 0.00 79 LYS A N 13
ATOM 23235 C CA . LYS A 1 79 ? 11.080 -9.139 4.222 1.00 0.00 79 LYS A CA 13
ATOM 23236 C C . LYS A 1 79 ? 12.060 -8.110 3.635 1.00 0.00 79 LYS A C 13
ATOM 23237 O O . LYS A 1 79 ? 12.759 -7.417 4.374 1.00 0.00 79 LYS A O 13
ATOM 23256 N N . ASP A 1 80 ? 12.095 -7.999 2.307 1.00 0.00 80 ASP A N 13
ATOM 23257 C CA . ASP A 1 80 ? 13.094 -7.213 1.560 1.00 0.00 80 ASP A CA 13
ATOM 23258 C C . ASP A 1 80 ? 13.040 -5.694 1.813 1.00 0.00 80 ASP A C 13
ATOM 23259 O O . ASP A 1 80 ? 14.086 -5.042 1.834 1.00 0.00 80 ASP A O 13
ATOM 23268 N N . LYS A 1 81 ? 11.844 -5.136 2.038 1.00 0.00 81 LYS A N 13
ATOM 23269 C CA . LYS A 1 81 ? 11.608 -3.773 2.549 1.00 0.00 81 LYS A CA 13
ATOM 23270 C C . LYS A 1 81 ? 10.199 -3.592 3.118 1.00 0.00 81 LYS A C 13
ATOM 23271 O O . LYS A 1 81 ? 9.278 -4.324 2.756 1.00 0.00 81 LYS A O 13
ATOM 23290 N N . ASN A 1 82 ? 10.013 -2.570 3.955 1.00 0.00 82 ASN A N 13
ATOM 23291 C CA . ASN A 1 82 ? 8.697 -2.035 4.332 1.00 0.00 82 ASN A CA 13
ATOM 23292 C C . ASN A 1 82 ? 8.695 -0.507 4.181 1.00 0.00 82 ASN A C 13
ATOM 23293 O O . ASN A 1 82 ? 9.561 0.175 4.732 1.00 0.00 82 ASN A O 13
ATOM 23304 N N . THR A 1 83 ? 7.739 0.018 3.416 1.00 0.00 83 THR A N 13
ATOM 23305 C CA . THR A 1 83 ? 7.469 1.453 3.291 1.00 0.00 83 THR A CA 13
ATOM 23306 C C . THR A 1 83 ? 6.493 1.899 4.385 1.00 0.00 83 THR A C 13
ATOM 23307 O O . THR A 1 83 ? 5.278 1.777 4.223 1.00 0.00 83 THR A O 13
ATOM 23318 N N . PHE A 1 84 ? 7.006 2.412 5.503 1.00 0.00 84 PHE A N 13
ATOM 23319 C CA . PHE A 1 84 ? 6.177 2.943 6.589 1.00 0.00 84 PHE A CA 13
ATOM 23320 C C . PHE A 1 84 ? 5.738 4.384 6.306 1.00 0.00 84 PHE A C 13
ATOM 23321 O O . PHE A 1 84 ? 6.566 5.260 6.044 1.00 0.00 84 PHE A O 13
ATOM 23338 N N . ILE A 1 85 ? 4.435 4.638 6.398 1.00 0.00 85 ILE A N 13
ATOM 23339 C CA . ILE A 1 85 ? 3.830 5.971 6.317 1.00 0.00 85 ILE A CA 13
ATOM 23340 C C . ILE A 1 85 ? 3.583 6.463 7.749 1.00 0.00 85 ILE A C 13
ATOM 23341 O O . ILE A 1 85 ? 2.798 5.861 8.482 1.00 0.00 85 ILE A O 13
ATOM 23357 N N . TYR A 1 86 ? 4.263 7.529 8.176 1.00 0.00 86 TYR A N 13
ATOM 23358 C CA . TYR A 1 86 ? 4.001 8.196 9.456 1.00 0.00 86 TYR A CA 13
ATOM 23359 C C . TYR A 1 86 ? 2.936 9.296 9.275 1.00 0.00 86 TYR A C 13
ATOM 23360 O O . TYR A 1 86 ? 3.254 10.462 9.024 1.00 0.00 86 TYR A O 13
ATOM 23378 N N . SER A 1 87 ? 1.664 8.889 9.396 1.00 0.00 87 SER A N 13
ATOM 23379 C CA . SER A 1 87 ? 0.452 9.720 9.244 1.00 0.00 87 SER A CA 13
ATOM 23380 C C . SER A 1 87 ? -0.676 9.298 10.200 1.00 0.00 87 SER A C 13
ATOM 23381 O O . SER A 1 87 ? -0.677 8.188 10.739 1.00 0.00 87 SER A O 13
ATOM 23389 N N . ARG A 1 88 ? -1.695 10.155 10.356 1.00 0.00 88 ARG A N 13
ATOM 23390 C CA . ARG A 1 88 ? -3.017 9.786 10.894 1.00 0.00 88 ARG A CA 13
ATOM 23391 C C . ARG A 1 88 ? -3.825 8.990 9.856 1.00 0.00 88 ARG A C 13
ATOM 23392 O O . ARG A 1 88 ? -3.503 9.062 8.669 1.00 0.00 88 ARG A O 13
ATOM 23413 N N . PRO A 1 89 ? -4.909 8.295 10.248 1.00 0.00 89 PRO A N 13
ATOM 23414 C CA . PRO A 1 89 ? -5.788 7.607 9.300 1.00 0.00 89 PRO A CA 13
ATOM 23415 C C . PRO A 1 89 ? -6.686 8.548 8.477 1.00 0.00 89 PRO A C 13
ATOM 23416 O O . PRO A 1 89 ? -7.101 8.187 7.379 1.00 0.00 89 PRO A O 13
ATOM 23427 N N . GLU A 1 90 ? -6.978 9.759 8.967 1.00 0.00 90 GLU A N 13
ATOM 23428 C CA . GLU A 1 90 ? -7.868 10.731 8.309 1.00 0.00 90 GLU A CA 13
ATOM 23429 C C . GLU A 1 90 ? -7.396 11.139 6.898 1.00 0.00 90 GLU A C 13
ATOM 23430 O O . GLU A 1 90 ? -8.153 10.919 5.949 1.00 0.00 90 GLU A O 13
ATOM 23442 N N . PRO A 1 91 ? -6.158 11.646 6.696 1.00 0.00 91 PRO A N 13
ATOM 23443 C CA . PRO A 1 91 ? -5.654 12.033 5.367 1.00 0.00 91 PRO A CA 13
ATOM 23444 C C . PRO A 1 91 ? -5.372 10.855 4.423 1.00 0.00 91 PRO A C 13
ATOM 23445 O O . PRO A 1 91 ? -4.976 11.076 3.281 1.00 0.00 91 PRO A O 13
ATOM 23456 N N . VAL A 1 92 ? -5.571 9.618 4.883 1.00 0.00 92 VAL A N 13
ATOM 23457 C CA . VAL A 1 92 ? -5.435 8.372 4.114 1.00 0.00 92 VAL A CA 13
ATOM 23458 C C . VAL A 1 92 ? -6.820 7.896 3.668 1.00 0.00 92 VAL A C 13
ATOM 23459 O O . VAL A 1 92 ? -7.062 7.729 2.473 1.00 0.00 92 VAL A O 13
ATOM 23472 N N . LYS A 1 93 ? -7.768 7.734 4.597 1.00 0.00 93 LYS A N 13
ATOM 23473 C CA . LYS A 1 93 ? -9.136 7.283 4.292 1.00 0.00 93 LYS A CA 13
ATOM 23474 C C . LYS A 1 93 ? -9.925 8.295 3.453 1.00 0.00 93 LYS A C 13
ATOM 23475 O O . LYS A 1 93 ? -10.578 7.918 2.483 1.00 0.00 93 LYS A O 13
ATOM 23494 N N . ALA A 1 94 ? -9.859 9.578 3.819 1.00 0.00 94 ALA A N 13
ATOM 23495 C CA . ALA A 1 94 ? -10.681 10.649 3.249 1.00 0.00 94 ALA A CA 13
ATOM 23496 C C . ALA A 1 94 ? -10.246 11.112 1.845 1.00 0.00 94 ALA A C 13
ATOM 23497 O O . ALA A 1 94 ? -10.926 11.946 1.240 1.00 0.00 94 ALA A O 13
ATOM 23504 N N . ILE A 1 95 ? -9.143 10.572 1.305 1.00 0.00 95 ILE A N 13
ATOM 23505 C CA . ILE A 1 95 ? -8.728 10.790 -0.093 1.00 0.00 95 ILE A CA 13
ATOM 23506 C C . ILE A 1 95 ? -9.874 10.431 -1.064 1.00 0.00 95 ILE A C 13
ATOM 23507 O O . ILE A 1 95 ? -10.082 11.119 -2.066 1.00 0.00 95 ILE A O 13
ATOM 23523 N N . CYS A 1 96 ? -10.662 9.402 -0.728 1.00 0.00 96 CYS A N 13
ATOM 23524 C CA . CYS A 1 96 ? -11.875 9.000 -1.440 1.00 0.00 96 CYS A CA 13
ATOM 23525 C C . CYS A 1 96 ? -13.163 9.247 -0.629 1.00 0.00 96 CYS A C 13
ATOM 23526 O O . CYS A 1 96 ? -13.149 9.320 0.603 1.00 0.00 96 CYS A O 13
ATOM 23533 N N . LYS A 1 97 ? -14.296 9.335 -1.344 1.00 0.00 97 LYS A N 13
ATOM 23534 C CA . LYS A 1 97 ? -15.657 9.475 -0.796 1.00 0.00 97 LYS A CA 13
ATOM 23535 C C . LYS A 1 97 ? -16.694 8.949 -1.798 1.00 0.00 97 LYS A C 13
ATOM 23536 O O . LYS A 1 97 ? -16.836 9.493 -2.892 1.00 0.00 97 LYS A O 13
ATOM 23555 N N . GLY A 1 98 ? -17.369 7.851 -1.455 1.00 0.00 98 GLY A N 13
ATOM 23556 C CA . GLY A 1 98 ? -18.389 7.197 -2.295 1.00 0.00 98 GLY A CA 13
ATOM 23557 C C . GLY A 1 98 ? -17.834 6.241 -3.364 1.00 0.00 98 GLY A C 13
ATOM 23558 O O . GLY A 1 98 ? -18.604 5.688 -4.149 1.00 0.00 98 GLY A O 13
ATOM 23562 N N . ILE A 1 99 ? -16.512 6.035 -3.408 1.00 0.00 99 ILE A N 13
ATOM 23563 C CA . ILE A 1 99 ? -15.821 5.204 -4.406 1.00 0.00 99 ILE A CA 13
ATOM 23564 C C . ILE A 1 99 ? -15.984 3.708 -4.088 1.00 0.00 99 ILE A C 13
ATOM 23565 O O . ILE A 1 99 ? -15.539 3.222 -3.048 1.00 0.00 99 ILE A O 13
ATOM 23581 N N . ILE A 1 100 ? -16.612 2.978 -5.014 1.00 0.00 100 ILE A N 13
ATOM 23582 C CA . ILE A 1 100 ? -16.795 1.510 -5.005 1.00 0.00 100 ILE A CA 13
ATOM 23583 C C . ILE A 1 100 ? -15.960 0.838 -6.125 1.00 0.00 100 ILE A C 13
ATOM 23584 O O . ILE A 1 100 ? -15.731 -0.369 -6.118 1.00 0.00 100 ILE A O 13
ATOM 23600 N N . ALA A 1 101 ? -15.443 1.632 -7.068 1.00 0.00 101 ALA A N 13
ATOM 23601 C CA . ALA A 1 101 ? -14.817 1.224 -8.333 1.00 0.00 101 ALA A CA 13
ATOM 23602 C C . ALA A 1 101 ? -13.416 0.572 -8.228 1.00 0.00 101 ALA A C 13
ATOM 23603 O O . ALA A 1 101 ? -12.820 0.251 -9.260 1.00 0.00 101 ALA A O 13
ATOM 23610 N N . SER A 1 102 ? -12.873 0.379 -7.018 1.00 0.00 102 SER A N 13
ATOM 23611 C CA . SER A 1 102 ? -11.476 -0.015 -6.757 1.00 0.00 102 SER A CA 13
ATOM 23612 C C . SER A 1 102 ? -10.461 0.909 -7.465 1.00 0.00 102 SER A C 13
ATOM 23613 O O . SER A 1 102 ? -9.782 0.523 -8.424 1.00 0.00 102 SER A O 13
ATOM 23621 N N . LYS A 1 103 ? -10.380 2.170 -7.009 1.00 0.00 103 LYS A N 13
ATOM 23622 C CA . LYS A 1 103 ? -9.538 3.252 -7.566 1.00 0.00 103 LYS A CA 13
ATOM 23623 C C . LYS A 1 103 ? -9.290 4.336 -6.512 1.00 0.00 103 LYS A C 13
ATOM 23624 O O . LYS A 1 103 ? -10.142 4.558 -5.667 1.00 0.00 103 LYS A O 13
ATOM 23643 N N . ASN A 1 104 ? -8.157 5.033 -6.532 1.00 0.00 104 ASN A N 13
ATOM 23644 C CA . ASN A 1 104 ? -7.960 6.285 -5.791 1.00 0.00 104 ASN A CA 13
ATOM 23645 C C . ASN A 1 104 ? -7.157 7.307 -6.619 1.00 0.00 104 ASN A C 13
ATOM 23646 O O . ASN A 1 104 ? -6.933 7.116 -7.816 1.00 0.00 104 ASN A O 13
ATOM 23657 N N . VAL A 1 105 ? -6.702 8.384 -5.976 1.00 0.00 105 VAL A N 13
ATOM 23658 C CA . VAL A 1 105 ? -5.731 9.349 -6.505 1.00 0.00 105 VAL A CA 13
ATOM 23659 C C . VAL A 1 105 ? -4.566 9.504 -5.520 1.00 0.00 105 VAL A C 13
ATOM 23660 O O . VAL A 1 105 ? -4.738 9.353 -4.308 1.00 0.00 105 VAL A O 13
ATOM 23673 N N . LEU A 1 106 ? -3.369 9.793 -6.031 1.00 0.00 106 LEU A N 13
ATOM 23674 C CA . LEU A 1 106 ? -2.204 10.206 -5.246 1.00 0.00 106 LEU A CA 13
ATOM 23675 C C . LEU A 1 106 ? -2.528 11.413 -4.337 1.00 0.00 106 LEU A C 13
ATOM 23676 O O . LEU A 1 106 ? -3.249 12.330 -4.742 1.00 0.00 106 LEU A O 13
ATOM 23692 N N . THR A 1 107 ? -1.971 11.435 -3.122 1.00 0.00 107 THR A N 13
ATOM 23693 C CA . THR A 1 107 ? -2.070 12.589 -2.198 1.00 0.00 107 THR A CA 13
ATOM 23694 C C . THR A 1 107 ? -1.396 13.867 -2.734 1.00 0.00 107 THR A C 13
ATOM 23695 O O . THR A 1 107 ? -0.702 13.856 -3.752 1.00 0.00 107 THR A O 13
ATOM 23706 N N . THR A 1 108 ? -1.566 14.985 -2.017 1.00 0.00 108 THR A N 13
ATOM 23707 C CA . THR A 1 108 ? -0.988 16.305 -2.361 1.00 0.00 108 THR A CA 13
ATOM 23708 C C . THR A 1 108 ? -0.143 16.935 -1.239 1.00 0.00 108 THR A C 13
ATOM 23709 O O . THR A 1 108 ? 0.749 17.737 -1.521 1.00 0.00 108 THR A O 13
ATOM 23720 N N . SER A 1 109 ? -0.371 16.549 0.023 1.00 0.00 109 SER A N 13
ATOM 23721 C CA . SER A 1 109 ? 0.491 16.896 1.169 1.00 0.00 109 SER A CA 13
ATOM 23722 C C . SER A 1 109 ? 1.734 15.998 1.230 1.00 0.00 109 SER A C 13
ATOM 23723 O O . SER A 1 109 ? 1.841 15.012 0.498 1.00 0.00 109 SER A O 13
ATOM 23731 N N . GLU A 1 110 ? 2.691 16.328 2.099 1.00 0.00 110 GLU A N 13
ATOM 23732 C CA . GLU A 1 110 ? 3.995 15.655 2.185 1.00 0.00 110 GLU A CA 13
ATOM 23733 C C . GLU A 1 110 ? 4.267 15.133 3.603 1.00 0.00 110 GLU A C 13
ATOM 23734 O O . GLU A 1 110 ? 4.533 15.896 4.536 1.00 0.00 110 GLU A O 13
ATOM 23746 N N . PHE A 1 111 ? 4.138 13.815 3.759 1.00 0.00 111 PHE A N 13
ATOM 23747 C CA . PHE A 1 111 ? 4.160 13.068 5.021 1.00 0.00 111 PHE A CA 13
ATOM 23748 C C . PHE A 1 111 ? 5.521 12.394 5.231 1.00 0.00 111 PHE A C 13
ATOM 23749 O O . PHE A 1 111 ? 6.279 12.224 4.272 1.00 0.00 111 PHE A O 13
ATOM 23766 N N . TYR A 1 112 ? 5.837 11.968 6.457 1.00 0.00 112 TYR A N 13
ATOM 23767 C CA . TYR A 1 112 ? 7.115 11.317 6.757 1.00 0.00 112 TYR A CA 13
ATOM 23768 C C . TYR A 1 112 ? 7.121 9.869 6.240 1.00 0.00 112 TYR A C 13
ATOM 23769 O O . TYR A 1 112 ? 6.464 8.988 6.800 1.00 0.00 112 TYR A O 13
ATOM 23787 N N . LEU A 1 113 ? 7.850 9.637 5.146 1.00 0.00 113 LEU A N 13
ATOM 23788 C CA . LEU A 1 113 ? 8.009 8.325 4.507 1.00 0.00 113 LEU A CA 13
ATOM 23789 C C . LEU A 1 113 ? 9.305 7.630 4.953 1.00 0.00 113 LEU A C 13
ATOM 23790 O O . LEU A 1 113 ? 10.415 8.129 4.757 1.00 0.00 113 LEU A O 13
ATOM 23806 N N . SER A 1 114 ? 9.144 6.461 5.567 1.00 0.00 114 SER A N 13
ATOM 23807 C CA . SER A 1 114 ? 10.189 5.693 6.243 1.00 0.00 114 SER A CA 13
ATOM 23808 C C . SER A 1 114 ? 10.340 4.321 5.583 1.00 0.00 114 SER A C 13
ATOM 23809 O O . SER A 1 114 ? 9.688 3.347 5.962 1.00 0.00 114 SER A O 13
ATOM 23817 N N . ASP A 1 115 ? 11.175 4.246 4.548 1.00 0.00 115 ASP A N 13
ATOM 23818 C CA . ASP A 1 115 ? 11.613 2.974 3.972 1.00 0.00 115 ASP A CA 13
ATOM 23819 C C . ASP A 1 115 ? 12.776 2.362 4.782 1.00 0.00 115 ASP A C 13
ATOM 23820 O O . ASP A 1 115 ? 13.447 3.026 5.580 1.00 0.00 115 ASP A O 13
ATOM 23829 N N . CYS A 1 116 ? 13.027 1.074 4.555 1.00 0.00 116 CYS A N 13
ATOM 23830 C CA . CYS A 1 116 ? 14.263 0.370 4.905 1.00 0.00 116 CYS A CA 13
ATOM 23831 C C . CYS A 1 116 ? 14.422 -0.834 3.974 1.00 0.00 116 CYS A C 13
ATOM 23832 O O . CYS A 1 116 ? 13.503 -1.645 3.880 1.00 0.00 116 CYS A O 13
ATOM 23839 N N . ASN A 1 117 ? 15.549 -0.940 3.266 1.00 0.00 117 ASN A N 13
ATOM 23840 C CA . ASN A 1 117 ? 15.807 -1.989 2.270 1.00 0.00 117 ASN A CA 13
ATOM 23841 C C . ASN A 1 117 ? 16.893 -2.938 2.782 1.00 0.00 117 ASN A C 13
ATOM 23842 O O . ASN A 1 117 ? 17.868 -2.487 3.378 1.00 0.00 117 ASN A O 13
ATOM 23853 N N . VAL A 1 118 ? 16.739 -4.244 2.564 1.00 0.00 118 VAL A N 13
ATOM 23854 C CA . VAL A 1 118 ? 17.721 -5.267 2.979 1.00 0.00 118 VAL A CA 13
ATOM 23855 C C . VAL A 1 118 ? 19.090 -5.054 2.308 1.00 0.00 118 VAL A C 13
ATOM 23856 O O . VAL A 1 118 ? 19.181 -4.582 1.171 1.00 0.00 118 VAL A O 13
ATOM 23869 N N . THR A 1 119 ? 20.170 -5.425 3.005 1.00 0.00 119 THR A N 13
ATOM 23870 C CA . THR A 1 119 ? 21.549 -5.421 2.472 1.00 0.00 119 THR A CA 13
ATOM 23871 C C . THR A 1 119 ? 22.348 -6.644 2.944 1.00 0.00 119 THR A C 13
ATOM 23872 O O . THR A 1 119 ? 23.033 -6.637 3.970 1.00 0.00 119 THR A O 13
ATOM 23883 N N . SER A 1 120 ? 22.201 -7.738 2.189 1.00 0.00 120 SER A N 13
ATOM 23884 C CA . SER A 1 120 ? 22.938 -9.007 2.356 1.00 0.00 120 SER A CA 13
ATOM 23885 C C . SER A 1 120 ? 24.376 -8.912 1.822 1.00 0.00 120 SER A C 13
ATOM 23886 O O . SER A 1 120 ? 24.556 -8.572 0.627 1.00 0.00 120 SER A O 13
ATOM 23895 N N . ARG A 1 1 ? 16.877 -8.110 16.975 1.00 0.00 1 ARG A N 14
ATOM 23896 C CA . ARG A 1 1 ? 17.785 -7.826 15.823 1.00 0.00 1 ARG A CA 14
ATOM 23897 C C . ARG A 1 1 ? 17.618 -8.924 14.756 1.00 0.00 1 ARG A C 14
ATOM 23898 O O . ARG A 1 1 ? 18.465 -9.816 14.663 1.00 0.00 1 ARG A O 14
ATOM 23921 N N . PRO A 1 2 ? 16.490 -8.941 14.000 1.00 0.00 2 PRO A N 14
ATOM 23922 C CA . PRO A 1 2 ? 16.086 -10.115 13.208 1.00 0.00 2 PRO A CA 14
ATOM 23923 C C . PRO A 1 2 ? 16.920 -10.298 11.929 1.00 0.00 2 PRO A C 14
ATOM 23924 O O . PRO A 1 2 ? 17.458 -11.378 11.680 1.00 0.00 2 PRO A O 14
ATOM 23935 N N . CYS A 1 3 ? 17.035 -9.232 11.136 1.00 0.00 3 CYS A N 14
ATOM 23936 C CA . CYS A 1 3 ? 17.829 -9.108 9.912 1.00 0.00 3 CYS A CA 14
ATOM 23937 C C . CYS A 1 3 ? 18.465 -7.708 9.861 1.00 0.00 3 CYS A C 14
ATOM 23938 O O . CYS A 1 3 ? 18.065 -6.814 10.614 1.00 0.00 3 CYS A O 14
ATOM 23945 N N . LYS A 1 4 ? 19.425 -7.492 8.956 1.00 0.00 4 LYS A N 14
ATOM 23946 C CA . LYS A 1 4 ? 20.013 -6.169 8.695 1.00 0.00 4 LYS A CA 14
ATOM 23947 C C . LYS A 1 4 ? 19.294 -5.462 7.545 1.00 0.00 4 LYS A C 14
ATOM 23948 O O . LYS A 1 4 ? 18.901 -6.091 6.560 1.00 0.00 4 LYS A O 14
ATOM 23967 N N . TYR A 1 5 ? 19.162 -4.142 7.667 1.00 0.00 5 TYR A N 14
ATOM 23968 C CA . TYR A 1 5 ? 18.520 -3.256 6.692 1.00 0.00 5 TYR A CA 14
ATOM 23969 C C . TYR A 1 5 ? 19.315 -1.952 6.507 1.00 0.00 5 TYR A C 14
ATOM 23970 O O . TYR A 1 5 ? 20.127 -1.566 7.353 1.00 0.00 5 TYR A O 14
ATOM 23988 N N . LYS A 1 6 ? 19.046 -1.261 5.398 1.00 0.00 6 LYS A N 14
ATOM 23989 C CA . LYS A 1 6 ? 19.648 0.010 4.973 1.00 0.00 6 LYS A CA 14
ATOM 23990 C C . LYS A 1 6 ? 18.752 1.191 5.352 1.00 0.00 6 LYS A C 14
ATOM 23991 O O . LYS A 1 6 ? 17.527 1.052 5.417 1.00 0.00 6 LYS A O 14
ATOM 24010 N N . LEU A 1 7 ? 19.353 2.368 5.523 1.00 0.00 7 LEU A N 14
ATOM 24011 C CA . LEU A 1 7 ? 18.639 3.622 5.791 1.00 0.00 7 LEU A CA 14
ATOM 24012 C C . LEU A 1 7 ? 18.060 4.218 4.493 1.00 0.00 7 LEU A C 14
ATOM 24013 O O . LEU A 1 7 ? 18.786 4.410 3.514 1.00 0.00 7 LEU A O 14
ATOM 24029 N N . LYS A 1 8 ? 16.761 4.543 4.501 1.00 0.00 8 LYS A N 14
ATOM 24030 C CA . LYS A 1 8 ? 16.046 5.242 3.417 1.00 0.00 8 LYS A CA 14
ATOM 24031 C C . LYS A 1 8 ? 14.903 6.117 3.959 1.00 0.00 8 LYS A C 14
ATOM 24032 O O . LYS A 1 8 ? 13.803 5.627 4.216 1.00 0.00 8 LYS A O 14
ATOM 24051 N N . LYS A 1 9 ? 15.156 7.418 4.136 1.00 0.00 9 LYS A N 14
ATOM 24052 C CA . LYS A 1 9 ? 14.156 8.423 4.554 1.00 0.00 9 LYS A CA 14
ATOM 24053 C C . LYS A 1 9 ? 13.839 9.388 3.409 1.00 0.00 9 LYS A C 14
ATOM 24054 O O . LYS A 1 9 ? 14.720 9.734 2.618 1.00 0.00 9 LYS A O 14
ATOM 24073 N N . SER A 1 10 ? 12.576 9.789 3.293 1.00 0.00 10 SER A N 14
ATOM 24074 C CA . SER A 1 10 ? 12.036 10.653 2.227 1.00 0.00 10 SER A CA 14
ATOM 24075 C C . SER A 1 10 ? 10.802 11.428 2.716 1.00 0.00 10 SER A C 14
ATOM 24076 O O . SER A 1 10 ? 10.295 11.185 3.814 1.00 0.00 10 SER A O 14
ATOM 24084 N N . THR A 1 11 ? 10.287 12.366 1.912 1.00 0.00 11 THR A N 14
ATOM 24085 C CA . THR A 1 11 ? 9.090 13.151 2.260 1.00 0.00 11 THR A CA 14
ATOM 24086 C C . THR A 1 11 ? 8.259 13.458 1.015 1.00 0.00 11 THR A C 14
ATOM 24087 O O . THR A 1 11 ? 8.631 14.320 0.220 1.00 0.00 11 THR A O 14
ATOM 24098 N N . ASN A 1 12 ? 7.165 12.713 0.806 1.00 0.00 12 ASN A N 14
ATOM 24099 C CA . ASN A 1 12 ? 6.288 12.810 -0.375 1.00 0.00 12 ASN A CA 14
ATOM 24100 C C . ASN A 1 12 ? 4.935 12.080 -0.195 1.00 0.00 12 ASN A C 14
ATOM 24101 O O . ASN A 1 12 ? 4.691 11.452 0.834 1.00 0.00 12 ASN A O 14
ATOM 24112 N N . LYS A 1 13 ? 4.049 12.212 -1.189 1.00 0.00 13 LYS A N 14
ATOM 24113 C CA . LYS A 1 13 ? 2.760 11.507 -1.366 1.00 0.00 13 LYS A CA 14
ATOM 24114 C C . LYS A 1 13 ? 2.905 9.989 -1.564 1.00 0.00 13 LYS A C 14
ATOM 24115 O O . LYS A 1 13 ? 3.998 9.474 -1.803 1.00 0.00 13 LYS A O 14
ATOM 24134 N N . PHE A 1 14 ? 1.778 9.282 -1.536 1.00 0.00 14 PHE A N 14
ATOM 24135 C CA . PHE A 1 14 ? 1.666 7.826 -1.686 1.00 0.00 14 PHE A CA 14
ATOM 24136 C C . PHE A 1 14 ? 0.451 7.432 -2.541 1.00 0.00 14 PHE A C 14
ATOM 24137 O O . PHE A 1 14 ? -0.608 8.062 -2.481 1.00 0.00 14 PHE A O 14
ATOM 24154 N N . CYS A 1 15 ? 0.602 6.395 -3.367 1.00 0.00 15 CYS A N 14
ATOM 24155 C CA . CYS A 1 15 ? -0.481 5.832 -4.176 1.00 0.00 15 CYS A CA 14
ATOM 24156 C C . CYS A 1 15 ? -1.036 4.544 -3.551 1.00 0.00 15 CYS A C 14
ATOM 24157 O O . CYS A 1 15 ? -0.295 3.701 -3.035 1.00 0.00 15 CYS A O 14
ATOM 24164 N N . VAL A 1 16 ? -2.353 4.384 -3.645 1.00 0.00 16 VAL A N 14
ATOM 24165 C CA . VAL A 1 16 ? -3.147 3.282 -3.055 1.00 0.00 16 VAL A CA 14
ATOM 24166 C C . VAL A 1 16 ? -4.351 2.921 -3.946 1.00 0.00 16 VAL A C 14
ATOM 24167 O O . VAL A 1 16 ? -4.554 3.548 -4.985 1.00 0.00 16 VAL A O 14
ATOM 24180 N N . THR A 1 17 ? -5.182 1.953 -3.537 1.00 0.00 17 THR A N 14
ATOM 24181 C CA . THR A 1 17 ? -6.438 1.579 -4.229 1.00 0.00 17 THR A CA 14
ATOM 24182 C C . THR A 1 17 ? -7.632 1.625 -3.272 1.00 0.00 17 THR A C 14
ATOM 24183 O O . THR A 1 17 ? -7.649 0.877 -2.293 1.00 0.00 17 THR A O 14
ATOM 24194 N N . CYS A 1 18 ? -8.629 2.486 -3.527 1.00 0.00 18 CYS A N 14
ATOM 24195 C CA . CYS A 1 18 ? -9.887 2.490 -2.773 1.00 0.00 18 CYS A CA 14
ATOM 24196 C C . CYS A 1 18 ? -10.875 1.467 -3.334 1.00 0.00 18 CYS A C 14
ATOM 24197 O O . CYS A 1 18 ? -11.107 1.390 -4.539 1.00 0.00 18 CYS A O 14
ATOM 24204 N N . GLU A 1 19 ? -11.496 0.710 -2.436 1.00 0.00 19 GLU A N 14
ATOM 24205 C CA . GLU A 1 19 ? -12.547 -0.257 -2.728 1.00 0.00 19 GLU A CA 14
ATOM 24206 C C . GLU A 1 19 ? -13.624 -0.143 -1.644 1.00 0.00 19 GLU A C 14
ATOM 24207 O O . GLU A 1 19 ? -13.359 -0.396 -0.470 1.00 0.00 19 GLU A O 14
ATOM 24219 N N . ASN A 1 20 ? -14.829 0.286 -2.033 1.00 0.00 20 ASN A N 14
ATOM 24220 C CA . ASN A 1 20 ? -15.927 0.636 -1.120 1.00 0.00 20 ASN A CA 14
ATOM 24221 C C . ASN A 1 20 ? -15.533 1.755 -0.118 1.00 0.00 20 ASN A C 14
ATOM 24222 O O . ASN A 1 20 ? -15.672 1.621 1.099 1.00 0.00 20 ASN A O 14
ATOM 24233 N N . GLN A 1 21 ? -15.082 2.895 -0.662 1.00 0.00 21 GLN A N 14
ATOM 24234 C CA . GLN A 1 21 ? -14.847 4.187 0.015 1.00 0.00 21 GLN A CA 14
ATOM 24235 C C . GLN A 1 21 ? -13.717 4.182 1.065 1.00 0.00 21 GLN A C 14
ATOM 24236 O O . GLN A 1 21 ? -13.711 4.996 1.992 1.00 0.00 21 GLN A O 14
ATOM 24250 N N . ALA A 1 22 ? -12.761 3.261 0.938 1.00 0.00 22 ALA A N 14
ATOM 24251 C CA . ALA A 1 22 ? -11.671 3.059 1.877 1.00 0.00 22 ALA A CA 14
ATOM 24252 C C . ALA A 1 22 ? -10.500 2.357 1.160 1.00 0.00 22 ALA A C 14
ATOM 24253 O O . ALA A 1 22 ? -10.723 1.405 0.404 1.00 0.00 22 ALA A O 14
ATOM 24260 N N . PRO A 1 23 ? -9.259 2.836 1.334 1.00 0.00 23 PRO A N 14
ATOM 24261 C CA . PRO A 1 23 ? -8.075 2.260 0.710 1.00 0.00 23 PRO A CA 14
ATOM 24262 C C . PRO A 1 23 ? -7.628 0.963 1.394 1.00 0.00 23 PRO A C 14
ATOM 24263 O O . PRO A 1 23 ? -7.032 0.972 2.470 1.00 0.00 23 PRO A O 14
ATOM 24274 N N . VAL A 1 24 ? -7.923 -0.174 0.759 1.00 0.00 24 VAL A N 14
ATOM 24275 C CA . VAL A 1 24 ? -7.567 -1.522 1.226 1.00 0.00 24 VAL A CA 14
ATOM 24276 C C . VAL A 1 24 ? -6.307 -2.059 0.543 1.00 0.00 24 VAL A C 14
ATOM 24277 O O . VAL A 1 24 ? -6.047 -3.244 0.677 1.00 0.00 24 VAL A O 14
ATOM 24290 N N . HIS A 1 25 ? -5.539 -1.257 -0.217 1.00 0.00 25 HIS A N 14
ATOM 24291 C CA . HIS A 1 25 ? -4.389 -1.749 -1.004 1.00 0.00 25 HIS A CA 14
ATOM 24292 C C . HIS A 1 25 ? -3.305 -0.685 -1.174 1.00 0.00 25 HIS A C 14
ATOM 24293 O O . HIS A 1 25 ? -3.633 0.482 -1.391 1.00 0.00 25 HIS A O 14
ATOM 24308 N N . PHE A 1 26 ? -2.032 -1.079 -1.160 1.00 0.00 26 PHE A N 14
ATOM 24309 C CA . PHE A 1 26 ? -0.891 -0.195 -1.430 1.00 0.00 26 PHE A CA 14
ATOM 24310 C C . PHE A 1 26 ? -0.411 -0.331 -2.886 1.00 0.00 26 PHE A C 14
ATOM 24311 O O . PHE A 1 26 ? -0.320 -1.443 -3.407 1.00 0.00 26 PHE A O 14
ATOM 24328 N N . VAL A 1 27 ? -0.105 0.793 -3.548 1.00 0.00 27 VAL A N 14
ATOM 24329 C CA . VAL A 1 27 ? 0.402 0.822 -4.938 1.00 0.00 27 VAL A CA 14
ATOM 24330 C C . VAL A 1 27 ? 1.869 1.267 -4.999 1.00 0.00 27 VAL A C 14
ATOM 24331 O O . VAL A 1 27 ? 2.687 0.567 -5.598 1.00 0.00 27 VAL A O 14
ATOM 24344 N N . GLY A 1 28 ? 2.217 2.420 -4.417 1.00 0.00 28 GLY A N 14
ATOM 24345 C CA . GLY A 1 28 ? 3.568 2.983 -4.521 1.00 0.00 28 GLY A CA 14
ATOM 24346 C C . GLY A 1 28 ? 3.750 4.316 -3.794 1.00 0.00 28 GLY A C 14
ATOM 24347 O O . GLY A 1 28 ? 2.879 4.765 -3.049 1.00 0.00 28 GLY A O 14
ATOM 24351 N N . VAL A 1 29 ? 4.900 4.956 -4.010 1.00 0.00 29 VAL A N 14
ATOM 24352 C CA . VAL A 1 29 ? 5.315 6.211 -3.355 1.00 0.00 29 VAL A CA 14
ATOM 24353 C C . VAL A 1 29 ? 5.689 7.250 -4.415 1.00 0.00 29 VAL A C 14
ATOM 24354 O O . VAL A 1 29 ? 6.437 6.943 -5.344 1.00 0.00 29 VAL A O 14
ATOM 24367 N N . GLY A 1 30 ? 5.134 8.463 -4.319 1.00 0.00 30 GLY A N 14
ATOM 24368 C CA . GLY A 1 30 ? 5.360 9.555 -5.280 1.00 0.00 30 GLY A CA 14
ATOM 24369 C C . GLY A 1 30 ? 4.819 9.337 -6.705 1.00 0.00 30 GLY A C 14
ATOM 24370 O O . GLY A 1 30 ? 4.990 10.210 -7.558 1.00 0.00 30 GLY A O 14
ATOM 24374 N N . SER A 1 31 ? 4.185 8.193 -6.977 1.00 0.00 31 SER A N 14
ATOM 24375 C CA . SER A 1 31 ? 3.690 7.730 -8.283 1.00 0.00 31 SER A CA 14
ATOM 24376 C C . SER A 1 31 ? 2.776 6.501 -8.113 1.00 0.00 31 SER A C 14
ATOM 24377 O O . SER A 1 31 ? 2.801 5.848 -7.066 1.00 0.00 31 SER A O 14
ATOM 24385 N N . CYS A 1 32 ? 1.999 6.159 -9.144 1.00 0.00 32 CYS A N 14
ATOM 24386 C CA . CYS A 1 32 ? 1.158 4.961 -9.229 1.00 0.00 32 CYS A CA 14
ATOM 24387 C C . CYS A 1 32 ? 1.709 3.958 -10.264 1.00 0.00 32 CYS A C 14
ATOM 24388 O O . CYS A 1 32 ? 1.709 4.229 -11.469 1.00 0.00 32 CYS A O 14
ATOM 24395 N N . GLY A 1 33 ? 2.165 2.789 -9.803 1.00 0.00 33 GLY A N 14
ATOM 24396 C CA . GLY A 1 33 ? 2.636 1.679 -10.643 1.00 0.00 33 GLY A CA 14
ATOM 24397 C C . GLY A 1 33 ? 1.479 0.908 -11.294 1.00 0.00 33 GLY A C 14
ATOM 24398 O O . GLY A 1 33 ? 0.783 0.150 -10.615 1.00 0.00 33 GLY A O 14
ATOM 24402 N N . SER A 1 34 ? 1.254 1.115 -12.596 1.00 0.00 34 SER A N 14
ATOM 24403 C CA . SER A 1 34 ? 0.180 0.464 -13.371 1.00 0.00 34 SER A CA 14
ATOM 24404 C C . SER A 1 34 ? 0.292 -1.072 -13.388 1.00 0.00 34 SER A C 14
ATOM 24405 O O . SER A 1 34 ? 1.394 -1.629 -13.349 1.00 0.00 34 SER A O 14
ATOM 24413 N N . GLY A 1 35 ? -0.851 -1.763 -13.467 1.00 0.00 35 GLY A N 14
ATOM 24414 C CA . GLY A 1 35 ? -0.982 -3.226 -13.402 1.00 0.00 35 GLY A CA 14
ATOM 24415 C C . GLY A 1 35 ? -0.598 -3.793 -12.027 1.00 0.00 35 GLY A C 14
ATOM 24416 O O . GLY A 1 35 ? -1.446 -3.932 -11.143 1.00 0.00 35 GLY A O 14
ATOM 24420 N N . GLY A 1 36 ? 0.687 -4.099 -11.847 1.00 0.00 36 GLY A N 14
ATOM 24421 C CA . GLY A 1 36 ? 1.315 -4.513 -10.588 1.00 0.00 36 GLY A CA 14
ATOM 24422 C C . GLY A 1 36 ? 2.823 -4.751 -10.750 1.00 0.00 36 GLY A C 14
ATOM 24423 O O . GLY A 1 36 ? 3.321 -4.900 -11.871 1.00 0.00 36 GLY A O 14
ATOM 24427 N N . SER A 1 37 ? 3.559 -4.802 -9.636 1.00 0.00 37 SER A N 14
ATOM 24428 C CA . SER A 1 37 ? 4.990 -5.161 -9.628 1.00 0.00 37 SER A CA 14
ATOM 24429 C C . SER A 1 37 ? 5.216 -6.667 -9.856 1.00 0.00 37 SER A C 14
ATOM 24430 O O . SER A 1 37 ? 4.288 -7.479 -9.768 1.00 0.00 37 SER A O 14
ATOM 24438 N N . GLY A 1 38 ? 6.467 -7.060 -10.128 1.00 0.00 38 GLY A N 14
ATOM 24439 C CA . GLY A 1 38 ? 6.863 -8.471 -10.258 1.00 0.00 38 GLY A CA 14
ATOM 24440 C C . GLY A 1 38 ? 6.958 -9.222 -8.920 1.00 0.00 38 GLY A C 14
ATOM 24441 O O . GLY A 1 38 ? 6.964 -10.455 -8.900 1.00 0.00 38 GLY A O 14
ATOM 24445 N N . ILE A 1 39 ? 7.030 -8.496 -7.798 1.00 0.00 39 ILE A N 14
ATOM 24446 C CA . ILE A 1 39 ? 7.079 -9.035 -6.436 1.00 0.00 39 ILE A CA 14
ATOM 24447 C C . ILE A 1 39 ? 5.661 -9.374 -5.946 1.00 0.00 39 ILE A C 14
ATOM 24448 O O . ILE A 1 39 ? 4.726 -8.585 -6.091 1.00 0.00 39 ILE A O 14
ATOM 24464 N N . PHE A 1 40 ? 5.515 -10.548 -5.327 1.00 0.00 40 PHE A N 14
ATOM 24465 C CA . PHE A 1 40 ? 4.262 -11.058 -4.740 1.00 0.00 40 PHE A CA 14
ATOM 24466 C C . PHE A 1 40 ? 4.455 -11.684 -3.339 1.00 0.00 40 PHE A C 14
ATOM 24467 O O . PHE A 1 40 ? 3.581 -12.383 -2.825 1.00 0.00 40 PHE A O 14
ATOM 24484 N N . LEU A 1 41 ? 5.617 -11.434 -2.718 1.00 0.00 41 LEU A N 14
ATOM 24485 C CA . LEU A 1 41 ? 6.036 -11.967 -1.412 1.00 0.00 41 LEU A CA 14
ATOM 24486 C C . LEU A 1 41 ? 5.167 -11.486 -0.232 1.00 0.00 41 LEU A C 14
ATOM 24487 O O . LEU A 1 41 ? 5.121 -12.148 0.805 1.00 0.00 41 LEU A O 14
ATOM 24503 N N . GLU A 1 42 ? 4.447 -10.372 -0.393 1.00 0.00 42 GLU A N 14
ATOM 24504 C CA . GLU A 1 42 ? 3.391 -9.905 0.512 1.00 0.00 42 GLU A CA 14
ATOM 24505 C C . GLU A 1 42 ? 1.996 -10.027 -0.133 1.00 0.00 42 GLU A C 14
ATOM 24506 O O . GLU A 1 42 ? 1.852 -10.024 -1.359 1.00 0.00 42 GLU A O 14
ATOM 24518 N N . THR A 1 43 ? 0.950 -10.070 0.697 1.00 0.00 43 THR A N 14
ATOM 24519 C CA . THR A 1 43 ? -0.457 -10.089 0.237 1.00 0.00 43 THR A CA 14
ATOM 24520 C C . THR A 1 43 ? -0.897 -8.735 -0.342 1.00 0.00 43 THR A C 14
ATOM 24521 O O . THR A 1 43 ? -1.785 -8.679 -1.194 1.00 0.00 43 THR A O 14
ATOM 24532 N N . SER A 1 44 ? -0.277 -7.632 0.108 1.00 0.00 44 SER A N 14
ATOM 24533 C CA . SER A 1 44 ? -0.582 -6.238 -0.271 1.00 0.00 44 SER A CA 14
ATOM 24534 C C . SER A 1 44 ? -2.038 -5.805 0.009 1.00 0.00 44 SER A C 14
ATOM 24535 O O . SER A 1 44 ? -2.479 -4.774 -0.498 1.00 0.00 44 SER A O 14
ATOM 24543 N N . LEU A 1 45 ? -2.763 -6.569 0.842 1.00 0.00 45 LEU A N 14
ATOM 24544 C CA . LEU A 1 45 ? -4.191 -6.499 1.159 1.00 0.00 45 LEU A CA 14
ATOM 24545 C C . LEU A 1 45 ? -5.068 -6.607 -0.108 1.00 0.00 45 LEU A C 14
ATOM 24546 O O . LEU A 1 45 ? -5.243 -5.656 -0.868 1.00 0.00 45 LEU A O 14
ATOM 24562 N N . SER A 1 46 ? -5.562 -7.819 -0.386 1.00 0.00 46 SER A N 14
ATOM 24563 C CA . SER A 1 46 ? -6.246 -8.168 -1.646 1.00 0.00 46 SER A CA 14
ATOM 24564 C C . SER A 1 46 ? -7.483 -9.049 -1.422 1.00 0.00 46 SER A C 14
ATOM 24565 O O . SER A 1 46 ? -8.604 -8.627 -1.719 1.00 0.00 46 SER A O 14
ATOM 24573 N N . ALA A 1 47 ? -7.302 -10.247 -0.854 1.00 0.00 47 ALA A N 14
ATOM 24574 C CA . ALA A 1 47 ? -8.363 -11.206 -0.536 1.00 0.00 47 ALA A CA 14
ATOM 24575 C C . ALA A 1 47 ? -8.448 -11.433 0.984 1.00 0.00 47 ALA A C 14
ATOM 24576 O O . ALA A 1 47 ? -7.453 -11.779 1.628 1.00 0.00 47 ALA A O 14
ATOM 24583 N N . GLY A 1 48 ? -9.625 -11.191 1.570 1.00 0.00 48 GLY A N 14
ATOM 24584 C CA . GLY A 1 48 ? -9.873 -11.310 3.015 1.00 0.00 48 GLY A CA 14
ATOM 24585 C C . GLY A 1 48 ? -9.262 -10.194 3.881 1.00 0.00 48 GLY A C 14
ATOM 24586 O O . GLY A 1 48 ? -9.305 -10.297 5.109 1.00 0.00 48 GLY A O 14
ATOM 24590 N N . SER A 1 49 ? -8.692 -9.142 3.277 1.00 0.00 49 SER A N 14
ATOM 24591 C CA . SER A 1 49 ? -8.091 -7.994 3.966 1.00 0.00 49 SER A CA 14
ATOM 24592 C C . SER A 1 49 ? -9.029 -6.781 3.963 1.00 0.00 49 SER A C 14
ATOM 24593 O O . SER A 1 49 ? -10.061 -6.777 3.285 1.00 0.00 49 SER A O 14
ATOM 24601 N N . ASP A 1 50 ? -8.670 -5.728 4.700 1.00 0.00 50 ASP A N 14
ATOM 24602 C CA . ASP A 1 50 ? -9.452 -4.498 4.817 1.00 0.00 50 ASP A CA 14
ATOM 24603 C C . ASP A 1 50 ? -8.590 -3.269 5.171 1.00 0.00 50 ASP A C 14
ATOM 24604 O O . ASP A 1 50 ? -7.427 -3.354 5.558 1.00 0.00 50 ASP A O 14
ATOM 24613 N N . TRP A 1 51 ? -9.193 -2.094 5.037 1.00 0.00 51 TRP A N 14
ATOM 24614 C CA . TRP A 1 51 ? -8.645 -0.786 5.411 1.00 0.00 51 TRP A CA 14
ATOM 24615 C C . TRP A 1 51 ? -8.287 -0.668 6.907 1.00 0.00 51 TRP A C 14
ATOM 24616 O O . TRP A 1 51 ? -7.318 0.004 7.267 1.00 0.00 51 TRP A O 14
ATOM 24637 N N . LEU A 1 52 ? -9.043 -1.316 7.797 1.00 0.00 52 LEU A N 14
ATOM 24638 C CA . LEU A 1 52 ? -8.781 -1.288 9.241 1.00 0.00 52 LEU A CA 14
ATOM 24639 C C . LEU A 1 52 ? -7.404 -1.906 9.558 1.00 0.00 52 LEU A C 14
ATOM 24640 O O . LEU A 1 52 ? -6.602 -1.323 10.291 1.00 0.00 52 LEU A O 14
ATOM 24656 N N . THR A 1 53 ? -7.095 -3.047 8.939 1.00 0.00 53 THR A N 14
ATOM 24657 C CA . THR A 1 53 ? -5.780 -3.701 8.982 1.00 0.00 53 THR A CA 14
ATOM 24658 C C . THR A 1 53 ? -4.721 -3.031 8.095 1.00 0.00 53 THR A C 14
ATOM 24659 O O . THR A 1 53 ? -3.552 -3.058 8.471 1.00 0.00 53 THR A O 14
ATOM 24670 N N . PHE A 1 54 ? -5.080 -2.357 6.991 1.00 0.00 54 PHE A N 14
ATOM 24671 C CA . PHE A 1 54 ? -4.162 -1.604 6.109 1.00 0.00 54 PHE A CA 14
ATOM 24672 C C . PHE A 1 54 ? -3.294 -0.599 6.876 1.00 0.00 54 PHE A C 14
ATOM 24673 O O . PHE A 1 54 ? -2.078 -0.535 6.677 1.00 0.00 54 PHE A O 14
ATOM 24690 N N . GLN A 1 55 ? -3.919 0.151 7.784 1.00 0.00 55 GLN A N 14
ATOM 24691 C CA . GLN A 1 55 ? -3.246 1.060 8.711 1.00 0.00 55 GLN A CA 14
ATOM 24692 C C . GLN A 1 55 ? -2.219 0.302 9.561 1.00 0.00 55 GLN A C 14
ATOM 24693 O O . GLN A 1 55 ? -1.017 0.540 9.454 1.00 0.00 55 GLN A O 14
ATOM 24707 N N . LYS A 1 56 ? -2.682 -0.656 10.375 1.00 0.00 56 LYS A N 14
ATOM 24708 C CA . LYS A 1 56 ? -1.820 -1.446 11.285 1.00 0.00 56 LYS A CA 14
ATOM 24709 C C . LYS A 1 56 ? -0.727 -2.269 10.584 1.00 0.00 56 LYS A C 14
ATOM 24710 O O . LYS A 1 56 ? 0.271 -2.615 11.216 1.00 0.00 56 LYS A O 14
ATOM 24729 N N . LYS A 1 57 ? -0.881 -2.535 9.284 1.00 0.00 57 LYS A N 14
ATOM 24730 C CA . LYS A 1 57 ? 0.099 -3.199 8.412 1.00 0.00 57 LYS A CA 14
ATOM 24731 C C . LYS A 1 57 ? 1.354 -2.359 8.140 1.00 0.00 57 LYS A C 14
ATOM 24732 O O . LYS A 1 57 ? 2.449 -2.893 8.296 1.00 0.00 57 LYS A O 14
ATOM 24751 N N . HIS A 1 58 ? 1.242 -1.092 7.710 1.00 0.00 58 HIS A N 14
ATOM 24752 C CA . HIS A 1 58 ? 2.419 -0.280 7.321 1.00 0.00 58 HIS A CA 14
ATOM 24753 C C . HIS A 1 58 ? 2.271 1.245 7.517 1.00 0.00 58 HIS A C 14
ATOM 24754 O O . HIS A 1 58 ? 2.950 2.036 6.865 1.00 0.00 58 HIS A O 14
ATOM 24769 N N . ILE A 1 59 ? 1.388 1.685 8.403 1.00 0.00 59 ILE A N 14
ATOM 24770 C CA . ILE A 1 59 ? 1.132 3.103 8.727 1.00 0.00 59 ILE A CA 14
ATOM 24771 C C . ILE A 1 59 ? 1.222 3.302 10.244 1.00 0.00 59 ILE A C 14
ATOM 24772 O O . ILE A 1 59 ? 0.915 2.397 11.024 1.00 0.00 59 ILE A O 14
ATOM 24788 N N . THR A 1 60 ? 1.649 4.489 10.674 1.00 0.00 60 THR A N 14
ATOM 24789 C CA . THR A 1 60 ? 1.689 4.857 12.099 1.00 0.00 60 THR A CA 14
ATOM 24790 C C . THR A 1 60 ? 1.415 6.345 12.348 1.00 0.00 60 THR A C 14
ATOM 24791 O O . THR A 1 60 ? 1.636 7.193 11.482 1.00 0.00 60 THR A O 14
ATOM 24802 N N . ASN A 1 61 ? 0.968 6.666 13.565 1.00 0.00 61 ASN A N 14
ATOM 24803 C CA . ASN A 1 61 ? 0.843 8.016 14.111 1.00 0.00 61 ASN A CA 14
ATOM 24804 C C . ASN A 1 61 ? 2.102 8.452 14.902 1.00 0.00 61 ASN A C 14
ATOM 24805 O O . ASN A 1 61 ? 2.128 9.546 15.468 1.00 0.00 61 ASN A O 14
ATOM 24816 N N . THR A 1 62 ? 3.146 7.614 14.954 1.00 0.00 62 THR A N 14
ATOM 24817 C CA . THR A 1 62 ? 4.473 7.909 15.528 1.00 0.00 62 THR A CA 14
ATOM 24818 C C . THR A 1 62 ? 5.537 6.940 14.988 1.00 0.00 62 THR A C 14
ATOM 24819 O O . THR A 1 62 ? 5.469 5.729 15.221 1.00 0.00 62 THR A O 14
ATOM 24830 N N . ARG A 1 63 ? 6.517 7.435 14.214 1.00 0.00 63 ARG A N 14
ATOM 24831 C CA . ARG A 1 63 ? 7.661 6.622 13.760 1.00 0.00 63 ARG A CA 14
ATOM 24832 C C . ARG A 1 63 ? 8.545 6.220 14.949 1.00 0.00 63 ARG A C 14
ATOM 24833 O O . ARG A 1 63 ? 9.306 7.036 15.472 1.00 0.00 63 ARG A O 14
ATOM 24854 N N . ASP A 1 64 ? 8.471 4.949 15.340 1.00 0.00 64 ASP A N 14
ATOM 24855 C CA . ASP A 1 64 ? 9.246 4.349 16.440 1.00 0.00 64 ASP A CA 14
ATOM 24856 C C . ASP A 1 64 ? 10.221 3.243 15.971 1.00 0.00 64 ASP A C 14
ATOM 24857 O O . ASP A 1 64 ? 10.884 2.591 16.780 1.00 0.00 64 ASP A O 14
ATOM 24866 N N . VAL A 1 65 ? 10.317 3.019 14.655 1.00 0.00 65 VAL A N 14
ATOM 24867 C CA . VAL A 1 65 ? 11.167 1.982 14.048 1.00 0.00 65 VAL A CA 14
ATOM 24868 C C . VAL A 1 65 ? 12.660 2.359 14.037 1.00 0.00 65 VAL A C 14
ATOM 24869 O O . VAL A 1 65 ? 13.029 3.517 13.838 1.00 0.00 65 VAL A O 14
ATOM 24882 N N . ASP A 1 66 ? 13.523 1.348 14.198 1.00 0.00 66 ASP A N 14
ATOM 24883 C CA . ASP A 1 66 ? 14.994 1.428 14.081 1.00 0.00 66 ASP A CA 14
ATOM 24884 C C . ASP A 1 66 ? 15.590 0.319 13.173 1.00 0.00 66 ASP A C 14
ATOM 24885 O O . ASP A 1 66 ? 16.808 0.176 13.067 1.00 0.00 66 ASP A O 14
ATOM 24894 N N . CYS A 1 67 ? 14.728 -0.465 12.507 1.00 0.00 67 CYS A N 14
ATOM 24895 C CA . CYS A 1 67 ? 15.045 -1.585 11.605 1.00 0.00 67 CYS A CA 14
ATOM 24896 C C . CYS A 1 67 ? 16.026 -2.612 12.217 1.00 0.00 67 CYS A C 14
ATOM 24897 O O . CYS A 1 67 ? 17.010 -3.029 11.604 1.00 0.00 67 CYS A O 14
ATOM 24904 N N . ASP A 1 68 ? 15.730 -3.013 13.459 1.00 0.00 68 ASP A N 14
ATOM 24905 C CA . ASP A 1 68 ? 16.462 -3.984 14.289 1.00 0.00 68 ASP A CA 14
ATOM 24906 C C . ASP A 1 68 ? 15.624 -4.481 15.487 1.00 0.00 68 ASP A C 14
ATOM 24907 O O . ASP A 1 68 ? 15.790 -5.613 15.934 1.00 0.00 68 ASP A O 14
ATOM 24916 N N . ASN A 1 69 ? 14.688 -3.671 15.994 1.00 0.00 69 ASN A N 14
ATOM 24917 C CA . ASN A 1 69 ? 13.798 -4.003 17.115 1.00 0.00 69 ASN A CA 14
ATOM 24918 C C . ASN A 1 69 ? 12.363 -4.353 16.679 1.00 0.00 69 ASN A C 14
ATOM 24919 O O . ASN A 1 69 ? 11.521 -4.684 17.512 1.00 0.00 69 ASN A O 14
ATOM 24930 N N . ILE A 1 70 ? 12.081 -4.330 15.369 1.00 0.00 70 ILE A N 14
ATOM 24931 C CA . ILE A 1 70 ? 10.778 -4.688 14.775 1.00 0.00 70 ILE A CA 14
ATOM 24932 C C . ILE A 1 70 ? 10.373 -6.149 15.011 1.00 0.00 70 ILE A C 14
ATOM 24933 O O . ILE A 1 70 ? 9.207 -6.498 14.844 1.00 0.00 70 ILE A O 14
ATOM 24949 N N . MET A 1 71 ? 11.302 -6.980 15.494 1.00 0.00 71 MET A N 14
ATOM 24950 C CA . MET A 1 71 ? 11.013 -8.313 16.050 1.00 0.00 71 MET A CA 14
ATOM 24951 C C . MET A 1 71 ? 9.962 -8.277 17.185 1.00 0.00 71 MET A C 14
ATOM 24952 O O . MET A 1 71 ? 9.159 -9.202 17.315 1.00 0.00 71 MET A O 14
ATOM 24966 N N . SER A 1 72 ? 9.908 -7.185 17.959 1.00 0.00 72 SER A N 14
ATOM 24967 C CA . SER A 1 72 ? 8.907 -6.939 19.015 1.00 0.00 72 SER A CA 14
ATOM 24968 C C . SER A 1 72 ? 7.562 -6.377 18.505 1.00 0.00 72 SER A C 14
ATOM 24969 O O . SER A 1 72 ? 6.669 -6.105 19.309 1.00 0.00 72 SER A O 14
ATOM 24977 N N . THR A 1 73 ? 7.394 -6.194 17.188 1.00 0.00 73 THR A N 14
ATOM 24978 C CA . THR A 1 73 ? 6.197 -5.614 16.538 1.00 0.00 73 THR A CA 14
ATOM 24979 C C . THR A 1 73 ? 5.520 -6.619 15.593 1.00 0.00 73 THR A C 14
ATOM 24980 O O . THR A 1 73 ? 5.952 -7.766 15.481 1.00 0.00 73 THR A O 14
ATOM 24991 N N . ASN A 1 74 ? 4.468 -6.201 14.876 1.00 0.00 74 ASN A N 14
ATOM 24992 C CA . ASN A 1 74 ? 3.828 -7.003 13.822 1.00 0.00 74 ASN A CA 14
ATOM 24993 C C . ASN A 1 74 ? 4.744 -7.278 12.608 1.00 0.00 74 ASN A C 14
ATOM 24994 O O . ASN A 1 74 ? 4.490 -8.205 11.839 1.00 0.00 74 ASN A O 14
ATOM 25005 N N . LEU A 1 75 ? 5.812 -6.492 12.428 1.00 0.00 75 LEU A N 14
ATOM 25006 C CA . LEU A 1 75 ? 6.702 -6.487 11.261 1.00 0.00 75 LEU A CA 14
ATOM 25007 C C . LEU A 1 75 ? 7.878 -7.484 11.357 1.00 0.00 75 LEU A C 14
ATOM 25008 O O . LEU A 1 75 ? 8.806 -7.426 10.548 1.00 0.00 75 LEU A O 14
ATOM 25024 N N . PHE A 1 76 ? 7.842 -8.418 12.312 1.00 0.00 76 PHE A N 14
ATOM 25025 C CA . PHE A 1 76 ? 8.912 -9.363 12.668 1.00 0.00 76 PHE A CA 14
ATOM 25026 C C . PHE A 1 76 ? 9.243 -10.398 11.586 1.00 0.00 76 PHE A C 14
ATOM 25027 O O . PHE A 1 76 ? 10.237 -11.120 11.683 1.00 0.00 76 PHE A O 14
ATOM 25044 N N . HIS A 1 77 ? 8.410 -10.461 10.547 1.00 0.00 77 HIS A N 14
ATOM 25045 C CA . HIS A 1 77 ? 8.418 -11.436 9.450 1.00 0.00 77 HIS A CA 14
ATOM 25046 C C . HIS A 1 77 ? 9.694 -11.448 8.578 1.00 0.00 77 HIS A C 14
ATOM 25047 O O . HIS A 1 77 ? 9.820 -12.311 7.710 1.00 0.00 77 HIS A O 14
ATOM 25062 N N . CYS A 1 78 ? 10.610 -10.490 8.773 1.00 0.00 78 CYS A N 14
ATOM 25063 C CA . CYS A 1 78 ? 11.761 -10.176 7.902 1.00 0.00 78 CYS A CA 14
ATOM 25064 C C . CYS A 1 78 ? 11.440 -10.275 6.387 1.00 0.00 78 CYS A C 14
ATOM 25065 O O . CYS A 1 78 ? 12.046 -11.024 5.615 1.00 0.00 78 CYS A O 14
ATOM 25072 N N . LYS A 1 79 ? 10.453 -9.478 5.961 1.00 0.00 79 LYS A N 14
ATOM 25073 C CA . LYS A 1 79 ? 10.205 -9.113 4.556 1.00 0.00 79 LYS A CA 14
ATOM 25074 C C . LYS A 1 79 ? 11.308 -8.195 3.994 1.00 0.00 79 LYS A C 14
ATOM 25075 O O . LYS A 1 79 ? 12.030 -7.548 4.750 1.00 0.00 79 LYS A O 14
ATOM 25094 N N . ASP A 1 80 ? 11.416 -8.112 2.669 1.00 0.00 80 ASP A N 14
ATOM 25095 C CA . ASP A 1 80 ? 12.519 -7.449 1.949 1.00 0.00 80 ASP A CA 14
ATOM 25096 C C . ASP A 1 80 ? 12.578 -5.921 2.132 1.00 0.00 80 ASP A C 14
ATOM 25097 O O . ASP A 1 80 ? 13.667 -5.341 2.126 1.00 0.00 80 ASP A O 14
ATOM 25106 N N . LYS A 1 81 ? 11.425 -5.266 2.315 1.00 0.00 81 LYS A N 14
ATOM 25107 C CA . LYS A 1 81 ? 11.300 -3.857 2.724 1.00 0.00 81 LYS A CA 14
ATOM 25108 C C . LYS A 1 81 ? 9.920 -3.551 3.306 1.00 0.00 81 LYS A C 14
ATOM 25109 O O . LYS A 1 81 ? 8.948 -4.229 2.977 1.00 0.00 81 LYS A O 14
ATOM 25128 N N . ASN A 1 82 ? 9.825 -2.508 4.134 1.00 0.00 82 ASN A N 14
ATOM 25129 C CA . ASN A 1 82 ? 8.560 -2.006 4.684 1.00 0.00 82 ASN A CA 14
ATOM 25130 C C . ASN A 1 82 ? 8.460 -0.483 4.533 1.00 0.00 82 ASN A C 14
ATOM 25131 O O . ASN A 1 82 ? 9.226 0.255 5.152 1.00 0.00 82 ASN A O 14
ATOM 25142 N N . THR A 1 83 ? 7.533 -0.015 3.696 1.00 0.00 83 THR A N 14
ATOM 25143 C CA . THR A 1 83 ? 7.259 1.415 3.510 1.00 0.00 83 THR A CA 14
ATOM 25144 C C . THR A 1 83 ? 6.307 1.923 4.597 1.00 0.00 83 THR A C 14
ATOM 25145 O O . THR A 1 83 ? 5.086 1.767 4.478 1.00 0.00 83 THR A O 14
ATOM 25156 N N . PHE A 1 84 ? 6.848 2.520 5.663 1.00 0.00 84 PHE A N 14
ATOM 25157 C CA . PHE A 1 84 ? 6.046 3.166 6.703 1.00 0.00 84 PHE A CA 14
ATOM 25158 C C . PHE A 1 84 ? 5.606 4.569 6.273 1.00 0.00 84 PHE A C 14
ATOM 25159 O O . PHE A 1 84 ? 6.422 5.385 5.829 1.00 0.00 84 PHE A O 14
ATOM 25176 N N . ILE A 1 85 ? 4.321 4.862 6.466 1.00 0.00 85 ILE A N 14
ATOM 25177 C CA . ILE A 1 85 ? 3.720 6.189 6.288 1.00 0.00 85 ILE A CA 14
ATOM 25178 C C . ILE A 1 85 ? 3.466 6.775 7.681 1.00 0.00 85 ILE A C 14
ATOM 25179 O O . ILE A 1 85 ? 2.640 6.247 8.430 1.00 0.00 85 ILE A O 14
ATOM 25195 N N . TYR A 1 86 ? 4.168 7.848 8.048 1.00 0.00 86 TYR A N 14
ATOM 25196 C CA . TYR A 1 86 ? 3.823 8.647 9.225 1.00 0.00 86 TYR A CA 14
ATOM 25197 C C . TYR A 1 86 ? 2.764 9.698 8.844 1.00 0.00 86 TYR A C 14
ATOM 25198 O O . TYR A 1 86 ? 3.088 10.827 8.466 1.00 0.00 86 TYR A O 14
ATOM 25216 N N . SER A 1 87 ? 1.487 9.299 8.900 1.00 0.00 87 SER A N 14
ATOM 25217 C CA . SER A 1 87 ? 0.320 10.172 8.686 1.00 0.00 87 SER A CA 14
ATOM 25218 C C . SER A 1 87 ? -0.917 9.707 9.476 1.00 0.00 87 SER A C 14
ATOM 25219 O O . SER A 1 87 ? -0.957 8.592 10.004 1.00 0.00 87 SER A O 14
ATOM 25227 N N . ARG A 1 88 ? -1.938 10.568 9.554 1.00 0.00 88 ARG A N 14
ATOM 25228 C CA . ARG A 1 88 ? -3.252 10.304 10.173 1.00 0.00 88 ARG A CA 14
ATOM 25229 C C . ARG A 1 88 ? -4.150 9.501 9.213 1.00 0.00 88 ARG A C 14
ATOM 25230 O O . ARG A 1 88 ? -3.910 9.532 8.006 1.00 0.00 88 ARG A O 14
ATOM 25251 N N . PRO A 1 89 ? -5.214 8.823 9.684 1.00 0.00 89 PRO A N 14
ATOM 25252 C CA . PRO A 1 89 ? -6.105 8.061 8.802 1.00 0.00 89 PRO A CA 14
ATOM 25253 C C . PRO A 1 89 ? -6.991 8.924 7.886 1.00 0.00 89 PRO A C 14
ATOM 25254 O O . PRO A 1 89 ? -7.418 8.454 6.833 1.00 0.00 89 PRO A O 14
ATOM 25265 N N . GLU A 1 90 ? -7.252 10.186 8.236 1.00 0.00 90 GLU A N 14
ATOM 25266 C CA . GLU A 1 90 ? -8.115 11.098 7.465 1.00 0.00 90 GLU A CA 14
ATOM 25267 C C . GLU A 1 90 ? -7.563 11.403 6.057 1.00 0.00 90 GLU A C 14
ATOM 25268 O O . GLU A 1 90 ? -8.254 11.089 5.083 1.00 0.00 90 GLU A O 14
ATOM 25280 N N . PRO A 1 91 ? -6.330 11.934 5.894 1.00 0.00 91 PRO A N 14
ATOM 25281 C CA . PRO A 1 91 ? -5.741 12.214 4.575 1.00 0.00 91 PRO A CA 14
ATOM 25282 C C . PRO A 1 91 ? -5.405 10.969 3.739 1.00 0.00 91 PRO A C 14
ATOM 25283 O O . PRO A 1 91 ? -4.920 11.106 2.618 1.00 0.00 91 PRO A O 14
ATOM 25294 N N . VAL A 1 92 ? -5.661 9.768 4.262 1.00 0.00 92 VAL A N 14
ATOM 25295 C CA . VAL A 1 92 ? -5.510 8.468 3.589 1.00 0.00 92 VAL A CA 14
ATOM 25296 C C . VAL A 1 92 ? -6.880 7.963 3.126 1.00 0.00 92 VAL A C 14
ATOM 25297 O O . VAL A 1 92 ? -7.078 7.711 1.939 1.00 0.00 92 VAL A O 14
ATOM 25310 N N . LYS A 1 93 ? -7.859 7.858 4.031 1.00 0.00 93 LYS A N 14
ATOM 25311 C CA . LYS A 1 93 ? -9.215 7.379 3.710 1.00 0.00 93 LYS A CA 14
ATOM 25312 C C . LYS A 1 93 ? -9.981 8.331 2.784 1.00 0.00 93 LYS A C 14
ATOM 25313 O O . LYS A 1 93 ? -10.589 7.891 1.811 1.00 0.00 93 LYS A O 14
ATOM 25332 N N . ALA A 1 94 ? -9.941 9.632 3.076 1.00 0.00 94 ALA A N 14
ATOM 25333 C CA . ALA A 1 94 ? -10.731 10.665 2.401 1.00 0.00 94 ALA A CA 14
ATOM 25334 C C . ALA A 1 94 ? -10.220 11.042 0.997 1.00 0.00 94 ALA A C 14
ATOM 25335 O O . ALA A 1 94 ? -10.856 11.844 0.308 1.00 0.00 94 ALA A O 14
ATOM 25342 N N . ILE A 1 95 ? -9.097 10.459 0.549 1.00 0.00 95 ILE A N 14
ATOM 25343 C CA . ILE A 1 95 ? -8.627 10.557 -0.843 1.00 0.00 95 ILE A CA 14
ATOM 25344 C C . ILE A 1 95 ? -9.740 10.127 -1.820 1.00 0.00 95 ILE A C 14
ATOM 25345 O O . ILE A 1 95 ? -9.905 10.741 -2.877 1.00 0.00 95 ILE A O 14
ATOM 25361 N N . CYS A 1 96 ? -10.549 9.128 -1.440 1.00 0.00 96 CYS A N 14
ATOM 25362 C CA . CYS A 1 96 ? -11.724 8.687 -2.188 1.00 0.00 96 CYS A CA 14
ATOM 25363 C C . CYS A 1 96 ? -13.054 9.042 -1.495 1.00 0.00 96 CYS A C 14
ATOM 25364 O O . CYS A 1 96 ? -13.114 9.260 -0.281 1.00 0.00 96 CYS A O 14
ATOM 25371 N N . LYS A 1 97 ? -14.137 9.075 -2.287 1.00 0.00 97 LYS A N 14
ATOM 25372 C CA . LYS A 1 97 ? -15.516 9.374 -1.861 1.00 0.00 97 LYS A CA 14
ATOM 25373 C C . LYS A 1 97 ? -16.513 8.746 -2.842 1.00 0.00 97 LYS A C 14
ATOM 25374 O O . LYS A 1 97 ? -16.679 9.231 -3.961 1.00 0.00 97 LYS A O 14
ATOM 25393 N N . GLY A 1 98 ? -17.128 7.629 -2.448 1.00 0.00 98 GLY A N 14
ATOM 25394 C CA . GLY A 1 98 ? -18.101 6.883 -3.264 1.00 0.00 98 GLY A CA 14
ATOM 25395 C C . GLY A 1 98 ? -17.483 5.864 -4.232 1.00 0.00 98 GLY A C 14
ATOM 25396 O O . GLY A 1 98 ? -18.208 5.250 -5.014 1.00 0.00 98 GLY A O 14
ATOM 25400 N N . ILE A 1 99 ? -16.159 5.667 -4.196 1.00 0.00 99 ILE A N 14
ATOM 25401 C CA . ILE A 1 99 ? -15.430 4.746 -5.083 1.00 0.00 99 ILE A CA 14
ATOM 25402 C C . ILE A 1 99 ? -15.653 3.285 -4.667 1.00 0.00 99 ILE A C 14
ATOM 25403 O O . ILE A 1 99 ? -15.221 2.847 -3.598 1.00 0.00 99 ILE A O 14
ATOM 25419 N N . ILE A 1 100 ? -16.311 2.525 -5.545 1.00 0.00 100 ILE A N 14
ATOM 25420 C CA . ILE A 1 100 ? -16.510 1.061 -5.473 1.00 0.00 100 ILE A CA 14
ATOM 25421 C C . ILE A 1 100 ? -15.684 0.342 -6.569 1.00 0.00 100 ILE A C 14
ATOM 25422 O O . ILE A 1 100 ? -15.419 -0.856 -6.492 1.00 0.00 100 ILE A O 14
ATOM 25438 N N . ALA A 1 101 ? -15.203 1.096 -7.562 1.00 0.00 101 ALA A N 14
ATOM 25439 C CA . ALA A 1 101 ? -14.540 0.668 -8.801 1.00 0.00 101 ALA A CA 14
ATOM 25440 C C . ALA A 1 101 ? -13.058 0.241 -8.650 1.00 0.00 101 ALA A C 14
ATOM 25441 O O . ALA A 1 101 ? -12.292 0.335 -9.615 1.00 0.00 101 ALA A O 14
ATOM 25448 N N . SER A 1 102 ? -12.648 -0.176 -7.446 1.00 0.00 102 SER A N 14
ATOM 25449 C CA . SER A 1 102 ? -11.286 -0.617 -7.091 1.00 0.00 102 SER A CA 14
ATOM 25450 C C . SER A 1 102 ? -10.163 0.246 -7.709 1.00 0.00 102 SER A C 14
ATOM 25451 O O . SER A 1 102 ? -9.372 -0.204 -8.546 1.00 0.00 102 SER A O 14
ATOM 25459 N N . LYS A 1 103 ? -10.096 1.525 -7.307 1.00 0.00 103 LYS A N 14
ATOM 25460 C CA . LYS A 1 103 ? -9.135 2.534 -7.798 1.00 0.00 103 LYS A CA 14
ATOM 25461 C C . LYS A 1 103 ? -8.905 3.634 -6.756 1.00 0.00 103 LYS A C 14
ATOM 25462 O O . LYS A 1 103 ? -9.747 3.841 -5.891 1.00 0.00 103 LYS A O 14
ATOM 25481 N N . ASN A 1 104 ? -7.799 4.370 -6.818 1.00 0.00 104 ASN A N 14
ATOM 25482 C CA . ASN A 1 104 ? -7.649 5.678 -6.174 1.00 0.00 104 ASN A CA 14
ATOM 25483 C C . ASN A 1 104 ? -6.833 6.654 -7.044 1.00 0.00 104 ASN A C 14
ATOM 25484 O O . ASN A 1 104 ? -6.511 6.358 -8.197 1.00 0.00 104 ASN A O 14
ATOM 25495 N N . VAL A 1 105 ? -6.471 7.806 -6.476 1.00 0.00 105 VAL A N 14
ATOM 25496 C CA . VAL A 1 105 ? -5.557 8.798 -7.062 1.00 0.00 105 VAL A CA 14
ATOM 25497 C C . VAL A 1 105 ? -4.410 9.050 -6.079 1.00 0.00 105 VAL A C 14
ATOM 25498 O O . VAL A 1 105 ? -4.631 9.125 -4.870 1.00 0.00 105 VAL A O 14
ATOM 25511 N N . LEU A 1 106 ? -3.181 9.178 -6.586 1.00 0.00 106 LEU A N 14
ATOM 25512 C CA . LEU A 1 106 ? -2.007 9.615 -5.822 1.00 0.00 106 LEU A CA 14
ATOM 25513 C C . LEU A 1 106 ? -2.286 10.910 -5.027 1.00 0.00 106 LEU A C 14
ATOM 25514 O O . LEU A 1 106 ? -2.929 11.834 -5.532 1.00 0.00 106 LEU A O 14
ATOM 25530 N N . THR A 1 107 ? -1.775 10.991 -3.796 1.00 0.00 107 THR A N 14
ATOM 25531 C CA . THR A 1 107 ? -1.845 12.216 -2.967 1.00 0.00 107 THR A CA 14
ATOM 25532 C C . THR A 1 107 ? -1.103 13.420 -3.581 1.00 0.00 107 THR A C 14
ATOM 25533 O O . THR A 1 107 ? -0.372 13.304 -4.565 1.00 0.00 107 THR A O 14
ATOM 25544 N N . THR A 1 108 ? -1.260 14.597 -2.965 1.00 0.00 108 THR A N 14
ATOM 25545 C CA . THR A 1 108 ? -0.635 15.870 -3.394 1.00 0.00 108 THR A CA 14
ATOM 25546 C C . THR A 1 108 ? 0.292 16.483 -2.331 1.00 0.00 108 THR A C 14
ATOM 25547 O O . THR A 1 108 ? 1.297 17.116 -2.665 1.00 0.00 108 THR A O 14
ATOM 25558 N N . SER A 1 109 ? 0.009 16.242 -1.046 1.00 0.00 109 SER A N 14
ATOM 25559 C CA . SER A 1 109 ? 0.830 16.666 0.100 1.00 0.00 109 SER A CA 14
ATOM 25560 C C . SER A 1 109 ? 2.069 15.777 0.286 1.00 0.00 109 SER A C 14
ATOM 25561 O O . SER A 1 109 ? 2.190 14.717 -0.330 1.00 0.00 109 SER A O 14
ATOM 25569 N N . GLU A 1 110 ? 2.995 16.189 1.154 1.00 0.00 110 GLU A N 14
ATOM 25570 C CA . GLU A 1 110 ? 4.262 15.493 1.409 1.00 0.00 110 GLU A CA 14
ATOM 25571 C C . GLU A 1 110 ? 4.353 15.019 2.871 1.00 0.00 110 GLU A C 14
ATOM 25572 O O . GLU A 1 110 ? 4.498 15.823 3.795 1.00 0.00 110 GLU A O 14
ATOM 25584 N N . PHE A 1 111 ? 4.225 13.706 3.078 1.00 0.00 111 PHE A N 14
ATOM 25585 C CA . PHE A 1 111 ? 4.176 13.045 4.389 1.00 0.00 111 PHE A CA 14
ATOM 25586 C C . PHE A 1 111 ? 5.538 12.429 4.734 1.00 0.00 111 PHE A C 14
ATOM 25587 O O . PHE A 1 111 ? 6.358 12.200 3.841 1.00 0.00 111 PHE A O 14
ATOM 25604 N N . TYR A 1 112 ? 5.783 12.122 6.011 1.00 0.00 112 TYR A N 14
ATOM 25605 C CA . TYR A 1 112 ? 7.036 11.497 6.447 1.00 0.00 112 TYR A CA 14
ATOM 25606 C C . TYR A 1 112 ? 7.085 10.030 5.995 1.00 0.00 112 TYR A C 14
ATOM 25607 O O . TYR A 1 112 ? 6.375 9.171 6.527 1.00 0.00 112 TYR A O 14
ATOM 25625 N N . LEU A 1 113 ? 7.910 9.759 4.983 1.00 0.00 113 LEU A N 14
ATOM 25626 C CA . LEU A 1 113 ? 8.122 8.440 4.391 1.00 0.00 113 LEU A CA 14
ATOM 25627 C C . LEU A 1 113 ? 9.378 7.776 4.970 1.00 0.00 113 LEU A C 14
ATOM 25628 O O . LEU A 1 113 ? 10.489 8.312 4.907 1.00 0.00 113 LEU A O 14
ATOM 25644 N N . SER A 1 114 ? 9.181 6.596 5.551 1.00 0.00 114 SER A N 14
ATOM 25645 C CA . SER A 1 114 ? 10.188 5.833 6.287 1.00 0.00 114 SER A CA 14
ATOM 25646 C C . SER A 1 114 ? 10.276 4.423 5.708 1.00 0.00 114 SER A C 14
ATOM 25647 O O . SER A 1 114 ? 9.495 3.537 6.050 1.00 0.00 114 SER A O 14
ATOM 25655 N N . ASP A 1 115 ? 11.198 4.222 4.770 1.00 0.00 115 ASP A N 14
ATOM 25656 C CA . ASP A 1 115 ? 11.524 2.901 4.234 1.00 0.00 115 ASP A CA 14
ATOM 25657 C C . ASP A 1 115 ? 12.707 2.274 4.991 1.00 0.00 115 ASP A C 14
ATOM 25658 O O . ASP A 1 115 ? 13.493 2.950 5.664 1.00 0.00 115 ASP A O 14
ATOM 25667 N N . CYS A 1 116 ? 12.856 0.960 4.827 1.00 0.00 116 CYS A N 14
ATOM 25668 C CA . CYS A 1 116 ? 14.057 0.193 5.156 1.00 0.00 116 CYS A CA 14
ATOM 25669 C C . CYS A 1 116 ? 14.165 -0.979 4.179 1.00 0.00 116 CYS A C 14
ATOM 25670 O O . CYS A 1 116 ? 13.164 -1.645 3.922 1.00 0.00 116 CYS A O 14
ATOM 25677 N N . ASN A 1 117 ? 15.358 -1.227 3.632 1.00 0.00 117 ASN A N 14
ATOM 25678 C CA . ASN A 1 117 ? 15.610 -2.259 2.613 1.00 0.00 117 ASN A CA 14
ATOM 25679 C C . ASN A 1 117 ? 16.603 -3.301 3.142 1.00 0.00 117 ASN A C 14
ATOM 25680 O O . ASN A 1 117 ? 17.666 -2.919 3.630 1.00 0.00 117 ASN A O 14
ATOM 25691 N N . VAL A 1 118 ? 16.277 -4.595 3.073 1.00 0.00 118 VAL A N 14
ATOM 25692 C CA . VAL A 1 118 ? 17.144 -5.688 3.572 1.00 0.00 118 VAL A CA 14
ATOM 25693 C C . VAL A 1 118 ? 18.538 -5.652 2.928 1.00 0.00 118 VAL A C 14
ATOM 25694 O O . VAL A 1 118 ? 18.686 -5.346 1.742 1.00 0.00 118 VAL A O 14
ATOM 25707 N N . THR A 1 119 ? 19.563 -6.016 3.705 1.00 0.00 119 THR A N 14
ATOM 25708 C CA . THR A 1 119 ? 20.953 -6.181 3.245 1.00 0.00 119 THR A CA 14
ATOM 25709 C C . THR A 1 119 ? 21.574 -7.469 3.805 1.00 0.00 119 THR A C 14
ATOM 25710 O O . THR A 1 119 ? 21.883 -7.579 4.995 1.00 0.00 119 THR A O 14
ATOM 25721 N N . SER A 1 120 ? 21.670 -8.492 2.945 1.00 0.00 120 SER A N 14
ATOM 25722 C CA . SER A 1 120 ? 22.233 -9.827 3.235 1.00 0.00 120 SER A CA 14
ATOM 25723 C C . SER A 1 120 ? 23.752 -9.783 3.475 1.00 0.00 120 SER A C 14
ATOM 25724 O O . SER A 1 120 ? 24.491 -9.269 2.601 1.00 0.00 120 SER A O 14
ATOM 25733 N N . ARG A 1 1 ? 19.126 -4.843 17.429 1.00 0.00 1 ARG A N 15
ATOM 25734 C CA . ARG A 1 1 ? 18.271 -4.938 16.215 1.00 0.00 1 ARG A CA 15
ATOM 25735 C C . ARG A 1 1 ? 17.905 -6.387 15.897 1.00 0.00 1 ARG A C 15
ATOM 25736 O O . ARG A 1 1 ? 18.769 -7.257 16.028 1.00 0.00 1 ARG A O 15
ATOM 25759 N N . PRO A 1 2 ? 16.658 -6.672 15.467 1.00 0.00 2 PRO A N 15
ATOM 25760 C CA . PRO A 1 2 ? 16.261 -8.026 15.059 1.00 0.00 2 PRO A CA 15
ATOM 25761 C C . PRO A 1 2 ? 16.960 -8.472 13.765 1.00 0.00 2 PRO A C 15
ATOM 25762 O O . PRO A 1 2 ? 17.438 -9.604 13.666 1.00 0.00 2 PRO A O 15
ATOM 25773 N N . CYS A 1 3 ? 17.025 -7.568 12.782 1.00 0.00 3 CYS A N 15
ATOM 25774 C CA . CYS A 1 3 ? 17.625 -7.762 11.457 1.00 0.00 3 CYS A CA 15
ATOM 25775 C C . CYS A 1 3 ? 18.356 -6.479 11.010 1.00 0.00 3 CYS A C 15
ATOM 25776 O O . CYS A 1 3 ? 18.219 -5.426 11.640 1.00 0.00 3 CYS A O 15
ATOM 25783 N N . LYS A 1 4 ? 19.147 -6.556 9.935 1.00 0.00 4 LYS A N 15
ATOM 25784 C CA . LYS A 1 4 ? 19.961 -5.444 9.412 1.00 0.00 4 LYS A CA 15
ATOM 25785 C C . LYS A 1 4 ? 19.167 -4.602 8.407 1.00 0.00 4 LYS A C 15
ATOM 25786 O O . LYS A 1 4 ? 18.654 -5.154 7.434 1.00 0.00 4 LYS A O 15
ATOM 25805 N N . TYR A 1 5 ? 19.115 -3.281 8.591 1.00 0.00 5 TYR A N 15
ATOM 25806 C CA . TYR A 1 5 ? 18.404 -2.344 7.704 1.00 0.00 5 TYR A CA 15
ATOM 25807 C C . TYR A 1 5 ? 19.183 -1.042 7.442 1.00 0.00 5 TYR A C 15
ATOM 25808 O O . TYR A 1 5 ? 20.011 -0.614 8.252 1.00 0.00 5 TYR A O 15
ATOM 25826 N N . LYS A 1 6 ? 18.883 -0.403 6.306 1.00 0.00 6 LYS A N 15
ATOM 25827 C CA . LYS A 1 6 ? 19.457 0.865 5.816 1.00 0.00 6 LYS A CA 15
ATOM 25828 C C . LYS A 1 6 ? 18.602 2.073 6.228 1.00 0.00 6 LYS A C 15
ATOM 25829 O O . LYS A 1 6 ? 17.388 1.954 6.411 1.00 0.00 6 LYS A O 15
ATOM 25848 N N . LEU A 1 7 ? 19.226 3.250 6.304 1.00 0.00 7 LEU A N 15
ATOM 25849 C CA . LEU A 1 7 ? 18.589 4.541 6.609 1.00 0.00 7 LEU A CA 15
ATOM 25850 C C . LEU A 1 7 ? 17.965 5.177 5.355 1.00 0.00 7 LEU A C 15
ATOM 25851 O O . LEU A 1 7 ? 18.677 5.560 4.422 1.00 0.00 7 LEU A O 15
ATOM 25867 N N . LYS A 1 8 ? 16.631 5.300 5.345 1.00 0.00 8 LYS A N 15
ATOM 25868 C CA . LYS A 1 8 ? 15.838 5.952 4.288 1.00 0.00 8 LYS A CA 15
ATOM 25869 C C . LYS A 1 8 ? 14.697 6.793 4.883 1.00 0.00 8 LYS A C 15
ATOM 25870 O O . LYS A 1 8 ? 13.788 6.263 5.522 1.00 0.00 8 LYS A O 15
ATOM 25889 N N . LYS A 1 9 ? 14.751 8.115 4.699 1.00 0.00 9 LYS A N 15
ATOM 25890 C CA . LYS A 1 9 ? 13.722 9.091 5.127 1.00 0.00 9 LYS A CA 15
ATOM 25891 C C . LYS A 1 9 ? 13.383 10.071 3.996 1.00 0.00 9 LYS A C 15
ATOM 25892 O O . LYS A 1 9 ? 14.243 10.392 3.173 1.00 0.00 9 LYS A O 15
ATOM 25911 N N . SER A 1 10 ? 12.131 10.528 3.932 1.00 0.00 10 SER A N 15
ATOM 25912 C CA . SER A 1 10 ? 11.576 11.429 2.903 1.00 0.00 10 SER A CA 15
ATOM 25913 C C . SER A 1 10 ? 10.339 12.187 3.418 1.00 0.00 10 SER A C 15
ATOM 25914 O O . SER A 1 10 ? 9.810 11.870 4.485 1.00 0.00 10 SER A O 15
ATOM 25922 N N . THR A 1 11 ? 9.835 13.159 2.648 1.00 0.00 11 THR A N 15
ATOM 25923 C CA . THR A 1 11 ? 8.602 13.900 2.975 1.00 0.00 11 THR A CA 15
ATOM 25924 C C . THR A 1 11 ? 7.786 14.196 1.714 1.00 0.00 11 THR A C 15
ATOM 25925 O O . THR A 1 11 ? 8.178 15.044 0.911 1.00 0.00 11 THR A O 15
ATOM 25936 N N . ASN A 1 12 ? 6.682 13.470 1.501 1.00 0.00 12 ASN A N 15
ATOM 25937 C CA . ASN A 1 12 ? 5.887 13.482 0.259 1.00 0.00 12 ASN A CA 15
ATOM 25938 C C . ASN A 1 12 ? 4.546 12.722 0.381 1.00 0.00 12 ASN A C 15
ATOM 25939 O O . ASN A 1 12 ? 4.289 12.065 1.388 1.00 0.00 12 ASN A O 15
ATOM 25950 N N . LYS A 1 13 ? 3.713 12.793 -0.664 1.00 0.00 13 LYS A N 15
ATOM 25951 C CA . LYS A 1 13 ? 2.499 11.980 -0.909 1.00 0.00 13 LYS A CA 15
ATOM 25952 C C . LYS A 1 13 ? 2.763 10.466 -1.024 1.00 0.00 13 LYS A C 15
ATOM 25953 O O . LYS A 1 13 ? 3.912 10.022 -1.081 1.00 0.00 13 LYS A O 15
ATOM 25972 N N . PHE A 1 14 ? 1.691 9.679 -1.109 1.00 0.00 14 PHE A N 15
ATOM 25973 C CA . PHE A 1 14 ? 1.676 8.214 -1.245 1.00 0.00 14 PHE A CA 15
ATOM 25974 C C . PHE A 1 14 ? 0.518 7.744 -2.145 1.00 0.00 14 PHE A C 15
ATOM 25975 O O . PHE A 1 14 ? -0.560 8.343 -2.151 1.00 0.00 14 PHE A O 15
ATOM 25992 N N . CYS A 1 15 ? 0.726 6.675 -2.922 1.00 0.00 15 CYS A N 15
ATOM 25993 C CA . CYS A 1 15 ? -0.319 6.071 -3.761 1.00 0.00 15 CYS A CA 15
ATOM 25994 C C . CYS A 1 15 ? -0.814 4.731 -3.205 1.00 0.00 15 CYS A C 15
ATOM 25995 O O . CYS A 1 15 ? -0.047 3.921 -2.673 1.00 0.00 15 CYS A O 15
ATOM 26002 N N . VAL A 1 16 ? -2.113 4.492 -3.371 1.00 0.00 16 VAL A N 15
ATOM 26003 C CA . VAL A 1 16 ? -2.886 3.371 -2.790 1.00 0.00 16 VAL A CA 15
ATOM 26004 C C . VAL A 1 16 ? -4.051 2.949 -3.707 1.00 0.00 16 VAL A C 15
ATOM 26005 O O . VAL A 1 16 ? -4.251 3.554 -4.760 1.00 0.00 16 VAL A O 15
ATOM 26018 N N . THR A 1 17 ? -4.854 1.951 -3.312 1.00 0.00 17 THR A N 15
ATOM 26019 C CA . THR A 1 17 ? -6.076 1.529 -4.038 1.00 0.00 17 THR A CA 15
ATOM 26020 C C . THR A 1 17 ? -7.302 1.517 -3.110 1.00 0.00 17 THR A C 15
ATOM 26021 O O . THR A 1 17 ? -7.293 0.804 -2.105 1.00 0.00 17 THR A O 15
ATOM 26032 N N . CYS A 1 18 ? -8.350 2.298 -3.417 1.00 0.00 18 CYS A N 15
ATOM 26033 C CA . CYS A 1 18 ? -9.622 2.290 -2.683 1.00 0.00 18 CYS A CA 15
ATOM 26034 C C . CYS A 1 18 ? -10.584 1.248 -3.252 1.00 0.00 18 CYS A C 15
ATOM 26035 O O . CYS A 1 18 ? -10.829 1.198 -4.457 1.00 0.00 18 CYS A O 15
ATOM 26042 N N . GLU A 1 19 ? -11.184 0.459 -2.368 1.00 0.00 19 GLU A N 15
ATOM 26043 C CA . GLU A 1 19 ? -12.244 -0.496 -2.675 1.00 0.00 19 GLU A CA 15
ATOM 26044 C C . GLU A 1 19 ? -13.323 -0.392 -1.590 1.00 0.00 19 GLU A C 15
ATOM 26045 O O . GLU A 1 19 ? -13.038 -0.548 -0.403 1.00 0.00 19 GLU A O 15
ATOM 26057 N N . ASN A 1 20 ? -14.560 -0.090 -1.996 1.00 0.00 20 ASN A N 15
ATOM 26058 C CA . ASN A 1 20 ? -15.681 0.225 -1.097 1.00 0.00 20 ASN A CA 15
ATOM 26059 C C . ASN A 1 20 ? -15.354 1.393 -0.128 1.00 0.00 20 ASN A C 15
ATOM 26060 O O . ASN A 1 20 ? -15.524 1.297 1.089 1.00 0.00 20 ASN A O 15
ATOM 26071 N N . GLN A 1 21 ? -14.924 2.526 -0.702 1.00 0.00 21 GLN A N 15
ATOM 26072 C CA . GLN A 1 21 ? -14.734 3.841 -0.058 1.00 0.00 21 GLN A CA 15
ATOM 26073 C C . GLN A 1 21 ? -13.637 3.885 1.025 1.00 0.00 21 GLN A C 15
ATOM 26074 O O . GLN A 1 21 ? -13.691 4.702 1.949 1.00 0.00 21 GLN A O 15
ATOM 26088 N N . ALA A 1 22 ? -12.639 3.003 0.930 1.00 0.00 22 ALA A N 15
ATOM 26089 C CA . ALA A 1 22 ? -11.572 2.850 1.904 1.00 0.00 22 ALA A CA 15
ATOM 26090 C C . ALA A 1 22 ? -10.343 2.211 1.228 1.00 0.00 22 ALA A C 15
ATOM 26091 O O . ALA A 1 22 ? -10.488 1.244 0.472 1.00 0.00 22 ALA A O 15
ATOM 26098 N N . PRO A 1 23 ? -9.136 2.758 1.437 1.00 0.00 23 PRO A N 15
ATOM 26099 C CA . PRO A 1 23 ? -7.902 2.241 0.859 1.00 0.00 23 PRO A CA 15
ATOM 26100 C C . PRO A 1 23 ? -7.410 0.977 1.574 1.00 0.00 23 PRO A C 15
ATOM 26101 O O . PRO A 1 23 ? -6.881 1.024 2.683 1.00 0.00 23 PRO A O 15
ATOM 26112 N N . VAL A 1 24 ? -7.589 -0.172 0.919 1.00 0.00 24 VAL A N 15
ATOM 26113 C CA . VAL A 1 24 ? -7.212 -1.507 1.409 1.00 0.00 24 VAL A CA 15
ATOM 26114 C C . VAL A 1 24 ? -5.951 -2.046 0.724 1.00 0.00 24 VAL A C 15
ATOM 26115 O O . VAL A 1 24 ? -5.710 -3.247 0.769 1.00 0.00 24 VAL A O 15
ATOM 26128 N N . HIS A 1 25 ? -5.156 -1.209 0.043 1.00 0.00 25 HIS A N 15
ATOM 26129 C CA . HIS A 1 25 ? -3.964 -1.650 -0.705 1.00 0.00 25 HIS A CA 15
ATOM 26130 C C . HIS A 1 25 ? -2.935 -0.531 -0.859 1.00 0.00 25 HIS A C 15
ATOM 26131 O O . HIS A 1 25 ? -3.316 0.619 -1.067 1.00 0.00 25 HIS A O 15
ATOM 26146 N N . PHE A 1 26 ? -1.648 -0.873 -0.846 1.00 0.00 26 PHE A N 15
ATOM 26147 C CA . PHE A 1 26 ? -0.538 0.058 -1.074 1.00 0.00 26 PHE A CA 15
ATOM 26148 C C . PHE A 1 26 ? 0.025 -0.080 -2.498 1.00 0.00 26 PHE A C 15
ATOM 26149 O O . PHE A 1 26 ? 0.205 -1.199 -2.983 1.00 0.00 26 PHE A O 15
ATOM 26166 N N . VAL A 1 27 ? 0.320 1.048 -3.159 1.00 0.00 27 VAL A N 15
ATOM 26167 C CA . VAL A 1 27 ? 0.935 1.080 -4.505 1.00 0.00 27 VAL A CA 15
ATOM 26168 C C . VAL A 1 27 ? 2.368 1.628 -4.484 1.00 0.00 27 VAL A C 15
ATOM 26169 O O . VAL A 1 27 ? 3.266 0.983 -5.029 1.00 0.00 27 VAL A O 15
ATOM 26182 N N . GLY A 1 28 ? 2.607 2.810 -3.901 1.00 0.00 28 GLY A N 15
ATOM 26183 C CA . GLY A 1 28 ? 3.907 3.488 -3.999 1.00 0.00 28 GLY A CA 15
ATOM 26184 C C . GLY A 1 28 ? 4.004 4.821 -3.255 1.00 0.00 28 GLY A C 15
ATOM 26185 O O . GLY A 1 28 ? 3.113 5.208 -2.500 1.00 0.00 28 GLY A O 15
ATOM 26189 N N . VAL A 1 29 ? 5.120 5.521 -3.463 1.00 0.00 29 VAL A N 15
ATOM 26190 C CA . VAL A 1 29 ? 5.543 6.719 -2.715 1.00 0.00 29 VAL A CA 15
ATOM 26191 C C . VAL A 1 29 ? 5.883 7.864 -3.671 1.00 0.00 29 VAL A C 15
ATOM 26192 O O . VAL A 1 29 ? 6.679 7.684 -4.594 1.00 0.00 29 VAL A O 15
ATOM 26205 N N . GLY A 1 30 ? 5.277 9.039 -3.468 1.00 0.00 30 GLY A N 15
ATOM 26206 C CA . GLY A 1 30 ? 5.537 10.264 -4.246 1.00 0.00 30 GLY A CA 15
ATOM 26207 C C . GLY A 1 30 ? 4.946 10.292 -5.666 1.00 0.00 30 GLY A C 15
ATOM 26208 O O . GLY A 1 30 ? 4.879 11.358 -6.283 1.00 0.00 30 GLY A O 15
ATOM 26212 N N . SER A 1 31 ? 4.500 9.131 -6.154 1.00 0.00 31 SER A N 15
ATOM 26213 C CA . SER A 1 31 ? 4.167 8.729 -7.526 1.00 0.00 31 SER A CA 15
ATOM 26214 C C . SER A 1 31 ? 3.320 7.447 -7.466 1.00 0.00 31 SER A C 15
ATOM 26215 O O . SER A 1 31 ? 3.225 6.817 -6.408 1.00 0.00 31 SER A O 15
ATOM 26223 N N . CYS A 1 32 ? 2.730 7.023 -8.587 1.00 0.00 32 CYS A N 15
ATOM 26224 C CA . CYS A 1 32 ? 1.911 5.812 -8.675 1.00 0.00 32 CYS A CA 15
ATOM 26225 C C . CYS A 1 32 ? 2.375 4.903 -9.828 1.00 0.00 32 CYS A C 15
ATOM 26226 O O . CYS A 1 32 ? 2.539 5.363 -10.961 1.00 0.00 32 CYS A O 15
ATOM 26233 N N . GLY A 1 33 ? 2.610 3.621 -9.531 1.00 0.00 33 GLY A N 15
ATOM 26234 C CA . GLY A 1 33 ? 3.157 2.619 -10.458 1.00 0.00 33 GLY A CA 15
ATOM 26235 C C . GLY A 1 33 ? 2.147 1.552 -10.903 1.00 0.00 33 GLY A C 15
ATOM 26236 O O . GLY A 1 33 ? 1.024 1.481 -10.398 1.00 0.00 33 GLY A O 15
ATOM 26240 N N . SER A 1 34 ? 2.558 0.709 -11.855 1.00 0.00 34 SER A N 15
ATOM 26241 C CA . SER A 1 34 ? 1.784 -0.419 -12.400 1.00 0.00 34 SER A CA 15
ATOM 26242 C C . SER A 1 34 ? 2.701 -1.568 -12.871 1.00 0.00 34 SER A C 15
ATOM 26243 O O . SER A 1 34 ? 3.930 -1.468 -12.796 1.00 0.00 34 SER A O 15
ATOM 26251 N N . GLY A 1 35 ? 2.117 -2.668 -13.352 1.00 0.00 35 GLY A N 15
ATOM 26252 C CA . GLY A 1 35 ? 2.809 -3.861 -13.857 1.00 0.00 35 GLY A CA 15
ATOM 26253 C C . GLY A 1 35 ? 1.874 -4.851 -14.569 1.00 0.00 35 GLY A C 15
ATOM 26254 O O . GLY A 1 35 ? 0.667 -4.616 -14.683 1.00 0.00 35 GLY A O 15
ATOM 26258 N N . GLY A 1 36 ? 2.435 -5.962 -15.059 1.00 0.00 36 GLY A N 15
ATOM 26259 C CA . GLY A 1 36 ? 1.737 -6.969 -15.874 1.00 0.00 36 GLY A CA 15
ATOM 26260 C C . GLY A 1 36 ? 2.268 -8.396 -15.689 1.00 0.00 36 GLY A C 15
ATOM 26261 O O . GLY A 1 36 ? 2.505 -9.101 -16.674 1.00 0.00 36 GLY A O 15
ATOM 26265 N N . SER A 1 37 ? 2.459 -8.820 -14.434 1.00 0.00 37 SER A N 15
ATOM 26266 C CA . SER A 1 37 ? 2.998 -10.138 -14.045 1.00 0.00 37 SER A CA 15
ATOM 26267 C C . SER A 1 37 ? 2.158 -10.811 -12.946 1.00 0.00 37 SER A C 15
ATOM 26268 O O . SER A 1 37 ? 1.387 -10.155 -12.242 1.00 0.00 37 SER A O 15
ATOM 26276 N N . GLY A 1 38 ? 2.341 -12.123 -12.754 1.00 0.00 38 GLY A N 15
ATOM 26277 C CA . GLY A 1 38 ? 1.602 -12.960 -11.790 1.00 0.00 38 GLY A CA 15
ATOM 26278 C C . GLY A 1 38 ? 2.127 -12.935 -10.343 1.00 0.00 38 GLY A C 15
ATOM 26279 O O . GLY A 1 38 ? 1.787 -13.816 -9.549 1.00 0.00 38 GLY A O 15
ATOM 26283 N N . ILE A 1 39 ? 2.986 -11.970 -10.006 1.00 0.00 39 ILE A N 15
ATOM 26284 C CA . ILE A 1 39 ? 3.670 -11.825 -8.710 1.00 0.00 39 ILE A CA 15
ATOM 26285 C C . ILE A 1 39 ? 2.658 -11.602 -7.571 1.00 0.00 39 ILE A C 15
ATOM 26286 O O . ILE A 1 39 ? 1.674 -10.873 -7.721 1.00 0.00 39 ILE A O 15
ATOM 26302 N N . PHE A 1 40 ? 2.935 -12.212 -6.415 1.00 0.00 40 PHE A N 15
ATOM 26303 C CA . PHE A 1 40 ? 2.117 -12.144 -5.193 1.00 0.00 40 PHE A CA 15
ATOM 26304 C C . PHE A 1 40 ? 2.962 -12.030 -3.902 1.00 0.00 40 PHE A C 15
ATOM 26305 O O . PHE A 1 40 ? 2.470 -12.276 -2.802 1.00 0.00 40 PHE A O 15
ATOM 26322 N N . LEU A 1 41 ? 4.251 -11.681 -4.017 1.00 0.00 41 LEU A N 15
ATOM 26323 C CA . LEU A 1 41 ? 5.186 -11.575 -2.884 1.00 0.00 41 LEU A CA 15
ATOM 26324 C C . LEU A 1 41 ? 4.881 -10.392 -1.939 1.00 0.00 41 LEU A C 15
ATOM 26325 O O . LEU A 1 41 ? 5.330 -10.389 -0.791 1.00 0.00 41 LEU A O 15
ATOM 26341 N N . GLU A 1 42 ? 4.114 -9.398 -2.394 1.00 0.00 42 GLU A N 15
ATOM 26342 C CA . GLU A 1 42 ? 3.545 -8.342 -1.543 1.00 0.00 42 GLU A CA 15
ATOM 26343 C C . GLU A 1 42 ? 2.513 -8.875 -0.521 1.00 0.00 42 GLU A C 15
ATOM 26344 O O . GLU A 1 42 ? 2.014 -9.998 -0.627 1.00 0.00 42 GLU A O 15
ATOM 26356 N N . THR A 1 43 ? 2.129 -8.044 0.454 1.00 0.00 43 THR A N 15
ATOM 26357 C CA . THR A 1 43 ? 1.093 -8.371 1.455 1.00 0.00 43 THR A CA 15
ATOM 26358 C C . THR A 1 43 ? -0.293 -8.612 0.827 1.00 0.00 43 THR A C 15
ATOM 26359 O O . THR A 1 43 ? -1.072 -9.415 1.341 1.00 0.00 43 THR A O 15
ATOM 26370 N N . SER A 1 44 ? -0.598 -7.939 -0.292 1.00 0.00 44 SER A N 15
ATOM 26371 C CA . SER A 1 44 ? -1.876 -7.969 -1.024 1.00 0.00 44 SER A CA 15
ATOM 26372 C C . SER A 1 44 ? -3.114 -7.865 -0.112 1.00 0.00 44 SER A C 15
ATOM 26373 O O . SER A 1 44 ? -4.002 -8.719 -0.109 1.00 0.00 44 SER A O 15
ATOM 26381 N N . LEU A 1 45 ? -3.196 -6.769 0.660 1.00 0.00 45 LEU A N 15
ATOM 26382 C CA . LEU A 1 45 ? -4.317 -6.481 1.578 1.00 0.00 45 LEU A CA 15
ATOM 26383 C C . LEU A 1 45 ? -5.697 -6.432 0.885 1.00 0.00 45 LEU A C 15
ATOM 26384 O O . LEU A 1 45 ? -6.725 -6.615 1.539 1.00 0.00 45 LEU A O 15
ATOM 26400 N N . SER A 1 46 ? -5.713 -6.268 -0.442 1.00 0.00 46 SER A N 15
ATOM 26401 C CA . SER A 1 46 ? -6.893 -6.351 -1.317 1.00 0.00 46 SER A CA 15
ATOM 26402 C C . SER A 1 46 ? -7.646 -7.694 -1.224 1.00 0.00 46 SER A C 15
ATOM 26403 O O . SER A 1 46 ? -8.863 -7.738 -1.430 1.00 0.00 46 SER A O 15
ATOM 26411 N N . ALA A 1 47 ? -6.958 -8.782 -0.858 1.00 0.00 47 ALA A N 15
ATOM 26412 C CA . ALA A 1 47 ? -7.524 -10.119 -0.667 1.00 0.00 47 ALA A CA 15
ATOM 26413 C C . ALA A 1 47 ? -7.060 -10.746 0.662 1.00 0.00 47 ALA A C 15
ATOM 26414 O O . ALA A 1 47 ? -5.895 -11.114 0.828 1.00 0.00 47 ALA A O 15
ATOM 26421 N N . GLY A 1 48 ? -7.983 -10.853 1.622 1.00 0.00 48 GLY A N 15
ATOM 26422 C CA . GLY A 1 48 ? -7.741 -11.411 2.961 1.00 0.00 48 GLY A CA 15
ATOM 26423 C C . GLY A 1 48 ? -7.433 -10.376 4.056 1.00 0.00 48 GLY A C 15
ATOM 26424 O O . GLY A 1 48 ? -7.150 -10.769 5.191 1.00 0.00 48 GLY A O 15
ATOM 26428 N N . SER A 1 49 ? -7.494 -9.075 3.746 1.00 0.00 49 SER A N 15
ATOM 26429 C CA . SER A 1 49 ? -7.363 -7.967 4.710 1.00 0.00 49 SER A CA 15
ATOM 26430 C C . SER A 1 49 ? -8.392 -6.851 4.466 1.00 0.00 49 SER A C 15
ATOM 26431 O O . SER A 1 49 ? -9.380 -7.038 3.750 1.00 0.00 49 SER A O 15
ATOM 26439 N N . ASP A 1 50 ? -8.198 -5.700 5.109 1.00 0.00 50 ASP A N 15
ATOM 26440 C CA . ASP A 1 50 ? -9.060 -4.527 5.068 1.00 0.00 50 ASP A CA 15
ATOM 26441 C C . ASP A 1 50 ? -8.243 -3.251 5.365 1.00 0.00 50 ASP A C 15
ATOM 26442 O O . ASP A 1 50 ? -7.094 -3.285 5.807 1.00 0.00 50 ASP A O 15
ATOM 26451 N N . TRP A 1 51 ? -8.873 -2.104 5.165 1.00 0.00 51 TRP A N 15
ATOM 26452 C CA . TRP A 1 51 ? -8.421 -0.761 5.540 1.00 0.00 51 TRP A CA 15
ATOM 26453 C C . TRP A 1 51 ? -8.123 -0.633 7.046 1.00 0.00 51 TRP A C 15
ATOM 26454 O O . TRP A 1 51 ? -7.173 0.043 7.449 1.00 0.00 51 TRP A O 15
ATOM 26475 N N . LEU A 1 52 ? -8.921 -1.293 7.889 1.00 0.00 52 LEU A N 15
ATOM 26476 C CA . LEU A 1 52 ? -8.791 -1.255 9.348 1.00 0.00 52 LEU A CA 15
ATOM 26477 C C . LEU A 1 52 ? -7.405 -1.759 9.802 1.00 0.00 52 LEU A C 15
ATOM 26478 O O . LEU A 1 52 ? -6.750 -1.139 10.641 1.00 0.00 52 LEU A O 15
ATOM 26494 N N . THR A 1 53 ? -6.921 -2.845 9.192 1.00 0.00 53 THR A N 15
ATOM 26495 C CA . THR A 1 53 ? -5.573 -3.402 9.397 1.00 0.00 53 THR A CA 15
ATOM 26496 C C . THR A 1 53 ? -4.493 -2.756 8.521 1.00 0.00 53 THR A C 15
ATOM 26497 O O . THR A 1 53 ? -3.348 -2.679 8.961 1.00 0.00 53 THR A O 15
ATOM 26508 N N . PHE A 1 54 ? -4.823 -2.212 7.340 1.00 0.00 54 PHE A N 15
ATOM 26509 C CA . PHE A 1 54 ? -3.907 -1.456 6.464 1.00 0.00 54 PHE A CA 15
ATOM 26510 C C . PHE A 1 54 ? -3.173 -0.333 7.205 1.00 0.00 54 PHE A C 15
ATOM 26511 O O . PHE A 1 54 ? -1.965 -0.156 7.036 1.00 0.00 54 PHE A O 15
ATOM 26528 N N . GLN A 1 55 ? -3.896 0.386 8.068 1.00 0.00 55 GLN A N 15
ATOM 26529 C CA . GLN A 1 55 ? -3.331 1.380 8.980 1.00 0.00 55 GLN A CA 15
ATOM 26530 C C . GLN A 1 55 ? -2.269 0.743 9.881 1.00 0.00 55 GLN A C 15
ATOM 26531 O O . GLN A 1 55 ? -1.089 1.066 9.775 1.00 0.00 55 GLN A O 15
ATOM 26545 N N . LYS A 1 56 ? -2.669 -0.203 10.740 1.00 0.00 56 LYS A N 15
ATOM 26546 C CA . LYS A 1 56 ? -1.753 -0.852 11.707 1.00 0.00 56 LYS A CA 15
ATOM 26547 C C . LYS A 1 56 ? -0.565 -1.594 11.063 1.00 0.00 56 LYS A C 15
ATOM 26548 O O . LYS A 1 56 ? 0.456 -1.789 11.724 1.00 0.00 56 LYS A O 15
ATOM 26567 N N . LYS A 1 57 ? -0.665 -1.966 9.780 1.00 0.00 57 LYS A N 15
ATOM 26568 C CA . LYS A 1 57 ? 0.395 -2.598 8.967 1.00 0.00 57 LYS A CA 15
ATOM 26569 C C . LYS A 1 57 ? 1.592 -1.663 8.728 1.00 0.00 57 LYS A C 15
ATOM 26570 O O . LYS A 1 57 ? 2.731 -2.076 8.949 1.00 0.00 57 LYS A O 15
ATOM 26589 N N . HIS A 1 58 ? 1.375 -0.427 8.251 1.00 0.00 58 HIS A N 15
ATOM 26590 C CA . HIS A 1 58 ? 2.472 0.490 7.871 1.00 0.00 58 HIS A CA 15
ATOM 26591 C C . HIS A 1 58 ? 2.167 1.996 8.028 1.00 0.00 58 HIS A C 15
ATOM 26592 O O . HIS A 1 58 ? 2.791 2.831 7.378 1.00 0.00 58 HIS A O 15
ATOM 26607 N N . ILE A 1 59 ? 1.207 2.380 8.863 1.00 0.00 59 ILE A N 15
ATOM 26608 C CA . ILE A 1 59 ? 0.835 3.784 9.129 1.00 0.00 59 ILE A CA 15
ATOM 26609 C C . ILE A 1 59 ? 0.813 4.030 10.641 1.00 0.00 59 ILE A C 15
ATOM 26610 O O . ILE A 1 59 ? 0.450 3.149 11.424 1.00 0.00 59 ILE A O 15
ATOM 26626 N N . THR A 1 60 ? 1.214 5.230 11.058 1.00 0.00 60 THR A N 15
ATOM 26627 C CA . THR A 1 60 ? 1.223 5.630 12.476 1.00 0.00 60 THR A CA 15
ATOM 26628 C C . THR A 1 60 ? 0.838 7.094 12.704 1.00 0.00 60 THR A C 15
ATOM 26629 O O . THR A 1 60 ? 1.063 7.956 11.855 1.00 0.00 60 THR A O 15
ATOM 26640 N N . ASN A 1 61 ? 0.300 7.385 13.893 1.00 0.00 61 ASN A N 15
ATOM 26641 C CA . ASN A 1 61 ? 0.061 8.729 14.416 1.00 0.00 61 ASN A CA 15
ATOM 26642 C C . ASN A 1 61 ? 1.311 9.336 15.098 1.00 0.00 61 ASN A C 15
ATOM 26643 O O . ASN A 1 61 ? 1.252 10.459 15.599 1.00 0.00 61 ASN A O 15
ATOM 26654 N N . THR A 1 62 ? 2.430 8.601 15.147 1.00 0.00 62 THR A N 15
ATOM 26655 C CA . THR A 1 62 ? 3.730 9.026 15.702 1.00 0.00 62 THR A CA 15
ATOM 26656 C C . THR A 1 62 ? 4.868 8.096 15.243 1.00 0.00 62 THR A C 15
ATOM 26657 O O . THR A 1 62 ? 4.910 6.915 15.601 1.00 0.00 62 THR A O 15
ATOM 26668 N N . ARG A 1 63 ? 5.800 8.588 14.409 1.00 0.00 63 ARG A N 15
ATOM 26669 C CA . ARG A 1 63 ? 7.017 7.839 14.044 1.00 0.00 63 ARG A CA 15
ATOM 26670 C C . ARG A 1 63 ? 7.947 7.694 15.259 1.00 0.00 63 ARG A C 15
ATOM 26671 O O . ARG A 1 63 ? 8.651 8.635 15.628 1.00 0.00 63 ARG A O 15
ATOM 26692 N N . ASP A 1 64 ? 7.978 6.498 15.843 1.00 0.00 64 ASP A N 15
ATOM 26693 C CA . ASP A 1 64 ? 8.847 6.120 16.973 1.00 0.00 64 ASP A CA 15
ATOM 26694 C C . ASP A 1 64 ? 9.852 4.998 16.620 1.00 0.00 64 ASP A C 15
ATOM 26695 O O . ASP A 1 64 ? 10.614 4.530 17.468 1.00 0.00 64 ASP A O 15
ATOM 26704 N N . VAL A 1 65 ? 9.868 4.560 15.354 1.00 0.00 65 VAL A N 15
ATOM 26705 C CA . VAL A 1 65 ? 10.741 3.491 14.840 1.00 0.00 65 VAL A CA 15
ATOM 26706 C C . VAL A 1 65 ? 12.202 3.945 14.686 1.00 0.00 65 VAL A C 15
ATOM 26707 O O . VAL A 1 65 ? 12.484 5.094 14.343 1.00 0.00 65 VAL A O 15
ATOM 26720 N N . ASP A 1 66 ? 13.135 3.007 14.893 1.00 0.00 66 ASP A N 15
ATOM 26721 C CA . ASP A 1 66 ? 14.588 3.172 14.693 1.00 0.00 66 ASP A CA 15
ATOM 26722 C C . ASP A 1 66 ? 15.223 1.977 13.937 1.00 0.00 66 ASP A C 15
ATOM 26723 O O . ASP A 1 66 ? 16.445 1.859 13.844 1.00 0.00 66 ASP A O 15
ATOM 26732 N N . CYS A 1 67 ? 14.385 1.073 13.407 1.00 0.00 67 CYS A N 15
ATOM 26733 C CA . CYS A 1 67 ? 14.738 -0.190 12.735 1.00 0.00 67 CYS A CA 15
ATOM 26734 C C . CYS A 1 67 ? 15.701 -1.075 13.566 1.00 0.00 67 CYS A C 15
ATOM 26735 O O . CYS A 1 67 ? 16.608 -1.727 13.050 1.00 0.00 67 CYS A O 15
ATOM 26742 N N . ASP A 1 68 ? 15.463 -1.086 14.885 1.00 0.00 68 ASP A N 15
ATOM 26743 C CA . ASP A 1 68 ? 16.251 -1.723 15.949 1.00 0.00 68 ASP A CA 15
ATOM 26744 C C . ASP A 1 68 ? 15.372 -2.269 17.094 1.00 0.00 68 ASP A C 15
ATOM 26745 O O . ASP A 1 68 ? 15.657 -3.346 17.618 1.00 0.00 68 ASP A O 15
ATOM 26754 N N . ASN A 1 69 ? 14.280 -1.574 17.441 1.00 0.00 69 ASN A N 15
ATOM 26755 C CA . ASN A 1 69 ? 13.335 -1.938 18.507 1.00 0.00 69 ASN A CA 15
ATOM 26756 C C . ASN A 1 69 ? 12.052 -2.615 17.990 1.00 0.00 69 ASN A C 15
ATOM 26757 O O . ASN A 1 69 ? 11.234 -3.080 18.789 1.00 0.00 69 ASN A O 15
ATOM 26768 N N . ILE A 1 70 ? 11.880 -2.723 16.663 1.00 0.00 70 ILE A N 15
ATOM 26769 C CA . ILE A 1 70 ? 10.693 -3.316 16.019 1.00 0.00 70 ILE A CA 15
ATOM 26770 C C . ILE A 1 70 ? 10.457 -4.784 16.397 1.00 0.00 70 ILE A C 15
ATOM 26771 O O . ILE A 1 70 ? 9.345 -5.284 16.251 1.00 0.00 70 ILE A O 15
ATOM 26787 N N . MET A 1 71 ? 11.466 -5.433 16.989 1.00 0.00 71 MET A N 15
ATOM 26788 C CA . MET A 1 71 ? 11.381 -6.748 17.644 1.00 0.00 71 MET A CA 15
ATOM 26789 C C . MET A 1 71 ? 10.279 -6.830 18.725 1.00 0.00 71 MET A C 15
ATOM 26790 O O . MET A 1 71 ? 9.742 -7.909 18.976 1.00 0.00 71 MET A O 15
ATOM 26804 N N . SER A 1 72 ? 9.917 -5.696 19.340 1.00 0.00 72 SER A N 15
ATOM 26805 C CA . SER A 1 72 ? 8.878 -5.568 20.378 1.00 0.00 72 SER A CA 15
ATOM 26806 C C . SER A 1 72 ? 7.553 -4.964 19.864 1.00 0.00 72 SER A C 15
ATOM 26807 O O . SER A 1 72 ? 6.615 -4.772 20.642 1.00 0.00 72 SER A O 15
ATOM 26815 N N . THR A 1 73 ? 7.453 -4.660 18.563 1.00 0.00 73 THR A N 15
ATOM 26816 C CA . THR A 1 73 ? 6.255 -4.091 17.902 1.00 0.00 73 THR A CA 15
ATOM 26817 C C . THR A 1 73 ? 5.494 -5.157 17.098 1.00 0.00 73 THR A C 15
ATOM 26818 O O . THR A 1 73 ? 5.855 -6.335 17.109 1.00 0.00 73 THR A O 15
ATOM 26829 N N . ASN A 1 74 ? 4.456 -4.758 16.352 1.00 0.00 74 ASN A N 15
ATOM 26830 C CA . ASN A 1 74 ? 3.786 -5.616 15.364 1.00 0.00 74 ASN A CA 15
ATOM 26831 C C . ASN A 1 74 ? 4.703 -6.047 14.196 1.00 0.00 74 ASN A C 15
ATOM 26832 O O . ASN A 1 74 ? 4.421 -7.033 13.516 1.00 0.00 74 ASN A O 15
ATOM 26843 N N . LEU A 1 75 ? 5.798 -5.315 13.952 1.00 0.00 75 LEU A N 15
ATOM 26844 C CA . LEU A 1 75 ? 6.631 -5.393 12.746 1.00 0.00 75 LEU A CA 15
ATOM 26845 C C . LEU A 1 75 ? 7.848 -6.335 12.881 1.00 0.00 75 LEU A C 15
ATOM 26846 O O . LEU A 1 75 ? 8.724 -6.344 12.013 1.00 0.00 75 LEU A O 15
ATOM 26862 N N . PHE A 1 76 ? 7.888 -7.156 13.937 1.00 0.00 76 PHE A N 15
ATOM 26863 C CA . PHE A 1 76 ? 8.951 -8.094 14.328 1.00 0.00 76 PHE A CA 15
ATOM 26864 C C . PHE A 1 76 ? 9.183 -9.256 13.347 1.00 0.00 76 PHE A C 15
ATOM 26865 O O . PHE A 1 76 ? 10.120 -10.037 13.521 1.00 0.00 76 PHE A O 15
ATOM 26882 N N . HIS A 1 77 ? 8.349 -9.370 12.306 1.00 0.00 77 HIS A N 15
ATOM 26883 C CA . HIS A 1 77 ? 8.330 -10.444 11.301 1.00 0.00 77 HIS A CA 15
ATOM 26884 C C . HIS A 1 77 ? 9.626 -10.582 10.463 1.00 0.00 77 HIS A C 15
ATOM 26885 O O . HIS A 1 77 ? 9.744 -11.502 9.654 1.00 0.00 77 HIS A O 15
ATOM 26900 N N . CYS A 1 78 ? 10.600 -9.679 10.639 1.00 0.00 78 CYS A N 15
ATOM 26901 C CA . CYS A 1 78 ? 11.873 -9.611 9.897 1.00 0.00 78 CYS A CA 15
ATOM 26902 C C . CYS A 1 78 ? 11.696 -9.506 8.362 1.00 0.00 78 CYS A C 15
ATOM 26903 O O . CYS A 1 78 ? 12.480 -10.042 7.574 1.00 0.00 78 CYS A O 15
ATOM 26910 N N . LYS A 1 79 ? 10.627 -8.820 7.935 1.00 0.00 79 LYS A N 15
ATOM 26911 C CA . LYS A 1 79 ? 10.309 -8.526 6.527 1.00 0.00 79 LYS A CA 15
ATOM 26912 C C . LYS A 1 79 ? 11.384 -7.658 5.854 1.00 0.00 79 LYS A C 15
ATOM 26913 O O . LYS A 1 79 ? 12.145 -6.963 6.527 1.00 0.00 79 LYS A O 15
ATOM 26932 N N . ASP A 1 80 ? 11.424 -7.668 4.522 1.00 0.00 80 ASP A N 15
ATOM 26933 C CA . ASP A 1 80 ? 12.470 -7.021 3.713 1.00 0.00 80 ASP A CA 15
ATOM 26934 C C . ASP A 1 80 ? 12.461 -5.485 3.802 1.00 0.00 80 ASP A C 15
ATOM 26935 O O . ASP A 1 80 ? 13.520 -4.857 3.799 1.00 0.00 80 ASP A O 15
ATOM 26944 N N . LYS A 1 81 ? 11.277 -4.870 3.887 1.00 0.00 81 LYS A N 15
ATOM 26945 C CA . LYS A 1 81 ? 11.088 -3.423 4.077 1.00 0.00 81 LYS A CA 15
ATOM 26946 C C . LYS A 1 81 ? 9.698 -3.098 4.622 1.00 0.00 81 LYS A C 15
ATOM 26947 O O . LYS A 1 81 ? 8.770 -3.890 4.460 1.00 0.00 81 LYS A O 15
ATOM 26966 N N . ASN A 1 82 ? 9.541 -1.918 5.220 1.00 0.00 82 ASN A N 15
ATOM 26967 C CA . ASN A 1 82 ? 8.231 -1.347 5.546 1.00 0.00 82 ASN A CA 15
ATOM 26968 C C . ASN A 1 82 ? 8.225 0.163 5.283 1.00 0.00 82 ASN A C 15
ATOM 26969 O O . ASN A 1 82 ? 9.105 0.877 5.767 1.00 0.00 82 ASN A O 15
ATOM 26980 N N . THR A 1 83 ? 7.245 0.647 4.523 1.00 0.00 83 THR A N 15
ATOM 26981 C CA . THR A 1 83 ? 7.052 2.074 4.237 1.00 0.00 83 THR A CA 15
ATOM 26982 C C . THR A 1 83 ? 6.093 2.681 5.265 1.00 0.00 83 THR A C 15
ATOM 26983 O O . THR A 1 83 ? 4.873 2.639 5.082 1.00 0.00 83 THR A O 15
ATOM 26994 N N . PHE A 1 84 ? 6.632 3.225 6.360 1.00 0.00 84 PHE A N 15
ATOM 26995 C CA . PHE A 1 84 ? 5.852 3.896 7.400 1.00 0.00 84 PHE A CA 15
ATOM 26996 C C . PHE A 1 84 ? 5.405 5.286 6.941 1.00 0.00 84 PHE A C 15
ATOM 26997 O O . PHE A 1 84 ? 6.224 6.127 6.561 1.00 0.00 84 PHE A O 15
ATOM 27014 N N . ILE A 1 85 ? 4.100 5.528 7.006 1.00 0.00 85 ILE A N 15
ATOM 27015 C CA . ILE A 1 85 ? 3.463 6.818 6.739 1.00 0.00 85 ILE A CA 15
ATOM 27016 C C . ILE A 1 85 ? 3.091 7.440 8.087 1.00 0.00 85 ILE A C 15
ATOM 27017 O O . ILE A 1 85 ? 2.274 6.882 8.824 1.00 0.00 85 ILE A O 15
ATOM 27033 N N . TYR A 1 86 ? 3.690 8.578 8.439 1.00 0.00 86 TYR A N 15
ATOM 27034 C CA . TYR A 1 86 ? 3.255 9.383 9.580 1.00 0.00 86 TYR A CA 15
ATOM 27035 C C . TYR A 1 86 ? 2.193 10.401 9.124 1.00 0.00 86 TYR A C 15
ATOM 27036 O O . TYR A 1 86 ? 2.500 11.543 8.769 1.00 0.00 86 TYR A O 15
ATOM 27054 N N . SER A 1 87 ? 0.930 9.958 9.110 1.00 0.00 87 SER A N 15
ATOM 27055 C CA . SER A 1 87 ? -0.273 10.774 8.874 1.00 0.00 87 SER A CA 15
ATOM 27056 C C . SER A 1 87 ? -1.482 10.264 9.680 1.00 0.00 87 SER A C 15
ATOM 27057 O O . SER A 1 87 ? -1.471 9.156 10.228 1.00 0.00 87 SER A O 15
ATOM 27065 N N . ARG A 1 88 ? -2.544 11.079 9.762 1.00 0.00 88 ARG A N 15
ATOM 27066 C CA . ARG A 1 88 ? -3.850 10.715 10.346 1.00 0.00 88 ARG A CA 15
ATOM 27067 C C . ARG A 1 88 ? -4.669 9.876 9.349 1.00 0.00 88 ARG A C 15
ATOM 27068 O O . ARG A 1 88 ? -4.410 9.949 8.149 1.00 0.00 88 ARG A O 15
ATOM 27089 N N . PRO A 1 89 ? -5.698 9.128 9.791 1.00 0.00 89 PRO A N 15
ATOM 27090 C CA . PRO A 1 89 ? -6.515 8.315 8.886 1.00 0.00 89 PRO A CA 15
ATOM 27091 C C . PRO A 1 89 ? -7.419 9.126 7.944 1.00 0.00 89 PRO A C 15
ATOM 27092 O O . PRO A 1 89 ? -7.816 8.616 6.898 1.00 0.00 89 PRO A O 15
ATOM 27103 N N . GLU A 1 90 ? -7.737 10.384 8.266 1.00 0.00 90 GLU A N 15
ATOM 27104 C CA . GLU A 1 90 ? -8.617 11.244 7.458 1.00 0.00 90 GLU A CA 15
ATOM 27105 C C . GLU A 1 90 ? -8.038 11.534 6.056 1.00 0.00 90 GLU A C 15
ATOM 27106 O O . GLU A 1 90 ? -8.688 11.165 5.073 1.00 0.00 90 GLU A O 15
ATOM 27118 N N . PRO A 1 91 ? -6.819 12.103 5.910 1.00 0.00 91 PRO A N 15
ATOM 27119 C CA . PRO A 1 91 ? -6.198 12.354 4.601 1.00 0.00 91 PRO A CA 15
ATOM 27120 C C . PRO A 1 91 ? -5.785 11.095 3.821 1.00 0.00 91 PRO A C 15
ATOM 27121 O O . PRO A 1 91 ? -5.269 11.216 2.712 1.00 0.00 91 PRO A O 15
ATOM 27132 N N . VAL A 1 92 ? -6.009 9.900 4.375 1.00 0.00 92 VAL A N 15
ATOM 27133 C CA . VAL A 1 92 ? -5.782 8.594 3.738 1.00 0.00 92 VAL A CA 15
ATOM 27134 C C . VAL A 1 92 ? -7.111 8.022 3.238 1.00 0.00 92 VAL A C 15
ATOM 27135 O O . VAL A 1 92 ? -7.257 7.741 2.051 1.00 0.00 92 VAL A O 15
ATOM 27148 N N . LYS A 1 93 ? -8.117 7.888 4.110 1.00 0.00 93 LYS A N 15
ATOM 27149 C CA . LYS A 1 93 ? -9.432 7.335 3.747 1.00 0.00 93 LYS A CA 15
ATOM 27150 C C . LYS A 1 93 ? -10.214 8.234 2.782 1.00 0.00 93 LYS A C 15
ATOM 27151 O O . LYS A 1 93 ? -10.780 7.748 1.805 1.00 0.00 93 LYS A O 15
ATOM 27170 N N . ALA A 1 94 ? -10.231 9.543 3.042 1.00 0.00 94 ALA A N 15
ATOM 27171 C CA . ALA A 1 94 ? -11.035 10.527 2.310 1.00 0.00 94 ALA A CA 15
ATOM 27172 C C . ALA A 1 94 ? -10.490 10.886 0.914 1.00 0.00 94 ALA A C 15
ATOM 27173 O O . ALA A 1 94 ? -11.133 11.643 0.182 1.00 0.00 94 ALA A O 15
ATOM 27180 N N . ILE A 1 95 ? -9.332 10.336 0.521 1.00 0.00 95 ILE A N 15
ATOM 27181 C CA . ILE A 1 95 ? -8.814 10.419 -0.856 1.00 0.00 95 ILE A CA 15
ATOM 27182 C C . ILE A 1 95 ? -9.874 9.926 -1.862 1.00 0.00 95 ILE A C 15
ATOM 27183 O O . ILE A 1 95 ? -10.020 10.510 -2.940 1.00 0.00 95 ILE A O 15
ATOM 27199 N N . CYS A 1 96 ? -10.662 8.909 -1.488 1.00 0.00 96 CYS A N 15
ATOM 27200 C CA . CYS A 1 96 ? -11.789 8.404 -2.273 1.00 0.00 96 CYS A CA 15
ATOM 27201 C C . CYS A 1 96 ? -13.161 8.725 -1.647 1.00 0.00 96 CYS A C 15
ATOM 27202 O O . CYS A 1 96 ? -13.283 8.962 -0.441 1.00 0.00 96 CYS A O 15
ATOM 27209 N N . LYS A 1 97 ? -14.207 8.704 -2.486 1.00 0.00 97 LYS A N 15
ATOM 27210 C CA . LYS A 1 97 ? -15.618 8.942 -2.129 1.00 0.00 97 LYS A CA 15
ATOM 27211 C C . LYS A 1 97 ? -16.535 8.214 -3.119 1.00 0.00 97 LYS A C 15
ATOM 27212 O O . LYS A 1 97 ? -16.622 8.593 -4.285 1.00 0.00 97 LYS A O 15
ATOM 27231 N N . GLY A 1 98 ? -17.173 7.133 -2.667 1.00 0.00 98 GLY A N 15
ATOM 27232 C CA . GLY A 1 98 ? -18.101 6.319 -3.471 1.00 0.00 98 GLY A CA 15
ATOM 27233 C C . GLY A 1 98 ? -17.425 5.294 -4.393 1.00 0.00 98 GLY A C 15
ATOM 27234 O O . GLY A 1 98 ? -18.107 4.635 -5.177 1.00 0.00 98 GLY A O 15
ATOM 27238 N N . ILE A 1 99 ? -16.096 5.147 -4.318 1.00 0.00 99 ILE A N 15
ATOM 27239 C CA . ILE A 1 99 ? -15.307 4.243 -5.169 1.00 0.00 99 ILE A CA 15
ATOM 27240 C C . ILE A 1 99 ? -15.472 2.782 -4.723 1.00 0.00 99 ILE A C 15
ATOM 27241 O O . ILE A 1 99 ? -15.045 2.392 -3.634 1.00 0.00 99 ILE A O 15
ATOM 27257 N N . ILE A 1 100 ? -16.076 1.972 -5.594 1.00 0.00 100 ILE A N 15
ATOM 27258 C CA . ILE A 1 100 ? -16.219 0.503 -5.483 1.00 0.00 100 ILE A CA 15
ATOM 27259 C C . ILE A 1 100 ? -15.332 -0.218 -6.528 1.00 0.00 100 ILE A C 15
ATOM 27260 O O . ILE A 1 100 ? -15.068 -1.414 -6.429 1.00 0.00 100 ILE A O 15
ATOM 27276 N N . ALA A 1 101 ? -14.803 0.528 -7.504 1.00 0.00 101 ALA A N 15
ATOM 27277 C CA . ALA A 1 101 ? -14.084 0.065 -8.698 1.00 0.00 101 ALA A CA 15
ATOM 27278 C C . ALA A 1 101 ? -12.651 -0.476 -8.465 1.00 0.00 101 ALA A C 15
ATOM 27279 O O . ALA A 1 101 ? -11.952 -0.775 -9.436 1.00 0.00 101 ALA A O 15
ATOM 27286 N N . SER A 1 102 ? -12.194 -0.597 -7.211 1.00 0.00 102 SER A N 15
ATOM 27287 C CA . SER A 1 102 ? -10.810 -0.938 -6.831 1.00 0.00 102 SER A CA 15
ATOM 27288 C C . SER A 1 102 ? -9.757 -0.044 -7.527 1.00 0.00 102 SER A C 15
ATOM 27289 O O . SER A 1 102 ? -8.953 -0.510 -8.342 1.00 0.00 102 SER A O 15
ATOM 27297 N N . LYS A 1 103 ? -9.757 1.259 -7.202 1.00 0.00 103 LYS A N 15
ATOM 27298 C CA . LYS A 1 103 ? -8.811 2.285 -7.699 1.00 0.00 103 LYS A CA 15
ATOM 27299 C C . LYS A 1 103 ? -8.685 3.447 -6.705 1.00 0.00 103 LYS A C 15
ATOM 27300 O O . LYS A 1 103 ? -9.573 3.651 -5.886 1.00 0.00 103 LYS A O 15
ATOM 27319 N N . ASN A 1 104 ? -7.600 4.218 -6.740 1.00 0.00 104 ASN A N 15
ATOM 27320 C CA . ASN A 1 104 ? -7.510 5.533 -6.098 1.00 0.00 104 ASN A CA 15
ATOM 27321 C C . ASN A 1 104 ? -6.708 6.535 -6.952 1.00 0.00 104 ASN A C 15
ATOM 27322 O O . ASN A 1 104 ? -6.356 6.252 -8.100 1.00 0.00 104 ASN A O 15
ATOM 27333 N N . VAL A 1 105 ? -6.389 7.695 -6.373 1.00 0.00 105 VAL A N 15
ATOM 27334 C CA . VAL A 1 105 ? -5.470 8.701 -6.920 1.00 0.00 105 VAL A CA 15
ATOM 27335 C C . VAL A 1 105 ? -4.374 8.979 -5.886 1.00 0.00 105 VAL A C 15
ATOM 27336 O O . VAL A 1 105 ? -4.641 9.013 -4.685 1.00 0.00 105 VAL A O 15
ATOM 27349 N N . LEU A 1 106 ? -3.137 9.175 -6.342 1.00 0.00 106 LEU A N 15
ATOM 27350 C CA . LEU A 1 106 ? -2.016 9.672 -5.536 1.00 0.00 106 LEU A CA 15
ATOM 27351 C C . LEU A 1 106 ? -2.387 10.965 -4.775 1.00 0.00 106 LEU A C 15
ATOM 27352 O O . LEU A 1 106 ? -3.081 11.834 -5.312 1.00 0.00 106 LEU A O 15
ATOM 27368 N N . THR A 1 107 ? -1.902 11.114 -3.538 1.00 0.00 107 THR A N 15
ATOM 27369 C CA . THR A 1 107 ? -2.077 12.346 -2.735 1.00 0.00 107 THR A CA 15
ATOM 27370 C C . THR A 1 107 ? -1.398 13.585 -3.350 1.00 0.00 107 THR A C 15
ATOM 27371 O O . THR A 1 107 ? -0.631 13.499 -4.309 1.00 0.00 107 THR A O 15
ATOM 27382 N N . THR A 1 108 ? -1.650 14.760 -2.763 1.00 0.00 108 THR A N 15
ATOM 27383 C CA . THR A 1 108 ? -1.104 16.066 -3.198 1.00 0.00 108 THR A CA 15
ATOM 27384 C C . THR A 1 108 ? -0.264 16.771 -2.118 1.00 0.00 108 THR A C 15
ATOM 27385 O O . THR A 1 108 ? 0.661 17.524 -2.435 1.00 0.00 108 THR A O 15
ATOM 27396 N N . SER A 1 109 ? -0.531 16.485 -0.839 1.00 0.00 109 SER A N 15
ATOM 27397 C CA . SER A 1 109 ? 0.209 17.001 0.325 1.00 0.00 109 SER A CA 15
ATOM 27398 C C . SER A 1 109 ? 1.503 16.213 0.580 1.00 0.00 109 SER A C 15
ATOM 27399 O O . SER A 1 109 ? 1.736 15.162 -0.016 1.00 0.00 109 SER A O 15
ATOM 27407 N N . GLU A 1 110 ? 2.348 16.700 1.491 1.00 0.00 110 GLU A N 15
ATOM 27408 C CA . GLU A 1 110 ? 3.634 16.085 1.846 1.00 0.00 110 GLU A CA 15
ATOM 27409 C C . GLU A 1 110 ? 3.649 15.627 3.314 1.00 0.00 110 GLU A C 15
ATOM 27410 O O . GLU A 1 110 ? 3.632 16.445 4.236 1.00 0.00 110 GLU A O 15
ATOM 27422 N N . PHE A 1 111 ? 3.654 14.308 3.527 1.00 0.00 111 PHE A N 15
ATOM 27423 C CA . PHE A 1 111 ? 3.612 13.649 4.839 1.00 0.00 111 PHE A CA 15
ATOM 27424 C C . PHE A 1 111 ? 4.990 13.065 5.174 1.00 0.00 111 PHE A C 15
ATOM 27425 O O . PHE A 1 111 ? 5.787 12.803 4.269 1.00 0.00 111 PHE A O 15
ATOM 27442 N N . TYR A 1 112 ? 5.282 12.827 6.455 1.00 0.00 112 TYR A N 15
ATOM 27443 C CA . TYR A 1 112 ? 6.555 12.231 6.868 1.00 0.00 112 TYR A CA 15
ATOM 27444 C C . TYR A 1 112 ? 6.622 10.753 6.456 1.00 0.00 112 TYR A C 15
ATOM 27445 O O . TYR A 1 112 ? 5.890 9.910 6.984 1.00 0.00 112 TYR A O 15
ATOM 27463 N N . LEU A 1 113 ? 7.491 10.453 5.489 1.00 0.00 113 LEU A N 15
ATOM 27464 C CA . LEU A 1 113 ? 7.725 9.118 4.937 1.00 0.00 113 LEU A CA 15
ATOM 27465 C C . LEU A 1 113 ? 8.996 8.478 5.514 1.00 0.00 113 LEU A C 15
ATOM 27466 O O . LEU A 1 113 ? 10.092 9.042 5.460 1.00 0.00 113 LEU A O 15
ATOM 27482 N N . SER A 1 114 ? 8.843 7.278 6.068 1.00 0.00 114 SER A N 15
ATOM 27483 C CA . SER A 1 114 ? 9.874 6.548 6.807 1.00 0.00 114 SER A CA 15
ATOM 27484 C C . SER A 1 114 ? 9.986 5.109 6.304 1.00 0.00 114 SER A C 15
ATOM 27485 O O . SER A 1 114 ? 9.275 4.210 6.748 1.00 0.00 114 SER A O 15
ATOM 27493 N N . ASP A 1 115 ? 10.869 4.884 5.334 1.00 0.00 115 ASP A N 15
ATOM 27494 C CA . ASP A 1 115 ? 11.231 3.538 4.883 1.00 0.00 115 ASP A CA 15
ATOM 27495 C C . ASP A 1 115 ? 12.350 2.926 5.745 1.00 0.00 115 ASP A C 15
ATOM 27496 O O . ASP A 1 115 ? 13.099 3.623 6.433 1.00 0.00 115 ASP A O 15
ATOM 27505 N N . CYS A 1 116 ? 12.515 1.609 5.650 1.00 0.00 116 CYS A N 15
ATOM 27506 C CA . CYS A 1 116 ? 13.743 0.894 5.993 1.00 0.00 116 CYS A CA 15
ATOM 27507 C C . CYS A 1 116 ? 13.869 -0.289 5.033 1.00 0.00 116 CYS A C 15
ATOM 27508 O O . CYS A 1 116 ? 12.859 -0.913 4.713 1.00 0.00 116 CYS A O 15
ATOM 27515 N N . ASN A 1 117 ? 15.080 -0.592 4.564 1.00 0.00 117 ASN A N 15
ATOM 27516 C CA . ASN A 1 117 ? 15.333 -1.623 3.548 1.00 0.00 117 ASN A CA 15
ATOM 27517 C C . ASN A 1 117 ? 16.427 -2.576 4.034 1.00 0.00 117 ASN A C 15
ATOM 27518 O O . ASN A 1 117 ? 17.469 -2.120 4.508 1.00 0.00 117 ASN A O 15
ATOM 27529 N N . VAL A 1 118 ? 16.178 -3.886 3.977 1.00 0.00 118 VAL A N 15
ATOM 27530 C CA . VAL A 1 118 ? 17.085 -4.919 4.511 1.00 0.00 118 VAL A CA 15
ATOM 27531 C C . VAL A 1 118 ? 18.482 -4.872 3.868 1.00 0.00 118 VAL A C 15
ATOM 27532 O O . VAL A 1 118 ? 18.624 -4.561 2.682 1.00 0.00 118 VAL A O 15
ATOM 27545 N N . THR A 1 119 ? 19.520 -5.205 4.642 1.00 0.00 119 THR A N 15
ATOM 27546 C CA . THR A 1 119 ? 20.912 -5.319 4.165 1.00 0.00 119 THR A CA 15
ATOM 27547 C C . THR A 1 119 ? 21.604 -6.573 4.716 1.00 0.00 119 THR A C 15
ATOM 27548 O O . THR A 1 119 ? 22.392 -6.542 5.666 1.00 0.00 119 THR A O 15
ATOM 27559 N N . SER A 1 120 ? 21.264 -7.711 4.098 1.00 0.00 120 SER A N 15
ATOM 27560 C CA . SER A 1 120 ? 21.788 -9.069 4.362 1.00 0.00 120 SER A CA 15
ATOM 27561 C C . SER A 1 120 ? 22.538 -9.657 3.162 1.00 0.00 120 SER A C 15
ATOM 27562 O O . SER A 1 120 ? 22.163 -9.371 2.002 1.00 0.00 120 SER A O 15
ATOM 27571 N N . ARG A 1 1 ? 17.743 -6.085 17.821 1.00 0.00 1 ARG A N 16
ATOM 27572 C CA . ARG A 1 1 ? 18.484 -5.965 16.531 1.00 0.00 1 ARG A CA 16
ATOM 27573 C C . ARG A 1 1 ? 18.272 -7.192 15.616 1.00 0.00 1 ARG A C 16
ATOM 27574 O O . ARG A 1 1 ? 19.172 -8.029 15.514 1.00 0.00 1 ARG A O 16
ATOM 27597 N N . PRO A 1 2 ? 17.100 -7.363 14.960 1.00 0.00 2 PRO A N 16
ATOM 27598 C CA . PRO A 1 2 ? 16.802 -8.605 14.223 1.00 0.00 2 PRO A CA 16
ATOM 27599 C C . PRO A 1 2 ? 17.552 -8.722 12.877 1.00 0.00 2 PRO A C 16
ATOM 27600 O O . PRO A 1 2 ? 18.178 -9.747 12.603 1.00 0.00 2 PRO A O 16
ATOM 27611 N N . CYS A 1 3 ? 17.522 -7.661 12.064 1.00 0.00 3 CYS A N 16
ATOM 27612 C CA . CYS A 1 3 ? 18.320 -7.450 10.847 1.00 0.00 3 CYS A CA 16
ATOM 27613 C C . CYS A 1 3 ? 19.015 -6.072 10.919 1.00 0.00 3 CYS A C 16
ATOM 27614 O O . CYS A 1 3 ? 18.767 -5.295 11.847 1.00 0.00 3 CYS A O 16
ATOM 27621 N N . LYS A 1 4 ? 19.873 -5.749 9.941 1.00 0.00 4 LYS A N 16
ATOM 27622 C CA . LYS A 1 4 ? 20.491 -4.428 9.759 1.00 0.00 4 LYS A CA 16
ATOM 27623 C C . LYS A 1 4 ? 19.814 -3.730 8.575 1.00 0.00 4 LYS A C 16
ATOM 27624 O O . LYS A 1 4 ? 19.422 -4.393 7.610 1.00 0.00 4 LYS A O 16
ATOM 27643 N N . TYR A 1 5 ? 19.669 -2.409 8.657 1.00 0.00 5 TYR A N 16
ATOM 27644 C CA . TYR A 1 5 ? 19.014 -1.571 7.646 1.00 0.00 5 TYR A CA 16
ATOM 27645 C C . TYR A 1 5 ? 19.765 -0.240 7.465 1.00 0.00 5 TYR A C 16
ATOM 27646 O O . TYR A 1 5 ? 20.471 0.207 8.375 1.00 0.00 5 TYR A O 16
ATOM 27664 N N . LYS A 1 6 ? 19.578 0.424 6.316 1.00 0.00 6 LYS A N 16
ATOM 27665 C CA . LYS A 1 6 ? 20.149 1.749 6.003 1.00 0.00 6 LYS A CA 16
ATOM 27666 C C . LYS A 1 6 ? 19.149 2.898 6.189 1.00 0.00 6 LYS A C 16
ATOM 27667 O O . LYS A 1 6 ? 17.932 2.697 6.198 1.00 0.00 6 LYS A O 16
ATOM 27686 N N . LEU A 1 7 ? 19.682 4.110 6.343 1.00 0.00 7 LEU A N 16
ATOM 27687 C CA . LEU A 1 7 ? 18.955 5.319 6.745 1.00 0.00 7 LEU A CA 16
ATOM 27688 C C . LEU A 1 7 ? 18.332 6.031 5.527 1.00 0.00 7 LEU A C 16
ATOM 27689 O O . LEU A 1 7 ? 19.037 6.667 4.738 1.00 0.00 7 LEU A O 16
ATOM 27705 N N . LYS A 1 8 ? 17.006 5.917 5.374 1.00 0.00 8 LYS A N 16
ATOM 27706 C CA . LYS A 1 8 ? 16.208 6.546 4.308 1.00 0.00 8 LYS A CA 16
ATOM 27707 C C . LYS A 1 8 ? 14.970 7.246 4.886 1.00 0.00 8 LYS A C 16
ATOM 27708 O O . LYS A 1 8 ? 14.067 6.592 5.407 1.00 0.00 8 LYS A O 16
ATOM 27727 N N . LYS A 1 9 ? 14.937 8.580 4.810 1.00 0.00 9 LYS A N 16
ATOM 27728 C CA . LYS A 1 9 ? 13.811 9.445 5.224 1.00 0.00 9 LYS A CA 16
ATOM 27729 C C . LYS A 1 9 ? 13.472 10.465 4.133 1.00 0.00 9 LYS A C 16
ATOM 27730 O O . LYS A 1 9 ? 14.373 11.001 3.483 1.00 0.00 9 LYS A O 16
ATOM 27749 N N . SER A 1 10 ? 12.179 10.732 3.951 1.00 0.00 10 SER A N 16
ATOM 27750 C CA . SER A 1 10 ? 11.618 11.599 2.902 1.00 0.00 10 SER A CA 16
ATOM 27751 C C . SER A 1 10 ? 10.363 12.334 3.396 1.00 0.00 10 SER A C 16
ATOM 27752 O O . SER A 1 10 ? 9.796 11.980 4.433 1.00 0.00 10 SER A O 16
ATOM 27760 N N . THR A 1 11 ? 9.888 13.334 2.644 1.00 0.00 11 THR A N 16
ATOM 27761 C CA . THR A 1 11 ? 8.671 14.091 2.987 1.00 0.00 11 THR A CA 16
ATOM 27762 C C . THR A 1 11 ? 7.847 14.411 1.741 1.00 0.00 11 THR A C 16
ATOM 27763 O O . THR A 1 11 ? 8.227 15.273 0.949 1.00 0.00 11 THR A O 16
ATOM 27774 N N . ASN A 1 12 ? 6.747 13.680 1.530 1.00 0.00 12 ASN A N 16
ATOM 27775 C CA . ASN A 1 12 ? 5.950 13.693 0.294 1.00 0.00 12 ASN A CA 16
ATOM 27776 C C . ASN A 1 12 ? 4.621 12.918 0.423 1.00 0.00 12 ASN A C 16
ATOM 27777 O O . ASN A 1 12 ? 4.377 12.249 1.424 1.00 0.00 12 ASN A O 16
ATOM 27788 N N . LYS A 1 13 ? 3.780 12.996 -0.614 1.00 0.00 13 LYS A N 16
ATOM 27789 C CA . LYS A 1 13 ? 2.585 12.165 -0.867 1.00 0.00 13 LYS A CA 16
ATOM 27790 C C . LYS A 1 13 ? 2.889 10.663 -1.000 1.00 0.00 13 LYS A C 16
ATOM 27791 O O . LYS A 1 13 ? 4.046 10.246 -1.102 1.00 0.00 13 LYS A O 16
ATOM 27810 N N . PHE A 1 14 ? 1.831 9.860 -1.058 1.00 0.00 14 PHE A N 16
ATOM 27811 C CA . PHE A 1 14 ? 1.843 8.401 -1.206 1.00 0.00 14 PHE A CA 16
ATOM 27812 C C . PHE A 1 14 ? 0.690 7.924 -2.103 1.00 0.00 14 PHE A C 16
ATOM 27813 O O . PHE A 1 14 ? -0.384 8.527 -2.140 1.00 0.00 14 PHE A O 16
ATOM 27830 N N . CYS A 1 15 ? 0.910 6.839 -2.849 1.00 0.00 15 CYS A N 16
ATOM 27831 C CA . CYS A 1 15 ? -0.103 6.217 -3.705 1.00 0.00 15 CYS A CA 16
ATOM 27832 C C . CYS A 1 15 ? -0.593 4.888 -3.115 1.00 0.00 15 CYS A C 16
ATOM 27833 O O . CYS A 1 15 ? 0.184 4.090 -2.583 1.00 0.00 15 CYS A O 16
ATOM 27840 N N . VAL A 1 16 ? -1.896 4.646 -3.251 1.00 0.00 16 VAL A N 16
ATOM 27841 C CA . VAL A 1 16 ? -2.636 3.487 -2.700 1.00 0.00 16 VAL A CA 16
ATOM 27842 C C . VAL A 1 16 ? -3.789 3.067 -3.631 1.00 0.00 16 VAL A C 16
ATOM 27843 O O . VAL A 1 16 ? -3.989 3.690 -4.673 1.00 0.00 16 VAL A O 16
ATOM 27856 N N . THR A 1 17 ? -4.577 2.043 -3.270 1.00 0.00 17 THR A N 16
ATOM 27857 C CA . THR A 1 17 ? -5.759 1.596 -4.047 1.00 0.00 17 THR A CA 16
ATOM 27858 C C . THR A 1 17 ? -7.017 1.533 -3.169 1.00 0.00 17 THR A C 16
ATOM 27859 O O . THR A 1 17 ? -7.032 0.788 -2.186 1.00 0.00 17 THR A O 16
ATOM 27870 N N . CYS A 1 18 ? -8.065 2.306 -3.490 1.00 0.00 18 CYS A N 16
ATOM 27871 C CA . CYS A 1 18 ? -9.353 2.276 -2.785 1.00 0.00 18 CYS A CA 16
ATOM 27872 C C . CYS A 1 18 ? -10.297 1.232 -3.379 1.00 0.00 18 CYS A C 16
ATOM 27873 O O . CYS A 1 18 ? -10.516 1.181 -4.588 1.00 0.00 18 CYS A O 16
ATOM 27880 N N . GLU A 1 19 ? -10.901 0.429 -2.509 1.00 0.00 19 GLU A N 16
ATOM 27881 C CA . GLU A 1 19 ? -11.886 -0.590 -2.854 1.00 0.00 19 GLU A CA 16
ATOM 27882 C C . GLU A 1 19 ? -12.993 -0.587 -1.792 1.00 0.00 19 GLU A C 16
ATOM 27883 O O . GLU A 1 19 ? -12.736 -0.848 -0.618 1.00 0.00 19 GLU A O 16
ATOM 27895 N N . ASN A 1 20 ? -14.217 -0.243 -2.200 1.00 0.00 20 ASN A N 16
ATOM 27896 C CA . ASN A 1 20 ? -15.359 0.037 -1.317 1.00 0.00 20 ASN A CA 16
ATOM 27897 C C . ASN A 1 20 ? -15.071 1.197 -0.328 1.00 0.00 20 ASN A C 16
ATOM 27898 O O . ASN A 1 20 ? -15.219 1.069 0.889 1.00 0.00 20 ASN A O 16
ATOM 27909 N N . GLN A 1 21 ? -14.706 2.361 -0.885 1.00 0.00 21 GLN A N 16
ATOM 27910 C CA . GLN A 1 21 ? -14.579 3.678 -0.227 1.00 0.00 21 GLN A CA 16
ATOM 27911 C C . GLN A 1 21 ? -13.483 3.765 0.854 1.00 0.00 21 GLN A C 16
ATOM 27912 O O . GLN A 1 21 ? -13.557 4.593 1.765 1.00 0.00 21 GLN A O 16
ATOM 27926 N N . ALA A 1 22 ? -12.467 2.905 0.771 1.00 0.00 22 ALA A N 16
ATOM 27927 C CA . ALA A 1 22 ? -11.420 2.761 1.765 1.00 0.00 22 ALA A CA 16
ATOM 27928 C C . ALA A 1 22 ? -10.176 2.123 1.112 1.00 0.00 22 ALA A C 16
ATOM 27929 O O . ALA A 1 22 ? -10.307 1.156 0.354 1.00 0.00 22 ALA A O 16
ATOM 27936 N N . PRO A 1 23 ? -8.974 2.674 1.337 1.00 0.00 23 PRO A N 16
ATOM 27937 C CA . PRO A 1 23 ? -7.730 2.160 0.780 1.00 0.00 23 PRO A CA 16
ATOM 27938 C C . PRO A 1 23 ? -7.244 0.904 1.511 1.00 0.00 23 PRO A C 16
ATOM 27939 O O . PRO A 1 23 ? -6.755 0.960 2.637 1.00 0.00 23 PRO A O 16
ATOM 27950 N N . VAL A 1 24 ? -7.384 -0.252 0.860 1.00 0.00 24 VAL A N 16
ATOM 27951 C CA . VAL A 1 24 ? -7.013 -1.573 1.385 1.00 0.00 24 VAL A CA 16
ATOM 27952 C C . VAL A 1 24 ? -5.675 -2.059 0.814 1.00 0.00 24 VAL A C 16
ATOM 27953 O O . VAL A 1 24 ? -5.401 -3.250 0.882 1.00 0.00 24 VAL A O 16
ATOM 27966 N N . HIS A 1 25 ? -4.863 -1.199 0.181 1.00 0.00 25 HIS A N 16
ATOM 27967 C CA . HIS A 1 25 ? -3.703 -1.624 -0.625 1.00 0.00 25 HIS A CA 16
ATOM 27968 C C . HIS A 1 25 ? -2.672 -0.510 -0.806 1.00 0.00 25 HIS A C 16
ATOM 27969 O O . HIS A 1 25 ? -3.054 0.633 -1.055 1.00 0.00 25 HIS A O 16
ATOM 27984 N N . PHE A 1 26 ? -1.380 -0.840 -0.777 1.00 0.00 26 PHE A N 16
ATOM 27985 C CA . PHE A 1 26 ? -0.294 0.101 -1.077 1.00 0.00 26 PHE A CA 16
ATOM 27986 C C . PHE A 1 26 ? 0.116 0.058 -2.559 1.00 0.00 26 PHE A C 16
ATOM 27987 O O . PHE A 1 26 ? 0.095 -1.009 -3.176 1.00 0.00 26 PHE A O 16
ATOM 28004 N N . VAL A 1 27 ? 0.532 1.201 -3.118 1.00 0.00 27 VAL A N 16
ATOM 28005 C CA . VAL A 1 27 ? 1.103 1.300 -4.479 1.00 0.00 27 VAL A CA 16
ATOM 28006 C C . VAL A 1 27 ? 2.534 1.856 -4.475 1.00 0.00 27 VAL A C 16
ATOM 28007 O O . VAL A 1 27 ? 3.425 1.220 -5.042 1.00 0.00 27 VAL A O 16
ATOM 28020 N N . GLY A 1 28 ? 2.775 3.039 -3.899 1.00 0.00 28 GLY A N 16
ATOM 28021 C CA . GLY A 1 28 ? 4.067 3.727 -4.033 1.00 0.00 28 GLY A CA 16
ATOM 28022 C C . GLY A 1 28 ? 4.194 5.041 -3.259 1.00 0.00 28 GLY A C 16
ATOM 28023 O O . GLY A 1 28 ? 3.325 5.416 -2.473 1.00 0.00 28 GLY A O 16
ATOM 28027 N N . VAL A 1 29 ? 5.308 5.740 -3.483 1.00 0.00 29 VAL A N 16
ATOM 28028 C CA . VAL A 1 29 ? 5.733 6.950 -2.754 1.00 0.00 29 VAL A CA 16
ATOM 28029 C C . VAL A 1 29 ? 6.034 8.081 -3.737 1.00 0.00 29 VAL A C 16
ATOM 28030 O O . VAL A 1 29 ? 6.844 7.906 -4.647 1.00 0.00 29 VAL A O 16
ATOM 28043 N N . GLY A 1 30 ? 5.362 9.232 -3.592 1.00 0.00 30 GLY A N 16
ATOM 28044 C CA . GLY A 1 30 ? 5.518 10.387 -4.492 1.00 0.00 30 GLY A CA 16
ATOM 28045 C C . GLY A 1 30 ? 5.030 10.185 -5.939 1.00 0.00 30 GLY A C 16
ATOM 28046 O O . GLY A 1 30 ? 5.141 11.104 -6.751 1.00 0.00 30 GLY A O 16
ATOM 28050 N N . SER A 1 31 ? 4.510 8.999 -6.272 1.00 0.00 31 SER A N 16
ATOM 28051 C CA . SER A 1 31 ? 4.076 8.508 -7.592 1.00 0.00 31 SER A CA 16
ATOM 28052 C C . SER A 1 31 ? 3.323 7.174 -7.444 1.00 0.00 31 SER A C 16
ATOM 28053 O O . SER A 1 31 ? 3.407 6.519 -6.401 1.00 0.00 31 SER A O 16
ATOM 28061 N N . CYS A 1 32 ? 2.616 6.747 -8.494 1.00 0.00 32 CYS A N 16
ATOM 28062 C CA . CYS A 1 32 ? 1.922 5.458 -8.593 1.00 0.00 32 CYS A CA 16
ATOM 28063 C C . CYS A 1 32 ? 2.676 4.500 -9.538 1.00 0.00 32 CYS A C 16
ATOM 28064 O O . CYS A 1 32 ? 2.787 4.754 -10.740 1.00 0.00 32 CYS A O 16
ATOM 28071 N N . GLY A 1 33 ? 3.210 3.403 -8.993 1.00 0.00 33 GLY A N 16
ATOM 28072 C CA . GLY A 1 33 ? 4.042 2.416 -9.697 1.00 0.00 33 GLY A CA 16
ATOM 28073 C C . GLY A 1 33 ? 3.254 1.182 -10.150 1.00 0.00 33 GLY A C 16
ATOM 28074 O O . GLY A 1 33 ? 3.233 0.166 -9.451 1.00 0.00 33 GLY A O 16
ATOM 28078 N N . SER A 1 34 ? 2.596 1.265 -11.311 1.00 0.00 34 SER A N 16
ATOM 28079 C CA . SER A 1 34 ? 1.880 0.139 -11.944 1.00 0.00 34 SER A CA 16
ATOM 28080 C C . SER A 1 34 ? 2.832 -0.952 -12.486 1.00 0.00 34 SER A C 16
ATOM 28081 O O . SER A 1 34 ? 4.046 -0.746 -12.587 1.00 0.00 34 SER A O 16
ATOM 28089 N N . GLY A 1 35 ? 2.280 -2.113 -12.862 1.00 0.00 35 GLY A N 16
ATOM 28090 C CA . GLY A 1 35 ? 2.987 -3.265 -13.444 1.00 0.00 35 GLY A CA 16
ATOM 28091 C C . GLY A 1 35 ? 2.643 -4.615 -12.793 1.00 0.00 35 GLY A C 16
ATOM 28092 O O . GLY A 1 35 ? 1.819 -4.699 -11.879 1.00 0.00 35 GLY A O 16
ATOM 28096 N N . GLY A 1 36 ? 3.296 -5.679 -13.273 1.00 0.00 36 GLY A N 16
ATOM 28097 C CA . GLY A 1 36 ? 3.166 -7.065 -12.794 1.00 0.00 36 GLY A CA 16
ATOM 28098 C C . GLY A 1 36 ? 2.122 -7.904 -13.550 1.00 0.00 36 GLY A C 16
ATOM 28099 O O . GLY A 1 36 ? 1.265 -7.373 -14.263 1.00 0.00 36 GLY A O 16
ATOM 28103 N N . SER A 1 37 ? 2.200 -9.233 -13.397 1.00 0.00 37 SER A N 16
ATOM 28104 C CA . SER A 1 37 ? 1.376 -10.219 -14.118 1.00 0.00 37 SER A CA 16
ATOM 28105 C C . SER A 1 37 ? 1.245 -11.537 -13.335 1.00 0.00 37 SER A C 16
ATOM 28106 O O . SER A 1 37 ? 2.133 -12.392 -13.387 1.00 0.00 37 SER A O 16
ATOM 28114 N N . GLY A 1 38 ? 0.159 -11.701 -12.570 1.00 0.00 38 GLY A N 16
ATOM 28115 C CA . GLY A 1 38 ? -0.134 -12.917 -11.784 1.00 0.00 38 GLY A CA 16
ATOM 28116 C C . GLY A 1 38 ? 0.741 -13.125 -10.533 1.00 0.00 38 GLY A C 16
ATOM 28117 O O . GLY A 1 38 ? 0.699 -14.192 -9.917 1.00 0.00 38 GLY A O 16
ATOM 28121 N N . ILE A 1 39 ? 1.551 -12.127 -10.167 1.00 0.00 39 ILE A N 16
ATOM 28122 C CA . ILE A 1 39 ? 2.502 -12.146 -9.044 1.00 0.00 39 ILE A CA 16
ATOM 28123 C C . ILE A 1 39 ? 1.750 -12.008 -7.708 1.00 0.00 39 ILE A C 16
ATOM 28124 O O . ILE A 1 39 ? 0.747 -11.296 -7.611 1.00 0.00 39 ILE A O 16
ATOM 28140 N N . PHE A 1 40 ? 2.259 -12.677 -6.670 1.00 0.00 40 PHE A N 16
ATOM 28141 C CA . PHE A 1 40 ? 1.665 -12.750 -5.323 1.00 0.00 40 PHE A CA 16
ATOM 28142 C C . PHE A 1 40 ? 2.689 -12.564 -4.178 1.00 0.00 40 PHE A C 16
ATOM 28143 O O . PHE A 1 40 ? 2.400 -12.866 -3.021 1.00 0.00 40 PHE A O 16
ATOM 28160 N N . LEU A 1 41 ? 3.890 -12.062 -4.496 1.00 0.00 41 LEU A N 16
ATOM 28161 C CA . LEU A 1 41 ? 4.972 -11.763 -3.541 1.00 0.00 41 LEU A CA 16
ATOM 28162 C C . LEU A 1 41 ? 4.581 -10.702 -2.493 1.00 0.00 41 LEU A C 16
ATOM 28163 O O . LEU A 1 41 ? 5.039 -10.752 -1.350 1.00 0.00 41 LEU A O 16
ATOM 28179 N N . GLU A 1 42 ? 3.739 -9.740 -2.878 1.00 0.00 42 GLU A N 16
ATOM 28180 C CA . GLU A 1 42 ? 3.139 -8.737 -1.988 1.00 0.00 42 GLU A CA 16
ATOM 28181 C C . GLU A 1 42 ? 2.112 -9.337 -1.002 1.00 0.00 42 GLU A C 16
ATOM 28182 O O . GLU A 1 42 ? 1.585 -10.434 -1.203 1.00 0.00 42 GLU A O 16
ATOM 28194 N N . THR A 1 43 ? 1.762 -8.584 0.045 1.00 0.00 43 THR A N 16
ATOM 28195 C CA . THR A 1 43 ? 0.753 -8.979 1.051 1.00 0.00 43 THR A CA 16
ATOM 28196 C C . THR A 1 43 ? -0.660 -9.133 0.462 1.00 0.00 43 THR A C 16
ATOM 28197 O O . THR A 1 43 ? -1.442 -9.953 0.943 1.00 0.00 43 THR A O 16
ATOM 28208 N N . SER A 1 44 ? -0.986 -8.377 -0.597 1.00 0.00 44 SER A N 16
ATOM 28209 C CA . SER A 1 44 ? -2.278 -8.392 -1.307 1.00 0.00 44 SER A CA 16
ATOM 28210 C C . SER A 1 44 ? -3.495 -8.241 -0.371 1.00 0.00 44 SER A C 16
ATOM 28211 O O . SER A 1 44 ? -4.450 -9.021 -0.428 1.00 0.00 44 SER A O 16
ATOM 28219 N N . LEU A 1 45 ? -3.484 -7.203 0.481 1.00 0.00 45 LEU A N 16
ATOM 28220 C CA . LEU A 1 45 ? -4.553 -6.893 1.452 1.00 0.00 45 LEU A CA 16
ATOM 28221 C C . LEU A 1 45 ? -5.961 -6.762 0.827 1.00 0.00 45 LEU A C 16
ATOM 28222 O O . LEU A 1 45 ? -6.959 -6.949 1.524 1.00 0.00 45 LEU A O 16
ATOM 28238 N N . SER A 1 46 ? -6.048 -6.525 -0.485 1.00 0.00 46 SER A N 16
ATOM 28239 C CA . SER A 1 46 ? -7.276 -6.535 -1.299 1.00 0.00 46 SER A CA 16
ATOM 28240 C C . SER A 1 46 ? -8.079 -7.847 -1.241 1.00 0.00 46 SER A C 16
ATOM 28241 O O . SER A 1 46 ? -9.277 -7.840 -1.529 1.00 0.00 46 SER A O 16
ATOM 28249 N N . ALA A 1 47 ? -7.454 -8.966 -0.853 1.00 0.00 47 ALA A N 16
ATOM 28250 C CA . ALA A 1 47 ? -8.088 -10.270 -0.662 1.00 0.00 47 ALA A CA 16
ATOM 28251 C C . ALA A 1 47 ? -7.610 -10.928 0.647 1.00 0.00 47 ALA A C 16
ATOM 28252 O O . ALA A 1 47 ? -6.447 -11.317 0.783 1.00 0.00 47 ALA A O 16
ATOM 28259 N N . GLY A 1 48 ? -8.511 -11.027 1.630 1.00 0.00 48 GLY A N 16
ATOM 28260 C CA . GLY A 1 48 ? -8.245 -11.587 2.964 1.00 0.00 48 GLY A CA 16
ATOM 28261 C C . GLY A 1 48 ? -7.877 -10.556 4.044 1.00 0.00 48 GLY A C 16
ATOM 28262 O O . GLY A 1 48 ? -7.620 -10.945 5.186 1.00 0.00 48 GLY A O 16
ATOM 28266 N N . SER A 1 49 ? -7.866 -9.259 3.713 1.00 0.00 49 SER A N 16
ATOM 28267 C CA . SER A 1 49 ? -7.640 -8.135 4.633 1.00 0.00 49 SER A CA 16
ATOM 28268 C C . SER A 1 49 ? -8.590 -6.967 4.316 1.00 0.00 49 SER A C 16
ATOM 28269 O O . SER A 1 49 ? -9.548 -7.111 3.550 1.00 0.00 49 SER A O 16
ATOM 28277 N N . ASP A 1 50 ? -8.371 -5.816 4.948 1.00 0.00 50 ASP A N 16
ATOM 28278 C CA . ASP A 1 50 ? -9.178 -4.608 4.833 1.00 0.00 50 ASP A CA 16
ATOM 28279 C C . ASP A 1 50 ? -8.318 -3.358 5.114 1.00 0.00 50 ASP A C 16
ATOM 28280 O O . ASP A 1 50 ? -7.180 -3.428 5.584 1.00 0.00 50 ASP A O 16
ATOM 28289 N N . TRP A 1 51 ? -8.900 -2.190 4.888 1.00 0.00 51 TRP A N 16
ATOM 28290 C CA . TRP A 1 51 ? -8.412 -0.866 5.290 1.00 0.00 51 TRP A CA 16
ATOM 28291 C C . TRP A 1 51 ? -8.112 -0.788 6.796 1.00 0.00 51 TRP A C 16
ATOM 28292 O O . TRP A 1 51 ? -7.142 -0.150 7.215 1.00 0.00 51 TRP A O 16
ATOM 28313 N N . LEU A 1 52 ? -8.922 -1.458 7.622 1.00 0.00 52 LEU A N 16
ATOM 28314 C CA . LEU A 1 52 ? -8.740 -1.514 9.073 1.00 0.00 52 LEU A CA 16
ATOM 28315 C C . LEU A 1 52 ? -7.383 -2.142 9.435 1.00 0.00 52 LEU A C 16
ATOM 28316 O O . LEU A 1 52 ? -6.636 -1.571 10.227 1.00 0.00 52 LEU A O 16
ATOM 28332 N N . THR A 1 53 ? -7.011 -3.256 8.796 1.00 0.00 53 THR A N 16
ATOM 28333 C CA . THR A 1 53 ? -5.668 -3.853 8.920 1.00 0.00 53 THR A CA 16
ATOM 28334 C C . THR A 1 53 ? -4.569 -3.051 8.210 1.00 0.00 53 THR A C 16
ATOM 28335 O O . THR A 1 53 ? -3.462 -2.959 8.736 1.00 0.00 53 THR A O 16
ATOM 28346 N N . PHE A 1 54 ? -4.854 -2.428 7.056 1.00 0.00 54 PHE A N 16
ATOM 28347 C CA . PHE A 1 54 ? -3.896 -1.663 6.238 1.00 0.00 54 PHE A CA 16
ATOM 28348 C C . PHE A 1 54 ? -3.172 -0.566 7.029 1.00 0.00 54 PHE A C 16
ATOM 28349 O O . PHE A 1 54 ? -1.948 -0.437 6.937 1.00 0.00 54 PHE A O 16
ATOM 28366 N N . GLN A 1 55 ? -3.922 0.181 7.846 1.00 0.00 55 GLN A N 16
ATOM 28367 C CA . GLN A 1 55 ? -3.389 1.186 8.771 1.00 0.00 55 GLN A CA 16
ATOM 28368 C C . GLN A 1 55 ? -2.320 0.573 9.680 1.00 0.00 55 GLN A C 16
ATOM 28369 O O . GLN A 1 55 ? -1.154 0.953 9.615 1.00 0.00 55 GLN A O 16
ATOM 28383 N N . LYS A 1 56 ? -2.699 -0.419 10.496 1.00 0.00 56 LYS A N 16
ATOM 28384 C CA . LYS A 1 56 ? -1.771 -1.086 11.436 1.00 0.00 56 LYS A CA 16
ATOM 28385 C C . LYS A 1 56 ? -0.593 -1.802 10.746 1.00 0.00 56 LYS A C 16
ATOM 28386 O O . LYS A 1 56 ? 0.438 -2.023 11.385 1.00 0.00 56 LYS A O 16
ATOM 28405 N N . LYS A 1 57 ? -0.709 -2.124 9.451 1.00 0.00 57 LYS A N 16
ATOM 28406 C CA . LYS A 1 57 ? 0.346 -2.724 8.614 1.00 0.00 57 LYS A CA 16
ATOM 28407 C C . LYS A 1 57 ? 1.523 -1.769 8.333 1.00 0.00 57 LYS A C 16
ATOM 28408 O O . LYS A 1 57 ? 2.671 -2.131 8.589 1.00 0.00 57 LYS A O 16
ATOM 28427 N N . HIS A 1 58 ? 1.257 -0.569 7.791 1.00 0.00 58 HIS A N 16
ATOM 28428 C CA . HIS A 1 58 ? 2.290 0.385 7.317 1.00 0.00 58 HIS A CA 16
ATOM 28429 C C . HIS A 1 58 ? 2.129 1.855 7.753 1.00 0.00 58 HIS A C 16
ATOM 28430 O O . HIS A 1 58 ? 2.863 2.718 7.276 1.00 0.00 58 HIS A O 16
ATOM 28445 N N . ILE A 1 59 ? 1.181 2.185 8.622 1.00 0.00 59 ILE A N 16
ATOM 28446 C CA . ILE A 1 59 ? 0.850 3.573 9.005 1.00 0.00 59 ILE A CA 16
ATOM 28447 C C . ILE A 1 59 ? 0.903 3.726 10.530 1.00 0.00 59 ILE A C 16
ATOM 28448 O O . ILE A 1 59 ? 0.610 2.788 11.276 1.00 0.00 59 ILE A O 16
ATOM 28464 N N . THR A 1 60 ? 1.290 4.910 11.006 1.00 0.00 60 THR A N 16
ATOM 28465 C CA . THR A 1 60 ? 1.323 5.226 12.445 1.00 0.00 60 THR A CA 16
ATOM 28466 C C . THR A 1 60 ? 0.900 6.663 12.770 1.00 0.00 60 THR A C 16
ATOM 28467 O O . THR A 1 60 ? 1.076 7.582 11.969 1.00 0.00 60 THR A O 16
ATOM 28478 N N . ASN A 1 61 ? 0.380 6.861 13.988 1.00 0.00 61 ASN A N 16
ATOM 28479 C CA . ASN A 1 61 ? 0.079 8.157 14.589 1.00 0.00 61 ASN A CA 16
ATOM 28480 C C . ASN A 1 61 ? 1.324 8.836 15.211 1.00 0.00 61 ASN A C 16
ATOM 28481 O O . ASN A 1 61 ? 1.234 9.975 15.672 1.00 0.00 61 ASN A O 16
ATOM 28492 N N . THR A 1 62 ? 2.472 8.146 15.238 1.00 0.00 62 THR A N 16
ATOM 28493 C CA . THR A 1 62 ? 3.768 8.616 15.757 1.00 0.00 62 THR A CA 16
ATOM 28494 C C . THR A 1 62 ? 4.904 7.697 15.284 1.00 0.00 62 THR A C 16
ATOM 28495 O O . THR A 1 62 ? 4.869 6.487 15.524 1.00 0.00 62 THR A O 16
ATOM 28506 N N . ARG A 1 63 ? 5.910 8.220 14.565 1.00 0.00 63 ARG A N 16
ATOM 28507 C CA . ARG A 1 63 ? 7.091 7.426 14.184 1.00 0.00 63 ARG A CA 16
ATOM 28508 C C . ARG A 1 63 ? 7.912 7.041 15.423 1.00 0.00 63 ARG A C 16
ATOM 28509 O O . ARG A 1 63 ? 8.652 7.860 15.969 1.00 0.00 63 ARG A O 16
ATOM 28530 N N . ASP A 1 64 ? 7.804 5.779 15.830 1.00 0.00 64 ASP A N 16
ATOM 28531 C CA . ASP A 1 64 ? 8.517 5.193 16.976 1.00 0.00 64 ASP A CA 16
ATOM 28532 C C . ASP A 1 64 ? 9.539 4.106 16.574 1.00 0.00 64 ASP A C 16
ATOM 28533 O O . ASP A 1 64 ? 10.188 3.497 17.427 1.00 0.00 64 ASP A O 16
ATOM 28542 N N . VAL A 1 65 ? 9.706 3.861 15.268 1.00 0.00 65 VAL A N 16
ATOM 28543 C CA . VAL A 1 65 ? 10.659 2.879 14.728 1.00 0.00 65 VAL A CA 16
ATOM 28544 C C . VAL A 1 65 ? 12.114 3.376 14.805 1.00 0.00 65 VAL A C 16
ATOM 28545 O O . VAL A 1 65 ? 12.397 4.560 14.617 1.00 0.00 65 VAL A O 16
ATOM 28558 N N . ASP A 1 66 ? 13.046 2.443 15.028 1.00 0.00 66 ASP A N 16
ATOM 28559 C CA . ASP A 1 66 ? 14.507 2.649 14.975 1.00 0.00 66 ASP A CA 16
ATOM 28560 C C . ASP A 1 66 ? 15.231 1.586 14.110 1.00 0.00 66 ASP A C 16
ATOM 28561 O O . ASP A 1 66 ? 16.459 1.533 14.067 1.00 0.00 66 ASP A O 16
ATOM 28570 N N . CYS A 1 67 ? 14.462 0.734 13.413 1.00 0.00 67 CYS A N 16
ATOM 28571 C CA . CYS A 1 67 ? 14.903 -0.384 12.562 1.00 0.00 67 CYS A CA 16
ATOM 28572 C C . CYS A 1 67 ? 15.877 -1.347 13.284 1.00 0.00 67 CYS A C 16
ATOM 28573 O O . CYS A 1 67 ? 16.882 -1.791 12.732 1.00 0.00 67 CYS A O 16
ATOM 28580 N N . ASP A 1 68 ? 15.553 -1.663 14.544 1.00 0.00 68 ASP A N 16
ATOM 28581 C CA . ASP A 1 68 ? 16.307 -2.521 15.473 1.00 0.00 68 ASP A CA 16
ATOM 28582 C C . ASP A 1 68 ? 15.427 -3.151 16.576 1.00 0.00 68 ASP A C 16
ATOM 28583 O O . ASP A 1 68 ? 15.762 -4.226 17.072 1.00 0.00 68 ASP A O 16
ATOM 28592 N N . ASN A 1 69 ? 14.292 -2.537 16.944 1.00 0.00 69 ASN A N 16
ATOM 28593 C CA . ASN A 1 69 ? 13.364 -3.023 17.983 1.00 0.00 69 ASN A CA 16
ATOM 28594 C C . ASN A 1 69 ? 12.055 -3.615 17.425 1.00 0.00 69 ASN A C 16
ATOM 28595 O O . ASN A 1 69 ? 11.253 -4.167 18.180 1.00 0.00 69 ASN A O 16
ATOM 28606 N N . ILE A 1 70 ? 11.849 -3.555 16.102 1.00 0.00 70 ILE A N 16
ATOM 28607 C CA . ILE A 1 70 ? 10.645 -4.054 15.409 1.00 0.00 70 ILE A CA 16
ATOM 28608 C C . ILE A 1 70 ? 10.400 -5.556 15.594 1.00 0.00 70 ILE A C 16
ATOM 28609 O O . ILE A 1 70 ? 9.291 -6.027 15.352 1.00 0.00 70 ILE A O 16
ATOM 28625 N N . MET A 1 71 ? 11.386 -6.290 16.119 1.00 0.00 71 MET A N 16
ATOM 28626 C CA . MET A 1 71 ? 11.224 -7.672 16.605 1.00 0.00 71 MET A CA 16
ATOM 28627 C C . MET A 1 71 ? 10.114 -7.845 17.671 1.00 0.00 71 MET A C 16
ATOM 28628 O O . MET A 1 71 ? 9.543 -8.931 17.785 1.00 0.00 71 MET A O 16
ATOM 28642 N N . SER A 1 72 ? 9.764 -6.779 18.403 1.00 0.00 72 SER A N 16
ATOM 28643 C CA . SER A 1 72 ? 8.655 -6.738 19.377 1.00 0.00 72 SER A CA 16
ATOM 28644 C C . SER A 1 72 ? 7.306 -6.280 18.786 1.00 0.00 72 SER A C 16
ATOM 28645 O O . SER A 1 72 ? 6.295 -6.291 19.492 1.00 0.00 72 SER A O 16
ATOM 28653 N N . THR A 1 73 ? 7.266 -5.863 17.516 1.00 0.00 73 THR A N 16
ATOM 28654 C CA . THR A 1 73 ? 6.072 -5.324 16.825 1.00 0.00 73 THR A CA 16
ATOM 28655 C C . THR A 1 73 ? 5.447 -6.354 15.872 1.00 0.00 73 THR A C 16
ATOM 28656 O O . THR A 1 73 ? 5.918 -7.487 15.768 1.00 0.00 73 THR A O 16
ATOM 28667 N N . ASN A 1 74 ? 4.399 -5.969 15.134 1.00 0.00 74 ASN A N 16
ATOM 28668 C CA . ASN A 1 74 ? 3.819 -6.778 14.051 1.00 0.00 74 ASN A CA 16
ATOM 28669 C C . ASN A 1 74 ? 4.781 -6.990 12.857 1.00 0.00 74 ASN A C 16
ATOM 28670 O O . ASN A 1 74 ? 4.607 -7.925 12.075 1.00 0.00 74 ASN A O 16
ATOM 28681 N N . LEU A 1 75 ? 5.813 -6.147 12.722 1.00 0.00 75 LEU A N 16
ATOM 28682 C CA . LEU A 1 75 ? 6.784 -6.107 11.620 1.00 0.00 75 LEU A CA 16
ATOM 28683 C C . LEU A 1 75 ? 8.066 -6.928 11.898 1.00 0.00 75 LEU A C 16
ATOM 28684 O O . LEU A 1 75 ? 9.086 -6.735 11.232 1.00 0.00 75 LEU A O 16
ATOM 28700 N N . PHE A 1 76 ? 8.016 -7.878 12.838 1.00 0.00 76 PHE A N 16
ATOM 28701 C CA . PHE A 1 76 ? 9.131 -8.714 13.314 1.00 0.00 76 PHE A CA 16
ATOM 28702 C C . PHE A 1 76 ? 9.728 -9.649 12.252 1.00 0.00 76 PHE A C 16
ATOM 28703 O O . PHE A 1 76 ? 10.774 -10.262 12.465 1.00 0.00 76 PHE A O 16
ATOM 28720 N N . HIS A 1 77 ? 9.065 -9.743 11.098 1.00 0.00 77 HIS A N 16
ATOM 28721 C CA . HIS A 1 77 ? 9.352 -10.627 9.966 1.00 0.00 77 HIS A CA 16
ATOM 28722 C C . HIS A 1 77 ? 10.708 -10.386 9.266 1.00 0.00 77 HIS A C 16
ATOM 28723 O O . HIS A 1 77 ? 11.041 -11.115 8.332 1.00 0.00 77 HIS A O 16
ATOM 28738 N N . CYS A 1 78 ? 11.492 -9.384 9.692 1.00 0.00 78 CYS A N 16
ATOM 28739 C CA . CYS A 1 78 ? 12.832 -9.038 9.164 1.00 0.00 78 CYS A CA 16
ATOM 28740 C C . CYS A 1 78 ? 12.870 -8.720 7.644 1.00 0.00 78 CYS A C 16
ATOM 28741 O O . CYS A 1 78 ? 13.912 -8.835 6.992 1.00 0.00 78 CYS A O 16
ATOM 28748 N N . LYS A 1 79 ? 11.712 -8.363 7.068 1.00 0.00 79 LYS A N 16
ATOM 28749 C CA . LYS A 1 79 ? 11.470 -8.150 5.628 1.00 0.00 79 LYS A CA 16
ATOM 28750 C C . LYS A 1 79 ? 12.339 -7.052 4.991 1.00 0.00 79 LYS A C 16
ATOM 28751 O O . LYS A 1 79 ? 12.813 -6.144 5.669 1.00 0.00 79 LYS A O 16
ATOM 28770 N N . ASP A 1 80 ? 12.505 -7.121 3.669 1.00 0.00 80 ASP A N 16
ATOM 28771 C CA . ASP A 1 80 ? 13.474 -6.345 2.874 1.00 0.00 80 ASP A CA 16
ATOM 28772 C C . ASP A 1 80 ? 13.331 -4.819 2.998 1.00 0.00 80 ASP A C 16
ATOM 28773 O O . ASP A 1 80 ? 14.339 -4.111 3.063 1.00 0.00 80 ASP A O 16
ATOM 28782 N N . LYS A 1 81 ? 12.094 -4.311 3.044 1.00 0.00 81 LYS A N 16
ATOM 28783 C CA . LYS A 1 81 ? 11.759 -2.928 3.421 1.00 0.00 81 LYS A CA 16
ATOM 28784 C C . LYS A 1 81 ? 10.305 -2.778 3.863 1.00 0.00 81 LYS A C 16
ATOM 28785 O O . LYS A 1 81 ? 9.446 -3.564 3.466 1.00 0.00 81 LYS A O 16
ATOM 28804 N N . ASN A 1 82 ? 10.027 -1.730 4.640 1.00 0.00 82 ASN A N 16
ATOM 28805 C CA . ASN A 1 82 ? 8.673 -1.268 4.950 1.00 0.00 82 ASN A CA 16
ATOM 28806 C C . ASN A 1 82 ? 8.583 0.257 4.823 1.00 0.00 82 ASN A C 16
ATOM 28807 O O . ASN A 1 82 ? 9.397 0.980 5.398 1.00 0.00 82 ASN A O 16
ATOM 28818 N N . THR A 1 83 ? 7.596 0.737 4.071 1.00 0.00 83 THR A N 16
ATOM 28819 C CA . THR A 1 83 ? 7.312 2.165 3.906 1.00 0.00 83 THR A CA 16
ATOM 28820 C C . THR A 1 83 ? 6.348 2.629 5.003 1.00 0.00 83 THR A C 16
ATOM 28821 O O . THR A 1 83 ? 5.142 2.410 4.885 1.00 0.00 83 THR A O 16
ATOM 28832 N N . PHE A 1 84 ? 6.838 3.253 6.076 1.00 0.00 84 PHE A N 16
ATOM 28833 C CA . PHE A 1 84 ? 5.956 3.831 7.097 1.00 0.00 84 PHE A CA 16
ATOM 28834 C C . PHE A 1 84 ? 5.444 5.221 6.705 1.00 0.00 84 PHE A C 16
ATOM 28835 O O . PHE A 1 84 ? 6.218 6.088 6.290 1.00 0.00 84 PHE A O 16
ATOM 28852 N N . ILE A 1 85 ? 4.143 5.446 6.903 1.00 0.00 85 ILE A N 16
ATOM 28853 C CA . ILE A 1 85 ? 3.456 6.726 6.704 1.00 0.00 85 ILE A CA 16
ATOM 28854 C C . ILE A 1 85 ? 3.115 7.291 8.087 1.00 0.00 85 ILE A C 16
ATOM 28855 O O . ILE A 1 85 ? 2.284 6.728 8.803 1.00 0.00 85 ILE A O 16
ATOM 28871 N N . TYR A 1 86 ? 3.762 8.384 8.495 1.00 0.00 86 TYR A N 16
ATOM 28872 C CA . TYR A 1 86 ? 3.362 9.140 9.682 1.00 0.00 86 TYR A CA 16
ATOM 28873 C C . TYR A 1 86 ? 2.274 10.163 9.308 1.00 0.00 86 TYR A C 16
ATOM 28874 O O . TYR A 1 86 ? 2.564 11.315 8.978 1.00 0.00 86 TYR A O 16
ATOM 28892 N N . SER A 1 87 ? 1.008 9.721 9.331 1.00 0.00 87 SER A N 16
ATOM 28893 C CA . SER A 1 87 ? -0.175 10.592 9.243 1.00 0.00 87 SER A CA 16
ATOM 28894 C C . SER A 1 87 ? -1.418 10.005 9.938 1.00 0.00 87 SER A C 16
ATOM 28895 O O . SER A 1 87 ? -1.418 8.873 10.429 1.00 0.00 87 SER A O 16
ATOM 28903 N N . ARG A 1 88 ? -2.491 10.801 9.978 1.00 0.00 88 ARG A N 16
ATOM 28904 C CA . ARG A 1 88 ? -3.839 10.482 10.477 1.00 0.00 88 ARG A CA 16
ATOM 28905 C C . ARG A 1 88 ? -4.589 9.578 9.479 1.00 0.00 88 ARG A C 16
ATOM 28906 O O . ARG A 1 88 ? -4.222 9.551 8.305 1.00 0.00 88 ARG A O 16
ATOM 28927 N N . PRO A 1 89 ? -5.675 8.892 9.881 1.00 0.00 89 PRO A N 16
ATOM 28928 C CA . PRO A 1 89 ? -6.468 8.072 8.960 1.00 0.00 89 PRO A CA 16
ATOM 28929 C C . PRO A 1 89 ? -7.318 8.886 7.971 1.00 0.00 89 PRO A C 16
ATOM 28930 O O . PRO A 1 89 ? -7.633 8.399 6.888 1.00 0.00 89 PRO A O 16
ATOM 28941 N N . GLU A 1 90 ? -7.682 10.128 8.303 1.00 0.00 90 GLU A N 16
ATOM 28942 C CA . GLU A 1 90 ? -8.553 10.986 7.484 1.00 0.00 90 GLU A CA 16
ATOM 28943 C C . GLU A 1 90 ? -7.946 11.324 6.106 1.00 0.00 90 GLU A C 16
ATOM 28944 O O . GLU A 1 90 ? -8.581 10.995 5.100 1.00 0.00 90 GLU A O 16
ATOM 28956 N N . PRO A 1 91 ? -6.725 11.899 6.000 1.00 0.00 91 PRO A N 16
ATOM 28957 C CA . PRO A 1 91 ? -6.102 12.213 4.707 1.00 0.00 91 PRO A CA 16
ATOM 28958 C C . PRO A 1 91 ? -5.670 10.987 3.887 1.00 0.00 91 PRO A C 16
ATOM 28959 O O . PRO A 1 91 ? -5.167 11.148 2.778 1.00 0.00 91 PRO A O 16
ATOM 28970 N N . VAL A 1 92 ? -5.865 9.773 4.410 1.00 0.00 92 VAL A N 16
ATOM 28971 C CA . VAL A 1 92 ? -5.617 8.489 3.738 1.00 0.00 92 VAL A CA 16
ATOM 28972 C C . VAL A 1 92 ? -6.938 7.921 3.212 1.00 0.00 92 VAL A C 16
ATOM 28973 O O . VAL A 1 92 ? -7.071 7.664 2.017 1.00 0.00 92 VAL A O 16
ATOM 28986 N N . LYS A 1 93 ? -7.952 7.766 4.072 1.00 0.00 93 LYS A N 16
ATOM 28987 C CA . LYS A 1 93 ? -9.263 7.215 3.692 1.00 0.00 93 LYS A CA 16
ATOM 28988 C C . LYS A 1 93 ? -10.037 8.122 2.728 1.00 0.00 93 LYS A C 16
ATOM 28989 O O . LYS A 1 93 ? -10.574 7.648 1.730 1.00 0.00 93 LYS A O 16
ATOM 29008 N N . ALA A 1 94 ? -10.085 9.424 3.020 1.00 0.00 94 ALA A N 16
ATOM 29009 C CA . ALA A 1 94 ? -10.918 10.402 2.315 1.00 0.00 94 ALA A CA 16
ATOM 29010 C C . ALA A 1 94 ? -10.386 10.806 0.926 1.00 0.00 94 ALA A C 16
ATOM 29011 O O . ALA A 1 94 ? -11.051 11.560 0.210 1.00 0.00 94 ALA A O 16
ATOM 29018 N N . ILE A 1 95 ? -9.215 10.294 0.522 1.00 0.00 95 ILE A N 16
ATOM 29019 C CA . ILE A 1 95 ? -8.700 10.412 -0.853 1.00 0.00 95 ILE A CA 16
ATOM 29020 C C . ILE A 1 95 ? -9.747 9.910 -1.870 1.00 0.00 95 ILE A C 16
ATOM 29021 O O . ILE A 1 95 ? -9.909 10.505 -2.938 1.00 0.00 95 ILE A O 16
ATOM 29037 N N . CYS A 1 96 ? -10.507 8.865 -1.511 1.00 0.00 96 CYS A N 16
ATOM 29038 C CA . CYS A 1 96 ? -11.620 8.335 -2.300 1.00 0.00 96 CYS A CA 16
ATOM 29039 C C . CYS A 1 96 ? -12.997 8.594 -1.658 1.00 0.00 96 CYS A C 16
ATOM 29040 O O . CYS A 1 96 ? -13.116 8.819 -0.449 1.00 0.00 96 CYS A O 16
ATOM 29047 N N . LYS A 1 97 ? -14.050 8.544 -2.487 1.00 0.00 97 LYS A N 16
ATOM 29048 C CA . LYS A 1 97 ? -15.461 8.765 -2.117 1.00 0.00 97 LYS A CA 16
ATOM 29049 C C . LYS A 1 97 ? -16.382 8.074 -3.131 1.00 0.00 97 LYS A C 16
ATOM 29050 O O . LYS A 1 97 ? -16.516 8.532 -4.266 1.00 0.00 97 LYS A O 16
ATOM 29069 N N . GLY A 1 98 ? -16.966 6.937 -2.748 1.00 0.00 98 GLY A N 16
ATOM 29070 C CA . GLY A 1 98 ? -17.872 6.139 -3.593 1.00 0.00 98 GLY A CA 16
ATOM 29071 C C . GLY A 1 98 ? -17.174 5.133 -4.522 1.00 0.00 98 GLY A C 16
ATOM 29072 O O . GLY A 1 98 ? -17.843 4.460 -5.304 1.00 0.00 98 GLY A O 16
ATOM 29076 N N . ILE A 1 99 ? -15.842 5.013 -4.450 1.00 0.00 99 ILE A N 16
ATOM 29077 C CA . ILE A 1 99 ? -15.035 4.131 -5.309 1.00 0.00 99 ILE A CA 16
ATOM 29078 C C . ILE A 1 99 ? -15.183 2.659 -4.891 1.00 0.00 99 ILE A C 16
ATOM 29079 O O . ILE A 1 99 ? -14.765 2.257 -3.804 1.00 0.00 99 ILE A O 16
ATOM 29095 N N . ILE A 1 100 ? -15.755 1.848 -5.785 1.00 0.00 100 ILE A N 16
ATOM 29096 C CA . ILE A 1 100 ? -15.858 0.375 -5.694 1.00 0.00 100 ILE A CA 16
ATOM 29097 C C . ILE A 1 100 ? -14.923 -0.311 -6.723 1.00 0.00 100 ILE A C 16
ATOM 29098 O O . ILE A 1 100 ? -14.622 -1.498 -6.621 1.00 0.00 100 ILE A O 16
ATOM 29114 N N . ALA A 1 101 ? -14.396 0.455 -7.684 1.00 0.00 101 ALA A N 16
ATOM 29115 C CA . ALA A 1 101 ? -13.644 0.015 -8.868 1.00 0.00 101 ALA A CA 16
ATOM 29116 C C . ALA A 1 101 ? -12.210 -0.514 -8.612 1.00 0.00 101 ALA A C 16
ATOM 29117 O O . ALA A 1 101 ? -11.497 -0.821 -9.570 1.00 0.00 101 ALA A O 16
ATOM 29124 N N . SER A 1 102 ? -11.770 -0.621 -7.351 1.00 0.00 102 SER A N 16
ATOM 29125 C CA . SER A 1 102 ? -10.395 -0.967 -6.948 1.00 0.00 102 SER A CA 16
ATOM 29126 C C . SER A 1 102 ? -9.331 -0.062 -7.610 1.00 0.00 102 SER A C 16
ATOM 29127 O O . SER A 1 102 ? -8.506 -0.506 -8.415 1.00 0.00 102 SER A O 16
ATOM 29135 N N . LYS A 1 103 ? -9.362 1.242 -7.283 1.00 0.00 103 LYS A N 16
ATOM 29136 C CA . LYS A 1 103 ? -8.431 2.289 -7.759 1.00 0.00 103 LYS A CA 16
ATOM 29137 C C . LYS A 1 103 ? -8.368 3.462 -6.772 1.00 0.00 103 LYS A C 16
ATOM 29138 O O . LYS A 1 103 ? -9.283 3.646 -5.978 1.00 0.00 103 LYS A O 16
ATOM 29157 N N . ASN A 1 104 ? -7.307 4.267 -6.784 1.00 0.00 104 ASN A N 16
ATOM 29158 C CA . ASN A 1 104 ? -7.263 5.582 -6.135 1.00 0.00 104 ASN A CA 16
ATOM 29159 C C . ASN A 1 104 ? -6.486 6.610 -6.981 1.00 0.00 104 ASN A C 16
ATOM 29160 O O . ASN A 1 104 ? -6.146 6.352 -8.140 1.00 0.00 104 ASN A O 16
ATOM 29171 N N . VAL A 1 105 ? -6.169 7.760 -6.388 1.00 0.00 105 VAL A N 16
ATOM 29172 C CA . VAL A 1 105 ? -5.232 8.760 -6.911 1.00 0.00 105 VAL A CA 16
ATOM 29173 C C . VAL A 1 105 ? -4.158 9.060 -5.857 1.00 0.00 105 VAL A C 16
ATOM 29174 O O . VAL A 1 105 ? -4.424 9.027 -4.655 1.00 0.00 105 VAL A O 16
ATOM 29187 N N . LEU A 1 106 ? -2.933 9.341 -6.300 1.00 0.00 106 LEU A N 16
ATOM 29188 C CA . LEU A 1 106 ? -1.846 9.876 -5.476 1.00 0.00 106 LEU A CA 16
ATOM 29189 C C . LEU A 1 106 ? -2.283 11.127 -4.683 1.00 0.00 106 LEU A C 16
ATOM 29190 O O . LEU A 1 106 ? -3.016 11.977 -5.197 1.00 0.00 106 LEU A O 16
ATOM 29206 N N . THR A 1 107 ? -1.799 11.265 -3.445 1.00 0.00 107 THR A N 16
ATOM 29207 C CA . THR A 1 107 ? -1.992 12.484 -2.627 1.00 0.00 107 THR A CA 16
ATOM 29208 C C . THR A 1 107 ? -1.328 13.743 -3.222 1.00 0.00 107 THR A C 16
ATOM 29209 O O . THR A 1 107 ? -0.571 13.684 -4.192 1.00 0.00 107 THR A O 16
ATOM 29220 N N . THR A 1 108 ? -1.584 14.906 -2.608 1.00 0.00 108 THR A N 16
ATOM 29221 C CA . THR A 1 108 ? -1.038 16.223 -3.015 1.00 0.00 108 THR A CA 16
ATOM 29222 C C . THR A 1 108 ? -0.253 16.946 -1.902 1.00 0.00 108 THR A C 16
ATOM 29223 O O . THR A 1 108 ? 0.642 17.742 -2.191 1.00 0.00 108 THR A O 16
ATOM 29234 N N . SER A 1 109 ? -0.526 16.629 -0.630 1.00 0.00 109 SER A N 16
ATOM 29235 C CA . SER A 1 109 ? 0.229 17.119 0.541 1.00 0.00 109 SER A CA 16
ATOM 29236 C C . SER A 1 109 ? 1.514 16.309 0.776 1.00 0.00 109 SER A C 16
ATOM 29237 O O . SER A 1 109 ? 1.735 15.270 0.153 1.00 0.00 109 SER A O 16
ATOM 29245 N N . GLU A 1 110 ? 2.371 16.770 1.691 1.00 0.00 110 GLU A N 16
ATOM 29246 C CA . GLU A 1 110 ? 3.677 16.169 1.994 1.00 0.00 110 GLU A CA 16
ATOM 29247 C C . GLU A 1 110 ? 3.750 15.671 3.449 1.00 0.00 110 GLU A C 16
ATOM 29248 O O . GLU A 1 110 ? 3.815 16.461 4.392 1.00 0.00 110 GLU A O 16
ATOM 29260 N N . PHE A 1 111 ? 3.705 14.348 3.625 1.00 0.00 111 PHE A N 16
ATOM 29261 C CA . PHE A 1 111 ? 3.665 13.649 4.916 1.00 0.00 111 PHE A CA 16
ATOM 29262 C C . PHE A 1 111 ? 5.049 13.097 5.282 1.00 0.00 111 PHE A C 16
ATOM 29263 O O . PHE A 1 111 ? 5.909 12.949 4.408 1.00 0.00 111 PHE A O 16
ATOM 29280 N N . TYR A 1 112 ? 5.273 12.751 6.553 1.00 0.00 112 TYR A N 16
ATOM 29281 C CA . TYR A 1 112 ? 6.538 12.165 7.004 1.00 0.00 112 TYR A CA 16
ATOM 29282 C C . TYR A 1 112 ? 6.654 10.710 6.526 1.00 0.00 112 TYR A C 16
ATOM 29283 O O . TYR A 1 112 ? 5.977 9.813 7.040 1.00 0.00 112 TYR A O 16
ATOM 29301 N N . LEU A 1 113 ? 7.499 10.489 5.517 1.00 0.00 113 LEU A N 16
ATOM 29302 C CA . LEU A 1 113 ? 7.783 9.178 4.929 1.00 0.00 113 LEU A CA 16
ATOM 29303 C C . LEU A 1 113 ? 9.047 8.551 5.537 1.00 0.00 113 LEU A C 16
ATOM 29304 O O . LEU A 1 113 ? 10.138 9.126 5.497 1.00 0.00 113 LEU A O 16
ATOM 29320 N N . SER A 1 114 ? 8.890 7.354 6.101 1.00 0.00 114 SER A N 16
ATOM 29321 C CA . SER A 1 114 ? 9.923 6.638 6.855 1.00 0.00 114 SER A CA 16
ATOM 29322 C C . SER A 1 114 ? 10.152 5.242 6.269 1.00 0.00 114 SER A C 16
ATOM 29323 O O . SER A 1 114 ? 9.473 4.274 6.612 1.00 0.00 114 SER A O 16
ATOM 29331 N N . ASP A 1 115 ? 11.099 5.141 5.336 1.00 0.00 115 ASP A N 16
ATOM 29332 C CA . ASP A 1 115 ? 11.572 3.863 4.795 1.00 0.00 115 ASP A CA 16
ATOM 29333 C C . ASP A 1 115 ? 12.655 3.231 5.691 1.00 0.00 115 ASP A C 16
ATOM 29334 O O . ASP A 1 115 ? 13.321 3.915 6.474 1.00 0.00 115 ASP A O 16
ATOM 29343 N N . CYS A 1 116 ? 12.891 1.928 5.522 1.00 0.00 116 CYS A N 16
ATOM 29344 C CA . CYS A 1 116 ? 14.094 1.236 6.014 1.00 0.00 116 CYS A CA 16
ATOM 29345 C C . CYS A 1 116 ? 14.423 0.026 5.129 1.00 0.00 116 CYS A C 16
ATOM 29346 O O . CYS A 1 116 ? 13.677 -0.950 5.130 1.00 0.00 116 CYS A O 16
ATOM 29353 N N . ASN A 1 117 ? 15.509 0.095 4.352 1.00 0.00 117 ASN A N 16
ATOM 29354 C CA . ASN A 1 117 ? 15.952 -0.972 3.443 1.00 0.00 117 ASN A CA 16
ATOM 29355 C C . ASN A 1 117 ? 17.029 -1.843 4.107 1.00 0.00 117 ASN A C 16
ATOM 29356 O O . ASN A 1 117 ? 17.998 -1.309 4.648 1.00 0.00 117 ASN A O 16
ATOM 29367 N N . VAL A 1 118 ? 16.872 -3.171 4.059 1.00 0.00 118 VAL A N 16
ATOM 29368 C CA . VAL A 1 118 ? 17.815 -4.165 4.619 1.00 0.00 118 VAL A CA 16
ATOM 29369 C C . VAL A 1 118 ? 19.226 -4.023 4.026 1.00 0.00 118 VAL A C 16
ATOM 29370 O O . VAL A 1 118 ? 19.394 -3.638 2.864 1.00 0.00 118 VAL A O 16
ATOM 29383 N N . THR A 1 119 ? 20.243 -4.382 4.814 1.00 0.00 119 THR A N 16
ATOM 29384 C CA . THR A 1 119 ? 21.671 -4.331 4.450 1.00 0.00 119 THR A CA 16
ATOM 29385 C C . THR A 1 119 ? 22.341 -5.701 4.614 1.00 0.00 119 THR A C 16
ATOM 29386 O O . THR A 1 119 ? 22.682 -6.114 5.726 1.00 0.00 119 THR A O 16
ATOM 29397 N N . SER A 1 120 ? 22.523 -6.399 3.484 1.00 0.00 120 SER A N 16
ATOM 29398 C CA . SER A 1 120 ? 23.159 -7.726 3.323 1.00 0.00 120 SER A CA 16
ATOM 29399 C C . SER A 1 120 ? 22.744 -8.767 4.382 1.00 0.00 120 SER A C 16
ATOM 29400 O O . SER A 1 120 ? 21.554 -9.159 4.372 1.00 0.00 120 SER A O 16
ATOM 29409 N N . ARG A 1 1 ? 16.482 -6.789 18.279 1.00 0.00 1 ARG A N 17
ATOM 29410 C CA . ARG A 1 1 ? 17.335 -6.490 17.091 1.00 0.00 1 ARG A CA 17
ATOM 29411 C C . ARG A 1 1 ? 17.160 -7.587 16.028 1.00 0.00 1 ARG A C 17
ATOM 29412 O O . ARG A 1 1 ? 17.975 -8.511 15.966 1.00 0.00 1 ARG A O 17
ATOM 29435 N N . PRO A 1 2 ? 16.065 -7.557 15.229 1.00 0.00 2 PRO A N 17
ATOM 29436 C CA . PRO A 1 2 ? 15.676 -8.702 14.391 1.00 0.00 2 PRO A CA 17
ATOM 29437 C C . PRO A 1 2 ? 16.519 -8.840 13.112 1.00 0.00 2 PRO A C 17
ATOM 29438 O O . PRO A 1 2 ? 16.910 -9.944 12.729 1.00 0.00 2 PRO A O 17
ATOM 29449 N N . CYS A 1 3 ? 16.787 -7.711 12.458 1.00 0.00 3 CYS A N 17
ATOM 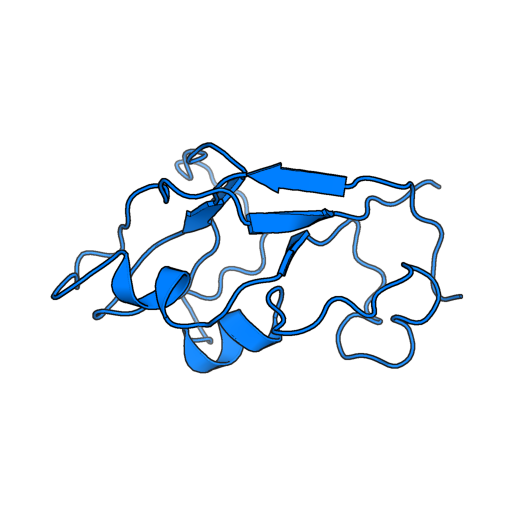29450 C CA . CYS A 1 3 ? 17.502 -7.562 11.187 1.00 0.00 3 CYS A CA 17
ATOM 29451 C C . CYS A 1 3 ? 18.325 -6.257 11.206 1.00 0.00 3 CYS A C 17
ATOM 29452 O O . CYS A 1 3 ? 18.237 -5.475 12.158 1.00 0.00 3 CYS A O 17
ATOM 29459 N N . LYS A 1 4 ? 19.097 -5.990 10.145 1.00 0.00 4 LYS A N 17
ATOM 29460 C CA . LYS A 1 4 ? 19.868 -4.749 9.952 1.00 0.00 4 LYS A CA 17
ATOM 29461 C C . LYS A 1 4 ? 19.345 -3.970 8.745 1.00 0.00 4 LYS A C 17
ATOM 29462 O O . LYS A 1 4 ? 19.162 -4.541 7.669 1.00 0.00 4 LYS A O 17
ATOM 29481 N N . TYR A 1 5 ? 19.123 -2.668 8.925 1.00 0.00 5 TYR A N 17
ATOM 29482 C CA . TYR A 1 5 ? 18.551 -1.754 7.928 1.00 0.00 5 TYR A CA 17
ATOM 29483 C C . TYR A 1 5 ? 19.306 -0.415 7.868 1.00 0.00 5 TYR A C 17
ATOM 29484 O O . TYR A 1 5 ? 19.999 -0.024 8.811 1.00 0.00 5 TYR A O 17
ATOM 29502 N N . LYS A 1 6 ? 19.132 0.303 6.755 1.00 0.00 6 LYS A N 17
ATOM 29503 C CA . LYS A 1 6 ? 19.726 1.616 6.455 1.00 0.00 6 LYS A CA 17
ATOM 29504 C C . LYS A 1 6 ? 18.813 2.774 6.878 1.00 0.00 6 LYS A C 17
ATOM 29505 O O . LYS A 1 6 ? 17.590 2.628 6.933 1.00 0.00 6 LYS A O 17
ATOM 29524 N N . LEU A 1 7 ? 19.411 3.940 7.120 1.00 0.00 7 LEU A N 17
ATOM 29525 C CA . LEU A 1 7 ? 18.737 5.179 7.530 1.00 0.00 7 LEU A CA 17
ATOM 29526 C C . LEU A 1 7 ? 18.240 5.978 6.311 1.00 0.00 7 LEU A C 17
ATOM 29527 O O . LEU A 1 7 ? 19.036 6.563 5.571 1.00 0.00 7 LEU A O 17
ATOM 29543 N N . LYS A 1 8 ? 16.917 5.990 6.100 1.00 0.00 8 LYS A N 17
ATOM 29544 C CA . LYS A 1 8 ? 16.226 6.711 5.017 1.00 0.00 8 LYS A CA 17
ATOM 29545 C C . LYS A 1 8 ? 14.967 7.418 5.540 1.00 0.00 8 LYS A C 17
ATOM 29546 O O . LYS A 1 8 ? 14.026 6.772 6.005 1.00 0.00 8 LYS A O 17
ATOM 29565 N N . LYS A 1 9 ? 14.968 8.752 5.501 1.00 0.00 9 LYS A N 17
ATOM 29566 C CA . LYS A 1 9 ? 13.862 9.634 5.928 1.00 0.00 9 LYS A CA 17
ATOM 29567 C C . LYS A 1 9 ? 13.599 10.719 4.875 1.00 0.00 9 LYS A C 17
ATOM 29568 O O . LYS A 1 9 ? 14.538 11.358 4.395 1.00 0.00 9 LYS A O 17
ATOM 29587 N N . SER A 1 10 ? 12.330 10.907 4.514 1.00 0.00 10 SER A N 17
ATOM 29588 C CA . SER A 1 10 ? 11.847 11.774 3.423 1.00 0.00 10 SER A CA 17
ATOM 29589 C C . SER A 1 10 ? 10.502 12.434 3.777 1.00 0.00 10 SER A C 17
ATOM 29590 O O . SER A 1 10 ? 9.941 12.200 4.851 1.00 0.00 10 SER A O 17
ATOM 29598 N N . THR A 1 11 ? 9.954 13.276 2.891 1.00 0.00 11 THR A N 17
ATOM 29599 C CA . THR A 1 11 ? 8.658 13.941 3.108 1.00 0.00 11 THR A CA 17
ATOM 29600 C C . THR A 1 11 ? 7.917 14.137 1.783 1.00 0.00 11 THR A C 17
ATOM 29601 O O . THR A 1 11 ? 8.273 15.023 1.004 1.00 0.00 11 THR A O 17
ATOM 29612 N N . ASN A 1 12 ? 6.919 13.292 1.496 1.00 0.00 12 ASN A N 17
ATOM 29613 C CA . ASN A 1 12 ? 6.111 13.342 0.262 1.00 0.00 12 ASN A CA 17
ATOM 29614 C C . ASN A 1 12 ? 4.790 12.541 0.352 1.00 0.00 12 ASN A C 17
ATOM 29615 O O . ASN A 1 12 ? 4.526 11.875 1.353 1.00 0.00 12 ASN A O 17
ATOM 29626 N N . LYS A 1 13 ? 3.952 12.653 -0.686 1.00 0.00 13 LYS A N 17
ATOM 29627 C CA . LYS A 1 13 ? 2.706 11.900 -0.938 1.00 0.00 13 LYS A CA 17
ATOM 29628 C C . LYS A 1 13 ? 2.932 10.397 -1.139 1.00 0.00 13 LYS A C 17
ATOM 29629 O O . LYS A 1 13 ? 4.054 9.946 -1.368 1.00 0.00 13 LYS A O 17
ATOM 29648 N N . PHE A 1 14 ? 1.848 9.629 -1.130 1.00 0.00 14 PHE A N 17
ATOM 29649 C CA . PHE A 1 14 ? 1.834 8.167 -1.242 1.00 0.00 14 PHE A CA 17
ATOM 29650 C C . PHE A 1 14 ? 0.686 7.673 -2.132 1.00 0.00 14 PHE A C 17
ATOM 29651 O O . PHE A 1 14 ? -0.423 8.211 -2.109 1.00 0.00 14 PHE A O 17
ATOM 29668 N N . CYS A 1 15 ? 0.954 6.654 -2.952 1.00 0.00 15 CYS A N 17
ATOM 29669 C CA . CYS A 1 15 ? -0.058 6.001 -3.783 1.00 0.00 15 CYS A CA 17
ATOM 29670 C C . CYS A 1 15 ? -0.565 4.706 -3.137 1.00 0.00 15 CYS A C 17
ATOM 29671 O O . CYS A 1 15 ? 0.189 3.927 -2.543 1.00 0.00 15 CYS A O 17
ATOM 29678 N N . VAL A 1 16 ? -1.860 4.464 -3.310 1.00 0.00 16 VAL A N 17
ATOM 29679 C CA . VAL A 1 16 ? -2.629 3.337 -2.741 1.00 0.00 16 VAL A CA 17
ATOM 29680 C C . VAL A 1 16 ? -3.753 2.893 -3.694 1.00 0.00 16 VAL A C 17
ATOM 29681 O O . VAL A 1 16 ? -3.916 3.480 -4.764 1.00 0.00 16 VAL A O 17
ATOM 29694 N N . THR A 1 17 ? -4.565 1.897 -3.315 1.00 0.00 17 THR A N 17
ATOM 29695 C CA . THR A 1 17 ? -5.750 1.460 -4.093 1.00 0.00 17 THR A CA 17
ATOM 29696 C C . THR A 1 17 ? -7.010 1.434 -3.221 1.00 0.00 17 THR A C 17
ATOM 29697 O O . THR A 1 17 ? -7.046 0.706 -2.228 1.00 0.00 17 THR A O 17
ATOM 29708 N N . CYS A 1 18 ? -8.042 2.220 -3.567 1.00 0.00 18 CYS A N 17
ATOM 29709 C CA . CYS A 1 18 ? -9.341 2.199 -2.886 1.00 0.00 18 CYS A CA 17
ATOM 29710 C C . CYS A 1 18 ? -10.261 1.134 -3.481 1.00 0.00 18 CYS A C 17
ATOM 29711 O O . CYS A 1 18 ? -10.429 1.035 -4.695 1.00 0.00 18 CYS A O 17
ATOM 29718 N N . GLU A 1 19 ? -10.894 0.361 -2.606 1.00 0.00 19 GLU A N 17
ATOM 29719 C CA . GLU A 1 19 ? -11.880 -0.660 -2.941 1.00 0.00 19 GLU A CA 17
ATOM 29720 C C . GLU A 1 19 ? -13.022 -0.585 -1.922 1.00 0.00 19 GLU A C 17
ATOM 29721 O O . GLU A 1 19 ? -12.815 -0.811 -0.731 1.00 0.00 19 GLU A O 17
ATOM 29733 N N . ASN A 1 20 ? -14.218 -0.215 -2.387 1.00 0.00 20 ASN A N 17
ATOM 29734 C CA . ASN A 1 20 ? -15.384 0.114 -1.551 1.00 0.00 20 ASN A CA 17
ATOM 29735 C C . ASN A 1 20 ? -15.098 1.277 -0.565 1.00 0.00 20 ASN A C 17
ATOM 29736 O O . ASN A 1 20 ? -15.296 1.170 0.648 1.00 0.00 20 ASN A O 17
ATOM 29747 N N . GLN A 1 21 ? -14.676 2.423 -1.121 1.00 0.00 21 GLN A N 17
ATOM 29748 C CA . GLN A 1 21 ? -14.539 3.742 -0.469 1.00 0.00 21 GLN A CA 17
ATOM 29749 C C . GLN A 1 21 ? -13.478 3.812 0.650 1.00 0.00 21 GLN A C 17
ATOM 29750 O O . GLN A 1 21 ? -13.569 4.644 1.556 1.00 0.00 21 GLN A O 17
ATOM 29764 N N . ALA A 1 22 ? -12.473 2.937 0.602 1.00 0.00 22 ALA A N 17
ATOM 29765 C CA . ALA A 1 22 ? -11.442 2.799 1.615 1.00 0.00 22 ALA A CA 17
ATOM 29766 C C . ALA A 1 22 ? -10.193 2.141 0.994 1.00 0.00 22 ALA A C 17
ATOM 29767 O O . ALA A 1 22 ? -10.318 1.159 0.254 1.00 0.00 22 ALA A O 17
ATOM 29774 N N . PRO A 1 23 ? -8.991 2.689 1.230 1.00 0.00 23 PRO A N 17
ATOM 29775 C CA . PRO A 1 23 ? -7.741 2.157 0.706 1.00 0.00 23 PRO A CA 17
ATOM 29776 C C . PRO A 1 23 ? -7.277 0.911 1.471 1.00 0.00 23 PRO A C 17
ATOM 29777 O O . PRO A 1 23 ? -6.791 0.990 2.597 1.00 0.00 23 PRO A O 17
ATOM 29788 N N . VAL A 1 24 ? -7.430 -0.260 0.849 1.00 0.00 24 VAL A N 17
ATOM 29789 C CA . VAL A 1 24 ? -7.057 -1.570 1.407 1.00 0.00 24 VAL A CA 17
ATOM 29790 C C . VAL A 1 24 ? -5.724 -2.074 0.844 1.00 0.00 24 VAL A C 17
ATOM 29791 O O . VAL A 1 24 ? -5.453 -3.263 0.936 1.00 0.00 24 VAL A O 17
ATOM 29804 N N . HIS A 1 25 ? -4.907 -1.226 0.199 1.00 0.00 25 HIS A N 17
ATOM 29805 C CA . HIS A 1 25 ? -3.722 -1.661 -0.562 1.00 0.00 25 HIS A CA 17
ATOM 29806 C C . HIS A 1 25 ? -2.686 -0.550 -0.728 1.00 0.00 25 HIS A C 17
ATOM 29807 O O . HIS A 1 25 ? -3.060 0.580 -1.032 1.00 0.00 25 HIS A O 17
ATOM 29822 N N . PHE A 1 26 ? -1.396 -0.870 -0.613 1.00 0.00 26 PHE A N 17
ATOM 29823 C CA . PHE A 1 26 ? -0.297 0.066 -0.881 1.00 0.00 26 PHE A CA 17
ATOM 29824 C C . PHE A 1 26 ? 0.251 -0.110 -2.304 1.00 0.00 26 PHE A C 17
ATOM 29825 O O . PHE A 1 26 ? 0.396 -1.238 -2.780 1.00 0.00 26 PHE A O 17
ATOM 29842 N N . VAL A 1 27 ? 0.583 1.001 -2.971 1.00 0.00 27 VAL A N 17
ATOM 29843 C CA . VAL A 1 27 ? 1.218 1.007 -4.305 1.00 0.00 27 VAL A CA 17
ATOM 29844 C C . VAL A 1 27 ? 2.675 1.476 -4.234 1.00 0.00 27 VAL A C 17
ATOM 29845 O O . VAL A 1 27 ? 3.571 0.744 -4.661 1.00 0.00 27 VAL A O 17
ATOM 29858 N N . GLY A 1 28 ? 2.935 2.685 -3.727 1.00 0.00 28 GLY A N 17
ATOM 29859 C CA . GLY A 1 28 ? 4.275 3.283 -3.708 1.00 0.00 28 GLY A CA 17
ATOM 29860 C C . GLY A 1 28 ? 4.301 4.684 -3.093 1.00 0.00 28 GLY A C 17
ATOM 29861 O O . GLY A 1 28 ? 3.296 5.163 -2.570 1.00 0.00 28 GLY A O 17
ATOM 29865 N N . VAL A 1 29 ? 5.453 5.354 -3.158 1.00 0.00 29 VAL A N 17
ATOM 29866 C CA . VAL A 1 29 ? 5.648 6.724 -2.646 1.00 0.00 29 VAL A CA 17
ATOM 29867 C C . VAL A 1 29 ? 5.965 7.697 -3.788 1.00 0.00 29 VAL A C 17
ATOM 29868 O O . VAL A 1 29 ? 6.696 7.347 -4.717 1.00 0.00 29 VAL A O 17
ATOM 29881 N N . GLY A 1 30 ? 5.386 8.904 -3.756 1.00 0.00 30 GLY A N 17
ATOM 29882 C CA . GLY A 1 30 ? 5.587 9.956 -4.767 1.00 0.00 30 GLY A CA 17
ATOM 29883 C C . GLY A 1 30 ? 5.178 9.621 -6.218 1.00 0.00 30 GLY A C 17
ATOM 29884 O O . GLY A 1 30 ? 5.425 10.425 -7.117 1.00 0.00 30 GLY A O 17
ATOM 29888 N N . SER A 1 31 ? 4.583 8.448 -6.461 1.00 0.00 31 SER A N 17
ATOM 29889 C CA . SER A 1 31 ? 4.228 7.886 -7.772 1.00 0.00 31 SER A CA 17
ATOM 29890 C C . SER A 1 31 ? 3.289 6.678 -7.611 1.00 0.00 31 SER A C 17
ATOM 29891 O O . SER A 1 31 ? 3.270 6.042 -6.554 1.00 0.00 31 SER A O 17
ATOM 29899 N N . CYS A 1 32 ? 2.546 6.331 -8.665 1.00 0.00 32 CYS A N 17
ATOM 29900 C CA . CYS A 1 32 ? 1.704 5.138 -8.769 1.00 0.00 32 CYS A CA 17
ATOM 29901 C C . CYS A 1 32 ? 2.284 4.139 -9.787 1.00 0.00 32 CYS A C 17
ATOM 29902 O O . CYS A 1 32 ? 2.129 4.313 -11.000 1.00 0.00 32 CYS A O 17
ATOM 29909 N N . GLY A 1 33 ? 2.948 3.083 -9.303 1.00 0.00 33 GLY A N 17
ATOM 29910 C CA . GLY A 1 33 ? 3.388 1.956 -10.135 1.00 0.00 33 GLY A CA 17
ATOM 29911 C C . GLY A 1 33 ? 2.236 1.008 -10.509 1.00 0.00 33 GLY A C 17
ATOM 29912 O O . GLY A 1 33 ? 1.207 0.959 -9.833 1.00 0.00 33 GLY A O 17
ATOM 29916 N N . SER A 1 34 ? 2.419 0.226 -11.575 1.00 0.00 34 SER A N 17
ATOM 29917 C CA . SER A 1 34 ? 1.488 -0.817 -12.034 1.00 0.00 34 SER A CA 17
ATOM 29918 C C . SER A 1 34 ? 2.221 -1.951 -12.776 1.00 0.00 34 SER A C 17
ATOM 29919 O O . SER A 1 34 ? 3.424 -1.859 -13.046 1.00 0.00 34 SER A O 17
ATOM 29927 N N . GLY A 1 35 ? 1.500 -3.019 -13.122 1.00 0.00 35 GLY A N 17
ATOM 29928 C CA . GLY A 1 35 ? 1.983 -4.162 -13.904 1.00 0.00 35 GLY A CA 17
ATOM 29929 C C . GLY A 1 35 ? 0.859 -4.941 -14.602 1.00 0.00 35 GLY A C 17
ATOM 29930 O O . GLY A 1 35 ? -0.330 -4.680 -14.388 1.00 0.00 35 GLY A O 17
ATOM 29934 N N . GLY A 1 36 ? 1.245 -5.911 -15.435 1.00 0.00 36 GLY A N 17
ATOM 29935 C CA . GLY A 1 36 ? 0.357 -6.728 -16.281 1.00 0.00 36 GLY A CA 17
ATOM 29936 C C . GLY A 1 36 ? 0.508 -8.244 -16.089 1.00 0.00 36 GLY A C 17
ATOM 29937 O O . GLY A 1 36 ? 0.145 -9.015 -16.980 1.00 0.00 36 GLY A O 17
ATOM 29941 N N . SER A 1 37 ? 1.059 -8.674 -14.948 1.00 0.00 37 SER A N 17
ATOM 29942 C CA . SER A 1 37 ? 1.430 -10.067 -14.638 1.00 0.00 37 SER A CA 17
ATOM 29943 C C . SER A 1 37 ? 0.847 -10.547 -13.299 1.00 0.00 37 SER A C 17
ATOM 29944 O O . SER A 1 37 ? 0.481 -9.743 -12.438 1.00 0.00 37 SER A O 17
ATOM 29952 N N . GLY A 1 38 ? 0.807 -11.868 -13.087 1.00 0.00 38 GLY A N 17
ATOM 29953 C CA . GLY A 1 38 ? 0.201 -12.544 -11.925 1.00 0.00 38 GLY A CA 17
ATOM 29954 C C . GLY A 1 38 ? 1.031 -12.530 -10.629 1.00 0.00 38 GLY A C 17
ATOM 29955 O O . GLY A 1 38 ? 0.921 -13.451 -9.817 1.00 0.00 38 GLY A O 17
ATOM 29959 N N . ILE A 1 39 ? 1.893 -11.526 -10.447 1.00 0.00 39 ILE A N 17
ATOM 29960 C CA . ILE A 1 39 ? 2.811 -11.368 -9.306 1.00 0.00 39 ILE A CA 17
ATOM 29961 C C . ILE A 1 39 ? 2.019 -11.138 -8.004 1.00 0.00 39 ILE A C 17
ATOM 29962 O O . ILE A 1 39 ? 1.034 -10.396 -7.981 1.00 0.00 39 ILE A O 17
ATOM 29978 N N . PHE A 1 40 ? 2.465 -11.774 -6.916 1.00 0.00 40 PHE A N 17
ATOM 29979 C CA . PHE A 1 40 ? 1.791 -11.780 -5.604 1.00 0.00 40 PHE A CA 17
ATOM 29980 C C . PHE A 1 40 ? 2.767 -11.791 -4.401 1.00 0.00 40 PHE A C 17
ATOM 29981 O O . PHE A 1 40 ? 2.395 -12.168 -3.292 1.00 0.00 40 PHE A O 17
ATOM 29998 N N . LEU A 1 41 ? 4.038 -11.412 -4.601 1.00 0.00 41 LEU A N 17
ATOM 29999 C CA . LEU A 1 41 ? 5.079 -11.445 -3.554 1.00 0.00 41 LEU A CA 17
ATOM 30000 C C . LEU A 1 41 ? 4.840 -10.438 -2.407 1.00 0.00 41 LEU A C 17
ATOM 30001 O O . LEU A 1 41 ? 5.308 -10.640 -1.285 1.00 0.00 41 LEU A O 17
ATOM 30017 N N . GLU A 1 42 ? 4.112 -9.357 -2.685 1.00 0.00 42 GLU A N 17
ATOM 30018 C CA . GLU A 1 42 ? 3.601 -8.375 -1.717 1.00 0.00 42 GLU A CA 17
ATOM 30019 C C . GLU A 1 42 ? 2.568 -8.962 -0.727 1.00 0.00 42 GLU A C 17
ATOM 30020 O O . GLU A 1 42 ? 2.022 -10.050 -0.928 1.00 0.00 42 GLU A O 17
ATOM 30032 N N . THR A 1 43 ? 2.240 -8.211 0.333 1.00 0.00 43 THR A N 17
ATOM 30033 C CA . THR A 1 43 ? 1.205 -8.580 1.323 1.00 0.00 43 THR A CA 17
ATOM 30034 C C . THR A 1 43 ? -0.190 -8.751 0.695 1.00 0.00 43 THR A C 17
ATOM 30035 O O . THR A 1 43 ? -0.970 -9.592 1.141 1.00 0.00 43 THR A O 17
ATOM 30046 N N . SER A 1 44 ? -0.497 -7.967 -0.348 1.00 0.00 44 SER A N 17
ATOM 30047 C CA . SER A 1 44 ? -1.788 -7.895 -1.054 1.00 0.00 44 SER A CA 17
ATOM 30048 C C . SER A 1 44 ? -3.004 -7.864 -0.110 1.00 0.00 44 SER A C 17
ATOM 30049 O O . SER A 1 44 ? -3.864 -8.749 -0.112 1.00 0.00 44 SER A O 17
ATOM 30057 N N . LEU A 1 45 ? -3.092 -6.799 0.701 1.00 0.00 45 LEU A N 17
ATOM 30058 C CA . LEU A 1 45 ? -4.195 -6.561 1.650 1.00 0.00 45 LEU A CA 17
ATOM 30059 C C . LEU A 1 45 ? -5.595 -6.515 0.990 1.00 0.00 45 LEU A C 17
ATOM 30060 O O . LEU A 1 45 ? -6.605 -6.700 1.670 1.00 0.00 45 LEU A O 17
ATOM 30076 N N . SER A 1 46 ? -5.658 -6.368 -0.337 1.00 0.00 46 SER A N 17
ATOM 30077 C CA . SER A 1 46 ? -6.865 -6.495 -1.171 1.00 0.00 46 SER A CA 17
ATOM 30078 C C . SER A 1 46 ? -7.581 -7.850 -1.052 1.00 0.00 46 SER A C 17
ATOM 30079 O O . SER A 1 46 ? -8.781 -7.931 -1.322 1.00 0.00 46 SER A O 17
ATOM 30087 N N . ALA A 1 47 ? -6.877 -8.911 -0.638 1.00 0.00 47 ALA A N 17
ATOM 30088 C CA . ALA A 1 47 ? -7.416 -10.255 -0.423 1.00 0.00 47 ALA A CA 17
ATOM 30089 C C . ALA A 1 47 ? -6.876 -10.869 0.882 1.00 0.00 47 ALA A C 17
ATOM 30090 O O . ALA A 1 47 ? -5.703 -11.238 0.983 1.00 0.00 47 ALA A O 17
ATOM 30097 N N . GLY A 1 48 ? -7.745 -10.960 1.893 1.00 0.00 48 GLY A N 17
ATOM 30098 C CA . GLY A 1 48 ? -7.435 -11.481 3.233 1.00 0.00 48 GLY A CA 17
ATOM 30099 C C . GLY A 1 48 ? -7.201 -10.409 4.311 1.00 0.00 48 GLY A C 17
ATOM 30100 O O . GLY A 1 48 ? -6.996 -10.762 5.476 1.00 0.00 48 GLY A O 17
ATOM 30104 N N . SER A 1 49 ? -7.257 -9.120 3.957 1.00 0.00 49 SER A N 17
ATOM 30105 C CA . SER A 1 49 ? -7.166 -7.975 4.881 1.00 0.00 49 SER A CA 17
ATOM 30106 C C . SER A 1 49 ? -8.203 -6.893 4.527 1.00 0.00 49 SER A C 17
ATOM 30107 O O . SER A 1 49 ? -9.153 -7.145 3.778 1.00 0.00 49 SER A O 17
ATOM 30115 N N . ASP A 1 50 ? -8.076 -5.699 5.108 1.00 0.00 50 ASP A N 17
ATOM 30116 C CA . ASP A 1 50 ? -8.976 -4.563 4.938 1.00 0.00 50 ASP A CA 17
ATOM 30117 C C . ASP A 1 50 ? -8.216 -3.256 5.245 1.00 0.00 50 ASP A C 17
ATOM 30118 O O . ASP A 1 50 ? -7.091 -3.260 5.747 1.00 0.00 50 ASP A O 17
ATOM 30127 N N . TRP A 1 51 ? -8.854 -2.121 4.997 1.00 0.00 51 TRP A N 17
ATOM 30128 C CA . TRP A 1 51 ? -8.418 -0.774 5.378 1.00 0.00 51 TRP A CA 17
ATOM 30129 C C . TRP A 1 51 ? -8.156 -0.655 6.891 1.00 0.00 51 TRP A C 17
ATOM 30130 O O . TRP A 1 51 ? -7.206 0.004 7.321 1.00 0.00 51 TRP A O 17
ATOM 30151 N N . LEU A 1 52 ? -8.982 -1.316 7.709 1.00 0.00 52 LEU A N 17
ATOM 30152 C CA . LEU A 1 52 ? -8.896 -1.304 9.173 1.00 0.00 52 LEU A CA 17
ATOM 30153 C C . LEU A 1 52 ? -7.539 -1.832 9.681 1.00 0.00 52 LEU A C 17
ATOM 30154 O O . LEU A 1 52 ? -6.972 -1.283 10.628 1.00 0.00 52 LEU A O 17
ATOM 30170 N N . THR A 1 53 ? -6.985 -2.855 9.020 1.00 0.00 53 THR A N 17
ATOM 30171 C CA . THR A 1 53 ? -5.653 -3.415 9.303 1.00 0.00 53 THR A CA 17
ATOM 30172 C C . THR A 1 53 ? -4.535 -2.795 8.458 1.00 0.00 53 THR A C 17
ATOM 30173 O O . THR A 1 53 ? -3.404 -2.725 8.935 1.00 0.00 53 THR A O 17
ATOM 30184 N N . PHE A 1 54 ? -4.823 -2.249 7.271 1.00 0.00 54 PHE A N 17
ATOM 30185 C CA . PHE A 1 54 ? -3.881 -1.492 6.424 1.00 0.00 54 PHE A CA 17
ATOM 30186 C C . PHE A 1 54 ? -3.184 -0.348 7.171 1.00 0.00 54 PHE A C 17
ATOM 30187 O O . PHE A 1 54 ? -1.970 -0.168 7.040 1.00 0.00 54 PHE A O 17
ATOM 30204 N N . GLN A 1 55 ? -3.936 0.383 7.998 1.00 0.00 55 GLN A N 17
ATOM 30205 C CA . GLN A 1 55 ? -3.404 1.398 8.910 1.00 0.00 55 GLN A CA 17
ATOM 30206 C C . GLN A 1 55 ? -2.353 0.786 9.844 1.00 0.00 55 GLN A C 17
ATOM 30207 O O . GLN A 1 55 ? -1.181 1.148 9.782 1.00 0.00 55 GLN A O 17
ATOM 30221 N N . LYS A 1 56 ? -2.755 -0.195 10.665 1.00 0.00 56 LYS A N 17
ATOM 30222 C CA . LYS A 1 56 ? -1.841 -0.898 11.592 1.00 0.00 56 LYS A CA 17
ATOM 30223 C C . LYS A 1 56 ? -0.631 -1.549 10.898 1.00 0.00 56 LYS A C 17
ATOM 30224 O O . LYS A 1 56 ? 0.416 -1.704 11.530 1.00 0.00 56 LYS A O 17
ATOM 30243 N N . LYS A 1 57 ? -0.746 -1.910 9.612 1.00 0.00 57 LYS A N 17
ATOM 30244 C CA . LYS A 1 57 ? 0.311 -2.547 8.810 1.00 0.00 57 LYS A CA 17
ATOM 30245 C C . LYS A 1 57 ? 1.519 -1.630 8.580 1.00 0.00 57 LYS A C 17
ATOM 30246 O O . LYS A 1 57 ? 2.638 -2.094 8.770 1.00 0.00 57 LYS A O 17
ATOM 30265 N N . HIS A 1 58 ? 1.347 -0.366 8.160 1.00 0.00 58 HIS A N 17
ATOM 30266 C CA . HIS A 1 58 ? 2.485 0.539 7.855 1.00 0.00 58 HIS A CA 17
ATOM 30267 C C . HIS A 1 58 ? 2.191 2.047 8.019 1.00 0.00 58 HIS A C 17
ATOM 30268 O O . HIS A 1 58 ? 2.834 2.885 7.389 1.00 0.00 58 HIS A O 17
ATOM 30283 N N . ILE A 1 59 ? 1.218 2.422 8.842 1.00 0.00 59 ILE A N 17
ATOM 30284 C CA . ILE A 1 59 ? 0.812 3.820 9.093 1.00 0.00 59 ILE A CA 17
ATOM 30285 C C . ILE A 1 59 ? 0.755 4.074 10.604 1.00 0.00 59 ILE A C 17
ATOM 30286 O O . ILE A 1 59 ? 0.406 3.188 11.387 1.00 0.00 59 ILE A O 17
ATOM 30302 N N . THR A 1 60 ? 1.114 5.287 11.025 1.00 0.00 60 THR A N 17
ATOM 30303 C CA . THR A 1 60 ? 1.081 5.690 12.443 1.00 0.00 60 THR A CA 17
ATOM 30304 C C . THR A 1 60 ? 0.700 7.161 12.657 1.00 0.00 60 THR A C 17
ATOM 30305 O O . THR A 1 60 ? 0.868 8.000 11.773 1.00 0.00 60 THR A O 17
ATOM 30316 N N . ASN A 1 61 ? 0.226 7.484 13.865 1.00 0.00 61 ASN A N 17
ATOM 30317 C CA . ASN A 1 61 ? 0.040 8.836 14.394 1.00 0.00 61 ASN A CA 17
ATOM 30318 C C . ASN A 1 61 ? 1.288 9.358 15.154 1.00 0.00 61 ASN A C 17
ATOM 30319 O O . ASN A 1 61 ? 1.250 10.448 15.726 1.00 0.00 61 ASN A O 17
ATOM 30330 N N . THR A 1 62 ? 2.385 8.590 15.188 1.00 0.00 62 THR A N 17
ATOM 30331 C CA . THR A 1 62 ? 3.694 8.954 15.764 1.00 0.00 62 THR A CA 17
ATOM 30332 C C . THR A 1 62 ? 4.800 7.997 15.287 1.00 0.00 62 THR A C 17
ATOM 30333 O O . THR A 1 62 ? 4.770 6.799 15.584 1.00 0.00 62 THR A O 17
ATOM 30344 N N . ARG A 1 63 ? 5.776 8.483 14.500 1.00 0.00 63 ARG A N 17
ATOM 30345 C CA . ARG A 1 63 ? 6.961 7.691 14.118 1.00 0.00 63 ARG A CA 17
ATOM 30346 C C . ARG A 1 63 ? 7.837 7.400 15.347 1.00 0.00 63 ARG A C 17
ATOM 30347 O O . ARG A 1 63 ? 8.584 8.263 15.806 1.00 0.00 63 ARG A O 17
ATOM 30368 N N . ASP A 1 64 ? 7.772 6.165 15.840 1.00 0.00 64 ASP A N 17
ATOM 30369 C CA . ASP A 1 64 ? 8.548 5.658 16.987 1.00 0.00 64 ASP A CA 17
ATOM 30370 C C . ASP A 1 64 ? 9.539 4.532 16.608 1.00 0.00 64 ASP A C 17
ATOM 30371 O O . ASP A 1 64 ? 10.206 3.951 17.467 1.00 0.00 64 ASP A O 17
ATOM 30380 N N . VAL A 1 65 ? 9.647 4.214 15.313 1.00 0.00 65 VAL A N 17
ATOM 30381 C CA . VAL A 1 65 ? 10.534 3.169 14.773 1.00 0.00 65 VAL A CA 17
ATOM 30382 C C . VAL A 1 65 ? 12.019 3.575 14.804 1.00 0.00 65 VAL A C 17
ATOM 30383 O O . VAL A 1 65 ? 12.372 4.733 14.568 1.00 0.00 65 VAL A O 17
ATOM 30396 N N . ASP A 1 66 ? 12.893 2.590 15.042 1.00 0.00 66 ASP A N 17
ATOM 30397 C CA . ASP A 1 66 ? 14.364 2.709 15.030 1.00 0.00 66 ASP A CA 17
ATOM 30398 C C . ASP A 1 66 ? 15.059 1.585 14.218 1.00 0.00 66 ASP A C 17
ATOM 30399 O O . ASP A 1 66 ? 16.286 1.492 14.188 1.00 0.00 66 ASP A O 17
ATOM 30408 N N . CYS A 1 67 ? 14.273 0.731 13.542 1.00 0.00 67 CYS A N 17
ATOM 30409 C CA . CYS A 1 67 ? 14.695 -0.401 12.698 1.00 0.00 67 CYS A CA 17
ATOM 30410 C C . CYS A 1 67 ? 15.667 -1.389 13.392 1.00 0.00 67 CYS A C 17
ATOM 30411 O O . CYS A 1 67 ? 16.606 -1.912 12.794 1.00 0.00 67 CYS A O 17
ATOM 30418 N N . ASP A 1 68 ? 15.399 -1.654 14.677 1.00 0.00 68 ASP A N 17
ATOM 30419 C CA . ASP A 1 68 ? 16.128 -2.543 15.598 1.00 0.00 68 ASP A CA 17
ATOM 30420 C C . ASP A 1 68 ? 15.220 -3.089 16.725 1.00 0.00 68 ASP A C 17
ATOM 30421 O O . ASP A 1 68 ? 15.441 -4.189 17.222 1.00 0.00 68 ASP A O 17
ATOM 30430 N N . ASN A 1 69 ? 14.164 -2.360 17.105 1.00 0.00 69 ASN A N 17
ATOM 30431 C CA . ASN A 1 69 ? 13.197 -2.730 18.147 1.00 0.00 69 ASN A CA 17
ATOM 30432 C C . ASN A 1 69 ? 11.807 -3.105 17.597 1.00 0.00 69 ASN A C 17
ATOM 30433 O O . ASN A 1 69 ? 10.901 -3.437 18.361 1.00 0.00 69 ASN A O 17
ATOM 30444 N N . ILE A 1 70 ? 11.638 -3.105 16.267 1.00 0.00 70 ILE A N 17
ATOM 30445 C CA . ILE A 1 70 ? 10.396 -3.497 15.566 1.00 0.00 70 ILE A CA 17
ATOM 30446 C C . ILE A 1 70 ? 9.985 -4.955 15.813 1.00 0.00 70 ILE A C 17
ATOM 30447 O O . ILE A 1 70 ? 8.837 -5.321 15.569 1.00 0.00 70 ILE A O 17
ATOM 30463 N N . MET A 1 71 ? 10.883 -5.763 16.386 1.00 0.00 71 MET A N 17
ATOM 30464 C CA . MET A 1 71 ? 10.578 -7.090 16.945 1.00 0.00 71 MET A CA 17
ATOM 30465 C C . MET A 1 71 ? 9.406 -7.063 17.951 1.00 0.00 71 MET A C 17
ATOM 30466 O O . MET A 1 71 ? 8.602 -7.994 17.994 1.00 0.00 71 MET A O 17
ATOM 30480 N N . SER A 1 72 ? 9.266 -5.976 18.720 1.00 0.00 72 SER A N 17
ATOM 30481 C CA . SER A 1 72 ? 8.185 -5.763 19.697 1.00 0.00 72 SER A CA 17
ATOM 30482 C C . SER A 1 72 ? 6.856 -5.275 19.076 1.00 0.00 72 SER A C 17
ATOM 30483 O O . SER A 1 72 ? 5.893 -5.013 19.803 1.00 0.00 72 SER A O 17
ATOM 30491 N N . THR A 1 73 ? 6.779 -5.136 17.747 1.00 0.00 73 THR A N 17
ATOM 30492 C CA . THR A 1 73 ? 5.627 -4.593 16.996 1.00 0.00 73 THR A CA 17
ATOM 30493 C C . THR A 1 73 ? 5.076 -5.608 15.981 1.00 0.00 73 THR A C 17
ATOM 30494 O O . THR A 1 73 ? 5.578 -6.727 15.870 1.00 0.00 73 THR A O 17
ATOM 30505 N N . ASN A 1 74 ? 4.062 -5.222 15.197 1.00 0.00 74 ASN A N 17
ATOM 30506 C CA . ASN A 1 74 ? 3.539 -6.026 14.081 1.00 0.00 74 ASN A CA 17
ATOM 30507 C C . ASN A 1 74 ? 4.574 -6.276 12.960 1.00 0.00 74 ASN A C 17
ATOM 30508 O O . ASN A 1 74 ? 4.426 -7.209 12.170 1.00 0.00 74 ASN A O 17
ATOM 30519 N N . LEU A 1 75 ? 5.633 -5.460 12.890 1.00 0.00 75 LEU A N 17
ATOM 30520 C CA . LEU A 1 75 ? 6.630 -5.423 11.818 1.00 0.00 75 LEU A CA 17
ATOM 30521 C C . LEU A 1 75 ? 7.788 -6.427 11.985 1.00 0.00 75 LEU A C 17
ATOM 30522 O O . LEU A 1 75 ? 8.727 -6.416 11.186 1.00 0.00 75 LEU A O 17
ATOM 30538 N N . PHE A 1 76 ? 7.722 -7.326 12.972 1.00 0.00 76 PHE A N 17
ATOM 30539 C CA . PHE A 1 76 ? 8.744 -8.317 13.334 1.00 0.00 76 PHE A CA 17
ATOM 30540 C C . PHE A 1 76 ? 9.030 -9.377 12.255 1.00 0.00 76 PHE A C 17
ATOM 30541 O O . PHE A 1 76 ? 9.955 -10.177 12.402 1.00 0.00 76 PHE A O 17
ATOM 30558 N N . HIS A 1 77 ? 8.261 -9.373 11.159 1.00 0.00 77 HIS A N 17
ATOM 30559 C CA . HIS A 1 77 ? 8.330 -10.326 10.039 1.00 0.00 77 HIS A CA 17
ATOM 30560 C C . HIS A 1 77 ? 9.678 -10.330 9.275 1.00 0.00 77 HIS A C 17
ATOM 30561 O O . HIS A 1 77 ? 9.875 -11.151 8.379 1.00 0.00 77 HIS A O 17
ATOM 30576 N N . CYS A 1 78 ? 10.601 -9.418 9.609 1.00 0.00 78 CYS A N 17
ATOM 30577 C CA . CYS A 1 78 ? 11.951 -9.266 9.042 1.00 0.00 78 CYS A CA 17
ATOM 30578 C C . CYS A 1 78 ? 12.000 -9.159 7.498 1.00 0.00 78 CYS A C 17
ATOM 30579 O O . CYS A 1 78 ? 12.915 -9.655 6.834 1.00 0.00 78 CYS A O 17
ATOM 30586 N N . LYS A 1 79 ? 10.984 -8.501 6.922 1.00 0.00 79 LYS A N 17
ATOM 30587 C CA . LYS A 1 79 ? 10.875 -8.162 5.492 1.00 0.00 79 LYS A CA 17
ATOM 30588 C C . LYS A 1 79 ? 11.974 -7.193 5.016 1.00 0.00 79 LYS A C 17
ATOM 30589 O O . LYS A 1 79 ? 12.584 -6.488 5.820 1.00 0.00 79 LYS A O 17
ATOM 30608 N N . ASP A 1 80 ? 12.199 -7.147 3.703 1.00 0.00 80 ASP A N 17
ATOM 30609 C CA . ASP A 1 80 ? 13.302 -6.431 3.036 1.00 0.00 80 ASP A CA 17
ATOM 30610 C C . ASP A 1 80 ? 13.225 -4.892 3.106 1.00 0.00 80 ASP A C 17
ATOM 30611 O O . ASP A 1 80 ? 14.264 -4.225 3.095 1.00 0.00 80 ASP A O 17
ATOM 30620 N N . LYS A 1 81 ? 12.016 -4.331 3.220 1.00 0.00 81 LYS A N 17
ATOM 30621 C CA . LYS A 1 81 ? 11.757 -2.924 3.575 1.00 0.00 81 LYS A CA 17
ATOM 30622 C C . LYS A 1 81 ? 10.316 -2.694 4.032 1.00 0.00 81 LYS A C 17
ATOM 30623 O O . LYS A 1 81 ? 9.420 -3.461 3.681 1.00 0.00 81 LYS A O 17
ATOM 30642 N N . ASN A 1 82 ? 10.087 -1.605 4.766 1.00 0.00 82 ASN A N 17
ATOM 30643 C CA . ASN A 1 82 ? 8.752 -1.092 5.089 1.00 0.00 82 ASN A CA 17
ATOM 30644 C C . ASN A 1 82 ? 8.691 0.426 4.872 1.00 0.00 82 ASN A C 17
ATOM 30645 O O . ASN A 1 82 ? 9.646 1.134 5.196 1.00 0.00 82 ASN A O 17
ATOM 30656 N N . THR A 1 83 ? 7.560 0.913 4.359 1.00 0.00 83 THR A N 17
ATOM 30657 C CA . THR A 1 83 ? 7.297 2.334 4.099 1.00 0.00 83 THR A CA 17
ATOM 30658 C C . THR A 1 83 ? 6.281 2.861 5.116 1.00 0.00 83 THR A C 17
ATOM 30659 O O . THR A 1 83 ? 5.068 2.712 4.924 1.00 0.00 83 THR A O 17
ATOM 30670 N N . PHE A 1 84 ? 6.760 3.446 6.216 1.00 0.00 84 PHE A N 17
ATOM 30671 C CA . PHE A 1 84 ? 5.894 4.045 7.235 1.00 0.00 84 PHE A CA 17
ATOM 30672 C C . PHE A 1 84 ? 5.392 5.430 6.812 1.00 0.00 84 PHE A C 17
ATOM 30673 O O . PHE A 1 84 ? 6.168 6.275 6.355 1.00 0.00 84 PHE A O 17
ATOM 30690 N N . ILE A 1 85 ? 4.101 5.672 7.036 1.00 0.00 85 ILE A N 17
ATOM 30691 C CA . ILE A 1 85 ? 3.400 6.930 6.768 1.00 0.00 85 ILE A CA 17
ATOM 30692 C C . ILE A 1 85 ? 2.975 7.539 8.110 1.00 0.00 85 ILE A C 17
ATOM 30693 O O . ILE A 1 85 ? 2.170 6.946 8.831 1.00 0.00 85 ILE A O 17
ATOM 30709 N N . TYR A 1 86 ? 3.511 8.706 8.468 1.00 0.00 86 TYR A N 17
ATOM 30710 C CA . TYR A 1 86 ? 3.011 9.495 9.595 1.00 0.00 86 TYR A CA 17
ATOM 30711 C C . TYR A 1 86 ? 1.835 10.387 9.145 1.00 0.00 86 TYR A C 17
ATOM 30712 O O . TYR A 1 86 ? 2.025 11.554 8.787 1.00 0.00 86 TYR A O 17
ATOM 30730 N N . SER A 1 87 ? 0.619 9.825 9.175 1.00 0.00 87 SER A N 17
ATOM 30731 C CA . SER A 1 87 ? -0.644 10.514 8.851 1.00 0.00 87 SER A CA 17
ATOM 30732 C C . SER A 1 87 ? -1.804 10.083 9.757 1.00 0.00 87 SER A C 17
ATOM 30733 O O . SER A 1 87 ? -1.843 8.950 10.246 1.00 0.00 87 SER A O 17
ATOM 30741 N N . ARG A 1 88 ? -2.803 10.964 9.907 1.00 0.00 88 ARG A N 17
ATOM 30742 C CA . ARG A 1 88 ? -4.145 10.619 10.414 1.00 0.00 88 ARG A CA 17
ATOM 30743 C C . ARG A 1 88 ? -4.905 9.778 9.374 1.00 0.00 88 ARG A C 17
ATOM 30744 O O . ARG A 1 88 ? -4.542 9.822 8.198 1.00 0.00 88 ARG A O 17
ATOM 30765 N N . PRO A 1 89 ? -5.976 9.050 9.742 1.00 0.00 89 PRO A N 17
ATOM 30766 C CA . PRO A 1 89 ? -6.750 8.273 8.772 1.00 0.00 89 PRO A CA 17
ATOM 30767 C C . PRO A 1 89 ? -7.553 9.118 7.768 1.00 0.00 89 PRO A C 17
ATOM 30768 O O . PRO A 1 89 ? -7.860 8.625 6.684 1.00 0.00 89 PRO A O 17
ATOM 30779 N N . GLU A 1 90 ? -7.876 10.380 8.073 1.00 0.00 90 GLU A N 17
ATOM 30780 C CA . GLU A 1 90 ? -8.686 11.247 7.198 1.00 0.00 90 GLU A CA 17
ATOM 30781 C C . GLU A 1 90 ? -8.035 11.499 5.821 1.00 0.00 90 GLU A C 17
ATOM 30782 O O . GLU A 1 90 ? -8.642 11.124 4.814 1.00 0.00 90 GLU A O 17
ATOM 30794 N N . PRO A 1 91 ? -6.807 12.058 5.724 1.00 0.00 91 PRO A N 17
ATOM 30795 C CA . PRO A 1 91 ? -6.140 12.326 4.441 1.00 0.00 91 PRO A CA 17
ATOM 30796 C C . PRO A 1 91 ? -5.695 11.073 3.670 1.00 0.00 91 PRO A C 17
ATOM 30797 O O . PRO A 1 91 ? -5.124 11.195 2.589 1.00 0.00 91 PRO A O 17
ATOM 30808 N N . VAL A 1 92 ? -5.953 9.879 4.209 1.00 0.00 92 VAL A N 17
ATOM 30809 C CA . VAL A 1 92 ? -5.684 8.567 3.600 1.00 0.00 92 VAL A CA 17
ATOM 30810 C C . VAL A 1 92 ? -6.987 7.971 3.061 1.00 0.00 92 VAL A C 17
ATOM 30811 O O . VAL A 1 92 ? -7.087 7.677 1.872 1.00 0.00 92 VAL A O 17
ATOM 30824 N N . LYS A 1 93 ? -8.022 7.840 3.898 1.00 0.00 93 LYS A N 17
ATOM 30825 C CA . LYS A 1 93 ? -9.323 7.280 3.495 1.00 0.00 93 LYS A CA 17
ATOM 30826 C C . LYS A 1 93 ? -10.070 8.171 2.496 1.00 0.00 93 LYS A C 17
ATOM 30827 O O . LYS A 1 93 ? -10.595 7.678 1.500 1.00 0.00 93 LYS A O 17
ATOM 30846 N N . ALA A 1 94 ? -10.105 9.481 2.749 1.00 0.00 94 ALA A N 17
ATOM 30847 C CA . ALA A 1 94 ? -10.891 10.457 1.988 1.00 0.00 94 ALA A CA 17
ATOM 30848 C C . ALA A 1 94 ? -10.301 10.819 0.612 1.00 0.00 94 ALA A C 17
ATOM 30849 O O . ALA A 1 94 ? -10.924 11.569 -0.143 1.00 0.00 94 ALA A O 17
ATOM 30856 N N . ILE A 1 95 ? -9.123 10.280 0.261 1.00 0.00 95 ILE A N 17
ATOM 30857 C CA . ILE A 1 95 ? -8.561 10.368 -1.097 1.00 0.00 95 ILE A CA 17
ATOM 30858 C C . ILE A 1 95 ? -9.582 9.860 -2.138 1.00 0.00 95 ILE A C 17
ATOM 30859 O O . ILE A 1 95 ? -9.702 10.440 -3.220 1.00 0.00 95 ILE A O 17
ATOM 30875 N N . CYS A 1 96 ? -10.367 8.833 -1.786 1.00 0.00 96 CYS A N 17
ATOM 30876 C CA . CYS A 1 96 ? -11.475 8.322 -2.595 1.00 0.00 96 CYS A CA 17
ATOM 30877 C C . CYS A 1 96 ? -12.859 8.634 -1.996 1.00 0.00 96 CYS A C 17
ATOM 30878 O O . CYS A 1 96 ? -13.005 8.877 -0.795 1.00 0.00 96 CYS A O 17
ATOM 30885 N N . LYS A 1 97 ? -13.890 8.600 -2.855 1.00 0.00 97 LYS A N 17
ATOM 30886 C CA . LYS A 1 97 ? -15.308 8.829 -2.522 1.00 0.00 97 LYS A CA 17
ATOM 30887 C C . LYS A 1 97 ? -16.206 8.135 -3.552 1.00 0.00 97 LYS A C 17
ATOM 30888 O O . LYS A 1 97 ? -16.287 8.566 -4.701 1.00 0.00 97 LYS A O 17
ATOM 30907 N N . GLY A 1 98 ? -16.830 7.022 -3.160 1.00 0.00 98 GLY A N 17
ATOM 30908 C CA . GLY A 1 98 ? -17.722 6.220 -4.016 1.00 0.00 98 GLY A CA 17
ATOM 30909 C C . GLY A 1 98 ? -17.010 5.193 -4.908 1.00 0.00 98 GLY A C 17
ATOM 30910 O O . GLY A 1 98 ? -17.660 4.528 -5.712 1.00 0.00 98 GLY A O 17
ATOM 30914 N N . ILE A 1 99 ? -15.683 5.048 -4.783 1.00 0.00 99 ILE A N 17
ATOM 30915 C CA . ILE A 1 99 ? -14.865 4.141 -5.602 1.00 0.00 99 ILE A CA 17
ATOM 30916 C C . ILE A 1 99 ? -15.042 2.679 -5.161 1.00 0.00 99 ILE A C 17
ATOM 30917 O O . ILE A 1 99 ? -14.658 2.290 -4.056 1.00 0.00 99 ILE A O 17
ATOM 30933 N N . ILE A 1 100 ? -15.606 1.866 -6.057 1.00 0.00 100 ILE A N 17
ATOM 30934 C CA . ILE A 1 100 ? -15.742 0.396 -5.953 1.00 0.00 100 ILE A CA 17
ATOM 30935 C C . ILE A 1 100 ? -14.811 -0.317 -6.966 1.00 0.00 100 ILE A C 17
ATOM 30936 O O . ILE A 1 100 ? -14.550 -1.513 -6.867 1.00 0.00 100 ILE A O 17
ATOM 30952 N N . ALA A 1 101 ? -14.240 0.437 -7.912 1.00 0.00 101 ALA A N 17
ATOM 30953 C CA . ALA A 1 101 ? -13.479 -0.012 -9.085 1.00 0.00 101 ALA A CA 17
ATOM 30954 C C . ALA A 1 101 ? -12.054 -0.552 -8.807 1.00 0.00 101 ALA A C 17
ATOM 30955 O O . ALA A 1 101 ? -11.295 -0.777 -9.753 1.00 0.00 101 ALA A O 17
ATOM 30962 N N . SER A 1 102 ? -11.666 -0.753 -7.540 1.00 0.00 102 SER A N 17
ATOM 30963 C CA . SER A 1 102 ? -10.303 -1.111 -7.102 1.00 0.00 102 SER A CA 17
ATOM 30964 C C . SER A 1 102 ? -9.203 -0.207 -7.710 1.00 0.00 102 SER A C 17
ATOM 30965 O O . SER A 1 102 ? -8.342 -0.655 -8.472 1.00 0.00 102 SER A O 17
ATOM 30973 N N . LYS A 1 103 ? -9.238 1.093 -7.373 1.00 0.00 103 LYS A N 17
ATOM 30974 C CA . LYS A 1 103 ? -8.345 2.161 -7.874 1.00 0.00 103 LYS A CA 17
ATOM 30975 C C . LYS A 1 103 ? -8.246 3.315 -6.869 1.00 0.00 103 LYS A C 17
ATOM 30976 O O . LYS A 1 103 ? -9.148 3.504 -6.062 1.00 0.00 103 LYS A O 17
ATOM 30995 N N . ASN A 1 104 ? -7.173 4.102 -6.886 1.00 0.00 104 ASN A N 17
ATOM 30996 C CA . ASN A 1 104 ? -7.117 5.427 -6.261 1.00 0.00 104 ASN A CA 17
ATOM 30997 C C . ASN A 1 104 ? -6.307 6.422 -7.118 1.00 0.00 104 ASN A C 17
ATOM 30998 O O . ASN A 1 104 ? -5.983 6.141 -8.274 1.00 0.00 104 ASN A O 17
ATOM 31009 N N . VAL A 1 105 ? -5.962 7.575 -6.542 1.00 0.00 105 VAL A N 17
ATOM 31010 C CA . VAL A 1 105 ? -5.028 8.567 -7.096 1.00 0.00 105 VAL A CA 17
ATOM 31011 C C . VAL A 1 105 ? -3.960 8.882 -6.039 1.00 0.00 105 VAL A C 17
ATOM 31012 O O . VAL A 1 105 ? -4.262 8.930 -4.846 1.00 0.00 105 VAL A O 17
ATOM 31025 N N . LEU A 1 106 ? -2.712 9.103 -6.463 1.00 0.00 106 LEU A N 17
ATOM 31026 C CA . LEU A 1 106 ? -1.632 9.642 -5.628 1.00 0.00 106 LEU A CA 17
ATOM 31027 C C . LEU A 1 106 ? -2.064 10.921 -4.880 1.00 0.00 106 LEU A C 17
ATOM 31028 O O . LEU A 1 106 ? -2.755 11.777 -5.442 1.00 0.00 106 LEU A O 17
ATOM 31044 N N . THR A 1 107 ? -1.632 11.074 -3.624 1.00 0.00 107 THR A N 17
ATOM 31045 C CA . THR A 1 107 ? -1.828 12.315 -2.841 1.00 0.00 107 THR A CA 17
ATOM 31046 C C . THR A 1 107 ? -1.127 13.546 -3.454 1.00 0.00 107 THR A C 17
ATOM 31047 O O . THR A 1 107 ? -0.351 13.445 -4.403 1.00 0.00 107 THR A O 17
ATOM 31058 N N . THR A 1 108 ? -1.372 14.730 -2.883 1.00 0.00 108 THR A N 17
ATOM 31059 C CA . THR A 1 108 ? -0.791 16.019 -3.328 1.00 0.00 108 THR A CA 17
ATOM 31060 C C . THR A 1 108 ? 0.049 16.716 -2.246 1.00 0.00 108 THR A C 17
ATOM 31061 O O . THR A 1 108 ? 1.073 17.337 -2.548 1.00 0.00 108 THR A O 17
ATOM 31072 N N . SER A 1 109 ? -0.328 16.553 -0.974 1.00 0.00 109 SER A N 17
ATOM 31073 C CA . SER A 1 109 ? 0.401 17.050 0.204 1.00 0.00 109 SER A CA 17
ATOM 31074 C C . SER A 1 109 ? 1.654 16.216 0.504 1.00 0.00 109 SER A C 17
ATOM 31075 O O . SER A 1 109 ? 1.885 15.166 -0.097 1.00 0.00 109 SER A O 17
ATOM 31083 N N . GLU A 1 110 ? 2.477 16.671 1.449 1.00 0.00 110 GLU A N 17
ATOM 31084 C CA . GLU A 1 110 ? 3.750 16.041 1.819 1.00 0.00 110 GLU A CA 17
ATOM 31085 C C . GLU A 1 110 ? 3.757 15.649 3.306 1.00 0.00 110 GLU A C 17
ATOM 31086 O O . GLU A 1 110 ? 3.641 16.504 4.188 1.00 0.00 110 GLU A O 17
ATOM 31098 N N . PHE A 1 111 ? 3.855 14.344 3.578 1.00 0.00 111 PHE A N 17
ATOM 31099 C CA . PHE A 1 111 ? 3.703 13.726 4.902 1.00 0.00 111 PHE A CA 17
ATOM 31100 C C . PHE A 1 111 ? 5.041 13.131 5.354 1.00 0.00 111 PHE A C 17
ATOM 31101 O O . PHE A 1 111 ? 5.888 12.820 4.512 1.00 0.00 111 PHE A O 17
ATOM 31118 N N . TYR A 1 112 ? 5.245 12.946 6.662 1.00 0.00 112 TYR A N 17
ATOM 31119 C CA . TYR A 1 112 ? 6.491 12.376 7.187 1.00 0.00 112 TYR A CA 17
ATOM 31120 C C . TYR A 1 112 ? 6.625 10.909 6.752 1.00 0.00 112 TYR A C 17
ATOM 31121 O O . TYR A 1 112 ? 5.832 10.050 7.152 1.00 0.00 112 TYR A O 17
ATOM 31139 N N . LEU A 1 113 ? 7.609 10.647 5.892 1.00 0.00 113 LEU A N 17
ATOM 31140 C CA . LEU A 1 113 ? 7.810 9.377 5.198 1.00 0.00 113 LEU A CA 17
ATOM 31141 C C . LEU A 1 113 ? 9.104 8.702 5.661 1.00 0.00 113 LEU A C 17
ATOM 31142 O O . LEU A 1 113 ? 10.194 9.277 5.615 1.00 0.00 113 LEU A O 17
ATOM 31158 N N . SER A 1 114 ? 8.964 7.476 6.150 1.00 0.00 114 SER A N 17
ATOM 31159 C CA . SER A 1 114 ? 9.998 6.753 6.888 1.00 0.00 114 SER A CA 17
ATOM 31160 C C . SER A 1 114 ? 10.186 5.361 6.291 1.00 0.00 114 SER A C 17
ATOM 31161 O O . SER A 1 114 ? 9.418 4.434 6.552 1.00 0.00 114 SER A O 17
ATOM 31169 N N . ASP A 1 115 ? 11.192 5.227 5.431 1.00 0.00 115 ASP A N 17
ATOM 31170 C CA . ASP A 1 115 ? 11.633 3.942 4.891 1.00 0.00 115 ASP A CA 17
ATOM 31171 C C . ASP A 1 115 ? 12.675 3.290 5.816 1.00 0.00 115 ASP A C 17
ATOM 31172 O O . ASP A 1 115 ? 13.375 3.966 6.574 1.00 0.00 115 ASP A O 17
ATOM 31181 N N . CYS A 1 116 ? 12.852 1.979 5.687 1.00 0.00 116 CYS A N 17
ATOM 31182 C CA . CYS A 1 116 ? 14.056 1.268 6.127 1.00 0.00 116 CYS A CA 17
ATOM 31183 C C . CYS A 1 116 ? 14.337 0.124 5.150 1.00 0.00 116 CYS A C 17
ATOM 31184 O O . CYS A 1 116 ? 13.434 -0.656 4.866 1.00 0.00 116 CYS A O 17
ATOM 31191 N N . ASN A 1 117 ? 15.561 0.033 4.622 1.00 0.00 117 ASN A N 17
ATOM 31192 C CA . ASN A 1 117 ? 15.968 -0.941 3.600 1.00 0.00 117 ASN A CA 17
ATOM 31193 C C . ASN A 1 117 ? 17.043 -1.874 4.169 1.00 0.00 117 ASN A C 17
ATOM 31194 O O . ASN A 1 117 ? 18.024 -1.387 4.733 1.00 0.00 117 ASN A O 17
ATOM 31205 N N . VAL A 1 118 ? 16.853 -3.194 4.069 1.00 0.00 118 VAL A N 17
ATOM 31206 C CA . VAL A 1 118 ? 17.779 -4.187 4.654 1.00 0.00 118 VAL A CA 17
ATOM 31207 C C . VAL A 1 118 ? 19.206 -4.048 4.095 1.00 0.00 118 VAL A C 17
ATOM 31208 O O . VAL A 1 118 ? 19.405 -3.751 2.914 1.00 0.00 118 VAL A O 17
ATOM 31221 N N . THR A 1 119 ? 20.202 -4.305 4.945 1.00 0.00 119 THR A N 17
ATOM 31222 C CA . THR A 1 119 ? 21.639 -4.328 4.621 1.00 0.00 119 THR A CA 17
ATOM 31223 C C . THR A 1 119 ? 22.313 -5.582 5.200 1.00 0.00 119 THR A C 17
ATOM 31224 O O . THR A 1 119 ? 22.512 -5.714 6.411 1.00 0.00 119 THR A O 17
ATOM 31235 N N . SER A 1 120 ? 22.577 -6.562 4.323 1.00 0.00 120 SER A N 17
ATOM 31236 C CA . SER A 1 120 ? 23.209 -7.862 4.647 1.00 0.00 120 SER A CA 17
ATOM 31237 C C . SER A 1 120 ? 24.646 -7.761 5.192 1.00 0.00 120 SER A C 17
ATOM 31238 O O . SER A 1 120 ? 25.015 -8.628 6.018 1.00 0.00 120 SER A O 17
ATOM 31247 N N . ARG A 1 1 ? 19.321 -6.213 17.831 1.00 0.00 1 ARG A N 18
ATOM 31248 C CA . ARG A 1 1 ? 18.446 -5.969 16.647 1.00 0.00 1 ARG A CA 18
ATOM 31249 C C . ARG A 1 1 ? 18.123 -7.265 15.902 1.00 0.00 1 ARG A C 18
ATOM 31250 O O . ARG A 1 1 ? 18.965 -8.167 15.901 1.00 0.00 1 ARG A O 18
ATOM 31273 N N . PRO A 1 2 ? 16.938 -7.386 15.264 1.00 0.00 2 PRO A N 18
ATOM 31274 C CA . PRO A 1 2 ? 16.561 -8.610 14.552 1.00 0.00 2 PRO A CA 18
ATOM 31275 C C . PRO A 1 2 ? 17.427 -8.841 13.304 1.00 0.00 2 PRO A C 18
ATOM 31276 O O . PRO A 1 2 ? 18.038 -9.903 13.161 1.00 0.00 2 PRO A O 18
ATOM 31287 N N . CYS A 1 3 ? 17.484 -7.847 12.410 1.00 0.00 3 CYS A N 18
ATOM 31288 C CA . CYS A 1 3 ? 18.202 -7.879 11.130 1.00 0.00 3 CYS A CA 18
ATOM 31289 C C . CYS A 1 3 ? 18.890 -6.524 10.863 1.00 0.00 3 CYS A C 18
ATOM 31290 O O . CYS A 1 3 ? 18.690 -5.555 11.604 1.00 0.00 3 CYS A O 18
ATOM 31297 N N . LYS A 1 4 ? 19.729 -6.455 9.825 1.00 0.00 4 LYS A N 18
ATOM 31298 C CA . LYS A 1 4 ? 20.502 -5.262 9.438 1.00 0.00 4 LYS A CA 18
ATOM 31299 C C . LYS A 1 4 ? 19.722 -4.435 8.407 1.00 0.00 4 LYS A C 18
ATOM 31300 O O . LYS A 1 4 ? 19.286 -4.992 7.399 1.00 0.00 4 LYS A O 18
ATOM 31319 N N . TYR A 1 5 ? 19.590 -3.123 8.618 1.00 0.00 5 TYR A N 18
ATOM 31320 C CA . TYR A 1 5 ? 18.912 -2.194 7.694 1.00 0.00 5 TYR A CA 18
ATOM 31321 C C . TYR A 1 5 ? 19.672 -0.865 7.517 1.00 0.00 5 TYR A C 18
ATOM 31322 O O . TYR A 1 5 ? 20.498 -0.480 8.350 1.00 0.00 5 TYR A O 18
ATOM 31340 N N . LYS A 1 6 ? 19.353 -0.152 6.431 1.00 0.00 6 LYS A N 18
ATOM 31341 C CA . LYS A 1 6 ? 19.900 1.156 6.023 1.00 0.00 6 LYS A CA 18
ATOM 31342 C C . LYS A 1 6 ? 19.004 2.318 6.491 1.00 0.00 6 LYS A C 18
ATOM 31343 O O . LYS A 1 6 ? 17.812 2.130 6.741 1.00 0.00 6 LYS A O 18
ATOM 31362 N N . LEU A 1 7 ? 19.567 3.527 6.555 1.00 0.00 7 LEU A N 18
ATOM 31363 C CA . LEU A 1 7 ? 18.899 4.771 6.974 1.00 0.00 7 LEU A CA 18
ATOM 31364 C C . LEU A 1 7 ? 18.426 5.580 5.752 1.00 0.00 7 LEU A C 18
ATOM 31365 O O . LEU A 1 7 ? 19.234 6.188 5.045 1.00 0.00 7 LEU A O 18
ATOM 31381 N N . LYS A 1 8 ? 17.109 5.577 5.507 1.00 0.00 8 LYS A N 18
ATOM 31382 C CA . LYS A 1 8 ? 16.430 6.298 4.418 1.00 0.00 8 LYS A CA 18
ATOM 31383 C C . LYS A 1 8 ? 15.171 7.026 4.926 1.00 0.00 8 LYS A C 18
ATOM 31384 O O . LYS A 1 8 ? 14.227 6.415 5.418 1.00 0.00 8 LYS A O 18
ATOM 31403 N N . LYS A 1 9 ? 15.153 8.353 4.807 1.00 0.00 9 LYS A N 18
ATOM 31404 C CA . LYS A 1 9 ? 13.997 9.221 5.126 1.00 0.00 9 LYS A CA 18
ATOM 31405 C C . LYS A 1 9 ? 13.623 10.117 3.938 1.00 0.00 9 LYS A C 18
ATOM 31406 O O . LYS A 1 9 ? 14.476 10.444 3.111 1.00 0.00 9 LYS A O 18
ATOM 31425 N N . SER A 1 10 ? 12.352 10.513 3.853 1.00 0.00 10 SER A N 18
ATOM 31426 C CA . SER A 1 10 ? 11.805 11.406 2.818 1.00 0.00 10 SER A CA 18
ATOM 31427 C C . SER A 1 10 ? 10.554 12.150 3.321 1.00 0.00 10 SER A C 18
ATOM 31428 O O . SER A 1 10 ? 10.062 11.907 4.427 1.00 0.00 10 SER A O 18
ATOM 31436 N N . THR A 1 11 ? 10.010 13.063 2.513 1.00 0.00 11 THR A N 18
ATOM 31437 C CA . THR A 1 11 ? 8.750 13.764 2.785 1.00 0.00 11 THR A CA 18
ATOM 31438 C C . THR A 1 11 ? 7.985 14.013 1.483 1.00 0.00 11 THR A C 18
ATOM 31439 O O . THR A 1 11 ? 8.347 14.901 0.711 1.00 0.00 11 THR A O 18
ATOM 31450 N N . ASN A 1 12 ? 6.959 13.200 1.203 1.00 0.00 12 ASN A N 18
ATOM 31451 C CA . ASN A 1 12 ? 6.135 13.265 -0.018 1.00 0.00 12 ASN A CA 18
ATOM 31452 C C . ASN A 1 12 ? 4.800 12.490 0.098 1.00 0.00 12 ASN A C 18
ATOM 31453 O O . ASN A 1 12 ? 4.492 11.924 1.145 1.00 0.00 12 ASN A O 18
ATOM 31464 N N . LYS A 1 13 ? 3.988 12.530 -0.966 1.00 0.00 13 LYS A N 18
ATOM 31465 C CA . LYS A 1 13 ? 2.722 11.794 -1.175 1.00 0.00 13 LYS A CA 18
ATOM 31466 C C . LYS A 1 13 ? 2.912 10.275 -1.355 1.00 0.00 13 LYS A C 18
ATOM 31467 O O . LYS A 1 13 ? 4.031 9.790 -1.528 1.00 0.00 13 LYS A O 18
ATOM 31486 N N . PHE A 1 14 ? 1.813 9.521 -1.359 1.00 0.00 14 PHE A N 18
ATOM 31487 C CA . PHE A 1 14 ? 1.770 8.053 -1.448 1.00 0.00 14 PHE A CA 18
ATOM 31488 C C . PHE A 1 14 ? 0.602 7.561 -2.319 1.00 0.00 14 PHE A C 18
ATOM 31489 O O . PHE A 1 14 ? -0.495 8.123 -2.298 1.00 0.00 14 PHE A O 18
ATOM 31506 N N . CYS A 1 15 ? 0.839 6.513 -3.113 1.00 0.00 15 CYS A N 18
ATOM 31507 C CA . CYS A 1 15 ? -0.185 5.867 -3.938 1.00 0.00 15 CYS A CA 18
ATOM 31508 C C . CYS A 1 15 ? -0.697 4.568 -3.298 1.00 0.00 15 CYS A C 18
ATOM 31509 O O . CYS A 1 15 ? 0.068 3.763 -2.757 1.00 0.00 15 CYS A O 18
ATOM 31516 N N . VAL A 1 16 ? -2.005 4.352 -3.412 1.00 0.00 16 VAL A N 18
ATOM 31517 C CA . VAL A 1 16 ? -2.765 3.226 -2.824 1.00 0.00 16 VAL A CA 18
ATOM 31518 C C . VAL A 1 16 ? -3.936 2.805 -3.736 1.00 0.00 16 VAL A C 18
ATOM 31519 O O . VAL A 1 16 ? -4.138 3.405 -4.791 1.00 0.00 16 VAL A O 18
ATOM 31532 N N . THR A 1 17 ? -4.732 1.804 -3.341 1.00 0.00 17 THR A N 18
ATOM 31533 C CA . THR A 1 17 ? -5.924 1.327 -4.083 1.00 0.00 17 THR A CA 18
ATOM 31534 C C . THR A 1 17 ? -7.167 1.327 -3.186 1.00 0.00 17 THR A C 18
ATOM 31535 O O . THR A 1 17 ? -7.199 0.594 -2.196 1.00 0.00 17 THR A O 18
ATOM 31546 N N . CYS A 1 18 ? -8.186 2.138 -3.502 1.00 0.00 18 CYS A N 18
ATOM 31547 C CA . CYS A 1 18 ? -9.475 2.120 -2.802 1.00 0.00 18 CYS A CA 18
ATOM 31548 C C . CYS A 1 18 ? -10.409 1.060 -3.386 1.00 0.00 18 CYS A C 18
ATOM 31549 O O . CYS A 1 18 ? -10.624 0.992 -4.594 1.00 0.00 18 CYS A O 18
ATOM 31556 N N . GLU A 1 19 ? -11.013 0.269 -2.506 1.00 0.00 19 GLU A N 18
ATOM 31557 C CA . GLU A 1 19 ? -12.032 -0.725 -2.829 1.00 0.00 19 GLU A CA 18
ATOM 31558 C C . GLU A 1 19 ? -13.148 -0.629 -1.782 1.00 0.00 19 GLU A C 18
ATOM 31559 O O . GLU A 1 19 ? -12.910 -0.839 -0.592 1.00 0.00 19 GLU A O 18
ATOM 31571 N N . ASN A 1 20 ? -14.356 -0.263 -2.218 1.00 0.00 20 ASN A N 18
ATOM 31572 C CA . ASN A 1 20 ? -15.494 0.079 -1.352 1.00 0.00 20 ASN A CA 18
ATOM 31573 C C . ASN A 1 20 ? -15.170 1.248 -0.385 1.00 0.00 20 ASN A C 18
ATOM 31574 O O . ASN A 1 20 ? -15.337 1.153 0.832 1.00 0.00 20 ASN A O 18
ATOM 31585 N N . GLN A 1 21 ? -14.748 2.383 -0.962 1.00 0.00 21 GLN A N 18
ATOM 31586 C CA . GLN A 1 21 ? -14.585 3.706 -0.327 1.00 0.00 21 GLN A CA 18
ATOM 31587 C C . GLN A 1 21 ? -13.496 3.778 0.764 1.00 0.00 21 GLN A C 18
ATOM 31588 O O . GLN A 1 21 ? -13.561 4.616 1.667 1.00 0.00 21 GLN A O 18
ATOM 31602 N N . ALA A 1 22 ? -12.495 2.897 0.700 1.00 0.00 22 ALA A N 18
ATOM 31603 C CA . ALA A 1 22 ? -11.451 2.752 1.701 1.00 0.00 22 ALA A CA 18
ATOM 31604 C C . ALA A 1 22 ? -10.214 2.073 1.072 1.00 0.00 22 ALA A C 18
ATOM 31605 O O . ALA A 1 22 ? -10.361 1.089 0.341 1.00 0.00 22 ALA A O 18
ATOM 31612 N N . PRO A 1 23 ? -9.000 2.606 1.293 1.00 0.00 23 PRO A N 18
ATOM 31613 C CA . PRO A 1 23 ? -7.761 2.070 0.741 1.00 0.00 23 PRO A CA 18
ATOM 31614 C C . PRO A 1 23 ? -7.255 0.815 1.474 1.00 0.00 23 PRO A C 18
ATOM 31615 O O . PRO A 1 23 ? -6.737 0.881 2.585 1.00 0.00 23 PRO A O 18
ATOM 31626 N N . VAL A 1 24 ? -7.395 -0.347 0.828 1.00 0.00 24 VAL A N 18
ATOM 31627 C CA . VAL A 1 24 ? -7.014 -1.682 1.318 1.00 0.00 24 VAL A CA 18
ATOM 31628 C C . VAL A 1 24 ? -5.783 -2.252 0.588 1.00 0.00 24 VAL A C 18
ATOM 31629 O O . VAL A 1 24 ? -5.536 -3.452 0.664 1.00 0.00 24 VAL A O 18
ATOM 31642 N N . HIS A 1 25 ? -5.009 -1.439 -0.153 1.00 0.00 25 HIS A N 18
ATOM 31643 C CA . HIS A 1 25 ? -3.795 -1.898 -0.864 1.00 0.00 25 HIS A CA 18
ATOM 31644 C C . HIS A 1 25 ? -2.770 -0.769 -1.021 1.00 0.00 25 HIS A C 18
ATOM 31645 O O . HIS A 1 25 ? -3.157 0.371 -1.272 1.00 0.00 25 HIS A O 18
ATOM 31660 N N . PHE A 1 26 ? -1.476 -1.084 -0.932 1.00 0.00 26 PHE A N 18
ATOM 31661 C CA . PHE A 1 26 ? -0.372 -0.132 -1.126 1.00 0.00 26 PHE A CA 18
ATOM 31662 C C . PHE A 1 26 ? 0.244 -0.265 -2.527 1.00 0.00 26 PHE A C 18
ATOM 31663 O O . PHE A 1 26 ? 0.532 -1.378 -2.970 1.00 0.00 26 PHE A O 18
ATOM 31680 N N . VAL A 1 27 ? 0.450 0.860 -3.221 1.00 0.00 27 VAL A N 18
ATOM 31681 C CA . VAL A 1 27 ? 1.004 0.894 -4.592 1.00 0.00 27 VAL A CA 18
ATOM 31682 C C . VAL A 1 27 ? 2.441 1.426 -4.617 1.00 0.00 27 VAL A C 18
ATOM 31683 O O . VAL A 1 27 ? 3.318 0.770 -5.183 1.00 0.00 27 VAL A O 18
ATOM 31696 N N . GLY A 1 28 ? 2.704 2.608 -4.046 1.00 0.00 28 GLY A N 18
ATOM 31697 C CA . GLY A 1 28 ? 4.018 3.257 -4.134 1.00 0.00 28 GLY A CA 18
ATOM 31698 C C . GLY A 1 28 ? 4.108 4.607 -3.420 1.00 0.00 28 GLY A C 18
ATOM 31699 O O . GLY A 1 28 ? 3.191 5.022 -2.712 1.00 0.00 28 GLY A O 18
ATOM 31703 N N . VAL A 1 29 ? 5.232 5.300 -3.605 1.00 0.00 29 VAL A N 18
ATOM 31704 C CA . VAL A 1 29 ? 5.566 6.581 -2.952 1.00 0.00 29 VAL A CA 18
ATOM 31705 C C . VAL A 1 29 ? 5.926 7.624 -4.014 1.00 0.00 29 VAL A C 18
ATOM 31706 O O . VAL A 1 29 ? 6.725 7.341 -4.909 1.00 0.00 29 VAL A O 18
ATOM 31719 N N . GLY A 1 30 ? 5.305 8.808 -3.962 1.00 0.00 30 GLY A N 18
ATOM 31720 C CA . GLY A 1 30 ? 5.504 9.899 -4.933 1.00 0.00 30 GLY A CA 18
ATOM 31721 C C . GLY A 1 30 ? 5.060 9.616 -6.379 1.00 0.00 30 GLY A C 18
ATOM 31722 O O . GLY A 1 30 ? 5.269 10.455 -7.257 1.00 0.00 30 GLY A O 18
ATOM 31726 N N . SER A 1 31 ? 4.478 8.443 -6.643 1.00 0.00 31 SER A N 18
ATOM 31727 C CA . SER A 1 31 ? 4.042 7.907 -7.943 1.00 0.00 31 SER A CA 18
ATOM 31728 C C . SER A 1 31 ? 3.180 6.651 -7.738 1.00 0.00 31 SER A C 18
ATOM 31729 O O . SER A 1 31 ? 3.224 6.025 -6.676 1.00 0.00 31 SER A O 18
ATOM 31737 N N . CYS A 1 32 ? 2.437 6.251 -8.773 1.00 0.00 32 CYS A N 18
ATOM 31738 C CA . CYS A 1 32 ? 1.710 4.985 -8.864 1.00 0.00 32 CYS A CA 18
ATOM 31739 C C . CYS A 1 32 ? 2.403 4.056 -9.877 1.00 0.00 32 CYS A C 18
ATOM 31740 O O . CYS A 1 32 ? 2.547 4.410 -11.051 1.00 0.00 32 CYS A O 18
ATOM 31747 N N . GLY A 1 33 ? 2.842 2.876 -9.433 1.00 0.00 33 GLY A N 18
ATOM 31748 C CA . GLY A 1 33 ? 3.421 1.844 -10.303 1.00 0.00 33 GLY A CA 18
ATOM 31749 C C . GLY A 1 33 ? 2.408 1.281 -11.314 1.00 0.00 33 GLY A C 18
ATOM 31750 O O . GLY A 1 33 ? 1.209 1.202 -11.032 1.00 0.00 33 GLY A O 18
ATOM 31754 N N . SER A 1 34 ? 2.891 0.872 -12.491 1.00 0.00 34 SER A N 18
ATOM 31755 C CA . SER A 1 34 ? 2.066 0.279 -13.558 1.00 0.00 34 SER A CA 18
ATOM 31756 C C . SER A 1 34 ? 1.575 -1.137 -13.204 1.00 0.00 34 SER A C 18
ATOM 31757 O O . SER A 1 34 ? 2.205 -1.853 -12.418 1.00 0.00 34 SER A O 18
ATOM 31765 N N . GLY A 1 35 ? 0.468 -1.562 -13.820 1.00 0.00 35 GLY A N 18
ATOM 31766 C CA . GLY A 1 35 ? -0.051 -2.936 -13.771 1.00 0.00 35 GLY A CA 18
ATOM 31767 C C . GLY A 1 35 ? 0.660 -3.888 -14.748 1.00 0.00 35 GLY A C 18
ATOM 31768 O O . GLY A 1 35 ? 1.608 -3.505 -15.443 1.00 0.00 35 GLY A O 18
ATOM 31772 N N . GLY A 1 36 ? 0.188 -5.138 -14.819 1.00 0.00 36 GLY A N 18
ATOM 31773 C CA . GLY A 1 36 ? 0.672 -6.146 -15.776 1.00 0.00 36 GLY A CA 18
ATOM 31774 C C . GLY A 1 36 ? 1.940 -6.898 -15.342 1.00 0.00 36 GLY A C 18
ATOM 31775 O O . GLY A 1 36 ? 2.751 -7.275 -16.191 1.00 0.00 36 GLY A O 18
ATOM 31779 N N . SER A 1 37 ? 2.122 -7.113 -14.035 1.00 0.00 37 SER A N 18
ATOM 31780 C CA . SER A 1 37 ? 3.272 -7.805 -13.423 1.00 0.00 37 SER A CA 18
ATOM 31781 C C . SER A 1 37 ? 2.893 -9.149 -12.776 1.00 0.00 37 SER A C 18
ATOM 31782 O O . SER A 1 37 ? 1.731 -9.389 -12.433 1.00 0.00 37 SER A O 18
ATOM 31790 N N . GLY A 1 38 ? 3.887 -10.023 -12.568 1.00 0.00 38 GLY A N 18
ATOM 31791 C CA . GLY A 1 38 ? 3.734 -11.368 -11.983 1.00 0.00 38 GLY A CA 18
ATOM 31792 C C . GLY A 1 38 ? 4.047 -11.470 -10.480 1.00 0.00 38 GLY A C 18
ATOM 31793 O O . GLY A 1 38 ? 4.040 -12.570 -9.923 1.00 0.00 38 GLY A O 18
ATOM 31797 N N . ILE A 1 39 ? 4.355 -10.345 -9.823 1.00 0.00 39 ILE A N 18
ATOM 31798 C CA . ILE A 1 39 ? 4.737 -10.255 -8.401 1.00 0.00 39 ILE A CA 18
ATOM 31799 C C . ILE A 1 39 ? 3.574 -10.706 -7.497 1.00 0.00 39 ILE A C 18
ATOM 31800 O O . ILE A 1 39 ? 2.419 -10.327 -7.706 1.00 0.00 39 ILE A O 18
ATOM 31816 N N . PHE A 1 40 ? 3.897 -11.498 -6.471 1.00 0.00 40 PHE A N 18
ATOM 31817 C CA . PHE A 1 40 ? 2.946 -12.064 -5.498 1.00 0.00 40 PHE A CA 18
ATOM 31818 C C . PHE A 1 40 ? 3.532 -12.195 -4.071 1.00 0.00 40 PHE A C 18
ATOM 31819 O O . PHE A 1 40 ? 3.030 -12.961 -3.246 1.00 0.00 40 PHE A O 18
ATOM 31836 N N . LEU A 1 41 ? 4.621 -11.474 -3.765 1.00 0.00 41 LEU A N 18
ATOM 31837 C CA . LEU A 1 41 ? 5.363 -11.589 -2.496 1.00 0.00 41 LEU A CA 18
ATOM 31838 C C . LEU A 1 41 ? 4.802 -10.660 -1.401 1.00 0.00 41 LEU A C 18
ATOM 31839 O O . LEU A 1 41 ? 5.159 -10.777 -0.227 1.00 0.00 41 LEU A O 18
ATOM 31855 N N . GLU A 1 42 ? 3.924 -9.733 -1.784 1.00 0.00 42 GLU A N 18
ATOM 31856 C CA . GLU A 1 42 ? 3.265 -8.756 -0.919 1.00 0.00 42 GLU A CA 18
ATOM 31857 C C . GLU A 1 42 ? 2.186 -9.377 -0.007 1.00 0.00 42 GLU A C 18
ATOM 31858 O O . GLU A 1 42 ? 1.750 -10.515 -0.197 1.00 0.00 42 GLU A O 18
ATOM 31870 N N . THR A 1 43 ? 1.710 -8.595 0.967 1.00 0.00 43 THR A N 18
ATOM 31871 C CA . THR A 1 43 ? 0.622 -8.999 1.886 1.00 0.00 43 THR A CA 18
ATOM 31872 C C . THR A 1 43 ? -0.735 -9.118 1.173 1.00 0.00 43 THR A C 18
ATOM 31873 O O . THR A 1 43 ? -1.541 -9.980 1.523 1.00 0.00 43 THR A O 18
ATOM 31884 N N . SER A 1 44 ? -0.977 -8.277 0.157 1.00 0.00 44 SER A N 18
ATOM 31885 C CA . SER A 1 44 ? -2.227 -8.152 -0.615 1.00 0.00 44 SER A CA 18
ATOM 31886 C C . SER A 1 44 ? -3.497 -8.136 0.258 1.00 0.00 44 SER A C 18
ATOM 31887 O O . SER A 1 44 ? -4.291 -9.080 0.292 1.00 0.00 44 SER A O 18
ATOM 31895 N N . LEU A 1 45 ? -3.702 -7.019 0.967 1.00 0.00 45 LEU A N 18
ATOM 31896 C CA . LEU A 1 45 ? -4.829 -6.792 1.889 1.00 0.00 45 LEU A CA 18
ATOM 31897 C C . LEU A 1 45 ? -6.214 -6.669 1.199 1.00 0.00 45 LEU A C 18
ATOM 31898 O O . LEU A 1 45 ? -7.236 -6.534 1.873 1.00 0.00 45 LEU A O 18
ATOM 31914 N N . SER A 1 46 ? -6.274 -6.769 -0.133 1.00 0.00 46 SER A N 18
ATOM 31915 C CA . SER A 1 46 ? -7.504 -6.719 -0.946 1.00 0.00 46 SER A CA 18
ATOM 31916 C C . SER A 1 46 ? -8.523 -7.824 -0.648 1.00 0.00 46 SER A C 18
ATOM 31917 O O . SER A 1 46 ? -9.729 -7.589 -0.752 1.00 0.00 46 SER A O 18
ATOM 31925 N N . ALA A 1 47 ? -8.064 -9.025 -0.280 1.00 0.00 47 ALA A N 18
ATOM 31926 C CA . ALA A 1 47 ? -8.901 -10.201 -0.034 1.00 0.00 47 ALA A CA 18
ATOM 31927 C C . ALA A 1 47 ? -8.462 -10.922 1.253 1.00 0.00 47 ALA A C 18
ATOM 31928 O O . ALA A 1 47 ? -7.350 -11.450 1.338 1.00 0.00 47 ALA A O 18
ATOM 31935 N N . GLY A 1 48 ? -9.328 -10.904 2.270 1.00 0.00 48 GLY A N 18
ATOM 31936 C CA . GLY A 1 48 ? -9.067 -11.452 3.610 1.00 0.00 48 GLY A CA 18
ATOM 31937 C C . GLY A 1 48 ? -8.581 -10.422 4.643 1.00 0.00 48 GLY A C 18
ATOM 31938 O O . GLY A 1 48 ? -8.361 -10.787 5.801 1.00 0.00 48 GLY A O 18
ATOM 31942 N N . SER A 1 49 ? -8.439 -9.146 4.260 1.00 0.00 49 SER A N 18
ATOM 31943 C CA . SER A 1 49 ? -8.112 -8.016 5.143 1.00 0.00 49 SER A CA 18
ATOM 31944 C C . SER A 1 49 ? -8.985 -6.793 4.817 1.00 0.00 49 SER A C 18
ATOM 31945 O O . SER A 1 49 ? -9.990 -6.904 4.107 1.00 0.00 49 SER A O 18
ATOM 31953 N N . ASP A 1 50 ? -8.654 -5.628 5.376 1.00 0.00 50 ASP A N 18
ATOM 31954 C CA . ASP A 1 50 ? -9.407 -4.384 5.236 1.00 0.00 50 ASP A CA 18
ATOM 31955 C C . ASP A 1 50 ? -8.472 -3.170 5.399 1.00 0.00 50 ASP A C 18
ATOM 31956 O O . ASP A 1 50 ? -7.323 -3.284 5.833 1.00 0.00 50 ASP A O 18
ATOM 31965 N N . TRP A 1 51 ? -8.994 -1.980 5.125 1.00 0.00 51 TRP A N 18
ATOM 31966 C CA . TRP A 1 51 ? -8.394 -0.687 5.456 1.00 0.00 51 TRP A CA 18
ATOM 31967 C C . TRP A 1 51 ? -8.088 -0.578 6.963 1.00 0.00 51 TRP A C 18
ATOM 31968 O O . TRP A 1 51 ? -7.066 -0.020 7.371 1.00 0.00 51 TRP A O 18
ATOM 31989 N N . LEU A 1 52 ? -8.964 -1.143 7.801 1.00 0.00 52 LEU A N 18
ATOM 31990 C CA . LEU A 1 52 ? -8.855 -1.130 9.260 1.00 0.00 52 LEU A CA 18
ATOM 31991 C C . LEU A 1 52 ? -7.561 -1.802 9.760 1.00 0.00 52 LEU A C 18
ATOM 31992 O O . LEU A 1 52 ? -6.984 -1.354 10.748 1.00 0.00 52 LEU A O 18
ATOM 32008 N N . THR A 1 53 ? -7.059 -2.823 9.054 1.00 0.00 53 THR A N 18
ATOM 32009 C CA . THR A 1 53 ? -5.781 -3.501 9.347 1.00 0.00 53 THR A CA 18
ATOM 32010 C C . THR A 1 53 ? -4.608 -3.004 8.492 1.00 0.00 53 THR A C 18
ATOM 32011 O O . THR A 1 53 ? -3.471 -3.024 8.962 1.00 0.00 53 THR A O 18
ATOM 32022 N N . PHE A 1 54 ? -4.861 -2.448 7.302 1.00 0.00 54 PHE A N 18
ATOM 32023 C CA . PHE A 1 54 ? -3.879 -1.753 6.449 1.00 0.00 54 PHE A CA 18
ATOM 32024 C C . PHE A 1 54 ? -3.120 -0.644 7.190 1.00 0.00 54 PHE A C 18
ATOM 32025 O O . PHE A 1 54 ? -1.904 -0.514 7.038 1.00 0.00 54 PHE A O 18
ATOM 32042 N N . GLN A 1 55 ? -3.822 0.117 8.034 1.00 0.00 55 GLN A N 18
ATOM 32043 C CA . GLN A 1 55 ? -3.220 1.107 8.932 1.00 0.00 55 GLN A CA 18
ATOM 32044 C C . GLN A 1 55 ? -2.195 0.457 9.865 1.00 0.00 55 GLN A C 18
ATOM 32045 O O . GLN A 1 55 ? -1.008 0.769 9.790 1.00 0.00 55 GLN A O 18
ATOM 32059 N N . LYS A 1 56 ? -2.640 -0.489 10.707 1.00 0.00 56 LYS A N 18
ATOM 32060 C CA . LYS A 1 56 ? -1.753 -1.211 11.649 1.00 0.00 56 LYS A CA 18
ATOM 32061 C C . LYS A 1 56 ? -0.540 -1.872 10.965 1.00 0.00 56 LYS A C 18
ATOM 32062 O O . LYS A 1 56 ? 0.513 -2.010 11.592 1.00 0.00 56 LYS A O 18
ATOM 32081 N N . LYS A 1 57 ? -0.675 -2.257 9.689 1.00 0.00 57 LYS A N 18
ATOM 32082 C CA . LYS A 1 57 ? 0.360 -2.924 8.878 1.00 0.00 57 LYS A CA 18
ATOM 32083 C C . LYS A 1 57 ? 1.586 -2.043 8.578 1.00 0.00 57 LYS A C 18
ATOM 32084 O O . LYS A 1 57 ? 2.703 -2.548 8.673 1.00 0.00 57 LYS A O 18
ATOM 32103 N N . HIS A 1 58 ? 1.422 -0.767 8.187 1.00 0.00 58 HIS A N 18
ATOM 32104 C CA . HIS A 1 58 ? 2.557 0.123 7.832 1.00 0.00 58 HIS A CA 18
ATOM 32105 C C . HIS A 1 58 ? 2.299 1.642 7.971 1.00 0.00 58 HIS A C 18
ATOM 32106 O O . HIS A 1 58 ? 2.972 2.452 7.338 1.00 0.00 58 HIS A O 18
ATOM 32121 N N . ILE A 1 59 ? 1.328 2.063 8.770 1.00 0.00 59 ILE A N 18
ATOM 32122 C CA . ILE A 1 59 ? 0.964 3.478 8.992 1.00 0.00 59 ILE A CA 18
ATOM 32123 C C . ILE A 1 59 ? 0.943 3.768 10.494 1.00 0.00 59 ILE A C 18
ATOM 32124 O O . ILE A 1 59 ? 0.608 2.900 11.304 1.00 0.00 59 ILE A O 18
ATOM 32140 N N . THR A 1 60 ? 1.314 4.989 10.880 1.00 0.00 60 THR A N 18
ATOM 32141 C CA . THR A 1 60 ? 1.293 5.419 12.288 1.00 0.00 60 THR A CA 18
ATOM 32142 C C . THR A 1 60 ? 0.905 6.889 12.476 1.00 0.00 60 THR A C 18
ATOM 32143 O O . THR A 1 60 ? 1.123 7.730 11.604 1.00 0.00 60 THR A O 18
ATOM 32154 N N . ASN A 1 61 ? 0.365 7.206 13.656 1.00 0.00 61 ASN A N 18
ATOM 32155 C CA . ASN A 1 61 ? 0.138 8.559 14.160 1.00 0.00 61 ASN A CA 18
ATOM 32156 C C . ASN A 1 61 ? 1.360 9.111 14.937 1.00 0.00 61 ASN A C 18
ATOM 32157 O O . ASN A 1 61 ? 1.302 10.223 15.465 1.00 0.00 61 ASN A O 18
ATOM 32168 N N . THR A 1 62 ? 2.459 8.350 15.025 1.00 0.00 62 THR A N 18
ATOM 32169 C CA . THR A 1 62 ? 3.750 8.743 15.620 1.00 0.00 62 THR A CA 18
ATOM 32170 C C . THR A 1 62 ? 4.884 7.801 15.175 1.00 0.00 62 THR A C 18
ATOM 32171 O O . THR A 1 62 ? 4.955 6.638 15.585 1.00 0.00 62 THR A O 18
ATOM 32182 N N . ARG A 1 63 ? 5.777 8.266 14.285 1.00 0.00 63 ARG A N 18
ATOM 32183 C CA . ARG A 1 63 ? 7.006 7.535 13.922 1.00 0.00 63 ARG A CA 18
ATOM 32184 C C . ARG A 1 63 ? 7.964 7.478 15.124 1.00 0.00 63 ARG A C 18
ATOM 32185 O O . ARG A 1 63 ? 8.506 8.501 15.540 1.00 0.00 63 ARG A O 18
ATOM 32206 N N . ASP A 1 64 ? 8.208 6.272 15.638 1.00 0.00 64 ASP A N 18
ATOM 32207 C CA . ASP A 1 64 ? 9.148 5.990 16.741 1.00 0.00 64 ASP A CA 18
ATOM 32208 C C . ASP A 1 64 ? 10.182 4.890 16.398 1.00 0.00 64 ASP A C 18
ATOM 32209 O O . ASP A 1 64 ? 10.971 4.465 17.246 1.00 0.00 64 ASP A O 18
ATOM 32218 N N . VAL A 1 65 ? 10.182 4.412 15.148 1.00 0.00 65 VAL A N 18
ATOM 32219 C CA . VAL A 1 65 ? 11.049 3.329 14.652 1.00 0.00 65 VAL A CA 18
ATOM 32220 C C . VAL A 1 65 ? 12.522 3.750 14.513 1.00 0.00 65 VAL A C 18
ATOM 32221 O O . VAL A 1 65 ? 12.838 4.903 14.213 1.00 0.00 65 VAL A O 18
ATOM 32234 N N . ASP A 1 66 ? 13.428 2.780 14.678 1.00 0.00 66 ASP A N 18
ATOM 32235 C CA . ASP A 1 66 ? 14.882 2.905 14.461 1.00 0.00 66 ASP A CA 18
ATOM 32236 C C . ASP A 1 66 ? 15.468 1.742 13.620 1.00 0.00 66 ASP A C 18
ATOM 32237 O O . ASP A 1 66 ? 16.677 1.671 13.402 1.00 0.00 66 ASP A O 18
ATOM 32246 N N . CYS A 1 67 ? 14.608 0.827 13.144 1.00 0.00 67 CYS A N 18
ATOM 32247 C CA . CYS A 1 67 ? 14.925 -0.445 12.474 1.00 0.00 67 CYS A CA 18
ATOM 32248 C C . CYS A 1 67 ? 16.031 -1.229 13.211 1.00 0.00 67 CYS A C 18
ATOM 32249 O O . CYS A 1 67 ? 17.099 -1.542 12.687 1.00 0.00 67 CYS A O 18
ATOM 32256 N N . ASP A 1 68 ? 15.725 -1.500 14.485 1.00 0.00 68 ASP A N 18
ATOM 32257 C CA . ASP A 1 68 ? 16.636 -1.922 15.553 1.00 0.00 68 ASP A CA 18
ATOM 32258 C C . ASP A 1 68 ? 15.892 -2.682 16.672 1.00 0.00 68 ASP A C 18
ATOM 32259 O O . ASP A 1 68 ? 16.340 -3.735 17.118 1.00 0.00 68 ASP A O 18
ATOM 32268 N N . ASN A 1 69 ? 14.721 -2.177 17.085 1.00 0.00 69 ASN A N 18
ATOM 32269 C CA . ASN A 1 69 ? 13.878 -2.690 18.175 1.00 0.00 69 ASN A CA 18
ATOM 32270 C C . ASN A 1 69 ? 12.526 -3.256 17.695 1.00 0.00 69 ASN A C 18
ATOM 32271 O O . ASN A 1 69 ? 11.745 -3.766 18.501 1.00 0.00 69 ASN A O 18
ATOM 32282 N N . ILE A 1 70 ? 12.260 -3.227 16.379 1.00 0.00 70 ILE A N 18
ATOM 32283 C CA . ILE A 1 70 ? 11.010 -3.703 15.752 1.00 0.00 70 ILE A CA 18
ATOM 32284 C C . ILE A 1 70 ? 10.725 -5.192 15.983 1.00 0.00 70 ILE A C 18
ATOM 32285 O O . ILE A 1 70 ? 9.602 -5.640 15.765 1.00 0.00 70 ILE A O 18
ATOM 32301 N N . MET A 1 71 ? 11.701 -5.941 16.505 1.00 0.00 71 MET A N 18
ATOM 32302 C CA . MET A 1 71 ? 11.508 -7.305 17.025 1.00 0.00 71 MET A CA 18
ATOM 32303 C C . MET A 1 71 ? 10.404 -7.413 18.101 1.00 0.00 71 MET A C 18
ATOM 32304 O O . MET A 1 71 ? 9.785 -8.468 18.246 1.00 0.00 71 MET A O 18
ATOM 32318 N N . SER A 1 72 ? 10.123 -6.317 18.820 1.00 0.00 72 SER A N 18
ATOM 32319 C CA . SER A 1 72 ? 9.061 -6.207 19.833 1.00 0.00 72 SER A CA 18
ATOM 32320 C C . SER A 1 72 ? 7.700 -5.753 19.262 1.00 0.00 72 SER A C 18
ATOM 32321 O O . SER A 1 72 ? 6.716 -5.671 20.002 1.00 0.00 72 SER A O 18
ATOM 32329 N N . THR A 1 73 ? 7.620 -5.459 17.958 1.00 0.00 73 THR A N 18
ATOM 32330 C CA . THR A 1 73 ? 6.403 -5.017 17.241 1.00 0.00 73 THR A CA 18
ATOM 32331 C C . THR A 1 73 ? 5.873 -6.111 16.305 1.00 0.00 73 THR A C 18
ATOM 32332 O O . THR A 1 73 ? 6.461 -7.188 16.195 1.00 0.00 73 THR A O 18
ATOM 32343 N N . ASN A 1 74 ? 4.777 -5.845 15.582 1.00 0.00 74 ASN A N 18
ATOM 32344 C CA . ASN A 1 74 ? 4.269 -6.746 14.539 1.00 0.00 74 ASN A CA 18
ATOM 32345 C C . ASN A 1 74 ? 5.167 -6.829 13.277 1.00 0.00 74 ASN A C 18
ATOM 32346 O O . ASN A 1 74 ? 5.043 -7.767 12.490 1.00 0.00 74 ASN A O 18
ATOM 32357 N N . LEU A 1 75 ? 6.114 -5.897 13.111 1.00 0.00 75 LEU A N 18
ATOM 32358 C CA . LEU A 1 75 ? 7.055 -5.802 11.986 1.00 0.00 75 LEU A CA 18
ATOM 32359 C C . LEU A 1 75 ? 8.294 -6.726 12.097 1.00 0.00 75 LEU A C 18
ATOM 32360 O O . LEU A 1 75 ? 9.185 -6.654 11.246 1.00 0.00 75 LEU A O 18
ATOM 32376 N N . PHE A 1 76 ? 8.354 -7.609 13.100 1.00 0.00 76 PHE A N 18
ATOM 32377 C CA . PHE A 1 76 ? 9.465 -8.500 13.468 1.00 0.00 76 PHE A CA 18
ATOM 32378 C C . PHE A 1 76 ? 9.810 -9.581 12.430 1.00 0.00 76 PHE A C 18
ATOM 32379 O O . PHE A 1 76 ? 10.786 -10.313 12.596 1.00 0.00 76 PHE A O 18
ATOM 32396 N N . HIS A 1 77 ? 9.021 -9.683 11.354 1.00 0.00 77 HIS A N 18
ATOM 32397 C CA . HIS A 1 77 ? 9.086 -10.719 10.312 1.00 0.00 77 HIS A CA 18
ATOM 32398 C C . HIS A 1 77 ? 10.406 -10.759 9.501 1.00 0.00 77 HIS A C 18
ATOM 32399 O O . HIS A 1 77 ? 10.567 -11.610 8.626 1.00 0.00 77 HIS A O 18
ATOM 32414 N N . CYS A 1 78 ? 11.351 -9.844 9.763 1.00 0.00 78 CYS A N 18
ATOM 32415 C CA . CYS A 1 78 ? 12.609 -9.648 9.010 1.00 0.00 78 CYS A CA 18
ATOM 32416 C C . CYS A 1 78 ? 12.384 -9.392 7.499 1.00 0.00 78 CYS A C 18
ATOM 32417 O O . CYS A 1 78 ? 13.182 -9.786 6.643 1.00 0.00 78 CYS A O 18
ATOM 32424 N N . LYS A 1 79 ? 11.260 -8.744 7.159 1.00 0.00 79 LYS A N 18
ATOM 32425 C CA . LYS A 1 79 ? 10.907 -8.352 5.784 1.00 0.00 79 LYS A CA 18
ATOM 32426 C C . LYS A 1 79 ? 11.945 -7.399 5.172 1.00 0.00 79 LYS A C 18
ATOM 32427 O O . LYS A 1 79 ? 12.629 -6.669 5.891 1.00 0.00 79 LYS A O 18
ATOM 32446 N N . ASP A 1 80 ? 12.042 -7.389 3.843 1.00 0.00 80 ASP A N 18
ATOM 32447 C CA . ASP A 1 80 ? 13.093 -6.695 3.077 1.00 0.00 80 ASP A CA 18
ATOM 32448 C C . ASP A 1 80 ? 13.073 -5.168 3.245 1.00 0.00 80 ASP A C 18
ATOM 32449 O O . ASP A 1 80 ? 14.124 -4.523 3.225 1.00 0.00 80 ASP A O 18
ATOM 32458 N N . LYS A 1 81 ? 11.877 -4.594 3.407 1.00 0.00 81 LYS A N 18
ATOM 32459 C CA . LYS A 1 81 ? 11.629 -3.171 3.671 1.00 0.00 81 LYS A CA 18
ATOM 32460 C C . LYS A 1 81 ? 10.208 -2.918 4.174 1.00 0.00 81 LYS A C 18
ATOM 32461 O O . LYS A 1 81 ? 9.315 -3.735 3.951 1.00 0.00 81 LYS A O 18
ATOM 32480 N N . ASN A 1 82 ? 9.990 -1.771 4.820 1.00 0.00 82 ASN A N 18
ATOM 32481 C CA . ASN A 1 82 ? 8.665 -1.295 5.232 1.00 0.00 82 ASN A CA 18
ATOM 32482 C C . ASN A 1 82 ? 8.531 0.211 4.968 1.00 0.00 82 ASN A C 18
ATOM 32483 O O . ASN A 1 82 ? 9.349 0.992 5.457 1.00 0.00 82 ASN A O 18
ATOM 32494 N N . THR A 1 83 ? 7.520 0.616 4.199 1.00 0.00 83 THR A N 18
ATOM 32495 C CA . THR A 1 83 ? 7.187 2.028 3.961 1.00 0.00 83 THR A CA 18
ATOM 32496 C C . THR A 1 83 ? 6.245 2.522 5.063 1.00 0.00 83 THR A C 18
ATOM 32497 O O . THR A 1 83 ? 5.025 2.338 4.969 1.00 0.00 83 THR A O 18
ATOM 32508 N N . PHE A 1 84 ? 6.788 3.138 6.114 1.00 0.00 84 PHE A N 18
ATOM 32509 C CA . PHE A 1 84 ? 5.974 3.785 7.148 1.00 0.00 84 PHE A CA 18
ATOM 32510 C C . PHE A 1 84 ? 5.472 5.156 6.678 1.00 0.00 84 PHE A C 18
ATOM 32511 O O . PHE A 1 84 ? 6.247 5.983 6.185 1.00 0.00 84 PHE A O 18
ATOM 32528 N N . ILE A 1 85 ? 4.178 5.403 6.881 1.00 0.00 85 ILE A N 18
ATOM 32529 C CA . ILE A 1 85 ? 3.491 6.666 6.576 1.00 0.00 85 ILE A CA 18
ATOM 32530 C C . ILE A 1 85 ? 3.087 7.316 7.902 1.00 0.00 85 ILE A C 18
ATOM 32531 O O . ILE A 1 85 ? 2.260 6.765 8.634 1.00 0.00 85 ILE A O 18
ATOM 32547 N N . TYR A 1 86 ? 3.678 8.465 8.244 1.00 0.00 86 TYR A N 18
ATOM 32548 C CA . TYR A 1 86 ? 3.250 9.268 9.390 1.00 0.00 86 TYR A CA 18
ATOM 32549 C C . TYR A 1 86 ? 2.102 10.217 8.987 1.00 0.00 86 TYR A C 18
ATOM 32550 O O . TYR A 1 86 ? 2.331 11.388 8.666 1.00 0.00 86 TYR A O 18
ATOM 32568 N N . SER A 1 87 ? 0.864 9.701 9.013 1.00 0.00 87 SER A N 18
ATOM 32569 C CA . SER A 1 87 ? -0.372 10.449 8.707 1.00 0.00 87 SER A CA 18
ATOM 32570 C C . SER A 1 87 ? -1.548 10.074 9.618 1.00 0.00 87 SER A C 18
ATOM 32571 O O . SER A 1 87 ? -1.606 8.970 10.165 1.00 0.00 87 SER A O 18
ATOM 32579 N N . ARG A 1 88 ? -2.540 10.973 9.709 1.00 0.00 88 ARG A N 18
ATOM 32580 C CA . ARG A 1 88 ? -3.896 10.680 10.207 1.00 0.00 88 ARG A CA 18
ATOM 32581 C C . ARG A 1 88 ? -4.687 9.825 9.206 1.00 0.00 88 ARG A C 18
ATOM 32582 O O . ARG A 1 88 ? -4.328 9.799 8.028 1.00 0.00 88 ARG A O 18
ATOM 32603 N N . PRO A 1 89 ? -5.789 9.172 9.619 1.00 0.00 89 PRO A N 18
ATOM 32604 C CA . PRO A 1 89 ? -6.633 8.396 8.708 1.00 0.00 89 PRO A CA 18
ATOM 32605 C C . PRO A 1 89 ? -7.439 9.246 7.711 1.00 0.00 89 PRO A C 18
ATOM 32606 O O . PRO A 1 89 ? -7.786 8.748 6.641 1.00 0.00 89 PRO A O 18
ATOM 32617 N N . GLU A 1 90 ? -7.718 10.521 8.002 1.00 0.00 90 GLU A N 18
ATOM 32618 C CA . GLU A 1 90 ? -8.523 11.405 7.142 1.00 0.00 90 GLU A CA 18
ATOM 32619 C C . GLU A 1 90 ? -7.902 11.610 5.743 1.00 0.00 90 GLU A C 18
ATOM 32620 O O . GLU A 1 90 ? -8.552 11.242 4.762 1.00 0.00 90 GLU A O 18
ATOM 32632 N N . PRO A 1 91 ? -6.657 12.120 5.602 1.00 0.00 91 PRO A N 18
ATOM 32633 C CA . PRO A 1 91 ? -6.029 12.352 4.292 1.00 0.00 91 PRO A CA 18
ATOM 32634 C C . PRO A 1 91 ? -5.647 11.078 3.522 1.00 0.00 91 PRO A C 18
ATOM 32635 O O . PRO A 1 91 ? -5.102 11.169 2.425 1.00 0.00 91 PRO A O 18
ATOM 32646 N N . VAL A 1 92 ? -5.927 9.901 4.084 1.00 0.00 92 VAL A N 18
ATOM 32647 C CA . VAL A 1 92 ? -5.698 8.568 3.505 1.00 0.00 92 VAL A CA 18
ATOM 32648 C C . VAL A 1 92 ? -7.017 7.978 3.002 1.00 0.00 92 VAL A C 18
ATOM 32649 O O . VAL A 1 92 ? -7.158 7.666 1.822 1.00 0.00 92 VAL A O 18
ATOM 32662 N N . LYS A 1 93 ? -8.016 7.848 3.879 1.00 0.00 93 LYS A N 18
ATOM 32663 C CA . LYS A 1 93 ? -9.319 7.254 3.549 1.00 0.00 93 LYS A CA 18
ATOM 32664 C C . LYS A 1 93 ? -10.143 8.127 2.593 1.00 0.00 93 LYS A C 18
ATOM 32665 O O . LYS A 1 93 ? -10.770 7.609 1.673 1.00 0.00 93 LYS A O 18
ATOM 32684 N N . ALA A 1 94 ? -10.118 9.448 2.791 1.00 0.00 94 ALA A N 18
ATOM 32685 C CA . ALA A 1 94 ? -10.908 10.419 2.028 1.00 0.00 94 ALA A CA 18
ATOM 32686 C C . ALA A 1 94 ? -10.338 10.759 0.637 1.00 0.00 94 ALA A C 18
ATOM 32687 O O . ALA A 1 94 ? -10.976 11.500 -0.117 1.00 0.00 94 ALA A O 18
ATOM 32694 N N . ILE A 1 95 ? -9.165 10.218 0.269 1.00 0.00 95 ILE A N 18
ATOM 32695 C CA . ILE A 1 95 ? -8.631 10.294 -1.105 1.00 0.00 95 ILE A CA 18
ATOM 32696 C C . ILE A 1 95 ? -9.677 9.788 -2.121 1.00 0.00 95 ILE A C 18
ATOM 32697 O O . ILE A 1 95 ? -9.822 10.369 -3.200 1.00 0.00 95 ILE A O 18
ATOM 32713 N N . CYS A 1 96 ? -10.454 8.761 -1.750 1.00 0.00 96 CYS A N 18
ATOM 32714 C CA . CYS A 1 96 ? -11.569 8.243 -2.542 1.00 0.00 96 CYS A CA 18
ATOM 32715 C C . CYS A 1 96 ? -12.946 8.572 -1.934 1.00 0.00 96 CYS A C 18
ATOM 32716 O O . CYS A 1 96 ? -13.076 8.841 -0.736 1.00 0.00 96 CYS A O 18
ATOM 32723 N N . LYS A 1 97 ? -13.989 8.519 -2.775 1.00 0.00 97 LYS A N 18
ATOM 32724 C CA . LYS A 1 97 ? -15.397 8.759 -2.410 1.00 0.00 97 LYS A CA 18
ATOM 32725 C C . LYS A 1 97 ? -16.340 8.062 -3.402 1.00 0.00 97 LYS A C 18
ATOM 32726 O O . LYS A 1 97 ? -16.463 8.484 -4.550 1.00 0.00 97 LYS A O 18
ATOM 32745 N N . GLY A 1 98 ? -16.946 6.949 -2.982 1.00 0.00 98 GLY A N 18
ATOM 32746 C CA . GLY A 1 98 ? -17.859 6.139 -3.807 1.00 0.00 98 GLY A CA 18
ATOM 32747 C C . GLY A 1 98 ? -17.171 5.111 -4.718 1.00 0.00 98 GLY A C 18
ATOM 32748 O O . GLY A 1 98 ? -17.843 4.454 -5.512 1.00 0.00 98 GLY A O 18
ATOM 32752 N N . ILE A 1 99 ? -15.844 4.957 -4.621 1.00 0.00 99 ILE A N 18
ATOM 32753 C CA . ILE A 1 99 ? -15.047 4.039 -5.450 1.00 0.00 99 ILE A CA 18
ATOM 32754 C C . ILE A 1 99 ? -15.234 2.581 -5.000 1.00 0.00 99 ILE A C 18
ATOM 32755 O O . ILE A 1 99 ? -14.850 2.198 -3.893 1.00 0.00 99 ILE A O 18
ATOM 32771 N N . ILE A 1 100 ? -15.807 1.762 -5.887 1.00 0.00 100 ILE A N 18
ATOM 32772 C CA . ILE A 1 100 ? -15.970 0.297 -5.759 1.00 0.00 100 ILE A CA 18
ATOM 32773 C C . ILE A 1 100 ? -15.079 -0.452 -6.785 1.00 0.00 100 ILE A C 18
ATOM 32774 O O . ILE A 1 100 ? -14.843 -1.653 -6.674 1.00 0.00 100 ILE A O 18
ATOM 32790 N N . ALA A 1 101 ? -14.516 0.274 -7.757 1.00 0.00 101 ALA A N 18
ATOM 32791 C CA . ALA A 1 101 ? -13.783 -0.220 -8.930 1.00 0.00 101 ALA A CA 18
ATOM 32792 C C . ALA A 1 101 ? -12.362 -0.775 -8.659 1.00 0.00 101 ALA A C 18
ATOM 32793 O O . ALA A 1 101 ? -11.656 -1.122 -9.608 1.00 0.00 101 ALA A O 18
ATOM 32800 N N . SER A 1 102 ? -11.925 -0.855 -7.394 1.00 0.00 102 SER A N 18
ATOM 32801 C CA . SER A 1 102 ? -10.549 -1.176 -6.976 1.00 0.00 102 SER A CA 18
ATOM 32802 C C . SER A 1 102 ? -9.486 -0.295 -7.668 1.00 0.00 102 SER A C 18
ATOM 32803 O O . SER A 1 102 ? -8.701 -0.751 -8.507 1.00 0.00 102 SER A O 18
ATOM 32811 N N . LYS A 1 103 ? -9.475 1.005 -7.328 1.00 0.00 103 LYS A N 18
ATOM 32812 C CA . LYS A 1 103 ? -8.511 2.022 -7.801 1.00 0.00 103 LYS A CA 18
ATOM 32813 C C . LYS A 1 103 ? -8.422 3.194 -6.818 1.00 0.00 103 LYS A C 18
ATOM 32814 O O . LYS A 1 103 ? -9.295 3.360 -5.976 1.00 0.00 103 LYS A O 18
ATOM 32833 N N . ASN A 1 104 ? -7.390 4.024 -6.902 1.00 0.00 104 ASN A N 18
ATOM 32834 C CA . ASN A 1 104 ? -7.347 5.348 -6.276 1.00 0.00 104 ASN A CA 18
ATOM 32835 C C . ASN A 1 104 ? -6.604 6.364 -7.164 1.00 0.00 104 ASN A C 18
ATOM 32836 O O . ASN A 1 104 ? -6.340 6.105 -8.340 1.00 0.00 104 ASN A O 18
ATOM 32847 N N . VAL A 1 105 ? -6.237 7.508 -6.586 1.00 0.00 105 VAL A N 18
ATOM 32848 C CA . VAL A 1 105 ? -5.272 8.465 -7.133 1.00 0.00 105 VAL A CA 18
ATOM 32849 C C . VAL A 1 105 ? -4.172 8.723 -6.097 1.00 0.00 105 VAL A C 18
ATOM 32850 O O . VAL A 1 105 ? -4.421 8.693 -4.891 1.00 0.00 105 VAL A O 18
ATOM 32863 N N . LEU A 1 106 ? -2.944 8.964 -6.556 1.00 0.00 106 LEU A N 18
ATOM 32864 C CA . LEU A 1 106 ? -1.841 9.490 -5.747 1.00 0.00 106 LEU A CA 18
ATOM 32865 C C . LEU A 1 106 ? -2.263 10.759 -4.976 1.00 0.00 106 LEU A C 18
ATOM 32866 O O . LEU A 1 106 ? -2.987 11.607 -5.508 1.00 0.00 106 LEU A O 18
ATOM 32882 N N . THR A 1 107 ? -1.790 10.913 -3.737 1.00 0.00 107 THR A N 18
ATOM 32883 C CA . THR A 1 107 ? -1.970 12.157 -2.953 1.00 0.00 107 THR A CA 18
ATOM 32884 C C . THR A 1 107 ? -1.300 13.384 -3.605 1.00 0.00 107 THR A C 18
ATOM 32885 O O . THR A 1 107 ? -0.579 13.275 -4.598 1.00 0.00 107 THR A O 18
ATOM 32896 N N . THR A 1 108 ? -1.509 14.574 -3.028 1.00 0.00 108 THR A N 18
ATOM 32897 C CA . THR A 1 108 ? -0.933 15.856 -3.501 1.00 0.00 108 THR A CA 18
ATOM 32898 C C . THR A 1 108 ? 0.010 16.517 -2.484 1.00 0.00 108 THR A C 18
ATOM 32899 O O . THR A 1 108 ? 1.015 17.126 -2.864 1.00 0.00 108 THR A O 18
ATOM 32910 N N . SER A 1 109 ? -0.262 16.342 -1.189 1.00 0.00 109 SER A N 18
ATOM 32911 C CA . SER A 1 109 ? 0.498 16.889 -0.052 1.00 0.00 109 SER A CA 18
ATOM 32912 C C . SER A 1 109 ? 1.774 16.087 0.236 1.00 0.00 109 SER A C 18
ATOM 32913 O O . SER A 1 109 ? 2.044 15.068 -0.395 1.00 0.00 109 SER A O 18
ATOM 32921 N N . GLU A 1 110 ? 2.584 16.539 1.193 1.00 0.00 110 GLU A N 18
ATOM 32922 C CA . GLU A 1 110 ? 3.860 15.909 1.554 1.00 0.00 110 GLU A CA 18
ATOM 32923 C C . GLU A 1 110 ? 3.886 15.498 3.035 1.00 0.00 110 GLU A C 18
ATOM 32924 O O . GLU A 1 110 ? 3.881 16.344 3.932 1.00 0.00 110 GLU A O 18
ATOM 32936 N N . PHE A 1 111 ? 3.877 14.186 3.286 1.00 0.00 111 PHE A N 18
ATOM 32937 C CA . PHE A 1 111 ? 3.784 13.557 4.609 1.00 0.00 111 PHE A CA 18
ATOM 32938 C C . PHE A 1 111 ? 5.134 12.942 4.991 1.00 0.00 111 PHE A C 18
ATOM 32939 O O . PHE A 1 111 ? 5.963 12.675 4.115 1.00 0.00 111 PHE A O 18
ATOM 32956 N N . TYR A 1 112 ? 5.369 12.686 6.281 1.00 0.00 112 TYR A N 18
ATOM 32957 C CA . TYR A 1 112 ? 6.631 12.102 6.741 1.00 0.00 112 TYR A CA 18
ATOM 32958 C C . TYR A 1 112 ? 6.738 10.629 6.318 1.00 0.00 112 TYR A C 18
ATOM 32959 O O . TYR A 1 112 ? 5.998 9.767 6.803 1.00 0.00 112 TYR A O 18
ATOM 32977 N N . LEU A 1 113 ? 7.655 10.360 5.386 1.00 0.00 113 LEU A N 18
ATOM 32978 C CA . LEU A 1 113 ? 7.915 9.048 4.795 1.00 0.00 113 LEU A CA 18
ATOM 32979 C C . LEU A 1 113 ? 9.185 8.421 5.386 1.00 0.00 113 LEU A C 18
ATOM 32980 O O . LEU A 1 113 ? 10.258 9.032 5.407 1.00 0.00 113 LEU A O 18
ATOM 32996 N N . SER A 1 114 ? 9.052 7.193 5.880 1.00 0.00 114 SER A N 18
ATOM 32997 C CA . SER A 1 114 ? 10.081 6.487 6.646 1.00 0.00 114 SER A CA 18
ATOM 32998 C C . SER A 1 114 ? 10.254 5.066 6.103 1.00 0.00 114 SER A C 18
ATOM 32999 O O . SER A 1 114 ? 9.476 4.161 6.408 1.00 0.00 114 SER A O 18
ATOM 33007 N N . ASP A 1 115 ? 11.254 4.893 5.238 1.00 0.00 115 ASP A N 18
ATOM 33008 C CA . ASP A 1 115 ? 11.583 3.632 4.571 1.00 0.00 115 ASP A CA 18
ATOM 33009 C C . ASP A 1 115 ? 12.816 2.992 5.227 1.00 0.00 115 ASP A C 18
ATOM 33010 O O . ASP A 1 115 ? 13.831 3.648 5.453 1.00 0.00 115 ASP A O 18
ATOM 33019 N N . CYS A 1 116 ? 12.777 1.687 5.474 1.00 0.00 116 CYS A N 18
ATOM 33020 C CA . CYS A 1 116 ? 13.967 0.919 5.860 1.00 0.00 116 CYS A CA 18
ATOM 33021 C C . CYS A 1 116 ? 14.247 -0.118 4.783 1.00 0.00 116 CYS A C 18
ATOM 33022 O O . CYS A 1 116 ? 13.302 -0.630 4.200 1.00 0.00 116 CYS A O 18
ATOM 33029 N N . ASN A 1 117 ? 15.514 -0.440 4.520 1.00 0.00 117 ASN A N 18
ATOM 33030 C CA . ASN A 1 117 ? 15.920 -1.395 3.484 1.00 0.00 117 ASN A CA 18
ATOM 33031 C C . ASN A 1 117 ? 16.988 -2.335 4.051 1.00 0.00 117 ASN A C 18
ATOM 33032 O O . ASN A 1 117 ? 17.995 -1.861 4.580 1.00 0.00 117 ASN A O 18
ATOM 33043 N N . VAL A 1 118 ? 16.759 -3.650 3.989 1.00 0.00 118 VAL A N 18
ATOM 33044 C CA . VAL A 1 118 ? 17.687 -4.676 4.508 1.00 0.00 118 VAL A CA 18
ATOM 33045 C C . VAL A 1 118 ? 19.075 -4.575 3.854 1.00 0.00 118 VAL A C 18
ATOM 33046 O O . VAL A 1 118 ? 19.194 -4.230 2.675 1.00 0.00 118 VAL A O 18
ATOM 33059 N N . THR A 1 119 ? 20.129 -4.908 4.609 1.00 0.00 119 THR A N 18
ATOM 33060 C CA . THR A 1 119 ? 21.526 -4.917 4.126 1.00 0.00 119 THR A CA 18
ATOM 33061 C C . THR A 1 119 ? 22.309 -6.158 4.587 1.00 0.00 119 THR A C 18
ATOM 33062 O O . THR A 1 119 ? 22.980 -6.178 5.622 1.00 0.00 119 THR A O 18
ATOM 33073 N N . SER A 1 120 ? 22.183 -7.232 3.801 1.00 0.00 120 SER A N 18
ATOM 33074 C CA . SER A 1 120 ? 22.923 -8.506 3.937 1.00 0.00 120 SER A CA 18
ATOM 33075 C C . SER A 1 120 ? 24.420 -8.361 3.623 1.00 0.00 120 SER A C 18
ATOM 33076 O O . SER A 1 120 ? 25.245 -8.856 4.424 1.00 0.00 120 SER A O 18
ATOM 33085 N N . ARG A 1 1 ? 17.599 -7.138 17.071 1.00 0.00 1 ARG A N 19
ATOM 33086 C CA . ARG A 1 1 ? 18.403 -6.970 15.826 1.00 0.00 1 ARG A CA 19
ATOM 33087 C C . ARG A 1 1 ? 18.147 -8.155 14.876 1.00 0.00 1 ARG A C 19
ATOM 33088 O O . ARG A 1 1 ? 18.956 -9.085 14.836 1.00 0.00 1 ARG A O 19
ATOM 33111 N N . PRO A 1 2 ? 16.998 -8.184 14.155 1.00 0.00 2 PRO A N 19
ATOM 33112 C CA . PRO A 1 2 ? 16.573 -9.370 13.397 1.00 0.00 2 PRO A CA 19
ATOM 33113 C C . PRO A 1 2 ? 17.381 -9.571 12.102 1.00 0.00 2 PRO A C 19
ATOM 33114 O O . PRO A 1 2 ? 17.934 -10.648 11.869 1.00 0.00 2 PRO A O 19
ATOM 33125 N N . CYS A 1 3 ? 17.462 -8.524 11.279 1.00 0.00 3 CYS A N 19
ATOM 33126 C CA . CYS A 1 3 ? 18.226 -8.424 10.034 1.00 0.00 3 CYS A CA 19
ATOM 33127 C C . CYS A 1 3 ? 18.862 -7.025 9.929 1.00 0.00 3 CYS A C 19
ATOM 33128 O O . CYS A 1 3 ? 18.508 -6.119 10.690 1.00 0.00 3 CYS A O 19
ATOM 33135 N N . LYS A 1 4 ? 19.786 -6.834 8.982 1.00 0.00 4 LYS A N 19
ATOM 33136 C CA . LYS A 1 4 ? 20.423 -5.537 8.692 1.00 0.00 4 LYS A CA 19
ATOM 33137 C C . LYS A 1 4 ? 19.664 -4.812 7.575 1.00 0.00 4 LYS A C 19
ATOM 33138 O O . LYS A 1 4 ? 19.268 -5.443 6.593 1.00 0.00 4 LYS A O 19
ATOM 33157 N N . TYR A 1 5 ? 19.507 -3.493 7.697 1.00 0.00 5 TYR A N 19
ATOM 33158 C CA . TYR A 1 5 ? 18.823 -2.637 6.716 1.00 0.00 5 TYR A CA 19
ATOM 33159 C C . TYR A 1 5 ? 19.568 -1.314 6.470 1.00 0.00 5 TYR A C 19
ATOM 33160 O O . TYR A 1 5 ? 20.383 -0.874 7.287 1.00 0.00 5 TYR A O 19
ATOM 33178 N N . LYS A 1 6 ? 19.258 -0.669 5.342 1.00 0.00 6 LYS A N 19
ATOM 33179 C CA . LYS A 1 6 ? 19.840 0.595 4.862 1.00 0.00 6 LYS A CA 19
ATOM 33180 C C . LYS A 1 6 ? 18.999 1.808 5.275 1.00 0.00 6 LYS A C 19
ATOM 33181 O O . LYS A 1 6 ? 17.782 1.706 5.446 1.00 0.00 6 LYS A O 19
ATOM 33200 N N . LEU A 1 7 ? 19.648 2.967 5.388 1.00 0.00 7 LEU A N 19
ATOM 33201 C CA . LEU A 1 7 ? 19.064 4.226 5.874 1.00 0.00 7 LEU A CA 19
ATOM 33202 C C . LEU A 1 7 ? 18.469 5.047 4.717 1.00 0.00 7 LEU A C 19
ATOM 33203 O O . LEU A 1 7 ? 19.198 5.668 3.940 1.00 0.00 7 LEU A O 19
ATOM 33219 N N . LYS A 1 8 ? 17.135 5.033 4.599 1.00 0.00 8 LYS A N 19
ATOM 33220 C CA . LYS A 1 8 ? 16.368 5.751 3.568 1.00 0.00 8 LYS A CA 19
ATOM 33221 C C . LYS A 1 8 ? 15.172 6.498 4.176 1.00 0.00 8 LYS A C 19
ATOM 33222 O O . LYS A 1 8 ? 14.287 5.902 4.789 1.00 0.00 8 LYS A O 19
ATOM 33241 N N . LYS A 1 9 ? 15.166 7.822 4.029 1.00 0.00 9 LYS A N 19
ATOM 33242 C CA . LYS A 1 9 ? 14.086 8.740 4.453 1.00 0.00 9 LYS A CA 19
ATOM 33243 C C . LYS A 1 9 ? 13.682 9.677 3.308 1.00 0.00 9 LYS A C 19
ATOM 33244 O O . LYS A 1 9 ? 14.493 9.967 2.426 1.00 0.00 9 LYS A O 19
ATOM 33263 N N . SER A 1 10 ? 12.430 10.136 3.304 1.00 0.00 10 SER A N 19
ATOM 33264 C CA . SER A 1 10 ? 11.847 11.056 2.305 1.00 0.00 10 SER A CA 19
ATOM 33265 C C . SER A 1 10 ? 10.661 11.841 2.889 1.00 0.00 10 SER A C 19
ATOM 33266 O O . SER A 1 10 ? 10.236 11.604 4.022 1.00 0.00 10 SER A O 19
ATOM 33274 N N . THR A 1 11 ? 10.098 12.785 2.127 1.00 0.00 11 THR A N 19
ATOM 33275 C CA . THR A 1 11 ? 8.892 13.538 2.519 1.00 0.00 11 THR A CA 19
ATOM 33276 C C . THR A 1 11 ? 8.017 13.836 1.301 1.00 0.00 11 THR A C 19
ATOM 33277 O O . THR A 1 11 ? 8.371 14.678 0.475 1.00 0.00 11 THR A O 19
ATOM 33288 N N . ASN A 1 12 ? 6.902 13.112 1.151 1.00 0.00 12 ASN A N 19
ATOM 33289 C CA . ASN A 1 12 ? 6.032 13.139 -0.039 1.00 0.00 12 ASN A CA 19
ATOM 33290 C C . ASN A 1 12 ? 4.690 12.397 0.164 1.00 0.00 12 ASN A C 19
ATOM 33291 O O . ASN A 1 12 ? 4.499 11.709 1.164 1.00 0.00 12 ASN A O 19
ATOM 33302 N N . LYS A 1 13 ? 3.786 12.519 -0.816 1.00 0.00 13 LYS A N 19
ATOM 33303 C CA . LYS A 1 13 ? 2.529 11.759 -1.006 1.00 0.00 13 LYS A CA 19
ATOM 33304 C C . LYS A 1 13 ? 2.729 10.247 -1.198 1.00 0.00 13 LYS A C 19
ATOM 33305 O O . LYS A 1 13 ? 3.850 9.767 -1.372 1.00 0.00 13 LYS A O 19
ATOM 33324 N N . PHE A 1 14 ? 1.624 9.505 -1.225 1.00 0.00 14 PHE A N 19
ATOM 33325 C CA . PHE A 1 14 ? 1.550 8.050 -1.405 1.00 0.00 14 PHE A CA 19
ATOM 33326 C C . PHE A 1 14 ? 0.357 7.646 -2.289 1.00 0.00 14 PHE A C 19
ATOM 33327 O O . PHE A 1 14 ? -0.712 8.258 -2.239 1.00 0.00 14 PHE A O 19
ATOM 33344 N N . CYS A 1 15 ? 0.539 6.623 -3.129 1.00 0.00 15 CYS A N 19
ATOM 33345 C CA . CYS A 1 15 ? -0.511 6.069 -3.987 1.00 0.00 15 CYS A CA 19
ATOM 33346 C C . CYS A 1 15 ? -1.044 4.746 -3.423 1.00 0.00 15 CYS A C 19
ATOM 33347 O O . CYS A 1 15 ? -0.290 3.885 -2.961 1.00 0.00 15 CYS A O 19
ATOM 33354 N N . VAL A 1 16 ? -2.362 4.584 -3.497 1.00 0.00 16 VAL A N 19
ATOM 33355 C CA . VAL A 1 16 ? -3.130 3.455 -2.930 1.00 0.00 16 VAL A CA 19
ATOM 33356 C C . VAL A 1 16 ? -4.333 3.090 -3.819 1.00 0.00 16 VAL A C 19
ATOM 33357 O O . VAL A 1 16 ? -4.556 3.729 -4.847 1.00 0.00 16 VAL A O 19
ATOM 33370 N N . THR A 1 17 ? -5.136 2.089 -3.433 1.00 0.00 17 THR A N 19
ATOM 33371 C CA . THR A 1 17 ? -6.351 1.657 -4.161 1.00 0.00 17 THR A CA 19
ATOM 33372 C C . THR A 1 17 ? -7.579 1.640 -3.245 1.00 0.00 17 THR A C 19
ATOM 33373 O O . THR A 1 17 ? -7.605 0.893 -2.265 1.00 0.00 17 THR A O 19
ATOM 33384 N N . CYS A 1 18 ? -8.594 2.464 -3.541 1.00 0.00 18 CYS A N 19
ATOM 33385 C CA . CYS A 1 18 ? -9.853 2.508 -2.794 1.00 0.00 18 CYS A CA 19
ATOM 33386 C C . CYS A 1 18 ? -10.821 1.435 -3.281 1.00 0.00 18 CYS A C 19
ATOM 33387 O O . CYS A 1 18 ? -11.098 1.330 -4.475 1.00 0.00 18 CYS A O 19
ATOM 33394 N N . GLU A 1 19 ? -11.370 0.672 -2.346 1.00 0.00 19 GLU A N 19
ATOM 33395 C CA . GLU A 1 19 ? -12.371 -0.359 -2.588 1.00 0.00 19 GLU A CA 19
ATOM 33396 C C . GLU A 1 19 ? -13.430 -0.293 -1.482 1.00 0.00 19 GLU A C 19
ATOM 33397 O O . GLU A 1 19 ? -13.141 -0.552 -0.314 1.00 0.00 19 GLU A O 19
ATOM 33409 N N . ASN A 1 20 ? -14.654 0.095 -1.854 1.00 0.00 20 ASN A N 19
ATOM 33410 C CA . ASN A 1 20 ? -15.769 0.377 -0.936 1.00 0.00 20 ASN A CA 19
ATOM 33411 C C . ASN A 1 20 ? -15.428 1.501 0.078 1.00 0.00 20 ASN A C 19
ATOM 33412 O O . ASN A 1 20 ? -15.513 1.326 1.296 1.00 0.00 20 ASN A O 19
ATOM 33423 N N . GLN A 1 21 ? -15.089 2.687 -0.448 1.00 0.00 21 GLN A N 19
ATOM 33424 C CA . GLN A 1 21 ? -14.894 3.962 0.272 1.00 0.00 21 GLN A CA 19
ATOM 33425 C C . GLN A 1 21 ? -13.741 3.957 1.300 1.00 0.00 21 GLN A C 19
ATOM 33426 O O . GLN A 1 21 ? -13.773 4.690 2.291 1.00 0.00 21 GLN A O 19
ATOM 33440 N N . ALA A 1 22 ? -12.723 3.122 1.078 1.00 0.00 22 ALA A N 19
ATOM 33441 C CA . ALA A 1 22 ? -11.593 2.932 1.969 1.00 0.00 22 ALA A CA 19
ATOM 33442 C C . ALA A 1 22 ? -10.403 2.338 1.184 1.00 0.00 22 ALA A C 19
ATOM 33443 O O . ALA A 1 22 ? -10.593 1.407 0.394 1.00 0.00 22 ALA A O 19
ATOM 33450 N N . PRO A 1 23 ? -9.184 2.871 1.347 1.00 0.00 23 PRO A N 19
ATOM 33451 C CA . PRO A 1 23 ? -7.974 2.357 0.714 1.00 0.00 23 PRO A CA 19
ATOM 33452 C C . PRO A 1 23 ? -7.462 1.077 1.389 1.00 0.00 23 PRO A C 19
ATOM 33453 O O . PRO A 1 23 ? -6.829 1.113 2.441 1.00 0.00 23 PRO A O 19
ATOM 33464 N N . VAL A 1 24 ? -7.741 -0.077 0.780 1.00 0.00 24 VAL A N 19
ATOM 33465 C CA . VAL A 1 24 ? -7.364 -1.406 1.276 1.00 0.00 24 VAL A CA 19
ATOM 33466 C C . VAL A 1 24 ? -6.069 -1.919 0.645 1.00 0.00 24 VAL A C 19
ATOM 33467 O O . VAL A 1 24 ? -5.687 -3.027 0.972 1.00 0.00 24 VAL A O 19
ATOM 33480 N N . HIS A 1 25 ? -5.381 -1.178 -0.240 1.00 0.00 25 HIS A N 19
ATOM 33481 C CA . HIS A 1 25 ? -4.219 -1.678 -1.014 1.00 0.00 25 HIS A CA 19
ATOM 33482 C C . HIS A 1 25 ? -3.170 -0.583 -1.195 1.00 0.00 25 HIS A C 19
ATOM 33483 O O . HIS A 1 25 ? -3.531 0.556 -1.494 1.00 0.00 25 HIS A O 19
ATOM 33498 N N . PHE A 1 26 ? -1.885 -0.917 -1.087 1.00 0.00 26 PHE A N 19
ATOM 33499 C CA . PHE A 1 26 ? -0.786 0.004 -1.406 1.00 0.00 26 PHE A CA 19
ATOM 33500 C C . PHE A 1 26 ? -0.420 -0.098 -2.897 1.00 0.00 26 PHE A C 19
ATOM 33501 O O . PHE A 1 26 ? -0.502 -1.184 -3.474 1.00 0.00 26 PHE A O 19
ATOM 33518 N N . VAL A 1 27 ? -0.026 1.016 -3.523 1.00 0.00 27 VAL A N 19
ATOM 33519 C CA . VAL A 1 27 ? 0.489 1.041 -4.912 1.00 0.00 27 VAL A CA 19
ATOM 33520 C C . VAL A 1 27 ? 1.961 1.457 -4.955 1.00 0.00 27 VAL A C 19
ATOM 33521 O O . VAL A 1 27 ? 2.791 0.730 -5.503 1.00 0.00 27 VAL A O 19
ATOM 33534 N N . GLY A 1 28 ? 2.292 2.636 -4.422 1.00 0.00 28 GLY A N 19
ATOM 33535 C CA . GLY A 1 28 ? 3.622 3.237 -4.528 1.00 0.00 28 GLY A CA 19
ATOM 33536 C C . GLY A 1 28 ? 3.731 4.554 -3.763 1.00 0.00 28 GLY A C 19
ATOM 33537 O O . GLY A 1 28 ? 2.805 4.951 -3.054 1.00 0.00 28 GLY A O 19
ATOM 33541 N N . VAL A 1 29 ? 4.869 5.236 -3.883 1.00 0.00 29 VAL A N 19
ATOM 33542 C CA . VAL A 1 29 ? 5.179 6.444 -3.105 1.00 0.00 29 VAL A CA 19
ATOM 33543 C C . VAL A 1 29 ? 5.699 7.583 -3.990 1.00 0.00 29 VAL A C 19
ATOM 33544 O O . VAL A 1 29 ? 6.539 7.367 -4.864 1.00 0.00 29 VAL A O 19
ATOM 33557 N N . GLY A 1 30 ? 5.157 8.795 -3.808 1.00 0.00 30 GLY A N 19
ATOM 33558 C CA . GLY A 1 30 ? 5.437 9.962 -4.663 1.00 0.00 30 GLY A CA 19
ATOM 33559 C C . GLY A 1 30 ? 4.896 9.868 -6.103 1.00 0.00 30 GLY A C 19
ATOM 33560 O O . GLY A 1 30 ? 5.092 10.792 -6.893 1.00 0.00 30 GLY A O 19
ATOM 33564 N N . SER A 1 31 ? 4.229 8.762 -6.448 1.00 0.00 31 SER A N 19
ATOM 33565 C CA . SER A 1 31 ? 3.738 8.361 -7.775 1.00 0.00 31 SER A CA 19
ATOM 33566 C C . SER A 1 31 ? 2.891 7.080 -7.667 1.00 0.00 31 SER A C 19
ATOM 33567 O O . SER A 1 31 ? 2.897 6.408 -6.629 1.00 0.00 31 SER A O 19
ATOM 33575 N N . CYS A 1 32 ? 2.169 6.723 -8.733 1.00 0.00 32 CYS A N 19
ATOM 33576 C CA . CYS A 1 32 ? 1.430 5.464 -8.868 1.00 0.00 32 CYS A CA 19
ATOM 33577 C C . CYS A 1 32 ? 2.168 4.498 -9.814 1.00 0.00 32 CYS A C 19
ATOM 33578 O O . CYS A 1 32 ? 2.299 4.757 -11.013 1.00 0.00 32 CYS A O 19
ATOM 33585 N N . GLY A 1 33 ? 2.657 3.380 -9.271 1.00 0.00 33 GLY A N 19
ATOM 33586 C CA . GLY A 1 33 ? 3.430 2.358 -9.988 1.00 0.00 33 GLY A CA 19
ATOM 33587 C C . GLY A 1 33 ? 2.544 1.365 -10.748 1.00 0.00 33 GLY A C 19
ATOM 33588 O O . GLY A 1 33 ? 2.366 0.227 -10.309 1.00 0.00 33 GLY A O 19
ATOM 33592 N N . SER A 1 34 ? 1.976 1.798 -11.878 1.00 0.00 34 SER A N 19
ATOM 33593 C CA . SER A 1 34 ? 1.160 0.958 -12.773 1.00 0.00 34 SER A CA 19
ATOM 33594 C C . SER A 1 34 ? 1.972 -0.177 -13.436 1.00 0.00 34 SER A C 19
ATOM 33595 O O . SER A 1 34 ? 3.207 -0.144 -13.473 1.00 0.00 34 SER A O 19
ATOM 33603 N N . GLY A 1 35 ? 1.274 -1.175 -13.988 1.00 0.00 35 GLY A N 19
ATOM 33604 C CA . GLY A 1 35 ? 1.825 -2.360 -14.663 1.00 0.00 35 GLY A CA 19
ATOM 33605 C C . GLY A 1 35 ? 1.519 -3.683 -13.943 1.00 0.00 35 GLY A C 19
ATOM 33606 O O . GLY A 1 35 ? 1.049 -3.706 -12.801 1.00 0.00 35 GLY A O 19
ATOM 33610 N N . GLY A 1 36 ? 1.801 -4.804 -14.614 1.00 0.00 36 GLY A N 19
ATOM 33611 C CA . GLY A 1 36 ? 1.521 -6.167 -14.143 1.00 0.00 36 GLY A CA 19
ATOM 33612 C C . GLY A 1 36 ? 2.680 -6.773 -13.347 1.00 0.00 36 GLY A C 19
ATOM 33613 O O . GLY A 1 36 ? 3.393 -7.643 -13.856 1.00 0.00 36 GLY A O 19
ATOM 33617 N N . SER A 1 37 ? 2.886 -6.313 -12.108 1.00 0.00 37 SER A N 19
ATOM 33618 C CA . SER A 1 37 ? 3.916 -6.847 -11.198 1.00 0.00 37 SER A CA 19
ATOM 33619 C C . SER A 1 37 ? 3.684 -8.324 -10.816 1.00 0.00 37 SER A C 19
ATOM 33620 O O . SER A 1 37 ? 2.564 -8.843 -10.893 1.00 0.00 37 SER A O 19
ATOM 33628 N N . GLY A 1 38 ? 4.753 -9.007 -10.386 1.00 0.00 38 GLY A N 19
ATOM 33629 C CA . GLY A 1 38 ? 4.785 -10.443 -10.055 1.00 0.00 38 GLY A CA 19
ATOM 33630 C C . GLY A 1 38 ? 5.100 -10.746 -8.583 1.00 0.00 38 GLY A C 19
ATOM 33631 O O . GLY A 1 38 ? 5.596 -11.829 -8.267 1.00 0.00 38 GLY A O 19
ATOM 33635 N N . ILE A 1 39 ? 4.867 -9.780 -7.689 1.00 0.00 39 ILE A N 19
ATOM 33636 C CA . ILE A 1 39 ? 5.211 -9.838 -6.261 1.00 0.00 39 ILE A CA 19
ATOM 33637 C C . ILE A 1 39 ? 4.411 -10.949 -5.566 1.00 0.00 39 ILE A C 19
ATOM 33638 O O . ILE A 1 39 ? 3.199 -11.087 -5.748 1.00 0.00 39 ILE A O 19
ATOM 33654 N N . PHE A 1 40 ? 5.117 -11.720 -4.742 1.00 0.00 40 PHE A N 19
ATOM 33655 C CA . PHE A 1 40 ? 4.608 -12.872 -3.983 1.00 0.00 40 PHE A CA 19
ATOM 33656 C C . PHE A 1 40 ? 5.009 -12.844 -2.492 1.00 0.00 40 PHE A C 19
ATOM 33657 O O . PHE A 1 40 ? 4.617 -13.721 -1.720 1.00 0.00 40 PHE A O 19
ATOM 33674 N N . LEU A 1 41 ? 5.772 -11.821 -2.080 1.00 0.00 41 LEU A N 19
ATOM 33675 C CA . LEU A 1 41 ? 6.238 -11.583 -0.707 1.00 0.00 41 LEU A CA 19
ATOM 33676 C C . LEU A 1 41 ? 5.077 -11.308 0.265 1.00 0.00 41 LEU A C 19
ATOM 33677 O O . LEU A 1 41 ? 5.148 -11.657 1.444 1.00 0.00 41 LEU A O 19
ATOM 33693 N N . GLU A 1 42 ? 4.002 -10.694 -0.239 1.00 0.00 42 GLU A N 19
ATOM 33694 C CA . GLU A 1 42 ? 2.770 -10.346 0.474 1.00 0.00 42 GLU A CA 19
ATOM 33695 C C . GLU A 1 42 ? 1.528 -10.479 -0.422 1.00 0.00 42 GLU A C 19
ATOM 33696 O O . GLU A 1 42 ? 1.604 -10.426 -1.652 1.00 0.00 42 GLU A O 19
ATOM 33708 N N . THR A 1 43 ? 0.362 -10.551 0.223 1.00 0.00 43 THR A N 19
ATOM 33709 C CA . THR A 1 43 ? -0.975 -10.422 -0.391 1.00 0.00 43 THR A CA 19
ATOM 33710 C C . THR A 1 43 ? -1.267 -8.979 -0.845 1.00 0.00 43 THR A C 19
ATOM 33711 O O . THR A 1 43 ? -2.089 -8.758 -1.734 1.00 0.00 43 THR A O 19
ATOM 33722 N N . SER A 1 44 ? -0.598 -7.987 -0.236 1.00 0.00 44 SER A N 19
ATOM 33723 C CA . SER A 1 44 ? -0.835 -6.539 -0.394 1.00 0.00 44 SER A CA 19
ATOM 33724 C C . SER A 1 44 ? -2.307 -6.127 -0.169 1.00 0.00 44 SER A C 19
ATOM 33725 O O . SER A 1 44 ? -2.781 -5.141 -0.732 1.00 0.00 44 SER A O 19
ATOM 33733 N N . LEU A 1 45 ? -3.021 -6.884 0.683 1.00 0.00 45 LEU A N 19
ATOM 33734 C CA . LEU A 1 45 ? -4.445 -6.756 1.029 1.00 0.00 45 LEU A CA 19
ATOM 33735 C C . LEU A 1 45 ? -5.363 -6.742 -0.220 1.00 0.00 45 LEU A C 19
ATOM 33736 O O . LEU A 1 45 ? -5.732 -5.696 -0.758 1.00 0.00 45 LEU A O 19
ATOM 33752 N N . SER A 1 46 ? -5.731 -7.945 -0.679 1.00 0.00 46 SER A N 19
ATOM 33753 C CA . SER A 1 46 ? -6.535 -8.190 -1.891 1.00 0.00 46 SER A CA 19
ATOM 33754 C C . SER A 1 46 ? -7.833 -8.967 -1.610 1.00 0.00 46 SER A C 19
ATOM 33755 O O . SER A 1 46 ? -8.920 -8.491 -1.948 1.00 0.00 46 SER A O 19
ATOM 33763 N N . ALA A 1 47 ? -7.744 -10.146 -0.979 1.00 0.00 47 ALA A N 19
ATOM 33764 C CA . ALA A 1 47 ? -8.869 -11.049 -0.706 1.00 0.00 47 ALA A CA 19
ATOM 33765 C C . ALA A 1 47 ? -9.074 -11.258 0.808 1.00 0.00 47 ALA A C 19
ATOM 33766 O O . ALA A 1 47 ? -8.177 -11.737 1.507 1.00 0.00 47 ALA A O 19
ATOM 33773 N N . GLY A 1 48 ? -10.253 -10.881 1.319 1.00 0.00 48 GLY A N 19
ATOM 33774 C CA . GLY A 1 48 ? -10.633 -11.009 2.736 1.00 0.00 48 GLY A CA 19
ATOM 33775 C C . GLY A 1 48 ? -9.954 -10.012 3.690 1.00 0.00 48 GLY A C 19
ATOM 33776 O O . GLY A 1 48 ? -10.102 -10.133 4.910 1.00 0.00 48 GLY A O 19
ATOM 33780 N N . SER A 1 49 ? -9.199 -9.043 3.166 1.00 0.00 49 SER A N 19
ATOM 33781 C CA . SER A 1 49 ? -8.488 -7.990 3.886 1.00 0.00 49 SER A CA 19
ATOM 33782 C C . SER A 1 49 ? -9.362 -6.749 4.108 1.00 0.00 49 SER A C 19
ATOM 33783 O O . SER A 1 49 ? -10.490 -6.664 3.611 1.00 0.00 49 SER A O 19
ATOM 33791 N N . ASP A 1 50 ? -8.835 -5.759 4.830 1.00 0.00 50 ASP A N 19
ATOM 33792 C CA . ASP A 1 50 ? -9.506 -4.486 5.078 1.00 0.00 50 ASP A CA 19
ATOM 33793 C C . ASP A 1 50 ? -8.532 -3.320 5.336 1.00 0.00 50 ASP A C 19
ATOM 33794 O O . ASP A 1 50 ? -7.382 -3.479 5.743 1.00 0.00 50 ASP A O 19
ATOM 33803 N N . TRP A 1 51 ? -9.034 -2.107 5.118 1.00 0.00 51 TRP A N 19
ATOM 33804 C CA . TRP A 1 51 ? -8.392 -0.833 5.458 1.00 0.00 51 TRP A CA 19
ATOM 33805 C C . TRP A 1 51 ? -8.020 -0.729 6.952 1.00 0.00 51 TRP A C 19
ATOM 33806 O O . TRP A 1 51 ? -7.012 -0.114 7.312 1.00 0.00 51 TRP A O 19
ATOM 33827 N N . LEU A 1 52 ? -8.820 -1.324 7.842 1.00 0.00 52 LEU A N 19
ATOM 33828 C CA . LEU A 1 52 ? -8.591 -1.273 9.285 1.00 0.00 52 LEU A CA 19
ATOM 33829 C C . LEU A 1 52 ? -7.221 -1.875 9.649 1.00 0.00 52 LEU A C 19
ATOM 33830 O O . LEU A 1 52 ? -6.455 -1.264 10.391 1.00 0.00 52 LEU A O 19
ATOM 33846 N N . THR A 1 53 ? -6.873 -3.023 9.062 1.00 0.00 53 THR A N 19
ATOM 33847 C CA . THR A 1 53 ? -5.559 -3.677 9.175 1.00 0.00 53 THR A CA 19
ATOM 33848 C C . THR A 1 53 ? -4.480 -3.108 8.241 1.00 0.00 53 THR A C 19
ATOM 33849 O O . THR A 1 53 ? -3.305 -3.162 8.606 1.00 0.00 53 THR A O 19
ATOM 33860 N N . PHE A 1 54 ? -4.829 -2.482 7.105 1.00 0.00 54 PHE A N 19
ATOM 33861 C CA . PHE A 1 54 ? -3.894 -1.788 6.191 1.00 0.00 54 PHE A CA 19
ATOM 33862 C C . PHE A 1 54 ? -2.999 -0.788 6.931 1.00 0.00 54 PHE A C 19
ATOM 33863 O O . PHE A 1 54 ? -1.785 -0.742 6.709 1.00 0.00 54 PHE A O 19
ATOM 33880 N N . GLN A 1 55 ? -3.599 -0.018 7.841 1.00 0.00 55 GLN A N 19
ATOM 33881 C CA . GLN A 1 55 ? -2.905 0.921 8.722 1.00 0.00 55 GLN A CA 19
ATOM 33882 C C . GLN A 1 55 ? -1.850 0.202 9.564 1.00 0.00 55 GLN A C 19
ATOM 33883 O O . GLN A 1 55 ? -0.658 0.450 9.404 1.00 0.00 55 GLN A O 19
ATOM 33897 N N . LYS A 1 56 ? -2.276 -0.731 10.427 1.00 0.00 56 LYS A N 19
ATOM 33898 C CA . LYS A 1 56 ? -1.353 -1.475 11.316 1.00 0.00 56 LYS A CA 19
ATOM 33899 C C . LYS A 1 56 ? -0.261 -2.261 10.564 1.00 0.00 56 LYS A C 19
ATOM 33900 O O . LYS A 1 56 ? 0.791 -2.538 11.143 1.00 0.00 56 LYS A O 19
ATOM 33919 N N . LYS A 1 57 ? -0.471 -2.577 9.279 1.00 0.00 57 LYS A N 19
ATOM 33920 C CA . LYS A 1 57 ? 0.509 -3.223 8.389 1.00 0.00 57 LYS A CA 19
ATOM 33921 C C . LYS A 1 57 ? 1.746 -2.366 8.077 1.00 0.00 57 LYS A C 19
ATOM 33922 O O . LYS A 1 57 ? 2.855 -2.889 8.158 1.00 0.00 57 LYS A O 19
ATOM 33941 N N . HIS A 1 58 ? 1.596 -1.091 7.684 1.00 0.00 58 HIS A N 19
ATOM 33942 C CA . HIS A 1 58 ? 2.740 -0.241 7.279 1.00 0.00 58 HIS A CA 19
ATOM 33943 C C . HIS A 1 58 ? 2.558 1.277 7.493 1.00 0.00 58 HIS A C 19
ATOM 33944 O O . HIS A 1 58 ? 3.245 2.087 6.877 1.00 0.00 58 HIS A O 19
ATOM 33959 N N . ILE A 1 59 ? 1.637 1.696 8.351 1.00 0.00 59 ILE A N 19
ATOM 33960 C CA . ILE A 1 59 ? 1.363 3.101 8.703 1.00 0.00 59 ILE A CA 19
ATOM 33961 C C . ILE A 1 59 ? 1.449 3.247 10.225 1.00 0.00 59 ILE A C 19
ATOM 33962 O O . ILE A 1 59 ? 1.174 2.308 10.975 1.00 0.00 59 ILE A O 19
ATOM 33978 N N . THR A 1 60 ? 1.841 4.429 10.694 1.00 0.00 60 THR A N 19
ATOM 33979 C CA . THR A 1 60 ? 1.877 4.750 12.128 1.00 0.00 60 THR A CA 19
ATOM 33980 C C . THR A 1 60 ? 1.505 6.205 12.412 1.00 0.00 60 THR A C 19
ATOM 33981 O O . THR A 1 60 ? 1.646 7.082 11.560 1.00 0.00 60 THR A O 19
ATOM 33992 N N . ASN A 1 61 ? 1.049 6.472 13.638 1.00 0.00 61 ASN A N 19
ATOM 33993 C CA . ASN A 1 61 ? 0.839 7.802 14.197 1.00 0.00 61 ASN A CA 19
ATOM 33994 C C . ASN A 1 61 ? 2.075 8.307 14.985 1.00 0.00 61 ASN A C 19
ATOM 33995 O O . ASN A 1 61 ? 2.024 9.374 15.597 1.00 0.00 61 ASN A O 19
ATOM 34006 N N . THR A 1 62 ? 3.179 7.547 14.989 1.00 0.00 62 THR A N 19
ATOM 34007 C CA . THR A 1 62 ? 4.494 7.908 15.550 1.00 0.00 62 THR A CA 19
ATOM 34008 C C . THR A 1 62 ? 5.607 7.021 14.963 1.00 0.00 62 THR A C 19
ATOM 34009 O O . THR A 1 62 ? 5.640 5.809 15.197 1.00 0.00 62 THR A O 19
ATOM 34020 N N . ARG A 1 63 ? 6.516 7.585 14.149 1.00 0.00 63 ARG A N 19
ATOM 34021 C CA . ARG A 1 63 ? 7.709 6.861 13.669 1.00 0.00 63 ARG A CA 19
ATOM 34022 C C . ARG A 1 63 ? 8.666 6.566 14.834 1.00 0.00 63 ARG A C 19
ATOM 34023 O O . ARG A 1 63 ? 9.434 7.430 15.256 1.00 0.00 63 ARG A O 19
ATOM 34044 N N . ASP A 1 64 ? 8.643 5.325 15.315 1.00 0.00 64 ASP A N 19
ATOM 34045 C CA . ASP A 1 64 ? 9.507 4.804 16.388 1.00 0.00 64 ASP A CA 19
ATOM 34046 C C . ASP A 1 64 ? 10.493 3.715 15.902 1.00 0.00 64 ASP A C 19
ATOM 34047 O O . ASP A 1 64 ? 11.233 3.122 16.691 1.00 0.00 64 ASP A O 19
ATOM 34056 N N . VAL A 1 65 ? 10.517 3.443 14.592 1.00 0.00 65 VAL A N 19
ATOM 34057 C CA . VAL A 1 65 ? 11.410 2.461 13.957 1.00 0.00 65 VAL A CA 19
ATOM 34058 C C . VAL A 1 65 ? 12.870 2.944 13.903 1.00 0.00 65 VAL A C 19
ATOM 34059 O O . VAL A 1 65 ? 13.152 4.109 13.616 1.00 0.00 65 VAL A O 19
ATOM 34072 N N . ASP A 1 66 ? 13.798 2.007 14.121 1.00 0.00 66 ASP A N 19
ATOM 34073 C CA . ASP A 1 66 ? 15.258 2.169 13.981 1.00 0.00 66 ASP A CA 19
ATOM 34074 C C . ASP A 1 66 ? 15.901 1.066 13.099 1.00 0.00 66 ASP A C 19
ATOM 34075 O O . ASP A 1 66 ? 17.123 0.968 12.994 1.00 0.00 66 ASP A O 19
ATOM 34084 N N . CYS A 1 67 ? 15.070 0.230 12.456 1.00 0.00 67 CYS A N 19
ATOM 34085 C CA . CYS A 1 67 ? 15.419 -0.904 11.584 1.00 0.00 67 CYS A CA 19
ATOM 34086 C C . CYS A 1 67 ? 16.454 -1.872 12.207 1.00 0.00 67 CYS A C 19
ATOM 34087 O O . CYS A 1 67 ? 17.431 -2.274 11.577 1.00 0.00 67 CYS A O 19
ATOM 34094 N N . ASP A 1 68 ? 16.207 -2.239 13.469 1.00 0.00 68 ASP A N 19
ATOM 34095 C CA . ASP A 1 68 ? 16.995 -3.146 14.321 1.00 0.00 68 ASP A CA 19
ATOM 34096 C C . ASP A 1 68 ? 16.183 -3.643 15.537 1.00 0.00 68 ASP A C 19
ATOM 34097 O O . ASP A 1 68 ? 16.403 -4.753 16.015 1.00 0.00 68 ASP A O 19
ATOM 34106 N N . ASN A 1 69 ? 15.212 -2.862 16.026 1.00 0.00 69 ASN A N 19
ATOM 34107 C CA . ASN A 1 69 ? 14.359 -3.183 17.178 1.00 0.00 69 ASN A CA 19
ATOM 34108 C C . ASN A 1 69 ? 12.920 -3.575 16.797 1.00 0.00 69 ASN A C 19
ATOM 34109 O O . ASN A 1 69 ? 12.112 -3.898 17.663 1.00 0.00 69 ASN A O 19
ATOM 34120 N N . ILE A 1 70 ? 12.597 -3.600 15.497 1.00 0.00 70 ILE A N 19
ATOM 34121 C CA . ILE A 1 70 ? 11.282 -4.005 14.957 1.00 0.00 70 ILE A CA 19
ATOM 34122 C C . ILE A 1 70 ? 10.897 -5.454 15.292 1.00 0.00 70 ILE A C 19
ATOM 34123 O O . ILE A 1 70 ? 9.731 -5.825 15.166 1.00 0.00 70 ILE A O 19
ATOM 34139 N N . MET A 1 71 ? 11.845 -6.248 15.799 1.00 0.00 71 MET A N 19
ATOM 34140 C CA . MET A 1 71 ? 11.611 -7.593 16.350 1.00 0.00 71 MET A CA 19
ATOM 34141 C C . MET A 1 71 ? 10.560 -7.656 17.480 1.00 0.00 71 MET A C 19
ATOM 34142 O O . MET A 1 71 ? 9.949 -8.708 17.677 1.00 0.00 71 MET A O 19
ATOM 34156 N N . SER A 1 72 ? 10.309 -6.548 18.194 1.00 0.00 72 SER A N 19
ATOM 34157 C CA . SER A 1 72 ? 9.278 -6.447 19.245 1.00 0.00 72 SER A CA 19
ATOM 34158 C C . SER A 1 72 ? 7.941 -5.857 18.761 1.00 0.00 72 SER A C 19
ATOM 34159 O O . SER A 1 72 ? 6.972 -5.812 19.522 1.00 0.00 72 SER A O 19
ATOM 34167 N N . THR A 1 73 ? 7.872 -5.410 17.502 1.00 0.00 73 THR A N 19
ATOM 34168 C CA . THR A 1 73 ? 6.670 -4.855 16.846 1.00 0.00 73 THR A CA 19
ATOM 34169 C C . THR A 1 73 ? 5.945 -5.919 16.007 1.00 0.00 73 THR A C 19
ATOM 34170 O O . THR A 1 73 ? 6.353 -7.081 15.965 1.00 0.00 73 THR A O 19
ATOM 34181 N N . ASN A 1 74 ? 4.882 -5.533 15.290 1.00 0.00 74 ASN A N 19
ATOM 34182 C CA . ASN A 1 74 ? 4.219 -6.384 14.290 1.00 0.00 74 ASN A CA 19
ATOM 34183 C C . ASN A 1 74 ? 5.112 -6.727 13.075 1.00 0.00 74 ASN A C 19
ATOM 34184 O O . ASN A 1 74 ? 4.825 -7.676 12.343 1.00 0.00 74 ASN A O 19
ATOM 34195 N N . LEU A 1 75 ? 6.193 -5.971 12.850 1.00 0.00 75 LEU A N 19
ATOM 34196 C CA . LEU A 1 75 ? 7.026 -5.994 11.640 1.00 0.00 75 LEU A CA 19
ATOM 34197 C C . LEU A 1 75 ? 8.238 -6.949 11.725 1.00 0.00 75 LEU A C 19
ATOM 34198 O O . LEU A 1 75 ? 9.108 -6.925 10.851 1.00 0.00 75 LEU A O 19
ATOM 34214 N N . PHE A 1 76 ? 8.288 -7.817 12.739 1.00 0.00 76 PHE A N 19
ATOM 34215 C CA . PHE A 1 76 ? 9.373 -8.750 13.074 1.00 0.00 76 PHE A CA 19
ATOM 34216 C C . PHE A 1 76 ? 9.656 -9.832 12.019 1.00 0.00 76 PHE A C 19
ATOM 34217 O O . PHE A 1 76 ? 10.646 -10.557 12.121 1.00 0.00 76 PHE A O 19
ATOM 34234 N N . HIS A 1 77 ? 8.799 -9.938 10.998 1.00 0.00 77 HIS A N 19
ATOM 34235 C CA . HIS A 1 77 ? 8.802 -10.978 9.957 1.00 0.00 77 HIS A CA 19
ATOM 34236 C C . HIS A 1 77 ? 10.071 -11.001 9.068 1.00 0.00 77 HIS A C 19
ATOM 34237 O O . HIS A 1 77 ? 10.212 -11.896 8.234 1.00 0.00 77 HIS A O 19
ATOM 34252 N N . CYS A 1 78 ? 10.966 -10.014 9.204 1.00 0.00 78 CYS A N 19
ATOM 34253 C CA . CYS A 1 78 ? 12.083 -9.697 8.292 1.00 0.00 78 CYS A CA 19
ATOM 34254 C C . CYS A 1 78 ? 11.730 -9.870 6.793 1.00 0.00 78 CYS A C 19
ATOM 34255 O O . CYS A 1 78 ? 12.320 -10.656 6.045 1.00 0.00 78 CYS A O 19
ATOM 34262 N N . LYS A 1 79 ? 10.740 -9.086 6.350 1.00 0.00 79 LYS A N 19
ATOM 34263 C CA . LYS A 1 79 ? 10.493 -8.759 4.934 1.00 0.00 79 LYS A CA 19
ATOM 34264 C C . LYS A 1 79 ? 11.605 -7.874 4.341 1.00 0.00 79 LYS A C 19
ATOM 34265 O O . LYS A 1 79 ? 12.344 -7.217 5.073 1.00 0.00 79 LYS A O 19
ATOM 34284 N N . ASP A 1 80 ? 11.699 -7.834 3.012 1.00 0.00 80 ASP A N 19
ATOM 34285 C CA . ASP A 1 80 ? 12.778 -7.177 2.248 1.00 0.00 80 ASP A CA 19
ATOM 34286 C C . ASP A 1 80 ? 12.816 -5.645 2.385 1.00 0.00 80 ASP A C 19
ATOM 34287 O O . ASP A 1 80 ? 13.895 -5.048 2.354 1.00 0.00 80 ASP A O 19
ATOM 34296 N N . LYS A 1 81 ? 11.651 -5.008 2.553 1.00 0.00 81 LYS A N 19
ATOM 34297 C CA . LYS A 1 81 ? 11.496 -3.590 2.914 1.00 0.00 81 LYS A CA 19
ATOM 34298 C C . LYS A 1 81 ? 10.100 -3.281 3.455 1.00 0.00 81 LYS A C 19
ATOM 34299 O O . LYS A 1 81 ? 9.154 -4.020 3.180 1.00 0.00 81 LYS A O 19
ATOM 34318 N N . ASN A 1 82 ? 9.959 -2.169 4.178 1.00 0.00 82 ASN A N 19
ATOM 34319 C CA . ASN A 1 82 ? 8.663 -1.638 4.616 1.00 0.00 82 ASN A CA 19
ATOM 34320 C C . ASN A 1 82 ? 8.587 -0.124 4.387 1.00 0.00 82 ASN A C 19
ATOM 34321 O O . ASN A 1 82 ? 9.388 0.628 4.945 1.00 0.00 82 ASN A O 19
ATOM 34332 N N . THR A 1 83 ? 7.642 0.328 3.559 1.00 0.00 83 THR A N 19
ATOM 34333 C CA . THR A 1 83 ? 7.356 1.757 3.374 1.00 0.00 83 THR A CA 19
ATOM 34334 C C . THR A 1 83 ? 6.445 2.254 4.507 1.00 0.00 83 THR A C 19
ATOM 34335 O O . THR A 1 83 ? 5.221 2.093 4.432 1.00 0.00 83 THR A O 19
ATOM 34346 N N . PHE A 1 84 ? 7.015 2.834 5.566 1.00 0.00 84 PHE A N 19
ATOM 34347 C CA . PHE A 1 84 ? 6.241 3.431 6.661 1.00 0.00 84 PHE A CA 19
ATOM 34348 C C . PHE A 1 84 ? 5.748 4.836 6.311 1.00 0.00 84 PHE A C 19
ATOM 34349 O O . PHE A 1 84 ? 6.528 5.701 5.902 1.00 0.00 84 PHE A O 19
ATOM 34366 N N . ILE A 1 85 ? 4.458 5.075 6.538 1.00 0.00 85 ILE A N 19
ATOM 34367 C CA . ILE A 1 85 ? 3.799 6.379 6.403 1.00 0.00 85 ILE A CA 19
ATOM 34368 C C . ILE A 1 85 ? 3.511 6.906 7.813 1.00 0.00 85 ILE A C 19
ATOM 34369 O O . ILE A 1 85 ? 2.730 6.298 8.547 1.00 0.00 85 ILE A O 19
ATOM 34385 N N . TYR A 1 86 ? 4.135 8.016 8.210 1.00 0.00 86 TYR A N 19
ATOM 34386 C CA . TYR A 1 86 ? 3.744 8.755 9.413 1.00 0.00 86 TYR A CA 19
ATOM 34387 C C . TYR A 1 86 ? 2.656 9.785 9.064 1.00 0.00 86 TYR A C 19
ATOM 34388 O O . TYR A 1 86 ? 2.953 10.905 8.635 1.00 0.00 86 TYR A O 19
ATOM 34406 N N . SER A 1 87 ? 1.386 9.383 9.206 1.00 0.00 87 SER A N 19
ATOM 34407 C CA . SER A 1 87 ? 0.208 10.241 8.995 1.00 0.00 87 SER A CA 19
ATOM 34408 C C . SER A 1 87 ? -0.974 9.879 9.917 1.00 0.00 87 SER A C 19
ATOM 34409 O O . SER A 1 87 ? -0.859 9.055 10.829 1.00 0.00 87 SER A O 19
ATOM 34417 N N . ARG A 1 88 ? -2.118 10.530 9.690 1.00 0.00 88 ARG A N 19
ATOM 34418 C CA . ARG A 1 88 ? -3.441 10.291 10.292 1.00 0.00 88 ARG A CA 19
ATOM 34419 C C . ARG A 1 88 ? -4.340 9.480 9.343 1.00 0.00 88 ARG A C 19
ATOM 34420 O O . ARG A 1 88 ? -4.081 9.467 8.141 1.00 0.00 88 ARG A O 19
ATOM 34441 N N . PRO A 1 89 ? -5.435 8.861 9.824 1.00 0.00 89 PRO A N 19
ATOM 34442 C CA . PRO A 1 89 ? -6.370 8.132 8.960 1.00 0.00 89 PRO A CA 19
ATOM 34443 C C . PRO A 1 89 ? -7.222 9.033 8.049 1.00 0.00 89 PRO A C 19
ATOM 34444 O O . PRO A 1 89 ? -7.651 8.592 6.988 1.00 0.00 89 PRO A O 19
ATOM 34455 N N . GLU A 1 90 ? -7.455 10.297 8.421 1.00 0.00 90 GLU A N 19
ATOM 34456 C CA . GLU A 1 90 ? -8.299 11.239 7.665 1.00 0.00 90 GLU A CA 19
ATOM 34457 C C . GLU A 1 90 ? -7.763 11.525 6.245 1.00 0.00 90 GLU A C 19
ATOM 34458 O O . GLU A 1 90 ? -8.472 11.215 5.284 1.00 0.00 90 GLU A O 19
ATOM 34470 N N . PRO A 1 91 ? -6.525 12.036 6.058 1.00 0.00 91 PRO A N 19
ATOM 34471 C CA . PRO A 1 91 ? -5.961 12.323 4.730 1.00 0.00 91 PRO A CA 19
ATOM 34472 C C . PRO A 1 91 ? -5.639 11.082 3.884 1.00 0.00 91 PRO A C 19
ATOM 34473 O O . PRO A 1 91 ? -5.160 11.222 2.761 1.00 0.00 91 PRO A O 19
ATOM 34484 N N . VAL A 1 92 ? -5.897 9.881 4.406 1.00 0.00 92 VAL A N 19
ATOM 34485 C CA . VAL A 1 92 ? -5.735 8.579 3.744 1.00 0.00 92 VAL A CA 19
ATOM 34486 C C . VAL A 1 92 ? -7.097 8.051 3.287 1.00 0.00 92 VAL A C 19
ATOM 34487 O O . VAL A 1 92 ? -7.319 7.831 2.098 1.00 0.00 92 VAL A O 19
ATOM 34500 N N . LYS A 1 93 ? -8.040 7.872 4.213 1.00 0.00 93 LYS A N 19
ATOM 34501 C CA . LYS A 1 93 ? -9.371 7.319 3.928 1.00 0.00 93 LYS A CA 19
ATOM 34502 C C . LYS A 1 93 ? -10.235 8.259 3.079 1.00 0.00 93 LYS A C 19
ATOM 34503 O O . LYS A 1 93 ? -10.939 7.800 2.182 1.00 0.00 93 LYS A O 19
ATOM 34522 N N . ALA A 1 94 ? -10.160 9.569 3.334 1.00 0.00 94 ALA A N 19
ATOM 34523 C CA . ALA A 1 94 ? -10.967 10.591 2.659 1.00 0.00 94 ALA A CA 19
ATOM 34524 C C . ALA A 1 94 ? -10.479 10.962 1.243 1.00 0.00 94 ALA A C 19
ATOM 34525 O O . ALA A 1 94 ? -11.152 11.731 0.553 1.00 0.00 94 ALA A O 19
ATOM 34532 N N . ILE A 1 95 ? -9.341 10.414 0.785 1.00 0.00 95 ILE A N 19
ATOM 34533 C CA . ILE A 1 95 ? -8.881 10.539 -0.614 1.00 0.00 95 ILE A CA 19
ATOM 34534 C C . ILE A 1 95 ? -9.985 10.092 -1.596 1.00 0.00 95 ILE A C 19
ATOM 34535 O O . ILE A 1 95 ? -10.160 10.702 -2.653 1.00 0.00 95 ILE A O 19
ATOM 34551 N N . CYS A 1 96 ? -10.776 9.079 -1.216 1.00 0.00 96 CYS A N 19
ATOM 34552 C CA . CYS A 1 96 ? -11.945 8.604 -1.956 1.00 0.00 96 CYS A CA 19
ATOM 34553 C C . CYS A 1 96 ? -13.272 8.854 -1.214 1.00 0.00 96 CYS A C 19
ATOM 34554 O O . CYS A 1 96 ? -13.312 9.004 0.011 1.00 0.00 96 CYS A O 19
ATOM 34561 N N . LYS A 1 97 ? -14.374 8.878 -1.979 1.00 0.00 97 LYS A N 19
ATOM 34562 C CA . LYS A 1 97 ? -15.750 9.107 -1.506 1.00 0.00 97 LYS A CA 19
ATOM 34563 C C . LYS A 1 97 ? -16.760 8.450 -2.460 1.00 0.00 97 LYS A C 19
ATOM 34564 O O . LYS A 1 97 ? -16.959 8.920 -3.580 1.00 0.00 97 LYS A O 19
ATOM 34583 N N . GLY A 1 98 ? -17.340 7.318 -2.054 1.00 0.00 98 GLY A N 19
ATOM 34584 C CA . GLY A 1 98 ? -18.307 6.547 -2.858 1.00 0.00 98 GLY A CA 19
ATOM 34585 C C . GLY A 1 98 ? -17.681 5.578 -3.872 1.00 0.00 98 GLY A C 19
ATOM 34586 O O . GLY A 1 98 ? -18.405 4.962 -4.653 1.00 0.00 98 GLY A O 19
ATOM 34590 N N . ILE A 1 99 ? -16.350 5.431 -3.881 1.00 0.00 99 ILE A N 19
ATOM 34591 C CA . ILE A 1 99 ? -15.608 4.582 -4.829 1.00 0.00 99 ILE A CA 19
ATOM 34592 C C . ILE A 1 99 ? -15.733 3.096 -4.457 1.00 0.00 99 ILE A C 19
ATOM 34593 O O . ILE A 1 99 ? -15.298 2.662 -3.388 1.00 0.00 99 ILE A O 19
ATOM 34609 N N . ILE A 1 100 ? -16.309 2.314 -5.373 1.00 0.00 100 ILE A N 19
ATOM 34610 C CA . ILE A 1 100 ? -16.442 0.841 -5.328 1.00 0.00 100 ILE A CA 19
ATOM 34611 C C . ILE A 1 100 ? -15.642 0.179 -6.482 1.00 0.00 100 ILE A C 19
ATOM 34612 O O . ILE A 1 100 ? -15.473 -1.038 -6.535 1.00 0.00 100 ILE A O 19
ATOM 34628 N N . ALA A 1 101 ? -15.086 0.989 -7.389 1.00 0.00 101 ALA A N 19
ATOM 34629 C CA . ALA A 1 101 ? -14.428 0.604 -8.643 1.00 0.00 101 ALA A CA 19
ATOM 34630 C C . ALA A 1 101 ? -12.993 0.039 -8.502 1.00 0.00 101 ALA A C 19
ATOM 34631 O O . ALA A 1 101 ? -12.315 -0.162 -9.513 1.00 0.00 101 ALA A O 19
ATOM 34638 N N . SER A 1 102 ? -12.509 -0.214 -7.279 1.00 0.00 102 SER A N 19
ATOM 34639 C CA . SER A 1 102 ? -11.130 -0.637 -6.965 1.00 0.00 102 SER A CA 19
ATOM 34640 C C . SER A 1 102 ? -10.038 0.252 -7.611 1.00 0.00 102 SER A C 19
ATOM 34641 O O . SER A 1 102 ? -9.226 -0.214 -8.417 1.00 0.00 102 SER A O 19
ATOM 34649 N N . LYS A 1 103 ? -10.008 1.550 -7.261 1.00 0.00 103 LYS A N 19
ATOM 34650 C CA . LYS A 1 103 ? -9.052 2.571 -7.756 1.00 0.00 103 LYS A CA 19
ATOM 34651 C C . LYS A 1 103 ? -8.956 3.742 -6.769 1.00 0.00 103 LYS A C 19
ATOM 34652 O O . LYS A 1 103 ? -9.896 3.984 -6.025 1.00 0.00 103 LYS A O 19
ATOM 34671 N N . ASN A 1 104 ? -7.844 4.473 -6.732 1.00 0.00 104 ASN A N 19
ATOM 34672 C CA . ASN A 1 104 ? -7.735 5.768 -6.045 1.00 0.00 104 ASN A CA 19
ATOM 34673 C C . ASN A 1 104 ? -6.942 6.791 -6.883 1.00 0.00 104 ASN A C 19
ATOM 34674 O O . ASN A 1 104 ? -6.618 6.544 -8.048 1.00 0.00 104 ASN A O 19
ATOM 34685 N N . VAL A 1 105 ? -6.600 7.928 -6.276 1.00 0.00 105 VAL A N 19
ATOM 34686 C CA . VAL A 1 105 ? -5.672 8.934 -6.804 1.00 0.00 105 VAL A CA 19
ATOM 34687 C C . VAL A 1 105 ? -4.530 9.147 -5.803 1.00 0.00 105 VAL A C 19
ATOM 34688 O O . VAL A 1 105 ? -4.732 9.077 -4.590 1.00 0.00 105 VAL A O 19
ATOM 34701 N N . LEU A 1 106 ? -3.317 9.387 -6.303 1.00 0.00 106 LEU A N 19
ATOM 34702 C CA . LEU A 1 106 ? -2.165 9.832 -5.512 1.00 0.00 106 LEU A CA 19
ATOM 34703 C C . LEU A 1 106 ? -2.505 11.081 -4.671 1.00 0.00 106 LEU A C 19
ATOM 34704 O O . LEU A 1 106 ? -3.205 11.984 -5.139 1.00 0.00 106 LEU A O 19
ATOM 34720 N N . THR A 1 107 ? -1.986 11.154 -3.441 1.00 0.00 107 THR A N 19
ATOM 34721 C CA . THR A 1 107 ? -2.097 12.357 -2.586 1.00 0.00 107 THR A CA 19
ATOM 34722 C C . THR A 1 107 ? -1.407 13.598 -3.188 1.00 0.00 107 THR A C 19
ATOM 34723 O O . THR A 1 107 ? -0.684 13.523 -4.181 1.00 0.00 107 THR A O 19
ATOM 34734 N N . THR A 1 108 ? -1.598 14.760 -2.556 1.00 0.00 108 THR A N 19
ATOM 34735 C CA . THR A 1 108 ? -1.018 16.058 -2.977 1.00 0.00 108 THR A CA 19
ATOM 34736 C C . THR A 1 108 ? -0.066 16.665 -1.933 1.00 0.00 108 THR A C 19
ATOM 34737 O O . THR A 1 108 ? 0.923 17.311 -2.292 1.00 0.00 108 THR A O 19
ATOM 34748 N N . SER A 1 109 ? -0.309 16.403 -0.646 1.00 0.00 109 SER A N 19
ATOM 34749 C CA . SER A 1 109 ? 0.519 16.847 0.487 1.00 0.00 109 SER A CA 19
ATOM 34750 C C . SER A 1 109 ? 1.772 15.979 0.663 1.00 0.00 109 SER A C 19
ATOM 34751 O O . SER A 1 109 ? 1.918 14.932 0.032 1.00 0.00 109 SER A O 19
ATOM 34759 N N . GLU A 1 110 ? 2.690 16.401 1.535 1.00 0.00 110 GLU A N 19
ATOM 34760 C CA . GLU A 1 110 ? 3.979 15.739 1.774 1.00 0.00 110 GLU A CA 19
ATOM 34761 C C . GLU A 1 110 ? 4.092 15.259 3.230 1.00 0.00 110 GLU A C 19
ATOM 34762 O O . GLU A 1 110 ? 4.203 16.063 4.159 1.00 0.00 110 GLU A O 19
ATOM 34774 N N . PHE A 1 111 ? 4.017 13.940 3.431 1.00 0.00 111 PHE A N 19
ATOM 34775 C CA . PHE A 1 111 ? 3.975 13.275 4.741 1.00 0.00 111 PHE A CA 19
ATOM 34776 C C . PHE A 1 111 ? 5.359 12.714 5.099 1.00 0.00 111 PHE A C 19
ATOM 34777 O O . PHE A 1 111 ? 6.199 12.530 4.214 1.00 0.00 111 PHE A O 19
ATOM 34794 N N . TYR A 1 112 ? 5.609 12.417 6.379 1.00 0.00 112 TYR A N 19
ATOM 34795 C CA . TYR A 1 112 ? 6.891 11.858 6.823 1.00 0.00 112 TYR A CA 19
ATOM 34796 C C . TYR A 1 112 ? 7.036 10.411 6.329 1.00 0.00 112 TYR A C 19
ATOM 34797 O O . TYR A 1 112 ? 6.333 9.507 6.793 1.00 0.00 112 TYR A O 19
ATOM 34815 N N . LEU A 1 113 ? 7.922 10.207 5.353 1.00 0.00 113 LEU A N 19
ATOM 34816 C CA . LEU A 1 113 ? 8.147 8.926 4.689 1.00 0.00 113 LEU A CA 19
ATOM 34817 C C . LEU A 1 113 ? 9.403 8.221 5.217 1.00 0.00 113 LEU A C 19
ATOM 34818 O O . LEU A 1 113 ? 10.488 8.808 5.292 1.00 0.00 113 LEU A O 19
ATOM 34834 N N . SER A 1 114 ? 9.259 6.945 5.568 1.00 0.00 114 SER A N 19
ATOM 34835 C CA . SER A 1 114 ? 10.296 6.155 6.232 1.00 0.00 114 SER A CA 19
ATOM 34836 C C . SER A 1 114 ? 10.406 4.767 5.606 1.00 0.00 114 SER A C 19
ATOM 34837 O O . SER A 1 114 ? 9.651 3.852 5.925 1.00 0.00 114 SER A O 19
ATOM 34845 N N . ASP A 1 115 ? 11.335 4.614 4.666 1.00 0.00 115 ASP A N 19
ATOM 34846 C CA . ASP A 1 115 ? 11.709 3.315 4.110 1.00 0.00 115 ASP A CA 19
ATOM 34847 C C . ASP A 1 115 ? 12.795 2.637 4.964 1.00 0.00 115 ASP A C 19
ATOM 34848 O O . ASP A 1 115 ? 13.525 3.284 5.717 1.00 0.00 115 ASP A O 19
ATOM 34857 N N . CYS A 1 116 ? 12.959 1.331 4.780 1.00 0.00 116 CYS A N 19
ATOM 34858 C CA . CYS A 1 116 ? 14.182 0.594 5.109 1.00 0.00 116 CYS A CA 19
ATOM 34859 C C . CYS A 1 116 ? 14.299 -0.617 4.179 1.00 0.00 116 CYS A C 19
ATOM 34860 O O . CYS A 1 116 ? 13.305 -1.306 3.971 1.00 0.00 116 CYS A O 19
ATOM 34867 N N . ASN A 1 117 ? 15.485 -0.874 3.622 1.00 0.00 117 ASN A N 19
ATOM 34868 C CA . ASN A 1 117 ? 15.747 -1.945 2.648 1.00 0.00 117 ASN A CA 19
ATOM 34869 C C . ASN A 1 117 ? 16.808 -2.911 3.187 1.00 0.00 117 ASN A C 19
ATOM 34870 O O . ASN A 1 117 ? 17.853 -2.459 3.654 1.00 0.00 117 ASN A O 19
ATOM 34881 N N . VAL A 1 118 ? 16.549 -4.221 3.144 1.00 0.00 118 VAL A N 19
ATOM 34882 C CA . VAL A 1 118 ? 17.465 -5.264 3.661 1.00 0.00 118 VAL A CA 19
ATOM 34883 C C . VAL A 1 118 ? 18.850 -5.195 2.993 1.00 0.00 118 VAL A C 19
ATOM 34884 O O . VAL A 1 118 ? 18.965 -4.901 1.801 1.00 0.00 118 VAL A O 19
ATOM 34897 N N . THR A 1 119 ? 19.904 -5.509 3.756 1.00 0.00 119 THR A N 19
ATOM 34898 C CA . THR A 1 119 ? 21.299 -5.582 3.274 1.00 0.00 119 THR A CA 19
ATOM 34899 C C . THR A 1 119 ? 22.032 -6.830 3.792 1.00 0.00 119 THR A C 19
ATOM 34900 O O . THR A 1 119 ? 22.831 -6.789 4.732 1.00 0.00 119 THR A O 19
ATOM 34911 N N . SER A 1 120 ? 21.739 -7.967 3.154 1.00 0.00 120 SER A N 19
ATOM 34912 C CA . SER A 1 120 ? 22.404 -9.273 3.348 1.00 0.00 120 SER A CA 19
ATOM 34913 C C . SER A 1 120 ? 23.892 -9.250 2.964 1.00 0.00 120 SER A C 19
ATOM 34914 O O . SER A 1 120 ? 24.232 -8.726 1.878 1.00 0.00 120 SER A O 19
ATOM 34923 N N . ARG A 1 1 ? 17.442 -5.958 18.282 1.00 0.00 1 ARG A N 20
ATOM 34924 C CA . ARG A 1 1 ? 18.153 -6.054 16.974 1.00 0.00 1 ARG A CA 20
ATOM 34925 C C . ARG A 1 1 ? 17.783 -7.341 16.210 1.00 0.00 1 ARG A C 20
ATOM 34926 O O . ARG A 1 1 ? 18.538 -8.315 16.267 1.00 0.00 1 ARG A O 20
ATOM 34949 N N . PRO A 1 2 ? 16.622 -7.401 15.513 1.00 0.00 2 PRO A N 20
ATOM 34950 C CA . PRO A 1 2 ? 16.182 -8.630 14.831 1.00 0.00 2 PRO A CA 20
ATOM 34951 C C . PRO A 1 2 ? 16.955 -8.916 13.532 1.00 0.00 2 PRO A C 20
ATOM 34952 O O . PRO A 1 2 ? 17.297 -10.065 13.242 1.00 0.00 2 PRO A O 20
ATOM 34963 N N . CYS A 1 3 ? 17.225 -7.864 12.759 1.00 0.00 3 CYS A N 20
ATOM 34964 C CA . CYS A 1 3 ? 17.881 -7.872 11.446 1.00 0.00 3 CYS A CA 20
ATOM 34965 C C . CYS A 1 3 ? 18.829 -6.660 11.314 1.00 0.00 3 CYS A C 20
ATOM 34966 O O . CYS A 1 3 ? 18.923 -5.831 12.227 1.00 0.00 3 CYS A O 20
ATOM 34973 N N . LYS A 1 4 ? 19.512 -6.527 10.169 1.00 0.00 4 LYS A N 20
ATOM 34974 C CA . LYS A 1 4 ? 20.388 -5.391 9.828 1.00 0.00 4 LYS A CA 20
ATOM 34975 C C . LYS A 1 4 ? 19.754 -4.542 8.722 1.00 0.00 4 LYS A C 20
ATOM 34976 O O . LYS A 1 4 ? 19.404 -5.079 7.670 1.00 0.00 4 LYS A O 20
ATOM 34995 N N . TYR A 1 5 ? 19.635 -3.231 8.935 1.00 0.00 5 TYR A N 20
ATOM 34996 C CA . TYR A 1 5 ? 19.006 -2.287 7.997 1.00 0.00 5 TYR A CA 20
ATOM 34997 C C . TYR A 1 5 ? 19.778 -0.963 7.854 1.00 0.00 5 TYR A C 20
ATOM 34998 O O . TYR A 1 5 ? 20.595 -0.598 8.704 1.00 0.00 5 TYR A O 20
ATOM 35016 N N . LYS A 1 6 ? 19.459 -0.220 6.787 1.00 0.00 6 LYS A N 20
ATOM 35017 C CA . LYS A 1 6 ? 19.965 1.119 6.441 1.00 0.00 6 LYS A CA 20
ATOM 35018 C C . LYS A 1 6 ? 18.922 2.211 6.730 1.00 0.00 6 LYS A C 20
ATOM 35019 O O . LYS A 1 6 ? 17.717 1.946 6.748 1.00 0.00 6 LYS A O 20
ATOM 35038 N N . LEU A 1 7 ? 19.391 3.448 6.901 1.00 0.00 7 LEU A N 20
ATOM 35039 C CA . LEU A 1 7 ? 18.600 4.643 7.230 1.00 0.00 7 LEU A CA 20
ATOM 35040 C C . LEU A 1 7 ? 18.131 5.363 5.945 1.00 0.00 7 LEU A C 20
ATOM 35041 O O . LEU A 1 7 ? 18.962 5.887 5.196 1.00 0.00 7 LEU A O 20
ATOM 35057 N N . LYS A 1 8 ? 16.814 5.393 5.673 1.00 0.00 8 LYS A N 20
ATOM 35058 C CA . LYS A 1 8 ? 16.210 6.044 4.490 1.00 0.00 8 LYS A CA 20
ATOM 35059 C C . LYS A 1 8 ? 14.948 6.864 4.829 1.00 0.00 8 LYS A C 20
ATOM 35060 O O . LYS A 1 8 ? 13.861 6.316 5.008 1.00 0.00 8 LYS A O 20
ATOM 35079 N N . LYS A 1 9 ? 15.087 8.193 4.892 1.00 0.00 9 LYS A N 20
ATOM 35080 C CA . LYS A 1 9 ? 13.981 9.161 5.067 1.00 0.00 9 LYS A CA 20
ATOM 35081 C C . LYS A 1 9 ? 13.620 9.843 3.741 1.00 0.00 9 LYS A C 20
ATOM 35082 O O . LYS A 1 9 ? 14.509 10.138 2.937 1.00 0.00 9 LYS A O 20
ATOM 35101 N N . SER A 1 10 ? 12.335 10.150 3.557 1.00 0.00 10 SER A N 20
ATOM 35102 C CA . SER A 1 10 ? 11.774 10.908 2.424 1.00 0.00 10 SER A CA 20
ATOM 35103 C C . SER A 1 10 ? 10.584 11.775 2.870 1.00 0.00 10 SER A C 20
ATOM 35104 O O . SER A 1 10 ? 10.070 11.626 3.982 1.00 0.00 10 SER A O 20
ATOM 35112 N N . THR A 1 11 ? 10.103 12.676 2.007 1.00 0.00 11 THR A N 20
ATOM 35113 C CA . THR A 1 11 ? 8.899 13.487 2.278 1.00 0.00 11 THR A CA 20
ATOM 35114 C C . THR A 1 11 ? 8.095 13.721 0.998 1.00 0.00 11 THR A C 20
ATOM 35115 O O . THR A 1 11 ? 8.511 14.498 0.138 1.00 0.00 11 THR A O 20
ATOM 35126 N N . ASN A 1 12 ? 6.973 13.009 0.840 1.00 0.00 12 ASN A N 20
ATOM 35127 C CA . ASN A 1 12 ? 6.181 12.943 -0.401 1.00 0.00 12 ASN A CA 20
ATOM 35128 C C . ASN A 1 12 ? 4.819 12.237 -0.216 1.00 0.00 12 ASN A C 20
ATOM 35129 O O . ASN A 1 12 ? 4.551 11.663 0.838 1.00 0.00 12 ASN A O 20
ATOM 35140 N N . LYS A 1 13 ? 3.978 12.259 -1.257 1.00 0.00 13 LYS A N 20
ATOM 35141 C CA . LYS A 1 13 ? 2.724 11.493 -1.413 1.00 0.00 13 LYS A CA 20
ATOM 35142 C C . LYS A 1 13 ? 2.915 9.968 -1.457 1.00 0.00 13 LYS A C 20
ATOM 35143 O O . LYS A 1 13 ? 4.040 9.465 -1.487 1.00 0.00 13 LYS A O 20
ATOM 35162 N N . PHE A 1 14 ? 1.805 9.233 -1.506 1.00 0.00 14 PHE A N 20
ATOM 35163 C CA . PHE A 1 14 ? 1.737 7.768 -1.601 1.00 0.00 14 PHE A CA 20
ATOM 35164 C C . PHE A 1 14 ? 0.563 7.308 -2.480 1.00 0.00 14 PHE A C 20
ATOM 35165 O O . PHE A 1 14 ? -0.501 7.928 -2.513 1.00 0.00 14 PHE A O 20
ATOM 35182 N N . CYS A 1 15 ? 0.761 6.217 -3.222 1.00 0.00 15 CYS A N 20
ATOM 35183 C CA . CYS A 1 15 ? -0.257 5.598 -4.072 1.00 0.00 15 CYS A CA 20
ATOM 35184 C C . CYS A 1 15 ? -0.802 4.319 -3.427 1.00 0.00 15 CYS A C 20
ATOM 35185 O O . CYS A 1 15 ? -0.061 3.530 -2.835 1.00 0.00 15 CYS A O 20
ATOM 35192 N N . VAL A 1 16 ? -2.109 4.113 -3.572 1.00 0.00 16 VAL A N 20
ATOM 35193 C CA . VAL A 1 16 ? -2.895 3.028 -2.941 1.00 0.00 16 VAL A CA 20
ATOM 35194 C C . VAL A 1 16 ? -4.072 2.581 -3.834 1.00 0.00 16 VAL A C 20
ATOM 35195 O O . VAL A 1 16 ? -4.256 3.119 -4.926 1.00 0.00 16 VAL A O 20
ATOM 35208 N N . THR A 1 17 ? -4.896 1.627 -3.379 1.00 0.00 17 THR A N 20
ATOM 35209 C CA . THR A 1 17 ? -6.103 1.132 -4.087 1.00 0.00 17 THR A CA 20
ATOM 35210 C C . THR A 1 17 ? -7.342 1.169 -3.182 1.00 0.00 17 THR A C 20
ATOM 35211 O O . THR A 1 17 ? -7.377 0.462 -2.175 1.00 0.00 17 THR A O 20
ATOM 35222 N N . CYS A 1 18 ? -8.358 1.982 -3.515 1.00 0.00 18 CYS A N 20
ATOM 35223 C CA . CYS A 1 18 ? -9.644 2.007 -2.805 1.00 0.00 18 CYS A CA 20
ATOM 35224 C C . CYS A 1 18 ? -10.612 0.950 -3.342 1.00 0.00 18 CYS A C 20
ATOM 35225 O O . CYS A 1 18 ? -10.845 0.847 -4.545 1.00 0.00 18 CYS A O 20
ATOM 35232 N N . GLU A 1 19 ? -11.228 0.206 -2.429 1.00 0.00 19 GLU A N 20
ATOM 35233 C CA . GLU A 1 19 ? -12.281 -0.769 -2.701 1.00 0.00 19 GLU A CA 20
ATOM 35234 C C . GLU A 1 19 ? -13.389 -0.591 -1.656 1.00 0.00 19 GLU A C 20
ATOM 35235 O O . GLU A 1 19 ? -13.151 -0.743 -0.457 1.00 0.00 19 GLU A O 20
ATOM 35247 N N . ASN A 1 20 ? -14.593 -0.226 -2.105 1.00 0.00 20 ASN A N 20
ATOM 35248 C CA . ASN A 1 20 ? -15.723 0.169 -1.249 1.00 0.00 20 ASN A CA 20
ATOM 35249 C C . ASN A 1 20 ? -15.366 1.350 -0.308 1.00 0.00 20 ASN A C 20
ATOM 35250 O O . ASN A 1 20 ? -15.532 1.287 0.911 1.00 0.00 20 ASN A O 20
ATOM 35261 N N . GLN A 1 21 ? -14.916 2.460 -0.912 1.00 0.00 21 GLN A N 20
ATOM 35262 C CA . GLN A 1 21 ? -14.709 3.790 -0.308 1.00 0.00 21 GLN A CA 20
ATOM 35263 C C . GLN A 1 21 ? -13.611 3.852 0.774 1.00 0.00 21 GLN A C 20
ATOM 35264 O O . GLN A 1 21 ? -13.645 4.710 1.660 1.00 0.00 21 GLN A O 20
ATOM 35278 N N . ALA A 1 22 ? -12.638 2.940 0.722 1.00 0.00 22 ALA A N 20
ATOM 35279 C CA . ALA A 1 22 ? -11.590 2.789 1.716 1.00 0.00 22 ALA A CA 20
ATOM 35280 C C . ALA A 1 22 ? -10.380 2.062 1.091 1.00 0.00 22 ALA A C 20
ATOM 35281 O O . ALA A 1 22 ? -10.562 1.063 0.387 1.00 0.00 22 ALA A O 20
ATOM 35288 N N . PRO A 1 23 ? -9.150 2.567 1.280 1.00 0.00 23 PRO A N 20
ATOM 35289 C CA . PRO A 1 23 ? -7.941 1.980 0.714 1.00 0.00 23 PRO A CA 20
ATOM 35290 C C . PRO A 1 23 ? -7.478 0.709 1.444 1.00 0.00 23 PRO A C 20
ATOM 35291 O O . PRO A 1 23 ? -6.999 0.754 2.575 1.00 0.00 23 PRO A O 20
ATOM 35302 N N . VAL A 1 24 ? -7.616 -0.440 0.774 1.00 0.00 24 VAL A N 20
ATOM 35303 C CA . VAL A 1 24 ? -7.239 -1.786 1.248 1.00 0.00 24 VAL A CA 20
ATOM 35304 C C . VAL A 1 24 ? -6.008 -2.348 0.519 1.00 0.00 24 VAL A C 20
ATOM 35305 O O . VAL A 1 24 ? -5.779 -3.553 0.556 1.00 0.00 24 VAL A O 20
ATOM 35318 N N . HIS A 1 25 ? -5.204 -1.519 -0.168 1.00 0.00 25 HIS A N 20
ATOM 35319 C CA . HIS A 1 25 ? -3.945 -1.965 -0.799 1.00 0.00 25 HIS A CA 20
ATOM 35320 C C . HIS A 1 25 ? -2.945 -0.824 -0.939 1.00 0.00 25 HIS A C 20
ATOM 35321 O O . HIS A 1 25 ? -3.340 0.298 -1.253 1.00 0.00 25 HIS A O 20
ATOM 35336 N N . PHE A 1 26 ? -1.654 -1.115 -0.788 1.00 0.00 26 PHE A N 20
ATOM 35337 C CA . PHE A 1 26 ? -0.569 -0.188 -1.125 1.00 0.00 26 PHE A CA 20
ATOM 35338 C C . PHE A 1 26 ? -0.171 -0.356 -2.602 1.00 0.00 26 PHE A C 20
ATOM 35339 O O . PHE A 1 26 ? -0.300 -1.448 -3.161 1.00 0.00 26 PHE A O 20
ATOM 35356 N N . VAL A 1 27 ? 0.288 0.715 -3.255 1.00 0.00 27 VAL A N 20
ATOM 35357 C CA . VAL A 1 27 ? 0.787 0.675 -4.649 1.00 0.00 27 VAL A CA 20
ATOM 35358 C C . VAL A 1 27 ? 2.211 1.223 -4.778 1.00 0.00 27 VAL A C 20
ATOM 35359 O O . VAL A 1 27 ? 3.035 0.608 -5.459 1.00 0.00 27 VAL A O 20
ATOM 35372 N N . GLY A 1 28 ? 2.522 2.368 -4.164 1.00 0.00 28 GLY A N 20
ATOM 35373 C CA . GLY A 1 28 ? 3.829 3.015 -4.312 1.00 0.00 28 GLY A CA 20
ATOM 35374 C C . GLY A 1 28 ? 3.989 4.293 -3.492 1.00 0.00 28 GLY A C 20
ATOM 35375 O O . GLY A 1 28 ? 3.090 4.711 -2.764 1.00 0.00 28 GLY A O 20
ATOM 35379 N N . VAL A 1 29 ? 5.157 4.921 -3.606 1.00 0.00 29 VAL A N 20
ATOM 35380 C CA . VAL A 1 29 ? 5.588 6.076 -2.805 1.00 0.00 29 VAL A CA 20
ATOM 35381 C C . VAL A 1 29 ? 6.164 7.175 -3.705 1.00 0.00 29 VAL A C 20
ATOM 35382 O O . VAL A 1 29 ? 7.114 6.949 -4.454 1.00 0.00 29 VAL A O 20
ATOM 35395 N N . GLY A 1 30 ? 5.534 8.357 -3.694 1.00 0.00 30 GLY A N 20
ATOM 35396 C CA . GLY A 1 30 ? 5.844 9.467 -4.610 1.00 0.00 30 GLY A CA 20
ATOM 35397 C C . GLY A 1 30 ? 5.370 9.262 -6.062 1.00 0.00 30 GLY A C 20
ATOM 35398 O O . GLY A 1 30 ? 5.626 10.110 -6.917 1.00 0.00 30 GLY A O 20
ATOM 35402 N N . SER A 1 31 ? 4.694 8.144 -6.345 1.00 0.00 31 SER A N 20
ATOM 35403 C CA . SER A 1 31 ? 4.258 7.647 -7.657 1.00 0.00 31 SER A CA 20
ATOM 35404 C C . SER A 1 31 ? 3.377 6.398 -7.483 1.00 0.00 31 SER A C 20
ATOM 35405 O O . SER A 1 31 ? 3.305 5.827 -6.389 1.00 0.00 31 SER A O 20
ATOM 35413 N N . CYS A 1 32 ? 2.720 5.953 -8.555 1.00 0.00 32 CYS A N 20
ATOM 35414 C CA . CYS A 1 32 ? 2.096 4.640 -8.665 1.00 0.00 32 CYS A CA 20
ATOM 35415 C C . CYS A 1 32 ? 2.973 3.739 -9.551 1.00 0.00 32 CYS A C 20
ATOM 35416 O O . CYS A 1 32 ? 3.545 4.194 -10.548 1.00 0.00 32 CYS A O 20
ATOM 35423 N N . GLY A 1 33 ? 3.049 2.453 -9.214 1.00 0.00 33 GLY A N 20
ATOM 35424 C CA . GLY A 1 33 ? 3.689 1.432 -10.052 1.00 0.00 33 GLY A CA 20
ATOM 35425 C C . GLY A 1 33 ? 2.886 1.139 -11.329 1.00 0.00 33 GLY A C 20
ATOM 35426 O O . GLY A 1 33 ? 1.671 1.362 -11.378 1.00 0.00 33 GLY A O 20
ATOM 35430 N N . SER A 1 34 ? 3.554 0.623 -12.364 1.00 0.00 34 SER A N 20
ATOM 35431 C CA . SER A 1 34 ? 2.911 0.236 -13.631 1.00 0.00 34 SER A CA 20
ATOM 35432 C C . SER A 1 34 ? 2.021 -1.014 -13.471 1.00 0.00 34 SER A C 20
ATOM 35433 O O . SER A 1 34 ? 2.223 -1.826 -12.563 1.00 0.00 34 SER A O 20
ATOM 35441 N N . GLY A 1 35 ? 1.038 -1.180 -14.362 1.00 0.00 35 GLY A N 20
ATOM 35442 C CA . GLY A 1 35 ? 0.089 -2.301 -14.365 1.00 0.00 35 GLY A CA 20
ATOM 35443 C C . GLY A 1 35 ? 0.553 -3.516 -15.184 1.00 0.00 35 GLY A C 20
ATOM 35444 O O . GLY A 1 35 ? 1.575 -3.480 -15.875 1.00 0.00 35 GLY A O 20
ATOM 35448 N N . GLY A 1 36 ? -0.223 -4.603 -15.121 1.00 0.00 36 GLY A N 20
ATOM 35449 C CA . GLY A 1 36 ? -0.025 -5.833 -15.907 1.00 0.00 36 GLY A CA 20
ATOM 35450 C C . GLY A 1 36 ? 1.009 -6.829 -15.355 1.00 0.00 36 GLY A C 20
ATOM 35451 O O . GLY A 1 36 ? 1.220 -7.890 -15.949 1.00 0.00 36 GLY A O 20
ATOM 35455 N N . SER A 1 37 ? 1.654 -6.504 -14.234 1.00 0.00 37 SER A N 20
ATOM 35456 C CA . SER A 1 37 ? 2.666 -7.336 -13.558 1.00 0.00 37 SER A CA 20
ATOM 35457 C C . SER A 1 37 ? 2.051 -8.469 -12.713 1.00 0.00 37 SER A C 20
ATOM 35458 O O . SER A 1 37 ? 0.875 -8.426 -12.343 1.00 0.00 37 SER A O 20
ATOM 35466 N N . GLY A 1 38 ? 2.867 -9.473 -12.368 1.00 0.00 38 GLY A N 20
ATOM 35467 C CA . GLY A 1 38 ? 2.477 -10.690 -11.628 1.00 0.00 38 GLY A CA 20
ATOM 35468 C C . GLY A 1 38 ? 2.997 -10.779 -10.185 1.00 0.00 38 GLY A C 20
ATOM 35469 O O . GLY A 1 38 ? 3.025 -11.868 -9.608 1.00 0.00 38 GLY A O 20
ATOM 35473 N N . ILE A 1 39 ? 3.458 -9.660 -9.612 1.00 0.00 39 ILE A N 20
ATOM 35474 C CA . ILE A 1 39 ? 4.105 -9.575 -8.289 1.00 0.00 39 ILE A CA 20
ATOM 35475 C C . ILE A 1 39 ? 3.148 -10.026 -7.169 1.00 0.00 39 ILE A C 20
ATOM 35476 O O . ILE A 1 39 ? 1.971 -9.654 -7.144 1.00 0.00 39 ILE A O 20
ATOM 35492 N N . PHE A 1 40 ? 3.677 -10.805 -6.223 1.00 0.00 40 PHE A N 20
ATOM 35493 C CA . PHE A 1 40 ? 2.957 -11.368 -5.067 1.00 0.00 40 PHE A CA 20
ATOM 35494 C C . PHE A 1 40 ? 3.817 -11.418 -3.780 1.00 0.00 40 PHE A C 20
ATOM 35495 O O . PHE A 1 40 ? 3.533 -12.176 -2.852 1.00 0.00 40 PHE A O 20
ATOM 35512 N N . LEU A 1 41 ? 4.904 -10.635 -3.716 1.00 0.00 41 LEU A N 20
ATOM 35513 C CA . LEU A 1 41 ? 5.874 -10.649 -2.608 1.00 0.00 41 LEU A CA 20
ATOM 35514 C C . LEU A 1 41 ? 5.400 -9.830 -1.390 1.00 0.00 41 LEU A C 20
ATOM 35515 O O . LEU A 1 41 ? 5.953 -9.945 -0.296 1.00 0.00 41 LEU A O 20
ATOM 35531 N N . GLU A 1 42 ? 4.380 -8.992 -1.585 1.00 0.00 42 GLU A N 20
ATOM 35532 C CA . GLU A 1 42 ? 3.791 -8.098 -0.585 1.00 0.00 42 GLU A CA 20
ATOM 35533 C C . GLU A 1 42 ? 2.704 -8.787 0.268 1.00 0.00 42 GLU A C 20
ATOM 35534 O O . GLU A 1 42 ? 2.273 -9.907 -0.020 1.00 0.00 42 GLU A O 20
ATOM 35546 N N . THR A 1 43 ? 2.205 -8.093 1.297 1.00 0.00 43 THR A N 20
ATOM 35547 C CA . THR A 1 43 ? 1.070 -8.535 2.137 1.00 0.00 43 THR A CA 20
ATOM 35548 C C . THR A 1 43 ? -0.218 -8.744 1.323 1.00 0.00 43 THR A C 20
ATOM 35549 O O . THR A 1 43 ? -0.994 -9.654 1.614 1.00 0.00 43 THR A O 20
ATOM 35560 N N . SER A 1 44 ? -0.433 -7.917 0.292 1.00 0.00 44 SER A N 20
ATOM 35561 C CA . SER A 1 44 ? -1.602 -7.874 -0.599 1.00 0.00 44 SER A CA 20
ATOM 35562 C C . SER A 1 44 ? -2.959 -7.977 0.126 1.00 0.00 44 SER A C 20
ATOM 35563 O O . SER A 1 44 ? -3.667 -8.985 0.074 1.00 0.00 44 SER A O 20
ATOM 35571 N N . LEU A 1 45 ? -3.334 -6.887 0.804 1.00 0.00 45 LEU A N 20
ATOM 35572 C CA . LEU A 1 45 ? -4.517 -6.760 1.671 1.00 0.00 45 LEU A CA 20
ATOM 35573 C C . LEU A 1 45 ? -5.894 -6.832 0.953 1.00 0.00 45 LEU A C 20
ATOM 35574 O O . LEU A 1 45 ? -6.931 -6.746 1.614 1.00 0.00 45 LEU A O 20
ATOM 35590 N N . SER A 1 46 ? -5.939 -7.034 -0.370 1.00 0.00 46 SER A N 20
ATOM 35591 C CA . SER A 1 46 ? -7.184 -7.103 -1.169 1.00 0.00 46 SER A CA 20
ATOM 35592 C C . SER A 1 46 ? -8.128 -8.246 -0.773 1.00 0.00 46 SER A C 20
ATOM 35593 O O . SER A 1 46 ? -9.348 -8.107 -0.889 1.00 0.00 46 SER A O 20
ATOM 35601 N N . ALA A 1 47 ? -7.581 -9.379 -0.322 1.00 0.00 47 ALA A N 20
ATOM 35602 C CA . ALA A 1 47 ? -8.317 -10.597 0.018 1.00 0.00 47 ALA A CA 20
ATOM 35603 C C . ALA A 1 47 ? -7.801 -11.181 1.345 1.00 0.00 47 ALA A C 20
ATOM 35604 O O . ALA A 1 47 ? -6.633 -11.564 1.457 1.00 0.00 47 ALA A O 20
ATOM 35611 N N . GLY A 1 48 ? -8.664 -11.203 2.364 1.00 0.00 48 GLY A N 20
ATOM 35612 C CA . GLY A 1 48 ? -8.334 -11.628 3.732 1.00 0.00 48 GLY A CA 20
ATOM 35613 C C . GLY A 1 48 ? -7.920 -10.488 4.678 1.00 0.00 48 GLY A C 20
ATOM 35614 O O . GLY A 1 48 ? -7.649 -10.751 5.853 1.00 0.00 48 GLY A O 20
ATOM 35618 N N . SER A 1 49 ? -7.893 -9.235 4.205 1.00 0.00 49 SER A N 20
ATOM 35619 C CA . SER A 1 49 ? -7.662 -8.028 5.013 1.00 0.00 49 SER A CA 20
ATOM 35620 C C . SER A 1 49 ? -8.607 -6.895 4.584 1.00 0.00 49 SER A C 20
ATOM 35621 O O . SER A 1 49 ? -9.520 -7.094 3.778 1.00 0.00 49 SER A O 20
ATOM 35629 N N . ASP A 1 50 ? -8.425 -5.708 5.161 1.00 0.00 50 ASP A N 20
ATOM 35630 C CA . ASP A 1 50 ? -9.257 -4.528 4.972 1.00 0.00 50 ASP A CA 20
ATOM 35631 C C . ASP A 1 50 ? -8.482 -3.246 5.336 1.00 0.00 50 ASP A C 20
ATOM 35632 O O . ASP A 1 50 ? -7.337 -3.272 5.792 1.00 0.00 50 ASP A O 20
ATOM 35641 N N . TRP A 1 51 ? -9.122 -2.101 5.116 1.00 0.00 51 TRP A N 20
ATOM 35642 C CA . TRP A 1 51 ? -8.613 -0.762 5.428 1.00 0.00 51 TRP A CA 20
ATOM 35643 C C . TRP A 1 51 ? -8.313 -0.564 6.926 1.00 0.00 51 TRP A C 20
ATOM 35644 O O . TRP A 1 51 ? -7.364 0.135 7.290 1.00 0.00 51 TRP A O 20
ATOM 35665 N N . LEU A 1 52 ? -9.106 -1.175 7.812 1.00 0.00 52 LEU A N 20
ATOM 35666 C CA . LEU A 1 52 ? -8.926 -1.071 9.260 1.00 0.00 52 LEU A CA 20
ATOM 35667 C C . LEU A 1 52 ? -7.565 -1.658 9.680 1.00 0.00 52 LEU A C 20
ATOM 35668 O O . LEU A 1 52 ? -6.831 -1.015 10.428 1.00 0.00 52 LEU A O 20
ATOM 35684 N N . THR A 1 53 ? -7.179 -2.824 9.149 1.00 0.00 53 THR A N 20
ATOM 35685 C CA . THR A 1 53 ? -5.848 -3.418 9.379 1.00 0.00 53 THR A CA 20
ATOM 35686 C C . THR A 1 53 ? -4.729 -2.811 8.521 1.00 0.00 53 THR A C 20
ATOM 35687 O O . THR A 1 53 ? -3.588 -2.765 8.981 1.00 0.00 53 THR A O 20
ATOM 35698 N N . PHE A 1 54 ? -5.028 -2.260 7.337 1.00 0.00 54 PHE A N 20
ATOM 35699 C CA . PHE A 1 54 ? -4.081 -1.564 6.443 1.00 0.00 54 PHE A CA 20
ATOM 35700 C C . PHE A 1 54 ? -3.293 -0.458 7.154 1.00 0.00 54 PHE A C 20
ATOM 35701 O O . PHE A 1 54 ? -2.074 -0.358 6.994 1.00 0.00 54 PHE A O 20
ATOM 35718 N N . GLN A 1 55 ? -3.984 0.334 7.978 1.00 0.00 55 GLN A N 20
ATOM 35719 C CA . GLN A 1 55 ? -3.386 1.359 8.835 1.00 0.00 55 GLN A CA 20
ATOM 35720 C C . GLN A 1 55 ? -2.341 0.744 9.771 1.00 0.00 55 GLN A C 20
ATOM 35721 O O . GLN A 1 55 ? -1.159 1.065 9.670 1.00 0.00 55 GLN A O 20
ATOM 35735 N N . LYS A 1 56 ? -2.761 -0.185 10.643 1.00 0.00 56 LYS A N 20
ATOM 35736 C CA . LYS A 1 56 ? -1.847 -0.846 11.605 1.00 0.00 56 LYS A CA 20
ATOM 35737 C C . LYS A 1 56 ? -0.650 -1.545 10.931 1.00 0.00 56 LYS A C 20
ATOM 35738 O O . LYS A 1 56 ? 0.406 -1.671 11.553 1.00 0.00 56 LYS A O 20
ATOM 35757 N N . LYS A 1 57 ? -0.791 -1.981 9.671 1.00 0.00 57 LYS A N 20
ATOM 35758 C CA . LYS A 1 57 ? 0.249 -2.674 8.887 1.00 0.00 57 LYS A CA 20
ATOM 35759 C C . LYS A 1 57 ? 1.486 -1.816 8.572 1.00 0.00 57 LYS A C 20
ATOM 35760 O O . LYS A 1 57 ? 2.604 -2.290 8.774 1.00 0.00 57 LYS A O 20
ATOM 35779 N N . HIS A 1 58 ? 1.323 -0.590 8.052 1.00 0.00 58 HIS A N 20
ATOM 35780 C CA . HIS A 1 58 ? 2.459 0.255 7.615 1.00 0.00 58 HIS A CA 20
ATOM 35781 C C . HIS A 1 58 ? 2.226 1.774 7.746 1.00 0.00 58 HIS A C 20
ATOM 35782 O O . HIS A 1 58 ? 2.888 2.574 7.088 1.00 0.00 58 HIS A O 20
ATOM 35797 N N . ILE A 1 59 ? 1.281 2.194 8.581 1.00 0.00 59 ILE A N 20
ATOM 35798 C CA . ILE A 1 59 ? 0.939 3.609 8.831 1.00 0.00 59 ILE A CA 20
ATOM 35799 C C . ILE A 1 59 ? 0.958 3.883 10.339 1.00 0.00 59 ILE A C 20
ATOM 35800 O O . ILE A 1 59 ? 0.644 3.009 11.150 1.00 0.00 59 ILE A O 20
ATOM 35816 N N . THR A 1 60 ? 1.333 5.101 10.727 1.00 0.00 60 THR A N 20
ATOM 35817 C CA . THR A 1 60 ? 1.306 5.545 12.129 1.00 0.00 60 THR A CA 20
ATOM 35818 C C . THR A 1 60 ? 0.920 7.019 12.296 1.00 0.00 60 THR A C 20
ATOM 35819 O O . THR A 1 60 ? 1.148 7.846 11.413 1.00 0.00 60 THR A O 20
ATOM 35830 N N . ASN A 1 61 ? 0.372 7.357 13.468 1.00 0.00 61 ASN A N 20
ATOM 35831 C CA . ASN A 1 61 ? 0.157 8.719 13.957 1.00 0.00 61 ASN A CA 20
ATOM 35832 C C . ASN A 1 61 ? 1.389 9.280 14.716 1.00 0.00 61 ASN A C 20
ATOM 35833 O O . ASN A 1 61 ? 1.343 10.407 15.212 1.00 0.00 61 ASN A O 20
ATOM 35844 N N . THR A 1 62 ? 2.478 8.508 14.831 1.00 0.00 62 THR A N 20
ATOM 35845 C CA . THR A 1 62 ? 3.761 8.891 15.454 1.00 0.00 62 THR A CA 20
ATOM 35846 C C . THR A 1 62 ? 4.883 7.918 15.059 1.00 0.00 62 THR A C 20
ATOM 35847 O O . THR A 1 62 ? 4.938 6.779 15.529 1.00 0.00 62 THR A O 20
ATOM 35858 N N . ARG A 1 63 ? 5.789 8.329 14.160 1.00 0.00 63 ARG A N 20
ATOM 35859 C CA . ARG A 1 63 ? 6.989 7.546 13.811 1.00 0.00 63 ARG A CA 20
ATOM 35860 C C . ARG A 1 63 ? 7.961 7.472 14.999 1.00 0.00 63 ARG A C 20
ATOM 35861 O O . ARG A 1 63 ? 8.679 8.430 15.287 1.00 0.00 63 ARG A O 20
ATOM 35882 N N . ASP A 1 64 ? 8.018 6.307 15.639 1.00 0.00 64 ASP A N 20
ATOM 35883 C CA . ASP A 1 64 ? 8.963 5.968 16.719 1.00 0.00 64 ASP A CA 20
ATOM 35884 C C . ASP A 1 64 ? 9.905 4.796 16.356 1.00 0.00 64 ASP A C 20
ATOM 35885 O O . ASP A 1 64 ? 10.707 4.345 17.176 1.00 0.00 64 ASP A O 20
ATOM 35894 N N . VAL A 1 65 ? 9.815 4.291 15.119 1.00 0.00 65 VAL A N 20
ATOM 35895 C CA . VAL A 1 65 ? 10.563 3.118 14.633 1.00 0.00 65 VAL A CA 20
ATOM 35896 C C . VAL A 1 65 ? 12.011 3.479 14.272 1.00 0.00 65 VAL A C 20
ATOM 35897 O O . VAL A 1 65 ? 12.277 4.549 13.721 1.00 0.00 65 VAL A O 20
ATOM 35910 N N . ASP A 1 66 ? 12.944 2.560 14.551 1.00 0.00 66 ASP A N 20
ATOM 35911 C CA . ASP A 1 66 ? 14.397 2.716 14.344 1.00 0.00 66 ASP A CA 20
ATOM 35912 C C . ASP A 1 66 ? 15.046 1.510 13.622 1.00 0.00 66 ASP A C 20
ATOM 35913 O O . ASP A 1 66 ? 16.268 1.441 13.486 1.00 0.00 66 ASP A O 20
ATOM 35922 N N . CYS A 1 67 ? 14.232 0.550 13.157 1.00 0.00 67 CYS A N 20
ATOM 35923 C CA . CYS A 1 67 ? 14.633 -0.712 12.513 1.00 0.00 67 CYS A CA 20
ATOM 35924 C C . CYS A 1 67 ? 15.693 -1.510 13.311 1.00 0.00 67 CYS A C 20
ATOM 35925 O O . CYS A 1 67 ? 16.678 -2.014 12.772 1.00 0.00 67 CYS A O 20
ATOM 35932 N N . ASP A 1 68 ? 15.448 -1.641 14.621 1.00 0.00 68 ASP A N 20
ATOM 35933 C CA . ASP A 1 68 ? 16.251 -2.386 15.605 1.00 0.00 68 ASP A CA 20
ATOM 35934 C C . ASP A 1 68 ? 15.417 -2.907 16.796 1.00 0.00 68 ASP A C 20
ATOM 35935 O O . ASP A 1 68 ? 15.736 -3.957 17.348 1.00 0.00 68 ASP A O 20
ATOM 35944 N N . ASN A 1 69 ? 14.326 -2.225 17.173 1.00 0.00 69 ASN A N 20
ATOM 35945 C CA . ASN A 1 69 ? 13.427 -2.600 18.279 1.00 0.00 69 ASN A CA 20
ATOM 35946 C C . ASN A 1 69 ? 12.084 -3.197 17.812 1.00 0.00 69 ASN A C 20
ATOM 35947 O O . ASN A 1 69 ? 11.288 -3.655 18.634 1.00 0.00 69 ASN A O 20
ATOM 35958 N N . ILE A 1 70 ? 11.848 -3.262 16.493 1.00 0.00 70 ILE A N 20
ATOM 35959 C CA . ILE A 1 70 ? 10.635 -3.820 15.862 1.00 0.00 70 ILE A CA 20
ATOM 35960 C C . ILE A 1 70 ? 10.382 -5.299 16.179 1.00 0.00 70 ILE A C 20
ATOM 35961 O O . ILE A 1 70 ? 9.280 -5.798 15.972 1.00 0.00 70 ILE A O 20
ATOM 35977 N N . MET A 1 71 ? 11.373 -5.988 16.751 1.00 0.00 71 MET A N 20
ATOM 35978 C CA . MET A 1 71 ? 11.205 -7.320 17.356 1.00 0.00 71 MET A CA 20
ATOM 35979 C C . MET A 1 71 ? 10.079 -7.337 18.419 1.00 0.00 71 MET A C 20
ATOM 35980 O O . MET A 1 71 ? 9.358 -8.324 18.560 1.00 0.00 71 MET A O 20
ATOM 35994 N N . SER A 1 72 ? 9.884 -6.215 19.125 1.00 0.00 72 SER A N 20
ATOM 35995 C CA . SER A 1 72 ? 8.852 -6.015 20.156 1.00 0.00 72 SER A CA 20
ATOM 35996 C C . SER A 1 72 ? 7.500 -5.494 19.616 1.00 0.00 72 SER A C 20
ATOM 35997 O O . SER A 1 72 ? 6.523 -5.418 20.367 1.00 0.00 72 SER A O 20
ATOM 36005 N N . THR A 1 73 ? 7.401 -5.145 18.325 1.00 0.00 73 THR A N 20
ATOM 36006 C CA . THR A 1 73 ? 6.196 -4.560 17.687 1.00 0.00 73 THR A CA 20
ATOM 36007 C C . THR A 1 73 ? 5.518 -5.541 16.719 1.00 0.00 73 THR A C 20
ATOM 36008 O O . THR A 1 73 ? 5.909 -6.706 16.619 1.00 0.00 73 THR A O 20
ATOM 36019 N N . ASN A 1 74 ? 4.482 -5.097 15.992 1.00 0.00 74 ASN A N 20
ATOM 36020 C CA . ASN A 1 74 ? 3.800 -5.900 14.964 1.00 0.00 74 ASN A CA 20
ATOM 36021 C C . ASN A 1 74 ? 4.716 -6.310 13.791 1.00 0.00 74 ASN A C 20
ATOM 36022 O O . ASN A 1 74 ? 4.413 -7.260 13.069 1.00 0.00 74 ASN A O 20
ATOM 36033 N N . LEU A 1 75 ? 5.827 -5.596 13.585 1.00 0.00 75 LEU A N 20
ATOM 36034 C CA . LEU A 1 75 ? 6.703 -5.678 12.412 1.00 0.00 75 LEU A CA 20
ATOM 36035 C C . LEU A 1 75 ? 7.903 -6.634 12.604 1.00 0.00 75 LEU A C 20
ATOM 36036 O O . LEU A 1 75 ? 8.864 -6.588 11.832 1.00 0.00 75 LEU A O 20
ATOM 36052 N N . PHE A 1 76 ? 7.845 -7.524 13.599 1.00 0.00 76 PHE A N 20
ATOM 36053 C CA . PHE A 1 76 ? 8.916 -8.424 14.060 1.00 0.00 76 PHE A CA 20
ATOM 36054 C C . PHE A 1 76 ? 9.308 -9.520 13.060 1.00 0.00 76 PHE A C 20
ATOM 36055 O O . PHE A 1 76 ? 10.300 -10.224 13.250 1.00 0.00 76 PHE A O 20
ATOM 36072 N N . HIS A 1 77 ? 8.534 -9.647 11.980 1.00 0.00 77 HIS A N 20
ATOM 36073 C CA . HIS A 1 77 ? 8.614 -10.666 10.926 1.00 0.00 77 HIS A CA 20
ATOM 36074 C C . HIS A 1 77 ? 9.931 -10.678 10.117 1.00 0.00 77 HIS A C 20
ATOM 36075 O O . HIS A 1 77 ? 10.114 -11.542 9.260 1.00 0.00 77 HIS A O 20
ATOM 36090 N N . CYS A 1 78 ? 10.844 -9.736 10.380 1.00 0.00 78 CYS A N 20
ATOM 36091 C CA . CYS A 1 78 ? 12.185 -9.601 9.782 1.00 0.00 78 CYS A CA 20
ATOM 36092 C C . CYS A 1 78 ? 12.216 -9.604 8.230 1.00 0.00 78 CYS A C 20
ATOM 36093 O O . CYS A 1 78 ? 13.148 -10.103 7.593 1.00 0.00 78 CYS A O 20
ATOM 36100 N N . LYS A 1 79 ? 11.169 -9.033 7.617 1.00 0.00 79 LYS A N 20
ATOM 36101 C CA . LYS A 1 79 ? 11.043 -8.752 6.174 1.00 0.00 79 LYS A CA 20
ATOM 36102 C C . LYS A 1 79 ? 12.116 -7.782 5.642 1.00 0.00 79 LYS A C 20
ATOM 36103 O O . LYS A 1 79 ? 12.766 -7.074 6.407 1.00 0.00 79 LYS A O 20
ATOM 36122 N N . ASP A 1 80 ? 12.281 -7.722 4.319 1.00 0.00 80 ASP A N 20
ATOM 36123 C CA . ASP A 1 80 ? 13.349 -6.967 3.633 1.00 0.00 80 ASP A CA 20
ATOM 36124 C C . ASP A 1 80 ? 13.285 -5.444 3.861 1.00 0.00 80 ASP A C 20
ATOM 36125 O O . ASP A 1 80 ? 14.318 -4.791 4.033 1.00 0.00 80 ASP A O 20
ATOM 36134 N N . LYS A 1 81 ? 12.074 -4.873 3.868 1.00 0.00 81 LYS A N 20
ATOM 36135 C CA . LYS A 1 81 ? 11.790 -3.477 4.236 1.00 0.00 81 LYS A CA 20
ATOM 36136 C C . LYS A 1 81 ? 10.317 -3.249 4.592 1.00 0.00 81 LYS A C 20
ATOM 36137 O O . LYS A 1 81 ? 9.457 -4.051 4.231 1.00 0.00 81 LYS A O 20
ATOM 36156 N N . ASN A 1 82 ? 10.025 -2.116 5.230 1.00 0.00 82 ASN A N 20
ATOM 36157 C CA . ASN A 1 82 ? 8.671 -1.567 5.361 1.00 0.00 82 ASN A CA 20
ATOM 36158 C C . ASN A 1 82 ? 8.670 -0.075 4.981 1.00 0.00 82 ASN A C 20
ATOM 36159 O O . ASN A 1 82 ? 9.657 0.625 5.220 1.00 0.00 82 ASN A O 20
ATOM 36170 N N . THR A 1 83 ? 7.568 0.406 4.403 1.00 0.00 83 THR A N 20
ATOM 36171 C CA . THR A 1 83 ? 7.349 1.811 4.037 1.00 0.00 83 THR A CA 20
ATOM 36172 C C . THR A 1 83 ? 6.336 2.437 5.001 1.00 0.00 83 THR A C 20
ATOM 36173 O O . THR A 1 83 ? 5.121 2.330 4.798 1.00 0.00 83 THR A O 20
ATOM 36184 N N . PHE A 1 84 ? 6.827 3.056 6.076 1.00 0.00 84 PHE A N 20
ATOM 36185 C CA . PHE A 1 84 ? 5.993 3.705 7.093 1.00 0.00 84 PHE A CA 20
ATOM 36186 C C . PHE A 1 84 ? 5.529 5.096 6.643 1.00 0.00 84 PHE A C 20
ATOM 36187 O O . PHE A 1 84 ? 6.345 5.965 6.325 1.00 0.00 84 PHE A O 20
ATOM 36204 N N . ILE A 1 85 ? 4.214 5.312 6.656 1.00 0.00 85 ILE A N 20
ATOM 36205 C CA . ILE A 1 85 ? 3.552 6.593 6.380 1.00 0.00 85 ILE A CA 20
ATOM 36206 C C . ILE A 1 85 ? 3.184 7.247 7.718 1.00 0.00 85 ILE A C 20
ATOM 36207 O O . ILE A 1 85 ? 2.396 6.686 8.483 1.00 0.00 85 ILE A O 20
ATOM 36223 N N . TYR A 1 86 ? 3.740 8.421 8.025 1.00 0.00 86 TYR A N 20
ATOM 36224 C CA . TYR A 1 86 ? 3.301 9.239 9.157 1.00 0.00 86 TYR A CA 20
ATOM 36225 C C . TYR A 1 86 ? 2.147 10.172 8.735 1.00 0.00 86 TYR A C 20
ATOM 36226 O O . TYR A 1 86 ? 2.372 11.328 8.361 1.00 0.00 86 TYR A O 20
ATOM 36244 N N . SER A 1 87 ? 0.909 9.658 8.804 1.00 0.00 87 SER A N 20
ATOM 36245 C CA . SER A 1 87 ? -0.337 10.384 8.487 1.00 0.00 87 SER A CA 20
ATOM 36246 C C . SER A 1 87 ? -1.501 10.008 9.413 1.00 0.00 87 SER A C 20
ATOM 36247 O O . SER A 1 87 ? -1.556 8.899 9.951 1.00 0.00 87 SER A O 20
ATOM 36255 N N . ARG A 1 88 ? -2.487 10.910 9.529 1.00 0.00 88 ARG A N 20
ATOM 36256 C CA . ARG A 1 88 ? -3.831 10.621 10.065 1.00 0.00 88 ARG A CA 20
ATOM 36257 C C . ARG A 1 88 ? -4.637 9.766 9.072 1.00 0.00 88 ARG A C 20
ATOM 36258 O O . ARG A 1 88 ? -4.294 9.748 7.889 1.00 0.00 88 ARG A O 20
ATOM 36279 N N . PRO A 1 89 ? -5.735 9.107 9.488 1.00 0.00 89 PRO A N 20
ATOM 36280 C CA . PRO A 1 89 ? -6.565 8.321 8.571 1.00 0.00 89 PRO A CA 20
ATOM 36281 C C . PRO A 1 89 ? -7.368 9.157 7.562 1.00 0.00 89 PRO A C 20
ATOM 36282 O O . PRO A 1 89 ? -7.721 8.647 6.500 1.00 0.00 89 PRO A O 20
ATOM 36293 N N . GLU A 1 90 ? -7.651 10.433 7.848 1.00 0.00 90 GLU A N 20
ATOM 36294 C CA . GLU A 1 90 ? -8.466 11.307 6.984 1.00 0.00 90 GLU A CA 20
ATOM 36295 C C . GLU A 1 90 ? -7.851 11.515 5.583 1.00 0.00 90 GLU A C 20
ATOM 36296 O O . GLU A 1 90 ? -8.501 11.143 4.603 1.00 0.00 90 GLU A O 20
ATOM 36308 N N . PRO A 1 91 ? -6.607 12.027 5.438 1.00 0.00 91 PRO A N 20
ATOM 36309 C CA . PRO A 1 91 ? -5.975 12.239 4.127 1.00 0.00 91 PRO A CA 20
ATOM 36310 C C . PRO A 1 91 ? -5.590 10.953 3.377 1.00 0.00 91 PRO A C 20
ATOM 36311 O O . PRO A 1 91 ? -5.053 11.033 2.274 1.00 0.00 91 PRO A O 20
ATOM 36322 N N . VAL A 1 92 ? -5.858 9.780 3.955 1.00 0.00 92 VAL A N 20
ATOM 36323 C CA . VAL A 1 92 ? -5.637 8.447 3.374 1.00 0.00 92 VAL A CA 20
ATOM 36324 C C . VAL A 1 92 ? -6.967 7.867 2.885 1.00 0.00 92 VAL A C 20
ATOM 36325 O O . VAL A 1 92 ? -7.101 7.529 1.710 1.00 0.00 92 VAL A O 20
ATOM 36338 N N . LYS A 1 93 ? -7.986 7.793 3.748 1.00 0.00 93 LYS A N 20
ATOM 36339 C CA . LYS A 1 93 ? -9.312 7.257 3.396 1.00 0.00 93 LYS A CA 20
ATOM 36340 C C . LYS A 1 93 ? -10.057 8.137 2.386 1.00 0.00 93 LYS A C 20
ATOM 36341 O O . LYS A 1 93 ? -10.612 7.630 1.414 1.00 0.00 93 LYS A O 20
ATOM 36360 N N . ALA A 1 94 ? -10.059 9.453 2.607 1.00 0.00 94 ALA A N 20
ATOM 36361 C CA . ALA A 1 94 ? -10.849 10.426 1.846 1.00 0.00 94 ALA A CA 20
ATOM 36362 C C . ALA A 1 94 ? -10.290 10.746 0.447 1.00 0.00 94 ALA A C 20
ATOM 36363 O O . ALA A 1 94 ? -10.919 11.494 -0.308 1.00 0.00 94 ALA A O 20
ATOM 36370 N N . ILE A 1 95 ? -9.134 10.176 0.076 1.00 0.00 95 ILE A N 20
ATOM 36371 C CA . ILE A 1 95 ? -8.614 10.214 -1.302 1.00 0.00 95 ILE A CA 20
ATOM 36372 C C . ILE A 1 95 ? -9.678 9.697 -2.292 1.00 0.00 95 ILE A C 20
ATOM 36373 O O . ILE A 1 95 ? -9.829 10.253 -3.382 1.00 0.00 95 ILE A O 20
ATOM 36389 N N . CYS A 1 96 ? -10.465 8.690 -1.886 1.00 0.00 96 CYS A N 20
ATOM 36390 C CA . CYS A 1 96 ? -11.616 8.190 -2.639 1.00 0.00 96 CYS A CA 20
ATOM 36391 C C . CYS A 1 96 ? -12.967 8.565 -2.001 1.00 0.00 96 CYS A C 20
ATOM 36392 O O . CYS A 1 96 ? -13.062 8.840 -0.800 1.00 0.00 96 CYS A O 20
ATOM 36399 N N . LYS A 1 97 ? -14.028 8.553 -2.822 1.00 0.00 97 LYS A N 20
ATOM 36400 C CA . LYS A 1 97 ? -15.418 8.876 -2.451 1.00 0.00 97 LYS A CA 20
ATOM 36401 C C . LYS A 1 97 ? -16.391 8.202 -3.426 1.00 0.00 97 LYS A C 20
ATOM 36402 O O . LYS A 1 97 ? -16.548 8.645 -4.563 1.00 0.00 97 LYS A O 20
ATOM 36421 N N . GLY A 1 98 ? -16.993 7.087 -3.003 1.00 0.00 98 GLY A N 20
ATOM 36422 C CA . GLY A 1 98 ? -17.941 6.292 -3.805 1.00 0.00 98 GLY A CA 20
ATOM 36423 C C . GLY A 1 98 ? -17.295 5.214 -4.688 1.00 0.00 98 GLY A C 20
ATOM 36424 O O . GLY A 1 98 ? -17.999 4.533 -5.431 1.00 0.00 98 GLY A O 20
ATOM 36428 N N . ILE A 1 99 ? -15.968 5.039 -4.620 1.00 0.00 99 ILE A N 20
ATOM 36429 C CA . ILE A 1 99 ? -15.212 4.066 -5.427 1.00 0.00 99 ILE A CA 20
ATOM 36430 C C . ILE A 1 99 ? -15.446 2.631 -4.932 1.00 0.00 99 ILE A C 20
ATOM 36431 O O . ILE A 1 99 ? -15.062 2.266 -3.819 1.00 0.00 99 ILE A O 20
ATOM 36447 N N . ILE A 1 100 ? -16.052 1.806 -5.790 1.00 0.00 100 ILE A N 20
ATOM 36448 C CA . ILE A 1 100 ? -16.232 0.346 -5.628 1.00 0.00 100 ILE A CA 20
ATOM 36449 C C . ILE A 1 100 ? -15.325 -0.435 -6.613 1.00 0.00 100 ILE A C 20
ATOM 36450 O O . ILE A 1 100 ? -15.087 -1.629 -6.454 1.00 0.00 100 ILE A O 20
ATOM 36466 N N . ALA A 1 101 ? -14.753 0.258 -7.604 1.00 0.00 101 ALA A N 20
ATOM 36467 C CA . ALA A 1 101 ? -14.036 -0.272 -8.771 1.00 0.00 101 ALA A CA 20
ATOM 36468 C C . ALA A 1 101 ? -12.631 -0.869 -8.501 1.00 0.00 101 ALA A C 20
ATOM 36469 O O . ALA A 1 101 ? -11.934 -1.223 -9.455 1.00 0.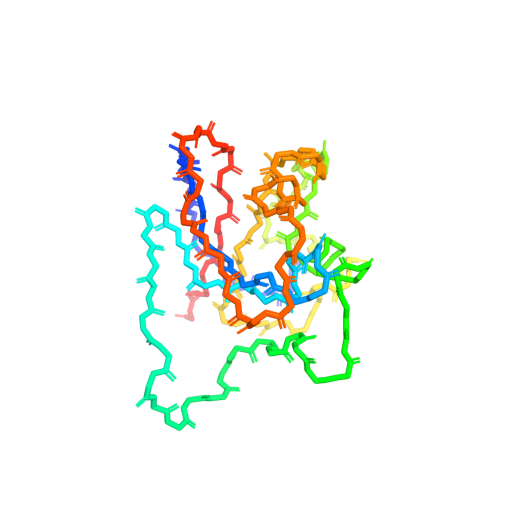00 101 ALA A O 20
ATOM 36476 N N . SER A 1 102 ? -12.194 -0.979 -7.239 1.00 0.00 102 SER A N 20
ATOM 36477 C CA . SER A 1 102 ? -10.829 -1.370 -6.837 1.00 0.00 102 SER A CA 20
ATOM 36478 C C . SER A 1 102 ? -9.739 -0.525 -7.532 1.00 0.00 102 SER A C 20
ATOM 36479 O O . SER A 1 102 ? -8.936 -1.029 -8.324 1.00 0.00 102 SER A O 20
ATOM 36487 N N . LYS A 1 103 ? -9.715 0.786 -7.243 1.00 0.00 103 LYS A N 20
ATOM 36488 C CA . LYS A 1 103 ? -8.765 1.779 -7.789 1.00 0.00 103 LYS A CA 20
ATOM 36489 C C . LYS A 1 103 ? -8.607 2.975 -6.844 1.00 0.00 103 LYS A C 20
ATOM 36490 O O . LYS A 1 103 ? -9.466 3.207 -6.000 1.00 0.00 103 LYS A O 20
ATOM 36509 N N . ASN A 1 104 ? -7.539 3.757 -6.957 1.00 0.00 104 ASN A N 20
ATOM 36510 C CA . ASN A 1 104 ? -7.435 5.098 -6.371 1.00 0.00 104 ASN A CA 20
ATOM 36511 C C . ASN A 1 104 ? -6.627 6.051 -7.278 1.00 0.00 104 ASN A C 20
ATOM 36512 O O . ASN A 1 104 ? -6.334 5.730 -8.432 1.00 0.00 104 ASN A O 20
ATOM 36523 N N . VAL A 1 105 ? -6.232 7.206 -6.739 1.00 0.00 105 VAL A N 20
ATOM 36524 C CA . VAL A 1 105 ? -5.246 8.127 -7.317 1.00 0.00 105 VAL A CA 20
ATOM 36525 C C . VAL A 1 105 ? -4.139 8.407 -6.290 1.00 0.00 105 VAL A C 20
ATOM 36526 O O . VAL A 1 105 ? -4.382 8.398 -5.082 1.00 0.00 105 VAL A O 20
ATOM 36539 N N . LEU A 1 106 ? -2.914 8.648 -6.761 1.00 0.00 106 LEU A N 20
ATOM 36540 C CA . LEU A 1 106 ? -1.801 9.167 -5.961 1.00 0.00 106 LEU A CA 20
ATOM 36541 C C . LEU A 1 106 ? -2.187 10.476 -5.237 1.00 0.00 106 LEU A C 20
ATOM 36542 O O . LEU A 1 106 ? -2.874 11.331 -5.804 1.00 0.00 106 LEU A O 20
ATOM 36558 N N . THR A 1 107 ? -1.716 10.657 -3.999 1.00 0.00 107 THR A N 20
ATOM 36559 C CA . THR A 1 107 ? -1.860 11.928 -3.256 1.00 0.00 107 THR A CA 20
ATOM 36560 C C . THR A 1 107 ? -1.110 13.107 -3.906 1.00 0.00 107 THR A C 20
ATOM 36561 O O . THR A 1 107 ? -0.335 12.959 -4.850 1.00 0.00 107 THR A O 20
ATOM 36572 N N . THR A 1 108 ? -1.323 14.308 -3.371 1.00 0.00 108 THR A N 20
ATOM 36573 C CA . THR A 1 108 ? -0.778 15.586 -3.851 1.00 0.00 108 THR A CA 20
ATOM 36574 C C . THR A 1 108 ? 0.168 16.248 -2.843 1.00 0.00 108 THR A C 20
ATOM 36575 O O . THR A 1 108 ? 1.178 16.834 -3.237 1.00 0.00 108 THR A O 20
ATOM 36586 N N . SER A 1 109 ? -0.138 16.134 -1.548 1.00 0.00 109 SER A N 20
ATOM 36587 C CA . SER A 1 109 ? 0.645 16.649 -0.414 1.00 0.00 109 SER A CA 20
ATOM 36588 C C . SER A 1 109 ? 1.907 15.817 -0.138 1.00 0.00 109 SER A C 20
ATOM 36589 O O . SER A 1 109 ? 2.102 14.743 -0.704 1.00 0.00 109 SER A O 20
ATOM 36597 N N . GLU A 1 110 ? 2.771 16.299 0.758 1.00 0.00 110 GLU A N 20
ATOM 36598 C CA . GLU A 1 110 ? 4.047 15.663 1.112 1.00 0.00 110 GLU A CA 20
ATOM 36599 C C . GLU A 1 110 ? 4.093 15.295 2.605 1.00 0.00 110 GLU A C 20
ATOM 36600 O O . GLU A 1 110 ? 4.218 16.160 3.475 1.00 0.00 110 GLU A O 20
ATOM 36612 N N . PHE A 1 111 ? 3.946 14.001 2.898 1.00 0.00 111 PHE A N 20
ATOM 36613 C CA . PHE A 1 111 ? 3.857 13.429 4.248 1.00 0.00 111 PHE A CA 20
ATOM 36614 C C . PHE A 1 111 ? 5.222 12.877 4.684 1.00 0.00 111 PHE A C 20
ATOM 36615 O O . PHE A 1 111 ? 6.089 12.631 3.842 1.00 0.00 111 PHE A O 20
ATOM 36632 N N . TYR A 1 112 ? 5.421 12.647 5.986 1.00 0.00 112 TYR A N 20
ATOM 36633 C CA . TYR A 1 112 ? 6.667 12.072 6.500 1.00 0.00 112 TYR A CA 20
ATOM 36634 C C . TYR A 1 112 ? 6.761 10.587 6.117 1.00 0.00 112 TYR A C 20
ATOM 36635 O O . TYR A 1 112 ? 6.025 9.748 6.648 1.00 0.00 112 TYR A O 20
ATOM 36653 N N . LEU A 1 113 ? 7.643 10.273 5.166 1.00 0.00 113 LEU A N 20
ATOM 36654 C CA . LEU A 1 113 ? 7.893 8.913 4.683 1.00 0.00 113 LEU A CA 20
ATOM 36655 C C . LEU A 1 113 ? 9.164 8.318 5.307 1.00 0.00 113 LEU A C 20
ATOM 36656 O O . LEU A 1 113 ? 10.238 8.927 5.306 1.00 0.00 113 LEU A O 20
ATOM 36672 N N . SER A 1 114 ? 9.031 7.108 5.842 1.00 0.00 114 SER A N 20
ATOM 36673 C CA . SER A 1 114 ? 10.051 6.410 6.626 1.00 0.00 114 SER A CA 20
ATOM 36674 C C . SER A 1 114 ? 10.229 4.991 6.084 1.00 0.00 114 SER A C 20
ATOM 36675 O O . SER A 1 114 ? 9.470 4.074 6.401 1.00 0.00 114 SER A O 20
ATOM 36683 N N . ASP A 1 115 ? 11.198 4.818 5.188 1.00 0.00 115 ASP A N 20
ATOM 36684 C CA . ASP A 1 115 ? 11.636 3.508 4.711 1.00 0.00 115 ASP A CA 20
ATOM 36685 C C . ASP A 1 115 ? 12.735 2.936 5.626 1.00 0.00 115 ASP A C 20
ATOM 36686 O O . ASP A 1 115 ? 13.427 3.652 6.356 1.00 0.00 115 ASP A O 20
ATOM 36695 N N . CYS A 1 116 ? 12.973 1.636 5.487 1.00 0.00 116 CYS A N 20
ATOM 36696 C CA . CYS A 1 116 ? 14.244 0.979 5.793 1.00 0.00 116 CYS A CA 20
ATOM 36697 C C . CYS A 1 116 ? 14.665 0.114 4.593 1.00 0.00 116 CYS A C 20
ATOM 36698 O O . CYS A 1 116 ? 13.865 -0.100 3.684 1.00 0.00 116 CYS A O 20
ATOM 36705 N N . ASN A 1 117 ? 15.902 -0.387 4.557 1.00 0.00 117 ASN A N 20
ATOM 36706 C CA . ASN A 1 117 ? 16.362 -1.358 3.554 1.00 0.00 117 ASN A CA 20
ATOM 36707 C C . ASN A 1 117 ? 17.346 -2.340 4.201 1.00 0.00 117 ASN A C 20
ATOM 36708 O O . ASN A 1 117 ? 18.330 -1.902 4.798 1.00 0.00 117 ASN A O 20
ATOM 36719 N N . VAL A 1 118 ? 17.081 -3.647 4.120 1.00 0.00 118 VAL A N 20
ATOM 36720 C CA . VAL A 1 118 ? 17.969 -4.702 4.648 1.00 0.00 118 VAL A CA 20
ATOM 36721 C C . VAL A 1 118 ? 19.399 -4.602 4.088 1.00 0.00 118 VAL A C 20
ATOM 36722 O O . VAL A 1 118 ? 19.608 -4.230 2.930 1.00 0.00 118 VAL A O 20
ATOM 36735 N N . THR A 1 119 ? 20.394 -4.959 4.906 1.00 0.00 119 THR A N 20
ATOM 36736 C CA . THR A 1 119 ? 21.816 -5.037 4.532 1.00 0.00 119 THR A CA 20
ATOM 36737 C C . THR A 1 119 ? 22.436 -6.366 4.996 1.00 0.00 119 THR A C 20
ATOM 36738 O O . THR A 1 119 ? 23.065 -6.483 6.051 1.00 0.00 119 THR A O 20
ATOM 36749 N N . SER A 1 120 ? 22.182 -7.406 4.193 1.00 0.00 120 SER A N 20
ATOM 36750 C CA . SER A 1 120 ? 22.657 -8.796 4.352 1.00 0.00 120 SER A CA 20
ATOM 36751 C C . SER A 1 120 ? 24.187 -8.921 4.394 1.00 0.00 120 SER A C 20
ATOM 36752 O O . SER A 1 120 ? 24.697 -9.641 5.284 1.00 0.00 120 SER A O 20
#

Secondary structure (DSSP, 8-state):
--S-EEEEEEEE-EEEEESSSSEEEEEEESS-----S----S--TTTT--HHHHHHHHEESS----SSSTTSSTTTT--SEEEEEE--SHHHHTT-SS--SS------S-EEEEEEEE--

Radius of gyration: 14.38 Å; Cα contacts (8 Å, |Δi|>4): 224; chains: 1; bounding box: 41×29×35 Å